Protein 5KIS (pdb70)

Solvent-accessible surface area: 85605 Å² total; per-residue (Å²): 100,88,84,48,113,17,70,37,40,146,55,60,61,8,113,38,24,57,46,63,62,34,130,21,23,23,62,1,69,1,52,9,36,0,56,20,30,40,29,59,14,22,58,29,20,18,100,23,44,1,37,6,25,14,57,31,40,27,9,41,2,0,27,2,4,96,6,68,26,60,36,1,23,21,17,24,112,97,47,37,10,102,46,72,140,125,24,64,16,17,6,50,70,50,15,12,6,25,41,1,44,55,160,84,42,136,81,32,64,100,104,14,79,149,1,42,58,44,83,18,117,53,42,7,88,1,3,55,24,33,10,25,20,18,115,94,30,47,17,0,2,11,0,52,13,92,48,158,137,67,31,47,22,1,0,0,3,2,20,27,79,8,50,11,13,0,0,0,49,53,65,37,0,14,10,13,19,34,125,59,86,78,46,0,0,10,0,30,6,0,0,2,4,10,24,38,6,6,1,10,11,11,44,17,40,27,8,54,85,67,81,19,90,119,65,9,50,76,54,6,82,62,10,52,1,35,45,5,11,20,52,0,3,3,3,2,45,58,32,46,82,10,0,8,14,17,55,182,143,78,41,94,69,49,65,9,0,0,1,4,10,6,0,6,10,47,28,80,69,20,10,99,133,75,7,72,29,115,22,61,139,101,22,24,87,36,8,38,0,16,10,4,62,3,51,34,11,9,19,13,4,8,0,0,3,0,24,0,1,0,5,2,4,6,33,54,2,2,53,89,129,108,64,100,129,25,116,7,58,24,19,16,0,0,10,1,25,26,22,98,51,66,18,2,0,0,0,6,9,0,15,17,0,0,30,61,157,123,25,50,43,47,8,29,7,5,5,4,0,7,10,15,72,30,86,81,70,82,29,51,44,39,109,90,2,74,42,0,137,93,19,91,2,145,52,89,5,41,9,16,33,1,84,18,10,4,1,11,0,0,0,13,59,91,84,126,65,32,30,64,0,46,16,0,47,19,61,151,85,36,104,78,54,19,10,41,15,9,79,99,120,67,20,74,101,53,70,141,80,100,44,60,55,30,47,8,28,68,67,66,138,106,33,11,0,12,6,62,84,142,50,30,35,1,0,16,52,94,1,6,8,122,87,14,69,133,40,148,56,24,2,34,107,18,16,54,120,42,9,46,12,0,38,39,15,5,57,107,0,0,26,4,57,31,177,135,29,88,39,16,124,23,30,84,105,49,81,36,1,4,0,0,0,15,0,9,18,13,66,38,14,0,0,0,22,0,35,7,111,37,4,72,0,2,6,15,24,11,79,8,111,4,12,110,43,10,60,3,135,47,8,66,25,87,111,142,70,8,49,7,90,43,1,20,0,0,28,0,5,7,18,37,5,13,0,0,0,4,1,59,49,106,26,0,33,0,7,20,0,18,10,8,13,92,10,28,118,52,22,79,16,136,14,16,145,68,4,83,18,48,134,72,16,52,14,30,5,5,17,2,24,0,13,32,3,1,0,0,1,0,3,2,19,124,43,108,52,25,6,36,33,0,14,5,13,116,78,40,1,20,10,0,26,8,9,1,14,5,11,0,12,32,19,19,2,68,30,16,2,4,2,9,9,27,1,42,27,8,61,122,42,70,90,68,76,119,136,23,112,35,49,13,55,75,32,31,40,0,10,65,50,3,24,38,62,8,59,19,3,50,4,92,17,25,47,40,1,59,9,4,37,11,0,62,12,19,113,6,70,39,48,5,1,8,0,52,8,26,40,74,44,49,35,21,48,32,171,17,120,46,112,18,72,56,85,33,18,51,42,12,10,5,24,2,0,3,32,67,118,5,35,105,65,1,39,78,65,24,46,185,42,12,141,114,37,45,74,61,35,72,60,23,28,0,118,63,87,132,80,172,55,40,29,63,56,40,168,24,68,166,106,33,21,48,16,0,22,6,3,9,60,32,60,56,32,20,26,4,38,9,1,48,32,82,52,133,71,16,146,42,0,18,19,2,33,6,38,21,5,8,0,2,14,29,96,13,56,54,101,78,16,16,2,1,26,25,24,56,5,0,32,5,27,6,68,3,20,20,26,21,54,4,7,22,12,31,0,81,1,46,13,103,12,23,147,34,17,18,49,50,30,21,3,42,1,31,11,26,4,49,94,94,51,181,109,45,49,10,85,152,94,28,17,102,68,0,20,78,14,0,38,13,99,16,0,59,47,0,9,0,40,27,54,36,29,32,48,28,96,29,40,89,125,43,38,21,10,24,35,24,75,59,41,55,3,30,3,4,4,86,17,83,71,141,127,22,42,98,124,5,3,42,1,73,57,6,95,41,110,128,5,16,13,18,108,141,36,104,69,68,11,11,8,13,42,41,34,0,6,56,64,37,112,132,69,83,11,21,45,41,29,18,58,15,15,23,4,64,6,20,0,4,80,76,17,20,104,1,4,98,25,8,32,88,78,90,55,50,43,105,35,1,109,65,0,22,16,56,81,4,96,11,20,63,149,61,101,102,16,68,69,0,9,0,16,51,73,4,35,15,91,55,8,75,130,53,41,4,64,30,31,51,8,11,62,49,3,97,42,20,11,93,18,66,4,120,35,13,115,21,48,12,18,10,52,38,13,58,43,17,17,112,26,41,32,78,6,121,21,22,16,60,44,20,48,15,60,2,20,17,34,21,20,78,7,34,51,41,7,58,9,4,6,42,24,43,17,29,6,21,12,34,40,11,38,35,58,54,81,128,22,15,6,25,40,17,141,70,106,101,38,129,33,19,94,62,4,101,49,0,41,82,50,81,86,40,11,10,1,6,76,1,9,8,32,44,16,9,18,27,8,26,67,0,64,82,131,47,0,22,119,81,62,93,41,155,2,102,38,15,80,40,0,29,154,41,63,0,0,7,49,56,4,47,9,5,37,2,0,56,122,23,25,76,88,127,126,33,32,51,111,98,0,69,62,21,3,89,129,25,109,119,32,2,0,8,6,0,43,1,29,3,3,29,34,23,106,43,132,81,6,29,19,34,8,104,0,36,0,1,0,5,76,18,43,80,0,0,10,0,39,49,20,86,63,19,87,2,60,49,42,36,182,106,27,32,13,51,60,69,169,98,43,89,15,12,111,48,116,22,124,51,20,0,8,2,40,47,1,18,0,28,8,31,113,28,36,17,5,8,56,8,37,37,6,27,0,32,17,18,84,14,0,27,5,107,13,0,28,93,32,16,77,19,30,5,28,6,58,18,35,65,27,56,52,60,31,2,34,17,26,88,51,72,110,88,51,94,63,46,18,11,1,0,18,2,45,36,36,20,5,7,16,60,32,133,111,30,41,32,58,10,4,86,3,33,0,42,0,2,53,47,49,36,0,47,59,4,31,2,23,18,51,49,130,41,82,107,76,54,64,48,23,38,26,16,25,64,40,55,21,79,18,50,59,37,66,4,5,8,16,46,1,91,106,61,72,109,54,1,5,38,34,65,18,17,22,74,23,37,68,7,38,28,56,11,26,2,47,12,4,37,2,40,6,77,5,28,32,56,39,61,35,8,45,1,29,32,0,42,49,147,124,28,81,81,76,137,2,9,20,68,42,48,104,30,14,92,44,81,63,38,8,47,48,60,9,4,25,8,51,40,31,142,85,130,40,58,27,5,13,32,35,46,45,7,39,43,88,53,70,38,38,37,53,6,10,6,10,86,37,28,34,44,0,2,25,0,0,1,44,46,21,56,10,12,6,24,45,51,35,44,23,17,39,10,20,42,8,8,114,93,9,56,50,34,121,38,75,1,42,0,101,34,120,26,39,94,39,27,43,96,68,5,38,64,88,98,17,52,11,78,28,61,25,4,8,59,21,49,61,18,29,30,33,7,26,52,20,2,62,29,81,32,81,28,13,23,22,21,61,46,27,2,6,46,0,27,2,145,139,128,118,81,62,58,1,13,145,41,11,62,30,19,17,44,36,46,64,69,100,13,21,5,37,5,25,0,8,4,46,34,64,48,43,61,41,44,56,52,34,41,6,8,76,1,37,21,42,100,89,34,115,43,33,73,73,45,19,5,8,15,119,10,90,45,10,32,32,7,3,0,70,64,24,32,30,92,19,28,106,28,118,8,33,87,108,32,102,103,32,75,32,37,38,15,52,8,1,8,53,44,5,0,6,26,0,12,2,12,8,0,58,98,29,43,119,34,36,20,198,37,26,91,34,33,62,94,54,28,136,78,26,88,24,8,44,6,6,43,5,53,2,63,28,28,65,9,17,1,4,33,42,2,117,5,52,27,58,124,100,104,46,33,49,24,57,7,23,16,0,60,103,1,0,16,2,4,23,31,96,40,18,144,81,32,55,72,0,16,89,36,16,49,30,9,0,6,3,42,50,2,37,76,36,42,13,13,71,30,30,27,33,51,15,0,35,38,3,57,44,122,139,85,35,8,11,4,20,8,37,20,44,21,68,14,9,2,18,8,12,43,48,46,164,104,48,74,31,70,55,3,0,42,20,67,25,1,16,21,45,32,15,33,38,34,110,78,114,72,43,20,8,9,9,0,16,10,59,107,68,62,30,32,25,5,30,1,4,43,13,96,51,40,115,34,141,70,14,106,40,15,26,6,10,4,12,4,24,35,49,13,12,1,3,11,6,10,0,17,71,83,0,70,51,4,0,29,0,45,33,3,13,4,1,6,10,1,0,7,0,0,86,35,71,40,22,13,120,39,12,32,23,13,9,3,17,26,15,37,0,89,21,0,0,1,30,6,4,73,11,4,0,5,10,8,3,2,6,1,0,2,7,12,68,31,16,43,123,90,26,32,18,2,1,60,2,20,88,2,2,4,14,11,136,62,32,87,45,0,125

B-factor: mean 45.01, std 13.59, range [14.84, 118.77]

GO terms:
  GO:0005576 extracellular region (C, EXP)
  GO:0005515 protein binding (F, IPI)

InterPro domains:
  IPR003284 Salmonella virulence plasmid 65kDa B protein [PF03534] (32-322)
  IPR003284 Salmonella virulence plasmid 65kDa B protein [PR01341] (29-50)
  IPR003284 Salmonella virulence plasmid 65kDa B protein [PR01341] (88-104)
  IPR003284 Salmonella virulence plasmid 65kDa B protein [PR01341] (128-146)
  IPR003284 Salmonella virulence plasmid 65kDa B protein [PR01341] (193-211)
  IPR003284 Salmonella virulence plasmid 65kDa B protein [PR01341] (269-288)
  IPR003284 Salmonella virulence plasmid 65kDa B protein [PR01341] (303-321)
  IPR022044 Insecticide toxin TcdB middle/C-terminal [PF12255] (873-1018)
  IPR022045 Insecticide toxin TcdB middle/N-terminal [PF12256] (662-821)
  IPR028994 Integrin alpha, N-terminal [SSF69318] (454-696)

Organism: Yersinia entomophaga (NCBI:txid935293)

Secondary structure (DSSP, 8-state):
-------PPP------S--EEPPP-TT---EEEEE-----TTS-----EEEEETT----TTSTTEE----EEEE--TTS---SSTT--EE-TTS-BEEEPB-TTSSB-EEEEEEETTEEEEEEEEEEEEEESB-SS--EEEEEEESSTTS---EEEEE-TBS-EEEESSSGGGEEE-SS-TTSEEEEEEEEEE-TTS-EEEEEEEE---TT--HHHHHH-------EEEEEEEEEESS--SS-GGGSSSPPPGGGEEEEEEEE-S-S---SSSPPPSS--SS-PPPPSS-EEE-TTSS-EEE-----EEEEEE-HHHHTT---TTPPPEEEEEEEEEEE--SS--EEEEEEEEEE-TTS-EEEPPPEEEEE----SS-----EE-GGGTTS-SSS-EEEE-SSSSSS-EEEEESSTT-EEEEEEEEPTTS-TT-EEEEEEEEPPP--S---EEE--SSSSS--EEEE-----EEEEGGGS-TTSSS--HHHHHHHTT--SEEEESSTT-EEEE-----PPP--SS-SEEEEEE-SSSSSS-EEEEEETTEEEEE-EEETTEE---EE--S----TTT--GGGEEEE-SSSSSSPEEEEE-SSEEEEE-EETTTEEPSPEEEEPSTT---STT-EEEEE-TTSSSS-EEEEE-SSSSS-EEEE-S-SS-TT-EEEEE-SSSEEEEEEEEEHHHHHHHHHHHHHHTT--------S--EEEEEEEEEETTT--EEEEEEEEEEEEEETTTTEEEEEEEEEEEEEEE----SS------EEEEEEE--S-HHHHTTSGGGS----TTSPPPP--EEEEEE----EEEE----HHHHHHHHHTTTT-EEEEEEEE-SSSTTTTS-SEEEEEEEEEEEE--S-SSS-EEEEEEEEEEEEE-TT-SSS-EEEEEEEEEE-TTS-EEEEEEEEPPPPPPPSS-SS-TTS-TTHHHHT--GGGG-EEEEEEEEEEEEE-STT--EEEEEEEEEEEEEEE-GGGS-TT---HHHHHSTT-TTSTTS--EEEEEEEEEEESSSTT---TT-EEEEEEEEEE-TTGGGGGTTT--HHHHHHHHHHTT-EEEPPSS--TTPPPEEEEEE-EEEE--GGGTT-EEEEES-TTS--EEEEE-TTSSSEEEEE-TT--EEEEEEETTTTEEEEEE-TT--EEEEEE-TTS-EEEEEEEEEETTEEEESPPTTTS--PPPSSHHHHHTPPS--S-SEEEEEETTTTSPB--HHHHHHHHTSTTHHHHHHHHTTSB-TTSBB-HHHHHHHHHHH---HHHHHHHHHS-----EEEEEEESS-TT-TT--EEEEEEEE-TTS-EEEEEEE--SEEEB-B-TTSPBPB-TTSSBPPEEESS-EEEE--EEE-TTS-EEEEEPPEEES-SSPPPHHHHHHHS-EEEEEE-TTS-EEEEE-TTS-EEEEEE-SSEEEEE-HHHHH--/--STT--EEEEE-TTS-EEEEEEEE--TT-TT--EEEEEEEEE-TTS-EEEE--HHHHHTT--SEEEEE-TTS-EEEEEETTTEEEEEEE-TTS-EEEEEEEEEE--EE-TT-EEEEEEE--TTS---EEEEEEEETTSPPEEEEEEEE----HHHHHTT-TTSEEEEE-SSEEEEEEEE-TTS-EEEEEEEEBTTTT-TT------SSSHHHHHTTB-S--EEEEEEE-TTS-EEEEE-TTS-EEEEEE-TTS-EEEEEEE-TTS--EEEEEEEEE-TTS-EEEEEETTS-EEEEEE-TTT--EEEEEEEE-TT-TT--EEEEEEEEEE-TTS-EEEEEETT-TT-HHHH--SSPTTBEEE-TT--EEEEEEEEEGGG-S--SSPPPPBSS---SGGGEEEEEEEEEE-TT--EEEEEEEESSS--EEEEEEE-SSSS-EEETTT-S-GGGSGGGB-TTSBBSEEETTEEEEE-TTS-EEEEEE--EEEEEEE-TTS-EEEEEEEEE--EEEEEEEEETTEEEEEEESSSSEEEEEEEEEES-TTS--EEEEEEEE-PPTT--TTEEEEEEE-TT--EEEEE-TTS-EEEEEEE-TTS-EEEEEESSTTGGGG--B-GGG-EEPTTS-EE-SSSEEETTTTEESB--TTGGGG-S-TT--GGG-TTT---SS--

Structure (mmCIF, N/CA/C/O backbone):
data_5KIS
#
_entry.id   5KIS
#
_cell.length_a   148.607
_cell.length_b   132.765
_cell.length_c   155.361
_cell.angle_alpha   90.000
_cell.angle_beta   103.850
_cell.angle_gamma   90.000
#
_symmetry.space_group_name_H-M   'C 1 2 1'
#
loop_
_entity.id
_entity.type
_entity.pdbx_description
1 polymer YenB
2 polymer RHS2
3 non-polymer 'CALCIUM ION'
4 non-polymer 'SODIUM ION'
5 non-polymer 'CHLORIDE ION'
6 water water
#
loop_
_atom_site.group_PDB
_atom_site.id
_atom_site.type_symbol
_atom_site.label_atom_id
_atom_site.label_alt_id
_atom_site.label_comp_id
_atom_site.label_asym_id
_atom_site.label_entity_id
_atom_site.label_seq_id
_atom_site.pdbx_PDB_ins_code
_atom_site.Cartn_x
_atom_site.Cartn_y
_atom_site.Cartn_z
_atom_site.occupancy
_atom_site.B_iso_or_equiv
_atom_site.auth_seq_id
_atom_site.auth_comp_id
_atom_site.auth_asym_id
_atom_site.auth_atom_id
_atom_site.pdbx_PDB_model_num
ATOM 1 N N . MET A 1 11 ? 31.268 48.367 48.016 1.00 86.06 7 MET A N 1
ATOM 2 C CA . MET A 1 11 ? 30.008 47.802 48.605 1.00 90.70 7 MET A CA 1
ATOM 3 C C . MET A 1 11 ? 28.919 47.698 47.535 1.00 92.57 7 MET A C 1
ATOM 4 O O . MET A 1 11 ? 28.824 48.560 46.655 1.00 92.78 7 MET A O 1
ATOM 9 N N . ALA A 1 12 ? 28.097 46.650 47.636 1.00 94.88 8 ALA A N 1
ATOM 10 C CA . ALA A 1 12 ? 26.996 46.389 46.695 1.00 91.26 8 ALA A CA 1
ATOM 11 C C . ALA A 1 12 ? 25.642 46.901 47.233 1.00 84.61 8 ALA A C 1
ATOM 12 O O . ALA A 1 12 ? 25.032 46.255 48.092 1.00 81.98 8 ALA A O 1
ATOM 14 N N . ILE A 1 13 ? 25.197 48.062 46.736 1.00 75.97 9 ILE A N 1
ATOM 15 C CA . ILE A 1 13 ? 23.845 48.598 47.033 1.00 72.22 9 ILE A CA 1
ATOM 16 C C . ILE A 1 13 ? 22.722 47.740 46.405 1.00 67.32 9 ILE A C 1
ATOM 17 O O . ILE A 1 13 ? 22.698 47.564 45.183 1.00 69.46 9 ILE A O 1
ATOM 22 N N . THR A 1 14 ? 21.807 47.216 47.237 1.00 59.57 10 THR A N 1
ATOM 23 C CA . THR A 1 14 ? 20.776 46.251 46.788 1.00 55.15 10 THR A CA 1
ATOM 24 C C . THR A 1 14 ? 19.796 46.935 45.843 1.00 52.22 10 THR A C 1
ATOM 25 O O . THR A 1 14 ? 19.163 47.918 46.220 1.00 50.94 10 THR A O 1
ATOM 29 N N . THR A 1 15 ? 19.707 46.428 44.613 1.00 49.31 11 THR A N 1
ATOM 30 C CA . THR A 1 15 ? 18.736 46.904 43.631 1.00 48.27 11 THR A CA 1
ATOM 31 C C . THR A 1 15 ? 17.836 45.728 43.289 1.00 46.56 11 THR A C 1
ATOM 32 O O . THR A 1 15 ? 18.334 44.644 42.970 1.00 48.65 11 THR A O 1
ATOM 36 N N . LEU A 1 16 ? 16.522 45.940 43.363 1.00 41.55 12 LEU A N 1
ATOM 37 C CA . LEU A 1 16 ? 15.562 44.917 42.962 1.00 38.75 12 LEU A CA 1
ATOM 38 C C . LEU A 1 16 ? 15.405 44.911 41.456 1.00 39.25 12 LEU A C 1
ATOM 39 O O . LEU A 1 16 ? 15.363 45.967 40.829 1.00 42.64 12 LEU A O 1
ATOM 44 N N . SER A 1 17 ? 15.334 43.711 40.887 1.00 38.96 13 SER A N 1
ATOM 45 C CA . SER A 1 17 ? 15.121 43.529 39.455 1.00 38.56 13 SER A CA 1
ATOM 46 C C . SER A 1 17 ? 14.698 42.097 39.169 1.00 38.33 13 SER A C 1
ATOM 47 O O . SER A 1 17 ? 15.045 41.169 39.913 1.00 38.12 13 SER A O 1
ATOM 50 N N . LEU A 1 18 ? 13.969 41.929 38.074 1.00 38.31 14 LEU A N 1
ATOM 51 C CA . LEU A 1 18 ? 13.500 40.616 37.654 1.00 39.25 14 LEU A CA 1
ATOM 52 C C . LEU A 1 18 ? 14.629 39.845 36.986 1.00 39.65 14 LEU A C 1
ATOM 53 O O . LEU A 1 18 ? 15.534 40.464 36.429 1.00 39.23 14 LEU A O 1
ATOM 58 N N . PRO A 1 19 ? 14.585 38.497 37.037 1.00 41.40 15 PRO A N 1
ATOM 59 C CA . PRO A 1 19 ? 15.614 37.722 36.335 1.00 41.55 15 PRO A CA 1
ATOM 60 C C . PRO A 1 19 ? 15.508 37.947 34.837 1.00 43.15 15 PRO A C 1
ATOM 61 O O . PRO A 1 19 ? 14.395 37.949 34.298 1.00 42.48 15 PRO A O 1
ATOM 65 N N . LYS A 1 20 ? 16.644 38.180 34.188 1.00 46.84 16 LYS A N 1
ATOM 66 C CA . LYS A 1 20 ? 16.685 38.365 32.726 1.00 50.15 16 LYS A CA 1
ATOM 67 C C . LYS A 1 20 ? 16.572 37.002 32.025 1.00 53.13 16 LYS A C 1
ATOM 68 O O . LYS A 1 20 ? 16.757 35.957 32.656 1.00 55.50 16 LYS A O 1
ATOM 72 N N . GLY A 1 21 ? 16.232 37.013 30.737 1.00 54.59 17 GLY A N 1
ATOM 73 C CA . GLY A 1 21 ? 15.991 35.773 29.974 1.00 53.84 17 GLY A CA 1
ATOM 74 C C . GLY A 1 21 ? 17.246 34.972 29.655 1.00 53.84 17 GLY A C 1
ATOM 75 O O . GLY A 1 21 ? 18.356 35.417 29.935 1.00 52.49 17 GLY A O 1
ATOM 76 N N . GLY A 1 22 ? 17.056 33.793 29.059 1.00 55.87 18 GLY A N 1
ATOM 77 C CA . GLY A 1 22 ? 18.148 32.866 28.753 1.00 57.03 18 GLY A CA 1
ATOM 78 C C . GLY A 1 22 ? 18.591 32.091 29.987 1.00 60.12 18 GLY A C 1
ATOM 79 O O . GLY A 1 22 ? 18.123 30.976 30.241 1.00 61.02 18 GLY A O 1
ATOM 80 N N . ALA A 1 24 ? 20.720 30.517 26.617 1.00 84.92 20 ALA A N 1
ATOM 81 C CA . ALA A 1 24 ? 21.852 29.596 26.684 1.00 86.80 20 ALA A CA 1
ATOM 82 C C . ALA A 1 24 ? 21.552 28.420 27.630 1.00 89.49 20 ALA A C 1
ATOM 83 O O . ALA A 1 24 ? 21.127 28.639 28.771 1.00 94.90 20 ALA A O 1
ATOM 85 N N . ILE A 1 25 ? 21.779 27.188 27.147 1.00 87.75 21 ILE A N 1
ATOM 86 C CA . ILE A 1 25 ? 21.500 25.936 27.893 1.00 83.83 21 ILE A CA 1
ATOM 87 C C . ILE A 1 25 ? 22.773 25.397 28.583 1.00 84.41 21 ILE A C 1
ATOM 88 O O . ILE A 1 25 ? 23.755 25.067 27.901 1.00 78.51 21 ILE A O 1
ATOM 93 N N . ASN A 1 26 ? 22.732 25.293 29.921 1.00 86.34 22 ASN A N 1
ATOM 94 C CA . ASN A 1 26 ? 23.862 24.810 30.746 1.00 85.33 22 ASN A CA 1
ATOM 95 C C . ASN A 1 26 ? 23.362 23.934 31.923 1.00 83.83 22 ASN A C 1
ATOM 96 O O . ASN A 1 26 ? 22.264 24.160 32.448 1.00 82.86 22 ASN A O 1
ATOM 101 N N . GLY A 1 27 ? 24.190 22.964 32.337 1.00 80.57 23 GLY A N 1
ATOM 102 C CA . GLY A 1 27 ? 23.802 21.887 33.271 1.00 77.63 23 GLY A CA 1
ATOM 103 C C . GLY A 1 27 ? 23.936 22.168 34.765 1.00 76.50 23 GLY A C 1
ATOM 104 O O . GLY A 1 27 ? 23.422 23.178 35.244 1.00 75.43 23 GLY A O 1
ATOM 105 N N . MET A 1 28 ? 24.618 21.270 35.493 1.00 77.65 24 MET A N 1
ATOM 106 C CA . MET A 1 28 ? 24.703 21.291 36.987 1.00 78.36 24 MET A CA 1
ATOM 107 C C . MET A 1 28 ? 25.919 21.998 37.598 1.00 77.86 24 MET A C 1
ATOM 108 O O . MET A 1 28 ? 25.975 22.168 38.821 1.00 76.50 24 MET A O 1
ATOM 113 N N . GLY A 1 29 ? 26.874 22.406 36.763 1.00 79.02 25 GLY A N 1
ATOM 114 C CA . GLY A 1 29 ? 28.209 22.790 37.227 1.00 77.19 25 GLY A CA 1
ATOM 115 C C . GLY A 1 29 ? 29.076 21.574 37.525 1.00 77.03 25 GLY A C 1
ATOM 116 O O . GLY A 1 29 ? 29.972 21.647 38.368 1.00 74.30 25 GLY A O 1
ATOM 117 N N . GLU A 1 30 ? 28.808 20.456 36.837 1.00 79.14 26 GLU A N 1
ATOM 118 C CA . GLU A 1 30 ? 29.637 19.246 36.923 1.00 77.18 26 GLU A CA 1
ATOM 119 C C . GLU A 1 30 ? 31.033 19.517 36.326 1.00 78.23 26 GLU A C 1
ATOM 120 O O . GLU A 1 30 ? 31.149 20.175 35.287 1.00 79.05 26 GLU A O 1
ATOM 126 N N . SER A 1 31 ? 32.082 19.034 36.993 1.00 76.98 27 SER A N 1
ATOM 127 C CA . SER A 1 31 ? 33.461 19.309 36.577 1.00 75.62 27 SER A CA 1
ATOM 128 C C . SER A 1 31 ? 34.412 18.177 36.951 1.00 75.16 27 SER A C 1
ATOM 129 O O . SER A 1 31 ? 34.344 17.655 38.076 1.00 71.68 27 SER A O 1
ATOM 132 N N . VAL A 1 32 ? 35.290 17.817 36.005 1.00 71.04 28 VAL A N 1
ATOM 133 C CA . VAL A 1 32 ? 36.405 16.884 36.251 1.00 66.81 28 VAL A CA 1
ATOM 134 C C . VAL A 1 32 ? 37.515 17.690 36.930 1.00 62.54 28 VAL A C 1
ATOM 135 O O . VAL A 1 32 ? 37.673 18.890 36.662 1.00 60.12 28 VAL A O 1
ATOM 139 N N . GLY A 1 33 ? 38.262 17.043 37.823 1.00 57.92 29 GLY A N 1
ATOM 140 C CA . GLY A 1 33 ? 39.383 17.700 38.503 1.00 55.71 29 GLY A CA 1
ATOM 141 C C . GLY A 1 33 ? 40.612 17.828 37.611 1.00 52.80 29 GLY A C 1
ATOM 142 O O . GLY A 1 33 ? 40.803 17.030 36.688 1.00 51.63 29 GLY A O 1
ATOM 143 N N . GLN A 1 34 ? 41.443 18.837 37.887 1.00 50.92 30 GLN A N 1
ATOM 144 C CA . GLN A 1 34 ? 42.781 18.941 37.284 1.00 50.10 30 GLN A CA 1
ATOM 145 C C . GLN A 1 34 ? 43.599 17.682 37.622 1.00 45.81 30 GLN A C 1
ATOM 146 O O . GLN A 1 34 ? 43.461 17.125 38.700 1.00 42.02 30 GLN A O 1
ATOM 149 N N . ALA A 1 35 ? 44.421 17.213 36.695 1.00 44.94 31 ALA A N 1
ATOM 150 C CA . ALA A 1 35 ? 45.274 16.055 36.965 1.00 44.89 31 ALA A CA 1
ATOM 151 C C . ALA A 1 35 ? 46.291 16.419 38.050 1.00 44.71 31 ALA A C 1
ATOM 152 O O . ALA A 1 35 ? 47.029 17.385 37.891 1.00 45.62 31 ALA A O 1
ATOM 154 N N . GLY A 1 36 ? 46.308 15.657 39.149 1.00 44.91 32 GLY A N 1
ATOM 155 C CA . GLY A 1 36 ? 47.164 15.944 40.315 1.00 43.77 32 GLY A CA 1
ATOM 156 C C . GLY A 1 36 ? 48.337 14.986 40.459 1.00 42.67 32 GLY A C 1
ATOM 157 O O . GLY A 1 36 ? 48.487 14.072 39.639 1.00 41.39 32 GLY A O 1
ATOM 158 N N . PRO A 1 37 ? 49.169 15.180 41.511 1.00 40.64 33 PRO A N 1
ATOM 159 C CA . PRO A 1 37 ? 50.257 14.261 41.825 1.00 38.95 33 PRO A CA 1
ATOM 160 C C . PRO A 1 37 ? 49.816 12.969 42.542 1.00 39.00 33 PRO A C 1
ATOM 161 O O . PRO A 1 37 ? 50.665 12.112 42.758 1.00 40.23 33 PRO A O 1
ATOM 165 N N . ASP A 1 38 ? 48.534 12.825 42.905 1.00 37.87 34 ASP A N 1
ATOM 166 C CA . ASP A 1 38 ? 48.001 11.554 43.429 1.00 38.34 34 ASP A CA 1
ATOM 167 C C . ASP A 1 38 ? 47.547 10.591 42.329 1.00 35.11 34 ASP A C 1
ATOM 168 O O . ASP A 1 38 ? 47.304 9.407 42.599 1.00 34.34 34 ASP A O 1
ATOM 173 N N . GLY A 1 39 ? 47.396 11.108 41.107 1.00 33.04 35 GLY A N 1
ATOM 174 C CA . GLY A 1 39 ? 47.106 10.302 39.923 1.00 31.09 35 GLY A CA 1
ATOM 175 C C . GLY A 1 39 ? 45.697 9.763 39.797 1.00 30.17 35 GLY A C 1
ATOM 176 O O . GLY A 1 39 ? 45.447 8.903 38.962 1.00 29.26 35 GLY A O 1
ATOM 177 N N . MET A 1 40 ? 44.765 10.283 40.587 1.00 30.97 36 MET A N 1
ATOM 178 C CA . MET A 1 40 ? 43.396 9.768 40.623 1.00 33.03 36 MET A CA 1
ATOM 179 C C . MET A 1 40 ? 42.463 10.585 39.722 1.00 31.48 36 MET A C 1
ATOM 180 O O . MET A 1 40 ? 42.643 11.798 39.562 1.00 30.75 36 MET A O 1
ATOM 185 N N . VAL A 1 41 ? 41.474 9.909 39.138 1.00 29.49 37 VAL A N 1
ATOM 186 C CA . VAL A 1 41 ? 40.364 10.575 38.464 1.00 29.08 37 VAL A CA 1
ATOM 187 C C . VAL A 1 41 ? 39.404 11.032 39.537 1.00 29.87 37 VAL A C 1
ATOM 188 O O . VAL A 1 41 ? 38.992 10.214 40.368 1.00 28.38 37 VAL A O 1
ATOM 192 N N . THR A 1 42 ? 39.040 12.320 39.502 1.00 32.17 38 THR A N 1
ATOM 193 C CA . THR A 1 42 ? 38.010 12.892 40.385 1.00 34.13 38 THR A CA 1
ATOM 194 C C . THR A 1 42 ? 36.931 13.597 39.580 1.00 37.48 38 THR A C 1
ATOM 195 O O . THR A 1 42 ? 37.164 14.020 38.446 1.00 39.25 38 THR A O 1
ATOM 199 N N . PHE A 1 43 ? 35.759 13.731 40.195 1.00 39.03 39 PHE A N 1
ATOM 200 C CA . PHE A 1 43 ? 34.593 14.312 39.548 1.00 40.79 39 PHE A CA 1
ATOM 201 C C . PHE A 1 43 ? 33.699 14.878 40.633 1.00 40.49 39 PHE A C 1
ATOM 202 O O . PHE A 1 43 ? 33.504 14.222 41.650 1.00 41.11 39 PHE A O 1
ATOM 210 N N . SER A 1 44 ? 33.162 16.081 40.435 1.00 41.42 40 SER A N 1
ATOM 211 C CA . SER A 1 44 ? 32.266 16.694 41.423 1.00 42.68 40 SER A CA 1
ATOM 212 C C . SER A 1 44 ? 30.983 17.234 40.787 1.00 41.15 40 SER A C 1
ATOM 213 O O . SER A 1 44 ? 31.036 17.923 39.781 1.00 40.87 40 SER A O 1
ATOM 216 N N . ILE A 1 45 ? 29.841 16.895 41.382 1.00 40.35 41 ILE A N 1
ATOM 217 C CA . ILE A 1 45 ? 28.547 17.462 41.015 1.00 40.20 41 ILE A CA 1
ATOM 218 C C . ILE A 1 45 ? 28.073 18.263 42.219 1.00 39.96 41 ILE A C 1
ATOM 219 O O . ILE A 1 45 ? 27.862 17.677 43.289 1.00 38.09 41 ILE A O 1
ATOM 224 N N . PRO A 1 46 ? 27.935 19.601 42.071 1.00 40.66 42 PRO A N 1
ATOM 225 C CA . PRO A 1 46 ? 27.208 20.371 43.095 1.00 39.75 42 PRO A CA 1
ATOM 226 C C . PRO A 1 46 ? 25.745 19.920 43.147 1.00 38.87 42 PRO A C 1
ATOM 227 O O . PRO A 1 46 ? 25.114 19.775 42.095 1.00 38.06 42 PRO A O 1
ATOM 231 N N . LEU A 1 47 ? 25.237 19.655 44.348 1.00 37.86 43 LEU A N 1
ATOM 232 C CA . LEU A 1 47 ? 23.842 19.256 44.516 1.00 38.04 43 LEU A CA 1
ATOM 233 C C . LEU A 1 47 ? 22.944 20.460 44.200 1.00 38.35 43 LEU A C 1
ATOM 234 O O . LEU A 1 47 ? 23.076 21.493 44.865 1.00 38.89 43 LEU A O 1
ATOM 239 N N . PRO A 1 48 ? 22.045 20.336 43.190 1.00 36.83 44 PRO A N 1
ATOM 240 C CA . PRO A 1 48 ? 21.342 21.507 42.691 1.00 36.87 44 PRO A CA 1
ATOM 241 C C . PRO A 1 48 ? 20.133 21.829 43.557 1.00 36.22 44 PRO A C 1
ATOM 242 O O . PRO A 1 48 ? 19.019 21.399 43.258 1.00 36.77 44 PRO A O 1
ATOM 246 N N . PHE A 1 49 ? 20.367 22.553 44.645 1.00 35.13 45 PHE A N 1
ATOM 247 C CA . PHE A 1 49 ? 19.299 22.896 45.594 1.00 35.43 45 PHE A CA 1
ATOM 248 C C . PHE A 1 49 ? 19.506 24.277 46.156 1.00 34.10 45 PHE A C 1
ATOM 249 O O . PHE A 1 49 ? 20.623 24.796 46.137 1.00 35.49 45 PHE A O 1
ATOM 257 N N . SER A 1 50 ? 18.424 24.867 46.656 1.00 32.74 46 SER A N 1
ATOM 258 C CA . SER A 1 50 ? 18.434 26.268 47.066 1.00 31.79 46 SER A CA 1
ATOM 259 C C . SER A 1 50 ? 19.410 26.522 48.206 1.00 30.71 46 SER A C 1
ATOM 260 O O . SER A 1 50 ? 19.543 25.708 49.134 1.00 29.28 46 SER A O 1
ATOM 263 N N . ALA A 1 51 ? 20.084 27.660 48.113 1.00 30.04 47 ALA A N 1
ATOM 264 C CA . ALA A 1 51 ? 20.923 28.162 49.185 1.00 31.24 47 ALA A CA 1
ATOM 265 C C . ALA A 1 51 ? 20.093 28.812 50.288 1.00 31.84 47 ALA A C 1
ATOM 266 O O . ALA A 1 51 ? 20.650 29.192 51.317 1.00 31.78 47 ALA A O 1
ATOM 268 N N . GLY A 1 52 ? 18.787 28.978 50.066 1.00 32.46 48 GLY A N 1
ATOM 269 C CA . GLY A 1 52 ? 17.898 29.503 51.082 1.00 33.29 48 GLY A CA 1
ATOM 270 C C . GLY A 1 52 ? 18.224 30.953 51.387 1.00 34.07 48 GLY A C 1
ATOM 271 O O . GLY A 1 52 ? 18.253 31.777 50.484 1.00 36.62 48 GLY A O 1
ATOM 272 N N . ARG A 1 53 ? 18.485 31.257 52.657 1.00 34.42 49 ARG A N 1
ATOM 273 C CA . ARG A 1 53 ? 18.935 32.589 53.066 1.00 34.53 49 ARG A CA 1
ATOM 274 C C . ARG A 1 53 ? 20.388 32.895 52.676 1.00 34.95 49 ARG A C 1
ATOM 275 O O . ARG A 1 53 ? 20.786 34.056 52.673 1.00 34.69 49 ARG A O 1
ATOM 283 N N . GLY A 1 54 ? 21.191 31.864 52.394 1.00 35.73 50 GLY A N 1
ATOM 284 C CA . GLY A 1 54 ? 22.647 32.018 52.243 1.00 35.81 50 GLY A CA 1
ATOM 285 C C . GLY A 1 54 ? 23.415 30.962 53.025 1.00 36.20 50 GLY A C 1
ATOM 286 O O . GLY A 1 54 ? 24.408 30.413 52.529 1.00 37.31 50 GLY A O 1
ATOM 287 N N . VAL A 1 55 ? 22.956 30.680 54.246 1.00 34.49 51 VAL A N 1
ATOM 288 C CA . VAL A 1 55 ? 23.482 29.570 55.035 1.00 33.47 51 VAL A CA 1
ATOM 289 C C . VAL A 1 55 ? 22.747 28.275 54.666 1.00 32.67 51 VAL A C 1
ATOM 290 O O . VAL A 1 55 ? 21.551 28.136 54.932 1.00 32.86 51 VAL A O 1
ATOM 294 N N . ALA A 1 56 ? 23.484 27.341 54.062 1.00 32.49 52 ALA A N 1
ATOM 295 C CA . ALA A 1 56 ? 22.917 26.113 53.501 1.00 32.59 52 ALA A CA 1
ATOM 296 C C . ALA A 1 56 ? 23.954 24.984 53.424 1.00 32.65 52 ALA A C 1
ATOM 297 O O . ALA A 1 56 ? 25.150 25.249 53.477 1.00 31.91 52 ALA A O 1
ATOM 299 N N . PRO A 1 57 ? 23.496 23.723 53.292 1.00 33.73 53 PRO A N 1
ATOM 300 C CA . PRO A 1 57 ? 24.419 22.590 53.225 1.00 36.53 53 PRO A CA 1
ATOM 301 C C . PRO A 1 57 ? 25.517 22.639 52.140 1.00 39.31 53 PRO A C 1
ATOM 302 O O . PRO A 1 57 ? 26.629 22.168 52.397 1.00 42.24 53 PRO A O 1
ATOM 306 N N . ALA A 1 58 ? 25.216 23.166 50.953 1.00 42.07 54 ALA A N 1
ATOM 307 C CA . ALA A 1 58 ? 26.227 23.286 49.866 1.00 42.14 54 ALA A CA 1
ATOM 308 C C . ALA A 1 58 ? 27.136 22.030 49.693 1.00 38.71 54 ALA A C 1
ATOM 309 O O . ALA A 1 58 ? 28.361 22.130 49.691 1.00 35.02 54 ALA A O 1
ATOM 311 N N . LEU A 1 59 ? 26.512 20.859 49.589 1.00 36.58 55 LEU A N 1
ATOM 312 C CA . LEU A 1 59 ? 27.227 19.591 49.431 1.00 35.75 55 LEU A CA 1
ATOM 313 C C . LEU A 1 59 ? 27.437 19.286 47.967 1.00 34.48 55 LEU A C 1
ATOM 314 O O . LEU A 1 59 ? 26.726 19.812 47.117 1.00 33.90 55 LEU A O 1
ATOM 319 N N . SER A 1 60 ? 28.393 18.391 47.708 1.00 33.77 56 SER A N 1
ATOM 320 C CA . SER A 1 60 ? 28.712 17.882 46.379 1.00 32.00 56 SER A CA 1
ATOM 321 C C . SER A 1 60 ? 28.685 16.351 46.377 1.00 31.53 56 SER A C 1
ATOM 322 O O . SER A 1 60 ? 29.235 15.716 47.276 1.00 32.31 56 SER A O 1
ATOM 325 N N . LEU A 1 61 ? 28.064 15.765 45.356 1.00 29.69 57 LEU A N 1
ATOM 326 C CA . LEU A 1 61 ? 28.177 14.336 45.108 1.00 28.16 57 LEU A CA 1
ATOM 327 C C . LEU A 1 61 ? 29.452 14.160 44.326 1.00 28.32 57 LEU A C 1
ATOM 328 O O . LEU A 1 61 ? 29.499 14.580 43.183 1.00 29.17 57 LEU A O 1
ATOM 333 N N . SER A 1 62 ? 30.492 13.584 44.936 1.00 27.87 58 SER A N 1
ATOM 334 C CA . SER A 1 62 ? 31.821 13.520 44.297 1.00 28.09 58 SER A CA 1
ATOM 335 C C . SER A 1 62 ? 32.373 12.093 44.163 1.00 28.35 58 SER A C 1
ATOM 336 O O . SER A 1 62 ? 32.127 11.236 45.010 1.00 29.18 58 SER A O 1
ATOM 339 N N . TYR A 1 63 ? 33.132 11.874 43.090 1.00 27.48 59 TYR A N 1
ATOM 340 C CA . TYR A 1 63 ? 33.734 10.582 42.761 1.00 28.15 59 TYR A CA 1
ATOM 341 C C . TYR A 1 63 ? 35.244 10.649 42.976 1.00 27.39 59 TYR A C 1
ATOM 342 O O . TYR A 1 63 ? 35.869 11.711 42.781 1.00 26.85 59 TYR A O 1
ATOM 351 N N . SER A 1 64 ? 35.817 9.514 43.371 1.00 25.91 60 SER A N 1
ATOM 352 C CA . SER A 1 64 ? 37.261 9.319 43.321 1.00 26.70 60 SER A CA 1
ATOM 353 C C . SER A 1 64 ? 37.593 7.902 42.882 1.00 26.21 60 SER A C 1
ATOM 354 O O . SER A 1 64 ? 37.022 6.954 43.419 1.00 26.39 60 SER A O 1
ATOM 357 N N . SER A 1 65 ? 38.527 7.763 41.933 1.00 25.06 61 SER A N 1
ATOM 358 C CA . SER A 1 65 ? 38.955 6.441 41.463 1.00 25.27 61 SER A CA 1
ATOM 359 C C . SER A 1 65 ? 39.621 5.644 42.588 1.00 25.39 61 SER A C 1
ATOM 360 O O . SER A 1 65 ? 39.510 4.417 42.636 1.00 25.17 61 SER A O 1
ATOM 363 N N . GLY A 1 66 ? 40.277 6.348 43.502 1.00 26.35 62 GLY A N 1
ATOM 364 C CA . GLY A 1 66 ? 40.786 5.731 44.725 1.00 28.01 62 GLY A CA 1
ATOM 365 C C . GLY A 1 66 ? 39.740 5.238 45.723 1.00 29.51 62 GLY A C 1
ATOM 366 O O . GLY A 1 66 ? 40.001 4.311 46.477 1.00 29.50 62 GLY A O 1
ATOM 367 N N . ALA A 1 67 ? 38.558 5.854 45.741 1.00 31.38 63 ALA A N 1
ATOM 368 C CA . ALA A 1 67 ? 37.527 5.544 46.749 1.00 30.66 63 ALA A CA 1
ATOM 369 C C . ALA A 1 67 ? 36.826 4.210 46.530 1.00 30.35 63 ALA A C 1
ATOM 370 O O . ALA A 1 67 ? 36.635 3.768 45.394 1.00 29.71 63 ALA A O 1
ATOM 372 N N . GLY A 1 68 ? 36.411 3.608 47.643 1.00 31.14 64 GLY A N 1
ATOM 373 C CA . GLY A 1 68 ? 35.694 2.338 47.649 1.00 30.94 64 GLY A CA 1
ATOM 374 C C . GLY A 1 68 ? 34.195 2.516 47.658 1.00 31.85 64 GLY A C 1
ATOM 375 O O . GLY A 1 68 ? 33.675 3.583 47.312 1.00 33.63 64 GLY A O 1
ATOM 376 N N . ASN A 1 69 ? 33.502 1.464 48.075 1.00 33.06 65 ASN A N 1
ATOM 377 C CA . ASN A 1 69 ? 32.043 1.411 48.020 1.00 32.97 65 ASN A CA 1
ATOM 378 C C . ASN A 1 69 ? 31.414 2.258 49.129 1.00 32.39 65 ASN A C 1
ATOM 379 O O . ASN A 1 69 ? 32.095 2.693 50.057 1.00 30.17 65 ASN A O 1
ATOM 384 N N . GLY A 1 70 ? 30.114 2.508 49.002 1.00 32.23 66 GLY A N 1
ATOM 385 C CA . GLY A 1 70 ? 29.398 3.382 49.924 1.00 31.48 66 GLY A CA 1
ATOM 386 C C . GLY A 1 70 ? 27.950 3.591 49.503 1.00 30.58 66 GLY A C 1
ATOM 387 O O . GLY A 1 70 ? 27.471 2.947 48.566 1.00 29.23 66 GLY A O 1
ATOM 388 N N . PRO A 1 71 ? 27.244 4.517 50.175 1.00 30.32 67 PRO A N 1
ATOM 389 C CA . PRO A 1 71 ? 25.828 4.741 49.866 1.00 30.15 67 PRO A CA 1
ATOM 390 C C . PRO A 1 71 ? 25.510 5.363 48.485 1.00 29.98 67 PRO A C 1
ATOM 391 O O . PRO A 1 71 ? 24.347 5.461 48.140 1.00 31.32 67 PRO A O 1
ATOM 395 N N . PHE A 1 72 ? 26.512 5.765 47.705 1.00 30.04 68 PHE A N 1
ATOM 396 C CA . PHE A 1 72 ? 26.284 6.274 46.359 1.00 29.42 68 PHE A CA 1
ATOM 397 C C . PHE A 1 72 ? 26.970 5.414 45.301 1.00 30.37 68 PHE A C 1
ATOM 398 O O . PHE A 1 72 ? 27.268 5.888 44.206 1.00 30.95 68 PHE A O 1
ATOM 406 N N . GLY A 1 73 ? 27.171 4.134 45.602 1.00 31.46 69 GLY A N 1
ATOM 407 C CA . GLY A 1 73 ? 27.869 3.220 44.677 1.00 32.50 69 GLY A CA 1
ATOM 408 C C . GLY A 1 73 ? 29.390 3.326 44.739 1.00 31.55 69 GLY A C 1
ATOM 409 O O . GLY A 1 73 ? 29.927 4.205 45.421 1.00 30.80 69 GLY A O 1
ATOM 410 N N . MET A 1 74 ? 30.073 2.427 44.029 1.00 30.52 70 MET A N 1
ATOM 411 C CA . MET A 1 74 ? 31.533 2.386 44.027 1.00 30.49 70 MET A CA 1
ATOM 412 C C . MET A 1 74 ? 32.100 3.729 43.582 1.00 29.52 70 MET A C 1
ATOM 413 O O . MET A 1 74 ? 31.699 4.274 42.552 1.00 30.46 70 MET A O 1
ATOM 418 N N . GLY A 1 75 ? 32.994 4.277 44.402 1.00 29.43 71 GLY A N 1
ATOM 419 C CA . GLY A 1 75 ? 33.741 5.493 44.077 1.00 28.60 71 GLY A CA 1
ATOM 420 C C . GLY A 1 75 ? 33.175 6.807 44.581 1.00 27.84 71 GLY A C 1
ATOM 421 O O . GLY A 1 75 ? 33.918 7.763 44.741 1.00 28.24 71 GLY A O 1
ATOM 422 N N . TRP A 1 76 ? 31.875 6.871 44.843 1.00 27.41 72 TRP A N 1
ATOM 423 C CA . TRP A 1 76 ? 31.214 8.152 45.057 1.00 27.48 72 TRP A CA 1
ATOM 424 C C . TRP A 1 76 ? 30.996 8.423 46.519 1.00 30.14 72 TRP A C 1
ATOM 425 O O . TRP A 1 76 ? 30.935 7.509 47.324 1.00 31.36 72 TRP A O 1
ATOM 436 N N . GLN A 1 77 ? 30.883 9.695 46.867 1.00 34.89 73 GLN A N 1
ATOM 437 C CA . GLN A 1 77 ? 30.384 10.059 48.182 1.00 37.04 73 GLN A CA 1
ATOM 438 C C . GLN A 1 77 ? 29.714 11.412 48.216 1.00 35.12 73 GLN A C 1
ATOM 439 O O . GLN A 1 77 ? 29.829 12.204 47.284 1.00 34.15 73 GLN A O 1
ATOM 445 N N . CYS A 1 78 ? 28.981 11.622 49.302 1.00 35.07 74 CYS A N 1
ATOM 446 C CA . CYS A 1 78 ? 28.267 12.853 49.568 1.00 35.50 74 CYS A CA 1
ATOM 447 C C . CYS A 1 78 ? 27.989 12.853 51.051 1.00 35.31 74 CYS A C 1
ATOM 448 O O . CYS A 1 78 ? 27.030 12.230 51.517 1.00 33.43 74 CYS A O 1
ATOM 451 N N . SER A 1 79 ? 28.881 13.511 51.787 1.00 36.35 75 SER A N 1
ATOM 452 C CA . SER A 1 79 ? 28.791 13.591 53.238 1.00 36.93 75 SER A CA 1
ATOM 453 C C . SER A 1 79 ? 29.493 14.809 53.796 1.00 37.27 75 SER A C 1
ATOM 454 O O . SER A 1 79 ? 30.422 15.347 53.185 1.00 38.69 75 SER A O 1
ATOM 457 N N . ALA A 1 80 ? 29.036 15.218 54.978 1.00 36.21 76 ALA A N 1
ATOM 458 C CA . ALA A 1 80 ? 29.623 16.322 55.714 1.00 34.15 76 ALA A CA 1
ATOM 459 C C . ALA A 1 80 ? 30.836 15.857 56.536 1.00 33.37 76 ALA A C 1
ATOM 460 O O . ALA A 1 80 ? 31.220 14.691 56.484 1.00 33.16 76 ALA A O 1
ATOM 462 N N . MET A 1 81 ? 31.444 16.789 57.270 1.00 32.93 77 MET A N 1
ATOM 463 C CA . MET A 1 81 ? 32.641 16.513 58.049 1.00 32.05 77 MET A CA 1
ATOM 464 C C . MET A 1 81 ? 32.367 15.514 59.174 1.00 32.46 77 MET A C 1
ATOM 465 O O . MET A 1 81 ? 31.251 15.390 59.677 1.00 31.21 77 MET A O 1
ATOM 470 N N . SER A 1 82 ? 33.415 14.791 59.539 1.00 33.16 78 SER A N 1
ATOM 471 C CA . SER A 1 82 ? 33.363 13.809 60.606 1.00 31.96 78 SER A CA 1
ATOM 472 C C . SER A 1 82 ? 34.713 13.766 61.310 1.00 30.77 78 SER A C 1
ATOM 473 O O . SER A 1 82 ? 35.703 14.294 60.814 1.00 31.60 78 SER A O 1
ATOM 476 N N . ILE A 1 83 ? 34.722 13.184 62.499 1.00 30.19 79 ILE A N 1
ATOM 477 C CA . ILE A 1 83 ? 35.951 12.816 63.194 1.00 28.75 79 ILE A CA 1
ATOM 478 C C . ILE A 1 83 ? 35.839 11.337 63.498 1.00 27.27 79 ILE A C 1
ATOM 479 O O . ILE A 1 83 ? 34.781 10.852 63.869 1.00 25.81 79 ILE A O 1
ATOM 484 N N . SER A 1 84 ? 36.937 10.626 63.324 1.00 28.57 80 SER A N 1
ATOM 485 C CA . SER A 1 84 ? 36.954 9.182 63.490 1.00 30.20 80 SER A CA 1
ATOM 486 C C . SER A 1 84 ? 38.206 8.717 64.203 1.00 30.97 80 SER A C 1
ATOM 487 O O . SER A 1 84 ? 39.242 9.381 64.149 1.00 30.90 80 SER A O 1
ATOM 490 N N . ARG A 1 85 ? 38.096 7.578 64.882 1.00 32.98 81 ARG A N 1
ATOM 491 C CA . ARG A 1 85 ? 39.263 6.935 65.464 1.00 34.57 81 ARG A CA 1
ATOM 492 C C . ARG A 1 85 ? 40.165 6.494 64.335 1.00 35.31 81 ARG A C 1
ATOM 493 O O . ARG A 1 85 ? 39.692 6.057 63.287 1.00 37.01 81 ARG A O 1
ATOM 501 N N . ARG A 1 86 ? 41.464 6.605 64.557 1.00 36.09 82 ARG A N 1
ATOM 502 C CA . ARG A 1 86 ? 42.450 6.144 63.587 1.00 36.54 82 ARG A CA 1
ATOM 503 C C . ARG A 1 86 ? 42.431 4.625 63.472 1.00 35.26 82 ARG A C 1
ATOM 504 O O . ARG A 1 86 ? 42.380 3.941 64.480 1.00 36.46 82 ARG A O 1
ATOM 512 N N . THR A 1 87 ? 42.440 4.117 62.247 1.00 36.71 83 THR A N 1
ATOM 513 C CA . THR A 1 87 ? 42.499 2.676 61.997 1.00 39.16 83 THR A CA 1
ATOM 514 C C . THR A 1 87 ? 43.714 2.233 61.174 1.00 41.86 83 THR A C 1
ATOM 515 O O . THR A 1 87 ? 43.991 1.042 61.117 1.00 42.09 83 THR A O 1
ATOM 519 N N . GLN A 1 88 ? 44.446 3.176 60.575 1.00 45.94 84 GLN A N 1
ATOM 520 C CA . GLN A 1 88 ? 45.504 2.863 59.598 1.00 50.33 84 GLN A CA 1
ATOM 521 C C . GLN A 1 88 ? 46.760 2.283 60.254 1.00 49.57 84 GLN A C 1
ATOM 522 O O . GLN A 1 88 ? 47.526 1.589 59.601 1.00 49.44 84 GLN A O 1
ATOM 528 N N . LYS A 1 89 ? 46.959 2.566 61.536 1.00 51.10 85 LYS A N 1
ATOM 529 C CA . LYS A 1 89 ? 48.153 2.148 62.263 1.00 51.84 85 LYS A CA 1
ATOM 530 C C . LYS A 1 89 ? 47.713 1.270 63.433 1.00 48.41 85 LYS A C 1
ATOM 531 O O . LYS A 1 89 ? 47.963 1.595 64.594 1.00 49.34 85 LYS A O 1
ATOM 537 N N . GLY A 1 90 ? 47.031 0.171 63.111 1.00 44.97 86 GLY A N 1
ATOM 538 C CA . GLY A 1 90 ? 46.467 -0.739 64.111 1.00 44.55 86 GLY A CA 1
ATOM 539 C C . GLY A 1 90 ? 45.028 -0.418 64.510 1.00 45.59 86 GLY A C 1
ATOM 540 O O . GLY A 1 90 ? 44.613 0.744 64.511 1.00 46.42 86 GLY A O 1
ATOM 541 N N . VAL A 1 91 ? 44.288 -1.459 64.893 1.00 44.94 87 VAL A N 1
ATOM 542 C CA . VAL A 1 91 ? 42.850 -1.371 65.165 1.00 44.57 87 VAL A CA 1
ATOM 543 C C . VAL A 1 91 ? 42.635 -0.763 66.546 1.00 45.03 87 VAL A C 1
ATOM 544 O O . VAL A 1 91 ? 43.338 -1.127 67.480 1.00 46.29 87 VAL A O 1
ATOM 548 N N . PRO A 1 92 ? 41.660 0.155 66.692 1.00 46.20 88 PRO A N 1
ATOM 549 C CA . PRO A 1 92 ? 41.469 0.795 68.001 1.00 47.31 88 PRO A CA 1
ATOM 550 C C . PRO A 1 92 ? 40.813 -0.131 69.020 1.00 48.40 88 PRO A C 1
ATOM 551 O O . PRO A 1 92 ? 40.010 -0.991 68.645 1.00 49.06 88 PRO A O 1
ATOM 555 N N . GLN A 1 93 ? 41.169 0.049 70.292 1.00 50.01 89 GLN A N 1
ATOM 556 C CA . GLN A 1 93 ? 40.667 -0.795 71.382 1.00 52.13 89 GLN A CA 1
ATOM 557 C C . GLN A 1 93 ? 39.824 -0.039 72.404 1.00 49.48 89 GLN A C 1
ATOM 558 O O . GLN A 1 93 ? 39.457 -0.599 73.424 1.00 47.41 89 GLN A O 1
ATOM 564 N N . TYR A 1 94 ? 39.490 1.214 72.099 1.00 48.25 90 TYR A N 1
ATOM 565 C CA . TYR A 1 94 ? 38.559 2.019 72.896 1.00 47.27 90 TYR A CA 1
ATOM 566 C C . TYR A 1 94 ? 39.053 2.298 74.317 1.00 47.97 90 TYR A C 1
ATOM 567 O O . TYR A 1 94 ? 38.276 2.295 75.272 1.00 45.98 90 TYR A O 1
ATOM 576 N N . ASN A 1 95 ? 40.358 2.576 74.400 1.00 49.07 91 ASN A N 1
ATOM 577 C CA . ASN A 1 95 ? 41.071 2.959 75.630 1.00 49.69 91 ASN A CA 1
ATOM 578 C C . ASN A 1 95 ? 41.875 4.239 75.361 1.00 48.15 91 ASN A C 1
ATOM 579 O O . ASN A 1 95 ? 41.905 4.717 74.233 1.00 49.28 91 ASN A O 1
ATOM 584 N N . GLU A 1 96 ? 42.567 4.758 76.372 1.00 48.69 92 GLU A N 1
ATOM 585 C CA . GLU A 1 96 ? 43.383 5.987 76.226 1.00 49.90 92 GLU A CA 1
ATOM 586 C C . GLU A 1 96 ? 44.534 5.945 75.177 1.00 50.82 92 GLU A C 1
ATOM 587 O O . GLU A 1 96 ? 45.085 6.992 74.849 1.00 47.74 92 GLU A O 1
ATOM 590 N N . ASP A 1 97 ? 44.890 4.758 74.664 1.00 55.02 93 ASP A N 1
ATOM 591 C CA . ASP A 1 97 ? 45.933 4.607 73.612 1.00 57.02 93 ASP A CA 1
ATOM 592 C C . ASP A 1 97 ? 45.449 4.829 72.171 1.00 52.86 93 ASP A C 1
ATOM 593 O O . ASP A 1 97 ? 46.265 4.842 71.250 1.00 49.15 93 ASP A O 1
ATOM 598 N N . ASP A 1 98 ? 44.138 4.956 71.966 1.00 50.26 94 ASP A N 1
ATOM 599 C CA . ASP A 1 98 ? 43.597 5.243 70.635 1.00 46.92 94 ASP A CA 1
ATOM 600 C C . ASP A 1 98 ? 43.947 6.674 70.212 1.00 43.86 94 ASP A C 1
ATOM 601 O O . ASP A 1 98 ? 44.096 7.562 71.058 1.00 41.74 94 ASP A O 1
ATOM 606 N N . GLU A 1 99 ? 44.084 6.869 68.898 1.00 41.97 95 GLU A N 1
ATOM 607 C CA . GLU A 1 99 ? 44.275 8.193 68.281 1.00 40.58 95 GLU A CA 1
ATOM 608 C C . GLU A 1 99 ? 43.006 8.638 67.531 1.00 37.29 95 GLU A C 1
ATOM 609 O O . GLU A 1 99 ? 42.184 7.813 67.129 1.00 33.80 95 GLU A O 1
ATOM 615 N N . PHE A 1 100 ? 42.872 9.943 67.324 1.00 35.66 96 PHE A N 1
ATOM 616 C CA . PHE A 1 100 ? 41.749 10.499 66.554 1.00 36.49 96 PHE A CA 1
ATOM 617 C C . PHE A 1 100 ? 42.193 11.198 65.263 1.00 35.17 96 PHE A C 1
ATOM 618 O O . PHE A 1 100 ? 43.291 11.752 65.197 1.00 35.50 96 PHE A O 1
ATOM 626 N N . LEU A 1 101 ? 41.335 11.168 64.243 1.00 34.51 97 LEU A N 1
ATOM 627 C CA . LEU A 1 101 ? 41.605 11.854 62.967 1.00 34.85 97 LEU A CA 1
ATOM 628 C C . LEU A 1 101 ? 40.743 13.106 62.837 1.00 34.71 97 LEU A C 1
ATOM 629 O O . LEU A 1 101 ? 39.561 13.092 63.199 1.00 34.68 97 LEU A O 1
ATOM 634 N N . SER A 1 102 ? 41.343 14.186 62.329 1.00 32.82 98 SER A N 1
ATOM 635 C CA . SER A 1 102 ? 40.615 15.406 61.992 1.00 31.56 98 SER A CA 1
ATOM 636 C C . SER A 1 102 ? 39.731 15.160 60.766 1.00 32.10 98 SER A C 1
ATOM 637 O O . SER A 1 102 ? 39.889 14.141 60.081 1.00 31.32 98 SER A O 1
ATOM 640 N N . PRO A 1 103 ? 38.806 16.095 60.462 1.00 32.72 99 PRO A N 1
ATOM 641 C CA . PRO A 1 103 ? 38.040 15.937 59.208 1.00 32.79 99 PRO A CA 1
ATOM 642 C C . PRO A 1 103 ? 38.902 15.714 57.950 1.00 31.68 99 PRO A C 1
ATOM 643 O O . PRO A 1 103 ? 38.530 14.905 57.117 1.00 31.66 99 PRO A O 1
ATOM 647 N N . SER A 1 104 ? 40.065 16.364 57.861 1.00 31.66 100 SER A N 1
ATOM 648 C CA . SER A 1 104 ? 40.998 16.182 56.735 1.00 31.67 100 SER A CA 1
ATOM 649 C C . SER A 1 104 ? 41.662 14.800 56.637 1.00 32.04 100 SER A C 1
ATOM 650 O O . SER A 1 104 ? 42.417 14.570 55.709 1.00 31.17 100 SER A O 1
ATOM 653 N N . GLY A 1 105 ? 41.393 13.894 57.580 1.00 33.54 101 GLY A N 1
ATOM 654 C CA . GLY A 1 105 ? 41.972 12.544 57.584 1.00 33.56 101 GLY A CA 1
ATOM 655 C C . GLY A 1 105 ? 43.356 12.506 58.210 1.00 34.19 101 GLY A C 1
ATOM 656 O O . GLY A 1 105 ? 44.075 11.512 58.102 1.00 34.21 101 GLY A O 1
ATOM 657 N N . GLU A 1 106 ? 43.711 13.587 58.889 1.00 34.74 102 GLU A N 1
ATOM 658 C CA . GLU A 1 106 ? 45.063 13.811 59.361 1.00 36.26 102 GLU A CA 1
ATOM 659 C C . GLU A 1 106 ? 45.113 13.467 60.847 1.00 36.06 102 GLU A C 1
ATOM 660 O O . GLU A 1 106 ? 44.211 13.858 61.586 1.00 38.37 102 GLU A O 1
ATOM 666 N N . VAL A 1 107 ? 46.146 12.741 61.283 1.00 35.52 103 VAL A N 1
ATOM 667 C CA . VAL A 1 107 ? 46.247 12.271 62.683 1.00 35.06 103 VAL A CA 1
ATOM 668 C C . VAL A 1 107 ? 46.351 13.446 63.651 1.00 34.23 103 VAL A C 1
ATOM 669 O O . VAL A 1 107 ? 47.117 14.381 63.401 1.00 33.75 103 VAL A O 1
ATOM 673 N N . MET A 1 108 ? 45.598 13.383 64.753 1.00 34.99 104 MET A N 1
ATOM 674 C CA . MET A 1 108 ? 45.599 14.459 65.777 1.00 36.12 104 MET A CA 1
ATOM 675 C C . MET A 1 108 ? 46.353 14.060 67.042 1.00 36.81 104 MET A C 1
ATOM 676 O O . MET A 1 108 ? 46.531 12.871 67.334 1.00 38.53 104 MET A O 1
ATOM 681 N N . ALA A 1 109 ? 46.817 15.067 67.774 1.00 36.35 105 ALA A N 1
ATOM 682 C CA . ALA A 1 109 ? 47.349 14.871 69.118 1.00 36.97 105 ALA A CA 1
ATOM 683 C C . ALA A 1 109 ? 46.786 15.965 70.006 1.00 38.36 105 ALA A C 1
ATOM 684 O O . ALA A 1 109 ? 46.285 16.979 69.511 1.00 37.98 105 ALA A O 1
ATOM 686 N N . ILE A 1 110 ? 46.879 15.749 71.319 1.00 39.81 106 ILE A N 1
ATOM 687 C CA . ILE A 1 110 ? 46.402 16.712 72.302 1.00 37.59 106 ILE A CA 1
ATOM 688 C C . ILE A 1 110 ? 47.323 17.919 72.260 1.00 36.50 106 ILE A C 1
ATOM 689 O O . ILE A 1 110 ? 48.540 17.774 72.256 1.00 36.52 106 ILE A O 1
ATOM 694 N N . ALA A 1 111 ? 46.732 19.106 72.227 1.00 36.23 107 ALA A N 1
ATOM 695 C CA . ALA A 1 111 ? 47.490 20.331 72.045 1.00 37.33 107 ALA A CA 1
ATOM 696 C C . ALA A 1 111 ? 47.962 20.912 73.359 1.00 38.42 107 ALA A C 1
ATOM 697 O O . ALA A 1 111 ? 47.529 20.512 74.434 1.00 36.48 107 ALA A O 1
ATOM 699 N N . LEU A 1 112 ? 48.853 21.886 73.230 1.00 42.02 108 LEU A N 1
ATOM 700 C CA . LEU A 1 112 ? 49.398 22.637 74.343 1.00 43.79 108 LEU A CA 1
ATOM 701 C C . LEU A 1 112 ? 48.663 23.959 74.465 1.00 45.64 108 LEU A C 1
ATOM 702 O O . LEU A 1 112 ? 48.014 24.395 73.512 1.00 48.08 108 LEU A O 1
ATOM 707 N N . ASN A 1 113 ? 48.771 24.574 75.642 1.00 46.84 109 ASN A N 1
ATOM 708 C CA . ASN A 1 113 ? 48.174 25.882 75.932 1.00 48.92 109 ASN A CA 1
ATOM 709 C C . ASN A 1 113 ? 49.290 26.947 75.996 1.00 50.02 109 ASN A C 1
ATOM 710 O O . ASN A 1 113 ? 50.396 26.698 75.531 1.00 47.37 109 ASN A O 1
ATOM 715 N N . ASP A 1 114 ? 48.992 28.120 76.557 1.00 55.69 110 ASP A N 1
ATOM 716 C CA . ASP A 1 114 ? 49.992 29.200 76.757 1.00 61.17 110 ASP A CA 1
ATOM 717 C C . ASP A 1 114 ? 51.189 28.704 77.611 1.00 63.13 110 ASP A C 1
ATOM 718 O O . ASP A 1 114 ? 52.353 28.861 77.232 1.00 62.64 110 ASP A O 1
ATOM 723 N N . SER A 1 115 ? 50.869 28.095 78.754 1.00 62.39 111 SER A N 1
ATOM 724 C CA . SER A 1 115 ? 51.852 27.568 79.723 1.00 60.77 111 SER A CA 1
ATOM 725 C C . SER A 1 115 ? 52.656 26.301 79.291 1.00 58.53 111 SER A C 1
ATOM 726 O O . SER A 1 115 ? 53.573 25.874 80.005 1.00 58.63 111 SER A O 1
ATOM 729 N N . GLY A 1 116 ? 52.312 25.692 78.156 1.00 53.22 112 GLY A N 1
ATOM 730 C CA . GLY A 1 116 ? 53.063 24.556 77.627 1.00 48.54 112 GLY A CA 1
ATOM 731 C C . GLY A 1 116 ? 52.606 23.206 78.140 1.00 45.70 112 GLY A C 1
ATOM 732 O O . GLY A 1 116 ? 53.387 22.257 78.138 1.00 44.59 112 GLY A O 1
ATOM 733 N N . PHE A 1 117 ? 51.340 23.112 78.552 1.00 43.60 113 PHE A N 1
ATOM 734 C CA . PHE A 1 117 ? 50.744 21.859 79.019 1.00 43.66 113 PHE A CA 1
ATOM 735 C C . PHE A 1 117 ? 49.530 21.472 78.208 1.00 42.05 113 PHE A C 1
ATOM 736 O O . PHE A 1 117 ? 48.890 22.305 77.582 1.00 40.64 113 PHE A O 1
ATOM 744 N N . GLU A 1 118 ? 49.230 20.181 78.268 1.00 44.44 114 GLU A N 1
ATOM 745 C CA . GLU A 1 118 ? 47.966 19.581 77.860 1.00 44.10 114 GLU A CA 1
ATOM 746 C C . GLU A 1 118 ? 46.824 20.587 78.024 1.00 43.66 114 GLU A C 1
ATOM 747 O O . GLU A 1 118 ? 46.522 20.991 79.138 1.00 44.12 114 GLU A O 1
ATOM 753 N N . ASP A 1 119 ? 46.238 21.031 76.909 1.00 44.05 115 ASP A N 1
ATOM 754 C CA . ASP A 1 119 ? 45.184 22.075 76.906 1.00 45.55 115 ASP A CA 1
ATOM 755 C C . ASP A 1 119 ? 43.825 21.486 77.298 1.00 45.56 115 ASP A C 1
ATOM 756 O O . ASP A 1 119 ? 42.948 21.297 76.443 1.00 43.39 115 ASP A O 1
ATOM 761 N N . VAL A 1 120 ? 43.661 21.203 78.591 1.00 44.86 116 VAL A N 1
ATOM 762 C CA . VAL A 1 120 ? 42.388 20.695 79.117 1.00 46.04 116 VAL A CA 1
ATOM 763 C C . VAL A 1 120 ? 41.743 21.756 79.977 1.00 44.47 116 VAL A C 1
ATOM 764 O O . VAL A 1 120 ? 42.398 22.693 80.411 1.00 43.00 116 VAL A O 1
ATOM 768 N N . ARG A 1 121 ? 40.445 21.601 80.188 1.00 44.90 117 ARG A N 1
ATOM 769 C CA . ARG A 1 121 ? 39.683 22.428 81.122 1.00 45.63 117 ARG A CA 1
ATOM 770 C C . ARG A 1 121 ? 38.348 21.739 81.419 1.00 44.17 117 ARG A C 1
ATOM 771 O O . ARG A 1 121 ? 37.928 20.828 80.694 1.00 41.54 117 ARG A O 1
ATOM 779 N N . THR A 1 122 ? 37.692 22.149 82.497 1.00 44.51 118 THR A N 1
ATOM 780 C CA . THR A 1 122 ? 36.333 21.684 82.739 1.00 44.73 118 THR A CA 1
ATOM 781 C C . THR A 1 122 ? 35.372 22.815 82.396 1.00 42.09 118 THR A C 1
ATOM 782 O O . THR A 1 122 ? 35.712 24.004 82.506 1.00 37.43 118 THR A O 1
ATOM 786 N N . ALA A 1 123 ? 34.193 22.430 81.927 1.00 41.96 119 ALA A N 1
ATOM 787 C CA . ALA A 1 123 ? 33.159 23.391 81.593 1.00 43.84 119 ALA A CA 1
ATOM 788 C C . ALA A 1 123 ? 31.790 22.831 81.942 1.00 45.33 119 ALA A C 1
ATOM 789 O O . ALA A 1 123 ? 31.580 21.610 81.929 1.00 43.04 119 ALA A O 1
ATOM 791 N N . ASN A 1 124 ? 30.891 23.743 82.308 1.00 48.25 120 ASN A N 1
ATOM 792 C CA . ASN A 1 124 ? 29.448 23.469 82.395 1.00 52.74 120 ASN A CA 1
ATOM 793 C C . ASN A 1 124 ? 28.569 24.483 81.626 1.00 53.98 120 ASN A C 1
ATOM 794 O O . ASN A 1 124 ? 27.350 24.294 81.557 1.00 56.27 120 ASN A O 1
ATOM 799 N N . ARG A 1 125 ? 29.181 25.540 81.070 1.00 53.46 121 ARG A N 1
ATOM 800 C CA A ARG A 1 125 ? 28.500 26.433 80.139 0.50 52.59 121 ARG A CA 1
ATOM 801 C CA B ARG A 1 125 ? 28.520 26.470 80.141 0.50 51.93 121 ARG A CA 1
ATOM 802 C C . ARG A 1 125 ? 29.149 26.319 78.756 1.00 51.38 121 ARG A C 1
ATOM 803 O O . ARG A 1 125 ? 30.371 26.340 78.629 1.00 50.91 121 ARG A O 1
ATOM 818 N N . LEU A 1 126 ? 28.321 26.154 77.726 1.00 50.24 122 LEU A N 1
ATOM 819 C CA . LEU A 1 126 ? 28.783 26.116 76.336 1.00 48.27 122 LEU A CA 1
ATOM 820 C C . LEU A 1 126 ? 27.950 27.121 75.556 1.00 46.87 122 LEU A C 1
ATOM 821 O O . LEU A 1 126 ? 26.731 26.994 75.499 1.00 45.78 122 LEU A O 1
ATOM 826 N N . GLN A 1 127 ? 28.610 28.130 74.986 1.00 48.96 123 GLN A N 1
ATOM 827 C CA . GLN A 1 127 ? 27.950 29.238 74.270 1.00 48.80 123 GLN A CA 1
ATOM 828 C C . GLN A 1 127 ? 26.951 29.973 75.169 1.00 50.29 123 GLN A C 1
ATOM 829 O O . GLN A 1 127 ? 25.842 30.315 74.752 1.00 52.15 123 GLN A O 1
ATOM 835 N N . GLY A 1 128 ? 27.361 30.203 76.414 1.00 53.21 124 GLY A N 1
ATOM 836 C CA . GLY A 1 128 ? 26.491 30.765 77.440 1.00 53.01 124 GLY A CA 1
ATOM 837 C C . GLY A 1 128 ? 25.328 29.903 77.929 1.00 53.81 124 GLY A C 1
ATOM 838 O O . GLY A 1 128 ? 24.485 30.416 78.665 1.00 57.35 124 GLY A O 1
ATOM 839 N N . ILE A 1 129 ? 25.270 28.614 77.559 1.00 52.34 125 ILE A N 1
ATOM 840 C CA . ILE A 1 129 ? 24.114 27.741 77.882 1.00 51.54 125 ILE A CA 1
ATOM 841 C C . ILE A 1 129 ? 24.488 26.732 78.978 1.00 52.73 125 ILE A C 1
ATOM 842 O O . ILE A 1 129 ? 25.401 25.932 78.783 1.00 54.37 125 ILE A O 1
ATOM 847 N N . PRO A 1 130 ? 23.796 26.772 80.137 1.00 53.41 126 PRO A N 1
ATOM 848 C CA . PRO A 1 130 ? 24.038 25.777 81.179 1.00 52.04 126 PRO A CA 1
ATOM 849 C C . PRO A 1 130 ? 23.907 24.340 80.692 1.00 50.65 126 PRO A C 1
ATOM 850 O O . PRO A 1 130 ? 22.932 24.001 80.033 1.00 50.19 126 PRO A O 1
ATOM 854 N N . LEU A 1 131 ? 24.906 23.519 80.999 1.00 51.55 127 LEU A N 1
ATOM 855 C CA . LEU A 1 131 ? 24.891 22.097 80.655 1.00 53.21 127 LEU A CA 1
ATOM 856 C C . LEU A 1 131 ? 24.396 21.298 81.853 1.00 52.67 127 LEU A C 1
ATOM 857 O O . LEU A 1 131 ? 24.578 21.724 82.994 1.00 53.20 127 LEU A O 1
ATOM 862 N N . PRO A 1 132 ? 23.774 20.134 81.609 1.00 51.50 128 PRO A N 1
ATOM 863 C CA . PRO A 1 132 ? 23.265 19.354 82.754 1.00 53.73 128 PRO A CA 1
ATOM 864 C C . PRO A 1 132 ? 24.332 18.937 83.799 1.00 54.79 128 PRO A C 1
ATOM 865 O O . PRO A 1 132 ? 24.041 18.960 84.993 1.00 57.19 128 PRO A O 1
ATOM 869 N N . PHE A 1 133 ? 25.540 18.600 83.341 1.00 54.04 129 PHE A N 1
ATOM 870 C CA . PHE A 1 133 ? 26.663 18.173 84.194 1.00 51.99 129 PHE A CA 1
ATOM 871 C C . PHE A 1 133 ? 27.975 18.773 83.656 1.00 52.02 129 PHE A C 1
ATOM 872 O O . PHE A 1 133 ? 27.944 19.569 82.717 1.00 50.69 129 PHE A O 1
ATOM 880 N N . SER A 1 134 ? 29.116 18.426 84.257 1.00 51.48 130 SER A N 1
ATOM 881 C CA . SER A 1 134 ? 30.416 18.973 83.831 1.00 50.94 130 SER A CA 1
ATOM 882 C C . SER A 1 134 ? 31.111 18.099 82.787 1.00 50.02 130 SER A C 1
ATOM 883 O O . SER A 1 134 ? 30.942 16.865 82.778 1.00 47.85 130 SER A O 1
ATOM 886 N N . TYR A 1 135 ? 31.885 18.764 81.915 1.00 45.44 131 TYR A N 1
ATOM 887 C CA . TYR A 1 135 ? 32.654 18.109 80.854 1.00 42.12 131 TYR A CA 1
ATOM 888 C C . TYR A 1 135 ? 34.132 18.429 81.004 1.00 39.54 131 TYR A C 1
ATOM 889 O O . TYR A 1 135 ? 34.500 19.532 81.396 1.00 37.96 131 TYR A O 1
ATOM 898 N N . LYS A 1 136 ? 34.959 17.446 80.671 1.00 39.49 132 LYS A N 1
ATOM 899 C CA . LYS A 1 136 ? 36.378 17.645 80.426 1.00 39.94 132 LYS A CA 1
ATOM 900 C C . LYS A 1 136 ? 36.551 17.983 78.945 1.00 38.63 132 LYS A C 1
ATOM 901 O O . LYS A 1 136 ? 36.131 17.212 78.078 1.00 36.42 132 LYS A O 1
ATOM 907 N N . VAL A 1 137 ? 37.197 19.116 78.671 1.00 37.79 133 VAL A N 1
ATOM 908 C CA . VAL A 1 137 ? 37.309 19.670 77.323 1.00 35.67 133 VAL A CA 1
ATOM 909 C C . VAL A 1 137 ? 38.776 19.754 76.887 1.00 35.87 133 VAL A C 1
ATOM 910 O O . VAL A 1 137 ? 39.532 20.583 77.377 1.00 34.22 133 VAL A O 1
ATOM 914 N N . THR A 1 138 ? 39.145 18.894 75.943 1.00 36.27 134 THR A N 1
ATOM 915 C CA . THR A 1 138 ? 40.510 18.750 75.473 1.00 37.52 134 THR A CA 1
ATOM 916 C C . THR A 1 138 ? 40.657 19.294 74.039 1.00 40.52 134 THR A C 1
ATOM 917 O O . THR A 1 138 ? 39.972 18.831 73.122 1.00 40.28 134 THR A O 1
ATOM 921 N N . ARG A 1 139 ? 41.548 20.269 73.847 1.00 42.78 135 ARG A N 1
ATOM 922 C CA . ARG A 1 139 ? 41.885 20.771 72.504 1.00 43.39 135 ARG A CA 1
ATOM 923 C C . ARG A 1 139 ? 42.818 19.782 71.805 1.00 41.89 135 ARG A C 1
ATOM 924 O O . ARG A 1 139 ? 43.777 19.303 72.409 1.00 41.85 135 ARG A O 1
ATOM 932 N N . TYR A 1 140 ? 42.520 19.468 70.544 1.00 39.78 136 TYR A N 1
ATOM 933 C CA . TYR A 1 140 ? 43.386 18.623 69.713 1.00 38.45 136 TYR A CA 1
ATOM 934 C C . TYR A 1 140 ? 43.911 19.422 68.540 1.00 38.01 136 TYR A C 1
ATOM 935 O O . TYR A 1 140 ? 43.286 20.379 68.079 1.00 36.65 136 TYR A O 1
ATOM 944 N N . GLN A 1 141 ? 45.078 19.010 68.069 1.00 38.20 137 GLN A N 1
ATOM 945 C CA . GLN A 1 141 ? 45.753 19.671 66.976 1.00 37.59 137 GLN A CA 1
ATOM 946 C C . GLN A 1 141 ? 46.152 18.597 65.979 1.00 36.38 137 GLN A C 1
ATOM 947 O O . GLN A 1 141 ? 46.732 17.593 66.374 1.00 35.61 137 GLN A O 1
ATOM 953 N N . PRO A 1 142 ? 45.811 18.789 64.691 1.00 35.50 138 PRO A N 1
ATOM 954 C CA . PRO A 1 142 ? 46.225 17.851 63.658 1.00 32.95 138 PRO A CA 1
ATOM 955 C C . PRO A 1 142 ? 47.677 18.093 63.248 1.00 30.73 138 PRO A C 1
ATOM 956 O O . PRO A 1 142 ? 48.162 19.211 63.388 1.00 27.34 138 PRO A O 1
ATOM 960 N N . ARG A 1 143 ? 48.340 17.046 62.749 1.00 30.26 139 ARG A N 1
ATOM 961 C CA . ARG A 1 143 ? 49.767 17.090 62.384 1.00 32.12 139 ARG A CA 1
ATOM 962 C C . ARG A 1 143 ? 50.134 18.114 61.307 1.00 33.45 139 ARG A C 1
ATOM 963 O O . ARG A 1 143 ? 51.179 18.760 61.394 1.00 33.78 139 ARG A O 1
ATOM 971 N N . LEU A 1 144 ? 49.296 18.209 60.277 1.00 35.11 140 LEU A N 1
ATOM 972 C CA . LEU A 1 144 ? 49.353 19.289 59.296 1.00 36.28 140 LEU A CA 1
ATOM 973 C C . LEU A 1 144 ? 48.140 20.183 59.480 1.00 35.57 140 LEU A C 1
ATOM 974 O O . LEU A 1 144 ? 47.014 19.701 59.568 1.00 32.93 140 LEU A O 1
ATOM 979 N N . ILE A 1 145 ? 48.403 21.485 59.536 1.00 37.67 141 ILE A N 1
ATOM 980 C CA . ILE A 1 145 ? 47.397 22.503 59.744 1.00 39.21 141 ILE A CA 1
ATOM 981 C C . ILE A 1 145 ? 47.023 23.002 58.362 1.00 42.17 141 ILE A C 1
ATOM 982 O O . ILE A 1 145 ? 47.909 23.384 57.598 1.00 41.44 141 ILE A O 1
ATOM 987 N N . GLN A 1 146 ? 45.723 22.981 58.054 1.00 46.74 142 GLN A N 1
ATOM 988 C CA . GLN A 1 146 ? 45.174 23.488 56.792 1.00 49.28 142 GLN A CA 1
ATOM 989 C C . GLN A 1 146 ? 44.642 24.886 57.111 1.00 48.67 142 GLN A C 1
ATOM 990 O O . GLN A 1 146 ? 45.413 25.838 57.070 1.00 45.89 142 GLN A O 1
ATOM 996 N N . ASP A 1 147 ? 43.351 25.010 57.441 1.00 53.31 143 ASP A N 1
ATOM 997 C CA . ASP A 1 147 ? 42.792 26.208 58.085 1.00 54.44 143 ASP A CA 1
ATOM 998 C C . ASP A 1 147 ? 43.136 26.058 59.558 1.00 53.48 143 ASP A C 1
ATOM 999 O O . ASP A 1 147 ? 43.260 24.935 60.066 1.00 52.14 143 ASP A O 1
ATOM 1004 N N . PHE A 1 148 ? 43.264 27.162 60.275 1.00 48.92 144 PHE A N 1
ATOM 1005 C CA . PHE A 1 148 ? 43.585 27.056 61.686 1.00 47.79 144 PHE A CA 1
ATOM 1006 C C . PHE A 1 148 ? 42.300 26.814 62.468 1.00 46.19 144 PHE A C 1
ATOM 1007 O O . PHE A 1 148 ? 41.891 27.657 63.255 1.00 52.25 144 PHE A O 1
ATOM 1015 N N . ILE A 1 149 ? 41.665 25.660 62.242 1.00 41.87 145 ILE A N 1
ATOM 1016 C CA . ILE A 1 149 ? 40.434 25.301 62.951 1.00 39.20 145 ILE A CA 1
ATOM 1017 C C . ILE A 1 149 ? 40.761 24.888 64.369 1.00 37.62 145 ILE A C 1
ATOM 1018 O O . ILE A 1 149 ? 41.810 24.328 64.622 1.00 37.18 145 ILE A O 1
ATOM 1023 N N . LYS A 1 150 ? 39.842 25.182 65.278 1.00 38.89 146 LYS A N 1
ATOM 1024 C CA . LYS A 1 150 ? 39.941 24.808 66.679 1.00 39.94 146 LYS A CA 1
ATOM 1025 C C . LYS A 1 150 ? 39.087 23.559 66.865 1.00 37.49 146 LYS A C 1
ATOM 1026 O O . LYS A 1 150 ? 37.931 23.530 66.443 1.00 36.89 146 LYS A O 1
ATOM 1032 N N . ILE A 1 151 ? 39.654 22.527 67.475 1.00 35.36 147 ILE A N 1
ATOM 1033 C CA . ILE A 1 151 ? 38.969 21.243 67.605 1.00 35.34 147 ILE A CA 1
ATOM 1034 C C . ILE A 1 151 ? 38.928 20.828 69.075 1.00 35.91 147 ILE A C 1
ATOM 1035 O O . ILE A 1 151 ? 39.980 20.661 69.684 1.00 37.12 147 ILE A O 1
ATOM 1040 N N . GLU A 1 152 ? 37.725 20.639 69.624 1.00 34.40 148 GLU A N 1
ATOM 1041 C CA . GLU A 1 152 ? 37.555 20.246 71.021 1.00 34.11 148 GLU A CA 1
ATOM 1042 C C . GLU A 1 152 ? 36.883 18.888 71.170 1.00 33.46 148 GLU A C 1
ATOM 1043 O O . GLU A 1 152 ? 35.969 18.564 70.436 1.00 33.05 148 GLU A O 1
ATOM 1049 N N . TYR A 1 153 ? 37.367 18.098 72.126 1.00 34.32 149 TYR A N 1
ATOM 1050 C CA . TYR A 1 153 ? 36.734 16.838 72.526 1.00 34.70 149 TYR A CA 1
ATOM 1051 C C . TYR A 1 153 ? 36.000 17.111 73.835 1.00 34.21 149 TYR A C 1
ATOM 1052 O O . TYR A 1 153 ? 36.615 17.597 74.793 1.00 33.06 149 TYR A O 1
ATOM 1061 N N . TRP A 1 154 ? 34.701 16.815 73.863 1.00 32.91 150 TRP A N 1
ATOM 1062 C CA . TRP A 1 154 ? 33.869 17.035 75.044 1.00 33.96 150 TRP A CA 1
ATOM 1063 C C . TRP A 1 154 ? 33.541 15.693 75.676 1.00 35.49 150 TRP A C 1
ATOM 1064 O O . TRP A 1 154 ? 32.848 14.870 75.088 1.00 34.53 150 TRP A O 1
ATOM 1075 N N . GLN A 1 155 ? 34.094 15.478 76.867 1.00 37.54 151 GLN A N 1
ATOM 1076 C CA . GLN A 1 155 ? 33.966 14.223 77.590 1.00 39.46 151 GLN A CA 1
ATOM 1077 C C . GLN A 1 155 ? 33.296 14.498 78.920 1.00 40.12 151 GLN A C 1
ATOM 1078 O O . GLN A 1 155 ? 33.772 15.340 79.688 1.00 39.95 151 GLN A O 1
ATOM 1084 N N . PRO A 1 156 ? 32.180 13.814 79.193 1.00 41.42 152 PRO A N 1
ATOM 1085 C CA . PRO A 1 156 ? 31.594 13.886 80.531 1.00 42.87 152 PRO A CA 1
ATOM 1086 C C . PRO A 1 156 ? 32.590 13.453 81.608 1.00 42.31 152 PRO A C 1
ATOM 1087 O O . PRO A 1 156 ? 33.289 12.449 81.412 1.00 41.06 152 PRO A O 1
ATOM 1091 N N . VAL A 1 157 ? 32.654 14.208 82.712 1.00 42.49 153 VAL A N 1
ATOM 1092 C CA . VAL A 1 157 ? 33.591 13.917 83.816 1.00 44.15 153 VAL A CA 1
ATOM 1093 C C . VAL A 1 157 ? 33.241 12.584 84.501 1.00 46.38 153 VAL A C 1
ATOM 1094 O O . VAL A 1 157 ? 34.127 11.757 84.736 1.00 44.76 153 VAL A O 1
ATOM 1098 N N . LYS A 1 158 ? 31.955 12.401 84.818 1.00 48.65 154 LYS A N 1
ATOM 1099 C CA . LYS A 1 158 ? 31.413 11.105 85.243 1.00 51.98 154 LYS A CA 1
ATOM 1100 C C . LYS A 1 158 ? 30.938 10.387 83.987 1.00 52.43 154 LYS A C 1
ATOM 1101 O O . LYS A 1 158 ? 29.955 10.819 83.379 1.00 53.17 154 LYS A O 1
ATOM 1103 N N . GLN A 1 159 ? 31.602 9.278 83.637 1.00 52.38 155 GLN A N 1
ATOM 1104 C CA A GLN A 1 159 ? 31.356 8.571 82.369 0.50 52.66 155 GLN A CA 1
ATOM 1105 C CA B GLN A 1 159 ? 31.361 8.565 82.367 0.50 53.16 155 GLN A CA 1
ATOM 1106 C C . GLN A 1 159 ? 29.917 8.078 82.171 1.00 54.58 155 GLN A C 1
ATOM 1107 O O . GLN A 1 159 ? 29.489 7.863 81.034 1.00 57.72 155 GLN A O 1
ATOM 1118 N N . THR A 1 160 ? 29.172 7.898 83.264 1.00 56.24 156 THR A N 1
ATOM 1119 C CA . THR A 1 160 ? 27.762 7.474 83.190 1.00 55.41 156 THR A CA 1
ATOM 1120 C C . THR A 1 160 ? 26.776 8.607 82.863 1.00 55.42 156 THR A C 1
ATOM 1121 O O . THR A 1 160 ? 25.657 8.326 82.435 1.00 53.80 156 THR A O 1
ATOM 1125 N N . ASP A 1 161 ? 27.176 9.866 83.090 1.00 56.96 157 ASP A N 1
ATOM 1126 C CA . ASP A 1 161 ? 26.316 11.046 82.823 1.00 57.52 157 ASP A CA 1
ATOM 1127 C C . ASP A 1 161 ? 25.894 11.195 81.346 1.00 59.04 157 ASP A C 1
ATOM 1128 O O . ASP A 1 161 ? 24.838 11.772 81.064 1.00 61.93 157 ASP A O 1
ATOM 1133 N N . GLY A 1 162 ? 26.716 10.700 80.418 1.00 56.84 158 GLY A N 1
ATOM 1134 C CA . GLY A 1 162 ? 26.404 10.771 78.989 1.00 54.77 158 GLY A CA 1
ATOM 1135 C C . GLY A 1 162 ? 27.546 10.306 78.104 1.00 53.76 158 GLY A C 1
ATOM 1136 O O . GLY A 1 162 ? 28.524 9.743 78.589 1.00 58.83 158 GLY A O 1
ATOM 1137 N N . THR A 1 163 ? 27.413 10.548 76.802 1.00 50.25 159 THR A N 1
ATOM 1138 C CA . THR A 1 163 ? 28.422 10.168 75.812 1.00 46.51 159 THR A CA 1
ATOM 1139 C C . THR A 1 163 ? 29.226 11.392 75.339 1.00 43.13 159 THR A C 1
ATOM 1140 O O . THR A 1 163 ? 28.733 12.520 75.378 1.00 41.74 159 THR A O 1
ATOM 1144 N N . PRO A 1 164 ? 30.473 11.178 74.884 1.00 39.62 160 PRO A N 1
ATOM 1145 C CA . PRO A 1 164 ? 31.281 12.326 74.480 1.00 36.84 160 PRO A CA 1
ATOM 1146 C C . PRO A 1 164 ? 30.948 12.823 73.060 1.00 34.51 160 PRO A C 1
ATOM 1147 O O . PRO A 1 164 ? 30.427 12.052 72.254 1.00 32.85 160 PRO A O 1
ATOM 1151 N N . PHE A 1 165 ? 31.241 14.093 72.772 1.00 33.18 161 PHE A N 1
ATOM 1152 C CA . PHE A 1 165 ? 31.064 14.676 71.430 1.00 33.09 161 PHE A CA 1
ATOM 1153 C C . PHE A 1 165 ? 32.226 15.609 71.054 1.00 32.37 161 PHE A C 1
ATOM 1154 O O . PHE A 1 165 ? 33.023 15.981 71.914 1.00 32.66 161 PHE A O 1
ATOM 1162 N N . TRP A 1 166 ? 32.316 15.992 69.781 1.00 30.98 162 TRP A N 1
ATOM 1163 C CA . TRP A 1 166 ? 33.355 16.925 69.332 1.00 30.77 162 TRP A CA 1
ATOM 1164 C C . TRP A 1 166 ? 32.751 18.234 68.873 1.00 31.14 162 TRP A C 1
ATOM 1165 O O . TRP A 1 166 ? 31.615 18.270 68.426 1.00 32.18 162 TRP A O 1
ATOM 1176 N N . ILE A 1 167 ? 33.530 19.303 69.000 1.00 31.88 163 ILE A N 1
ATOM 1177 C CA . ILE A 1 167 ? 33.201 20.600 68.447 1.00 32.96 163 ILE A CA 1
ATOM 1178 C C . ILE A 1 167 ? 34.361 21.077 67.584 1.00 32.83 163 ILE A C 1
ATOM 1179 O O . ILE A 1 167 ? 35.516 20.997 67.992 1.00 32.58 163 ILE A O 1
ATOM 1184 N N . ILE A 1 168 ? 34.037 21.576 66.393 1.00 34.16 164 ILE A N 1
ATOM 1185 C CA . ILE A 1 168 ? 35.021 22.200 65.503 1.00 34.67 164 ILE A CA 1
ATOM 1186 C C . ILE A 1 168 ? 34.590 23.633 65.260 1.00 34.08 164 ILE A C 1
ATOM 1187 O O . ILE A 1 168 ? 33.497 23.875 64.775 1.00 34.49 164 ILE A O 1
ATOM 1192 N N . TYR A 1 169 ? 35.447 24.566 65.647 1.00 35.22 165 TYR A N 1
ATOM 1193 C CA . TYR A 1 169 ? 35.223 25.969 65.405 1.00 37.37 165 TYR A CA 1
ATOM 1194 C C . TYR A 1 169 ? 35.984 26.294 64.143 1.00 38.61 165 TYR A C 1
ATOM 1195 O O . TYR A 1 169 ? 37.211 26.204 64.104 1.00 40.71 165 TYR A O 1
ATOM 1204 N N . SER A 1 170 ? 35.240 26.656 63.116 1.00 38.98 166 SER A N 1
ATOM 1205 C CA . SER A 1 170 ? 35.790 27.089 61.859 1.00 39.26 166 SER A CA 1
ATOM 1206 C C . SER A 1 170 ? 36.190 28.567 62.002 1.00 36.40 166 SER A C 1
ATOM 1207 O O . SER A 1 170 ? 35.474 29.327 62.642 1.00 37.66 166 SER A O 1
ATOM 1210 N N . PRO A 1 171 ? 37.334 28.987 61.418 1.00 35.47 167 PRO A N 1
ATOM 1211 C CA . PRO A 1 171 ? 37.788 30.385 61.570 1.00 33.90 167 PRO A CA 1
ATOM 1212 C C . PRO A 1 171 ? 36.933 31.453 60.881 1.00 33.39 167 PRO A C 1
ATOM 1213 O O . PRO A 1 171 ? 37.189 32.641 61.062 1.00 33.95 167 PRO A O 1
ATOM 1217 N N . ASP A 1 172 ? 35.945 31.047 60.093 1.00 33.27 168 ASP A N 1
ATOM 1218 C CA . ASP A 1 172 ? 34.918 31.969 59.588 1.00 33.94 168 ASP A CA 1
ATOM 1219 C C . ASP A 1 172 ? 33.916 32.427 60.668 1.00 34.14 168 ASP A C 1
ATOM 1220 O O . ASP A 1 172 ? 33.047 33.243 60.379 1.00 36.11 168 ASP A O 1
ATOM 1225 N N . GLY A 1 173 ? 34.019 31.907 61.892 1.00 34.74 169 GLY A N 1
ATOM 1226 C CA . GLY A 1 173 ? 33.102 32.265 62.976 1.00 35.87 169 GLY A CA 1
ATOM 1227 C C . GLY A 1 173 ? 31.992 31.246 63.216 1.00 36.55 169 GLY A C 1
ATOM 1228 O O . GLY A 1 173 ? 31.219 31.390 64.167 1.00 38.11 169 GLY A O 1
ATOM 1229 N N . GLN A 1 174 ? 31.900 30.216 62.370 1.00 35.95 170 GLN A N 1
ATOM 1230 C CA . GLN A 1 174 ? 30.881 29.179 62.528 1.00 34.97 170 GLN A CA 1
ATOM 1231 C C . GLN A 1 174 ? 31.352 28.137 63.520 1.00 34.84 170 GLN A C 1
ATOM 1232 O O . GLN A 1 174 ? 32.556 27.967 63.725 1.00 35.00 170 GLN A O 1
ATOM 1238 N N . THR A 1 175 ? 30.386 27.418 64.090 1.00 34.03 171 THR A N 1
ATOM 1239 C CA . THR A 1 175 ? 30.615 26.407 65.112 1.00 32.16 171 THR A CA 1
ATOM 1240 C C . THR A 1 175 ? 29.885 25.129 64.717 1.00 31.44 171 THR A C 1
ATOM 1241 O O . THR A 1 175 ? 28.698 25.164 64.416 1.00 29.71 171 THR A O 1
ATOM 1245 N N . HIS A 1 176 ? 30.601 24.008 64.745 1.00 30.98 172 HIS A N 1
ATOM 1246 C CA . HIS A 1 176 ? 30.086 22.724 64.286 1.00 31.61 172 HIS A CA 1
ATOM 1247 C C . HIS A 1 176 ? 30.197 21.715 65.414 1.00 32.34 172 HIS A C 1
ATOM 1248 O O . HIS A 1 176 ? 31.221 21.659 66.081 1.00 32.97 172 HIS A O 1
ATOM 1255 N N . ILE A 1 177 ? 29.148 20.926 65.619 1.00 32.77 173 ILE A N 1
ATOM 1256 C CA . ILE A 1 177 ? 29.116 19.935 66.678 1.00 33.44 173 ILE A CA 1
ATOM 1257 C C . ILE A 1 177 ? 28.875 18.594 66.020 1.00 33.82 173 ILE A C 1
ATOM 1258 O O . ILE A 1 177 ? 28.001 18.478 65.143 1.00 34.42 173 ILE A O 1
ATOM 1263 N N . LEU A 1 178 ? 29.676 17.600 66.416 1.00 33.07 174 LEU A N 1
ATOM 1264 C CA . LEU A 1 178 ? 29.655 16.258 65.831 1.00 31.73 174 LEU A CA 1
ATOM 1265 C C . LEU A 1 178 ? 29.281 15.217 66.874 1.00 30.78 174 LEU A C 1
ATOM 1266 O O . LEU A 1 178 ? 29.817 15.229 67.970 1.00 30.20 174 LEU A O 1
ATOM 1271 N N . GLY A 1 179 ? 28.381 14.307 66.521 1.00 32.22 175 GLY A N 1
ATOM 1272 C CA . GLY A 1 179 ? 27.974 13.201 67.400 1.00 34.26 175 GLY A CA 1
ATOM 1273 C C . GLY A 1 179 ? 27.420 13.523 68.793 1.00 36.49 175 GLY A C 1
ATOM 1274 O O . GLY A 1 179 ? 27.628 12.751 69.740 1.00 36.98 175 GLY A O 1
ATOM 1275 N N . LYS A 1 180 ? 26.709 14.643 68.933 1.00 37.55 176 LYS A N 1
ATOM 1276 C CA . LYS A 1 180 ? 26.040 14.961 70.196 1.00 37.69 176 LYS A CA 1
ATOM 1277 C C . LYS A 1 180 ? 25.063 13.839 70.538 1.00 38.68 176 LYS A C 1
ATOM 1278 O O . LYS A 1 180 ? 25.182 13.217 71.591 1.00 39.96 176 LYS A O 1
ATOM 1284 N N . ASN A 1 181 ? 24.139 13.562 69.619 1.00 38.12 177 ASN A N 1
ATOM 1285 C CA . ASN A 1 181 ? 23.121 12.528 69.809 1.00 38.60 177 ASN A CA 1
ATOM 1286 C C . ASN A 1 181 ? 23.498 11.278 69.059 1.00 40.53 177 ASN A C 1
ATOM 1287 O O . ASN A 1 181 ? 24.367 11.317 68.196 1.00 45.33 177 ASN A O 1
ATOM 1292 N N . SER A 1 182 ? 22.845 10.166 69.384 1.00 40.62 178 SER A N 1
ATOM 1293 C CA . SER A 1 182 ? 23.334 8.866 68.943 1.00 40.47 178 SER A CA 1
ATOM 1294 C C . SER A 1 182 ? 23.096 8.598 67.461 1.00 40.30 178 SER A C 1
ATOM 1295 O O . SER A 1 182 ? 23.773 7.747 66.879 1.00 42.70 178 SER A O 1
ATOM 1298 N N . HIS A 1 183 ? 22.160 9.317 66.849 1.00 39.26 179 HIS A N 1
ATOM 1299 C CA . HIS A 1 183 ? 21.920 9.175 65.410 1.00 39.90 179 HIS A CA 1
ATOM 1300 C C . HIS A 1 183 ? 23.103 9.658 64.559 1.00 35.03 179 HIS A C 1
ATOM 1301 O O . HIS A 1 183 ? 23.296 9.164 63.459 1.00 30.54 179 HIS A O 1
ATOM 1308 N N . SER A 1 184 ? 23.894 10.598 65.083 1.00 33.07 180 SER A N 1
ATOM 1309 C CA . SER A 1 184 ? 25.104 11.065 64.412 1.00 32.94 180 SER A CA 1
ATOM 1310 C C . SER A 1 184 ? 26.394 10.404 64.934 1.00 33.78 180 SER A C 1
ATOM 1311 O O . SER A 1 184 ? 27.476 11.004 64.877 1.00 32.71 180 SER A O 1
ATOM 1314 N N . ARG A 1 185 ? 26.289 9.159 65.401 1.00 35.26 181 ARG A N 1
ATOM 1315 C CA . ARG A 1 185 ? 27.457 8.396 65.827 1.00 36.81 181 ARG A CA 1
ATOM 1316 C C . ARG A 1 185 ? 27.436 7.006 65.216 1.00 35.76 181 ARG A C 1
ATOM 1317 O O . ARG A 1 185 ? 26.403 6.330 65.239 1.00 35.44 181 ARG A O 1
ATOM 1325 N N . VAL A 1 186 ? 28.580 6.607 64.653 1.00 35.07 182 VAL A N 1
ATOM 1326 C CA . VAL A 1 186 ? 28.820 5.234 64.204 1.00 35.47 182 VAL A CA 1
ATOM 1327 C C . VAL A 1 186 ? 29.493 4.508 65.362 1.00 37.07 182 VAL A C 1
ATOM 1328 O O . VAL A 1 186 ? 30.664 4.762 65.678 1.00 36.90 182 VAL A O 1
ATOM 1332 N N . ALA A 1 187 ? 28.738 3.616 65.995 1.00 39.24 183 ALA A N 1
ATOM 1333 C CA . ALA A 1 187 ? 29.150 2.984 67.239 1.00 39.96 183 ALA A CA 1
ATOM 1334 C C . ALA A 1 187 ? 28.920 1.487 67.170 1.00 40.34 183 ALA A C 1
ATOM 1335 O O . ALA A 1 187 ? 28.056 1.015 66.426 1.00 37.43 183 ALA A O 1
ATOM 1337 N N . ASN A 1 188 ? 29.714 0.757 67.952 1.00 42.71 184 ASN A N 1
ATOM 1338 C CA . ASN A 1 188 ? 29.547 -0.685 68.158 1.00 45.75 184 ASN A CA 1
ATOM 1339 C C . ASN A 1 188 ? 28.065 -1.038 68.412 1.00 48.77 184 ASN A C 1
ATOM 1340 O O . ASN A 1 188 ? 27.434 -0.496 69.335 1.00 48.60 184 ASN A O 1
ATOM 1345 N N . ALA A 1 189 ? 27.515 -1.928 67.586 1.00 51.75 185 ALA A N 1
ATOM 1346 C CA . ALA A 1 189 ? 26.178 -2.492 67.833 1.00 57.84 185 ALA A CA 1
ATOM 1347 C C . ALA A 1 189 ? 26.055 -3.092 69.251 1.00 62.46 185 ALA A C 1
ATOM 1348 O O . ALA A 1 189 ? 25.034 -2.907 69.915 1.00 63.10 185 ALA A O 1
ATOM 1350 N N . GLU A 1 190 ? 27.119 -3.770 69.701 1.00 68.88 186 GLU A N 1
ATOM 1351 C CA . GLU A 1 190 ? 27.197 -4.405 71.039 1.00 68.38 186 GLU A CA 1
ATOM 1352 C C . GLU A 1 190 ? 27.288 -3.397 72.198 1.00 65.81 186 GLU A C 1
ATOM 1353 O O . GLU A 1 190 ? 26.852 -3.710 73.303 1.00 70.50 186 GLU A O 1
ATOM 1359 N N . ASN A 1 191 ? 27.877 -2.220 71.957 1.00 59.91 187 ASN A N 1
ATOM 1360 C CA . ASN A 1 191 ? 28.271 -1.298 73.032 1.00 55.72 187 ASN A CA 1
ATOM 1361 C C . ASN A 1 191 ? 28.391 0.174 72.567 1.00 54.22 187 ASN A C 1
ATOM 1362 O O . ASN A 1 191 ? 29.465 0.607 72.146 1.00 55.17 187 ASN A O 1
ATOM 1367 N N . PRO A 1 192 ? 27.300 0.951 72.678 1.00 52.31 188 PRO A N 1
ATOM 1368 C CA . PRO A 1 192 ? 27.242 2.371 72.323 1.00 52.14 188 PRO A CA 1
ATOM 1369 C C . PRO A 1 192 ? 28.393 3.280 72.800 1.00 52.60 188 PRO A C 1
ATOM 1370 O O . PRO A 1 192 ? 28.695 4.273 72.125 1.00 51.22 188 PRO A O 1
ATOM 1374 N N . SER A 1 193 ? 29.013 2.963 73.942 1.00 52.93 189 SER A N 1
ATOM 1375 C CA . SER A 1 193 ? 30.226 3.682 74.408 1.00 51.44 189 SER A CA 1
ATOM 1376 C C . SER A 1 193 ? 31.340 3.722 73.372 1.00 45.00 189 SER A C 1
ATOM 1377 O O . SER A 1 193 ? 32.040 4.723 73.259 1.00 45.10 189 SER A O 1
ATOM 1380 N N . GLN A 1 194 ? 31.506 2.620 72.646 1.00 40.36 190 GLN A N 1
ATOM 1381 C CA . GLN A 1 194 ? 32.625 2.446 71.720 1.00 39.52 190 GLN A CA 1
ATOM 1382 C C . GLN A 1 194 ? 32.324 3.049 70.350 1.00 37.17 190 GLN A C 1
ATOM 1383 O O . GLN A 1 194 ? 31.748 2.408 69.468 1.00 36.18 190 GLN A O 1
ATOM 1389 N N . ILE A 1 195 ? 32.752 4.294 70.194 1.00 36.24 191 ILE A N 1
ATOM 1390 C CA . ILE A 1 195 ? 32.321 5.155 69.114 1.00 37.10 191 ILE A CA 1
ATOM 1391 C C . ILE A 1 195 ? 33.431 5.254 68.083 1.00 38.20 191 ILE A C 1
ATOM 1392 O O . ILE A 1 195 ? 34.504 5.794 68.375 1.00 39.45 191 ILE A O 1
ATOM 1397 N N . ALA A 1 196 ? 33.165 4.728 66.887 1.00 37.82 192 ALA A N 1
ATOM 1398 C CA . ALA A 1 196 ? 34.102 4.806 65.774 1.00 37.20 192 ALA A CA 1
ATOM 1399 C C . ALA A 1 196 ? 34.176 6.225 65.206 1.00 37.53 192 ALA A C 1
ATOM 1400 O O . ALA A 1 196 ? 35.271 6.714 64.873 1.00 37.43 192 ALA A O 1
ATOM 1402 N N . SER A 1 197 ? 33.022 6.888 65.110 1.00 37.12 193 SER A N 1
ATOM 1403 C CA . SER A 1 197 ? 32.920 8.120 64.331 1.00 36.16 193 SER A CA 1
ATOM 1404 C C . SER A 1 197 ? 31.809 9.037 64.822 1.00 34.13 193 SER A C 1
ATOM 1405 O O . SER A 1 197 ? 30.717 8.578 65.086 1.00 34.20 193 SER A O 1
ATOM 1408 N N . TRP A 1 198 ? 32.105 10.327 64.928 1.00 34.85 194 TRP A N 1
ATOM 1409 C CA . TRP A 1 198 ? 31.130 11.365 65.266 1.00 35.35 194 TRP A CA 1
ATOM 1410 C C . TRP A 1 198 ? 30.877 12.161 63.989 1.00 34.22 194 TRP A C 1
ATOM 1411 O O . TRP A 1 198 ? 31.807 12.733 63.436 1.00 32.02 194 TRP A O 1
ATOM 1422 N N . LEU A 1 199 ? 29.628 12.211 63.541 1.00 34.14 195 LEU A N 1
ATOM 1423 C CA . LEU A 1 199 ? 29.267 12.873 62.288 1.00 34.21 195 LEU A CA 1
ATOM 1424 C C . LEU A 1 199 ? 28.673 14.239 62.562 1.00 33.87 195 LEU A C 1
ATOM 1425 O O . LEU A 1 199 ? 27.985 14.417 63.561 1.00 35.71 195 LEU A O 1
ATOM 1430 N N . LEU A 1 200 ? 28.916 15.190 61.658 1.00 33.68 196 LEU A N 1
ATOM 1431 C CA . LEU A 1 200 ? 28.346 16.540 61.757 1.00 31.78 196 LEU A CA 1
ATOM 1432 C C . LEU A 1 200 ? 26.844 16.461 61.986 1.00 31.87 196 LEU A C 1
ATOM 1433 O O . LEU A 1 200 ? 26.151 15.742 61.272 1.00 30.54 196 LEU A O 1
ATOM 1438 N N . GLU A 1 201 ? 26.368 17.177 63.001 1.00 32.07 197 GLU A N 1
ATOM 1439 C CA . GLU A 1 201 ? 24.957 17.199 63.370 1.00 32.92 197 GLU A CA 1
ATOM 1440 C C . GLU A 1 201 ? 24.332 18.596 63.336 1.00 33.50 197 GLU A C 1
ATOM 1441 O O . GLU A 1 201 ? 23.146 18.746 63.009 1.00 33.84 197 GLU A O 1
ATOM 1447 N N . GLU A 1 202 ? 25.092 19.618 63.691 1.00 33.10 198 GLU A N 1
ATOM 1448 C CA . GLU A 1 202 ? 24.548 20.961 63.651 1.00 34.17 198 GLU A CA 1
ATOM 1449 C C . GLU A 1 202 ? 25.648 21.985 63.450 1.00 33.78 198 GLU A C 1
ATOM 1450 O O . GLU A 1 202 ? 26.735 21.850 64.000 1.00 36.25 198 GLU A O 1
ATOM 1456 N N . THR A 1 203 ? 25.342 22.996 62.647 1.00 32.87 199 THR A N 1
ATOM 1457 C CA . THR A 1 203 ? 26.190 24.151 62.445 1.00 32.02 199 THR A CA 1
ATOM 1458 C C . THR A 1 203 ? 25.389 25.379 62.893 1.00 30.73 199 THR A C 1
ATOM 1459 O O . THR A 1 203 ? 24.164 25.370 62.866 1.00 32.21 199 THR A O 1
ATOM 1463 N N . VAL A 1 204 ? 26.089 26.402 63.364 1.00 29.90 200 VAL A N 1
ATOM 1464 C CA . VAL A 1 204 ? 25.504 27.700 63.666 1.00 29.17 200 VAL A CA 1
ATOM 1465 C C . VAL A 1 204 ? 26.498 28.772 63.299 1.00 28.57 200 VAL A C 1
ATOM 1466 O O . VAL A 1 204 ? 27.685 28.638 63.565 1.00 26.31 200 VAL A O 1
ATOM 1470 N N . THR A 1 205 ? 25.994 29.837 62.697 1.00 30.41 201 THR A N 1
ATOM 1471 C CA . THR A 1 205 ? 26.832 30.918 62.201 1.00 31.11 201 THR A CA 1
ATOM 1472 C C . THR A 1 205 ? 26.692 32.088 63.161 1.00 30.56 201 THR A C 1
ATOM 1473 O O . THR A 1 205 ? 25.823 32.056 64.014 1.00 29.71 201 THR A O 1
ATOM 1477 N N . PRO A 1 206 ? 27.550 33.114 63.036 1.00 32.10 202 PRO A N 1
ATOM 1478 C CA . PRO A 1 206 ? 27.446 34.358 63.819 1.00 33.34 202 PRO A CA 1
ATOM 1479 C C . PRO A 1 206 ? 26.170 35.203 63.605 1.00 33.66 202 PRO A C 1
ATOM 1480 O O . PRO A 1 206 ? 25.791 35.999 64.476 1.00 32.67 202 PRO A O 1
ATOM 1484 N N . THR A 1 207 ? 25.531 35.053 62.451 1.00 33.47 203 THR A N 1
ATOM 1485 C CA . THR A 1 207 ? 24.248 35.698 62.215 1.00 32.80 203 THR A CA 1
ATOM 1486 C C . THR A 1 207 ? 23.080 34.995 62.916 1.00 31.75 203 THR A C 1
ATOM 1487 O O . THR A 1 207 ? 21.978 35.508 62.907 1.00 34.86 203 THR A O 1
ATOM 1491 N N . GLY A 1 208 ? 23.315 33.834 63.513 1.00 31.05 204 GLY A N 1
ATOM 1492 C CA . GLY A 1 208 ? 22.285 33.086 64.226 1.00 31.01 204 GLY A CA 1
ATOM 1493 C C . GLY A 1 208 ? 21.527 32.111 63.346 1.00 31.37 204 GLY A C 1
ATOM 1494 O O . GLY A 1 208 ? 20.396 31.737 63.673 1.00 30.37 204 GLY A O 1
ATOM 1495 N N . GLU A 1 209 ? 22.167 31.675 62.253 1.00 31.92 205 GLU A N 1
ATOM 1496 C CA . GLU A 1 209 ? 21.572 30.772 61.263 1.00 31.01 205 GLU A CA 1
ATOM 1497 C C . GLU A 1 209 ? 22.132 29.371 61.404 1.00 29.01 205 GLU A C 1
ATOM 1498 O O . GLU A 1 209 ? 23.327 29.197 61.612 1.00 30.57 205 GLU A O 1
ATOM 1504 N N . HIS A 1 210 ? 21.268 28.380 61.255 1.00 27.56 206 HIS A N 1
ATOM 1505 C CA . HIS A 1 210 ? 21.595 27.004 61.557 1.00 27.50 206 HIS A CA 1
ATOM 1506 C C . HIS A 1 210 ? 21.405 26.121 60.350 1.00 27.95 206 HIS A C 1
ATOM 1507 O O . HIS A 1 210 ? 20.669 26.453 59.420 1.00 29.33 206 HIS A O 1
ATOM 1514 N N . ILE A 1 211 ? 22.102 24.996 60.384 1.00 28.29 207 ILE A N 1
ATOM 1515 C CA . ILE A 1 211 ? 21.879 23.860 59.500 1.00 27.98 207 ILE A CA 1
ATOM 1516 C C . ILE A 1 211 ? 21.893 22.648 60.439 1.00 28.59 207 ILE A C 1
ATOM 1517 O O . ILE A 1 211 ? 22.797 22.535 61.267 1.00 27.50 207 ILE A O 1
ATOM 1522 N N . TYR A 1 212 ? 20.898 21.771 60.334 1.00 28.53 208 TYR A N 1
ATOM 1523 C CA . TYR A 1 212 ? 20.844 20.559 61.154 1.00 29.06 208 TYR A CA 1
ATOM 1524 C C . TYR A 1 212 ? 20.937 19.358 60.236 1.00 28.91 208 TYR A C 1
ATOM 1525 O O . TYR A 1 212 ? 20.266 19.344 59.210 1.00 28.91 208 TYR A O 1
ATOM 1534 N N . TYR A 1 213 ? 21.742 18.354 60.612 1.00 29.40 209 TYR A N 1
ATOM 1535 C CA . TYR A 1 213 ? 21.926 17.124 59.803 1.00 29.83 209 TYR A CA 1
ATOM 1536 C C . TYR A 1 213 ? 21.362 15.894 60.542 1.00 29.78 209 TYR A C 1
ATOM 1537 O O . TYR A 1 213 ? 21.860 15.523 61.601 1.00 28.72 209 TYR A O 1
ATOM 1546 N N . GLN A 1 214 ? 20.323 15.277 59.964 1.00 31.09 210 GLN A N 1
ATOM 1547 C CA . GLN A 1 214 ? 19.661 14.097 60.531 1.00 32.11 210 GLN A CA 1
ATOM 1548 C C . GLN A 1 214 ? 20.078 12.836 59.767 1.00 31.48 210 GLN A C 1
ATOM 1549 O O . GLN A 1 214 ? 19.970 12.792 58.544 1.00 31.93 210 GLN A O 1
ATOM 1555 N N . TYR A 1 215 ? 20.525 11.818 60.506 1.00 30.91 211 TYR A N 1
ATOM 1556 C CA . TYR A 1 215 ? 20.966 10.521 59.967 1.00 30.65 211 TYR A CA 1
ATOM 1557 C C . TYR A 1 215 ? 19.993 9.412 60.345 1.00 30.97 211 TYR A C 1
ATOM 1558 O O . TYR A 1 215 ? 19.291 9.521 61.341 1.00 31.46 211 TYR A O 1
ATOM 1567 N N . SER A 1 216 ? 19.958 8.362 59.533 1.00 31.48 212 SER A N 1
ATOM 1568 C CA . SER A 1 216 ? 19.202 7.149 59.814 1.00 32.19 212 SER A CA 1
ATOM 1569 C C . SER A 1 216 ? 20.191 6.023 60.085 1.00 34.62 212 SER A C 1
ATOM 1570 O O . SER A 1 216 ? 21.216 5.904 59.395 1.00 33.80 212 SER A O 1
ATOM 1573 N N . GLY A 1 217 ? 19.872 5.200 61.084 1.00 35.27 213 GLY A N 1
ATOM 1574 C CA . GLY A 1 217 ? 20.677 4.041 61.440 1.00 34.19 213 GLY A CA 1
ATOM 1575 C C . GLY A 1 217 ? 20.294 2.861 60.590 1.00 35.13 213 GLY A C 1
ATOM 1576 O O . GLY A 1 217 ? 19.134 2.725 60.200 1.00 36.00 213 GLY A O 1
ATOM 1577 N N . GLU A 1 218 ? 21.277 2.005 60.306 1.00 36.03 214 GLU A N 1
ATOM 1578 C CA . GLU A 1 218 ? 21.059 0.778 59.538 1.00 34.97 214 GLU A CA 1
ATOM 1579 C C . GLU A 1 218 ? 20.170 -0.171 60.335 1.00 34.88 214 GLU A C 1
ATOM 1580 O O . GLU A 1 218 ? 20.140 -0.114 61.570 1.00 35.17 214 GLU A O 1
ATOM 1586 N N . ASN A 1 219 ? 19.426 -1.013 59.631 1.00 35.17 215 ASN A N 1
ATOM 1587 C CA . ASN A 1 219 ? 18.438 -1.893 60.272 1.00 37.38 215 ASN A CA 1
ATOM 1588 C C . ASN A 1 219 ? 18.088 -3.083 59.384 1.00 39.10 215 ASN A C 1
ATOM 1589 O O . ASN A 1 219 ? 18.690 -3.252 58.325 1.00 40.22 215 ASN A O 1
ATOM 1594 N N . GLN A 1 220 ? 17.100 -3.884 59.790 1.00 42.06 216 GLN A N 1
ATOM 1595 C CA . GLN A 1 220 ? 16.833 -5.169 59.135 1.00 43.37 216 GLN A CA 1
ATOM 1596 C C . GLN A 1 220 ? 15.751 -5.110 58.049 1.00 43.63 216 GLN A C 1
ATOM 1597 O O . GLN A 1 220 ? 15.391 -6.151 57.494 1.00 46.69 216 GLN A O 1
ATOM 1603 N N . VAL A 1 221 ? 15.289 -3.907 57.688 1.00 41.64 217 VAL A N 1
ATOM 1604 C CA . VAL A 1 221 ? 14.095 -3.745 56.848 1.00 39.65 217 VAL A CA 1
ATOM 1605 C C . VAL A 1 221 ? 14.404 -4.119 55.409 1.00 38.63 217 VAL A C 1
ATOM 1606 O O . VAL A 1 221 ? 15.390 -3.656 54.844 1.00 37.06 217 VAL A O 1
ATOM 1610 N N . ASN A 1 222 ? 13.536 -4.950 54.842 1.00 40.10 218 ASN A N 1
ATOM 1611 C CA . ASN A 1 222 ? 13.676 -5.546 53.499 1.00 42.22 218 ASN A CA 1
ATOM 1612 C C . ASN A 1 222 ? 14.934 -6.403 53.255 1.00 44.51 218 ASN A C 1
ATOM 1613 O O . ASN A 1 222 ? 15.380 -6.536 52.110 1.00 46.82 218 ASN A O 1
ATOM 1618 N N . CYS A 1 223 ? 15.484 -7.001 54.314 1.00 45.77 219 CYS A N 1
ATOM 1619 C CA . CYS A 1 223 ? 16.588 -7.967 54.192 1.00 47.77 219 CYS A CA 1
ATOM 1620 C C . CYS A 1 223 ? 16.076 -9.397 54.327 1.00 48.55 219 CYS A C 1
ATOM 1621 O O . CYS A 1 223 ? 15.102 -9.629 55.035 1.00 51.12 219 CYS A O 1
ATOM 1624 N N . THR A 1 224 ? 16.740 -10.358 53.684 1.00 49.74 220 THR A N 1
ATOM 1625 C CA . THR A 1 224 ? 16.353 -11.774 53.819 1.00 50.79 220 THR A CA 1
ATOM 1626 C C . THR A 1 224 ? 16.706 -12.321 55.210 1.00 52.91 220 THR A C 1
ATOM 1627 O O . THR A 1 224 ? 17.524 -11.734 55.932 1.00 52.41 220 THR A O 1
ATOM 1631 N N . ASP A 1 225 ? 16.076 -13.434 55.586 1.00 54.22 221 ASP A N 1
ATOM 1632 C CA . ASP A 1 225 ? 16.384 -14.090 56.860 1.00 56.30 221 ASP A CA 1
ATOM 1633 C C . ASP A 1 225 ? 17.776 -14.701 56.841 1.00 56.79 221 ASP A C 1
ATOM 1634 O O . ASP A 1 225 ? 18.433 -14.785 57.888 1.00 58.92 221 ASP A O 1
ATOM 1639 N N . ALA A 1 226 ? 18.223 -15.109 55.654 1.00 54.42 222 ALA A N 1
ATOM 1640 C CA . ALA A 1 226 ? 19.622 -15.490 55.440 1.00 51.79 222 ALA A CA 1
ATOM 1641 C C . ALA A 1 226 ? 20.576 -14.368 55.871 1.00 49.21 222 ALA A C 1
ATOM 1642 O O . ALA A 1 226 ? 21.527 -14.616 56.624 1.00 48.71 222 ALA A O 1
ATOM 1644 N N . GLU A 1 227 ? 20.296 -13.146 55.405 1.00 45.81 223 GLU A N 1
ATOM 1645 C CA . GLU A 1 227 ? 21.107 -11.961 55.710 1.00 43.48 223 GLU A CA 1
ATOM 1646 C C . GLU A 1 227 ? 21.101 -11.649 57.203 1.00 44.06 223 GLU A C 1
ATOM 1647 O O . GLU A 1 227 ? 22.166 -11.431 57.800 1.00 46.36 223 GLU A O 1
ATOM 1653 N N . ILE A 1 228 ? 19.906 -11.622 57.793 1.00 43.14 224 ILE A N 1
ATOM 1654 C CA . ILE A 1 228 ? 19.732 -11.291 59.221 1.00 44.90 224 ILE A CA 1
ATOM 1655 C C . ILE A 1 228 ? 20.515 -12.263 60.121 1.00 45.32 224 ILE A C 1
ATOM 1656 O O . ILE A 1 228 ? 21.195 -11.840 61.069 1.00 42.14 224 ILE A O 1
ATOM 1661 N N . ALA A 1 229 ? 20.400 -13.556 59.802 1.00 47.23 225 ALA A N 1
ATOM 1662 C CA . ALA A 1 229 ? 21.121 -14.636 60.483 1.00 47.08 225 ALA A CA 1
ATOM 1663 C C . ALA A 1 229 ? 22.631 -14.456 60.435 1.00 45.92 225 ALA A C 1
ATOM 1664 O O . ALA A 1 229 ? 23.296 -14.541 61.464 1.00 46.79 225 ALA A O 1
ATOM 1666 N N . LEU A 1 230 ? 23.161 -14.229 59.235 1.00 44.94 226 LEU A N 1
ATOM 1667 C CA . LEU A 1 230 ? 24.604 -14.046 59.047 1.00 44.48 226 LEU A CA 1
ATOM 1668 C C . LEU A 1 230 ? 25.153 -12.760 59.709 1.00 44.98 226 LEU A C 1
ATOM 1669 O O . LEU A 1 230 ? 26.281 -12.760 60.199 1.00 44.67 226 LEU A O 1
ATOM 1674 N N . HIS A 1 231 ? 24.362 -11.684 59.747 1.00 45.27 227 HIS A N 1
ATOM 1675 C CA . HIS A 1 231 ? 24.847 -10.383 60.224 1.00 45.53 227 HIS A CA 1
ATOM 1676 C C . HIS A 1 231 ? 23.958 -9.741 61.285 1.00 46.70 227 HIS A C 1
ATOM 1677 O O . HIS A 1 231 ? 23.289 -8.742 61.031 1.00 47.78 227 HIS A O 1
ATOM 1684 N N . PRO A 1 232 ? 23.948 -10.313 62.490 1.00 49.28 228 PRO A N 1
ATOM 1685 C CA . PRO A 1 232 ? 23.219 -9.656 63.579 1.00 51.43 228 PRO A CA 1
ATOM 1686 C C . PRO A 1 232 ? 23.816 -8.300 64.044 1.00 53.88 228 PRO A C 1
ATOM 1687 O O . PRO A 1 232 ? 23.053 -7.435 64.482 1.00 54.86 228 PRO A O 1
ATOM 1691 N N . GLN A 1 233 ? 25.138 -8.103 63.938 1.00 54.99 229 GLN A N 1
ATOM 1692 C CA . GLN A 1 233 ? 25.773 -6.834 64.360 1.00 55.59 229 GLN A CA 1
ATOM 1693 C C . GLN A 1 233 ? 25.647 -5.820 63.220 1.00 52.25 229 GLN A C 1
ATOM 1694 O O . GLN A 1 233 ? 26.618 -5.523 62.525 1.00 55.01 229 GLN A O 1
ATOM 1700 N N . ASP A 1 234 ? 24.447 -5.287 63.029 1.00 49.78 230 ASP A N 1
ATOM 1701 C CA . ASP A 1 234 ? 24.137 -4.493 61.832 1.00 46.58 230 ASP A CA 1
ATOM 1702 C C . ASP A 1 234 ? 23.706 -3.066 62.110 1.00 44.51 230 ASP A C 1
ATOM 1703 O O . ASP A 1 234 ? 23.421 -2.337 61.173 1.00 46.12 230 ASP A O 1
ATOM 1708 N N . SER A 1 235 ? 23.677 -2.652 63.375 1.00 42.89 231 SER A N 1
ATOM 1709 C CA . SER A 1 235 ? 23.084 -1.363 63.731 1.00 42.47 231 SER A CA 1
ATOM 1710 C C . SER A 1 235 ? 24.040 -0.149 63.620 1.00 39.85 231 SER A C 1
ATOM 1711 O O . SER A 1 235 ? 23.600 0.986 63.749 1.00 39.20 231 SER A O 1
ATOM 1714 N N . ALA A 1 236 ? 25.326 -0.382 63.381 1.00 37.65 232 ALA A N 1
ATOM 1715 C CA . ALA A 1 236 ? 26.341 0.663 63.550 1.00 36.67 232 ALA A CA 1
ATOM 1716 C C . ALA A 1 236 ? 26.277 1.806 62.536 1.00 35.09 232 ALA A C 1
ATOM 1717 O O . ALA A 1 236 ? 26.404 2.976 62.914 1.00 35.50 232 ALA A O 1
ATOM 1719 N N . GLN A 1 237 ? 26.084 1.458 61.265 1.00 33.12 233 GLN A N 1
ATOM 1720 C CA . GLN A 1 237 ? 26.224 2.404 60.164 1.00 32.33 233 GLN A CA 1
ATOM 1721 C C . GLN A 1 237 ? 25.157 3.495 60.189 1.00 33.75 233 GLN A C 1
ATOM 1722 O O . GLN A 1 237 ? 24.051 3.279 60.702 1.00 34.42 233 GLN A O 1
ATOM 1728 N N . ARG A 1 238 ? 25.517 4.663 59.651 1.00 33.99 234 ARG A N 1
ATOM 1729 C CA . ARG A 1 238 ? 24.612 5.794 59.490 1.00 34.29 234 ARG A CA 1
ATOM 1730 C C . ARG A 1 238 ? 24.573 6.252 58.043 1.00 33.82 234 ARG A C 1
ATOM 1731 O O . ARG A 1 238 ? 25.562 6.159 57.323 1.00 34.07 234 ARG A O 1
ATOM 1739 N N . TYR A 1 239 ? 23.400 6.727 57.634 1.00 33.94 235 TYR A N 1
ATOM 1740 C CA . TYR A 1 239 ? 23.150 7.261 56.303 1.00 32.27 235 TYR A CA 1
ATOM 1741 C C . TYR A 1 239 ? 22.559 8.650 56.449 1.00 32.40 235 TYR A C 1
ATOM 1742 O O . TYR A 1 239 ? 21.773 8.902 57.364 1.00 33.68 235 TYR A O 1
ATOM 1751 N N . LEU A 1 240 ? 22.941 9.557 55.563 1.00 32.18 236 LEU A N 1
ATOM 1752 C CA . LEU A 1 240 ? 22.472 10.946 55.638 1.00 32.17 236 LEU A CA 1
ATOM 1753 C C . LEU A 1 240 ? 21.036 10.925 55.173 1.00 30.37 236 LEU A C 1
ATOM 1754 O O . LEU A 1 240 ? 20.768 10.315 54.160 1.00 31.00 236 LEU A O 1
ATOM 1759 N N . ALA A 1 241 ? 20.119 11.525 55.933 1.00 29.85 237 ALA A N 1
ATOM 1760 C CA . ALA A 1 241 ? 18.650 11.328 55.716 1.00 30.64 237 ALA A CA 1
ATOM 1761 C C . ALA A 1 241 ? 17.852 12.610 55.441 1.00 29.81 237 ALA A C 1
ATOM 1762 O O . ALA A 1 241 ? 16.953 12.623 54.607 1.00 31.65 237 ALA A O 1
ATOM 1764 N N . ARG A 1 242 ? 18.160 13.669 56.170 1.00 29.36 238 ARG A N 1
ATOM 1765 C CA . ARG A 1 242 ? 17.494 14.943 55.994 1.00 29.67 238 ARG A CA 1
ATOM 1766 C C . ARG A 1 242 ? 18.466 16.012 56.449 1.00 28.56 238 ARG A C 1
ATOM 1767 O O . ARG A 1 242 ? 19.230 15.782 57.385 1.00 27.28 238 ARG A O 1
ATOM 1775 N N . ILE A 1 243 ? 18.459 17.158 55.776 1.00 27.83 239 ILE A N 1
ATOM 1776 C CA . ILE A 1 243 ? 19.205 18.321 56.249 1.00 27.17 239 ILE A CA 1
ATOM 1777 C C . ILE A 1 243 ? 18.234 19.474 56.323 1.00 27.27 239 ILE A C 1
ATOM 1778 O O . ILE A 1 243 ? 17.574 19.788 55.339 1.00 28.67 239 ILE A O 1
ATOM 1783 N N . ASP A 1 244 ? 18.162 20.111 57.481 1.00 26.22 240 ASP A N 1
ATOM 1784 C CA . ASP A 1 244 ? 17.219 21.184 57.701 1.00 25.67 240 ASP A CA 1
ATOM 1785 C C . ASP A 1 244 ? 18.017 22.457 57.756 1.00 25.15 240 ASP A C 1
ATOM 1786 O O . ASP A 1 244 ? 19.090 22.487 58.354 1.00 24.59 240 ASP A O 1
ATOM 1791 N N . TYR A 1 245 ? 17.504 23.500 57.117 1.00 25.89 241 TYR A N 1
ATOM 1792 C CA . TYR A 1 245 ? 18.132 24.827 57.158 1.00 26.85 241 TYR A CA 1
ATOM 1793 C C . TYR A 1 245 ? 17.091 25.929 56.973 1.00 27.81 241 TYR A C 1
ATOM 1794 O O . TYR A 1 245 ? 15.903 25.639 56.746 1.00 28.26 241 TYR A O 1
ATOM 1803 N N . GLY A 1 246 ? 17.516 27.180 57.121 1.00 28.42 242 GLY A N 1
ATOM 1804 C CA . GLY A 1 246 ? 16.570 28.295 57.160 1.00 30.98 242 GLY A CA 1
ATOM 1805 C C . GLY A 1 246 ? 15.695 28.249 58.413 1.00 32.17 242 GLY A C 1
ATOM 1806 O O . GLY A 1 246 ? 14.467 28.159 58.323 1.00 31.62 242 GLY A O 1
ATOM 1807 N N . ASN A 1 247 ? 16.342 28.267 59.575 1.00 32.76 243 ASN A N 1
ATOM 1808 C CA . ASN A 1 247 ? 15.646 28.276 60.854 1.00 33.44 243 ASN A CA 1
ATOM 1809 C C . ASN A 1 247 ? 14.813 29.544 61.001 1.00 36.38 243 ASN A C 1
ATOM 1810 O O . ASN A 1 247 ? 15.276 30.640 60.671 1.00 36.73 243 ASN A O 1
ATOM 1815 N N . ILE A 1 248 ? 13.583 29.373 61.487 1.00 38.08 244 ILE A N 1
ATOM 1816 C CA . ILE A 1 248 ? 12.667 30.482 61.722 1.00 38.46 244 ILE A CA 1
ATOM 1817 C C . ILE A 1 248 ? 13.181 31.333 62.885 1.00 37.60 244 ILE A C 1
ATOM 1818 O O . ILE A 1 248 ? 13.340 32.534 62.722 1.00 36.52 244 ILE A O 1
ATOM 1823 N N . SER A 1 249 ? 13.467 30.701 64.029 1.00 39.97 245 SER A N 1
ATOM 1824 C CA . SER A 1 249 ? 13.929 31.406 65.251 1.00 40.49 245 SER A CA 1
ATOM 1825 C C . SER A 1 249 ? 15.412 31.734 65.173 1.00 39.68 245 SER A C 1
ATOM 1826 O O . SER A 1 249 ? 16.226 30.827 65.088 1.00 40.36 245 SER A O 1
ATOM 1829 N N . PRO A 1 250 ? 15.772 33.021 65.208 1.00 38.41 246 PRO A N 1
ATOM 1830 C CA . PRO A 1 250 ? 17.196 33.338 65.283 1.00 39.37 246 PRO A CA 1
ATOM 1831 C C . PRO A 1 250 ? 17.739 33.049 66.676 1.00 39.62 246 PRO A C 1
ATOM 1832 O O . PRO A 1 250 ? 17.277 33.649 67.645 1.00 42.53 246 PRO A O 1
ATOM 1836 N N . GLN A 1 251 ? 18.694 32.132 66.774 1.00 39.48 247 GLN A N 1
ATOM 1837 C CA . GLN A 1 251 ? 19.320 31.779 68.052 1.00 39.45 247 GLN A CA 1
ATOM 1838 C C . GLN A 1 251 ? 20.821 31.608 67.862 1.00 38.94 247 GLN A C 1
ATOM 1839 O O . GLN A 1 251 ? 21.252 30.931 66.926 1.00 37.58 247 GLN A O 1
ATOM 1845 N N . ALA A 1 252 ? 21.603 32.215 68.759 1.00 38.78 248 ALA A N 1
ATOM 1846 C CA . ALA A 1 252 ? 23.074 32.183 68.678 1.00 38.83 248 ALA A CA 1
ATOM 1847 C C . ALA A 1 252 ? 23.690 30.860 69.149 1.00 38.21 248 ALA A C 1
ATOM 1848 O O . ALA A 1 252 ? 24.707 30.423 68.612 1.00 36.88 248 ALA A O 1
ATOM 1850 N N . SER A 1 253 ? 23.083 30.250 70.166 1.00 38.84 249 SER A N 1
ATOM 1851 C CA . SER A 1 253 ? 23.529 28.969 70.703 1.00 37.44 249 SER A CA 1
ATOM 1852 C C . SER A 1 253 ? 23.019 27.811 69.853 1.00 38.37 249 SER A C 1
ATOM 1853 O O . SER A 1 253 ? 21.954 27.917 69.240 1.00 39.66 249 SER A O 1
ATOM 1856 N N . LEU A 1 254 ? 23.751 26.697 69.851 1.00 37.15 250 LEU A N 1
ATOM 1857 C CA . LEU A 1 254 ? 23.297 25.479 69.182 1.00 36.50 250 LEU A CA 1
ATOM 1858 C C . LEU A 1 254 ? 21.971 24.960 69.744 1.00 37.04 250 LEU A C 1
ATOM 1859 O O . LEU A 1 254 ? 21.745 25.014 70.954 1.00 38.70 250 LEU A O 1
ATOM 1864 N N . PHE A 1 255 ? 21.109 24.479 68.849 1.00 35.69 251 PHE A N 1
ATOM 1865 C CA . PHE A 1 255 ? 19.841 23.866 69.210 1.00 38.05 251 PHE A CA 1
ATOM 1866 C C . PHE A 1 255 ? 19.978 22.563 70.021 1.00 40.43 251 PHE A C 1
ATOM 1867 O O . PHE A 1 255 ? 19.160 22.290 70.918 1.00 41.20 251 PHE A O 1
ATOM 1875 N N . VAL A 1 256 ? 20.991 21.755 69.712 1.00 40.27 252 VAL A N 1
ATOM 1876 C CA . VAL A 1 256 ? 21.227 20.512 70.469 1.00 40.08 252 VAL A CA 1
ATOM 1877 C C . VAL A 1 256 ? 21.537 20.727 71.961 1.00 39.33 252 VAL A C 1
ATOM 1878 O O . VAL A 1 256 ? 21.495 19.780 72.725 1.00 40.70 252 VAL A O 1
ATOM 1882 N N . LEU A 1 257 ? 21.870 21.955 72.356 1.00 39.62 253 LEU A N 1
ATOM 1883 C CA . LEU A 1 257 ? 22.066 22.314 73.762 1.00 41.05 253 LEU A CA 1
ATOM 1884 C C . LEU A 1 257 ? 20.792 22.758 74.495 1.00 42.10 253 LEU A C 1
ATOM 1885 O O . LEU A 1 257 ? 20.844 23.003 75.692 1.00 44.47 253 LEU A O 1
ATOM 1890 N N . ASP A 1 258 ? 19.664 22.885 73.800 1.00 43.46 254 ASP A N 1
ATOM 1891 C CA . ASP A 1 258 ? 18.395 23.234 74.458 1.00 45.39 254 ASP A CA 1
ATOM 1892 C C . ASP A 1 258 ? 17.773 21.977 75.050 1.00 48.25 254 ASP A C 1
ATOM 1893 O O . ASP A 1 258 ? 18.264 20.868 74.818 1.00 50.99 254 ASP A O 1
ATOM 1898 N N . GLU A 1 259 ? 16.701 22.145 75.818 1.00 52.42 255 GLU A N 1
ATOM 1899 C CA . GLU A 1 259 ? 16.024 21.000 76.451 1.00 56.08 255 GLU A CA 1
ATOM 1900 C C . GLU A 1 259 ? 15.436 20.042 75.426 1.00 52.35 255 GLU A C 1
ATOM 1901 O O . GLU A 1 259 ? 15.453 18.834 75.636 1.00 54.33 255 GLU A O 1
ATOM 1907 N N . GLU A 1 260 ? 14.925 20.605 74.331 1.00 50.29 256 GLU A N 1
ATOM 1908 C CA A GLU A 1 260 ? 14.362 19.857 73.206 0.50 48.68 256 GLU A CA 1
ATOM 1909 C CA B GLU A 1 260 ? 14.441 19.811 73.200 0.50 48.67 256 GLU A CA 1
ATOM 1910 C C . GLU A 1 260 ? 14.802 20.501 71.880 1.00 47.15 256 GLU A C 1
ATOM 1911 O O . GLU A 1 260 ? 14.993 21.721 71.816 1.00 44.66 256 GLU A O 1
ATOM 1922 N N . LEU A 1 261 ? 14.943 19.694 70.831 1.00 46.22 257 LEU A N 1
ATOM 1923 C CA . LEU A 1 261 ? 15.265 20.205 69.493 1.00 45.98 257 LEU A CA 1
ATOM 1924 C C . LEU A 1 261 ? 14.030 20.865 68.909 1.00 47.98 257 LEU A C 1
ATOM 1925 O O . LEU A 1 261 ? 12.915 20.486 69.272 1.00 48.70 257 LEU A O 1
ATOM 1930 N N . PRO A 1 262 ? 14.213 21.859 68.008 1.00 50.96 258 PRO A N 1
ATOM 1931 C CA . PRO A 1 262 ? 13.077 22.459 67.304 1.00 48.33 258 PRO A CA 1
ATOM 1932 C C . PRO A 1 262 ? 12.203 21.434 66.608 1.00 47.78 258 PRO A C 1
ATOM 1933 O O . PRO A 1 262 ? 12.669 20.337 66.276 1.00 46.32 258 PRO A O 1
ATOM 1937 N N . ASN A 1 263 ? 10.940 21.792 66.412 1.00 48.67 259 ASN A N 1
ATOM 1938 C CA . ASN A 1 263 ? 10.029 20.991 65.605 1.00 48.97 259 ASN A CA 1
ATOM 1939 C C . ASN A 1 263 ? 10.452 21.070 64.128 1.00 46.37 259 ASN A C 1
ATOM 1940 O O . ASN A 1 263 ? 11.011 22.080 63.668 1.00 44.65 259 ASN A O 1
ATOM 1945 N N . LEU A 1 264 ? 10.161 20.012 63.379 1.00 43.16 260 LEU A N 1
ATOM 1946 C CA . LEU A 1 264 ? 10.389 20.001 61.927 1.00 41.04 260 LEU A CA 1
ATOM 1947 C C . LEU A 1 264 ? 9.896 21.303 61.246 1.00 41.41 260 LEU A C 1
ATOM 1948 O O . LEU A 1 264 ? 10.532 21.802 60.320 1.00 41.23 260 LEU A O 1
ATOM 1953 N N . THR A 1 265 ? 8.793 21.863 61.749 1.00 41.65 261 THR A N 1
ATOM 1954 C CA . THR A 1 265 ? 8.175 23.081 61.205 1.00 42.28 261 THR A CA 1
ATOM 1955 C C . THR A 1 265 ? 8.943 24.395 61.422 1.00 42.32 261 THR A C 1
ATOM 1956 O O . THR A 1 265 ? 8.592 25.404 60.812 1.00 41.83 261 THR A O 1
ATOM 1960 N N . GLN A 1 266 ? 9.979 24.401 62.262 1.00 43.61 262 GLN A N 1
ATOM 1961 C CA . GLN A 1 266 ? 10.806 25.614 62.465 1.00 44.41 262 GLN A CA 1
ATOM 1962 C C . GLN A 1 266 ? 11.973 25.794 61.453 1.00 41.61 262 GLN A C 1
ATOM 1963 O O . GLN A 1 266 ? 12.846 26.653 61.655 1.00 37.61 262 GLN A O 1
ATOM 1969 N N . TRP A 1 267 ? 11.944 25.015 60.363 1.00 38.19 263 TRP A N 1
ATOM 1970 C CA . TRP A 1 267 ? 12.940 25.067 59.297 1.00 36.52 263 TRP A CA 1
ATOM 1971 C C . TRP A 1 267 ? 12.248 25.345 57.973 1.00 33.50 263 TRP A C 1
ATOM 1972 O O . TRP A 1 267 ? 11.389 24.578 57.570 1.00 30.32 263 TRP A O 1
ATOM 1983 N N . LEU A 1 268 ? 12.649 26.414 57.285 1.00 32.55 264 LEU A N 1
ATOM 1984 C CA . LEU A 1 268 ? 12.032 26.793 55.999 1.00 32.42 264 LEU A CA 1
ATOM 1985 C C . LEU A 1 268 ? 12.408 25.874 54.836 1.00 31.42 264 LEU A C 1
ATOM 1986 O O . LEU A 1 268 ? 11.603 25.682 53.927 1.00 32.77 264 LEU A O 1
ATOM 1991 N N . PHE A 1 269 ? 13.617 25.318 54.858 1.00 29.45 265 PHE A N 1
ATOM 1992 C CA . PHE A 1 269 ? 14.093 24.458 53.780 1.00 28.77 265 PHE A CA 1
ATOM 1993 C C . PHE A 1 269 ? 14.482 23.067 54.301 1.00 28.92 265 PHE A C 1
ATOM 1994 O O . PHE A 1 269 ? 14.967 22.939 55.412 1.00 30.61 265 PHE A O 1
ATOM 2002 N N . HIS A 1 270 ? 14.230 22.035 53.503 1.00 29.09 266 HIS A N 1
ATOM 2003 C CA . HIS A 1 270 ? 14.708 20.674 53.757 1.00 30.27 266 HIS A CA 1
ATOM 2004 C C . HIS A 1 270 ? 15.387 20.070 52.523 1.00 30.66 266 HIS A C 1
ATOM 2005 O O . HIS A 1 270 ? 15.039 20.370 51.373 1.00 30.96 266 HIS A O 1
ATOM 2012 N N . LEU A 1 271 ? 16.339 19.187 52.786 1.00 31.08 267 LEU A N 1
ATOM 2013 C CA . LEU A 1 271 ? 16.969 18.379 51.768 1.00 30.73 267 LEU A CA 1
ATOM 2014 C C . LEU A 1 271 ? 16.819 16.948 52.230 1.00 29.90 267 LEU A C 1
ATOM 2015 O O . LEU A 1 271 ? 17.277 16.590 53.320 1.00 28.13 267 LEU A O 1
ATOM 2020 N N . VAL A 1 272 ? 16.137 16.145 51.420 1.00 29.48 268 VAL A N 1
ATOM 2021 C CA . VAL A 1 272 ? 15.766 14.798 51.810 1.00 29.85 268 VAL A CA 1
ATOM 2022 C C . VAL A 1 272 ? 16.470 13.795 50.905 1.00 31.05 268 VAL A C 1
ATOM 2023 O O . VAL A 1 272 ? 16.340 13.854 49.679 1.00 32.43 268 VAL A O 1
ATOM 2027 N N . PHE A 1 273 ? 17.192 12.867 51.529 1.00 31.02 269 PHE A N 1
ATOM 2028 C CA . PHE A 1 273 ? 17.885 11.807 50.835 1.00 31.03 269 PHE A CA 1
ATOM 2029 C C . PHE A 1 273 ? 17.009 10.568 50.948 1.00 32.03 269 PHE A C 1
ATOM 2030 O O . PHE A 1 273 ? 16.757 10.087 52.053 1.00 33.15 269 PHE A O 1
ATOM 2038 N N . ASP A 1 274 ? 16.536 10.081 49.804 1.00 31.63 270 ASP A N 1
ATOM 2039 C CA . ASP A 1 274 ? 15.691 8.897 49.723 1.00 32.49 270 ASP A CA 1
ATOM 2040 C C . ASP A 1 274 ? 16.544 7.672 49.402 1.00 34.23 270 ASP A C 1
ATOM 2041 O O . ASP A 1 274 ? 17.421 7.743 48.519 1.00 37.89 270 ASP A O 1
ATOM 2046 N N . TYR A 1 275 ? 16.271 6.551 50.085 1.00 33.25 271 TYR A N 1
ATOM 2047 C CA . TYR A 1 275 ? 17.043 5.294 49.922 1.00 32.02 271 TYR A CA 1
ATOM 2048 C C . TYR A 1 275 ? 16.247 4.134 49.312 1.00 32.44 271 TYR A C 1
ATOM 2049 O O . TYR A 1 275 ? 16.499 2.972 49.615 1.00 33.14 271 TYR A O 1
ATOM 2058 N N . GLY A 1 276 ? 15.329 4.470 48.408 1.00 33.56 272 GLY A N 1
ATOM 2059 C CA . GLY A 1 276 ? 14.539 3.502 47.657 1.00 34.55 272 GLY A CA 1
ATOM 2060 C C . GLY A 1 276 ? 13.109 3.350 48.124 1.00 35.87 272 GLY A C 1
ATOM 2061 O O . GLY A 1 276 ? 12.346 2.598 47.516 1.00 36.28 272 GLY A O 1
ATOM 2062 N N . GLU A 1 277 ? 12.728 4.048 49.190 1.00 36.72 273 GLU A N 1
ATOM 2063 C CA . GLU A 1 277 ? 11.372 3.905 49.724 1.00 38.91 273 GLU A CA 1
ATOM 2064 C C . GLU A 1 277 ? 10.292 4.437 48.769 1.00 40.98 273 GLU A C 1
ATOM 2065 O O . GLU A 1 277 ? 9.291 3.746 48.528 1.00 43.80 273 GLU A O 1
ATOM 2071 N N . ARG A 1 278 ? 10.518 5.619 48.189 1.00 40.27 274 ARG A N 1
ATOM 2072 C CA . ARG A 1 278 ? 9.555 6.248 47.273 1.00 37.91 274 ARG A CA 1
ATOM 2073 C C . ARG A 1 278 ? 9.648 5.663 45.861 1.00 39.25 274 ARG A C 1
ATOM 2074 O O . ARG A 1 278 ? 10.674 5.122 45.455 1.00 39.64 274 ARG A O 1
ATOM 2082 N N . ASP A 1 279 ? 8.554 5.782 45.124 1.00 40.97 275 ASP A N 1
ATOM 2083 C CA . ASP A 1 279 ? 8.479 5.341 43.741 1.00 41.14 275 ASP A CA 1
ATOM 2084 C C . ASP A 1 279 ? 9.537 6.129 42.951 1.00 41.96 275 ASP A C 1
ATOM 2085 O O . ASP A 1 279 ? 9.612 7.362 43.030 1.00 41.71 275 ASP A O 1
ATOM 2090 N N . ILE A 1 280 ? 10.368 5.400 42.217 1.00 42.96 276 ILE A N 1
ATOM 2091 C CA . ILE A 1 280 ? 11.451 5.996 41.429 1.00 43.81 276 ILE A CA 1
ATOM 2092 C C . ILE A 1 280 ? 10.957 6.792 40.190 1.00 42.14 276 ILE A C 1
ATOM 2093 O O . ILE A 1 280 ? 11.663 7.681 39.703 1.00 41.76 276 ILE A O 1
ATOM 2098 N N . SER A 1 281 ? 9.748 6.495 39.715 1.00 40.66 277 SER A N 1
ATOM 2099 C CA . SER A 1 281 ? 9.182 7.118 38.510 1.00 41.78 277 SER A CA 1
ATOM 2100 C C . SER A 1 281 ? 9.151 8.679 38.498 1.00 43.73 277 SER A C 1
ATOM 2101 O O . SER A 1 281 ? 8.854 9.304 39.523 1.00 45.72 277 SER A O 1
ATOM 2104 N N . ILE A 1 282 ? 9.445 9.293 37.340 1.00 43.14 278 ILE A N 1
ATOM 2105 C CA . ILE A 1 282 ? 9.312 10.758 37.168 1.00 42.31 278 ILE A CA 1
ATOM 2106 C C . ILE A 1 282 ? 7.842 11.217 37.161 1.00 43.49 278 ILE A C 1
ATOM 2107 O O . ILE A 1 282 ? 7.579 12.415 37.331 1.00 44.58 278 ILE A O 1
ATOM 2112 N N . ASN A 1 283 ? 6.904 10.279 36.952 1.00 42.48 279 ASN A N 1
ATOM 2113 C CA . ASN A 1 283 ? 5.456 10.560 36.980 1.00 41.06 279 ASN A CA 1
ATOM 2114 C C . ASN A 1 283 ? 4.865 10.595 38.376 1.00 43.50 279 ASN A C 1
ATOM 2115 O O . ASN A 1 283 ? 3.868 11.282 38.580 1.00 47.67 279 ASN A O 1
ATOM 2120 N N . LYS A 1 284 ? 5.462 9.875 39.329 1.00 45.20 280 LYS A N 1
ATOM 2121 C CA . LYS A 1 284 ? 5.019 9.918 40.733 1.00 47.73 280 LYS A CA 1
ATOM 2122 C C . LYS A 1 284 ? 5.784 10.973 41.551 1.00 46.17 280 LYS A C 1
ATOM 2123 O O . LYS A 1 284 ? 6.970 10.796 41.853 1.00 45.97 280 LYS A O 1
ATOM 2129 N N . ILE A 1 285 ? 5.085 12.046 41.927 1.00 41.68 281 ILE A N 1
ATOM 2130 C CA . ILE A 1 285 ? 5.699 13.190 42.589 1.00 40.74 281 ILE A CA 1
ATOM 2131 C C . ILE A 1 285 ? 6.074 12.760 44.009 1.00 40.66 281 ILE A C 1
ATOM 2132 O O . ILE A 1 285 ? 5.204 12.363 44.763 1.00 40.66 281 ILE A O 1
ATOM 2137 N N . PRO A 1 286 ? 7.373 12.810 44.370 1.00 41.70 282 PRO A N 1
ATOM 2138 C CA . PRO A 1 286 ? 7.771 12.437 45.727 1.00 40.82 282 PRO A CA 1
ATOM 2139 C C . PRO A 1 286 ? 7.159 13.325 46.798 1.00 39.32 282 PRO A C 1
ATOM 2140 O O . PRO A 1 286 ? 7.132 14.540 46.641 1.00 39.08 282 PRO A O 1
ATOM 2144 N N . THR A 1 287 ? 6.677 12.711 47.872 1.00 39.83 283 THR A N 1
ATOM 2145 C CA . THR A 1 287 ? 6.097 13.444 48.997 1.00 41.92 283 THR A CA 1
ATOM 2146 C C . THR A 1 287 ? 7.144 13.625 50.089 1.00 42.26 283 THR A C 1
ATOM 2147 O O . THR A 1 287 ? 8.179 12.948 50.100 1.00 41.55 283 THR A O 1
ATOM 2151 N N . PHE A 1 288 ? 6.846 14.521 51.025 1.00 44.22 284 PHE A N 1
ATOM 2152 C CA . PHE A 1 288 ? 7.791 14.880 52.086 1.00 43.82 284 PHE A CA 1
ATOM 2153 C C . PHE A 1 288 ? 8.035 13.735 53.062 1.00 44.55 284 PHE A C 1
ATOM 2154 O O . PHE A 1 288 ? 9.179 13.442 53.383 1.00 46.35 284 PHE A O 1
ATOM 2162 N N . GLU A 1 289 ? 6.971 13.100 53.536 1.00 48.76 285 GLU A N 1
ATOM 2163 C CA . GLU A 1 289 ? 7.103 11.899 54.374 1.00 53.41 285 GLU A CA 1
ATOM 2164 C C . GLU A 1 289 ? 7.319 10.687 53.458 1.00 52.28 285 GLU A C 1
ATOM 2165 O O . GLU A 1 289 ? 6.909 10.694 52.295 1.00 48.68 285 GLU A O 1
ATOM 2171 N N . GLY A 1 290 ? 7.976 9.657 53.983 1.00 54.77 286 GLY A N 1
ATOM 2172 C CA . GLY A 1 290 ? 8.565 8.602 53.142 1.00 58.55 286 GLY A CA 1
ATOM 2173 C C . GLY A 1 290 ? 7.683 7.512 52.547 1.00 62.25 286 GLY A C 1
ATOM 2174 O O . GLY A 1 290 ? 8.176 6.675 51.778 1.00 59.40 286 GLY A O 1
ATOM 2175 N N . GLY A 1 291 ? 6.390 7.499 52.884 1.00 66.23 287 GLY A N 1
ATOM 2176 C CA . GLY A 1 291 ? 5.538 6.342 52.586 1.00 65.75 287 GLY A CA 1
ATOM 2177 C C . GLY A 1 291 ? 5.957 5.203 53.499 1.00 66.57 287 GLY A C 1
ATOM 2178 O O . GLY A 1 291 ? 6.801 5.401 54.378 1.00 68.51 287 GLY A O 1
ATOM 2179 N N . THR A 1 292 ? 5.404 4.008 53.289 1.00 66.05 288 THR A N 1
ATOM 2180 C CA . THR A 1 292 ? 5.518 2.927 54.288 1.00 64.05 288 THR A CA 1
ATOM 2181 C C . THR A 1 292 ? 6.242 1.620 53.876 1.00 62.02 288 THR A C 1
ATOM 2182 O O . THR A 1 292 ? 6.402 0.733 54.716 1.00 62.10 288 THR A O 1
ATOM 2186 N N . THR A 1 293 ? 6.691 1.508 52.622 1.00 57.83 289 THR A N 1
ATOM 2187 C CA . THR A 1 293 ? 7.397 0.300 52.139 1.00 54.97 289 THR A CA 1
ATOM 2188 C C . THR A 1 293 ? 8.863 0.148 52.610 1.00 51.79 289 THR A C 1
ATOM 2189 O O . THR A 1 293 ? 9.455 -0.924 52.429 1.00 47.54 289 THR A O 1
ATOM 2193 N N . GLY A 1 294 ? 9.447 1.217 53.167 1.00 47.77 290 GLY A N 1
ATOM 2194 C CA . GLY A 1 294 ? 10.809 1.190 53.718 1.00 44.66 290 GLY A CA 1
ATOM 2195 C C . GLY A 1 294 ? 11.922 1.239 52.676 1.00 42.28 290 GLY A C 1
ATOM 2196 O O . GLY A 1 294 ? 11.712 0.918 51.494 1.00 40.24 290 GLY A O 1
ATOM 2197 N N . TRP A 1 295 ? 13.109 1.648 53.119 1.00 38.75 291 TRP A N 1
ATOM 2198 C CA . TRP A 1 295 ? 14.278 1.716 52.230 1.00 36.98 291 TRP A CA 1
ATOM 2199 C C . TRP A 1 295 ? 14.685 0.348 51.689 1.00 37.58 291 TRP A C 1
ATOM 2200 O O . TRP A 1 295 ? 14.546 -0.668 52.375 1.00 37.18 291 TRP A O 1
ATOM 2211 N N . LEU A 1 296 ? 15.172 0.346 50.449 1.00 36.18 292 LEU A N 1
ATOM 2212 C CA . LEU A 1 296 ? 15.491 -0.879 49.737 1.00 35.73 292 LEU A CA 1
ATOM 2213 C C . LEU A 1 296 ? 16.818 -1.441 50.192 1.00 36.55 292 LEU A C 1
ATOM 2214 O O . LEU A 1 296 ? 17.673 -0.711 50.709 1.00 39.39 292 LEU A O 1
ATOM 2219 N N . ALA A 1 297 ? 16.968 -2.751 50.007 1.00 36.34 293 ALA A N 1
ATOM 2220 C CA . ALA A 1 297 ? 18.217 -3.455 50.266 1.00 35.25 293 ALA A CA 1
ATOM 2221 C C . ALA A 1 297 ? 18.983 -3.563 48.968 1.00 34.15 293 ALA A C 1
ATOM 2222 O O . ALA A 1 297 ? 18.481 -4.129 47.994 1.00 33.13 293 ALA A O 1
ATOM 2224 N N . ARG A 1 298 ? 20.199 -3.032 48.948 1.00 34.07 294 ARG A N 1
ATOM 2225 C CA . ARG A 1 298 ? 21.086 -3.232 47.799 1.00 34.62 294 ARG A CA 1
ATOM 2226 C C . ARG A 1 298 ? 21.482 -4.709 47.700 1.00 35.04 294 ARG A C 1
ATOM 2227 O O . ARG A 1 298 ? 21.490 -5.403 48.716 1.00 36.95 294 ARG A O 1
ATOM 2235 N N . PRO A 1 299 ? 21.815 -5.193 46.494 1.00 35.28 295 PRO A N 1
ATOM 2236 C CA . PRO A 1 299 ? 22.332 -6.565 46.359 1.00 35.79 295 PRO A CA 1
ATOM 2237 C C . PRO A 1 299 ? 23.776 -6.732 46.884 1.00 37.66 295 PRO A C 1
ATOM 2238 O O . PRO A 1 299 ? 24.045 -7.645 47.663 1.00 39.91 295 PRO A O 1
ATOM 2242 N N . ASP A 1 300 ? 24.693 -5.858 46.488 1.00 36.56 296 ASP A N 1
ATOM 2243 C CA . ASP A 1 300 ? 26.060 -5.930 46.995 1.00 36.40 296 ASP A CA 1
ATOM 2244 C C . ASP A 1 300 ? 26.158 -5.396 48.438 1.00 37.65 296 ASP A C 1
ATOM 2245 O O . ASP A 1 300 ? 26.749 -4.336 48.692 1.00 38.76 296 ASP A O 1
ATOM 2250 N N . MET A 1 301 ? 25.572 -6.118 49.392 1.00 37.30 297 MET A N 1
ATOM 2251 C CA . MET A 1 301 ? 25.732 -5.757 50.802 1.00 37.53 297 MET A CA 1
ATOM 2252 C C . MET A 1 301 ? 27.169 -6.097 51.203 1.00 36.54 297 MET A C 1
ATOM 2253 O O . MET A 1 301 ? 27.755 -7.057 50.697 1.00 36.89 297 MET A O 1
ATOM 2258 N N . PHE A 1 302 ? 27.755 -5.302 52.082 1.00 34.81 298 PHE A N 1
ATOM 2259 C CA . PHE A 1 302 ? 29.151 -5.512 52.444 1.00 34.51 298 PHE A CA 1
ATOM 2260 C C . PHE A 1 302 ? 29.412 -5.020 53.834 1.00 35.08 298 PHE A C 1
ATOM 2261 O O . PHE A 1 302 ? 28.709 -4.123 54.330 1.00 34.53 298 PHE A O 1
ATOM 2269 N N . SER A 1 303 ? 30.447 -5.605 54.436 1.00 35.68 299 SER A N 1
ATOM 2270 C CA . SER A 1 303 ? 30.887 -5.248 55.775 1.00 36.12 299 SER A CA 1
ATOM 2271 C C . SER A 1 303 ? 32.314 -4.686 55.774 1.00 36.10 299 SER A C 1
ATOM 2272 O O . SER A 1 303 ? 33.110 -4.956 54.872 1.00 36.80 299 SER A O 1
ATOM 2275 N N . ARG A 1 304 ? 32.588 -3.860 56.780 1.00 35.06 300 ARG A N 1
ATOM 2276 C CA A ARG A 1 304 ? 33.934 -3.370 57.021 0.50 34.53 300 ARG A CA 1
ATOM 2277 C CA B ARG A 1 304 ? 33.904 -3.292 57.046 0.50 35.14 300 ARG A CA 1
ATOM 2278 C C . ARG A 1 304 ? 34.230 -3.570 58.511 1.00 35.57 300 ARG A C 1
ATOM 2279 O O . ARG A 1 304 ? 33.344 -3.436 59.370 1.00 33.30 300 ARG A O 1
ATOM 2294 N N . TYR A 1 305 ? 35.483 -3.935 58.803 1.00 35.77 301 TYR A N 1
ATOM 2295 C CA . TYR A 1 305 ? 35.893 -4.282 60.157 1.00 34.18 301 TYR A CA 1
ATOM 2296 C C . TYR A 1 305 ? 37.020 -3.409 60.720 1.00 35.11 301 TYR A C 1
ATOM 2297 O O . TYR A 1 305 ? 37.456 -3.630 61.841 1.00 35.71 301 TYR A O 1
ATOM 2306 N N . ASP A 1 306 ? 37.413 -2.371 59.979 1.00 38.09 302 ASP A N 1
ATOM 2307 C CA . ASP A 1 306 ? 38.511 -1.435 60.351 1.00 40.48 302 ASP A CA 1
ATOM 2308 C C . ASP A 1 306 ? 38.596 -1.049 61.822 1.00 40.64 302 ASP A C 1
ATOM 2309 O O . ASP A 1 306 ? 39.696 -0.999 62.396 1.00 39.41 302 ASP A O 1
ATOM 2314 N N . PHE A 1 307 ? 37.431 -0.746 62.403 1.00 40.20 303 PHE A N 1
ATOM 2315 C CA . PHE A 1 307 ? 37.340 -0.177 63.752 1.00 40.54 303 PHE A CA 1
ATOM 2316 C C . PHE A 1 307 ? 37.270 -1.212 64.876 1.00 40.27 303 PHE A C 1
ATOM 2317 O O . PHE A 1 307 ? 37.046 -0.837 66.035 1.00 40.70 303 PHE A O 1
ATOM 2325 N N . GLY A 1 308 ? 37.480 -2.493 64.546 1.00 39.45 304 GLY A N 1
ATOM 2326 C CA . GLY A 1 308 ? 37.292 -3.589 65.491 1.00 39.65 304 GLY A CA 1
ATOM 2327 C C . GLY A 1 308 ? 35.830 -3.886 65.793 1.00 40.73 304 GLY A C 1
ATOM 2328 O O . GLY A 1 308 ? 35.520 -4.542 66.783 1.00 42.96 304 GLY A O 1
ATOM 2329 N N . ILE A 1 309 ? 34.924 -3.400 64.950 1.00 40.41 305 ILE A N 1
ATOM 2330 C CA . ILE A 1 309 ? 33.498 -3.690 65.071 1.00 39.72 305 ILE A CA 1
ATOM 2331 C C . ILE A 1 309 ? 32.961 -3.869 63.668 1.00 39.14 305 ILE A C 1
ATOM 2332 O O . ILE A 1 309 ? 33.456 -3.238 62.737 1.00 43.20 305 ILE A O 1
ATOM 2337 N N . GLU A 1 310 ? 31.979 -4.738 63.492 1.00 37.79 306 GLU A N 1
ATOM 2338 C CA . GLU A 1 310 ? 31.333 -4.832 62.197 1.00 37.05 306 GLU A CA 1
ATOM 2339 C C . GLU A 1 310 ? 30.527 -3.561 61.949 1.00 37.14 306 GLU A C 1
ATOM 2340 O O . GLU A 1 310 ? 29.803 -3.081 62.831 1.00 36.66 306 GLU A O 1
ATOM 2346 N N . ILE A 1 311 ? 30.705 -3.008 60.752 1.00 35.86 307 ILE A N 1
ATOM 2347 C CA . ILE A 1 311 ? 29.823 -1.992 60.211 1.00 34.10 307 ILE A CA 1
ATOM 2348 C C . ILE A 1 311 ? 29.281 -2.608 58.931 1.00 33.72 307 ILE A C 1
ATOM 2349 O O . ILE A 1 311 ? 30.038 -2.938 58.027 1.00 34.20 307 ILE A O 1
ATOM 2354 N N . ARG A 1 312 ? 27.963 -2.769 58.890 1.00 34.64 308 ARG A N 1
ATOM 2355 C CA . ARG A 1 312 ? 27.251 -3.412 57.793 1.00 34.96 308 ARG A CA 1
ATOM 2356 C C . ARG A 1 312 ? 26.591 -2.361 56.909 1.00 34.76 308 ARG A C 1
ATOM 2357 O O . ARG A 1 312 ? 26.020 -1.386 57.422 1.00 34.20 308 ARG A O 1
ATOM 2365 N N . ASN A 1 313 ? 26.662 -2.580 55.591 1.00 34.87 309 ASN A N 1
ATOM 2366 C CA . ASN A 1 313 ? 26.215 -1.607 54.592 1.00 34.31 309 ASN A CA 1
ATOM 2367 C C . ASN A 1 313 ? 25.213 -2.240 53.634 1.00 34.51 309 ASN A C 1
ATOM 2368 O O . ASN A 1 313 ? 25.554 -3.181 52.915 1.00 33.12 309 ASN A O 1
ATOM 2373 N N . ARG A 1 314 ? 23.978 -1.724 53.645 1.00 35.89 310 ARG A N 1
ATOM 2374 C CA . ARG A 1 314 ? 22.883 -2.266 52.830 1.00 36.92 310 ARG A CA 1
ATOM 2375 C C . ARG A 1 314 ? 22.118 -1.263 51.958 1.00 35.49 310 ARG A C 1
ATOM 2376 O O . ARG A 1 314 ? 21.264 -1.677 51.164 1.00 34.88 310 ARG A O 1
ATOM 2384 N N . ARG A 1 315 ? 22.401 0.032 52.079 1.00 34.79 311 ARG A N 1
ATOM 2385 C CA . ARG A 1 315 ? 21.531 1.050 51.476 1.00 34.95 311 ARG A CA 1
ATOM 2386 C C . ARG A 1 315 ? 22.222 1.858 50.381 1.00 34.43 311 ARG A C 1
ATOM 2387 O O . ARG A 1 315 ? 23.413 2.174 50.500 1.00 34.38 311 ARG A O 1
ATOM 2395 N N . LEU A 1 316 ? 21.469 2.167 49.318 1.00 32.72 312 LEU A N 1
ATOM 2396 C CA . LEU A 1 316 ? 21.893 3.118 48.286 1.00 32.50 312 LEU A CA 1
ATOM 2397 C C . LEU A 1 316 ? 20.902 4.272 48.236 1.00 33.10 312 LEU A C 1
ATOM 2398 O O . LEU A 1 316 ? 19.701 4.047 48.405 1.00 34.52 312 LEU A O 1
ATOM 2403 N N . CYS A 1 317 ? 21.409 5.496 48.035 1.00 32.21 313 CYS A N 1
ATOM 2404 C CA . CYS A 1 317 ? 20.574 6.698 47.942 1.00 31.27 313 CYS A CA 1
ATOM 2405 C C . CYS A 1 317 ? 20.081 6.809 46.525 1.00 31.99 313 CYS A C 1
ATOM 2406 O O . CYS A 1 317 ? 20.884 6.931 45.611 1.00 31.13 313 CYS A O 1
ATOM 2409 N N . HIS A 1 318 ? 18.759 6.775 46.354 1.00 32.70 314 HIS A N 1
ATOM 2410 C CA . HIS A 1 318 ? 18.130 6.776 45.029 1.00 32.19 314 HIS A CA 1
ATOM 2411 C C . HIS A 1 318 ? 17.617 8.151 44.614 1.00 30.00 314 HIS A C 1
ATOM 2412 O O . HIS A 1 318 ? 17.462 8.392 43.427 1.00 30.52 314 HIS A O 1
ATOM 2419 N N . GLN A 1 319 ? 17.308 9.029 45.568 1.00 29.33 315 GLN A N 1
ATOM 2420 C CA . GLN A 1 319 ? 16.880 10.396 45.244 1.00 29.28 315 GLN A CA 1
ATOM 2421 C C . GLN A 1 319 ? 17.372 11.384 46.263 1.00 28.38 315 GLN A C 1
ATOM 2422 O O . GLN A 1 319 ? 17.437 11.069 47.448 1.00 29.77 315 GLN A O 1
ATOM 2428 N N . VAL A 1 320 ? 17.706 12.583 45.801 1.00 27.55 316 VAL A N 1
ATOM 2429 C CA . VAL A 1 320 ? 17.836 13.738 46.683 1.00 27.92 316 VAL A CA 1
ATOM 2430 C C . VAL A 1 320 ? 16.743 14.749 46.313 1.00 27.44 316 VAL A C 1
ATOM 2431 O O . VAL A 1 320 ? 16.521 15.036 45.145 1.00 26.65 316 VAL A O 1
ATOM 2435 N N . LEU A 1 321 ? 16.073 15.286 47.328 1.00 28.31 317 LEU A N 1
ATOM 2436 C CA . LEU A 1 321 ? 14.863 16.102 47.157 1.00 27.68 317 LEU A CA 1
ATOM 2437 C C . LEU A 1 321 ? 14.957 17.424 47.886 1.00 26.37 317 LEU A C 1
ATOM 2438 O O . LEU A 1 321 ? 15.286 17.452 49.064 1.00 25.98 317 LEU A O 1
ATOM 2443 N N . GLY A 1 322 ? 14.639 18.511 47.193 1.00 26.73 318 GLY A N 1
ATOM 2444 C CA . GLY A 1 322 ? 14.554 19.836 47.817 1.00 27.63 318 GLY A CA 1
ATOM 2445 C C . GLY A 1 322 ? 13.111 20.196 48.136 1.00 28.55 318 GLY A C 1
ATOM 2446 O O . GLY A 1 322 ? 12.278 20.230 47.234 1.00 28.89 318 GLY A O 1
ATOM 2447 N N . PHE A 1 323 ? 12.819 20.464 49.410 1.00 28.92 319 PHE A N 1
ATOM 2448 C CA . PHE A 1 323 ? 11.479 20.850 49.854 1.00 28.87 319 PHE A CA 1
ATOM 2449 C C . PHE A 1 323 ? 11.495 22.225 50.494 1.00 28.79 319 PHE A C 1
ATOM 2450 O O . PHE A 1 323 ? 12.353 22.480 51.324 1.00 29.02 319 PHE A O 1
ATOM 2458 N N . HIS A 1 324 ? 10.556 23.100 50.114 1.00 28.93 320 HIS A N 1
ATOM 2459 C CA . HIS A 1 324 ? 10.413 24.433 50.732 1.00 29.30 320 HIS A CA 1
ATOM 2460 C C . HIS A 1 324 ? 9.029 24.573 51.373 1.00 28.29 320 HIS A C 1
ATOM 2461 O O . HIS A 1 324 ? 8.048 24.082 50.842 1.00 28.66 320 HIS A O 1
ATOM 2468 N N . ARG A 1 325 ? 8.968 25.265 52.507 1.00 29.13 321 ARG A N 1
ATOM 2469 C CA . ARG A 1 325 ? 7.712 25.602 53.175 1.00 30.06 321 ARG A CA 1
ATOM 2470 C C . ARG A 1 325 ? 7.138 26.871 52.555 1.00 30.79 321 ARG A C 1
ATOM 2471 O O . ARG A 1 325 ? 7.400 27.973 53.023 1.00 30.57 321 ARG A O 1
ATOM 2479 N N . LEU A 1 326 ? 6.330 26.712 51.513 1.00 31.62 322 LEU A N 1
ATOM 2480 C CA . LEU A 1 326 ? 5.819 27.863 50.774 1.00 31.09 322 LEU A CA 1
ATOM 2481 C C . LEU A 1 326 ? 4.861 28.744 51.582 1.00 30.69 322 LEU A C 1
ATOM 2482 O O . LEU A 1 326 ? 4.879 29.972 51.436 1.00 29.29 322 LEU A O 1
ATOM 2487 N N . GLU A 1 327 ? 4.066 28.138 52.456 1.00 30.49 323 GLU A N 1
ATOM 2488 C CA . GLU A 1 327 ? 3.131 28.912 53.280 1.00 32.38 323 GLU A CA 1
ATOM 2489 C C . GLU A 1 327 ? 3.885 29.776 54.278 1.00 32.92 323 GLU A C 1
ATOM 2490 O O . GLU A 1 327 ? 3.597 30.972 54.404 1.00 35.43 323 GLU A O 1
ATOM 2496 N N . ALA A 1 328 ? 4.855 29.181 54.966 1.00 32.67 324 ALA A N 1
ATOM 2497 C CA . ALA A 1 328 ? 5.667 29.917 55.936 1.00 33.06 324 ALA A CA 1
ATOM 2498 C C . ALA A 1 328 ? 6.391 31.090 55.278 1.00 33.36 324 ALA A C 1
ATOM 2499 O O . ALA A 1 328 ? 6.394 32.203 55.811 1.00 33.75 324 ALA A O 1
ATOM 2501 N N . LEU A 1 329 ? 6.974 30.843 54.106 1.00 33.62 325 LEU A N 1
ATOM 2502 C CA . LEU A 1 329 ? 7.755 31.868 53.401 1.00 33.23 325 LEU A CA 1
ATOM 2503 C C . LEU A 1 329 ? 6.881 33.027 52.934 1.00 32.97 325 LEU A C 1
ATOM 2504 O O . LEU A 1 329 ? 7.342 34.163 52.876 1.00 32.14 325 LEU A O 1
ATOM 2509 N N . ASN A 1 330 ? 5.620 32.725 52.625 1.00 34.73 326 ASN A N 1
ATOM 2510 C CA . ASN A 1 330 ? 4.645 33.724 52.175 1.00 35.89 326 ASN A CA 1
ATOM 2511 C C . ASN A 1 330 ? 3.805 34.346 53.311 1.00 37.40 326 ASN A C 1
ATOM 2512 O O . ASN A 1 330 ? 2.843 35.071 53.042 1.00 37.82 326 ASN A O 1
ATOM 2517 N N . ASP A 1 331 ? 4.198 34.098 54.566 1.00 38.74 327 ASP A N 1
ATOM 2518 C CA . ASP A 1 331 ? 3.524 34.623 55.768 1.00 38.86 327 ASP A CA 1
ATOM 2519 C C . ASP A 1 331 ? 2.048 34.312 55.768 1.00 38.24 327 ASP A C 1
ATOM 2520 O O . ASP A 1 331 ? 1.226 35.176 56.059 1.00 39.78 327 ASP A O 1
ATOM 2525 N N . ARG A 1 332 ? 1.740 33.061 55.434 1.00 37.77 328 ARG A N 1
ATOM 2526 C CA . ARG A 1 332 ? 0.380 32.554 55.370 1.00 38.47 328 ARG A CA 1
ATOM 2527 C C . ARG A 1 332 ? 0.182 31.576 56.497 1.00 40.40 328 ARG A C 1
ATOM 2528 O O . ARG A 1 332 ? 1.101 31.319 57.271 1.00 43.13 328 ARG A O 1
ATOM 2536 N N . ASP A 1 333 ? -1.022 31.037 56.598 1.00 43.35 329 ASP A N 1
ATOM 2537 C CA . ASP A 1 333 ? -1.345 30.130 57.674 1.00 44.65 329 ASP A CA 1
ATOM 2538 C C . ASP A 1 333 ? -0.557 28.812 57.551 1.00 44.35 329 ASP A C 1
ATOM 2539 O O . ASP A 1 333 ? -0.664 28.072 56.577 1.00 43.49 329 ASP A O 1
ATOM 2544 N N . VAL A 1 334 ? 0.233 28.536 58.572 1.00 45.91 330 VAL A N 1
ATOM 2545 C CA . VAL A 1 334 ? 1.120 27.383 58.592 1.00 47.19 330 VAL A CA 1
ATOM 2546 C C . VAL A 1 334 ? 0.387 26.078 58.951 1.00 48.40 330 VAL A C 1
ATOM 2547 O O . VAL A 1 334 ? 0.902 24.984 58.683 1.00 48.90 330 VAL A O 1
ATOM 2551 N N . THR A 1 335 ? -0.812 26.185 59.529 1.00 47.48 331 THR A N 1
ATOM 2552 C CA . THR A 1 335 ? -1.557 25.015 60.007 1.00 47.85 331 THR A CA 1
ATOM 2553 C C . THR A 1 335 ? -1.641 23.913 58.955 1.00 46.21 331 THR A C 1
ATOM 2554 O O . THR A 1 335 ? -2.074 24.162 57.832 1.00 44.40 331 THR A O 1
ATOM 2558 N N . ASP A 1 336 ? -1.204 22.712 59.336 1.00 47.97 332 ASP A N 1
ATOM 2559 C CA . ASP A 1 336 ? -1.177 21.520 58.461 1.00 49.71 332 ASP A CA 1
ATOM 2560 C C . ASP A 1 336 ? -0.407 21.702 57.138 1.00 46.07 332 ASP A C 1
ATOM 2561 O O . ASP A 1 336 ? -0.706 21.017 56.156 1.00 44.82 332 ASP A O 1
ATOM 2566 N N . GLU A 1 337 ? 0.587 22.600 57.118 1.00 42.32 333 GLU A N 1
ATOM 2567 C CA . GLU A 1 337 ? 1.413 22.790 55.931 1.00 40.44 333 GLU A CA 1
ATOM 2568 C C . GLU A 1 337 ? 2.194 21.510 55.660 1.00 41.06 333 GLU A C 1
ATOM 2569 O O . GLU A 1 337 ? 2.832 20.970 56.560 1.00 39.59 333 GLU A O 1
ATOM 2575 N N . ILE A 1 338 ? 2.092 21.022 54.426 1.00 43.33 334 ILE A N 1
ATOM 2576 C CA . ILE A 1 338 ? 3.023 20.044 53.875 1.00 43.91 334 ILE A CA 1
ATOM 2577 C C . ILE A 1 338 ? 4.054 20.867 53.081 1.00 40.91 334 ILE A C 1
ATOM 2578 O O . ILE A 1 338 ? 3.660 21.699 52.260 1.00 38.66 334 ILE A O 1
ATOM 2583 N N . PRO A 1 339 ? 5.371 20.637 53.310 1.00 39.05 335 PRO A N 1
ATOM 2584 C CA . PRO A 1 339 ? 6.369 21.271 52.431 1.00 37.85 335 PRO A CA 1
ATOM 2585 C C . PRO A 1 339 ? 6.214 20.784 50.990 1.00 37.60 335 PRO A C 1
ATOM 2586 O O . PRO A 1 339 ? 5.834 19.624 50.771 1.00 37.54 335 PRO A O 1
ATOM 2590 N N . VAL A 1 340 ? 6.507 21.657 50.026 1.00 35.57 336 VAL A N 1
ATOM 2591 C CA . VAL A 1 340 ? 6.315 21.326 48.607 1.00 35.03 336 VAL A CA 1
ATOM 2592 C C . VAL A 1 340 ? 7.658 21.103 47.910 1.00 33.30 336 VAL A C 1
ATOM 2593 O O . VAL A 1 340 ? 8.637 21.826 48.153 1.00 32.79 336 VAL A O 1
ATOM 2597 N N . LEU A 1 341 ? 7.662 20.117 47.025 1.00 30.26 337 LEU A N 1
ATOM 2598 C CA . LEU A 1 341 ? 8.844 19.715 46.311 1.00 30.27 337 LEU A CA 1
ATOM 2599 C C . LEU A 1 341 ? 9.222 20.776 45.283 1.00 30.82 337 LEU A C 1
ATOM 2600 O O . LEU A 1 341 ? 8.392 21.216 44.503 1.00 33.39 337 LEU A O 1
ATOM 2605 N N . VAL A 1 342 ? 10.486 21.165 45.282 1.00 31.61 338 VAL A N 1
ATOM 2606 C CA . VAL A 1 342 ? 10.997 22.163 44.368 1.00 32.39 338 VAL A CA 1
ATOM 2607 C C . VAL A 1 342 ? 11.835 21.481 43.294 1.00 32.96 338 VAL A C 1
ATOM 2608 O O . VAL A 1 342 ? 11.545 21.609 42.108 1.00 35.51 338 VAL A O 1
ATOM 2612 N N . ASN A 1 343 ? 12.870 20.761 43.707 1.00 31.90 339 ASN A N 1
ATOM 2613 C CA . ASN A 1 343 ? 13.731 20.052 42.769 1.00 31.66 339 ASN A CA 1
ATOM 2614 C C . ASN A 1 343 ? 13.933 18.608 43.202 1.00 29.63 339 ASN A C 1
ATOM 2615 O O . ASN A 1 343 ? 13.898 18.279 44.394 1.00 27.36 339 ASN A O 1
ATOM 2620 N N . ARG A 1 344 ? 14.140 17.756 42.207 1.00 29.31 340 ARG A N 1
ATOM 2621 C CA . ARG A 1 344 ? 14.256 16.329 42.409 1.00 30.35 340 ARG A CA 1
ATOM 2622 C C . ARG A 1 344 ? 15.454 15.820 41.653 1.00 29.71 340 ARG A C 1
ATOM 2623 O O . ARG A 1 344 ? 15.542 16.009 40.446 1.00 30.75 340 ARG A O 1
ATOM 2631 N N . LEU A 1 345 ? 16.368 15.159 42.347 1.00 30.56 341 LEU A N 1
ATOM 2632 C CA . LEU A 1 345 ? 17.510 14.521 41.693 1.00 31.41 341 LEU A CA 1
ATOM 2633 C C . LEU A 1 345 ? 17.342 13.020 41.819 1.00 31.02 341 LEU A C 1
ATOM 2634 O O . LEU A 1 345 ? 17.319 12.507 42.926 1.00 30.63 341 LEU A O 1
ATOM 2639 N N . THR A 1 346 ? 17.185 12.327 40.695 1.00 31.71 342 THR A N 1
ATOM 2640 C CA . THR A 1 346 ? 17.146 10.867 40.697 1.00 33.25 342 THR A CA 1
ATOM 2641 C C . THR A 1 346 ? 18.551 10.309 40.483 1.00 34.01 342 THR A C 1
ATOM 2642 O O . THR A 1 346 ? 19.350 10.902 39.769 1.00 33.09 342 THR A O 1
ATOM 2646 N N . LEU A 1 347 ? 18.848 9.187 41.136 1.00 36.07 343 LEU A N 1
ATOM 2647 C CA . LEU A 1 347 ? 20.105 8.454 40.950 1.00 36.94 343 LEU A CA 1
ATOM 2648 C C . LEU A 1 347 ? 19.776 7.034 40.474 1.00 36.91 343 LEU A C 1
ATOM 2649 O O . LEU A 1 347 ? 18.989 6.335 41.123 1.00 36.04 343 LEU A O 1
ATOM 2654 N N . ASP A 1 348 ? 20.349 6.639 39.330 1.00 37.05 344 ASP A N 1
ATOM 2655 C CA . ASP A 1 348 ? 20.176 5.300 38.748 1.00 38.11 344 ASP A CA 1
ATOM 2656 C C . ASP A 1 348 ? 21.431 4.473 38.975 1.00 37.06 344 ASP A C 1
ATOM 2657 O O . ASP A 1 348 ? 22.544 4.958 38.736 1.00 36.02 344 ASP A O 1
ATOM 2662 N N . TYR A 1 349 ? 21.247 3.225 39.409 1.00 35.35 345 TYR A N 1
ATOM 2663 C CA . TYR A 1 349 ? 22.357 2.294 39.613 1.00 33.93 345 TYR A CA 1
ATOM 2664 C C . TYR A 1 349 ? 22.254 1.123 38.673 1.00 34.93 345 TYR A C 1
ATOM 2665 O O . TYR A 1 349 ? 21.152 0.694 38.344 1.00 34.42 345 TYR A O 1
ATOM 2674 N N . ASP A 1 350 ? 23.410 0.627 38.226 1.00 36.55 346 ASP A N 1
ATOM 2675 C CA . ASP A 1 350 ? 23.518 -0.720 37.681 1.00 37.48 346 ASP A CA 1
ATOM 2676 C C . ASP A 1 350 ? 23.670 -1.630 38.891 1.00 38.46 346 ASP A C 1
ATOM 2677 O O . ASP A 1 350 ? 24.743 -1.688 39.499 1.00 42.40 346 ASP A O 1
ATOM 2682 N N . LEU A 1 351 ? 22.576 -2.282 39.283 1.00 38.77 347 LEU A N 1
ATOM 2683 C CA . LEU A 1 351 ? 22.559 -3.106 40.505 1.00 37.46 347 LEU A CA 1
ATOM 2684 C C . LEU A 1 351 ? 23.206 -4.450 40.203 1.00 36.84 347 LEU A C 1
ATOM 2685 O O . LEU A 1 351 ? 22.872 -5.100 39.215 1.00 38.75 347 LEU A O 1
ATOM 2690 N N . ASN A 1 352 ? 24.148 -4.845 41.047 1.00 36.58 348 ASN A N 1
ATOM 2691 C CA . ASN A 1 352 ? 24.987 -6.004 40.781 1.00 37.83 348 ASN A CA 1
ATOM 2692 C C . ASN A 1 352 ? 25.393 -6.606 42.110 1.00 37.87 348 ASN A C 1
ATOM 2693 O O . ASN A 1 352 ? 25.625 -5.887 43.081 1.00 37.59 348 ASN A O 1
ATOM 2698 N N . ASN A 1 353 ? 25.459 -7.931 42.140 1.00 39.73 349 ASN A N 1
ATOM 2699 C CA . ASN A 1 353 ? 25.734 -8.678 43.369 1.00 40.22 349 ASN A CA 1
ATOM 2700 C C . ASN A 1 353 ? 27.161 -8.492 43.904 1.00 38.53 349 ASN A C 1
ATOM 2701 O O . ASN A 1 353 ? 27.369 -8.581 45.125 1.00 38.26 349 ASN A O 1
ATOM 2706 N N . SER A 1 354 ? 28.117 -8.223 43.010 1.00 36.02 350 SER A N 1
ATOM 2707 C CA . SER A 1 354 ? 29.494 -7.943 43.410 1.00 36.93 350 SER A CA 1
ATOM 2708 C C . SER A 1 354 ? 29.681 -6.470 43.731 1.00 36.45 350 SER A C 1
ATOM 2709 O O . SER A 1 354 ? 30.103 -6.127 44.840 1.00 35.68 350 SER A O 1
ATOM 2712 N N . VAL A 1 355 ? 29.383 -5.610 42.756 1.00 36.26 351 VAL A N 1
ATOM 2713 C CA . VAL A 1 355 ? 29.598 -4.155 42.875 1.00 35.16 351 VAL A CA 1
ATOM 2714 C C . VAL A 1 355 ? 28.501 -3.365 42.144 1.00 33.55 351 VAL A C 1
ATOM 2715 O O . VAL A 1 355 ? 28.351 -3.481 40.923 1.00 32.81 351 VAL A O 1
ATOM 2719 N N . SER A 1 356 ? 27.775 -2.538 42.896 1.00 31.59 352 SER A N 1
ATOM 2720 C CA . SER A 1 356 ? 26.741 -1.664 42.338 1.00 30.58 352 SER A CA 1
ATOM 2721 C C . SER A 1 356 ? 27.404 -0.341 41.971 1.00 29.04 352 SER A C 1
ATOM 2722 O O . SER A 1 356 ? 28.200 0.196 42.762 1.00 28.25 352 SER A O 1
ATOM 2725 N N . THR A 1 357 ? 27.064 0.183 40.793 1.00 26.87 353 THR A N 1
ATOM 2726 C CA . THR A 1 357 ? 27.663 1.404 40.278 1.00 27.55 353 THR A CA 1
ATOM 2727 C C . THR A 1 357 ? 26.629 2.468 39.932 1.00 27.38 353 THR A C 1
ATOM 2728 O O . THR A 1 357 ? 25.591 2.155 39.381 1.00 27.75 353 THR A O 1
ATOM 2732 N N . LEU A 1 358 ? 26.937 3.726 40.249 1.00 28.33 354 LEU A N 1
ATOM 2733 C CA . LEU A 1 358 ? 26.101 4.879 39.885 1.00 28.48 354 LEU A CA 1
ATOM 2734 C C . LEU A 1 358 ? 26.273 5.209 38.402 1.00 29.50 354 LEU A C 1
ATOM 2735 O O . LEU A 1 358 ? 27.351 5.628 37.999 1.00 29.16 354 LEU A O 1
ATOM 2740 N N . VAL A 1 359 ? 25.209 5.039 37.611 1.00 30.83 355 VAL A N 1
ATOM 2741 C CA . VAL A 1 359 ? 25.261 5.235 36.147 1.00 31.84 355 VAL A CA 1
ATOM 2742 C C . VAL A 1 359 ? 24.513 6.450 35.612 1.00 32.85 355 VAL A C 1
ATOM 2743 O O . VAL A 1 359 ? 24.687 6.793 34.441 1.00 33.19 355 VAL A O 1
ATOM 2747 N N . ALA A 1 360 ? 23.676 7.089 36.428 1.00 33.77 356 ALA A N 1
ATOM 2748 C CA . ALA A 1 360 ? 22.949 8.278 35.967 1.00 34.95 356 ALA A CA 1
ATOM 2749 C C . ALA A 1 360 ? 22.428 9.122 37.118 1.00 34.11 356 ALA A C 1
ATOM 2750 O O . ALA A 1 360 ? 21.935 8.593 38.117 1.00 34.08 356 ALA A O 1
ATOM 2752 N N . VAL A 1 361 ? 22.553 10.434 36.972 1.00 32.47 357 VAL A N 1
ATOM 2753 C CA . VAL A 1 361 ? 21.840 11.361 37.822 1.00 32.98 357 VAL A CA 1
ATOM 2754 C C . VAL A 1 361 ? 21.078 12.281 36.878 1.00 32.41 357 VAL A C 1
ATOM 2755 O O . VAL A 1 361 ? 21.584 12.614 35.804 1.00 33.79 357 VAL A O 1
ATOM 2759 N N . ARG A 1 362 ? 19.859 12.645 37.266 1.00 31.15 358 ARG A N 1
ATOM 2760 C CA . ARG A 1 362 ? 18.969 13.450 36.437 1.00 31.39 358 ARG A CA 1
ATOM 2761 C C . ARG A 1 362 ? 18.099 14.388 37.264 1.00 32.41 358 ARG A C 1
ATOM 2762 O O . ARG A 1 362 ? 17.629 14.032 38.346 1.00 30.92 358 ARG A O 1
ATOM 2770 N N . GLN A 1 363 ? 17.881 15.579 36.720 1.00 34.92 359 GLN A N 1
ATOM 2771 C CA . GLN A 1 363 ? 17.038 16.591 37.338 1.00 36.97 359 GLN A CA 1
ATOM 2772 C C . GLN A 1 363 ? 15.631 16.605 36.770 1.00 35.94 359 GLN A C 1
ATOM 2773 O O . GLN A 1 363 ? 15.445 16.718 35.564 1.00 34.14 359 GLN A O 1
ATOM 2779 N N . VAL A 1 364 ? 14.667 16.541 37.682 1.00 35.79 360 VAL A N 1
ATOM 2780 C CA . VAL A 1 364 ? 13.254 16.510 37.391 1.00 35.86 360 VAL A CA 1
ATOM 2781 C C . VAL A 1 364 ? 12.582 17.566 38.254 1.00 34.77 360 VAL A C 1
ATOM 2782 O O . VAL A 1 364 ? 12.942 17.755 39.418 1.00 34.70 360 VAL A O 1
ATOM 2786 N N . ALA A 1 365 ? 11.612 18.257 37.679 1.00 34.38 361 ALA A N 1
ATOM 2787 C CA . ALA A 1 365 ? 10.789 19.200 38.426 1.00 34.19 361 ALA A CA 1
ATOM 2788 C C . ALA A 1 365 ? 9.372 19.153 37.872 1.00 33.73 361 ALA A C 1
ATOM 2789 O O . ALA A 1 365 ? 9.095 18.419 36.926 1.00 33.63 361 ALA A O 1
ATOM 2791 N N . TYR A 1 366 ? 8.467 19.912 38.469 1.00 33.27 362 TYR A N 1
ATOM 2792 C CA . TYR A 1 366 ? 7.059 19.738 38.181 1.00 34.93 362 TYR A CA 1
ATOM 2793 C C . TYR A 1 366 ? 6.297 21.025 37.880 1.00 36.28 362 TYR A C 1
ATOM 2794 O O . TYR A 1 366 ? 6.479 22.034 38.545 1.00 34.21 362 TYR A O 1
ATOM 2803 N N . GLU A 1 367 ? 5.441 20.950 36.859 1.00 40.32 363 GLU A N 1
ATOM 2804 C CA . GLU A 1 367 ? 4.538 22.037 36.456 1.00 40.68 363 GLU A CA 1
ATOM 2805 C C . GLU A 1 367 ? 3.341 21.997 37.395 1.00 38.48 363 GLU A C 1
ATOM 2806 O O . GLU A 1 367 ? 3.077 20.957 37.982 1.00 38.75 363 GLU A O 1
ATOM 2812 N N . THR A 1 368 ? 2.598 23.093 37.529 1.00 39.13 364 THR A N 1
ATOM 2813 C CA . THR A 1 368 ? 1.485 23.124 38.497 1.00 40.84 364 THR A CA 1
ATOM 2814 C C . THR A 1 368 ? 0.375 22.132 38.174 1.00 39.58 364 THR A C 1
ATOM 2815 O O . THR A 1 368 ? -0.306 21.703 39.084 1.00 38.51 364 THR A O 1
ATOM 2819 N N . ASP A 1 369 ? 0.240 21.712 36.915 1.00 41.21 365 ASP A N 1
ATOM 2820 C CA . ASP A 1 369 ? -0.646 20.581 36.582 1.00 42.64 365 ASP A CA 1
ATOM 2821 C C . ASP A 1 369 ? -0.077 19.190 36.948 1.00 43.78 365 ASP A C 1
ATOM 2822 O O . ASP A 1 369 ? -0.680 18.170 36.596 1.00 43.64 365 ASP A O 1
ATOM 2827 N N . GLY A 1 370 ? 1.086 19.149 37.612 1.00 44.20 366 GLY A N 1
ATOM 2828 C CA . GLY A 1 370 ? 1.698 17.906 38.085 1.00 43.34 366 GLY A CA 1
ATOM 2829 C C . GLY A 1 370 ? 2.637 17.207 37.111 1.00 43.11 366 GLY A C 1
ATOM 2830 O O . GLY A 1 370 ? 3.375 16.310 37.509 1.00 43.79 366 GLY A O 1
ATOM 2831 N N . SER A 1 371 ? 2.624 17.596 35.840 1.00 42.38 367 SER A N 1
ATOM 2832 C CA . SER A 1 371 ? 3.368 16.855 34.836 1.00 42.72 367 SER A CA 1
ATOM 2833 C C . SER A 1 371 ? 4.858 17.227 34.912 1.00 41.97 367 SER A C 1
ATOM 2834 O O . SER A 1 371 ? 5.202 18.385 35.205 1.00 41.02 367 SER A O 1
ATOM 2837 N N . PRO A 1 372 ? 5.746 16.239 34.675 1.00 40.33 368 PRO A N 1
ATOM 2838 C CA . PRO A 1 372 ? 7.172 16.467 34.861 1.00 39.37 368 PRO A CA 1
ATOM 2839 C C . PRO A 1 372 ? 7.808 17.258 33.734 1.00 38.46 368 PRO A C 1
ATOM 2840 O O . PRO A 1 372 ? 7.372 17.155 32.588 1.00 37.98 368 PRO A O 1
ATOM 2844 N N . ILE A 1 373 ? 8.830 18.033 34.090 1.00 37.10 369 ILE A N 1
ATOM 2845 C CA . ILE A 1 373 ? 9.751 18.658 33.140 1.00 37.03 369 ILE A CA 1
ATOM 2846 C C . ILE A 1 373 ? 11.189 18.217 33.525 1.00 35.49 369 ILE A C 1
ATOM 2847 O O . ILE A 1 373 ? 11.543 18.187 34.709 1.00 35.29 369 ILE A O 1
ATOM 2852 N N . THR A 1 374 ? 12.009 17.872 32.530 1.00 34.11 370 THR A N 1
ATOM 2853 C CA . THR A 1 374 ? 13.284 17.180 32.767 1.00 32.61 370 THR A CA 1
ATOM 2854 C C . THR A 1 374 ? 14.493 17.826 32.094 1.00 32.40 370 THR A C 1
ATOM 2855 O O . THR A 1 374 ? 14.386 18.419 31.025 1.00 31.54 370 THR A O 1
ATOM 2859 N N . GLN A 1 375 ? 15.643 17.718 32.758 1.00 32.66 371 GLN A N 1
ATOM 2860 C CA . GLN A 1 375 ? 16.941 17.980 32.138 1.00 32.47 371 GLN A CA 1
ATOM 2861 C C . GLN A 1 375 ? 17.499 16.650 31.634 1.00 32.60 371 GLN A C 1
ATOM 2862 O O . GLN A 1 375 ? 17.082 15.580 32.098 1.00 30.81 371 GLN A O 1
ATOM 2868 N N . PRO A 1 376 ? 18.439 16.703 30.675 1.00 33.04 372 PRO A N 1
ATOM 2869 C CA . PRO A 1 376 ? 19.044 15.463 30.191 1.00 32.83 372 PRO A CA 1
ATOM 2870 C C . PRO A 1 376 ? 19.916 14.816 31.259 1.00 32.60 372 PRO A C 1
ATOM 2871 O O . PRO A 1 376 ? 20.636 15.519 31.966 1.00 30.43 372 PRO A O 1
ATOM 2875 N N . PRO A 1 377 ? 19.862 13.481 31.368 1.00 33.09 373 PRO A N 1
ATOM 2876 C CA . PRO A 1 377 ? 20.562 12.827 32.453 1.00 32.09 373 PRO A CA 1
ATOM 2877 C C . PRO A 1 377 ? 22.062 12.878 32.249 1.00 32.21 373 PRO A C 1
ATOM 2878 O O . PRO A 1 377 ? 22.538 12.844 31.108 1.00 29.98 373 PRO A O 1
ATOM 2882 N N . LEU A 1 378 ? 22.779 13.009 33.360 1.00 33.01 374 LEU A N 1
ATOM 2883 C CA . LEU A 1 378 ? 24.226 12.956 33.357 1.00 34.48 374 LEU A CA 1
ATOM 2884 C C . LEU A 1 378 ? 24.587 11.515 33.609 1.00 33.31 374 LEU A C 1
ATOM 2885 O O . LEU A 1 378 ? 24.321 10.988 34.680 1.00 34.66 374 LEU A O 1
ATOM 2890 N N . GLU A 1 379 ? 25.169 10.876 32.607 1.00 31.80 375 GLU A N 1
ATOM 2891 C CA . GLU A 1 379 ? 25.441 9.449 32.661 1.00 31.87 375 GLU A CA 1
ATOM 2892 C C . GLU A 1 379 ? 26.908 9.111 32.904 1.00 30.56 375 GLU A C 1
ATOM 2893 O O . GLU A 1 379 ? 27.814 9.846 32.513 1.00 28.53 375 GLU A O 1
ATOM 2899 N N . PHE A 1 380 ? 27.110 7.956 33.520 1.00 30.62 376 PHE A N 1
ATOM 2900 C CA . PHE A 1 380 ? 28.427 7.442 33.844 1.00 31.56 376 PHE A CA 1
ATOM 2901 C C . PHE A 1 380 ? 28.467 5.982 33.472 1.00 31.24 376 PHE A C 1
ATOM 2902 O O . PHE A 1 380 ? 27.459 5.283 33.616 1.00 30.98 376 PHE A O 1
ATOM 2910 N N . ASP A 1 381 ? 29.615 5.509 33.005 1.00 31.93 377 ASP A N 1
ATOM 2911 C CA . ASP A 1 381 ? 29.865 4.058 32.966 1.00 32.40 377 ASP A CA 1
ATOM 2912 C C . ASP A 1 381 ? 31.309 3.720 33.329 1.00 30.91 377 ASP A C 1
ATOM 2913 O O . ASP A 1 381 ? 32.152 4.601 33.451 1.00 30.32 377 ASP A O 1
ATOM 2918 N N . TYR A 1 382 ? 31.560 2.426 33.521 1.00 31.60 378 TYR A N 1
ATOM 2919 C CA . TYR A 1 382 ? 32.763 1.911 34.180 1.00 31.76 378 TYR A CA 1
ATOM 2920 C C . TYR A 1 382 ? 33.393 0.764 33.380 1.00 32.46 378 TYR A C 1
ATOM 2921 O O . TYR A 1 382 ? 32.735 0.138 32.528 1.00 32.82 378 TYR A O 1
ATOM 2930 N N . GLN A 1 383 ? 34.673 0.508 33.659 1.00 32.47 379 GLN A N 1
ATOM 2931 C CA . GLN A 1 383 ? 35.347 -0.700 33.188 1.00 32.70 379 GLN A CA 1
ATOM 2932 C C . GLN A 1 383 ? 34.666 -1.888 33.873 1.00 33.03 379 GLN A C 1
ATOM 2933 O O . GLN A 1 383 ? 34.384 -1.850 35.075 1.00 32.60 379 GLN A O 1
ATOM 2939 N N . ARG A 1 384 ? 34.354 -2.915 33.096 1.00 33.86 380 ARG A N 1
ATOM 2940 C CA . ARG A 1 384 ? 33.651 -4.085 33.607 1.00 35.40 380 ARG A CA 1
ATOM 2941 C C . ARG A 1 384 ? 34.357 -5.387 33.225 1.00 38.32 380 ARG A C 1
ATOM 2942 O O . ARG A 1 384 ? 35.037 -5.473 32.191 1.00 39.17 380 ARG A O 1
ATOM 2950 N N . PHE A 1 385 ? 34.217 -6.385 34.095 1.00 41.46 381 PHE A N 1
ATOM 2951 C CA . PHE A 1 385 ? 34.674 -7.739 33.818 1.00 43.42 381 PHE A CA 1
ATOM 2952 C C . PHE A 1 385 ? 33.589 -8.465 33.037 1.00 45.34 381 PHE A C 1
ATOM 2953 O O . PHE A 1 385 ? 32.470 -8.590 33.519 1.00 43.13 381 PHE A O 1
ATOM 2961 N N . ASP A 1 386 ? 33.920 -8.938 31.838 1.00 50.29 382 ASP A N 1
ATOM 2962 C CA . ASP A 1 386 ? 32.963 -9.652 30.989 1.00 56.32 382 ASP A CA 1
ATOM 2963 C C . ASP A 1 386 ? 33.115 -11.182 31.135 1.00 59.78 382 ASP A C 1
ATOM 2964 O O . ASP A 1 386 ? 34.101 -11.761 30.677 1.00 58.25 382 ASP A O 1
ATOM 2969 N N . THR A 1 387 ? 32.132 -11.824 31.770 1.00 64.94 383 THR A N 1
ATOM 2970 C CA . THR A 1 387 ? 32.027 -13.297 31.821 1.00 70.64 383 THR A CA 1
ATOM 2971 C C . THR A 1 387 ? 32.204 -13.973 30.447 1.00 78.19 383 THR A C 1
ATOM 2972 O O . THR A 1 387 ? 32.861 -15.012 30.338 1.00 80.03 383 THR A O 1
ATOM 2976 N N . GLY A 1 388 ? 31.613 -13.373 29.414 1.00 85.27 384 GLY A N 1
ATOM 2977 C CA . GLY A 1 388 ? 31.655 -13.903 28.054 1.00 87.11 384 GLY A CA 1
ATOM 2978 C C . GLY A 1 388 ? 33.023 -13.905 27.397 1.00 89.47 384 GLY A C 1
ATOM 2979 O O . GLY A 1 388 ? 33.513 -14.966 27.016 1.00 94.92 384 GLY A O 1
ATOM 2980 N N . SER A 1 389 ? 33.637 -12.728 27.262 1.00 91.29 385 SER A N 1
ATOM 2981 C CA . SER A 1 389 ? 34.924 -12.589 26.557 1.00 93.72 385 SER A CA 1
ATOM 2982 C C . SER A 1 389 ? 36.133 -12.628 27.512 1.00 96.15 385 SER A C 1
ATOM 2983 O O . SER A 1 389 ? 36.864 -11.639 27.648 1.00 97.57 385 SER A O 1
ATOM 2986 N N . ILE A 1 390 ? 36.328 -13.779 28.165 1.00 94.32 386 ILE A N 1
ATOM 2987 C CA . ILE A 1 390 ? 37.534 -14.058 28.959 1.00 89.08 386 ILE A CA 1
ATOM 2988 C C . ILE A 1 390 ? 38.633 -14.468 27.987 1.00 88.08 386 ILE A C 1
ATOM 2989 O O . ILE A 1 390 ? 38.483 -15.509 27.336 1.00 83.13 386 ILE A O 1
ATOM 2994 N N . PRO A 1 391 ? 39.737 -13.677 27.887 1.00 88.33 387 PRO A N 1
ATOM 2995 C CA . PRO A 1 391 ? 40.812 -14.087 26.966 1.00 87.47 387 PRO A CA 1
ATOM 2996 C C . PRO A 1 391 ? 41.319 -15.493 27.289 1.00 87.34 387 PRO A C 1
ATOM 2997 O O . PRO A 1 391 ? 41.543 -15.819 28.459 1.00 93.78 387 PRO A O 1
ATOM 3001 N N . GLY A 1 392 ? 41.458 -16.324 26.260 1.00 79.67 388 GLY A N 1
ATOM 3002 C CA . GLY A 1 392 ? 41.891 -17.700 26.437 1.00 72.10 388 GLY A CA 1
ATOM 3003 C C . GLY A 1 392 ? 43.371 -17.780 26.741 1.00 65.47 388 GLY A C 1
ATOM 3004 O O . GLY A 1 392 ? 44.039 -16.771 26.995 1.00 62.96 388 GLY A O 1
ATOM 3005 N N . TRP A 1 393 ? 43.892 -18.994 26.694 1.00 56.60 389 TRP A N 1
ATOM 3006 C CA . TRP A 1 393 ? 45.288 -19.206 27.006 1.00 51.00 389 TRP A CA 1
ATOM 3007 C C . TRP A 1 393 ? 46.188 -18.663 25.901 1.00 50.78 389 TRP A C 1
ATOM 3008 O O . TRP A 1 393 ? 45.739 -18.347 24.806 1.00 50.89 389 TRP A O 1
ATOM 3019 N N . GLN A 1 394 ? 47.463 -18.534 26.229 1.00 53.19 390 GLN A N 1
ATOM 3020 C CA . GLN A 1 394 ? 48.465 -17.967 25.333 1.00 54.54 390 GLN A CA 1
ATOM 3021 C C . GLN A 1 394 ? 49.833 -18.394 25.864 1.00 53.13 390 GLN A C 1
ATOM 3022 O O . GLN A 1 394 ? 50.051 -18.379 27.072 1.00 50.75 390 GLN A O 1
ATOM 3028 N N . GLU A 1 395 ? 50.736 -18.816 24.986 1.00 53.18 391 GLU A N 1
ATOM 3029 C CA . GLU A 1 395 ? 52.036 -19.307 25.450 1.00 54.35 391 GLU A CA 1
ATOM 3030 C C . GLU A 1 395 ? 52.887 -18.146 25.984 1.00 51.60 391 GLU A C 1
ATOM 3031 O O . GLU A 1 395 ? 52.773 -17.006 25.516 1.00 50.65 391 GLU A O 1
ATOM 3037 N N . MET A 1 396 ? 53.701 -18.453 26.994 1.00 48.46 392 MET A N 1
ATOM 3038 C CA . MET A 1 396 ? 54.448 -17.459 27.753 1.00 46.10 392 MET A CA 1
ATOM 3039 C C . MET A 1 396 ? 55.950 -17.647 27.534 1.00 44.52 392 MET A C 1
ATOM 3040 O O . MET A 1 396 ? 56.633 -18.224 28.384 1.00 44.26 392 MET A O 1
ATOM 3045 N N . PRO A 1 397 ? 56.480 -17.133 26.403 1.00 43.44 393 PRO A N 1
ATOM 3046 C CA . PRO A 1 397 ? 57.894 -17.342 26.071 1.00 43.55 393 PRO A CA 1
ATOM 3047 C C . PRO A 1 397 ? 58.908 -16.759 27.070 1.00 43.52 393 PRO A C 1
ATOM 3048 O O . PRO A 1 397 ? 60.084 -17.090 27.002 1.00 44.31 393 PRO A O 1
ATOM 3052 N N . GLN A 1 398 ? 58.460 -15.913 27.986 1.00 43.59 394 GLN A N 1
ATOM 3053 C CA . GLN A 1 398 ? 59.333 -15.351 29.013 1.00 46.03 394 GLN A CA 1
ATOM 3054 C C . GLN A 1 398 ? 59.921 -16.396 29.974 1.00 45.86 394 GLN A C 1
ATOM 3055 O O . GLN A 1 398 ? 60.972 -16.155 30.572 1.00 43.28 394 GLN A O 1
ATOM 3061 N N . LEU A 1 399 ? 59.234 -17.530 30.124 1.00 47.36 395 LEU A N 1
ATOM 3062 C CA . LEU A 1 399 ? 59.693 -18.648 30.953 1.00 49.74 395 LEU A CA 1
ATOM 3063 C C . LEU A 1 399 ? 60.289 -19.808 30.125 1.00 52.52 395 LEU A C 1
ATOM 3064 O O . LEU A 1 399 ? 60.392 -20.923 30.625 1.00 53.34 395 LEU A O 1
ATOM 3069 N N . GLU A 1 400 ? 60.695 -19.555 28.878 1.00 54.49 396 GLU A N 1
ATOM 3070 C CA . GLU A 1 400 ? 61.224 -20.621 28.011 1.00 56.38 396 GLU A CA 1
ATOM 3071 C C . GLU A 1 400 ? 62.607 -21.133 28.430 1.00 51.56 396 GLU A C 1
ATOM 3072 O O . GLU A 1 400 ? 63.019 -22.195 27.985 1.00 52.83 396 GLU A O 1
ATOM 3078 N N . ALA A 1 401 ? 63.320 -20.392 29.274 1.00 48.87 397 ALA A N 1
ATOM 3079 C CA . ALA A 1 401 ? 64.599 -20.868 29.815 1.00 47.18 397 ALA A CA 1
ATOM 3080 C C . ALA A 1 401 ? 64.451 -22.012 30.822 1.00 46.47 397 ALA A C 1
ATOM 3081 O O . ALA A 1 401 ? 65.438 -22.652 31.152 1.00 46.80 397 ALA A O 1
ATOM 3083 N N . PHE A 1 402 ? 63.243 -22.254 31.327 1.00 47.40 398 PHE A N 1
ATOM 3084 C CA . PHE A 1 402 ? 62.981 -23.396 32.207 1.00 49.41 398 PHE A CA 1
ATOM 3085 C C . PHE A 1 402 ? 62.445 -24.575 31.401 1.00 52.67 398 PHE A C 1
ATOM 3086 O O . PHE A 1 402 ? 61.790 -24.388 30.381 1.00 52.73 398 PHE A O 1
ATOM 3094 N N . ASN A 1 403 ? 62.713 -25.785 31.881 1.00 57.54 399 ASN A N 1
ATOM 3095 C CA . ASN A 1 403 ? 62.454 -27.011 31.105 1.00 62.27 399 ASN A CA 1
ATOM 3096 C C . ASN A 1 403 ? 61.018 -27.527 31.158 1.00 62.82 399 ASN A C 1
ATOM 3097 O O . ASN A 1 403 ? 60.652 -28.401 30.360 1.00 68.65 399 ASN A O 1
ATOM 3102 N N . GLY A 1 404 ? 60.224 -27.029 32.101 1.00 59.08 400 GLY A N 1
ATOM 3103 C CA . GLY A 1 404 ? 58.870 -27.545 32.294 1.00 60.00 400 GLY A CA 1
ATOM 3104 C C . GLY A 1 404 ? 58.681 -28.442 33.506 1.00 57.51 400 GLY A C 1
ATOM 3105 O O . GLY A 1 404 ? 57.552 -28.776 33.848 1.00 57.28 400 GLY A O 1
ATOM 3106 N N . TYR A 1 405 ? 59.778 -28.860 34.131 1.00 56.50 401 TYR A N 1
ATOM 3107 C CA . TYR A 1 405 ? 59.752 -29.491 35.452 1.00 55.66 401 TYR A CA 1
ATOM 3108 C C . TYR A 1 405 ? 60.214 -28.548 36.558 1.00 52.70 401 TYR A C 1
ATOM 3109 O O . TYR A 1 405 ? 59.916 -28.795 37.722 1.00 54.83 401 TYR A O 1
ATOM 3118 N N . GLN A 1 406 ? 60.927 -27.475 36.208 1.00 50.86 402 GLN A N 1
ATOM 3119 C CA . GLN A 1 406 ? 61.598 -26.646 37.208 1.00 50.48 402 GLN A CA 1
ATOM 3120 C C . GLN A 1 406 ? 60.600 -25.727 37.911 1.00 50.84 402 GLN A C 1
ATOM 3121 O O . GLN A 1 406 ? 59.896 -24.963 37.249 1.00 51.37 402 GLN A O 1
ATOM 3127 N N . PRO A 1 407 ? 60.536 -25.796 39.251 1.00 50.50 403 PRO A N 1
ATOM 3128 C CA . PRO A 1 407 ? 59.633 -24.930 40.001 1.00 50.84 403 PRO A CA 1
ATOM 3129 C C . PRO A 1 407 ? 60.116 -23.464 40.124 1.00 52.03 403 PRO A C 1
ATOM 3130 O O . PRO A 1 407 ? 61.290 -23.207 40.443 1.00 51.12 403 PRO A O 1
ATOM 3134 N N . TYR A 1 408 ? 59.184 -22.534 39.891 1.00 51.47 404 TYR A N 1
ATOM 3135 C CA . TYR A 1 408 ? 59.383 -21.081 40.041 1.00 49.93 404 TYR A CA 1
ATOM 3136 C C . TYR A 1 408 ? 58.172 -20.467 40.779 1.00 49.00 404 TYR A C 1
ATOM 3137 O O . TYR A 1 408 ? 57.048 -20.951 40.649 1.00 48.86 404 TYR A O 1
ATOM 3146 N N . GLN A 1 409 ? 58.407 -19.416 41.560 1.00 50.79 405 GLN A N 1
ATOM 3147 C CA . GLN A 1 409 ? 57.326 -18.571 42.092 1.00 51.11 405 GLN A CA 1
ATOM 3148 C C . GLN A 1 409 ? 57.307 -17.227 41.330 1.00 46.31 405 GLN A C 1
ATOM 3149 O O . GLN A 1 409 ? 58.349 -16.591 41.164 1.00 45.86 405 GLN A O 1
ATOM 3155 N N . MET A 1 410 ? 56.135 -16.822 40.843 1.00 42.03 406 MET A N 1
ATOM 3156 C CA . MET A 1 410 ? 55.926 -15.471 40.314 1.00 39.54 406 MET A CA 1
ATOM 3157 C C . MET A 1 410 ? 55.560 -14.615 41.502 1.00 35.40 406 MET A C 1
ATOM 3158 O O . MET A 1 410 ? 54.508 -14.792 42.096 1.00 35.35 406 MET A O 1
ATOM 3163 N N . ILE A 1 411 ? 56.435 -13.693 41.854 1.00 34.71 407 ILE A N 1
ATOM 3164 C CA . ILE A 1 411 ? 56.333 -12.995 43.118 1.00 35.94 407 ILE A CA 1
ATOM 3165 C C . ILE A 1 411 ? 57.114 -11.684 43.009 1.00 35.57 407 ILE A C 1
ATOM 3166 O O . ILE A 1 411 ? 58.152 -11.621 42.351 1.00 36.56 407 ILE A O 1
ATOM 3171 N N . ASP A 1 412 ? 56.578 -10.639 43.631 1.00 35.67 408 ASP A N 1
ATOM 3172 C CA . ASP A 1 412 ? 57.206 -9.323 43.677 1.00 35.36 408 ASP A CA 1
ATOM 3173 C C . ASP A 1 412 ? 58.188 -9.241 44.859 1.00 36.52 408 ASP A C 1
ATOM 3174 O O . ASP A 1 412 ? 57.872 -8.702 45.922 1.00 37.96 408 ASP A O 1
ATOM 3179 N N . LEU A 1 413 ? 59.389 -9.772 44.647 1.00 37.35 409 LEU A N 1
ATOM 3180 C CA . LEU A 1 413 ? 60.403 -9.842 45.689 1.00 36.95 409 LEU A CA 1
ATOM 3181 C C . LEU A 1 413 ? 60.892 -8.495 46.160 1.00 37.04 409 LEU A C 1
ATOM 3182 O O . LEU A 1 413 ? 61.075 -8.327 47.354 1.00 39.08 409 LEU A O 1
ATOM 3187 N N . TYR A 1 414 ? 61.134 -7.551 45.252 1.00 36.22 410 TYR A N 1
ATOM 3188 C CA . TYR A 1 414 ? 61.756 -6.280 45.639 1.00 36.47 410 TYR A CA 1
ATOM 3189 C C . TYR A 1 414 ? 60.781 -5.129 45.972 1.00 34.67 410 TYR A C 1
ATOM 3190 O O . TYR A 1 414 ? 61.224 -4.088 46.431 1.00 34.49 410 TYR A O 1
ATOM 3199 N N . GLY A 1 415 ? 59.481 -5.284 45.746 1.00 34.53 411 GLY A N 1
ATOM 3200 C CA . GLY A 1 415 ? 58.530 -4.178 45.972 1.00 34.65 411 GLY A CA 1
ATOM 3201 C C . GLY A 1 415 ? 58.510 -3.158 44.833 1.00 35.85 411 GLY A C 1
ATOM 3202 O O . GLY A 1 415 ? 58.707 -1.961 45.042 1.00 36.10 411 GLY A O 1
ATOM 3203 N N . GLU A 1 416 ? 58.283 -3.650 43.620 1.00 35.15 412 GLU A N 1
ATOM 3204 C CA . GLU A 1 416 ? 58.156 -2.832 42.432 1.00 34.67 412 GLU A CA 1
ATOM 3205 C C . GLU A 1 416 ? 56.723 -2.813 41.894 1.00 35.25 412 GLU A C 1
ATOM 3206 O O . GLU A 1 416 ? 56.462 -2.200 40.857 1.00 37.26 412 GLU A O 1
ATOM 3212 N N . GLY A 1 417 ? 55.801 -3.502 42.568 1.00 35.52 413 GLY A N 1
ATOM 3213 C CA . GLY A 1 417 ? 54.394 -3.555 42.150 1.00 34.68 413 GLY A CA 1
ATOM 3214 C C . GLY A 1 417 ? 54.058 -4.502 41.014 1.00 33.71 413 GLY A C 1
ATOM 3215 O O . GLY A 1 417 ? 52.906 -4.577 40.598 1.00 34.65 413 GLY A O 1
ATOM 3216 N N . THR A 1 418 ? 55.053 -5.224 40.510 1.00 33.37 414 THR A N 1
ATOM 3217 C CA . THR A 1 418 ? 54.870 -6.233 39.462 1.00 33.21 414 THR A CA 1
ATOM 3218 C C . THR A 1 418 ? 55.702 -7.435 39.924 1.00 31.69 414 THR A C 1
ATOM 3219 O O . THR A 1 418 ? 56.820 -7.231 40.412 1.00 31.14 414 THR A O 1
ATOM 3223 N N . PRO A 1 419 ? 55.181 -8.672 39.805 1.00 31.85 415 PRO A N 1
ATOM 3224 C CA . PRO A 1 419 ? 55.991 -9.849 40.185 1.00 31.79 415 PRO A CA 1
ATOM 3225 C C . PRO A 1 419 ? 57.086 -10.169 39.177 1.00 31.49 415 PRO A C 1
ATOM 3226 O O . PRO A 1 419 ? 56.864 -10.024 37.983 1.00 30.23 415 PRO A O 1
ATOM 3230 N N . GLY A 1 420 ? 58.252 -10.580 39.675 1.00 33.13 416 GLY A N 1
ATOM 3231 C CA . GLY A 1 420 ? 59.314 -11.178 38.857 1.00 33.99 416 GLY A CA 1
ATOM 3232 C C . GLY A 1 420 ? 59.309 -12.689 39.007 1.00 35.35 416 GLY A C 1
ATOM 3233 O O . GLY A 1 420 ? 58.306 -13.259 39.429 1.00 36.19 416 GLY A O 1
ATOM 3234 N N . ILE A 1 421 ? 60.420 -13.340 38.652 1.00 36.21 417 ILE A N 1
ATOM 3235 C CA . ILE A 1 421 ? 60.556 -14.802 38.784 1.00 34.92 417 ILE A CA 1
ATOM 3236 C C . ILE A 1 421 ? 61.564 -15.145 39.882 1.00 34.12 417 ILE A C 1
ATOM 3237 O O . ILE A 1 421 ? 62.735 -14.787 39.776 1.00 31.84 417 ILE A O 1
ATOM 3242 N N . LEU A 1 422 ? 61.094 -15.825 40.926 1.00 33.14 418 LEU A N 1
ATOM 3243 C CA . LEU A 1 422 ? 61.948 -16.354 41.974 1.00 34.40 418 LEU A CA 1
ATOM 3244 C C . LEU A 1 422 ? 62.109 -17.828 41.701 1.00 36.42 418 LEU A C 1
ATOM 3245 O O . LEU A 1 422 ? 61.108 -18.520 41.513 1.00 36.24 418 LEU A O 1
ATOM 3250 N N . TYR A 1 423 ? 63.352 -18.314 41.685 1.00 37.97 419 TYR A N 1
ATOM 3251 C CA . TYR A 1 423 ? 63.610 -19.754 41.527 1.00 39.31 419 TYR A CA 1
ATOM 3252 C C . TYR A 1 423 ? 64.895 -20.225 42.220 1.00 41.04 419 TYR A C 1
ATOM 3253 O O . TYR A 1 423 ? 65.842 -19.459 42.398 1.00 40.26 419 TYR A O 1
ATOM 3262 N N . GLN A 1 424 ? 64.896 -21.502 42.589 1.00 42.68 420 GLN A N 1
ATOM 3263 C CA . GLN A 1 424 ? 66.054 -22.200 43.130 1.00 44.96 420 GLN A CA 1
ATOM 3264 C C . GLN A 1 424 ? 66.660 -23.042 41.997 1.00 46.27 420 GLN A C 1
ATOM 3265 O O . GLN A 1 424 ? 65.991 -23.919 41.460 1.00 45.86 420 GLN A O 1
ATOM 3271 N N . GLU A 1 425 ? 67.902 -22.769 41.605 1.00 49.93 421 GLU A N 1
ATOM 3272 C CA . GLU A 1 425 ? 68.517 -23.494 40.482 1.00 53.50 421 GLU A CA 1
ATOM 3273 C C . GLU A 1 425 ? 68.964 -24.864 41.000 1.00 53.49 421 GLU A C 1
ATOM 3274 O O . GLU A 1 425 ? 68.428 -25.886 40.580 1.00 51.00 421 GLU A O 1
ATOM 3280 N N . THR A 1 426 ? 69.928 -24.864 41.922 1.00 56.01 422 THR A N 1
ATOM 3281 C CA . THR A 1 426 ? 70.345 -26.058 42.673 1.00 56.74 422 THR A CA 1
ATOM 3282 C C . THR A 1 426 ? 70.077 -25.760 44.140 1.00 57.64 422 THR A C 1
ATOM 3283 O O . THR A 1 426 ? 69.942 -24.594 44.506 1.00 56.73 422 THR A O 1
ATOM 3287 N N . PRO A 1 427 ? 70.007 -26.804 44.988 1.00 61.19 423 PRO A N 1
ATOM 3288 C CA . PRO A 1 427 ? 69.675 -26.549 46.401 1.00 60.05 423 PRO A CA 1
ATOM 3289 C C . PRO A 1 427 ? 70.590 -25.533 47.105 1.00 56.91 423 PRO A C 1
ATOM 3290 O O . PRO A 1 427 ? 71.816 -25.559 46.925 1.00 53.74 423 PRO A O 1
ATOM 3294 N N . GLY A 1 428 ? 69.969 -24.620 47.858 1.00 54.75 424 GLY A N 1
ATOM 3295 C CA . GLY A 1 428 ? 70.657 -23.483 48.477 1.00 53.55 424 GLY A CA 1
ATOM 3296 C C . GLY A 1 428 ? 70.851 -22.250 47.596 1.00 54.34 424 GLY A C 1
ATOM 3297 O O . GLY A 1 428 ? 71.155 -21.178 48.116 1.00 54.27 424 GLY A O 1
ATOM 3298 N N . ALA A 1 429 ? 70.660 -22.383 46.277 1.00 55.13 425 ALA A N 1
ATOM 3299 C CA . ALA A 1 429 ? 70.970 -21.328 45.301 1.00 52.70 425 ALA A CA 1
ATOM 3300 C C . ALA A 1 429 ? 69.694 -20.707 44.719 1.00 51.25 425 ALA A C 1
ATOM 3301 O O . ALA A 1 429 ? 69.177 -21.173 43.691 1.00 51.96 425 ALA A O 1
ATOM 3303 N N . TRP A 1 430 ? 69.211 -19.649 45.377 1.00 47.81 426 TRP A N 1
ATOM 3304 C CA . TRP A 1 430 ? 68.001 -18.920 44.959 1.00 43.75 426 TRP A CA 1
ATOM 3305 C C . TRP A 1 430 ? 68.366 -17.670 44.184 1.00 41.20 426 TRP A C 1
ATOM 3306 O O . TRP A 1 430 ? 69.182 -16.875 44.641 1.00 40.96 426 TRP A O 1
ATOM 3317 N N . TRP A 1 431 ? 67.741 -17.503 43.021 1.00 40.97 427 TRP A N 1
ATOM 3318 C CA . TRP A 1 431 ? 67.894 -16.310 42.182 1.00 39.74 427 TRP A CA 1
ATOM 3319 C C . TRP A 1 431 ? 66.549 -15.605 41.960 1.00 36.97 427 TRP A C 1
ATOM 3320 O O . TRP A 1 431 ? 65.480 -16.211 42.094 1.00 35.25 427 TRP A O 1
ATOM 3331 N N . TYR A 1 432 ? 66.617 -14.325 41.607 1.00 35.66 428 TYR A N 1
ATOM 3332 C CA . TYR A 1 432 ? 65.436 -13.536 41.273 1.00 34.70 428 TYR A CA 1
ATOM 3333 C C . TYR A 1 432 ? 65.629 -12.801 39.949 1.00 34.47 428 TYR A C 1
ATOM 3334 O O . TYR A 1 432 ? 66.607 -12.073 39.773 1.00 33.48 428 TYR A O 1
ATOM 3343 N N . LYS A 1 433 ? 64.695 -13.005 39.025 1.00 35.72 429 LYS A N 1
ATOM 3344 C CA . LYS A 1 433 ? 64.620 -12.216 37.793 1.00 38.17 429 LYS A CA 1
ATOM 3345 C C . LYS A 1 433 ? 63.539 -11.139 37.922 1.00 37.84 429 LYS A C 1
ATOM 3346 O O . LYS A 1 433 ? 62.349 -11.443 37.967 1.00 35.05 429 LYS A O 1
ATOM 3352 N N . SER A 1 434 ? 63.989 -9.887 37.964 1.00 39.33 430 SER A N 1
ATOM 3353 C CA . SER A 1 434 ? 63.150 -8.718 38.245 1.00 38.83 430 SER A CA 1
ATOM 3354 C C . SER A 1 434 ? 62.376 -8.280 37.003 1.00 39.97 430 SER A C 1
ATOM 3355 O O . SER A 1 434 ? 62.944 -8.265 35.902 1.00 41.90 430 SER A O 1
ATOM 3358 N N . PRO A 1 435 ? 61.092 -7.887 37.171 1.00 37.09 431 PRO A N 1
ATOM 3359 C CA . PRO A 1 435 ? 60.289 -7.495 36.012 1.00 35.62 431 PRO A CA 1
ATOM 3360 C C . PRO A 1 435 ? 60.838 -6.247 35.323 1.00 35.24 431 PRO A C 1
ATOM 3361 O O . PRO A 1 435 ? 61.423 -5.374 35.978 1.00 31.59 431 PRO A O 1
ATOM 3365 N N . GLN A 1 436 ? 60.676 -6.206 34.001 1.00 35.51 432 GLN A N 1
ATOM 3366 C CA . GLN A 1 436 ? 61.214 -5.140 33.161 1.00 36.25 432 GLN A CA 1
ATOM 3367 C C . GLN A 1 436 ? 60.354 -4.960 31.950 1.00 35.88 432 GLN A C 1
ATOM 3368 O O . GLN A 1 436 ? 59.642 -5.877 31.535 1.00 36.10 432 GLN A O 1
ATOM 3374 N N . ARG A 1 437 ? 60.446 -3.781 31.361 1.00 36.76 433 ARG A N 1
ATOM 3375 C CA . ARG A 1 437 ? 59.769 -3.541 30.106 1.00 39.53 433 ARG A CA 1
ATOM 3376 C C . ARG A 1 437 ? 60.432 -4.375 29.019 1.00 40.41 433 ARG A C 1
ATOM 3377 O O . ARG A 1 437 ? 61.636 -4.310 28.833 1.00 38.62 433 ARG A O 1
ATOM 3385 N N . GLN A 1 438 ? 59.640 -5.180 28.328 1.00 45.28 434 GLN A N 1
ATOM 3386 C CA . GLN A 1 438 ? 60.101 -5.845 27.119 1.00 49.70 434 GLN A CA 1
ATOM 3387 C C . GLN A 1 438 ? 60.260 -4.784 26.044 1.00 52.68 434 GLN A C 1
ATOM 3388 O O . GLN A 1 438 ? 59.330 -4.022 25.798 1.00 52.25 434 GLN A O 1
ATOM 3394 N N . ILE A 1 439 ? 61.421 -4.734 25.396 1.00 59.72 435 ILE A N 1
ATOM 3395 C CA . ILE A 1 439 ? 61.676 -3.686 24.391 1.00 63.38 435 ILE A CA 1
ATOM 3396 C C . ILE A 1 439 ? 61.009 -4.120 23.075 1.00 62.36 435 ILE A C 1
ATOM 3397 O O . ILE A 1 439 ? 61.061 -5.300 22.709 1.00 55.14 435 ILE A O 1
ATOM 3402 N N . GLY A 1 440 ? 60.354 -3.168 22.401 1.00 64.04 436 GLY A N 1
ATOM 3403 C CA . GLY A 1 440 ? 59.629 -3.425 21.150 1.00 64.71 436 GLY A CA 1
ATOM 3404 C C . GLY A 1 440 ? 58.516 -4.472 21.188 1.00 65.48 436 GLY A C 1
ATOM 3405 O O . GLY A 1 440 ? 58.259 -5.140 20.181 1.00 65.52 436 GLY A O 1
ATOM 3406 N N . GLY A 1 441 ? 57.871 -4.636 22.342 1.00 65.57 437 GLY A N 1
ATOM 3407 C CA . GLY A 1 441 ? 56.640 -5.417 22.439 1.00 63.87 437 GLY A CA 1
ATOM 3408 C C . GLY A 1 441 ? 55.463 -4.460 22.437 1.00 62.76 437 GLY A C 1
ATOM 3409 O O . GLY A 1 441 ? 55.586 -3.289 22.055 1.00 60.49 437 GLY A O 1
ATOM 3410 N N . ASP A 1 442 ? 54.310 -4.973 22.849 1.00 61.46 438 ASP A N 1
ATOM 3411 C CA . ASP A 1 442 ? 53.200 -4.145 23.330 1.00 58.60 438 ASP A CA 1
ATOM 3412 C C . ASP A 1 442 ? 53.750 -3.175 24.413 1.00 53.71 438 ASP A C 1
ATOM 3413 O O . ASP A 1 442 ? 54.727 -3.487 25.089 1.00 55.12 438 ASP A O 1
ATOM 3418 N N . SER A 1 443 ? 53.157 -1.996 24.565 1.00 48.87 439 SER A N 1
ATOM 3419 C CA . SER A 1 443 ? 53.664 -0.993 25.524 1.00 44.42 439 SER A CA 1
ATOM 3420 C C . SER A 1 443 ? 53.570 -1.370 27.014 1.00 40.71 439 SER A C 1
ATOM 3421 O O . SER A 1 443 ? 54.238 -0.750 27.842 1.00 34.93 439 SER A O 1
ATOM 3424 N N . ASN A 1 444 ? 52.713 -2.345 27.340 1.00 40.11 440 ASN A N 1
ATOM 3425 C CA . ASN A 1 444 ? 52.622 -2.942 28.689 1.00 40.54 440 ASN A CA 1
ATOM 3426 C C . ASN A 1 444 ? 53.211 -4.367 28.809 1.00 38.95 440 ASN A C 1
ATOM 3427 O O . ASN A 1 444 ? 52.986 -5.046 29.823 1.00 38.73 440 ASN A O 1
ATOM 3432 N N . ALA A 1 445 ? 53.975 -4.805 27.806 1.00 37.41 441 ALA A N 1
ATOM 3433 C CA . ALA A 1 445 ? 54.577 -6.148 27.796 1.00 35.88 441 ALA A CA 1
ATOM 3434 C C . ALA A 1 445 ? 55.692 -6.232 28.819 1.00 35.04 441 ALA A C 1
ATOM 3435 O O . ALA A 1 445 ? 56.572 -5.367 28.860 1.00 33.05 441 ALA A O 1
ATOM 3437 N N . VAL A 1 446 ? 55.640 -7.284 29.631 1.00 34.29 442 VAL A N 1
ATOM 3438 C CA . VAL A 1 446 ? 56.583 -7.497 30.703 1.00 34.77 442 VAL A CA 1
ATOM 3439 C C . VAL A 1 446 ? 57.510 -8.664 30.366 1.00 35.09 442 VAL A C 1
ATOM 3440 O O . VAL A 1 446 ? 57.038 -9.771 30.095 1.00 35.31 442 VAL A O 1
ATOM 3444 N N . THR A 1 447 ? 58.820 -8.406 30.381 1.00 34.88 443 THR A N 1
ATOM 3445 C CA . THR A 1 447 ? 59.840 -9.463 30.389 1.00 34.94 443 THR A CA 1
ATOM 3446 C C . THR A 1 447 ? 60.535 -9.453 31.760 1.00 35.51 443 THR A C 1
ATOM 3447 O O . THR A 1 447 ? 60.108 -8.735 32.672 1.00 36.59 443 THR A O 1
ATOM 3451 N N . TYR A 1 448 ? 61.572 -10.273 31.917 1.00 35.45 444 TYR A N 1
ATOM 3452 C CA . TYR A 1 448 ? 62.253 -10.440 33.210 1.00 35.20 444 TYR A CA 1
ATOM 3453 C C . TYR A 1 448 ? 63.757 -10.335 32.997 1.00 34.00 444 TYR A C 1
ATOM 3454 O O . TYR A 1 448 ? 64.295 -10.900 32.049 1.00 31.61 444 TYR A O 1
ATOM 3463 N N . GLY A 1 449 ? 64.414 -9.599 33.889 1.00 33.51 445 GLY A N 1
ATOM 3464 C CA . GLY A 1 449 ? 65.812 -9.239 33.740 1.00 33.18 445 GLY A CA 1
ATOM 3465 C C . GLY A 1 449 ? 66.785 -10.296 34.209 1.00 33.31 445 GLY A C 1
ATOM 3466 O O . GLY A 1 449 ? 66.447 -11.471 34.355 1.00 32.28 445 GLY A O 1
ATOM 3467 N N . ALA A 1 450 ? 68.012 -9.850 34.427 1.00 35.12 446 ALA A N 1
ATOM 3468 C CA . ALA A 1 450 ? 69.112 -10.724 34.787 1.00 36.09 446 ALA A CA 1
ATOM 3469 C C . ALA A 1 450 ? 68.923 -11.262 36.183 1.00 37.79 446 ALA A C 1
ATOM 3470 O O . ALA A 1 450 ? 68.460 -10.562 37.073 1.00 37.93 446 ALA A O 1
ATOM 3472 N N . MET A 1 451 ? 69.300 -12.514 36.365 1.00 39.86 447 MET A N 1
ATOM 3473 C CA . MET A 1 451 ? 69.286 -13.122 37.678 1.00 42.24 447 MET A CA 1
ATOM 3474 C C . MET A 1 451 ? 70.185 -12.362 38.666 1.00 40.77 447 MET A C 1
ATOM 3475 O O . MET A 1 451 ? 71.268 -11.899 38.298 1.00 37.26 447 MET A O 1
ATOM 3480 N N . LYS A 1 452 ? 69.691 -12.213 39.898 1.00 40.80 448 LYS A N 1
ATOM 3481 C CA . LYS A 1 452 ? 70.467 -11.724 41.048 1.00 40.18 448 LYS A CA 1
ATOM 3482 C C . LYS A 1 452 ? 70.347 -12.783 42.116 1.00 37.19 448 LYS A C 1
ATOM 3483 O O . LYS A 1 452 ? 69.247 -13.244 42.383 1.00 36.95 448 LYS A O 1
ATOM 3489 N N . ALA A 1 453 ? 71.465 -13.155 42.731 1.00 36.03 449 ALA A N 1
ATOM 3490 C CA . ALA A 1 453 ? 71.451 -14.138 43.805 1.00 36.52 449 ALA A CA 1
ATOM 3491 C C . ALA A 1 453 ? 70.808 -13.531 45.026 1.00 35.38 449 ALA A C 1
ATOM 3492 O O . ALA A 1 453 ? 71.179 -12.441 45.438 1.00 35.51 449 ALA A O 1
ATOM 3494 N N . LEU A 1 454 ? 69.839 -14.236 45.598 1.00 36.58 450 LEU A N 1
ATOM 3495 C CA . LEU A 1 454 ? 69.333 -13.889 46.928 1.00 39.48 450 LEU A CA 1
ATOM 3496 C C . LEU A 1 454 ? 70.441 -14.083 47.959 1.00 42.76 450 LEU A C 1
ATOM 3497 O O . LEU A 1 454 ? 71.435 -14.753 47.678 1.00 43.97 450 LEU A O 1
ATOM 3502 N N . PRO A 1 455 ? 70.267 -13.521 49.163 1.00 48.33 451 PRO A N 1
ATOM 3503 C CA . PRO A 1 455 ? 71.179 -13.891 50.254 1.00 51.32 451 PRO A CA 1
ATOM 3504 C C . PRO A 1 455 ? 71.101 -15.384 50.631 1.00 54.54 451 PRO A C 1
ATOM 3505 O O . PRO A 1 455 ? 70.096 -16.056 50.337 1.00 49.79 451 PRO A O 1
ATOM 3509 N N . LYS A 1 456 ? 72.169 -15.890 51.252 1.00 59.10 452 LYS A N 1
ATOM 3510 C CA . LYS A 1 456 ? 72.175 -17.249 51.792 1.00 64.93 452 LYS A CA 1
ATOM 3511 C C . LYS A 1 456 ? 71.158 -17.331 52.936 1.00 72.36 452 LYS A C 1
ATOM 3512 O O . LYS A 1 456 ? 70.989 -16.379 53.712 1.00 72.66 452 LYS A O 1
ATOM 3514 N N . ILE A 1 457 ? 70.483 -18.474 53.012 1.00 79.39 453 ILE A N 1
ATOM 3515 C CA . ILE A 1 457 ? 69.372 -18.709 53.936 1.00 86.33 453 ILE A CA 1
ATOM 3516 C C . ILE A 1 457 ? 69.852 -19.639 55.066 1.00 93.20 453 ILE A C 1
ATOM 3517 O O . ILE A 1 457 ? 70.645 -20.541 54.799 1.00 94.37 453 ILE A O 1
ATOM 3522 N N . PRO A 1 458 ? 69.382 -19.431 56.326 1.00 102.49 454 PRO A N 1
ATOM 3523 C CA . PRO A 1 458 ? 69.830 -20.245 57.482 1.00 106.48 454 PRO A CA 1
ATOM 3524 C C . PRO A 1 458 ? 69.659 -21.772 57.376 1.00 106.57 454 PRO A C 1
ATOM 3525 O O . PRO A 1 458 ? 68.959 -22.267 56.484 1.00 105.97 454 PRO A O 1
ATOM 3529 N N . ARG A 1 459 ? 70.311 -22.486 58.300 1.00 103.99 455 ARG A N 1
ATOM 3530 C CA . ARG A 1 459 ? 70.254 -23.957 58.388 1.00 100.41 455 ARG A CA 1
ATOM 3531 C C . ARG A 1 459 ? 68.814 -24.511 58.400 1.00 101.96 455 ARG A C 1
ATOM 3532 O O . ARG A 1 459 ? 68.484 -25.416 57.629 1.00 101.60 455 ARG A O 1
ATOM 3535 N N . LEU A 1 460 ? 67.962 -23.944 59.252 1.00 99.44 456 LEU A N 1
ATOM 3536 C CA . LEU A 1 460 ? 66.544 -24.322 59.328 1.00 94.43 456 LEU A CA 1
ATOM 3537 C C . LEU A 1 460 ? 65.816 -23.282 60.200 1.00 92.41 456 LEU A C 1
ATOM 3538 O O . LEU A 1 460 ? 66.198 -22.105 60.173 1.00 88.72 456 LEU A O 1
ATOM 3540 N N . GLN A 1 461 ? 64.783 -23.699 60.946 1.00 89.88 457 GLN A N 1
ATOM 3541 C CA . GLN A 1 461 ? 64.087 -22.835 61.912 1.00 88.30 457 GLN A CA 1
ATOM 3542 C C . GLN A 1 461 ? 64.087 -23.478 63.294 1.00 81.54 457 GLN A C 1
ATOM 3543 O O . GLN A 1 461 ? 63.127 -24.149 63.670 1.00 76.14 457 GLN A O 1
ATOM 3545 N N . ALA A 1 464 ? 59.319 -22.025 60.429 1.00 53.59 460 ALA A N 1
ATOM 3546 C CA . ALA A 1 464 ? 58.798 -20.720 60.002 1.00 57.51 460 ALA A CA 1
ATOM 3547 C C . ALA A 1 464 ? 59.489 -19.532 60.687 1.00 58.89 460 ALA A C 1
ATOM 3548 O O . ALA A 1 464 ? 59.327 -19.350 61.886 1.00 63.90 460 ALA A O 1
ATOM 3550 N N . THR A 1 465 ? 60.238 -18.719 59.936 1.00 62.04 461 THR A N 1
ATOM 3551 C CA . THR A 1 465 ? 60.944 -17.552 60.513 1.00 64.66 461 THR A CA 1
ATOM 3552 C C . THR A 1 465 ? 61.101 -16.354 59.569 1.00 64.68 461 THR A C 1
ATOM 3553 O O . THR A 1 465 ? 61.107 -16.502 58.346 1.00 64.75 461 THR A O 1
ATOM 3557 N N . LEU A 1 466 ? 61.243 -15.174 60.177 1.00 65.02 462 LEU A N 1
ATOM 3558 C CA . LEU A 1 466 ? 61.388 -13.904 59.459 1.00 65.06 462 LEU A CA 1
ATOM 3559 C C . LEU A 1 466 ? 62.760 -13.763 58.821 1.00 66.84 462 LEU A C 1
ATOM 3560 O O . LEU A 1 466 ? 63.717 -14.363 59.294 1.00 71.13 462 LEU A O 1
ATOM 3565 N N . MET A 1 467 ? 62.839 -12.945 57.768 1.00 66.57 463 MET A N 1
ATOM 3566 C CA . MET A 1 467 ? 64.100 -12.634 57.088 1.00 67.99 463 MET A CA 1
ATOM 3567 C C . MET A 1 467 ? 63.982 -11.380 56.215 1.00 67.15 463 MET A C 1
ATOM 3568 O O . MET A 1 467 ? 62.902 -11.074 55.714 1.00 66.87 463 MET A O 1
ATOM 3573 N N . ASP A 1 468 ? 65.093 -10.657 56.058 1.00 67.58 464 ASP A N 1
ATOM 3574 C CA . ASP A 1 468 ? 65.166 -9.513 55.149 1.00 69.86 464 ASP A CA 1
ATOM 3575 C C . ASP A 1 468 ? 65.768 -9.995 53.842 1.00 75.99 464 ASP A C 1
ATOM 3576 O O . ASP A 1 468 ? 66.968 -9.828 53.593 1.00 86.77 464 ASP A O 1
ATOM 3581 N N . ILE A 1 469 ? 64.931 -10.580 52.998 1.00 73.18 465 ILE A N 1
ATOM 3582 C CA . ILE A 1 469 ? 65.419 -11.249 51.791 1.00 69.87 465 ILE A CA 1
ATOM 3583 C C . ILE A 1 469 ? 65.803 -10.273 50.676 1.00 68.75 465 ILE A C 1
ATOM 3584 O O . ILE A 1 469 ? 66.778 -10.505 49.963 1.00 77.05 465 ILE A O 1
ATOM 3589 N N . ASN A 1 470 ? 65.073 -9.170 50.568 1.00 67.04 466 ASN A N 1
ATOM 3590 C CA . ASN A 1 470 ? 65.189 -8.240 49.432 1.00 64.74 466 ASN A CA 1
ATOM 3591 C C . ASN A 1 470 ? 66.106 -7.019 49.627 1.00 63.11 466 ASN A C 1
ATOM 3592 O O . ASN A 1 470 ? 66.196 -6.181 48.738 1.00 66.25 466 ASN A O 1
ATOM 3597 N N . GLY A 1 471 ? 66.779 -6.911 50.767 1.00 64.00 467 GLY A N 1
ATOM 3598 C CA . GLY A 1 471 ? 67.735 -5.823 51.004 1.00 63.81 467 GLY A CA 1
ATOM 3599 C C . GLY A 1 471 ? 67.138 -4.429 51.120 1.00 64.01 467 GLY A C 1
ATOM 3600 O O . GLY A 1 471 ? 67.677 -3.489 50.545 1.00 66.07 467 GLY A O 1
ATOM 3601 N N . ASP A 1 472 ? 66.033 -4.299 51.860 1.00 65.84 468 ASP A N 1
ATOM 3602 C CA . ASP A 1 472 ? 65.402 -2.990 52.160 1.00 64.83 468 ASP A CA 1
ATOM 3603 C C . ASP A 1 472 ? 65.472 -2.572 53.648 1.00 65.71 468 ASP A C 1
ATOM 3604 O O . ASP A 1 472 ? 64.887 -1.554 54.030 1.00 65.17 468 ASP A O 1
ATOM 3609 N N . GLY A 1 473 ? 66.164 -3.359 54.478 1.00 67.48 469 GLY A N 1
ATOM 3610 C CA . GLY A 1 473 ? 66.318 -3.062 55.910 1.00 68.10 469 GLY A CA 1
ATOM 3611 C C . GLY A 1 473 ? 65.311 -3.691 56.873 1.00 68.81 469 GLY A C 1
ATOM 3612 O O . GLY A 1 473 ? 65.611 -3.813 58.060 1.00 67.64 469 GLY A O 1
ATOM 3613 N N . ARG A 1 474 ? 64.135 -4.099 56.379 1.00 70.42 470 ARG A N 1
ATOM 3614 C CA . ARG A 1 474 ? 63.022 -4.578 57.225 1.00 69.50 470 ARG A CA 1
ATOM 3615 C C . ARG A 1 474 ? 62.835 -6.097 57.141 1.00 64.01 470 ARG A C 1
ATOM 3616 O O . ARG A 1 474 ? 62.965 -6.675 56.067 1.00 58.05 470 ARG A O 1
ATOM 3624 N N . LEU A 1 475 ? 62.521 -6.730 58.275 1.00 65.62 471 LEU A N 1
ATOM 3625 C CA . LEU A 1 475 ? 62.292 -8.187 58.331 1.00 65.52 471 LEU A CA 1
ATOM 3626 C C . LEU A 1 475 ? 60.846 -8.467 57.934 1.00 60.98 471 LEU A C 1
ATOM 3627 O O . LEU A 1 475 ? 59.969 -8.560 58.797 1.00 58.52 471 LEU A O 1
ATOM 3632 N N . ASP A 1 476 ? 60.621 -8.601 56.621 1.00 57.95 472 ASP A N 1
ATOM 3633 C CA . ASP A 1 476 ? 59.263 -8.646 56.031 1.00 54.67 472 ASP A CA 1
ATOM 3634 C C . ASP A 1 476 ? 59.003 -9.797 55.047 1.00 50.20 472 ASP A C 1
ATOM 3635 O O . ASP A 1 476 ? 58.027 -9.756 54.293 1.00 48.05 472 ASP A O 1
ATOM 3640 N N . TRP A 1 477 ? 59.857 -10.818 55.060 1.00 45.45 473 TRP A N 1
ATOM 3641 C CA . TRP A 1 477 ? 59.609 -12.038 54.305 1.00 42.78 473 TRP A CA 1
ATOM 3642 C C . TRP A 1 477 ? 59.612 -13.202 55.262 1.00 43.18 473 TRP A C 1
ATOM 3643 O O . TRP A 1 477 ? 60.481 -13.292 56.121 1.00 44.90 473 TRP A O 1
ATOM 3654 N N . VAL A 1 478 ? 58.634 -14.086 55.097 1.00 44.70 474 VAL A N 1
ATOM 3655 C CA . VAL A 1 478 ? 58.455 -15.246 55.955 1.00 46.08 474 VAL A CA 1
ATOM 3656 C C . VAL A 1 478 ? 58.814 -16.505 55.171 1.00 46.91 474 VAL A C 1
ATOM 3657 O O . VAL A 1 478 ? 58.135 -16.863 54.201 1.00 43.28 474 VAL A O 1
ATOM 3661 N N . ILE A 1 479 ? 59.877 -17.169 55.628 1.00 49.71 475 ILE A N 1
ATOM 3662 C CA . ILE A 1 479 ? 60.401 -18.379 55.006 1.00 51.01 475 ILE A CA 1
ATOM 3663 C C . ILE A 1 479 ? 59.943 -19.611 55.780 1.00 52.82 475 ILE A C 1
ATOM 3664 O O . ILE A 1 479 ? 59.979 -19.620 57.008 1.00 50.77 475 ILE A O 1
ATOM 3669 N N . THR A 1 480 ? 59.510 -20.632 55.037 1.00 54.83 476 THR A N 1
ATOM 3670 C CA . THR A 1 480 ? 59.117 -21.936 55.576 1.00 56.63 476 THR A CA 1
ATOM 3671 C C . THR A 1 480 ? 59.613 -23.034 54.633 1.00 59.04 476 THR A C 1
ATOM 3672 O O . THR A 1 480 ? 60.095 -22.725 53.545 1.00 58.93 476 THR A O 1
ATOM 3676 N N . SER A 1 481 ? 59.476 -24.299 55.047 1.00 63.95 477 SER A N 1
ATOM 3677 C CA . SER A 1 481 ? 59.882 -25.477 54.244 1.00 67.45 477 SER A CA 1
ATOM 3678 C C . SER A 1 481 ? 58.802 -26.595 54.180 1.00 70.57 477 SER A C 1
ATOM 3679 O O . SER A 1 481 ? 58.080 -26.837 55.152 1.00 67.91 477 SER A O 1
ATOM 3682 N N . ALA A 1 482 ? 58.725 -27.284 53.037 1.00 75.38 478 ALA A N 1
ATOM 3683 C CA . ALA A 1 482 ? 57.633 -28.242 52.754 1.00 80.02 478 ALA A CA 1
ATOM 3684 C C . ALA A 1 482 ? 57.661 -29.490 53.637 1.00 79.28 478 ALA A C 1
ATOM 3685 O O . ALA A 1 482 ? 58.619 -29.730 54.368 1.00 80.28 478 ALA A O 1
ATOM 3687 N N . GLU A 1 495 ? 62.825 -31.847 50.941 1.00 77.61 491 GLU A N 1
ATOM 3688 C CA . GLU A 1 495 ? 62.451 -30.616 51.634 1.00 84.74 491 GLU A CA 1
ATOM 3689 C C . GLU A 1 495 ? 62.544 -29.346 50.744 1.00 87.89 491 GLU A C 1
ATOM 3690 O O . GLU A 1 495 ? 63.649 -28.859 50.464 1.00 87.43 491 GLU A O 1
ATOM 3692 N N . TRP A 1 496 ? 61.385 -28.819 50.319 1.00 87.77 492 TRP A N 1
ATOM 3693 C CA . TRP A 1 496 ? 61.295 -27.542 49.564 1.00 85.12 492 TRP A CA 1
ATOM 3694 C C . TRP A 1 496 ? 61.434 -26.298 50.487 1.00 80.96 492 TRP A C 1
ATOM 3695 O O . TRP A 1 496 ? 61.730 -26.435 51.679 1.00 81.20 492 TRP A O 1
ATOM 3697 N N . THR A 1 497 ? 61.259 -25.094 49.928 1.00 74.44 493 THR A N 1
ATOM 3698 C CA . THR A 1 497 ? 61.282 -23.828 50.709 1.00 67.80 493 THR A CA 1
ATOM 3699 C C . THR A 1 497 ? 60.327 -22.796 50.089 1.00 62.08 493 THR A C 1
ATOM 3700 O O . THR A 1 497 ? 60.364 -22.576 48.878 1.00 63.96 493 THR A O 1
ATOM 3704 N N . HIS A 1 498 ? 59.489 -22.166 50.917 1.00 56.18 494 HIS A N 1
ATOM 3705 C CA . HIS A 1 498 ? 58.447 -21.239 50.441 1.00 54.18 494 HIS A CA 1
ATOM 3706 C C . HIS A 1 498 ? 58.654 -19.837 51.000 1.00 50.55 494 HIS A C 1
ATOM 3707 O O . HIS A 1 498 ? 58.976 -19.675 52.176 1.00 49.34 494 HIS A O 1
ATOM 3714 N N . PHE A 1 499 ? 58.473 -18.837 50.136 1.00 46.28 495 PHE A N 1
ATOM 3715 C CA . PHE A 1 499 ? 58.653 -17.432 50.485 1.00 44.35 495 PHE A CA 1
ATOM 3716 C C . PHE A 1 499 ? 57.289 -16.799 50.522 1.00 43.20 495 PHE A C 1
ATOM 3717 O O . PHE A 1 499 ? 56.536 -16.904 49.557 1.00 43.51 495 PHE A O 1
ATOM 3725 N N . THR A 1 500 ? 56.989 -16.124 51.624 1.00 42.58 496 THR A N 1
ATOM 3726 C CA . THR A 1 500 ? 55.660 -15.588 51.870 1.00 43.19 496 THR A CA 1
ATOM 3727 C C . THR A 1 500 ? 55.829 -14.184 52.440 1.00 42.95 496 THR A C 1
ATOM 3728 O O . THR A 1 500 ? 56.512 -14.029 53.447 1.00 45.28 496 THR A O 1
ATOM 3732 N N . PRO A 1 501 ? 55.230 -13.154 51.805 1.00 42.66 497 PRO A N 1
ATOM 3733 C CA . PRO A 1 501 ? 55.396 -11.808 52.387 1.00 42.14 497 PRO A CA 1
ATOM 3734 C C . PRO A 1 501 ? 54.635 -11.676 53.703 1.00 40.70 497 PRO A C 1
ATOM 3735 O O . PRO A 1 501 ? 53.557 -12.250 53.832 1.00 40.27 497 PRO A O 1
ATOM 3739 N N . LEU A 1 502 ? 55.201 -10.939 54.658 1.00 40.81 498 LEU A N 1
ATOM 3740 C CA . LEU A 1 502 ? 54.609 -10.797 55.991 1.00 43.20 498 LEU A CA 1
ATOM 3741 C C . LEU A 1 502 ? 53.194 -10.211 55.968 1.00 44.44 498 LEU A C 1
ATOM 3742 O O . LEU A 1 502 ? 52.352 -10.627 56.764 1.00 44.27 498 LEU A O 1
ATOM 3747 N N . ASN A 1 503 ? 52.942 -9.263 55.058 1.00 45.89 499 ASN A N 1
ATOM 3748 C CA . ASN A 1 503 ? 51.611 -8.649 54.887 1.00 46.31 499 ASN A CA 1
ATOM 3749 C C . ASN A 1 503 ? 50.493 -9.612 54.492 1.00 46.40 499 ASN A C 1
ATOM 3750 O O . ASN A 1 503 ? 49.319 -9.220 54.534 1.00 50.35 499 ASN A O 1
ATOM 3755 N N . THR A 1 504 ? 50.835 -10.829 54.055 1.00 43.12 500 THR A N 1
ATOM 3756 C CA . THR A 1 504 ? 49.822 -11.844 53.738 1.00 41.54 500 THR A CA 1
ATOM 3757 C C . THR A 1 504 ? 49.270 -12.549 54.980 1.00 41.12 500 THR A C 1
ATOM 3758 O O . THR A 1 504 ? 48.302 -13.300 54.866 1.00 39.55 500 THR A O 1
ATOM 3762 N N . LEU A 1 505 ? 49.885 -12.310 56.147 1.00 41.55 501 LEU A N 1
ATOM 3763 C CA . LEU A 1 505 ? 49.432 -12.848 57.434 1.00 41.60 501 LEU A CA 1
ATOM 3764 C C . LEU A 1 505 ? 48.906 -11.730 58.324 1.00 42.40 501 LEU A C 1
ATOM 3765 O O . LEU A 1 505 ? 49.271 -10.573 58.126 1.00 40.52 501 LEU A O 1
ATOM 3770 N N . PRO A 1 506 ? 48.081 -12.074 59.337 1.00 44.11 502 PRO A N 1
ATOM 3771 C CA . PRO A 1 506 ? 47.599 -11.064 60.282 1.00 46.43 502 PRO A CA 1
ATOM 3772 C C . PRO A 1 506 ? 48.750 -10.357 60.993 1.00 50.20 502 PRO A C 1
ATOM 3773 O O . PRO A 1 506 ? 49.858 -10.892 61.036 1.00 53.74 502 PRO A O 1
ATOM 3777 N N . THR A 1 507 ? 48.493 -9.187 61.568 1.00 54.28 503 THR A N 1
ATOM 3778 C CA . THR A 1 507 ? 49.593 -8.264 61.905 1.00 59.45 503 THR A CA 1
ATOM 3779 C C . THR A 1 507 ? 50.501 -8.753 63.040 1.00 62.37 503 THR A C 1
ATOM 3780 O O . THR A 1 507 ? 51.713 -8.533 62.990 1.00 65.23 503 THR A O 1
ATOM 3784 N N . GLU A 1 508 ? 49.929 -9.410 64.047 1.00 66.09 504 GLU A N 1
ATOM 3785 C CA . GLU A 1 508 ? 50.724 -9.966 65.153 1.00 70.64 504 GLU A CA 1
ATOM 3786 C C . GLU A 1 508 ? 50.697 -11.501 65.091 1.00 69.94 504 GLU A C 1
ATOM 3787 O O . GLU A 1 508 ? 50.265 -12.179 66.022 1.00 71.93 504 GLU A O 1
ATOM 3793 N N . TYR A 1 509 ? 51.169 -12.028 63.963 1.00 67.59 505 TYR A N 1
ATOM 3794 C CA . TYR A 1 509 ? 51.260 -13.474 63.728 1.00 64.98 505 TYR A CA 1
ATOM 3795 C C . TYR A 1 509 ? 52.297 -14.152 64.637 1.00 66.66 505 TYR A C 1
ATOM 3796 O O . TYR A 1 509 ? 52.091 -15.281 65.077 1.00 67.58 505 TYR A O 1
ATOM 3805 N N . PHE A 1 510 ? 53.402 -13.464 64.910 1.00 68.62 506 PHE A N 1
ATOM 3806 C CA . PHE A 1 510 ? 54.484 -14.012 65.732 1.00 71.22 506 PHE A CA 1
ATOM 3807 C C . PHE A 1 510 ? 54.335 -13.746 67.228 1.00 70.69 506 PHE A C 1
ATOM 3808 O O . PHE A 1 510 ? 55.101 -14.286 68.020 1.00 71.25 506 PHE A O 1
ATOM 3816 N N . HIS A 1 511 ? 53.380 -12.897 67.610 1.00 72.46 507 HIS A N 1
ATOM 3817 C CA . HIS A 1 511 ? 53.035 -12.670 69.019 1.00 72.88 507 HIS A CA 1
ATOM 3818 C C . HIS A 1 511 ? 51.511 -12.646 69.136 1.00 68.27 507 HIS A C 1
ATOM 3819 O O . HIS A 1 511 ? 50.924 -11.621 69.501 1.00 65.14 507 HIS A O 1
ATOM 3826 N N . PRO A 1 512 ? 50.856 -13.781 68.809 1.00 67.70 508 PRO A N 1
ATOM 3827 C CA . PRO A 1 512 ? 49.396 -13.780 68.691 1.00 67.59 508 PRO A CA 1
ATOM 3828 C C . PRO A 1 512 ? 48.659 -13.712 70.029 1.00 65.27 508 PRO A C 1
ATOM 3829 O O . PRO A 1 512 ? 49.258 -13.894 71.089 1.00 67.07 508 PRO A O 1
ATOM 3833 N N . LYS A 1 513 ? 47.365 -13.423 69.949 1.00 63.35 509 LYS A N 1
ATOM 3834 C CA . LYS A 1 513 ? 46.479 -13.391 71.104 1.00 61.83 509 LYS A CA 1
ATOM 3835 C C . LYS A 1 513 ? 45.130 -13.958 70.696 1.00 60.05 509 LYS A C 1
ATOM 3836 O O . LYS A 1 513 ? 44.960 -14.370 69.548 1.00 57.71 509 LYS A O 1
ATOM 3842 N N . ALA A 1 514 ? 44.208 -14.036 71.656 1.00 59.88 510 ALA A N 1
ATOM 3843 C CA . ALA A 1 514 ? 42.813 -14.410 71.408 1.00 58.41 510 ALA A CA 1
ATOM 3844 C C . ALA A 1 514 ? 42.661 -15.675 70.523 1.00 58.02 510 ALA A C 1
ATOM 3845 O O . ALA A 1 514 ? 43.232 -16.714 70.869 1.00 56.37 510 ALA A O 1
ATOM 3847 N N . GLN A 1 515 ? 41.923 -15.592 69.405 1.00 58.25 511 GLN A N 1
ATOM 3848 C CA . GLN A 1 515 ? 41.674 -16.746 68.521 1.00 57.60 511 GLN A CA 1
ATOM 3849 C C . GLN A 1 515 ? 42.887 -17.136 67.680 1.00 58.34 511 GLN A C 1
ATOM 3850 O O . GLN A 1 515 ? 43.047 -18.312 67.365 1.00 57.06 511 GLN A O 1
ATOM 3856 N N . LEU A 1 516 ? 43.712 -16.158 67.286 1.00 61.37 512 LEU A N 1
ATOM 3857 C CA . LEU A 1 516 ? 44.853 -16.421 66.388 1.00 62.02 512 LEU A CA 1
ATOM 3858 C C . LEU A 1 516 ? 45.816 -17.397 67.044 1.00 61.71 512 LEU A C 1
ATOM 3859 O O . LEU A 1 516 ? 46.280 -18.342 66.394 1.00 59.01 512 LEU A O 1
ATOM 3864 N N . ALA A 1 517 ? 46.079 -17.152 68.332 1.00 62.47 513 ALA A N 1
ATOM 3865 C CA . ALA A 1 517 ? 46.790 -18.084 69.220 1.00 62.79 513 ALA A CA 1
ATOM 3866 C C . ALA A 1 517 ? 46.193 -19.498 69.205 1.00 63.40 513 ALA A C 1
ATOM 3867 O O . ALA A 1 517 ? 46.930 -20.466 69.033 1.00 63.37 513 ALA A O 1
ATOM 3869 N N . ASP A 1 518 ? 44.872 -19.615 69.369 1.00 64.57 514 ASP A N 1
ATOM 3870 C CA . ASP A 1 518 ? 44.198 -20.930 69.336 1.00 64.26 514 ASP A CA 1
ATOM 3871 C C . ASP A 1 518 ? 44.490 -21.674 68.040 1.00 65.52 514 ASP A C 1
ATOM 3872 O O . ASP A 1 518 ? 44.776 -22.865 68.059 1.00 70.70 514 ASP A O 1
ATOM 3877 N N . LEU A 1 519 ? 44.439 -20.952 66.923 1.00 65.42 515 LEU A N 1
ATOM 3878 C CA . LEU A 1 519 ? 44.582 -21.544 65.599 1.00 64.05 515 LEU A CA 1
ATOM 3879 C C . LEU A 1 519 ? 45.999 -22.062 65.329 1.00 63.23 515 LEU A C 1
ATOM 3880 O O . LEU A 1 519 ? 46.166 -23.198 64.892 1.00 62.76 515 LEU A O 1
ATOM 3885 N N . VAL A 1 520 ? 47.011 -21.231 65.567 1.00 64.25 516 VAL A N 1
ATOM 3886 C CA . VAL A 1 520 ? 48.402 -21.646 65.325 1.00 68.13 516 VAL A CA 1
ATOM 3887 C C . VAL A 1 520 ? 48.934 -22.506 66.471 1.00 71.73 516 VAL A C 1
ATOM 3888 O O . VAL A 1 520 ? 49.692 -23.444 66.230 1.00 71.43 516 VAL A O 1
ATOM 3892 N N . GLY A 1 521 ? 48.535 -22.179 67.704 1.00 76.15 517 GLY A N 1
ATOM 3893 C CA . GLY A 1 521 ? 49.007 -22.861 68.914 1.00 77.12 517 GLY A CA 1
ATOM 3894 C C . GLY A 1 521 ? 50.515 -22.763 69.072 1.00 78.92 517 GLY A C 1
ATOM 3895 O O . GLY A 1 521 ? 51.057 -21.688 69.357 1.00 76.18 517 GLY A O 1
ATOM 3896 N N . ALA A 1 522 ? 51.181 -23.896 68.858 1.00 80.39 518 ALA A N 1
ATOM 3897 C CA . ALA A 1 522 ? 52.640 -23.988 68.872 1.00 80.55 518 ALA A CA 1
ATOM 3898 C C . ALA A 1 522 ? 53.301 -23.164 67.760 1.00 78.67 518 ALA A C 1
ATOM 3899 O O . ALA A 1 522 ? 54.397 -22.630 67.950 1.00 79.13 518 ALA A O 1
ATOM 3901 N N . GLY A 1 523 ? 52.626 -23.066 66.614 1.00 75.46 519 GLY A N 1
ATOM 3902 C CA . GLY A 1 523 ? 53.167 -22.429 65.412 1.00 73.51 519 GLY A CA 1
ATOM 3903 C C . GLY A 1 523 ? 52.957 -23.370 64.243 1.00 71.78 519 GLY A C 1
ATOM 3904 O O . GLY A 1 523 ? 53.066 -24.588 64.396 1.00 71.99 519 GLY A O 1
ATOM 3905 N N . LEU A 1 524 ? 52.662 -22.810 63.075 1.00 68.61 520 LEU A N 1
ATOM 3906 C CA . LEU A 1 524 ? 52.286 -23.611 61.903 1.00 65.48 520 LEU A CA 1
ATOM 3907 C C . LEU A 1 524 ? 53.513 -24.234 61.264 1.00 62.89 520 LEU A C 1
ATOM 3908 O O . LEU A 1 524 ? 54.597 -23.651 61.300 1.00 62.58 520 LEU A O 1
ATOM 3913 N N . SER A 1 525 ? 53.335 -25.407 60.662 1.00 61.67 521 SER A N 1
ATOM 3914 C CA . SER A 1 525 ? 54.445 -26.122 60.019 1.00 62.23 521 SER A CA 1
ATOM 3915 C C . SER A 1 525 ? 54.842 -25.538 58.651 1.00 64.53 521 SER A C 1
ATOM 3916 O O . SER A 1 525 ? 56.006 -25.653 58.247 1.00 63.39 521 SER A O 1
ATOM 3919 N N . ASP A 1 526 ? 53.889 -24.937 57.932 1.00 65.39 522 ASP A N 1
ATOM 3920 C CA . ASP A 1 526 ? 54.169 -24.414 56.594 1.00 63.07 522 ASP A CA 1
ATOM 3921 C C . ASP A 1 526 ? 53.151 -23.370 56.107 1.00 59.34 522 ASP A C 1
ATOM 3922 O O . ASP A 1 526 ? 51.960 -23.475 56.398 1.00 56.94 522 ASP A O 1
ATOM 3927 N N . LEU A 1 527 ? 53.650 -22.378 55.362 1.00 57.15 523 LEU A N 1
ATOM 3928 C CA . LEU A 1 527 ? 52.836 -21.357 54.692 1.00 54.01 523 LEU A CA 1
ATOM 3929 C C . LEU A 1 527 ? 53.060 -21.425 53.174 1.00 52.27 523 LEU A C 1
ATOM 3930 O O . LEU A 1 527 ? 54.199 -21.348 52.712 1.00 55.26 523 LEU A O 1
ATOM 3935 N N . VAL A 1 528 ? 51.980 -21.572 52.405 1.00 49.56 524 VAL A N 1
ATOM 3936 C CA . VAL A 1 528 ? 52.057 -21.658 50.945 1.00 48.51 524 VAL A CA 1
ATOM 3937 C C . VAL A 1 528 ? 51.085 -20.674 50.291 1.00 49.00 524 VAL A C 1
ATOM 3938 O O . VAL A 1 528 ? 49.867 -20.767 50.494 1.00 47.27 524 VAL A O 1
ATOM 3942 N N . LEU A 1 529 ? 51.624 -19.744 49.500 1.00 47.12 525 LEU A N 1
ATOM 3943 C CA . LEU A 1 529 ? 50.795 -18.826 48.728 1.00 46.92 525 LEU A CA 1
ATOM 3944 C C . LEU A 1 529 ? 49.969 -19.625 47.735 1.00 46.14 525 LEU A C 1
ATOM 3945 O O . LEU A 1 529 ? 50.507 -20.494 47.055 1.00 46.69 525 LEU A O 1
ATOM 3950 N N . ILE A 1 530 ? 48.671 -19.338 47.674 1.00 46.43 526 ILE A N 1
ATOM 3951 C CA . ILE A 1 530 ? 47.760 -19.946 46.689 1.00 46.61 526 ILE A CA 1
ATOM 3952 C C . ILE A 1 530 ? 47.101 -18.848 45.846 1.00 45.22 526 ILE A C 1
ATOM 3953 O O . ILE A 1 530 ? 46.024 -19.039 45.295 1.00 42.66 526 ILE A O 1
ATOM 3958 N N . GLY A 1 531 ? 47.808 -17.724 45.714 1.00 45.95 527 GLY A N 1
ATOM 3959 C CA . GLY A 1 531 ? 47.287 -16.480 45.138 1.00 44.73 527 GLY A CA 1
ATOM 3960 C C . GLY A 1 531 ? 48.055 -15.262 45.662 1.00 44.15 527 GLY A C 1
ATOM 3961 O O . GLY A 1 531 ? 48.819 -15.375 46.635 1.00 42.31 527 GLY A O 1
ATOM 3962 N N . PRO A 1 532 ? 47.840 -14.079 45.044 1.00 44.16 528 PRO A N 1
ATOM 3963 C CA . PRO A 1 532 ? 48.675 -12.890 45.317 1.00 43.60 528 PRO A CA 1
ATOM 3964 C C . PRO A 1 532 ? 48.745 -12.454 46.789 1.00 43.67 528 PRO A C 1
ATOM 3965 O O . PRO A 1 532 ? 49.777 -11.948 47.233 1.00 42.21 528 PRO A O 1
ATOM 3969 N N . LYS A 1 533 ? 47.648 -12.629 47.520 1.00 44.39 529 LYS A N 1
ATOM 3970 C CA . LYS A 1 533 ? 47.579 -12.252 48.925 1.00 44.90 529 LYS A CA 1
ATOM 3971 C C . LYS A 1 533 ? 46.722 -13.248 49.717 1.00 44.45 529 LYS A C 1
ATOM 3972 O O . LYS A 1 533 ? 46.030 -12.871 50.668 1.00 42.95 529 LYS A O 1
ATOM 3978 N N . SER A 1 534 ? 46.783 -14.520 49.321 1.00 43.85 530 SER A N 1
ATOM 3979 C CA . SER A 1 534 ? 46.087 -15.594 50.017 1.00 46.00 530 SER A CA 1
ATOM 3980 C C . SER A 1 534 ? 47.046 -16.768 50.275 1.00 45.91 530 SER A C 1
ATOM 3981 O O . SER A 1 534 ? 47.779 -17.178 49.384 1.00 46.24 530 SER A O 1
ATOM 3984 N N . VAL A 1 535 ? 47.019 -17.305 51.494 1.00 48.10 531 VAL A N 1
ATOM 3985 C CA . VAL A 1 535 ? 48.057 -18.221 51.989 1.00 48.56 531 VAL A CA 1
ATOM 3986 C C . VAL A 1 535 ? 47.464 -19.411 52.750 1.00 47.63 531 VAL A C 1
ATOM 3987 O O . VAL A 1 535 ? 46.734 -19.246 53.717 1.00 48.59 531 VAL A O 1
ATOM 3991 N N . ARG A 1 536 ? 47.821 -20.612 52.312 1.00 49.28 532 ARG A N 1
ATOM 3992 C CA . ARG A 1 536 ? 47.352 -21.845 52.923 1.00 50.39 532 ARG A CA 1
ATOM 3993 C C . ARG A 1 536 ? 48.165 -22.210 54.153 1.00 51.04 532 ARG A C 1
ATOM 3994 O O . ARG A 1 536 ? 49.378 -22.042 54.163 1.00 49.73 532 ARG A O 1
ATOM 4002 N N . LEU A 1 537 ? 47.485 -22.746 55.168 1.00 55.27 533 LEU A N 1
ATOM 4003 C CA . LEU A 1 537 ? 48.104 -23.122 56.446 1.00 56.52 533 LEU A CA 1
ATOM 4004 C C . LEU A 1 537 ? 48.228 -24.650 56.617 1.00 57.89 533 LEU A C 1
ATOM 4005 O O . LEU A 1 537 ? 47.377 -25.416 56.139 1.00 54.22 533 LEU A O 1
ATOM 4010 N N . TYR A 1 538 ? 49.300 -25.065 57.300 1.00 59.67 534 TYR A N 1
ATOM 4011 C CA . TYR A 1 538 ? 49.557 -26.466 57.651 1.00 61.02 534 TYR A CA 1
ATOM 4012 C C . TYR A 1 538 ? 50.037 -26.602 59.103 1.00 68.42 534 TYR A C 1
ATOM 4013 O O . TYR A 1 538 ? 50.510 -25.634 59.713 1.00 68.54 534 TYR A O 1
ATOM 4022 N N . ALA A 1 539 ? 49.918 -27.818 59.637 1.00 76.51 535 ALA A N 1
ATOM 4023 C CA . ALA A 1 539 ? 50.494 -28.190 60.940 1.00 80.26 535 ALA A CA 1
ATOM 4024 C C . ALA A 1 539 ? 50.567 -29.719 61.079 1.00 84.72 535 ALA A C 1
ATOM 4025 O O . ALA A 1 539 ? 50.092 -30.446 60.201 1.00 85.27 535 ALA A O 1
ATOM 4027 N N . ASN A 1 540 ? 51.169 -30.197 62.169 1.00 89.44 536 ASN A N 1
ATOM 4028 C CA . ASN A 1 540 ? 51.204 -31.637 62.478 1.00 91.76 536 ASN A CA 1
ATOM 4029 C C . ASN A 1 540 ? 51.590 -31.893 63.933 1.00 90.75 536 ASN A C 1
ATOM 4030 O O . ASN A 1 540 ? 51.102 -32.839 64.549 1.00 91.06 536 ASN A O 1
ATOM 4035 N N . ASN A 1 556 ? 35.442 -18.173 72.282 1.00 71.30 552 ASN A N 1
ATOM 4036 C CA . ASN A 1 556 ? 34.037 -17.868 72.023 1.00 75.40 552 ASN A CA 1
ATOM 4037 C C . ASN A 1 556 ? 33.486 -18.579 70.766 1.00 76.50 552 ASN A C 1
ATOM 4038 O O . ASN A 1 556 ? 32.324 -18.996 70.747 1.00 74.74 552 ASN A O 1
ATOM 4040 N N . VAL A 1 557 ? 34.324 -18.719 69.735 1.00 76.94 553 VAL A N 1
ATOM 4041 C CA . VAL A 1 557 ? 33.931 -19.290 68.425 1.00 74.65 553 VAL A CA 1
ATOM 4042 C C . VAL A 1 557 ? 34.258 -20.791 68.385 1.00 77.65 553 VAL A C 1
ATOM 4043 O O . VAL A 1 557 ? 34.938 -21.299 69.284 1.00 82.07 553 VAL A O 1
ATOM 4047 N N . SER A 1 558 ? 33.734 -21.505 67.382 1.00 75.65 554 SER A N 1
ATOM 4048 C CA . SER A 1 558 ? 34.251 -22.825 66.993 1.00 71.74 554 SER A CA 1
ATOM 4049 C C . SER A 1 558 ? 35.138 -22.708 65.739 1.00 68.53 554 SER A C 1
ATOM 4050 O O . SER A 1 558 ? 34.652 -22.768 64.607 1.00 63.98 554 SER A O 1
ATOM 4053 N N . LEU A 1 559 ? 36.442 -22.528 65.971 1.00 68.52 555 LEU A N 1
ATOM 4054 C CA . LEU A 1 559 ? 37.464 -22.417 64.910 1.00 67.77 555 LEU A CA 1
ATOM 4055 C C . LEU A 1 559 ? 37.732 -23.757 64.204 1.00 68.40 555 LEU A C 1
ATOM 4056 O O . LEU A 1 559 ? 37.389 -24.817 64.728 1.00 69.07 555 LEU A O 1
ATOM 4061 N N . PRO A 1 560 ? 38.358 -23.716 63.014 1.00 69.81 556 PRO A N 1
ATOM 4062 C CA . PRO A 1 560 ? 38.656 -24.976 62.346 1.00 72.10 556 PRO A CA 1
ATOM 4063 C C . PRO A 1 560 ? 39.945 -25.600 62.872 1.00 74.47 556 PRO A C 1
ATOM 4064 O O . PRO A 1 560 ? 40.792 -24.902 63.443 1.00 71.50 556 PRO A O 1
ATOM 4068 N N . VAL A 1 561 ? 40.065 -26.913 62.679 1.00 80.89 557 VAL A N 1
ATOM 4069 C CA . VAL A 1 561 ? 41.266 -27.679 63.032 1.00 86.64 557 VAL A CA 1
ATOM 4070 C C . VAL A 1 561 ? 42.073 -27.911 61.745 1.00 86.89 557 VAL A C 1
ATOM 4071 O O . VAL A 1 561 ? 41.521 -28.387 60.750 1.00 86.33 557 VAL A O 1
ATOM 4075 N N . ILE A 1 562 ? 43.364 -27.570 61.764 1.00 87.34 558 ILE A N 1
ATOM 4076 C CA . ILE A 1 562 ? 44.232 -27.693 60.578 1.00 88.43 558 ILE A CA 1
ATOM 4077 C C . ILE A 1 562 ? 44.776 -29.130 60.473 1.00 89.60 558 ILE A C 1
ATOM 4078 O O . ILE A 1 562 ? 45.841 -29.434 61.011 1.00 87.84 558 ILE A O 1
ATOM 4083 N N . GLY A 1 563 ? 44.035 -30.002 59.783 1.00 93.11 559 GLY A N 1
ATOM 4084 C CA . GLY A 1 563 ? 44.371 -31.430 59.688 1.00 99.86 559 GLY A CA 1
ATOM 4085 C C . GLY A 1 563 ? 45.627 -31.714 58.873 1.00 109.92 559 GLY A C 1
ATOM 4086 O O . GLY A 1 563 ? 46.056 -30.864 58.089 1.00 118.77 559 GLY A O 1
ATOM 4087 N N . ILE A 1 564 ? 46.202 -32.913 59.054 1.00 109.05 560 ILE A N 1
ATOM 4088 C CA . ILE A 1 564 ? 47.511 -33.290 58.470 1.00 102.34 560 ILE A CA 1
ATOM 4089 C C . ILE A 1 564 ? 47.494 -33.459 56.938 1.00 104.64 560 ILE A C 1
ATOM 4090 O O . ILE A 1 564 ? 48.286 -32.823 56.236 1.00 109.64 560 ILE A O 1
ATOM 4092 N N . ASP A 1 565 ? 46.615 -34.323 56.428 1.00 100.89 561 ASP A N 1
ATOM 4093 C CA . ASP A 1 565 ? 46.398 -34.470 54.975 1.00 97.71 561 ASP A CA 1
ATOM 4094 C C . ASP A 1 565 ? 44.903 -34.712 54.688 1.00 96.92 561 ASP A C 1
ATOM 4095 O O . ASP A 1 565 ? 44.512 -35.756 54.153 1.00 98.62 561 ASP A O 1
ATOM 4097 N N . SER A 1 566 ? 44.084 -33.719 55.043 1.00 90.50 562 SER A N 1
ATOM 4098 C CA . SER A 1 566 ? 42.623 -33.804 54.950 1.00 82.09 562 SER A CA 1
ATOM 4099 C C . SER A 1 566 ? 42.097 -33.521 53.535 1.00 76.90 562 SER A C 1
ATOM 4100 O O . SER A 1 566 ? 42.843 -33.104 52.644 1.00 67.71 562 SER A O 1
ATOM 4103 N N . ARG A 1 567 ? 40.796 -33.753 53.354 1.00 75.56 563 ARG A N 1
ATOM 4104 C CA . ARG A 1 567 ? 40.036 -33.238 52.209 1.00 74.74 563 ARG A CA 1
ATOM 4105 C C . ARG A 1 567 ? 39.430 -31.872 52.612 1.00 76.16 563 ARG A C 1
ATOM 4106 O O . ARG A 1 567 ? 38.210 -31.652 52.509 1.00 75.89 563 ARG A O 1
ATOM 4109 N N . GLN A 1 568 ? 40.297 -30.969 53.085 1.00 72.71 564 GLN A N 1
ATOM 4110 C CA . GLN A 1 568 ? 39.908 -29.627 53.533 1.00 67.51 564 GLN A CA 1
ATOM 4111 C C . GLN A 1 568 ? 41.110 -28.684 53.505 1.00 63.14 564 GLN A C 1
ATOM 4112 O O . GLN A 1 568 ? 42.242 -29.115 53.709 1.00 58.89 564 GLN A O 1
ATOM 4118 N N . LEU A 1 569 ? 40.837 -27.401 53.269 1.00 60.48 565 LEU A N 1
ATOM 4119 C CA . LEU A 1 569 ? 41.856 -26.361 53.136 1.00 55.48 565 LEU A CA 1
ATOM 4120 C C . LEU A 1 569 ? 41.552 -25.248 54.130 1.00 52.47 565 LEU A C 1
ATOM 4121 O O . LEU A 1 569 ? 40.410 -24.813 54.233 1.00 53.73 565 LEU A O 1
ATOM 4126 N N . VAL A 1 570 ? 42.565 -24.791 54.855 1.00 47.17 566 VAL A N 1
ATOM 4127 C CA . VAL A 1 570 ? 42.442 -23.620 55.718 1.00 46.22 566 VAL A CA 1
ATOM 4128 C C . VAL A 1 570 ? 43.378 -22.548 55.173 1.00 47.45 566 VAL A C 1
ATOM 4129 O O . VAL A 1 570 ? 44.439 -22.870 54.633 1.00 47.15 566 VAL A O 1
ATOM 4133 N N . ALA A 1 571 ? 42.995 -21.277 55.304 1.00 47.18 567 ALA A N 1
ATOM 4134 C CA . ALA A 1 571 ? 43.832 -20.192 54.785 1.00 46.37 567 ALA A CA 1
ATOM 4135 C C . ALA A 1 571 ? 43.555 -18.823 55.396 1.00 45.23 567 ALA A C 1
ATOM 4136 O O . ALA A 1 571 ? 42.514 -18.599 56.008 1.00 41.95 567 ALA A O 1
ATOM 4138 N N . PHE A 1 572 ? 44.533 -17.928 55.234 1.00 44.70 568 PHE A N 1
ATOM 4139 C CA . PHE A 1 572 ? 44.320 -16.497 55.385 1.00 44.40 568 PHE A CA 1
ATOM 4140 C C . PHE A 1 572 ? 44.072 -15.880 54.008 1.00 44.42 568 PHE A C 1
ATOM 4141 O O . PHE A 1 572 ? 44.872 -16.065 53.090 1.00 43.58 568 PHE A O 1
ATOM 4149 N N . ALA A 1 573 ? 42.961 -15.154 53.879 1.00 43.48 569 ALA A N 1
ATOM 4150 C CA . ALA A 1 573 ? 42.586 -14.479 52.642 1.00 41.91 569 ALA A CA 1
ATOM 4151 C C . ALA A 1 573 ? 41.435 -13.513 52.900 1.00 43.79 569 ALA A C 1
ATOM 4152 O O . ALA A 1 573 ? 40.636 -13.730 53.816 1.00 45.21 569 ALA A O 1
ATOM 4154 N N . ASP A 1 574 ? 41.357 -12.450 52.097 1.00 43.72 570 ASP A N 1
ATOM 4155 C CA . ASP A 1 574 ? 40.236 -11.503 52.146 1.00 41.26 570 ASP A CA 1
ATOM 4156 C C . ASP A 1 574 ? 39.058 -12.033 51.321 1.00 40.14 570 ASP A C 1
ATOM 4157 O O . ASP A 1 574 ? 38.933 -11.770 50.127 1.00 38.81 570 ASP A O 1
ATOM 4162 N N . MET A 1 575 ? 38.198 -12.790 51.988 1.00 40.61 571 MET A N 1
ATOM 4163 C CA . MET A 1 575 ? 36.990 -13.332 51.384 1.00 39.21 571 MET A CA 1
ATOM 4164 C C . MET A 1 575 ? 35.802 -12.375 51.498 1.00 40.54 571 MET A C 1
ATOM 4165 O O . MET A 1 575 ? 34.738 -12.672 50.961 1.00 41.40 571 MET A O 1
ATOM 4170 N N . LEU A 1 576 ? 35.981 -11.242 52.185 1.00 39.79 572 LEU A N 1
ATOM 4171 C CA . LEU A 1 576 ? 34.912 -10.272 52.422 1.00 40.12 572 LEU A CA 1
ATOM 4172 C C . LEU A 1 576 ? 35.093 -8.911 51.713 1.00 42.10 572 LEU A C 1
ATOM 4173 O O . LEU A 1 576 ? 34.169 -8.101 51.708 1.00 42.55 572 LEU A O 1
ATOM 4178 N N . GLY A 1 577 ? 36.258 -8.658 51.118 1.00 44.51 573 GLY A N 1
ATOM 4179 C CA . GLY A 1 577 ? 36.556 -7.355 50.503 1.00 42.81 573 GLY A CA 1
ATOM 4180 C C . GLY A 1 577 ? 36.652 -6.149 51.429 1.00 41.95 573 GLY A C 1
ATOM 4181 O O . GLY A 1 577 ? 36.430 -5.020 50.991 1.00 42.50 573 GLY A O 1
ATOM 4182 N N . SER A 1 578 ? 36.991 -6.374 52.698 1.00 39.84 574 SER A N 1
ATOM 4183 C CA . SER A 1 578 ? 37.147 -5.284 53.667 1.00 38.07 574 SER A CA 1
ATOM 4184 C C . SER A 1 578 ? 38.586 -4.836 53.810 1.00 36.20 574 SER A C 1
ATOM 4185 O O . SER A 1 578 ? 38.849 -3.818 54.454 1.00 33.78 574 SER A O 1
ATOM 4188 N N . GLY A 1 579 ? 39.507 -5.616 53.243 1.00 36.49 575 GLY A N 1
ATOM 4189 C CA . GLY A 1 579 ? 40.942 -5.319 53.268 1.00 38.27 575 GLY A CA 1
ATOM 4190 C C . GLY A 1 579 ? 41.703 -5.825 54.484 1.00 38.07 575 GLY A C 1
ATOM 4191 O O . GLY A 1 579 ? 42.638 -5.171 54.951 1.00 40.26 575 GLY A O 1
ATOM 4192 N N . GLN A 1 580 ? 41.295 -6.973 55.006 1.00 36.99 576 GLN A N 1
ATOM 4193 C CA . GLN A 1 580 ? 42.029 -7.650 56.064 1.00 37.72 576 GLN A CA 1
ATOM 4194 C C . GLN A 1 580 ? 42.152 -9.117 55.692 1.00 37.05 576 GLN A C 1
ATOM 4195 O O . GLN A 1 580 ? 41.305 -9.651 54.983 1.00 37.10 576 GLN A O 1
ATOM 4201 N N . GLN A 1 581 ? 43.205 -9.760 56.185 1.00 37.12 577 GLN A N 1
ATOM 4202 C CA . GLN A 1 581 ? 43.384 -11.193 56.009 1.00 38.38 577 GLN A CA 1
ATOM 4203 C C . GLN A 1 581 ? 42.467 -11.925 56.967 1.00 38.24 577 GLN A C 1
ATOM 4204 O O . GLN A 1 581 ? 42.778 -12.041 58.153 1.00 38.20 577 GLN A O 1
ATOM 4210 N N . HIS A 1 582 ? 41.328 -12.386 56.451 1.00 37.38 578 HIS A N 1
ATOM 4211 C CA . HIS A 1 582 ? 40.358 -13.143 57.245 1.00 37.70 578 HIS A CA 1
ATOM 4212 C C . HIS A 1 582 ? 40.763 -14.625 57.220 1.00 39.05 578 HIS A C 1
ATOM 4213 O O . HIS A 1 582 ? 41.660 -15.012 56.465 1.00 39.80 578 HIS A O 1
ATOM 4220 N N . LEU A 1 583 ? 40.121 -15.440 58.053 1.00 39.02 579 LEU A N 1
ATOM 4221 C CA . LEU A 1 583 ? 40.373 -16.880 58.090 1.00 39.04 579 LEU A CA 1
ATOM 4222 C C . LEU A 1 583 ? 39.303 -17.554 57.270 1.00 39.39 579 LEU A C 1
ATOM 4223 O O . LEU A 1 583 ? 38.130 -17.245 57.430 1.00 37.80 579 LEU A O 1
ATOM 4228 N N . VAL A 1 584 ? 39.710 -18.458 56.385 1.00 41.06 580 VAL A N 1
ATOM 4229 C CA . VAL A 1 584 ? 38.784 -19.178 55.518 1.00 43.04 580 VAL A CA 1
ATOM 4230 C C . VAL A 1 584 ? 39.065 -20.671 55.615 1.00 45.30 580 VAL A C 1
ATOM 4231 O O . VAL A 1 584 ? 40.230 -21.081 55.694 1.00 48.89 580 VAL A O 1
ATOM 4235 N N . GLU A 1 585 ? 37.993 -21.463 55.621 1.00 44.96 581 GLU A N 1
ATOM 4236 C CA . GLU A 1 585 ? 38.071 -22.914 55.585 1.00 45.93 581 GLU A CA 1
ATOM 4237 C C . GLU A 1 585 ? 37.203 -23.409 54.446 1.00 45.45 581 GLU A C 1
ATOM 4238 O O . GLU A 1 585 ? 36.015 -23.073 54.385 1.00 46.64 581 GLU A O 1
ATOM 4244 N N . ILE A 1 586 ? 37.786 -24.215 53.559 1.00 45.00 582 ILE A N 1
ATOM 4245 C CA . ILE A 1 586 ? 37.057 -24.775 52.419 1.00 45.88 582 ILE A CA 1
ATOM 4246 C C . ILE A 1 586 ? 37.083 -26.301 52.471 1.00 46.04 582 ILE A C 1
ATOM 4247 O O . ILE A 1 586 ? 38.149 -26.907 52.461 1.00 46.01 582 ILE A O 1
ATOM 4252 N N . THR A 1 587 ? 35.893 -26.894 52.546 1.00 48.62 583 THR A N 1
ATOM 4253 C CA . THR A 1 587 ? 35.697 -28.331 52.420 1.00 48.67 583 THR A CA 1
ATOM 4254 C C . THR A 1 587 ? 35.083 -28.554 51.051 1.00 51.17 583 THR A C 1
ATOM 4255 O O . THR A 1 587 ? 34.925 -27.610 50.272 1.00 51.18 583 THR A O 1
ATOM 4259 N N . ALA A 1 588 ? 34.738 -29.800 50.757 1.00 53.60 584 ALA A N 1
ATOM 4260 C CA . ALA A 1 588 ? 34.153 -30.148 49.467 1.00 54.92 584 ALA A CA 1
ATOM 4261 C C . ALA A 1 588 ? 32.769 -29.528 49.204 1.00 55.21 584 ALA A C 1
ATOM 4262 O O . ALA A 1 588 ? 32.369 -29.431 48.049 1.00 54.42 584 ALA A O 1
ATOM 4264 N N . ASP A 1 589 ? 32.037 -29.145 50.255 1.00 56.07 585 ASP A N 1
ATOM 4265 C CA . ASP A 1 589 ? 30.688 -28.576 50.107 1.00 58.51 585 ASP A CA 1
ATOM 4266 C C . ASP A 1 589 ? 30.391 -27.419 51.081 1.00 57.75 585 ASP A C 1
ATOM 4267 O O . ASP A 1 589 ? 29.229 -27.166 51.405 1.00 59.43 585 ASP A O 1
ATOM 4272 N N . SER A 1 590 ? 31.428 -26.724 51.548 1.00 54.54 586 SER A N 1
ATOM 4273 C CA . SER A 1 590 ? 31.247 -25.565 52.417 1.00 51.06 586 SER A CA 1
ATOM 4274 C C . SER A 1 590 ? 32.418 -24.600 52.272 1.00 49.93 586 SER A C 1
ATOM 4275 O O . SER A 1 590 ? 33.565 -25.021 52.076 1.00 49.18 586 SER A O 1
ATOM 4278 N N . VAL A 1 591 ? 32.102 -23.310 52.363 1.00 47.50 587 VAL A N 1
ATOM 4279 C CA . VAL A 1 591 ? 33.084 -22.245 52.482 1.00 46.23 587 VAL A CA 1
ATOM 4280 C C . VAL A 1 591 ? 32.684 -21.464 53.719 1.00 46.91 587 VAL A C 1
ATOM 4281 O O . VAL A 1 591 ? 31.563 -20.973 53.799 1.00 49.03 587 VAL A O 1
ATOM 4285 N N . LYS A 1 592 ? 33.588 -21.381 54.690 1.00 48.87 588 LYS A N 1
ATOM 4286 C CA . LYS A 1 592 ? 33.346 -20.652 55.925 1.00 49.33 588 LYS A CA 1
ATOM 4287 C C . LYS A 1 592 ? 34.426 -19.617 56.063 1.00 48.23 588 LYS A C 1
ATOM 4288 O O . LYS A 1 592 ? 35.579 -19.922 55.782 1.00 46.32 588 LYS A O 1
ATOM 4294 N N . CYS A 1 593 ? 34.062 -18.410 56.504 1.00 48.39 589 CYS A N 1
ATOM 4295 C CA . CYS A 1 593 ? 35.028 -17.320 56.710 1.00 46.02 589 CYS A CA 1
ATOM 4296 C C . CYS A 1 593 ? 34.820 -16.647 58.059 1.00 44.33 589 CYS A C 1
ATOM 4297 O O . CYS A 1 593 ? 33.699 -16.283 58.401 1.00 45.55 589 CYS A O 1
ATOM 4300 N N . TRP A 1 594 ? 35.908 -16.468 58.804 1.00 44.75 590 TRP A N 1
ATOM 4301 C CA . TRP A 1 594 ? 35.895 -15.811 60.116 1.00 47.50 590 TRP A CA 1
ATOM 4302 C C . TRP A 1 594 ? 36.538 -14.410 59.996 1.00 49.48 590 TRP A C 1
ATOM 4303 O O . TRP A 1 594 ? 37.723 -14.313 59.648 1.00 51.50 590 TRP A O 1
ATOM 4314 N N . PRO A 1 595 ? 35.789 -13.329 60.298 1.00 47.21 591 PRO A N 1
ATOM 4315 C CA . PRO A 1 595 ? 36.409 -12.022 60.113 1.00 48.35 591 PRO A CA 1
ATOM 4316 C C . PRO A 1 595 ? 37.461 -11.682 61.164 1.00 48.66 591 PRO A C 1
ATOM 4317 O O . PRO A 1 595 ? 37.155 -11.696 62.345 1.00 50.49 591 PRO A O 1
ATOM 4321 N N . ASN A 1 596 ? 38.698 -11.455 60.721 1.00 48.77 592 ASN A N 1
ATOM 4322 C CA . ASN A 1 596 ? 39.725 -10.702 61.467 1.00 47.70 592 ASN A CA 1
ATOM 4323 C C . ASN A 1 596 ? 39.211 -9.356 61.994 1.00 46.02 592 ASN A C 1
ATOM 4324 O O . ASN A 1 596 ? 38.925 -8.454 61.217 1.00 47.04 592 ASN A O 1
ATOM 4329 N N . MET A 1 597 ? 39.136 -9.235 63.316 1.00 45.03 593 MET A N 1
ATOM 4330 C CA . MET A 1 597 ? 38.705 -8.015 63.985 1.00 46.28 593 MET A CA 1
ATOM 4331 C C . MET A 1 597 ? 39.888 -7.251 64.573 1.00 47.05 593 MET A C 1
ATOM 4332 O O . MET A 1 597 ? 39.697 -6.208 65.214 1.00 48.16 593 MET A O 1
ATOM 4337 N N . GLY A 1 598 ? 41.102 -7.763 64.371 1.00 47.71 594 GLY A N 1
ATOM 4338 C CA . GLY A 1 598 ? 42.312 -7.104 64.849 1.00 47.79 594 GLY A CA 1
ATOM 4339 C C . GLY A 1 598 ? 42.771 -7.682 66.166 1.00 47.44 594 GLY A C 1
ATOM 4340 O O . GLY A 1 598 ? 41.992 -8.321 66.877 1.00 44.39 594 GLY A O 1
ATOM 4341 N N . HIS A 1 599 ? 44.052 -7.464 66.471 1.00 48.90 595 HIS A N 1
ATOM 4342 C CA . HIS A 1 599 ? 44.691 -7.957 67.694 1.00 49.46 595 HIS A CA 1
ATOM 4343 C C . HIS A 1 599 ? 44.438 -9.460 67.956 1.00 49.12 595 HIS A C 1
ATOM 4344 O O . HIS A 1 599 ? 44.258 -9.886 69.095 1.00 49.96 595 HIS A O 1
ATOM 4351 N N . GLY A 1 600 ? 44.414 -10.250 66.882 1.00 48.60 596 GLY A N 1
ATOM 4352 C CA . GLY A 1 600 ? 44.173 -11.684 66.965 1.00 48.81 596 GLY A CA 1
ATOM 4353 C C . GLY A 1 600 ? 42.731 -12.128 67.174 1.00 50.71 596 GLY A C 1
ATOM 4354 O O . GLY A 1 600 ? 42.460 -13.327 67.210 1.00 50.06 596 GLY A O 1
ATOM 4355 N N . ARG A 1 601 ? 41.797 -11.191 67.307 1.00 52.99 597 ARG A N 1
ATOM 4356 C CA . ARG A 1 601 ? 40.401 -11.542 67.531 1.00 53.35 597 ARG A CA 1
ATOM 4357 C C . ARG A 1 601 ? 39.803 -12.005 66.197 1.00 52.19 597 ARG A C 1
ATOM 4358 O O . ARG A 1 601 ? 40.174 -11.496 65.138 1.00 51.87 597 ARG A O 1
ATOM 4366 N N . PHE A 1 602 ? 38.927 -13.007 66.257 1.00 52.47 598 PHE A N 1
ATOM 4367 C CA . PHE A 1 602 ? 38.201 -13.512 65.082 1.00 51.02 598 PHE A CA 1
ATOM 4368 C C . PHE A 1 602 ? 36.728 -13.724 65.452 1.00 49.08 598 PHE A C 1
ATOM 4369 O O . PHE A 1 602 ? 36.435 -14.378 66.448 1.00 49.30 598 PHE A O 1
ATOM 4377 N N . GLY A 1 603 ? 35.820 -13.156 64.654 1.00 48.27 599 GLY A N 1
ATOM 4378 C CA . GLY A 1 603 ? 34.381 -13.166 64.936 1.00 46.98 599 GLY A CA 1
ATOM 4379 C C . GLY A 1 603 ? 33.710 -14.412 64.414 1.00 46.34 599 GLY A C 1
ATOM 4380 O O . GLY A 1 603 ? 34.372 -15.276 63.860 1.00 45.05 599 GLY A O 1
ATOM 4381 N N . GLN A 1 604 ? 32.389 -14.484 64.569 1.00 48.47 600 GLN A N 1
ATOM 4382 C CA . GLN A 1 604 ? 31.610 -15.688 64.220 1.00 50.04 600 GLN A CA 1
ATOM 4383 C C . GLN A 1 604 ? 31.701 -16.072 62.747 1.00 50.15 600 GLN A C 1
ATOM 4384 O O . GLN A 1 604 ? 31.878 -15.208 61.897 1.00 55.17 600 GLN A O 1
ATOM 4390 N N . PRO A 1 605 ? 31.564 -17.370 62.437 1.00 50.51 601 PRO A N 1
ATOM 4391 C CA . PRO A 1 605 ? 31.764 -17.812 61.058 1.00 51.21 601 PRO A CA 1
ATOM 4392 C C . PRO A 1 605 ? 30.647 -17.375 60.122 1.00 49.35 601 PRO A C 1
ATOM 4393 O O . PRO A 1 605 ? 29.482 -17.388 60.510 1.00 50.45 601 PRO A O 1
ATOM 4397 N N . LEU A 1 606 ? 31.020 -17.002 58.904 1.00 45.81 602 LEU A N 1
ATOM 4398 C CA . LEU A 1 606 ? 30.078 -16.608 57.872 1.00 45.71 602 LEU A CA 1
ATOM 4399 C C . LEU A 1 606 ? 30.145 -17.681 56.834 1.00 44.85 602 LEU A C 1
ATOM 4400 O O . LEU A 1 606 ? 31.241 -18.108 56.492 1.00 48.77 602 LEU A O 1
ATOM 4405 N N . THR A 1 607 ? 28.998 -18.106 56.316 1.00 43.71 603 THR A N 1
ATOM 4406 C CA . THR A 1 607 ? 28.971 -19.021 55.170 1.00 45.94 603 THR A CA 1
ATOM 4407 C C . THR A 1 607 ? 28.841 -18.256 53.836 1.00 46.24 603 THR A C 1
ATOM 4408 O O . THR A 1 607 ? 28.440 -17.082 53.801 1.00 47.77 603 THR A O 1
ATOM 4412 N N . LEU A 1 608 ? 29.200 -18.946 52.756 1.00 45.05 604 LEU A N 1
ATOM 4413 C CA . LEU A 1 608 ? 29.124 -18.430 51.392 1.00 44.81 604 LEU A CA 1
ATOM 4414 C C . LEU A 1 608 ? 28.716 -19.601 50.501 1.00 44.48 604 LEU A C 1
ATOM 4415 O O . LEU A 1 608 ? 29.556 -20.415 50.124 1.00 46.18 604 LEU A O 1
ATOM 4420 N N . GLU A 1 609 ? 27.432 -19.698 50.184 1.00 46.21 605 GLU A N 1
ATOM 4421 C CA . GLU A 1 609 ? 26.926 -20.806 49.385 1.00 48.77 605 GLU A CA 1
ATOM 4422 C C . GLU A 1 609 ? 27.329 -20.657 47.928 1.00 46.97 605 GLU A C 1
ATOM 4423 O O . GLU A 1 609 ? 27.750 -19.582 47.483 1.00 44.09 605 GLU A O 1
ATOM 4429 N N . GLY A 1 610 ? 27.174 -21.758 47.195 1.00 45.98 606 GLY A N 1
ATOM 4430 C CA . GLY A 1 610 ? 27.434 -21.813 45.759 1.00 44.24 606 GLY A CA 1
ATOM 4431 C C . GLY A 1 610 ? 28.729 -22.497 45.361 1.00 42.41 606 GLY A C 1
ATOM 4432 O O . GLY A 1 610 ? 29.040 -22.558 44.170 1.00 40.16 606 GLY A O 1
ATOM 4433 N N . PHE A 1 611 ? 29.496 -22.988 46.334 1.00 43.69 607 PHE A N 1
ATOM 4434 C CA . PHE A 1 611 ? 30.679 -23.795 46.040 1.00 47.37 607 PHE A CA 1
ATOM 4435 C C . PHE A 1 611 ? 30.501 -25.220 46.529 1.00 48.00 607 PHE A C 1
ATOM 4436 O O . PHE A 1 611 ? 30.197 -25.447 47.709 1.00 46.59 607 PHE A O 1
ATOM 4444 N N . SER A 1 612 ? 30.726 -26.169 45.624 1.00 49.80 608 SER A N 1
ATOM 4445 C CA . SER A 1 612 ? 30.800 -27.585 45.980 1.00 51.77 608 SER A CA 1
ATOM 4446 C C . SER A 1 612 ? 31.564 -28.396 44.931 1.00 52.47 608 SER A C 1
ATOM 4447 O O . SER A 1 612 ? 31.654 -28.001 43.775 1.00 53.08 608 SER A O 1
ATOM 4450 N N . GLN A 1 613 ? 32.124 -29.518 45.363 1.00 55.71 609 GLN A N 1
ATOM 4451 C CA . GLN A 1 613 ? 32.675 -30.540 44.471 1.00 57.77 609 GLN A CA 1
ATOM 4452 C C . GLN A 1 613 ? 32.324 -31.905 45.102 1.00 60.27 609 GLN A C 1
ATOM 4453 O O . GLN A 1 613 ? 32.096 -31.964 46.324 1.00 58.90 609 GLN A O 1
ATOM 4459 N N . PRO A 1 614 ? 32.256 -32.993 44.293 1.00 62.60 610 PRO A N 1
ATOM 4460 C CA . PRO A 1 614 ? 31.986 -34.334 44.867 1.00 63.28 610 PRO A CA 1
ATOM 4461 C C . PRO A 1 614 ? 32.928 -34.750 46.017 1.00 62.54 610 PRO A C 1
ATOM 4462 O O . PRO A 1 614 ? 34.129 -34.480 45.958 1.00 60.34 610 PRO A O 1
ATOM 4466 N N . GLN A 1 615 ? 32.372 -35.404 47.039 1.00 64.92 611 GLN A N 1
ATOM 4467 C CA . GLN A 1 615 ? 33.107 -35.720 48.282 1.00 66.96 611 GLN A CA 1
ATOM 4468 C C . GLN A 1 615 ? 34.261 -36.735 48.086 1.00 70.58 611 GLN A C 1
ATOM 4469 O O . GLN A 1 615 ? 35.164 -36.802 48.926 1.00 70.96 611 GLN A O 1
ATOM 4472 N N . THR A 1 616 ? 34.230 -37.508 46.991 1.00 72.71 612 THR A N 1
ATOM 4473 C CA . THR A 1 616 ? 35.346 -38.400 46.610 1.00 70.95 612 THR A CA 1
ATOM 4474 C C . THR A 1 616 ? 36.473 -37.707 45.817 1.00 68.68 612 THR A C 1
ATOM 4475 O O . THR A 1 616 ? 37.635 -38.086 45.968 1.00 71.03 612 THR A O 1
ATOM 4479 N N . SER A 1 617 ? 36.138 -36.703 44.996 1.00 65.50 613 SER A N 1
ATOM 4480 C CA . SER A 1 617 ? 37.097 -36.077 44.056 1.00 61.20 613 SER A CA 1
ATOM 4481 C C . SER A 1 617 ? 37.708 -34.748 44.501 1.00 57.83 613 SER A C 1
ATOM 4482 O O . SER A 1 617 ? 38.651 -34.274 43.865 1.00 57.06 613 SER A O 1
ATOM 4485 N N . PHE A 1 618 ? 37.170 -34.142 45.558 1.00 56.03 614 PHE A N 1
ATOM 4486 C CA . PHE A 1 618 ? 37.636 -32.833 46.026 1.00 54.16 614 PHE A CA 1
ATOM 4487 C C . PHE A 1 618 ? 39.060 -32.930 46.559 1.00 52.44 614 PHE A C 1
ATOM 4488 O O . PHE A 1 618 ? 39.328 -33.711 47.468 1.00 50.87 614 PHE A O 1
ATOM 4496 N N . ASN A 1 619 ? 39.953 -32.117 45.988 1.00 53.92 615 ASN A N 1
ATOM 4497 C CA . ASN A 1 619 ? 41.372 -32.061 46.365 1.00 53.67 615 ASN A CA 1
ATOM 4498 C C . ASN A 1 619 ? 41.777 -30.601 46.703 1.00 54.88 615 ASN A C 1
ATOM 4499 O O . ASN A 1 619 ? 41.764 -29.743 45.807 1.00 55.45 615 ASN A O 1
ATOM 4504 N N . PRO A 1 620 ? 42.138 -30.322 47.988 1.00 53.06 616 PRO A N 1
ATOM 4505 C CA . PRO A 1 620 ? 42.596 -28.995 48.443 1.00 51.54 616 PRO A CA 1
ATOM 4506 C C . PRO A 1 620 ? 43.720 -28.361 47.620 1.00 51.71 616 PRO A C 1
ATOM 4507 O O . PRO A 1 620 ? 43.712 -27.145 47.413 1.00 50.64 616 PRO A O 1
ATOM 4511 N N . ASP A 1 621 ? 44.667 -29.180 47.157 1.00 53.61 617 ASP A N 1
ATOM 4512 C CA . ASP A 1 621 ? 45.783 -28.713 46.311 1.00 53.20 617 ASP A CA 1
ATOM 4513 C C . ASP A 1 621 ? 45.285 -27.985 45.052 1.00 52.69 617 ASP A C 1
ATOM 4514 O O . ASP A 1 621 ? 45.938 -27.062 44.580 1.00 54.31 617 ASP A O 1
ATOM 4519 N N . ARG A 1 622 ? 44.132 -28.389 44.522 1.00 53.28 618 ARG A N 1
ATOM 4520 C CA . ARG A 1 622 ? 43.590 -27.785 43.300 1.00 56.91 618 ARG A CA 1
ATOM 4521 C C . ARG A 1 622 ? 42.824 -26.453 43.510 1.00 57.20 618 ARG A C 1
ATOM 4522 O O . ARG A 1 622 ? 42.350 -25.862 42.532 1.00 56.39 618 ARG A O 1
ATOM 4530 N N . VAL A 1 623 ? 42.711 -25.983 44.759 1.00 53.47 619 VAL A N 1
ATOM 4531 C CA . VAL A 1 623 ? 41.984 -24.753 45.079 1.00 50.84 619 VAL A CA 1
ATOM 4532 C C . VAL A 1 623 ? 42.946 -23.573 45.060 1.00 48.40 619 VAL A C 1
ATOM 4533 O O . VAL A 1 623 ? 44.037 -23.649 45.619 1.00 48.20 619 VAL A O 1
ATOM 4537 N N . PHE A 1 624 ? 42.521 -22.482 44.426 1.00 47.60 620 PHE A N 1
ATOM 4538 C CA . PHE A 1 624 ? 43.230 -21.203 44.489 1.00 47.23 620 PHE A CA 1
ATOM 4539 C C . PHE A 1 624 ? 42.282 -20.071 44.902 1.00 45.74 620 PHE A C 1
ATOM 4540 O O . PHE A 1 624 ? 41.075 -20.115 44.624 1.00 45.38 620 PHE A O 1
ATOM 4548 N N . LEU A 1 625 ? 42.848 -19.064 45.573 1.00 43.74 621 LEU A N 1
ATOM 4549 C CA . LEU A 1 625 ? 42.109 -17.880 46.023 1.00 42.37 621 LEU A CA 1
ATOM 4550 C C . LEU A 1 625 ? 42.764 -16.604 45.494 1.00 40.73 621 LEU A C 1
ATOM 4551 O O . LEU A 1 625 ? 43.869 -16.260 45.890 1.00 39.61 621 LEU A O 1
ATOM 4556 N N . ALA A 1 626 ? 42.081 -15.909 44.591 1.00 40.82 622 ALA A N 1
ATOM 4557 C CA . ALA A 1 626 ? 42.596 -14.666 44.028 1.00 41.80 622 ALA A CA 1
ATOM 4558 C C . ALA A 1 626 ? 41.468 -13.799 43.502 1.00 42.88 622 ALA A C 1
ATOM 4559 O O . ALA A 1 626 ? 40.511 -14.315 42.937 1.00 42.79 622 ALA A O 1
ATOM 4561 N N . ASP A 1 627 ? 41.581 -12.488 43.688 1.00 45.30 623 ASP A N 1
ATOM 4562 C CA . ASP A 1 627 ? 40.608 -11.553 43.142 1.00 49.03 623 ASP A CA 1
ATOM 4563 C C . ASP A 1 627 ? 40.772 -11.476 41.613 1.00 53.12 623 ASP A C 1
ATOM 4564 O O . ASP A 1 627 ? 41.615 -10.735 41.109 1.00 54.68 623 ASP A O 1
ATOM 4569 N N . ILE A 1 628 ? 39.963 -12.259 40.894 1.00 56.62 624 ILE A N 1
ATOM 4570 C CA . ILE A 1 628 ? 39.974 -12.305 39.422 1.00 59.69 624 ILE A CA 1
ATOM 4571 C C . ILE A 1 628 ? 39.323 -11.067 38.788 1.00 62.16 624 ILE A C 1
ATOM 4572 O O . ILE A 1 628 ? 39.806 -10.560 37.772 1.00 66.08 624 ILE A O 1
ATOM 4577 N N . ASP A 1 629 ? 38.220 -10.604 39.375 1.00 62.03 625 ASP A N 1
ATOM 4578 C CA . ASP A 1 629 ? 37.432 -9.493 38.823 1.00 61.72 625 ASP A CA 1
ATOM 4579 C C . ASP A 1 629 ? 37.711 -8.121 39.476 1.00 58.21 625 ASP A C 1
ATOM 4580 O O . ASP A 1 629 ? 36.958 -7.167 39.257 1.00 58.40 625 ASP A O 1
ATOM 4585 N N . GLY A 1 630 ? 38.764 -8.019 40.287 1.00 53.08 626 GLY A N 1
ATOM 4586 C CA . GLY A 1 630 ? 39.108 -6.756 40.947 1.00 50.56 626 GLY A CA 1
ATOM 4587 C C . GLY A 1 630 ? 38.019 -6.130 41.809 1.00 48.84 626 GLY A C 1
ATOM 4588 O O . GLY A 1 630 ? 38.027 -4.925 42.042 1.00 48.69 626 GLY A O 1
ATOM 4589 N N . SER A 1 631 ? 37.094 -6.945 42.310 1.00 46.77 627 SER A N 1
ATOM 4590 C CA . SER A 1 631 ? 35.980 -6.443 43.114 1.00 44.64 627 SER A CA 1
ATOM 4591 C C . SER A 1 631 ? 36.385 -6.126 44.545 1.00 42.52 627 SER A C 1
ATOM 4592 O O . SER A 1 631 ? 35.631 -5.482 45.273 1.00 44.22 627 SER A O 1
ATOM 4595 N N . GLY A 1 632 ? 37.565 -6.580 44.948 1.00 40.27 628 GLY A N 1
ATOM 4596 C CA . GLY A 1 632 ? 37.970 -6.543 46.340 1.00 40.76 628 GLY A CA 1
ATOM 4597 C C . GLY A 1 632 ? 37.874 -7.890 47.028 1.00 39.16 628 GLY A C 1
ATOM 4598 O O . GLY A 1 632 ? 38.511 -8.075 48.057 1.00 38.61 628 GLY A O 1
ATOM 4599 N N . THR A 1 633 ? 37.102 -8.828 46.469 1.00 39.67 629 THR A N 1
ATOM 4600 C CA . THR A 1 633 ? 36.856 -10.130 47.100 1.00 41.64 629 THR A CA 1
ATOM 4601 C C . THR A 1 633 ? 37.620 -11.245 46.429 1.00 42.14 629 THR A C 1
ATOM 4602 O O . THR A 1 633 ? 37.571 -11.361 45.200 1.00 43.33 629 THR A O 1
ATOM 4606 N N . ASN A 1 634 ? 38.276 -12.092 47.221 1.00 41.96 630 ASN A N 1
ATOM 4607 C CA . ASN A 1 634 ? 38.997 -13.238 46.659 1.00 42.24 630 ASN A CA 1
ATOM 4608 C C . ASN A 1 634 ? 38.006 -14.243 46.117 1.00 40.97 630 ASN A C 1
ATOM 4609 O O . ASN A 1 634 ? 37.023 -14.576 46.774 1.00 39.28 630 ASN A O 1
ATOM 4614 N N . ASP A 1 635 ? 38.283 -14.711 44.911 1.00 40.80 631 ASP A N 1
ATOM 4615 C CA . ASP A 1 635 ? 37.444 -15.677 44.214 1.00 42.44 631 ASP A CA 1
ATOM 4616 C C . ASP A 1 635 ? 38.053 -17.072 44.299 1.00 41.10 631 ASP A C 1
ATOM 4617 O O . ASP A 1 635 ? 39.210 -17.214 44.656 1.00 42.45 631 ASP A O 1
ATOM 4622 N N . ILE A 1 636 ? 37.274 -18.101 43.986 1.00 42.46 632 ILE A N 1
ATOM 4623 C CA . ILE A 1 636 ? 37.763 -19.481 44.022 1.00 44.35 632 ILE A CA 1
ATOM 4624 C C . ILE A 1 636 ? 38.041 -19.953 42.608 1.00 44.18 632 ILE A C 1
ATOM 4625 O O . ILE A 1 636 ? 37.162 -19.855 41.762 1.00 45.53 632 ILE A O 1
ATOM 4630 N N . ILE A 1 637 ? 39.248 -20.468 42.367 1.00 43.95 633 ILE A N 1
ATOM 4631 C CA . ILE A 1 637 ? 39.584 -21.143 41.111 1.00 45.12 633 ILE A CA 1
ATOM 4632 C C . ILE A 1 637 ? 39.904 -22.584 41.464 1.00 47.06 633 ILE A C 1
ATOM 4633 O O . ILE A 1 637 ? 40.841 -22.839 42.229 1.00 48.79 633 ILE A O 1
ATOM 4638 N N . TYR A 1 638 ? 39.125 -23.513 40.909 1.00 48.14 634 TYR A N 1
ATOM 4639 C CA . TYR A 1 638 ? 39.334 -24.949 41.090 1.00 46.76 634 TYR A CA 1
ATOM 4640 C C . TYR A 1 638 ? 39.736 -25.567 39.754 1.00 46.95 634 TYR A C 1
ATOM 4641 O O . TYR A 1 638 ? 39.120 -25.263 38.729 1.00 45.35 634 TYR A O 1
ATOM 4650 N N . ALA A 1 639 ? 40.746 -26.442 39.784 1.00 47.54 635 ALA A N 1
ATOM 4651 C CA . ALA A 1 639 ? 41.365 -27.006 38.578 1.00 48.60 635 ALA A CA 1
ATOM 4652 C C . ALA A 1 639 ? 41.109 -28.510 38.451 1.00 49.26 635 ALA A C 1
ATOM 4653 O O . ALA A 1 639 ? 41.425 -29.275 39.355 1.00 47.07 635 ALA A O 1
ATOM 4655 N N . HIS A 1 640 ? 40.527 -28.916 37.326 1.00 53.77 636 HIS A N 1
ATOM 4656 C CA . HIS A 1 640 ? 40.378 -30.327 36.966 1.00 59.30 636 HIS A CA 1
ATOM 4657 C C . HIS A 1 640 ? 41.420 -30.637 35.915 1.00 62.79 636 HIS A C 1
ATOM 4658 O O . HIS A 1 640 ? 42.178 -29.755 35.521 1.00 63.85 636 HIS A O 1
ATOM 4665 N N . SER A 1 641 ? 41.456 -31.888 35.461 1.00 66.76 637 SER A N 1
ATOM 4666 C CA . SER A 1 641 ? 42.400 -32.304 34.427 1.00 67.51 637 SER A CA 1
ATOM 4667 C C . SER A 1 641 ? 42.314 -31.428 33.169 1.00 65.94 637 SER A C 1
ATOM 4668 O O . SER A 1 641 ? 43.350 -30.987 32.671 1.00 65.11 637 SER A O 1
ATOM 4671 N N . GLU A 1 642 ? 41.097 -31.147 32.694 1.00 66.34 638 GLU A N 1
ATOM 4672 C CA . GLU A 1 642 ? 40.897 -30.449 31.409 1.00 65.42 638 GLU A CA 1
ATOM 4673 C C . GLU A 1 642 ? 40.226 -29.070 31.481 1.00 61.44 638 GLU A C 1
ATOM 4674 O O . GLU A 1 642 ? 40.030 -28.440 30.436 1.00 62.28 638 GLU A O 1
ATOM 4680 N N . CYS A 1 643 ? 39.877 -28.593 32.677 1.00 58.26 639 CYS A N 1
ATOM 4681 C CA . CYS A 1 643 ? 39.295 -27.251 32.817 1.00 56.43 639 CYS A CA 1
ATOM 4682 C C . CYS A 1 643 ? 39.537 -26.604 34.175 1.00 53.31 639 CYS A C 1
ATOM 4683 O O . CYS A 1 643 ? 39.933 -27.265 35.144 1.00 48.35 639 CYS A O 1
ATOM 4686 N N . LEU A 1 644 ? 39.291 -25.295 34.209 1.00 52.88 640 LEU A N 1
ATOM 4687 C CA . LEU A 1 644 ? 39.209 -24.517 35.443 1.00 53.14 640 LEU A CA 1
ATOM 4688 C C . LEU A 1 644 ? 37.763 -24.080 35.647 1.00 52.01 640 LEU A C 1
ATOM 4689 O O . LEU A 1 644 ? 37.074 -23.755 34.674 1.00 50.03 640 LEU A O 1
ATOM 4694 N N . GLU A 1 645 ? 37.314 -24.099 36.904 1.00 52.63 641 GLU A N 1
ATOM 4695 C CA . GLU A 1 645 ? 36.010 -23.556 37.311 1.00 53.93 641 GLU A CA 1
ATOM 4696 C C . GLU A 1 645 ? 36.256 -22.380 38.237 1.00 51.88 641 GLU A C 1
ATOM 4697 O O . GLU A 1 645 ? 36.872 -22.543 39.291 1.00 53.26 641 GLU A O 1
ATOM 4703 N N . ILE A 1 646 ? 35.773 -21.204 37.850 1.00 50.62 642 ILE A N 1
ATOM 4704 C CA . ILE A 1 646 ? 35.970 -19.979 38.625 1.00 49.13 642 ILE A CA 1
ATOM 4705 C C . ILE A 1 646 ? 34.656 -19.594 39.307 1.00 47.67 642 ILE A C 1
ATOM 4706 O O . ILE A 1 646 ? 33.660 -19.351 38.635 1.00 45.93 642 ILE A O 1
ATOM 4711 N N . TYR A 1 647 ? 34.666 -19.551 40.637 1.00 46.32 643 TYR A N 1
ATOM 4712 C CA . TYR A 1 647 ? 33.508 -19.139 41.412 1.00 47.69 643 TYR A CA 1
ATOM 4713 C C . TYR A 1 647 ? 33.753 -17.701 41.849 1.00 46.15 643 TYR A C 1
ATOM 4714 O O . TYR A 1 647 ? 34.581 -17.447 42.724 1.00 47.30 643 TYR A O 1
ATOM 4723 N N . LEU A 1 648 ? 33.045 -16.757 41.241 1.00 44.67 644 LEU A N 1
ATOM 4724 C CA . LEU A 1 648 ? 33.181 -15.351 41.626 1.00 43.88 644 LEU A CA 1
ATOM 4725 C C . LEU A 1 648 ? 32.526 -15.094 42.983 1.00 42.89 644 LEU A C 1
ATOM 4726 O O . LEU A 1 648 ? 31.379 -15.486 43.220 1.00 44.11 644 LEU A O 1
ATOM 4731 N N . ASN A 1 649 ? 33.270 -14.433 43.860 1.00 40.13 645 ASN A N 1
ATOM 4732 C CA . ASN A 1 649 ? 32.794 -14.075 45.183 1.00 39.71 645 ASN A CA 1
ATOM 4733 C C . ASN A 1 649 ? 31.955 -12.811 45.077 1.00 40.79 645 ASN A C 1
ATOM 4734 O O . ASN A 1 649 ? 32.463 -11.762 44.659 1.00 42.66 645 ASN A O 1
ATOM 4739 N N . GLU A 1 650 ? 30.685 -12.922 45.476 1.00 40.48 646 GLU A N 1
ATOM 4740 C CA . GLU A 1 650 ? 29.712 -11.824 45.407 1.00 38.68 646 GLU A CA 1
ATOM 4741 C C . GLU A 1 650 ? 29.672 -11.010 46.698 1.00 38.84 646 GLU A C 1
ATOM 4742 O O . GLU A 1 650 ? 28.920 -11.331 47.620 1.00 37.72 646 GLU A O 1
ATOM 4748 N N . SER A 1 651 ? 30.497 -9.964 46.765 1.00 39.40 647 SER A N 1
ATOM 4749 C CA . SER A 1 651 ? 30.527 -9.048 47.912 1.00 39.00 647 SER A CA 1
ATOM 4750 C C . SER A 1 651 ? 30.544 -9.795 49.256 1.00 37.62 647 SER A C 1
ATOM 475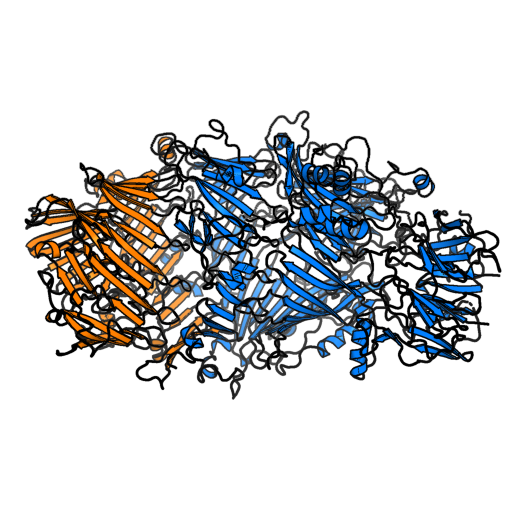1 O O . SER A 1 651 ? 29.877 -9.400 50.213 1.00 35.79 647 SER A O 1
ATOM 4754 N N . GLY A 1 652 ? 31.294 -10.895 49.296 1.00 38.55 648 GLY A N 1
ATOM 4755 C CA . GLY A 1 652 ? 31.445 -11.718 50.499 1.00 40.33 648 GLY A CA 1
ATOM 4756 C C . GLY A 1 652 ? 30.211 -12.433 51.016 1.00 40.49 648 GLY A C 1
ATOM 4757 O O . GLY A 1 652 ? 30.181 -12.858 52.177 1.00 43.44 648 GLY A O 1
ATOM 4758 N N . ASN A 1 653 ? 29.204 -12.580 50.163 1.00 39.98 649 ASN A N 1
ATOM 4759 C CA . ASN A 1 653 ? 27.903 -13.073 50.593 1.00 41.52 649 ASN A CA 1
ATOM 4760 C C . ASN A 1 653 ? 27.678 -14.489 50.105 1.00 44.31 649 ASN A C 1
ATOM 4761 O O . ASN A 1 653 ? 27.294 -15.360 50.895 1.00 47.99 649 ASN A O 1
ATOM 4766 N N . ARG A 1 654 ? 27.922 -14.716 48.817 1.00 43.34 650 ARG A N 1
ATOM 4767 C CA . ARG A 1 654 ? 27.847 -16.050 48.233 1.00 42.71 650 ARG A CA 1
ATOM 4768 C C . ARG A 1 654 ? 28.793 -16.159 47.027 1.00 41.20 650 ARG A C 1
ATOM 4769 O O . ARG A 1 654 ? 29.553 -15.226 46.744 1.00 39.77 650 ARG A O 1
ATOM 4777 N N . PHE A 1 655 ? 28.770 -17.309 46.356 1.00 40.13 651 PHE A N 1
ATOM 4778 C CA . PHE A 1 655 ? 29.498 -17.498 45.098 1.00 41.10 651 PHE A CA 1
ATOM 4779 C C . PHE A 1 655 ? 28.538 -17.585 43.923 1.00 41.50 651 PHE A C 1
ATOM 4780 O O . PHE A 1 655 ? 27.412 -18.074 44.069 1.00 44.45 651 PHE A O 1
ATOM 4788 N N . SER A 1 656 ? 28.989 -17.125 42.759 1.00 41.17 652 SER A N 1
ATOM 4789 C CA . SER A 1 656 ? 28.194 -17.216 41.533 1.00 42.64 652 SER A CA 1
ATOM 4790 C C . SER A 1 656 ? 28.186 -18.633 41.001 1.00 44.98 652 SER A C 1
ATOM 4791 O O . SER A 1 656 ? 28.972 -19.475 41.448 1.00 45.48 652 SER A O 1
ATOM 4794 N N . LYS A 1 657 ? 27.289 -18.894 40.050 1.00 48.40 653 LYS A N 1
ATOM 4795 C CA . LYS A 1 657 ? 27.355 -20.121 39.256 1.00 51.03 653 LYS A CA 1
ATOM 4796 C C . LYS A 1 657 ? 28.700 -20.073 38.535 1.00 51.33 653 LYS A C 1
ATOM 4797 O O . LYS A 1 657 ? 29.040 -19.044 37.954 1.00 51.17 653 LYS A O 1
ATOM 4800 N N . PRO A 1 658 ? 29.482 -21.168 38.598 1.00 54.21 654 PRO A N 1
ATOM 4801 C CA . PRO A 1 658 ? 30.896 -21.122 38.190 1.00 54.06 654 PRO A CA 1
ATOM 4802 C C . PRO A 1 658 ? 31.145 -20.929 36.693 1.00 53.45 654 PRO A C 1
ATOM 4803 O O . PRO A 1 658 ? 30.500 -21.559 35.866 1.00 52.14 654 PRO A O 1
ATOM 4807 N N . ILE A 1 659 ? 32.099 -20.067 36.372 1.00 55.36 655 ILE A N 1
ATOM 4808 C CA . ILE A 1 659 ? 32.570 -19.909 35.006 1.00 56.22 655 ILE A CA 1
ATOM 4809 C C . ILE A 1 659 ? 33.506 -21.073 34.686 1.00 55.59 655 ILE A C 1
ATOM 4810 O O . ILE A 1 659 ? 34.427 -21.366 35.450 1.00 51.09 655 ILE A O 1
ATOM 4815 N N . SER A 1 660 ? 33.267 -21.729 33.556 1.00 55.98 656 SER A N 1
ATOM 4816 C CA . SER A 1 660 ? 34.081 -22.861 33.142 1.00 55.37 656 SER A CA 1
ATOM 4817 C C . SER A 1 660 ? 35.078 -22.395 32.099 1.00 53.93 656 SER A C 1
ATOM 4818 O O . SER A 1 660 ? 34.698 -21.792 31.116 1.00 55.97 656 SER A O 1
ATOM 4821 N N . LEU A 1 661 ? 36.355 -22.661 32.330 1.00 55.30 657 LEU A N 1
ATOM 4822 C CA . LEU A 1 661 ? 37.421 -22.190 31.462 1.00 55.61 657 LEU A CA 1
ATOM 4823 C C . LEU A 1 661 ? 38.236 -23.398 31.037 1.00 54.93 657 LEU A C 1
ATOM 4824 O O . LEU A 1 661 ? 38.843 -24.066 31.880 1.00 53.56 657 LEU A O 1
ATOM 4829 N N . LEU A 1 662 ? 38.233 -23.693 29.740 1.00 56.49 658 LEU A N 1
ATOM 4830 C CA . LEU A 1 662 ? 38.969 -24.841 29.214 1.00 59.22 658 LEU A CA 1
ATOM 4831 C C . LEU A 1 662 ? 40.469 -24.572 29.219 1.00 57.70 658 LEU A C 1
ATOM 4832 O O . LEU A 1 662 ? 40.918 -23.458 28.913 1.00 52.92 658 LEU A O 1
ATOM 4837 N N . LEU A 1 663 ? 41.231 -25.608 29.564 1.00 57.72 659 LEU A N 1
ATOM 4838 C CA . LEU A 1 663 ? 42.690 -25.581 29.478 1.00 58.70 659 LEU A CA 1
ATOM 4839 C C . LEU A 1 663 ? 43.114 -25.688 28.009 1.00 58.76 659 LEU A C 1
ATOM 4840 O O . LEU A 1 663 ? 42.277 -26.003 27.161 1.00 60.08 659 LEU A O 1
ATOM 4845 N N . PRO A 1 664 ? 44.396 -25.394 27.687 1.00 58.89 660 PRO A N 1
ATOM 4846 C CA . PRO A 1 664 ? 44.800 -25.425 26.270 1.00 61.23 660 PRO A CA 1
ATOM 4847 C C . PRO A 1 664 ? 44.659 -26.804 25.642 1.00 63.81 660 PRO A C 1
ATOM 4848 O O . PRO A 1 664 ? 44.486 -27.798 26.363 1.00 61.92 660 PRO A O 1
ATOM 4852 N N . ASP A 1 665 ? 44.759 -26.855 24.315 1.00 67.02 661 ASP A N 1
ATOM 4853 C CA . ASP A 1 665 ? 44.430 -28.072 23.566 1.00 70.89 661 ASP A CA 1
ATOM 4854 C C . ASP A 1 665 ? 45.350 -29.267 23.909 1.00 69.24 661 ASP A C 1
ATOM 4855 O O . ASP A 1 665 ? 46.570 -29.197 23.725 1.00 63.46 661 ASP A O 1
ATOM 4860 N N . GLY A 1 666 ? 44.751 -30.340 24.437 1.00 69.00 662 GLY A N 1
ATOM 4861 C CA . GLY A 1 666 ? 45.474 -31.573 24.792 1.00 69.94 662 GLY A CA 1
ATOM 4862 C C . GLY A 1 666 ? 46.221 -31.603 26.125 1.00 71.13 662 GLY A C 1
ATOM 4863 O O . GLY A 1 666 ? 47.100 -32.453 26.317 1.00 70.74 662 GLY A O 1
ATOM 4864 N N . VAL A 1 667 ? 45.870 -30.698 27.048 1.00 71.00 663 VAL A N 1
ATOM 4865 C CA . VAL A 1 667 ? 46.516 -30.593 28.371 1.00 66.53 663 VAL A CA 1
ATOM 4866 C C . VAL A 1 667 ? 45.742 -31.395 29.421 1.00 64.76 663 VAL A C 1
ATOM 4867 O O . VAL A 1 667 ? 44.514 -31.307 29.489 1.00 66.33 663 VAL A O 1
ATOM 4871 N N . ASN A 1 668 ? 46.467 -32.149 30.247 1.00 61.64 664 ASN A N 1
ATOM 4872 C CA . ASN A 1 668 ? 45.869 -32.894 31.355 1.00 62.53 664 ASN A CA 1
ATOM 4873 C C . ASN A 1 668 ? 46.565 -32.559 32.672 1.00 59.73 664 ASN A C 1
ATOM 4874 O O . ASN A 1 668 ? 47.658 -33.051 32.960 1.00 57.61 664 ASN A O 1
ATOM 4879 N N . PHE A 1 669 ? 45.905 -31.705 33.455 1.00 58.37 665 PHE A N 1
ATOM 4880 C CA . PHE A 1 669 ? 46.428 -31.228 34.731 1.00 58.49 665 PHE A CA 1
ATOM 4881 C C . PHE A 1 669 ? 46.545 -32.375 35.734 1.00 59.71 665 PHE A C 1
ATOM 4882 O O . PHE A 1 669 ? 45.635 -33.197 35.854 1.00 61.17 665 PHE A O 1
ATOM 4890 N N . ASP A 1 670 ? 47.679 -32.420 36.429 1.00 59.82 666 ASP A N 1
ATOM 4891 C CA . ASP A 1 670 ? 47.988 -33.469 37.403 1.00 60.30 666 ASP A CA 1
ATOM 4892 C C . ASP A 1 670 ? 49.119 -32.952 38.309 1.00 59.97 666 ASP A C 1
ATOM 4893 O O . ASP A 1 670 ? 49.477 -31.776 38.233 1.00 62.07 666 ASP A O 1
ATOM 4898 N N . ASN A 1 671 ? 49.699 -33.824 39.131 1.00 59.68 667 ASN A N 1
ATOM 4899 C CA . ASN A 1 671 ? 50.739 -33.422 40.094 1.00 58.29 667 ASN A CA 1
ATOM 4900 C C . ASN A 1 671 ? 52.049 -32.946 39.444 1.00 53.95 667 ASN A C 1
ATOM 4901 O O . ASN A 1 671 ? 52.783 -32.172 40.053 1.00 48.35 667 ASN A O 1
ATOM 4906 N N . THR A 1 672 ? 52.337 -33.412 38.225 1.00 54.42 668 THR A N 1
ATOM 4907 C CA . THR A 1 672 ? 53.557 -33.009 37.498 1.00 55.42 668 THR A CA 1
ATOM 4908 C C . THR A 1 672 ? 53.510 -31.554 37.034 1.00 52.04 668 THR A C 1
ATOM 4909 O O . THR A 1 672 ? 54.554 -30.944 36.830 1.00 51.52 668 THR A O 1
ATOM 4913 N N . CYS A 1 673 ? 52.300 -31.022 36.859 1.00 50.30 669 CYS A N 1
ATOM 4914 C CA . CYS A 1 673 ? 52.088 -29.644 36.426 1.00 48.52 669 CYS A CA 1
ATOM 4915 C C . CYS A 1 673 ? 52.262 -28.632 37.542 1.00 46.59 669 CYS A C 1
ATOM 4916 O O . CYS A 1 673 ? 52.291 -28.988 38.721 1.00 43.80 669 CYS A O 1
ATOM 4919 N N . GLN A 1 674 ? 52.387 -27.368 37.142 1.00 46.50 670 GLN A N 1
ATOM 4920 C CA . GLN A 1 674 ? 52.433 -26.242 38.072 1.00 47.82 670 GLN A CA 1
ATOM 4921 C C . GLN A 1 674 ? 51.436 -25.164 37.620 1.00 44.47 670 GLN A C 1
ATOM 4922 O O . GLN A 1 674 ? 51.317 -24.876 36.425 1.00 40.22 670 GLN A O 1
ATOM 4928 N N . LEU A 1 675 ? 50.716 -24.598 38.589 1.00 42.12 671 LEU A N 1
ATOM 4929 C CA . LEU A 1 675 ? 49.707 -23.559 38.353 1.00 41.00 671 LEU A CA 1
ATOM 4930 C C . LEU A 1 675 ? 49.749 -22.573 39.496 1.00 40.05 671 LEU A C 1
ATOM 4931 O O . LEU A 1 675 ? 49.767 -22.991 40.652 1.00 40.66 671 LEU A O 1
ATOM 4936 N N . GLN A 1 676 ? 49.767 -21.278 39.193 1.00 39.31 672 GLN A N 1
ATOM 4937 C CA . GLN A 1 676 ? 49.566 -20.266 40.233 1.00 41.89 672 GLN A CA 1
ATOM 4938 C C . GLN A 1 676 ? 48.822 -19.044 39.725 1.00 41.14 672 GLN A C 1
ATOM 4939 O O . GLN A 1 676 ? 48.791 -18.774 38.517 1.00 40.96 672 GLN A O 1
ATOM 4945 N N . ALA A 1 677 ? 48.232 -18.319 40.673 1.00 39.42 673 ALA A N 1
ATOM 4946 C CA . ALA A 1 677 ? 47.533 -17.083 40.398 1.00 38.51 673 ALA A CA 1
ATOM 4947 C C . ALA A 1 677 ? 48.426 -15.960 40.872 1.00 38.55 673 ALA A C 1
ATOM 4948 O O . ALA A 1 677 ? 48.899 -15.980 42.013 1.00 41.58 673 ALA A O 1
ATOM 4950 N N . ALA A 1 678 ? 48.675 -14.996 39.994 1.00 37.37 674 ALA A N 1
ATOM 4951 C CA . ALA A 1 678 ? 49.602 -13.903 40.291 1.00 36.39 674 ALA A CA 1
ATOM 4952 C C . ALA A 1 678 ? 49.365 -12.745 39.349 1.00 36.38 674 ALA A C 1
ATOM 4953 O O . ALA A 1 678 ? 49.089 -12.939 38.160 1.00 35.61 674 ALA A O 1
ATOM 4955 N N . ASP A 1 679 ? 49.511 -11.538 39.882 1.00 36.27 675 ASP A N 1
ATOM 4956 C CA . ASP A 1 679 ? 49.172 -10.329 39.157 1.00 35.44 675 ASP A CA 1
ATOM 4957 C C . ASP A 1 679 ? 50.343 -9.962 38.269 1.00 34.83 675 ASP A C 1
ATOM 4958 O O . ASP A 1 679 ? 51.047 -9.006 38.535 1.00 35.61 675 ASP A O 1
ATOM 4963 N N . ILE A 1 680 ? 50.534 -10.724 37.200 1.00 33.79 676 ILE A N 1
ATOM 4964 C CA . ILE A 1 680 ? 51.724 -10.575 36.369 1.00 33.20 676 ILE A CA 1
ATOM 4965 C C . ILE A 1 680 ? 51.718 -9.294 35.534 1.00 34.85 676 ILE A C 1
ATOM 4966 O O . ILE A 1 680 ? 52.774 -8.799 35.165 1.00 36.34 676 ILE A O 1
ATOM 4971 N N . GLN A 1 681 ? 50.540 -8.745 35.249 1.00 37.39 677 GLN A N 1
ATOM 4972 C CA . GLN A 1 681 ? 50.450 -7.480 34.503 1.00 38.41 677 GLN A CA 1
ATOM 4973 C C . GLN A 1 681 ? 50.737 -6.247 35.349 1.00 37.62 677 GLN A C 1
ATOM 4974 O O . GLN A 1 681 ? 51.076 -5.202 34.806 1.00 40.92 677 GLN A O 1
ATOM 4980 N N . GLY A 1 682 ? 50.607 -6.368 36.665 1.00 37.54 678 GLY A N 1
ATOM 4981 C CA . GLY A 1 682 ? 50.670 -5.226 37.558 1.00 37.71 678 GLY A CA 1
ATOM 4982 C C . GLY A 1 682 ? 49.384 -4.422 37.520 1.00 39.73 678 GLY A C 1
ATOM 4983 O O . GLY A 1 682 ? 49.430 -3.198 37.613 1.00 39.23 678 GLY A O 1
ATOM 4984 N N . LEU A 1 683 ? 48.243 -5.105 37.391 1.00 41.00 679 LEU A N 1
ATOM 4985 C CA . LEU A 1 683 ? 46.929 -4.453 37.333 1.00 44.84 679 LEU A CA 1
ATOM 4986 C C . LEU A 1 683 ? 46.107 -4.543 38.616 1.00 43.15 679 LEU A C 1
ATOM 4987 O O . LEU A 1 683 ? 45.011 -3.997 38.671 1.00 43.69 679 LEU A O 1
ATOM 4992 N N . GLY A 1 684 ? 46.623 -5.200 39.646 1.00 42.63 680 GLY A N 1
ATOM 4993 C CA . GLY A 1 684 ? 45.820 -5.530 40.829 1.00 43.15 680 GLY A CA 1
ATOM 4994 C C . GLY A 1 684 ? 44.782 -6.621 40.606 1.00 44.68 680 GLY A C 1
ATOM 4995 O O . GLY A 1 684 ? 43.798 -6.699 41.337 1.00 44.22 680 GLY A O 1
ATOM 4996 N N . ILE A 1 685 ? 44.997 -7.463 39.599 1.00 46.88 681 ILE A N 1
ATOM 4997 C CA . ILE A 1 685 ? 44.132 -8.618 39.343 1.00 49.90 681 ILE A CA 1
ATOM 4998 C C . ILE A 1 685 ? 44.983 -9.809 38.935 1.00 49.54 681 ILE A C 1
ATOM 4999 O O . ILE A 1 685 ? 45.994 -9.659 38.240 1.00 52.97 681 ILE A O 1
ATOM 5004 N N . ALA A 1 686 ? 44.555 -10.992 39.352 1.00 49.46 682 ALA A N 1
ATOM 5005 C CA . ALA A 1 686 ? 45.288 -12.218 39.061 1.00 48.94 682 ALA A CA 1
ATOM 5006 C C . ALA A 1 686 ? 45.083 -12.675 37.609 1.00 46.89 682 ALA A C 1
ATOM 5007 O O . ALA A 1 686 ? 43.973 -12.616 37.061 1.00 47.18 682 ALA A O 1
ATOM 5009 N N . SER A 1 687 ? 46.193 -13.068 36.992 1.00 43.54 683 SER A N 1
ATOM 5010 C CA . SER A 1 687 ? 46.196 -13.928 35.827 1.00 41.80 683 SER A CA 1
ATOM 5011 C C . SER A 1 687 ? 46.610 -15.321 36.326 1.00 39.91 683 SER A C 1
ATOM 5012 O O . SER A 1 687 ? 46.886 -15.524 37.511 1.00 35.76 683 SER A O 1
ATOM 5015 N N . LEU A 1 688 ? 46.650 -16.279 35.416 1.00 40.31 684 LEU A N 1
ATOM 5016 C CA . LEU A 1 688 ? 47.083 -17.625 35.744 1.00 41.02 684 LEU A CA 1
ATOM 5017 C C . LEU A 1 688 ? 48.300 -17.955 34.891 1.00 40.51 684 LEU A C 1
ATOM 5018 O O . LEU A 1 688 ? 48.339 -17.620 33.704 1.00 36.78 684 LEU A O 1
ATOM 5023 N N . VAL A 1 689 ? 49.303 -18.564 35.525 1.00 40.12 685 VAL A N 1
ATOM 5024 C CA . VAL A 1 689 ? 50.507 -19.020 34.845 1.00 40.37 685 VAL A CA 1
ATOM 5025 C C . VAL A 1 689 ? 50.587 -20.517 35.057 1.00 40.80 685 VAL A C 1
ATOM 5026 O O . VAL A 1 689 ? 50.480 -20.982 36.194 1.00 40.06 685 VAL A O 1
ATOM 5030 N N . MET A 1 690 ? 50.770 -21.263 33.969 1.00 43.55 686 MET A N 1
ATOM 5031 C CA . MET A 1 690 ? 50.730 -22.739 34.012 1.00 45.84 686 MET A CA 1
ATOM 5032 C C . MET A 1 690 ? 51.906 -23.404 33.283 1.00 44.34 686 MET A C 1
ATOM 5033 O O . MET A 1 690 ? 52.208 -23.060 32.129 1.00 40.82 686 MET A O 1
ATOM 5038 N N . THR A 1 691 ? 52.532 -24.370 33.963 1.00 44.53 687 THR A N 1
ATOM 5039 C CA . THR A 1 691 ? 53.577 -25.208 33.380 1.00 46.33 687 THR A CA 1
ATOM 5040 C C . THR A 1 691 ? 53.083 -26.633 33.209 1.00 46.00 687 THR A C 1
ATOM 5041 O O . THR A 1 691 ? 52.584 -27.232 34.153 1.00 43.23 687 THR A O 1
ATOM 5045 N N . VAL A 1 692 ? 53.263 -27.161 31.998 1.00 50.85 688 VAL A N 1
ATOM 5046 C CA . VAL A 1 692 ? 52.793 -28.493 31.597 1.00 54.03 688 VAL A CA 1
ATOM 5047 C C . VAL A 1 692 ? 53.926 -29.251 30.858 1.00 54.79 688 VAL A C 1
ATOM 5048 O O . VAL A 1 692 ? 54.220 -28.934 29.708 1.00 51.97 688 VAL A O 1
ATOM 5052 N N . PRO A 1 693 ? 54.566 -30.251 31.508 1.00 57.71 689 PRO A N 1
ATOM 5053 C CA . PRO A 1 693 ? 55.726 -30.915 30.863 1.00 58.80 689 PRO A CA 1
ATOM 5054 C C . PRO A 1 693 ? 55.398 -31.700 29.579 1.00 63.14 689 PRO A C 1
ATOM 5055 O O . PRO A 1 693 ? 56.138 -31.631 28.578 1.00 54.48 689 PRO A O 1
ATOM 5059 N N . HIS A 1 694 ? 54.278 -32.416 29.609 1.00 72.75 690 HIS A N 1
ATOM 5060 C CA . HIS A 1 694 ? 53.871 -33.282 28.503 1.00 82.94 690 HIS A CA 1
ATOM 5061 C C . HIS A 1 694 ? 53.164 -32.404 27.461 1.00 82.20 690 HIS A C 1
ATOM 5062 O O . HIS A 1 694 ? 51.982 -32.599 27.165 1.00 88.68 690 HIS A O 1
ATOM 5069 N N . MET A 1 695 ? 53.897 -31.438 26.903 1.00 76.78 691 MET A N 1
ATOM 5070 C CA . MET A 1 695 ? 53.294 -30.317 26.162 1.00 72.31 691 MET A CA 1
ATOM 5071 C C . MET A 1 695 ? 54.388 -29.468 25.528 1.00 67.21 691 MET A C 1
ATOM 5072 O O . MET A 1 695 ? 55.499 -29.396 26.050 1.00 65.60 691 MET A O 1
ATOM 5077 N N . SER A 1 696 ? 54.062 -28.826 24.412 1.00 66.57 692 SER A N 1
ATOM 5078 C CA . SER A 1 696 ? 55.007 -27.983 23.679 1.00 66.96 692 SER A CA 1
ATOM 5079 C C . SER A 1 696 ? 54.280 -26.745 23.120 1.00 65.15 692 SER A C 1
ATOM 5080 O O . SER A 1 696 ? 53.382 -26.910 22.291 1.00 64.97 692 SER A O 1
ATOM 5083 N N . PRO A 1 697 ? 54.622 -25.522 23.565 1.00 62.00 693 PRO A N 1
ATOM 5084 C CA . PRO A 1 697 ? 55.619 -25.254 24.617 1.00 59.37 693 PRO A CA 1
ATOM 5085 C C . PRO A 1 697 ? 55.109 -25.661 26.007 1.00 55.93 693 PRO A C 1
ATOM 5086 O O . PRO A 1 697 ? 53.947 -26.078 26.142 1.00 52.49 693 PRO A O 1
ATOM 5090 N N . THR A 1 698 ? 55.966 -25.554 27.021 1.00 50.62 694 THR A N 1
ATOM 5091 C CA . THR A 1 698 ? 55.589 -25.968 28.373 1.00 49.76 694 THR A CA 1
ATOM 5092 C C . THR A 1 698 ? 54.893 -24.890 29.194 1.00 47.05 694 THR A C 1
ATOM 5093 O O . THR A 1 698 ? 54.210 -25.220 30.151 1.00 46.94 694 THR A O 1
ATOM 5097 N N . HIS A 1 699 ? 55.045 -23.622 28.819 1.00 46.16 695 HIS A N 1
ATOM 5098 C CA . HIS A 1 699 ? 54.622 -22.505 29.665 1.00 46.70 695 HIS A CA 1
ATOM 5099 C C . HIS A 1 699 ? 53.487 -21.685 29.067 1.00 47.18 695 HIS A C 1
ATOM 5100 O O . HIS A 1 699 ? 53.608 -21.192 27.946 1.00 46.11 695 HIS A O 1
ATOM 5107 N N . TRP A 1 700 ? 52.404 -21.532 29.840 1.00 48.71 696 TRP A N 1
ATOM 5108 C CA . TRP A 1 700 ? 51.193 -20.814 29.412 1.00 48.92 696 TRP A CA 1
ATOM 5109 C C . TRP A 1 700 ? 50.747 -19.730 30.395 1.00 47.78 696 TRP A C 1
ATOM 5110 O O . TRP A 1 700 ? 51.055 -19.781 31.597 1.00 47.60 696 TRP A O 1
ATOM 5121 N N . ARG A 1 701 ? 50.009 -18.755 29.868 1.00 46.41 697 ARG A N 1
ATOM 5122 C CA . ARG A 1 701 ? 49.368 -17.708 30.679 1.00 43.93 697 ARG A CA 1
ATOM 5123 C C . ARG A 1 701 ? 47.915 -17.544 30.272 1.00 43.01 697 ARG A C 1
ATOM 5124 O O . ARG A 1 701 ? 47.565 -17.754 29.110 1.00 42.48 697 ARG A O 1
ATOM 5132 N N . CYS A 1 702 ? 47.080 -17.170 31.237 1.00 44.92 698 CYS A N 1
ATOM 5133 C CA . CYS A 1 702 ? 45.721 -16.707 30.965 1.00 46.16 698 CYS A CA 1
ATOM 5134 C C . CYS A 1 702 ? 45.443 -15.412 31.730 1.00 44.34 698 CYS A C 1
ATOM 5135 O O . CYS A 1 702 ? 45.289 -15.407 32.962 1.00 42.53 698 CYS A O 1
ATOM 5138 N N . ASP A 1 703 ? 45.394 -14.315 30.987 1.00 42.14 699 ASP A N 1
ATOM 5139 C CA . ASP A 1 703 ? 45.017 -13.031 31.540 1.00 41.43 699 ASP A CA 1
ATOM 5140 C C . ASP A 1 703 ? 43.513 -12.942 31.459 1.00 41.07 699 ASP A C 1
ATOM 5141 O O . ASP A 1 703 ? 42.964 -12.988 30.369 1.00 43.31 699 ASP A O 1
ATOM 5146 N N . LEU A 1 704 ? 42.843 -12.849 32.602 1.00 42.66 700 LEU A N 1
ATOM 5147 C CA . LEU A 1 704 ? 41.377 -12.864 32.615 1.00 45.29 700 LEU A CA 1
ATOM 5148 C C . LEU A 1 704 ? 40.754 -11.499 32.330 1.00 44.63 700 LEU A C 1
ATOM 5149 O O . LEU A 1 704 ? 39.661 -11.436 31.772 1.00 43.70 700 LEU A O 1
ATOM 5154 N N . ALA A 1 705 ? 41.465 -10.426 32.687 1.00 45.71 701 ALA A N 1
ATOM 5155 C CA . ALA A 1 705 ? 41.098 -9.052 32.306 1.00 45.14 701 ALA A CA 1
ATOM 5156 C C . ALA A 1 705 ? 42.347 -8.245 31.957 1.00 43.23 701 ALA A C 1
ATOM 5157 O O . ALA A 1 705 ? 43.440 -8.572 32.409 1.00 44.60 701 ALA A O 1
ATOM 5159 N N . LEU A 1 706 ? 42.177 -7.218 31.130 1.00 43.84 702 LEU A N 1
ATOM 5160 C CA . LEU A 1 706 ? 43.261 -6.293 30.751 1.00 45.86 702 LEU A CA 1
ATOM 5161 C C . LEU A 1 706 ? 43.062 -4.883 31.293 1.00 44.54 702 LEU A C 1
ATOM 5162 O O . LEU A 1 706 ? 43.870 -3.996 31.000 1.00 43.48 702 LEU A O 1
ATOM 5167 N N . ASN A 1 707 ? 41.983 -4.702 32.061 1.00 44.87 703 ASN A N 1
ATOM 5168 C CA . ASN A 1 707 ? 41.602 -3.450 32.710 1.00 45.80 703 ASN A CA 1
ATOM 5169 C C . ASN A 1 707 ? 41.246 -3.806 34.132 1.00 41.97 703 ASN A C 1
ATOM 5170 O O . ASN A 1 707 ? 40.800 -4.916 34.374 1.00 40.25 703 ASN A O 1
ATOM 5175 N N . LYS A 1 708 ? 41.414 -2.868 35.060 1.00 38.97 704 LYS A N 1
ATOM 5176 C CA . LYS A 1 708 ? 40.885 -3.030 36.421 1.00 37.91 704 LYS A CA 1
ATOM 5177 C C . LYS A 1 708 ? 39.399 -2.621 36.440 1.00 38.31 704 LYS A C 1
ATOM 5178 O O . LYS A 1 708 ? 39.090 -1.452 36.233 1.00 39.84 704 LYS A O 1
ATOM 5184 N N . PRO A 1 709 ? 38.478 -3.569 36.709 1.00 36.95 705 PRO A N 1
ATOM 5185 C CA . PRO A 1 709 ? 37.051 -3.220 36.737 1.00 36.70 705 PRO A CA 1
ATOM 5186 C C . PRO A 1 709 ? 36.613 -2.241 37.832 1.00 35.44 705 PRO A C 1
ATOM 5187 O O . PRO A 1 709 ? 37.330 -2.045 38.804 1.00 36.36 705 PRO A O 1
ATOM 5191 N N . TRP A 1 710 ? 35.420 -1.671 37.654 1.00 34.85 706 TRP A N 1
ATOM 5192 C CA . TRP A 1 710 ? 34.747 -0.748 38.616 1.00 34.59 706 TRP A CA 1
ATOM 5193 C C . TRP A 1 710 ? 35.338 0.666 38.739 1.00 32.91 706 TRP A C 1
ATOM 5194 O O . TRP A 1 710 ? 35.043 1.394 39.683 1.00 31.66 706 TRP A O 1
ATOM 5205 N N . LEU A 1 711 ? 36.151 1.055 37.764 1.00 33.99 707 LEU A N 1
ATOM 5206 C CA . LEU A 1 711 ? 36.664 2.410 37.667 1.00 34.75 707 LEU A CA 1
ATOM 5207 C C . LEU A 1 711 ? 35.892 3.141 36.582 1.00 34.96 707 LEU A C 1
ATOM 5208 O O . LEU A 1 711 ? 35.690 2.608 35.487 1.00 35.47 707 LEU A O 1
ATOM 5213 N N . LEU A 1 712 ? 35.483 4.366 36.894 1.00 33.65 708 LEU A N 1
ATOM 5214 C CA . LEU A 1 712 ? 34.767 5.222 35.971 1.00 33.19 708 LEU A CA 1
ATOM 5215 C C . LEU A 1 712 ? 35.608 5.484 34.735 1.00 31.12 708 LEU A C 1
ATOM 5216 O O . LEU A 1 712 ? 36.721 5.989 34.846 1.00 28.21 708 LEU A O 1
ATOM 5221 N N . ASN A 1 713 ? 35.074 5.134 33.565 1.00 31.05 709 ASN A N 1
ATOM 5222 C CA . ASN A 1 713 ? 35.768 5.394 32.302 1.00 31.51 709 ASN A CA 1
ATOM 5223 C C . ASN A 1 713 ? 34.985 6.186 31.244 1.00 31.66 709 ASN A C 1
ATOM 5224 O O . ASN A 1 713 ? 35.545 6.464 30.188 1.00 31.26 709 ASN A O 1
ATOM 5229 N N . VAL A 1 714 ? 33.721 6.542 31.502 1.00 32.29 710 VAL A N 1
ATOM 5230 C CA . VAL A 1 714 ? 32.939 7.356 30.560 1.00 32.68 710 VAL A CA 1
ATOM 5231 C C . VAL A 1 714 ? 31.955 8.244 31.289 1.00 33.66 710 VAL A C 1
ATOM 5232 O O . VAL A 1 714 ? 31.214 7.739 32.112 1.00 34.76 710 VAL A O 1
ATOM 5236 N N . MET A 1 715 ? 31.956 9.547 30.983 1.00 36.46 711 MET A N 1
ATOM 5237 C CA . MET A 1 715 ? 30.860 10.470 31.330 1.00 40.26 711 MET A CA 1
ATOM 5238 C C . MET A 1 715 ? 30.206 10.930 30.052 1.00 38.34 711 MET A C 1
ATOM 5239 O O . MET A 1 715 ? 30.898 11.197 29.075 1.00 37.51 711 MET A O 1
ATOM 5244 N N . ASN A 1 716 ? 28.883 11.066 30.066 1.00 35.32 712 ASN A N 1
ATOM 5245 C CA . ASN A 1 716 ? 28.163 11.673 28.947 1.00 33.20 712 ASN A CA 1
ATOM 5246 C C . ASN A 1 716 ? 26.993 12.477 29.505 1.00 31.10 712 ASN A C 1
ATOM 5247 O O . ASN A 1 716 ? 26.098 11.913 30.126 1.00 31.93 712 ASN A O 1
ATOM 5252 N N . ASN A 1 717 ? 27.015 13.790 29.271 1.00 29.49 713 ASN A N 1
ATOM 5253 C CA . ASN A 1 717 ? 25.955 14.711 29.706 1.00 29.49 713 ASN A CA 1
ATOM 5254 C C . ASN A 1 717 ? 24.699 14.713 28.817 1.00 29.78 713 ASN A C 1
ATOM 5255 O O . ASN A 1 717 ? 23.745 15.416 29.125 1.00 31.13 713 ASN A O 1
ATOM 5260 N N . ASN A 1 718 ? 24.723 13.952 27.721 1.00 30.54 714 ASN A N 1
ATOM 5261 C CA . ASN A 1 718 ? 23.619 13.854 26.754 1.00 30.75 714 ASN A CA 1
ATOM 5262 C C . ASN A 1 718 ? 23.246 15.194 26.137 1.00 31.14 714 ASN A C 1
ATOM 5263 O O . ASN A 1 718 ? 22.090 15.437 25.799 1.00 33.02 714 ASN A O 1
ATOM 5268 N N . ARG A 1 719 ? 24.240 16.061 25.988 1.00 32.25 715 ARG A N 1
ATOM 5269 C CA . ARG A 1 719 ? 24.063 17.357 25.357 1.00 33.82 715 ARG A CA 1
ATOM 5270 C C . ARG A 1 719 ? 25.103 17.628 24.266 1.00 32.56 715 ARG A C 1
ATOM 5271 O O . ARG A 1 719 ? 25.212 18.757 23.787 1.00 31.76 715 ARG A O 1
ATOM 5279 N N . GLY A 1 720 ? 25.849 16.593 23.865 1.00 32.69 716 GLY A N 1
ATOM 5280 C CA . GLY A 1 720 ? 26.937 16.713 22.882 1.00 32.43 716 GLY A CA 1
ATOM 5281 C C . GLY A 1 720 ? 28.367 16.651 23.395 1.00 31.36 716 GLY A C 1
ATOM 5282 O O . GLY A 1 720 ? 29.296 16.976 22.645 1.00 30.37 716 GLY A O 1
ATOM 5283 N N . ALA A 1 721 ? 28.544 16.245 24.656 1.00 30.37 717 ALA A N 1
ATOM 5284 C CA . ALA A 1 721 ? 29.863 16.157 25.298 1.00 30.08 717 ALA A CA 1
ATOM 5285 C C . ALA A 1 721 ? 30.057 14.797 25.970 1.00 30.30 717 ALA A C 1
ATOM 5286 O O . ALA A 1 721 ? 29.261 14.412 26.831 1.00 29.50 717 ALA A O 1
ATOM 5288 N N . GLU A 1 722 ? 31.108 14.080 25.565 1.00 30.04 718 GLU A N 1
ATOM 5289 C CA . GLU A 1 722 ? 31.490 12.818 26.195 1.00 30.87 718 GLU A CA 1
ATOM 5290 C C . GLU A 1 722 ? 32.973 12.846 26.554 1.00 30.37 718 GLU A C 1
ATOM 5291 O O . GLU A 1 722 ? 33.819 13.278 25.749 1.00 29.47 718 GLU A O 1
ATOM 5297 N N . THR A 1 723 ? 33.272 12.404 27.776 1.00 29.47 719 THR A N 1
ATOM 5298 C CA . THR A 1 723 ? 34.644 12.238 28.231 1.00 29.14 719 THR A CA 1
ATOM 5299 C C . THR A 1 723 ? 34.909 10.758 28.445 1.00 28.97 719 THR A C 1
ATOM 5300 O O . THR A 1 723 ? 34.192 10.095 29.176 1.00 29.59 719 THR A O 1
ATOM 5304 N N . CYS A 1 724 ? 35.932 10.243 27.779 1.00 29.57 720 CYS A N 1
ATOM 5305 C CA . CYS A 1 724 ? 36.394 8.883 28.000 1.00 29.74 720 CYS A CA 1
ATOM 5306 C C . CYS A 1 724 ? 37.704 8.944 28.757 1.00 29.23 720 CYS A C 1
ATOM 5307 O O . CYS A 1 724 ? 38.568 9.764 28.452 1.00 29.99 720 CYS A O 1
ATOM 5310 N N . LEU A 1 725 ? 37.848 8.086 29.754 1.00 29.55 721 LEU A N 1
ATOM 5311 C CA . LEU A 1 725 ? 39.041 8.078 30.606 1.00 30.76 721 LEU A CA 1
ATOM 5312 C C . LEU A 1 725 ? 39.775 6.756 30.473 1.00 30.17 721 LEU A C 1
ATOM 5313 O O . LEU A 1 725 ? 39.153 5.703 30.317 1.00 31.41 721 LEU A O 1
ATOM 5318 N N . PHE A 1 726 ? 41.099 6.812 30.535 1.00 29.42 722 PHE A N 1
ATOM 5319 C CA . PHE A 1 726 ? 41.928 5.611 30.431 1.00 29.14 722 PHE A CA 1
ATOM 5320 C C . PHE A 1 726 ? 42.934 5.566 31.562 1.00 28.26 722 PHE A C 1
ATOM 5321 O O . PHE A 1 726 ? 43.574 6.565 31.865 1.00 27.33 722 PHE A O 1
ATOM 5329 N N . TYR A 1 727 ? 43.025 4.403 32.197 1.00 29.37 723 TYR A N 1
ATOM 5330 C CA . TYR A 1 727 ? 43.904 4.181 33.329 1.00 30.92 723 TYR A CA 1
ATOM 5331 C C . TYR A 1 727 ? 45.112 3.367 32.915 1.00 32.16 723 TYR A C 1
ATOM 5332 O O . TYR A 1 727 ? 45.037 2.561 31.983 1.00 30.98 723 TYR A O 1
ATOM 5341 N N . ARG A 1 728 ? 46.209 3.580 33.638 1.00 33.02 724 ARG A N 1
ATOM 5342 C CA . ARG A 1 728 ? 47.418 2.787 33.504 1.00 32.53 724 ARG A CA 1
ATOM 5343 C C . ARG A 1 728 ? 48.078 2.697 34.874 1.00 32.04 724 ARG A C 1
ATOM 5344 O O . ARG A 1 728 ? 48.232 3.698 35.560 1.00 31.84 724 ARG A O 1
ATOM 5352 N N . SER A 1 729 ? 48.459 1.483 35.260 1.00 32.16 725 SER A N 1
ATOM 5353 C CA . SER A 1 729 ? 48.982 1.201 36.590 1.00 30.48 725 SER A CA 1
ATOM 5354 C C . SER A 1 729 ? 50.294 1.892 36.865 1.00 29.24 725 SER A C 1
ATOM 5355 O O . SER A 1 729 ? 51.143 1.928 35.991 1.00 31.41 725 SER A O 1
ATOM 5358 N N . SER A 1 730 ? 50.477 2.398 38.087 1.00 27.81 726 SER A N 1
ATOM 5359 C CA . SER A 1 730 ? 51.772 2.947 38.540 1.00 26.73 726 SER A CA 1
ATOM 5360 C C . SER A 1 730 ? 52.910 1.956 38.329 1.00 28.06 726 SER A C 1
ATOM 5361 O O . SER A 1 730 ? 54.040 2.349 38.035 1.00 27.72 726 SER A O 1
ATOM 5364 N N . ALA A 1 731 ? 52.590 0.674 38.525 1.00 28.18 727 ALA A N 1
ATOM 5365 C CA . ALA A 1 731 ? 53.500 -0.425 38.284 1.00 28.81 727 ALA A CA 1
ATOM 5366 C C . ALA A 1 731 ? 54.007 -0.446 36.842 1.00 30.89 727 ALA A C 1
ATOM 5367 O O . ALA A 1 731 ? 55.229 -0.546 36.616 1.00 33.26 727 ALA A O 1
ATOM 5369 N N . GLN A 1 732 ? 53.086 -0.339 35.882 1.00 30.67 728 GLN A N 1
ATOM 5370 C CA A GLN A 1 732 ? 53.418 -0.282 34.453 0.50 31.20 728 GLN A CA 1
ATOM 5371 C CA B GLN A 1 732 ? 53.491 -0.314 34.473 0.50 30.66 728 GLN A CA 1
ATOM 5372 C C . GLN A 1 732 ? 54.284 0.956 34.177 1.00 31.84 728 GLN A C 1
ATOM 5373 O O . GLN A 1 732 ? 55.249 0.912 33.393 1.00 35.18 728 GLN A O 1
ATOM 5384 N N . PHE A 1 733 ? 53.927 2.069 34.824 1.00 30.82 729 PHE A N 1
ATOM 5385 C CA . PHE A 1 733 ? 54.708 3.302 34.702 1.00 29.90 729 PHE A CA 1
ATOM 5386 C C . PHE A 1 733 ? 56.119 3.149 35.251 1.00 29.18 729 PHE A C 1
ATOM 5387 O O . PHE A 1 733 ? 57.059 3.765 34.730 1.00 27.45 729 PHE A O 1
ATOM 5395 N N . TRP A 1 734 ? 56.246 2.357 36.317 1.00 28.85 730 TRP A N 1
ATOM 5396 C CA . TRP A 1 734 ? 57.540 2.106 36.933 1.00 29.87 730 TRP A CA 1
ATOM 5397 C C . TRP A 1 734 ? 58.491 1.370 35.982 1.00 29.53 730 TRP A C 1
ATOM 5398 O O . TRP A 1 734 ? 59.666 1.732 35.885 1.00 28.58 730 TRP A O 1
ATOM 5409 N N . LEU A 1 735 ? 57.985 0.374 35.263 1.00 29.21 731 LEU A N 1
ATOM 5410 C CA . LEU A 1 735 ? 58.827 -0.344 34.319 1.00 30.27 731 LEU A CA 1
ATOM 5411 C C . LEU A 1 735 ? 59.313 0.565 33.183 1.00 32.85 731 LEU A C 1
ATOM 5412 O O . LEU A 1 735 ? 60.419 0.378 32.697 1.00 35.15 731 LEU A O 1
ATOM 5417 N N . ASP A 1 736 ? 58.508 1.548 32.766 1.00 36.19 732 ASP A N 1
ATOM 5418 C CA . ASP A 1 736 ? 58.959 2.543 31.774 1.00 36.47 732 ASP A CA 1
ATOM 5419 C C . ASP A 1 736 ? 60.079 3.381 32.355 1.00 35.58 732 ASP A C 1
ATOM 5420 O O . ASP A 1 736 ? 61.131 3.536 31.734 1.00 36.34 732 ASP A O 1
ATOM 5425 N N . GLU A 1 737 ? 59.841 3.903 33.554 1.00 34.98 733 GLU A N 1
ATOM 5426 C CA . GLU A 1 737 ? 60.836 4.693 34.286 1.00 35.25 733 GLU A CA 1
ATOM 5427 C C . GLU A 1 737 ? 62.147 3.932 34.553 1.00 36.69 733 GLU A C 1
ATOM 5428 O O . GLU A 1 737 ? 63.227 4.513 34.470 1.00 37.11 733 GLU A O 1
ATOM 5434 N N . LYS A 1 738 ? 62.042 2.649 34.896 1.00 39.41 734 LYS A N 1
ATOM 5435 C CA . LYS A 1 738 ? 63.219 1.833 35.242 1.00 39.81 734 LYS A CA 1
ATOM 5436 C C . LYS A 1 738 ? 64.119 1.600 34.031 1.00 40.24 734 LYS A C 1
ATOM 5437 O O . LYS A 1 738 ? 65.337 1.657 34.147 1.00 37.78 734 LYS A O 1
ATOM 5443 N N . GLN A 1 739 ? 63.500 1.349 32.880 1.00 42.78 735 GLN A N 1
ATOM 5444 C CA . GLN A 1 739 ? 64.212 1.218 31.618 1.00 47.46 735 GLN A CA 1
ATOM 5445 C C . GLN A 1 739 ? 64.992 2.491 31.296 1.00 48.53 735 GLN A C 1
ATOM 5446 O O . GLN A 1 739 ? 66.149 2.418 30.889 1.00 50.97 735 GLN A O 1
ATOM 5452 N N . LEU A 1 740 ? 64.368 3.651 31.487 1.00 48.84 736 LEU A N 1
ATOM 5453 C CA . LEU A 1 740 ? 65.051 4.929 31.243 1.00 49.51 736 LEU A CA 1
ATOM 5454 C C . LEU A 1 740 ? 66.237 5.120 32.191 1.00 49.21 736 LEU A C 1
ATOM 5455 O O . LEU A 1 740 ? 67.328 5.500 31.762 1.00 49.35 736 LEU A O 1
ATOM 5460 N N . VAL A 1 741 ? 66.022 4.817 33.464 1.00 49.89 737 VAL A N 1
ATOM 5461 C CA . VAL A 1 741 ? 67.064 4.936 34.487 1.00 51.12 737 VAL A CA 1
ATOM 5462 C C . VAL A 1 741 ? 68.219 3.934 34.249 1.00 50.99 737 VAL A C 1
ATOM 5463 O O . VAL A 1 741 ? 69.377 4.233 34.559 1.00 48.99 737 VAL A O 1
ATOM 5467 N N . GLU A 1 742 ? 67.901 2.759 33.697 1.00 50.99 738 GLU A N 1
ATOM 5468 C CA . GLU A 1 742 ? 68.921 1.749 33.353 1.00 49.13 738 GLU A CA 1
ATOM 5469 C C . GLU A 1 742 ? 69.675 2.113 32.073 1.00 48.40 738 GLU A C 1
ATOM 5470 O O . GLU A 1 742 ? 70.890 1.977 32.015 1.00 46.63 738 GLU A O 1
ATOM 5476 N N . ALA A 1 743 ? 68.960 2.581 31.053 1.00 50.56 739 ALA A N 1
ATOM 5477 C CA . ALA A 1 743 ? 69.598 3.056 29.819 1.00 51.43 739 ALA A CA 1
ATOM 5478 C C . ALA A 1 743 ? 70.649 4.144 30.093 1.00 54.26 739 ALA A C 1
ATOM 5479 O O . ALA A 1 743 ? 71.667 4.195 29.404 1.00 57.66 739 ALA A O 1
ATOM 5481 N N . ALA A 1 744 ? 70.416 4.979 31.111 1.00 54.65 740 ALA A N 1
ATOM 5482 C CA . ALA A 1 744 ? 71.338 6.058 31.495 1.00 55.38 740 ALA A CA 1
ATOM 5483 C C . ALA A 1 744 ? 72.427 5.645 32.500 1.00 58.46 740 ALA A C 1
ATOM 5484 O O . ALA A 1 744 ? 72.963 6.505 33.205 1.00 61.21 740 ALA A O 1
ATOM 5486 N N . GLY A 1 745 ? 72.741 4.350 32.585 1.00 59.10 741 GLY A N 1
ATOM 5487 C CA . GLY A 1 745 ? 73.791 3.853 33.475 1.00 59.46 741 GLY A CA 1
ATOM 5488 C C . GLY A 1 745 ? 73.593 4.022 34.979 1.00 62.90 741 GLY A C 1
ATOM 5489 O O . GLY A 1 745 ? 74.572 3.967 35.730 1.00 62.55 741 GLY A O 1
ATOM 5490 N N . GLN A 1 746 ? 72.346 4.200 35.429 1.00 66.54 742 GLN A N 1
ATOM 5491 C CA . GLN A 1 746 ? 72.048 4.426 36.855 1.00 66.79 742 GLN A CA 1
ATOM 5492 C C . GLN A 1 746 ? 71.280 3.270 37.498 1.00 62.31 742 GLN A C 1
ATOM 5493 O O . GLN A 1 746 ? 70.613 2.494 36.811 1.00 59.77 742 GLN A O 1
ATOM 5499 N N . GLN A 1 747 ? 71.395 3.178 38.825 1.00 61.05 743 GLN A N 1
ATOM 5500 C CA . GLN A 1 747 ? 70.778 2.111 39.630 1.00 61.62 743 GLN A CA 1
ATOM 5501 C C . GLN A 1 747 ? 69.346 2.502 40.058 1.00 57.69 743 GLN A C 1
ATOM 5502 O O . GLN A 1 747 ? 69.182 3.412 40.873 1.00 56.30 743 GLN A O 1
ATOM 5508 N N . PRO A 1 748 ? 68.309 1.826 39.512 1.00 54.40 744 PRO A N 1
ATOM 5509 C CA . PRO A 1 748 ? 66.932 2.216 39.855 1.00 52.98 744 PRO A CA 1
ATOM 5510 C C . PRO A 1 748 ? 66.550 1.921 41.305 1.00 51.00 744 PRO A C 1
ATOM 5511 O O . PRO A 1 748 ? 66.978 0.910 41.843 1.00 51.52 744 PRO A O 1
ATOM 5515 N N . GLU A 1 749 ? 65.765 2.808 41.917 1.00 50.17 745 GLU A N 1
ATOM 5516 C CA . GLU A 1 749 ? 65.293 2.655 43.302 1.00 51.57 745 GLU A CA 1
ATOM 5517 C C . GLU A 1 749 ? 63.782 2.898 43.359 1.00 48.09 745 GLU A C 1
ATOM 5518 O O . GLU A 1 749 ? 63.334 4.044 43.315 1.00 49.46 745 GLU A O 1
ATOM 5524 N N . CYS A 1 750 ? 62.998 1.829 43.449 1.00 42.98 746 CYS A N 1
ATOM 5525 C CA . CYS A 1 750 ? 61.544 1.947 43.506 1.00 38.82 746 CYS A CA 1
ATOM 5526 C C . CYS A 1 750 ? 61.125 2.286 44.921 1.00 36.02 746 CYS A C 1
ATOM 5527 O O . CYS A 1 750 ? 61.700 1.754 45.853 1.00 36.26 746 CYS A O 1
ATOM 5530 N N . HIS A 1 751 ? 60.124 3.155 45.079 1.00 34.36 747 HIS A N 1
ATOM 5531 C CA . HIS A 1 751 ? 59.586 3.505 46.404 1.00 32.94 747 HIS A CA 1
ATOM 5532 C C . HIS A 1 751 ? 58.060 3.329 46.520 1.00 32.59 747 HIS A C 1
ATOM 5533 O O . HIS A 1 751 ? 57.453 3.831 47.465 1.00 32.99 747 HIS A O 1
ATOM 5540 N N . LEU A 1 752 ? 57.449 2.590 45.596 1.00 31.33 748 LEU A N 1
ATOM 5541 C CA . LEU A 1 752 ? 56.008 2.377 45.596 1.00 31.02 748 LEU A CA 1
ATOM 5542 C C . LEU A 1 752 ? 55.726 0.895 45.323 1.00 31.63 748 LEU A C 1
ATOM 5543 O O . LEU A 1 752 ? 55.696 0.483 44.163 1.00 33.15 748 LEU A O 1
ATOM 5548 N N . PRO A 1 753 ? 55.520 0.086 46.383 1.00 32.38 749 PRO A N 1
ATOM 5549 C CA . PRO A 1 753 ? 55.552 -1.376 46.236 1.00 33.37 749 PRO A CA 1
ATOM 5550 C C . PRO A 1 753 ? 54.269 -2.084 45.795 1.00 35.11 749 PRO A C 1
ATOM 5551 O O . PRO A 1 753 ? 54.261 -3.316 45.718 1.00 34.84 749 PRO A O 1
ATOM 5555 N N . PHE A 1 754 ? 53.196 -1.354 45.523 1.00 36.08 750 PHE A N 1
ATOM 5556 C CA . PHE A 1 754 ? 51.975 -2.009 45.056 1.00 37.71 750 PHE A CA 1
ATOM 5557 C C . PHE A 1 754 ? 51.398 -1.224 43.892 1.00 35.89 750 PHE A C 1
ATOM 5558 O O . PHE A 1 754 ? 51.735 -0.051 43.729 1.00 36.30 750 PHE A O 1
ATOM 5566 N N . PRO A 1 755 ? 50.543 -1.867 43.078 1.00 32.71 751 PRO A N 1
ATOM 5567 C CA . PRO A 1 755 ? 49.988 -1.188 41.912 1.00 32.99 751 PRO A CA 1
ATOM 5568 C C . PRO A 1 755 ? 48.784 -0.279 42.223 1.00 32.99 751 PRO A C 1
ATOM 5569 O O . PRO A 1 755 ? 47.782 -0.743 42.766 1.00 33.93 751 PRO A O 1
ATOM 5573 N N . MET A 1 756 ? 48.922 1.004 41.890 1.00 33.15 752 MET A N 1
ATOM 5574 C CA . MET A 1 756 ? 47.840 1.982 41.935 1.00 34.68 752 MET A CA 1
ATOM 5575 C C . MET A 1 756 ? 47.353 2.299 40.526 1.00 35.78 752 MET A C 1
ATOM 5576 O O . MET A 1 756 ? 48.138 2.330 39.574 1.00 37.80 752 MET A O 1
ATOM 5581 N N . HIS A 1 757 ? 46.062 2.593 40.408 1.00 34.40 753 HIS A N 1
ATOM 5582 C CA . HIS A 1 757 ? 45.432 2.782 39.113 1.00 32.74 753 HIS A CA 1
ATOM 5583 C C . HIS A 1 757 ? 45.380 4.279 38.829 1.00 31.27 753 HIS A C 1
ATOM 5584 O O . HIS A 1 757 ? 44.562 4.999 39.391 1.00 29.90 753 HIS A O 1
ATOM 5591 N N . LEU A 1 758 ? 46.290 4.734 37.969 1.00 30.04 754 LEU A N 1
ATOM 5592 C CA . LEU A 1 758 ? 46.486 6.154 37.696 1.00 29.23 754 LEU A CA 1
ATOM 5593 C C . LEU A 1 758 ? 45.742 6.645 36.452 1.00 29.85 754 LEU A C 1
ATOM 5594 O O . LEU A 1 758 ? 45.522 5.902 35.493 1.00 30.65 754 LEU A O 1
ATOM 5599 N N . HIS A 1 759 ? 45.392 7.920 36.477 1.00 29.65 755 HIS A N 1
ATOM 5600 C CA . HIS A 1 759 ? 44.671 8.559 35.403 1.00 29.92 755 HIS A CA 1
ATOM 5601 C C . HIS A 1 759 ? 45.686 8.850 34.311 1.00 30.34 755 HIS A C 1
ATOM 5602 O O . HIS A 1 759 ? 46.539 9.724 34.448 1.00 30.57 755 HIS A O 1
ATOM 5609 N N . TRP A 1 760 ? 45.591 8.100 33.226 1.00 30.88 756 TRP A N 1
ATOM 5610 C CA . TRP A 1 760 ? 46.588 8.155 32.166 1.00 32.71 756 TRP A CA 1
ATOM 5611 C C . TRP A 1 760 ? 46.149 9.066 31.037 1.00 31.94 756 TRP A C 1
ATOM 5612 O O . TRP A 1 760 ? 46.904 9.930 30.615 1.00 30.73 756 TRP A O 1
ATOM 5623 N N . ARG A 1 761 ? 44.930 8.867 30.556 1.00 32.66 757 ARG A N 1
ATOM 5624 C CA . ARG A 1 761 ? 44.435 9.609 29.413 1.00 34.20 757 ARG A CA 1
ATOM 5625 C C . ARG A 1 761 ? 42.987 10.037 29.628 1.00 32.54 757 ARG A C 1
ATOM 5626 O O . ARG A 1 761 ? 42.193 9.316 30.234 1.00 30.10 757 ARG A O 1
ATOM 5634 N N . SER A 1 762 ? 42.674 11.245 29.171 1.00 33.90 758 SER A N 1
ATOM 5635 C CA . SER A 1 762 ? 41.290 11.705 28.995 1.00 34.95 758 SER A CA 1
ATOM 5636 C C . SER A 1 762 ? 41.102 12.062 27.531 1.00 34.36 758 SER A C 1
ATOM 5637 O O . SER A 1 762 ? 41.952 12.723 26.945 1.00 33.83 758 SER A O 1
ATOM 5640 N N . GLU A 1 763 ? 40.009 11.615 26.934 1.00 36.54 759 GLU A N 1
ATOM 5641 C CA . GLU A 1 763 ? 39.626 12.079 25.600 1.00 39.10 759 GLU A CA 1
ATOM 5642 C C . GLU A 1 763 ? 38.247 12.725 25.671 1.00 35.47 759 GLU A C 1
ATOM 5643 O O . GLU A 1 763 ? 37.259 12.071 25.969 1.00 33.11 759 GLU A O 1
ATOM 5649 N N . ILE A 1 764 ? 38.198 14.025 25.422 1.00 35.87 760 ILE A N 1
ATOM 5650 C CA . ILE A 1 764 ? 36.976 14.796 25.590 1.00 37.02 760 ILE A CA 1
ATOM 5651 C C . ILE A 1 764 ? 36.427 15.102 24.199 1.00 37.04 760 ILE A C 1
ATOM 5652 O O . ILE A 1 764 ? 37.024 15.870 23.453 1.00 34.82 760 ILE A O 1
ATOM 5657 N N . PHE A 1 765 ? 35.305 14.464 23.873 1.00 38.57 761 PHE A N 1
ATOM 5658 C CA . PHE A 1 765 ? 34.696 14.507 22.548 1.00 42.12 761 PHE A CA 1
ATOM 5659 C C . PHE A 1 765 ? 33.601 15.574 22.481 1.00 40.75 761 PHE A C 1
ATOM 5660 O O . PHE A 1 765 ? 32.709 15.576 23.317 1.00 43.29 761 PHE A O 1
ATOM 5668 N N . ASP A 1 766 ? 33.674 16.470 21.494 1.00 39.02 762 ASP A N 1
ATOM 5669 C CA . ASP A 1 766 ? 32.547 17.325 21.091 1.00 36.94 762 ASP A CA 1
ATOM 5670 C C . ASP A 1 766 ? 31.819 16.542 20.004 1.00 34.90 762 ASP A C 1
ATOM 5671 O O . ASP A 1 766 ? 32.281 16.465 18.876 1.00 37.56 762 ASP A O 1
ATOM 5676 N N . GLU A 1 767 ? 30.681 15.959 20.359 1.00 34.10 763 GLU A N 1
ATOM 5677 C CA . GLU A 1 767 ? 29.909 15.119 19.452 1.00 32.73 763 GLU A CA 1
ATOM 5678 C C . GLU A 1 767 ? 29.212 15.901 18.352 1.00 32.97 763 GLU A C 1
ATOM 5679 O O . GLU A 1 767 ? 28.790 15.298 17.372 1.00 32.99 763 GLU A O 1
ATOM 5685 N N . ILE A 1 768 ? 29.070 17.218 18.522 1.00 33.10 764 ILE A N 1
ATOM 5686 C CA . ILE A 1 768 ? 28.464 18.094 17.509 1.00 33.78 764 ILE A CA 1
ATOM 5687 C C . ILE A 1 768 ? 29.473 18.527 16.431 1.00 33.96 764 ILE A C 1
ATOM 5688 O O . ILE A 1 768 ? 29.164 18.459 15.251 1.00 33.52 764 ILE A O 1
ATOM 5693 N N . THR A 1 769 ? 30.648 19.002 16.834 1.00 35.35 765 THR A N 1
ATOM 5694 C CA . THR A 1 769 ? 31.701 19.384 15.880 1.00 36.06 765 THR A CA 1
ATOM 5695 C C . THR A 1 769 ? 32.542 18.214 15.398 1.00 37.18 765 THR A C 1
ATOM 5696 O O . THR A 1 769 ? 33.206 18.331 14.375 1.00 39.55 765 THR A O 1
ATOM 5700 N N . GLY A 1 770 ? 32.574 17.118 16.150 1.00 35.75 766 GLY A N 1
ATOM 5701 C CA . GLY A 1 770 ? 33.501 16.033 15.866 1.00 34.88 766 GLY A CA 1
ATOM 5702 C C . GLY A 1 770 ? 34.933 16.298 16.303 1.00 34.41 766 GLY A C 1
ATOM 5703 O O . GLY A 1 770 ? 35.820 15.476 16.053 1.00 35.32 766 GLY A O 1
ATOM 5704 N N . ASN A 1 771 ? 35.172 17.419 16.970 1.00 35.04 767 ASN A N 1
ATOM 5705 C CA . ASN A 1 771 ? 36.497 17.727 17.507 1.00 37.05 767 ASN A CA 1
ATOM 5706 C C . ASN A 1 771 ? 36.688 17.075 18.862 1.00 38.19 767 ASN A C 1
ATOM 5707 O O . ASN A 1 771 ? 35.731 16.616 19.483 1.00 36.77 767 ASN A O 1
ATOM 5712 N N . ARG A 1 772 ? 37.939 17.036 19.309 1.00 42.09 768 ARG A N 1
ATOM 5713 C CA . ARG A 1 772 ? 38.278 16.484 20.613 1.00 43.33 768 ARG A CA 1
ATOM 5714 C C . ARG A 1 772 ? 39.538 17.079 21.200 1.00 39.73 768 ARG A C 1
ATOM 5715 O O . ARG A 1 772 ? 40.279 17.799 20.533 1.00 36.98 768 ARG A O 1
ATOM 5723 N N . LEU A 1 773 ? 39.740 16.782 22.477 1.00 39.36 769 LEU A N 1
ATOM 5724 C CA . LEU A 1 773 ? 40.955 17.145 23.205 1.00 37.72 769 LEU A CA 1
ATOM 5725 C C . LEU A 1 773 ? 41.460 15.904 23.915 1.00 34.43 769 LEU A C 1
ATOM 5726 O O . LEU A 1 773 ? 40.710 15.258 24.628 1.00 34.18 769 LEU A O 1
ATOM 5731 N N . THR A 1 774 ? 42.722 15.560 23.701 1.00 33.62 770 THR A N 1
ATOM 5732 C CA . THR A 1 774 ? 43.356 14.493 24.457 1.00 32.45 770 THR A CA 1
ATOM 5733 C C . THR A 1 774 ? 44.271 15.111 25.510 1.00 32.09 770 THR A C 1
ATOM 5734 O O . THR A 1 774 ? 45.087 15.968 25.187 1.00 31.60 770 THR A O 1
ATOM 5738 N N . GLN A 1 775 ? 44.099 14.689 26.765 1.00 32.84 771 GLN A N 1
ATOM 5739 C CA . GLN A 1 775 ? 45.002 15.029 27.877 1.00 33.58 771 GLN A CA 1
ATOM 5740 C C . GLN A 1 775 ? 45.669 13.736 28.372 1.00 33.16 771 GLN A C 1
ATOM 5741 O O . GLN A 1 775 ? 44.976 12.833 28.836 1.00 31.29 771 GLN A O 1
ATOM 5747 N N . GLU A 1 776 ? 46.995 13.647 28.227 1.00 34.45 772 GLU A N 1
ATOM 5748 C CA . GLU A 1 776 ? 47.783 12.506 28.707 1.00 36.67 772 GLU A CA 1
ATOM 5749 C C . GLU A 1 776 ? 48.696 12.892 29.879 1.00 35.31 772 GLU A C 1
ATOM 5750 O O . GLU A 1 776 ? 49.437 13.869 29.804 1.00 32.84 772 GLU A O 1
ATOM 5756 N N . GLN A 1 777 ? 48.658 12.084 30.934 1.00 35.74 773 GLN A N 1
ATOM 5757 C CA . GLN A 1 777 ? 49.519 12.256 32.104 1.00 36.59 773 GLN A CA 1
ATOM 5758 C C . GLN A 1 777 ? 50.579 11.155 32.117 1.00 35.81 773 GLN A C 1
ATOM 5759 O O . GLN A 1 777 ? 50.272 10.009 31.803 1.00 35.55 773 GLN A O 1
ATOM 5765 N N . GLU A 1 778 ? 51.815 11.498 32.478 1.00 36.17 774 GLU A N 1
ATOM 5766 C CA . GLU A 1 778 ? 52.864 10.502 32.745 1.00 36.93 774 GLU A CA 1
ATOM 5767 C C . GLU A 1 778 ? 53.396 10.722 34.155 1.00 34.37 774 GLU A C 1
ATOM 5768 O O . GLU A 1 778 ? 53.540 11.857 34.583 1.00 33.69 774 GLU A O 1
ATOM 5774 N N . TYR A 1 779 ? 53.676 9.639 34.875 1.00 32.96 775 TYR A N 1
ATOM 5775 C CA . TYR A 1 779 ? 54.090 9.717 36.282 1.00 32.36 775 TYR A CA 1
ATOM 5776 C C . TYR A 1 779 ? 55.484 9.147 36.525 1.00 31.53 775 TYR A C 1
ATOM 5777 O O . TYR A 1 779 ? 55.829 8.113 35.971 1.00 31.33 775 TYR A O 1
ATOM 5786 N N . ALA A 1 780 ? 56.254 9.815 37.378 1.00 30.86 776 ALA A N 1
ATOM 5787 C CA . ALA A 1 780 ? 57.575 9.341 37.811 1.00 31.04 776 ALA A CA 1
ATOM 5788 C C . ALA A 1 780 ? 57.843 9.698 39.271 1.00 30.34 776 ALA A C 1
ATOM 5789 O O . ALA A 1 780 ? 57.166 10.559 39.845 1.00 31.21 776 ALA A O 1
ATOM 5791 N N . HIS A 1 781 ? 58.852 9.047 39.845 1.00 29.12 777 HIS A N 1
ATOM 5792 C CA . HIS A 1 781 ? 59.276 9.262 41.221 1.00 29.22 777 HIS A CA 1
ATOM 5793 C C . HIS A 1 781 ? 58.147 9.026 42.212 1.00 28.74 777 HIS A C 1
ATOM 5794 O O . HIS A 1 781 ? 57.874 9.865 43.063 1.00 26.30 777 HIS A O 1
ATOM 5801 N N . GLY A 1 782 ? 57.473 7.889 42.061 1.00 31.28 778 GLY A N 1
ATOM 5802 C CA . GLY A 1 782 ? 56.393 7.492 42.962 1.00 33.63 778 GLY A CA 1
ATOM 5803 C C . GLY A 1 782 ? 56.947 7.217 44.350 1.00 35.82 778 GLY A C 1
ATOM 5804 O O . GLY A 1 782 ? 58.008 6.622 44.481 1.00 35.36 778 GLY A O 1
ATOM 5805 N N . SER A 1 783 ? 56.232 7.674 45.376 1.00 37.18 779 SER A N 1
ATOM 5806 C CA . SER A 1 783 ? 56.682 7.582 46.755 1.00 37.37 779 SER A CA 1
ATOM 5807 C C . SER A 1 783 ? 55.575 7.016 47.620 1.00 35.78 779 SER A C 1
ATOM 5808 O O . SER A 1 783 ? 54.504 7.580 47.684 1.00 34.95 779 SER A O 1
ATOM 5811 N N . TRP A 1 784 ? 55.842 5.875 48.237 1.00 38.26 780 TRP A N 1
ATOM 5812 C CA . TRP A 1 784 ? 55.065 5.362 49.357 1.00 40.81 780 TRP A CA 1
ATOM 5813 C C . TRP A 1 784 ? 56.054 5.287 50.500 1.00 41.78 780 TRP A C 1
ATOM 5814 O O . TRP A 1 784 ? 57.263 5.120 50.286 1.00 39.77 780 TRP A O 1
ATOM 5825 N N . ASP A 1 785 ? 55.519 5.437 51.705 1.00 45.18 781 ASP A N 1
ATOM 5826 C CA . ASP A 1 785 ? 56.289 5.532 52.933 1.00 46.46 781 ASP A CA 1
ATOM 5827 C C . ASP A 1 785 ? 55.910 4.345 53.830 1.00 48.47 781 ASP A C 1
ATOM 5828 O O . ASP A 1 785 ? 54.759 4.230 54.273 1.00 45.00 781 ASP A O 1
ATOM 5833 N N . GLY A 1 786 ? 56.896 3.482 54.083 1.00 52.56 782 GLY A N 1
ATOM 5834 C CA . GLY A 1 786 ? 56.721 2.276 54.888 1.00 56.06 782 GLY A CA 1
ATOM 5835 C C . GLY A 1 786 ? 56.342 2.566 56.327 1.00 59.11 782 GLY A C 1
ATOM 5836 O O . GLY A 1 786 ? 55.331 2.045 56.809 1.00 58.20 782 GLY A O 1
ATOM 5837 N N . GLN A 1 787 ? 57.130 3.418 56.992 1.00 62.43 783 GLN A N 1
ATOM 5838 C CA . GLN A 1 787 ? 56.913 3.787 58.407 1.00 65.84 783 GLN A CA 1
ATOM 5839 C C . GLN A 1 787 ? 55.449 4.133 58.762 1.00 65.27 783 GLN A C 1
ATOM 5840 O O . GLN A 1 787 ? 54.906 3.612 59.736 1.00 63.21 783 GLN A O 1
ATOM 5846 N N . GLU A 1 788 ? 54.819 5.000 57.970 1.00 64.85 784 GLU A N 1
ATOM 5847 C CA . GLU A 1 788 ? 53.455 5.466 58.252 1.00 63.27 784 GLU A CA 1
ATOM 5848 C C . GLU A 1 788 ? 52.399 4.750 57.425 1.00 61.17 784 GLU A C 1
ATOM 5849 O O . GLU A 1 788 ? 51.217 5.079 57.537 1.00 58.04 784 GLU A O 1
ATOM 5855 N N . ARG A 1 789 ? 52.826 3.785 56.602 1.00 61.16 785 ARG A N 1
ATOM 5856 C CA . ARG A 1 789 ? 51.963 3.088 55.630 1.00 57.58 785 ARG A CA 1
ATOM 5857 C C . ARG A 1 789 ? 51.011 4.068 54.899 1.00 52.54 785 ARG A C 1
ATOM 5858 O O . ARG A 1 789 ? 49.788 3.953 54.961 1.00 50.73 785 ARG A O 1
ATOM 5861 N N . GLU A 1 790 ? 51.623 5.021 54.197 1.00 49.61 786 GLU A N 1
ATOM 5862 C CA . GLU A 1 790 ? 50.936 6.176 53.623 1.00 46.44 786 GLU A CA 1
ATOM 5863 C C . GLU A 1 790 ? 51.538 6.540 52.255 1.00 43.41 786 GLU A C 1
ATOM 5864 O O . GLU A 1 790 ? 52.760 6.665 52.111 1.00 39.90 786 GLU A O 1
ATOM 5870 N N . PHE A 1 791 ? 50.667 6.692 51.258 1.00 40.52 787 PHE A N 1
ATOM 5871 C CA . PHE A 1 791 ? 51.057 7.193 49.937 1.00 38.69 787 PHE A CA 1
ATOM 5872 C C . PHE A 1 791 ? 51.358 8.712 49.947 1.00 36.75 787 PHE A C 1
ATOM 5873 O O . PHE A 1 791 ? 50.541 9.510 50.413 1.00 37.27 787 PHE A O 1
ATOM 5881 N N . ARG A 1 792 ? 52.513 9.104 49.413 1.00 33.96 788 ARG A N 1
ATOM 5882 C CA . ARG A 1 792 ? 52.951 10.509 49.414 1.00 35.11 788 ARG A CA 1
ATOM 5883 C C . ARG A 1 792 ? 52.690 11.272 48.110 1.00 36.12 788 ARG A C 1
ATOM 5884 O O . ARG A 1 792 ? 52.804 12.496 48.094 1.00 37.30 788 ARG A O 1
ATOM 5892 N N . GLY A 1 793 ? 52.392 10.569 47.018 1.00 35.65 789 GLY A N 1
ATOM 5893 C CA . GLY A 1 793 ? 52.229 11.206 45.708 1.00 34.96 789 GLY A CA 1
ATOM 5894 C C . GLY A 1 793 ? 53.371 10.909 44.760 1.00 33.20 789 GLY A C 1
ATOM 5895 O O . GLY A 1 793 ? 54.323 10.234 45.128 1.00 35.05 789 GLY A O 1
ATOM 5896 N N . PHE A 1 794 ? 53.260 11.426 43.539 1.00 31.48 790 PHE A N 1
ATOM 5897 C CA . PHE A 1 794 ? 54.278 11.274 42.504 1.00 29.87 790 PHE A CA 1
ATOM 5898 C C . PHE A 1 794 ? 55.134 12.529 42.434 1.00 29.09 790 PHE A C 1
ATOM 5899 O O . PHE A 1 794 ? 54.632 13.644 42.496 1.00 27.37 790 PHE A O 1
ATOM 5907 N N . GLY A 1 795 ? 56.442 12.316 42.329 1.00 30.36 791 GLY A N 1
ATOM 5908 C CA . GLY A 1 795 ? 57.424 13.384 42.290 1.00 29.49 791 GLY A CA 1
ATOM 5909 C C . GLY A 1 795 ? 57.453 14.182 41.005 1.00 28.82 791 GLY A C 1
ATOM 5910 O O . GLY A 1 795 ? 57.946 15.305 41.000 1.00 28.51 791 GLY A O 1
ATOM 5911 N N . ARG A 1 796 ? 56.954 13.612 39.912 1.00 29.60 792 ARG A N 1
ATOM 5912 C CA . ARG A 1 796 ? 56.906 14.324 38.630 1.00 30.32 792 ARG A CA 1
ATOM 5913 C C . ARG A 1 796 ? 55.697 13.927 37.799 1.00 30.20 792 ARG A C 1
ATOM 5914 O O . ARG A 1 796 ? 55.442 12.745 37.600 1.00 32.19 792 ARG A O 1
ATOM 5922 N N . LEU A 1 797 ? 54.982 14.931 37.302 1.00 30.25 793 LEU A N 1
ATOM 5923 C CA . LEU A 1 797 ? 53.853 14.757 36.392 1.00 30.46 793 LEU A CA 1
ATOM 5924 C C . LEU A 1 797 ? 54.177 15.469 35.081 1.00 29.06 793 LEU A C 1
ATOM 5925 O O . LEU A 1 797 ? 54.532 16.641 35.084 1.00 27.96 793 LEU A O 1
ATOM 5930 N N . ILE A 1 798 ? 54.078 14.752 33.970 1.00 29.95 794 ILE A N 1
ATOM 5931 C CA . ILE A 1 798 ? 54.213 15.344 32.627 1.00 31.30 794 ILE A CA 1
ATOM 5932 C C . ILE A 1 798 ? 52.846 15.283 31.964 1.00 31.49 794 ILE A C 1
ATOM 5933 O O . ILE A 1 798 ? 52.337 14.199 31.712 1.00 31.56 794 ILE A O 1
ATOM 5938 N N . GLN A 1 799 ? 52.263 16.441 31.678 1.00 33.85 795 GLN A N 1
ATOM 5939 C CA . GLN A 1 799 ? 50.948 16.521 31.045 1.00 37.56 795 GLN A CA 1
ATOM 5940 C C . GLN A 1 799 ? 51.055 16.974 29.568 1.00 38.88 795 GLN A C 1
ATOM 5941 O O . GLN A 1 799 ? 51.757 17.935 29.269 1.00 38.82 795 GLN A O 1
ATOM 5947 N N . ARG A 1 800 ? 50.380 16.266 28.656 1.00 39.94 796 ARG A N 1
ATOM 5948 C CA . ARG A 1 800 ? 50.355 16.606 27.216 1.00 41.52 796 ARG A CA 1
ATOM 5949 C C . ARG A 1 800 ? 48.922 16.832 26.756 1.00 41.09 796 ARG A C 1
ATOM 5950 O O . ARG A 1 800 ? 48.102 15.927 26.857 1.00 38.71 796 ARG A O 1
ATOM 5958 N N . ASP A 1 801 ? 48.627 18.028 26.245 1.00 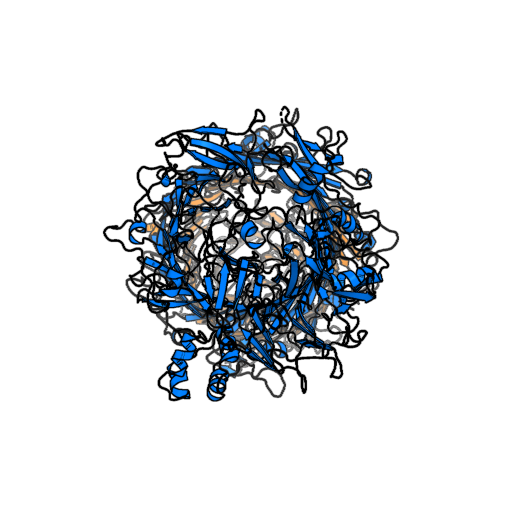42.20 797 ASP A N 1
ATOM 5959 C CA . ASP A 1 801 ? 47.294 18.348 25.723 1.00 42.96 797 ASP A CA 1
ATOM 5960 C C . ASP A 1 801 ? 47.386 18.500 24.219 1.00 41.18 797 ASP A C 1
ATOM 5961 O O . ASP A 1 801 ? 48.257 19.204 23.730 1.00 43.15 797 ASP A O 1
ATOM 5966 N N . THR A 1 802 ? 46.488 17.837 23.497 1.00 40.05 798 THR A N 1
ATOM 5967 C CA . THR A 1 802 ? 46.517 17.789 22.035 1.00 39.22 798 THR A CA 1
ATOM 5968 C C . THR A 1 802 ? 45.098 17.909 21.471 1.00 37.25 798 THR A C 1
ATOM 5969 O O . THR A 1 802 ? 44.241 17.063 21.752 1.00 36.59 798 THR A O 1
ATOM 5973 N N . ASP A 1 803 ? 44.863 18.960 20.685 1.00 36.80 799 ASP A N 1
ATOM 5974 C CA . ASP A 1 803 ? 43.590 19.149 19.991 1.00 37.01 799 ASP A CA 1
ATOM 5975 C C . ASP A 1 803 ? 43.556 18.229 18.785 1.00 37.74 799 ASP A C 1
ATOM 5976 O O . ASP A 1 803 ? 44.562 18.073 18.082 1.00 37.72 799 ASP A O 1
ATOM 5981 N N . GLY A 1 804 ? 42.394 17.620 18.562 1.00 37.27 800 GLY A N 1
ATOM 5982 C CA . GLY A 1 804 ? 42.116 16.842 17.355 1.00 37.64 800 GLY A CA 1
ATOM 5983 C C . GLY A 1 804 ? 40.929 17.462 16.646 1.00 36.47 800 GLY A C 1
ATOM 5984 O O . GLY A 1 804 ? 39.895 17.653 17.255 1.00 34.12 800 GLY A O 1
ATOM 5985 N N . PHE A 1 805 ? 41.086 17.797 15.370 1.00 38.83 801 PHE A N 1
ATOM 5986 C CA . PHE A 1 805 ? 40.022 18.435 14.600 1.00 41.10 801 PHE A CA 1
ATOM 5987 C C . PHE A 1 805 ? 39.485 17.512 13.539 1.00 42.41 801 PHE A C 1
ATOM 5988 O O . PHE A 1 805 ? 40.179 16.620 13.069 1.00 42.89 801 PHE A O 1
ATOM 5996 N N . ALA A 1 806 ? 38.239 17.743 13.161 1.00 47.31 802 ALA A N 1
ATOM 5997 C CA . ALA A 1 806 ? 37.699 17.176 11.936 1.00 53.32 802 ALA A CA 1
ATOM 5998 C C . ALA A 1 806 ? 38.229 17.978 10.738 1.00 57.14 802 ALA A C 1
ATOM 5999 O O . ALA A 1 806 ? 38.535 19.175 10.848 1.00 54.54 802 ALA A O 1
ATOM 6001 N N . GLN A 1 807 ? 38.325 17.301 9.597 1.00 65.65 803 GLN A N 1
ATOM 6002 C CA . GLN A 1 807 ? 38.979 17.835 8.389 1.00 70.74 803 GLN A CA 1
ATOM 6003 C C . GLN A 1 807 ? 38.257 19.049 7.793 1.00 69.41 803 GLN A C 1
ATOM 6004 O O . GLN A 1 807 ? 37.034 19.054 7.679 1.00 62.76 803 GLN A O 1
ATOM 6010 N N . GLY A 1 808 ? 39.027 20.069 7.422 1.00 74.12 804 GLY A N 1
ATOM 6011 C CA . GLY A 1 808 ? 38.490 21.258 6.745 1.00 83.70 804 GLY A CA 1
ATOM 6012 C C . GLY A 1 808 ? 39.336 21.706 5.557 1.00 91.29 804 GLY A C 1
ATOM 6013 O O . GLY A 1 808 ? 40.482 21.264 5.397 1.00 96.41 804 GLY A O 1
ATOM 6014 N N . THR A 1 809 ? 38.764 22.584 4.727 1.00 93.66 805 THR A N 1
ATOM 6015 C CA . THR A 1 809 ? 39.455 23.143 3.544 1.00 93.57 805 THR A CA 1
ATOM 6016 C C . THR A 1 809 ? 40.480 24.261 3.879 1.00 92.44 805 THR A C 1
ATOM 6017 O O . THR A 1 809 ? 41.275 24.644 3.014 1.00 86.46 805 THR A O 1
ATOM 6021 N N . VAL A 1 810 ? 40.437 24.782 5.115 1.00 95.07 806 VAL A N 1
ATOM 6022 C CA . VAL A 1 810 ? 41.500 25.626 5.705 1.00 92.60 806 VAL A CA 1
ATOM 6023 C C . VAL A 1 810 ? 41.970 24.965 7.011 1.00 89.57 806 VAL A C 1
ATOM 6024 O O . VAL A 1 810 ? 41.408 25.222 8.081 1.00 89.70 806 VAL A O 1
ATOM 6026 N N . ASP A 1 811 ? 42.993 24.114 6.910 1.00 84.30 807 ASP A N 1
ATOM 6027 C CA . ASP A 1 811 ? 43.427 23.277 8.040 1.00 82.85 807 ASP A CA 1
ATOM 6028 C C . ASP A 1 811 ? 44.205 24.038 9.116 1.00 80.51 807 ASP A C 1
ATOM 6029 O O . ASP A 1 811 ? 45.055 24.886 8.816 1.00 73.14 807 ASP A O 1
ATOM 6034 N N . ILE A 1 812 ? 43.915 23.675 10.368 1.00 78.82 808 ILE A N 1
ATOM 6035 C CA . ILE A 1 812 ? 44.524 24.257 11.556 1.00 77.60 808 ILE A CA 1
ATOM 6036 C C . ILE A 1 812 ? 45.645 23.312 12.000 1.00 76.11 808 ILE A C 1
ATOM 6037 O O . ILE A 1 812 ? 45.377 22.153 12.319 1.00 71.16 808 ILE A O 1
ATOM 6042 N N . PRO A 1 813 ? 46.902 23.792 12.019 1.00 76.92 809 PRO A N 1
ATOM 6043 C CA . PRO A 1 813 ? 47.972 22.917 12.498 1.00 77.24 809 PRO A CA 1
ATOM 6044 C C . PRO A 1 813 ? 47.884 22.721 14.010 1.00 77.51 809 PRO A C 1
ATOM 6045 O O . PRO A 1 813 ? 48.035 23.684 14.759 1.00 80.67 809 PRO A O 1
ATOM 6049 N N . THR A 1 814 ? 47.610 21.489 14.438 1.00 78.48 810 THR A N 1
ATOM 6050 C CA . THR A 1 814 ? 47.534 21.147 15.859 1.00 79.59 810 THR A CA 1
ATOM 6051 C C . THR A 1 814 ? 48.939 20.998 16.426 1.00 79.99 810 THR A C 1
ATOM 6052 O O . THR A 1 814 ? 49.714 20.162 15.951 1.00 80.47 810 THR A O 1
ATOM 6056 N N . HIS A 1 815 ? 49.260 21.801 17.439 1.00 79.48 811 HIS A N 1
ATOM 6057 C CA . HIS A 1 815 ? 50.554 21.727 18.110 1.00 76.64 811 HIS A CA 1
ATOM 6058 C C . HIS A 1 815 ? 50.350 21.410 19.595 1.00 65.45 811 HIS A C 1
ATOM 6059 O O . HIS A 1 815 ? 49.885 22.280 20.355 1.00 58.64 811 HIS A O 1
ATOM 6066 N N . PRO A 1 816 ? 50.686 20.161 20.012 1.00 54.28 812 PRO A N 1
ATOM 6067 C CA . PRO A 1 816 ? 50.480 19.806 21.411 1.00 49.28 812 PRO A CA 1
ATOM 6068 C C . PRO A 1 816 ? 51.271 20.673 22.389 1.00 44.53 812 PRO A C 1
ATOM 6069 O O . PRO A 1 816 ? 52.349 21.165 22.056 1.00 41.35 812 PRO A O 1
ATOM 6073 N N . SER A 1 817 ? 50.698 20.872 23.572 1.00 40.82 813 SER A N 1
ATOM 6074 C CA . SER A 1 817 ? 51.374 21.532 24.676 1.00 39.28 813 SER A CA 1
ATOM 6075 C C . SER A 1 817 ? 51.844 20.481 25.675 1.00 36.09 813 SER A C 1
ATOM 6076 O O . SER A 1 817 ? 51.174 19.470 25.878 1.00 37.02 813 SER A O 1
ATOM 6079 N N . ARG A 1 818 ? 52.981 20.744 26.306 1.00 33.37 814 ARG A N 1
ATOM 6080 C CA . ARG A 1 818 ? 53.544 19.881 27.333 1.00 32.49 814 ARG A CA 1
ATOM 6081 C C . ARG A 1 818 ? 53.777 20.729 28.578 1.00 30.53 814 ARG A C 1
ATOM 6082 O O . ARG A 1 818 ? 54.409 21.770 28.500 1.00 30.20 814 ARG A O 1
ATOM 6090 N N . THR A 1 819 ? 53.234 20.297 29.709 1.00 30.62 815 THR A N 1
ATOM 6091 C CA . THR A 1 819 ? 53.621 20.822 31.022 1.00 30.50 815 THR A CA 1
ATOM 6092 C C . THR A 1 819 ? 54.357 19.739 31.794 1.00 29.60 815 THR A C 1
ATOM 6093 O O . THR A 1 819 ? 53.839 18.632 31.943 1.00 29.35 815 THR A O 1
ATOM 6097 N N . VAL A 1 820 ? 55.555 20.074 32.277 1.00 28.98 816 VAL A N 1
ATOM 6098 C CA . VAL A 1 820 ? 56.343 19.208 33.160 1.00 29.52 816 VAL A CA 1
ATOM 6099 C C . VAL A 1 820 ? 56.321 19.850 34.539 1.00 29.44 816 VAL A C 1
ATOM 6100 O O . VAL A 1 820 ? 56.736 21.005 34.688 1.00 30.28 816 VAL A O 1
ATOM 6104 N N . SER A 1 821 ? 55.850 19.099 35.537 1.00 28.64 817 SER A N 1
ATOM 6105 C CA . SER A 1 821 ? 55.699 19.607 36.889 1.00 28.65 817 SER A CA 1
ATOM 6106 C C . SER A 1 821 ? 56.314 18.674 37.915 1.00 28.95 817 SER A C 1
ATOM 6107 O O . SER A 1 821 ? 56.132 17.469 37.850 1.00 30.00 817 SER A O 1
ATOM 6110 N N . TRP A 1 822 ? 57.031 19.236 38.873 1.00 29.72 818 TRP A N 1
ATOM 6111 C CA . TRP A 1 822 ? 57.612 18.453 39.945 1.00 31.17 818 TRP A CA 1
ATOM 6112 C C . TRP A 1 822 ? 56.920 18.808 41.258 1.00 31.35 818 TRP A C 1
ATOM 6113 O O . TRP A 1 822 ? 56.690 19.986 41.539 1.00 32.69 818 TRP A O 1
ATOM 6124 N N . PHE A 1 823 ? 56.599 17.787 42.048 1.00 29.85 819 PHE A N 1
ATOM 6125 C CA . PHE A 1 823 ? 55.964 17.945 43.351 1.00 29.74 819 PHE A CA 1
ATOM 6126 C C . PHE A 1 823 ? 56.825 17.279 44.401 1.00 30.31 819 PHE A C 1
ATOM 6127 O O . PHE A 1 823 ? 57.445 16.249 44.145 1.00 30.24 819 PHE A O 1
ATOM 6135 N N . ALA A 1 824 ? 56.846 17.853 45.593 1.00 30.78 820 ALA A N 1
ATOM 6136 C CA . ALA A 1 824 ? 57.531 17.237 46.719 1.00 31.82 820 ALA A CA 1
ATOM 6137 C C . ALA A 1 824 ? 56.800 15.987 47.208 1.00 32.88 820 ALA A C 1
ATOM 6138 O O . ALA A 1 824 ? 55.595 16.029 47.431 1.00 35.82 820 ALA A O 1
ATOM 6140 N N . THR A 1 825 ? 57.530 14.884 47.358 1.00 33.24 821 THR A N 1
ATOM 6141 C CA . THR A 1 825 ? 57.034 13.683 48.043 1.00 33.31 821 THR A CA 1
ATOM 6142 C C . THR A 1 825 ? 57.199 13.792 49.551 1.00 34.34 821 THR A C 1
ATOM 6143 O O . THR A 1 825 ? 56.575 13.036 50.307 1.00 33.24 821 THR A O 1
ATOM 6147 N N . GLY A 1 826 ? 58.088 14.686 49.980 1.00 35.50 822 GLY A N 1
ATOM 6148 C CA . GLY A 1 826 ? 58.510 14.752 51.371 1.00 36.73 822 GLY A CA 1
ATOM 6149 C C . GLY A 1 826 ? 59.393 13.609 51.843 1.00 37.28 822 GLY A C 1
ATOM 6150 O O . GLY A 1 826 ? 59.510 13.420 53.041 1.00 38.89 822 GLY A O 1
ATOM 6151 N N . ILE A 1 827 ? 59.977 12.832 50.927 1.00 37.34 823 ILE A N 1
ATOM 6152 C CA . ILE A 1 827 ? 61.022 11.858 51.252 1.00 38.14 823 ILE A CA 1
ATOM 6153 C C . ILE A 1 827 ? 62.282 12.463 50.618 1.00 38.97 823 ILE A C 1
ATOM 6154 O O . ILE A 1 827 ? 62.376 12.501 49.393 1.00 39.07 823 ILE A O 1
ATOM 6159 N N . PRO A 1 828 ? 63.240 12.950 51.436 1.00 41.68 824 PRO A N 1
ATOM 6160 C CA . PRO A 1 828 ? 64.413 13.683 50.885 1.00 43.04 824 PRO A CA 1
ATOM 6161 C C . PRO A 1 828 ? 65.329 12.949 49.871 1.00 43.87 824 PRO A C 1
ATOM 6162 O O . PRO A 1 828 ? 65.911 13.605 49.004 1.00 43.79 824 PRO A O 1
ATOM 6166 N N . GLU A 1 829 ? 65.462 11.626 49.965 1.00 44.38 825 GLU A N 1
ATOM 6167 C CA . GLU A 1 829 ? 66.252 10.889 48.975 1.00 44.69 825 GLU A CA 1
ATOM 6168 C C . GLU A 1 829 ? 65.606 10.912 47.582 1.00 43.37 825 GLU A C 1
ATOM 6169 O O . GLU A 1 829 ? 66.284 10.624 46.602 1.00 48.25 825 GLU A O 1
ATOM 6175 N N . ILE A 1 830 ? 64.303 11.207 47.504 1.00 40.01 826 ILE A N 1
ATOM 6176 C CA . ILE A 1 830 ? 63.611 11.454 46.237 1.00 36.60 826 ILE A CA 1
ATOM 6177 C C . ILE A 1 830 ? 63.701 12.935 45.898 1.00 35.74 826 ILE A C 1
ATOM 6178 O O . ILE A 1 830 ? 64.171 13.290 44.829 1.00 34.81 826 ILE A O 1
ATOM 6183 N N . ASP A 1 831 ? 63.256 13.783 46.825 1.00 36.52 827 ASP A N 1
ATOM 6184 C CA . ASP A 1 831 ? 63.142 15.234 46.601 1.00 37.63 827 ASP A CA 1
ATOM 6185 C C . ASP A 1 831 ? 64.455 15.926 46.204 1.00 39.98 827 ASP A C 1
ATOM 6186 O O . ASP A 1 831 ? 64.418 16.918 45.477 1.00 43.41 827 ASP A O 1
ATOM 6191 N N . THR A 1 832 ? 65.604 15.418 46.652 1.00 41.35 828 THR A N 1
ATOM 6192 C CA . THR A 1 832 ? 66.908 16.024 46.302 1.00 40.97 828 THR A CA 1
ATOM 6193 C C . THR A 1 832 ? 67.391 15.677 44.899 1.00 39.73 828 THR A C 1
ATOM 6194 O O . THR A 1 832 ? 68.262 16.362 44.372 1.00 40.22 828 THR A O 1
ATOM 6198 N N . THR A 1 833 ? 66.836 14.624 44.301 1.00 39.56 829 THR A N 1
ATOM 6199 C CA . THR A 1 833 ? 67.172 14.243 42.922 1.00 40.04 829 THR A CA 1
ATOM 6200 C C . THR A 1 833 ? 66.400 14.987 41.823 1.00 39.35 829 THR A C 1
ATOM 6201 O O . THR A 1 833 ? 66.695 14.789 40.646 1.00 41.70 829 THR A O 1
ATOM 6205 N N . LEU A 1 834 ? 65.432 15.828 42.188 1.00 39.07 830 LEU A N 1
ATOM 6206 C CA . LEU A 1 834 ? 64.495 16.397 41.212 1.00 38.73 830 LEU A CA 1
ATOM 6207 C C . LEU A 1 834 ? 65.066 17.573 40.459 1.00 38.47 830 LEU A C 1
ATOM 6208 O O . LEU A 1 834 ? 64.938 17.640 39.239 1.00 37.81 830 LEU A O 1
ATOM 6213 N N . SER A 1 835 ? 65.692 18.501 41.178 1.00 40.89 831 SER A N 1
ATOM 6214 C CA . SER A 1 835 ? 66.309 19.683 40.553 1.00 41.86 831 SER A CA 1
ATOM 6215 C C . SER A 1 835 ? 67.293 19.322 39.448 1.00 42.68 831 SER A C 1
ATOM 6216 O O . SER A 1 835 ? 67.438 20.076 38.479 1.00 45.91 831 SER A O 1
ATOM 6219 N N . ALA A 1 836 ? 67.945 18.166 39.591 1.00 42.50 832 ALA A N 1
ATOM 6220 C CA . ALA A 1 836 ? 68.755 17.562 38.522 1.00 41.38 832 ALA A CA 1
ATOM 6221 C C . ALA A 1 836 ? 68.037 17.482 37.181 1.00 39.26 832 ALA A C 1
ATOM 6222 O O . ALA A 1 836 ? 68.679 17.588 36.147 1.00 39.37 832 ALA A O 1
ATOM 6224 N N . GLU A 1 837 ? 66.720 17.274 37.213 1.00 38.82 833 GLU A N 1
ATOM 6225 C CA . GLU A 1 837 ? 65.898 17.056 36.013 1.00 36.81 833 GLU A CA 1
ATOM 6226 C C . GLU A 1 837 ? 65.326 18.324 35.411 1.00 34.64 833 GLU A C 1
ATOM 6227 O O . GLU A 1 837 ? 64.744 18.269 34.339 1.00 34.49 833 GLU A O 1
ATOM 6233 N N . PHE A 1 838 ? 65.470 19.455 36.099 1.00 34.24 834 PHE A N 1
ATOM 6234 C CA . PHE A 1 838 ? 64.937 20.728 35.614 1.00 34.59 834 PHE A CA 1
ATOM 6235 C C . PHE A 1 838 ? 65.642 21.121 34.323 1.00 35.14 834 PHE A C 1
ATOM 6236 O O . PHE A 1 838 ? 66.765 20.678 34.056 1.00 35.97 834 PHE A O 1
ATOM 6244 N N . TRP A 1 839 ? 64.982 21.970 33.544 1.00 34.65 835 TRP A N 1
ATOM 6245 C CA . TRP A 1 839 ? 65.558 22.534 32.334 1.00 35.07 835 TRP A CA 1
ATOM 6246 C C . TRP A 1 839 ? 66.796 23.372 32.649 1.00 36.58 835 TRP A C 1
ATOM 6247 O O . TRP A 1 839 ? 66.696 24.378 33.338 1.00 34.84 835 TRP A O 1
ATOM 6258 N N . ARG A 1 840 ? 67.953 22.947 32.133 1.00 41.32 836 ARG A N 1
ATOM 6259 C CA . ARG A 1 840 ? 69.246 23.610 32.409 1.00 45.55 836 ARG A CA 1
ATOM 6260 C C . ARG A 1 840 ? 69.649 24.654 31.356 1.00 42.34 836 ARG A C 1
ATOM 6261 O O . ARG A 1 840 ? 70.708 25.245 31.494 1.00 43.95 836 ARG A O 1
ATOM 6269 N N . GLY A 1 841 ? 68.812 24.895 30.338 1.00 39.70 837 GLY A N 1
ATOM 6270 C CA . GLY A 1 841 ? 69.163 25.716 29.171 1.00 38.07 837 GLY A CA 1
ATOM 6271 C C . GLY A 1 841 ? 69.370 27.221 29.333 1.00 37.88 837 GLY A C 1
ATOM 6272 O O . GLY A 1 841 ? 69.680 27.908 28.360 1.00 36.77 837 GLY A O 1
ATOM 6273 N N . ASP A 1 842 ? 69.184 27.748 30.537 1.00 39.18 838 ASP A N 1
ATOM 6274 C CA . ASP A 1 842 ? 69.501 29.135 30.831 1.00 40.26 838 ASP A CA 1
ATOM 6275 C C . ASP A 1 842 ? 70.548 29.161 31.937 1.00 42.72 838 ASP A C 1
ATOM 6276 O O . ASP A 1 842 ? 70.223 29.132 33.127 1.00 42.54 838 ASP A O 1
ATOM 6281 N N . ASP A 1 843 ? 71.810 29.214 31.518 1.00 48.50 839 ASP A N 1
ATOM 6282 C CA . ASP A 1 843 ? 72.975 29.295 32.435 1.00 49.76 839 ASP A CA 1
ATOM 6283 C C . ASP A 1 843 ? 72.930 30.462 33.435 1.00 46.99 839 ASP A C 1
ATOM 6284 O O . ASP A 1 843 ? 73.520 30.359 34.506 1.00 47.75 839 ASP A O 1
ATOM 6289 N N . GLN A 1 844 ? 72.226 31.545 33.090 1.00 45.58 840 GLN A N 1
ATOM 6290 C CA . GLN A 1 844 ? 72.041 32.702 33.985 1.00 44.02 840 GLN A CA 1
ATOM 6291 C C . GLN A 1 844 ? 70.822 32.667 34.924 1.00 41.80 840 GLN A C 1
ATOM 6292 O O . GLN A 1 844 ? 70.646 33.589 35.717 1.00 38.09 840 GLN A O 1
ATOM 6298 N N . ALA A 1 845 ? 69.981 31.634 34.839 1.00 42.95 841 ALA A N 1
ATOM 6299 C CA . ALA A 1 845 ? 68.820 31.508 35.742 1.00 42.13 841 ALA A CA 1
ATOM 6300 C C . ALA A 1 845 ? 69.293 31.314 37.173 1.00 41.18 841 ALA A C 1
ATOM 6301 O O . ALA A 1 845 ? 70.341 30.712 37.396 1.00 42.16 841 ALA A O 1
ATOM 6303 N N . PHE A 1 846 ? 68.530 31.815 38.139 1.00 39.45 842 PHE A N 1
ATOM 6304 C CA . PHE A 1 846 ? 68.913 31.682 39.544 1.00 38.97 842 PHE A CA 1
ATOM 6305 C C . PHE A 1 846 ? 68.822 30.232 39.996 1.00 39.29 842 PHE A C 1
ATOM 6306 O O . PHE A 1 846 ? 68.169 29.404 39.364 1.00 37.74 842 PHE A O 1
ATOM 6314 N N . SER A 1 847 ? 69.502 29.932 41.096 1.00 41.61 843 SER A N 1
ATOM 6315 C CA . SER A 1 847 ? 69.634 28.556 41.563 1.00 41.67 843 SER A CA 1
ATOM 6316 C C . SER A 1 847 ? 68.330 28.103 42.214 1.00 39.08 843 SER A C 1
ATOM 6317 O O . SER A 1 847 ? 67.552 28.949 42.675 1.00 35.85 843 SER A O 1
ATOM 6320 N N . PRO A 1 848 ? 68.096 26.771 42.246 1.00 40.11 844 PRO A N 1
ATOM 6321 C CA . PRO A 1 848 ? 66.844 26.212 42.762 1.00 40.11 844 PRO A CA 1
ATOM 6322 C C . PRO A 1 848 ? 66.536 26.654 44.181 1.00 40.01 844 PRO A C 1
ATOM 6323 O O . PRO A 1 848 ? 67.444 26.801 44.994 1.00 41.89 844 PRO A O 1
ATOM 6327 N N . PHE A 1 849 ? 65.259 26.862 44.472 1.00 39.99 845 PHE A N 1
ATOM 6328 C CA . PHE A 1 849 ? 64.829 27.170 45.835 1.00 39.37 845 PHE A CA 1
ATOM 6329 C C . PHE A 1 849 ? 65.067 25.993 46.781 1.00 38.75 845 PHE A C 1
ATOM 6330 O O . PHE A 1 849 ? 65.193 24.851 46.350 1.00 40.98 845 PHE A O 1
ATOM 6338 N N . SER A 1 850 ? 65.117 26.291 48.071 1.00 38.31 846 SER A N 1
ATOM 6339 C CA . SER A 1 850 ? 65.358 25.288 49.100 1.00 38.13 846 SER A CA 1
ATOM 6340 C C . SER A 1 850 ? 64.346 25.468 50.243 1.00 35.98 846 SER A C 1
ATOM 6341 O O . SER A 1 850 ? 64.084 26.598 50.658 1.00 35.51 846 SER A O 1
ATOM 6344 N N . PRO A 1 851 ? 63.777 24.367 50.756 1.00 34.40 847 PRO A N 1
ATOM 6345 C CA . PRO A 1 851 ? 62.784 24.510 51.819 1.00 34.44 847 PRO A CA 1
ATOM 6346 C C . PRO A 1 851 ? 63.328 25.068 53.127 1.00 34.57 847 PRO A C 1
ATOM 6347 O O . PRO A 1 851 ? 64.292 24.546 53.652 1.00 36.60 847 PRO A O 1
ATOM 6351 N N . ARG A 1 852 ? 62.670 26.107 53.632 1.00 34.76 848 ARG A N 1
ATOM 6352 C CA . ARG A 1 852 ? 62.982 26.752 54.897 1.00 34.47 848 ARG A CA 1
ATOM 6353 C C . ARG A 1 852 ? 62.176 26.091 56.000 1.00 35.90 848 ARG A C 1
ATOM 6354 O O . ARG A 1 852 ? 61.018 25.777 55.781 1.00 36.35 848 ARG A O 1
ATOM 6362 N N . PHE A 1 853 ? 62.778 25.897 57.178 1.00 36.75 849 PHE A N 1
ATOM 6363 C CA . PHE A 1 853 ? 62.070 25.362 58.351 1.00 37.13 849 PHE A CA 1
ATOM 6364 C C . PHE A 1 853 ? 62.186 26.338 59.499 1.00 37.09 849 PHE A C 1
ATOM 6365 O O . PHE A 1 853 ? 63.290 26.792 59.800 1.00 36.27 849 PHE A O 1
ATOM 6373 N N . THR A 1 854 ? 61.052 26.636 60.138 1.00 37.57 850 THR A N 1
ATOM 6374 C CA . THR A 1 854 ? 60.965 27.661 61.174 1.00 38.16 850 THR A CA 1
ATOM 6375 C C . THR A 1 854 ? 60.298 27.161 62.454 1.00 39.49 850 THR A C 1
ATOM 6376 O O . THR A 1 854 ? 59.604 26.145 62.461 1.00 39.15 850 THR A O 1
ATOM 6380 N N . ARG A 1 855 ? 60.518 27.915 63.526 1.00 42.73 851 ARG A N 1
ATOM 6381 C CA . ARG A 1 855 ? 59.835 27.757 64.800 1.00 44.68 851 ARG A CA 1
ATOM 6382 C C . ARG A 1 855 ? 59.232 29.086 65.181 1.00 44.32 851 ARG A C 1
ATOM 6383 O O . ARG A 1 855 ? 59.871 30.122 65.002 1.00 46.06 851 ARG A O 1
ATOM 6391 N N . TRP A 1 856 ? 58.024 29.069 65.733 1.00 46.19 852 TRP A N 1
ATOM 6392 C CA . TRP A 1 856 ? 57.408 30.296 66.247 1.00 47.76 852 TRP A CA 1
ATOM 6393 C C . TRP A 1 856 ? 57.982 30.618 67.625 1.00 50.31 852 TRP A C 1
ATOM 6394 O O . TRP A 1 856 ? 57.911 29.791 68.536 1.00 48.68 852 TRP A O 1
ATOM 6405 N N . GLU A 1 857 ? 58.551 31.815 67.757 1.00 56.06 853 GLU A N 1
ATOM 6406 C CA . GLU A 1 857 ? 59.166 32.283 69.003 1.00 64.05 853 GLU A CA 1
ATOM 6407 C C . GLU A 1 857 ? 58.629 33.675 69.316 1.00 66.54 853 GLU A C 1
ATOM 6408 O O . GLU A 1 857 ? 58.702 34.563 68.466 1.00 68.45 853 GLU A O 1
ATOM 6414 N N . ASN A 1 858 ? 58.101 33.864 70.528 1.00 72.92 854 ASN A N 1
ATOM 6415 C CA . ASN A 1 858 ? 57.406 35.113 70.903 1.00 78.02 854 ASN A CA 1
ATOM 6416 C C . ASN A 1 858 ? 58.348 36.279 71.286 1.00 83.18 854 ASN A C 1
ATOM 6417 O O . ASN A 1 858 ? 59.516 36.078 71.625 1.00 76.63 854 ASN A O 1
ATOM 6422 N N . ASP A 1 859 ? 57.802 37.495 71.202 1.00 90.93 855 ASP A N 1
ATOM 6423 C CA . ASP A 1 859 ? 58.494 38.754 71.540 1.00 89.00 855 ASP A CA 1
ATOM 6424 C C . ASP A 1 859 ? 57.552 39.938 71.256 1.00 92.01 855 ASP A C 1
ATOM 6425 O O . ASP A 1 859 ? 56.585 39.801 70.492 1.00 89.43 855 ASP A O 1
ATOM 6427 N N . SER A 1 860 ? 57.827 41.084 71.878 1.00 92.99 856 SER A N 1
ATOM 6428 C CA . SER A 1 860 ? 57.049 42.314 71.640 1.00 92.58 856 SER A CA 1
ATOM 6429 C C . SER A 1 860 ? 57.633 43.105 70.469 1.00 92.28 856 SER A C 1
ATOM 6430 O O . SER A 1 860 ? 56.906 43.775 69.734 1.00 86.84 856 SER A O 1
ATOM 6433 N N . GLY A 1 863 ? 55.325 38.140 68.208 1.00 47.19 859 GLY A N 1
ATOM 6434 C CA . GLY A 1 863 ? 56.194 36.991 67.907 1.00 49.00 859 GLY A CA 1
ATOM 6435 C C . GLY A 1 863 ? 56.564 36.849 66.437 1.00 46.68 859 GLY A C 1
ATOM 6436 O O . GLY A 1 863 ? 56.189 37.694 65.628 1.00 48.85 859 GLY A O 1
ATOM 6437 N N . SER A 1 864 ? 57.296 35.788 66.088 1.00 43.75 860 SER A N 1
ATOM 6438 C CA . SER A 1 864 ? 57.808 35.631 64.709 1.00 43.75 860 SER A CA 1
ATOM 6439 C C . SER A 1 864 ? 58.346 34.230 64.365 1.00 43.15 860 SER A C 1
ATOM 6440 O O . SER A 1 864 ? 58.632 33.431 65.259 1.00 46.72 860 SER A O 1
ATOM 6443 N N . ASP A 1 865 ? 58.474 33.948 63.065 1.00 40.90 861 ASP A N 1
ATOM 6444 C CA . ASP A 1 865 ? 59.164 32.741 62.590 1.00 39.92 861 ASP A CA 1
ATOM 6445 C C . ASP A 1 865 ? 60.677 32.938 62.704 1.00 40.30 861 ASP A C 1
ATOM 6446 O O . ASP A 1 865 ? 61.188 34.030 62.439 1.00 39.94 861 ASP A O 1
ATOM 6451 N N . VAL A 1 866 ? 61.379 31.890 63.137 1.00 40.61 862 VAL A N 1
ATOM 6452 C CA . VAL A 1 866 ? 62.847 31.887 63.191 1.00 41.62 862 VAL A CA 1
ATOM 6453 C C . VAL A 1 866 ? 63.349 30.593 62.562 1.00 40.16 862 VAL A C 1
ATOM 6454 O O . VAL A 1 866 ? 62.880 29.518 62.914 1.00 40.29 862 VAL A O 1
ATOM 6458 N N . ALA A 1 867 ? 64.298 30.707 61.637 1.00 37.67 863 ALA A N 1
ATOM 6459 C CA . ALA A 1 867 ? 64.769 29.550 60.908 1.00 37.75 863 ALA A CA 1
ATOM 6460 C C . ALA A 1 867 ? 65.617 28.689 61.831 1.00 39.36 863 ALA A C 1
ATOM 6461 O O . ALA A 1 867 ? 66.305 29.210 62.711 1.00 41.17 863 ALA A O 1
ATOM 6463 N N . PHE A 1 868 ? 65.534 27.375 61.640 1.00 39.01 864 PHE A N 1
ATOM 6464 C CA . PHE A 1 868 ? 66.412 26.415 62.305 1.00 38.72 864 PHE A CA 1
ATOM 6465 C C . PHE A 1 868 ? 66.694 25.251 61.364 1.00 39.75 864 PHE A C 1
ATOM 6466 O O . PHE A 1 868 ? 66.041 25.119 60.324 1.00 38.61 864 PHE A O 1
ATOM 6474 N N . ILE A 1 869 ? 67.676 24.429 61.723 1.00 38.99 865 ILE A N 1
ATOM 6475 C CA . ILE A 1 869 ? 67.969 23.213 60.983 1.00 40.41 865 ILE A CA 1
ATOM 6476 C C . ILE A 1 869 ? 67.495 22.062 61.851 1.00 41.34 865 ILE A C 1
ATOM 6477 O O . ILE A 1 869 ? 68.052 21.827 62.906 1.00 46.67 865 ILE A O 1
ATOM 6482 N N . PRO A 1 870 ? 66.454 21.347 61.425 1.00 42.10 866 PRO A N 1
ATOM 6483 C CA . PRO A 1 870 ? 65.895 20.342 62.328 1.00 43.01 866 PRO A CA 1
ATOM 6484 C C . PRO A 1 870 ? 66.759 19.088 62.455 1.00 43.78 866 PRO A C 1
ATOM 6485 O O . PRO A 1 870 ? 67.649 18.857 61.629 1.00 45.58 866 PRO A O 1
ATOM 6489 N N . SER A 1 871 ? 66.485 18.300 63.493 1.00 43.16 867 SER A N 1
ATOM 6490 C CA . SER A 1 871 ? 67.117 16.999 63.682 1.00 43.17 867 SER A CA 1
ATOM 6491 C C . SER A 1 871 ? 66.559 16.000 62.671 1.00 46.11 867 SER A C 1
ATOM 6492 O O . SER A 1 871 ? 65.445 16.174 62.177 1.00 46.05 867 SER A O 1
ATOM 6495 N N . GLU A 1 872 ? 67.316 14.941 62.390 1.00 49.95 868 GLU A N 1
ATOM 6496 C CA . GLU A 1 872 ? 66.855 13.888 61.486 1.00 53.86 868 GLU A CA 1
ATOM 6497 C C . GLU A 1 872 ? 65.513 13.302 61.934 1.00 53.92 868 GLU A C 1
ATOM 6498 O O . GLU A 1 872 ? 64.704 12.916 61.089 1.00 56.80 868 GLU A O 1
ATOM 6504 N N . HIS A 1 873 ? 65.263 13.253 63.243 1.00 51.96 869 HIS A N 1
ATOM 6505 C CA . HIS A 1 873 ? 63.964 12.798 63.745 1.00 51.36 869 HIS A CA 1
ATOM 6506 C C . HIS A 1 873 ? 62.798 13.722 63.333 1.00 48.12 869 HIS A C 1
ATOM 6507 O O . HIS A 1 873 ? 61.827 13.262 62.734 1.00 45.21 869 HIS A O 1
ATOM 6514 N N . ASP A 1 874 ? 62.904 15.011 63.649 1.00 44.72 870 ASP A N 1
ATOM 6515 C CA . ASP A 1 874 ? 61.880 15.987 63.270 1.00 43.39 870 ASP A CA 1
ATOM 6516 C C . ASP A 1 874 ? 61.830 16.280 61.772 1.00 43.15 870 ASP A C 1
ATOM 6517 O O . ASP A 1 874 ? 60.780 16.667 61.263 1.00 44.33 870 ASP A O 1
ATOM 6522 N N . ALA A 1 875 ? 62.947 16.103 61.069 1.00 41.95 871 ALA A N 1
ATOM 6523 C CA . ALA A 1 875 ? 62.979 16.294 59.612 1.00 40.72 871 ALA A CA 1
ATOM 6524 C C . ALA A 1 875 ? 61.895 15.471 58.928 1.00 38.56 871 ALA A C 1
ATOM 6525 O O . ALA A 1 875 ? 61.126 16.004 58.137 1.00 37.37 871 ALA A O 1
ATOM 6527 N N . PHE A 1 876 ? 61.840 14.182 59.262 1.00 36.55 872 PHE A N 1
ATOM 6528 C CA . PHE A 1 876 ? 60.886 13.263 58.673 1.00 34.68 872 PHE A CA 1
ATOM 6529 C C . PHE A 1 876 ? 59.493 13.880 58.659 1.00 36.11 872 PHE A C 1
ATOM 6530 O O . PHE A 1 876 ? 58.833 13.889 57.621 1.00 39.43 872 PHE A O 1
ATOM 6538 N N . TRP A 1 877 ? 59.056 14.404 59.801 1.00 33.71 873 TRP A N 1
ATOM 6539 C CA . TRP A 1 877 ? 57.705 14.937 59.916 1.00 32.60 873 TRP A CA 1
ATOM 6540 C C . TRP A 1 877 ? 57.536 16.288 59.237 1.00 30.81 873 TRP A C 1
ATOM 6541 O O . TRP A 1 877 ? 56.483 16.556 58.661 1.00 30.90 873 TRP A O 1
ATOM 6552 N N . LEU A 1 878 ? 58.558 17.132 59.294 1.00 30.61 874 LEU A N 1
ATOM 6553 C CA . LEU A 1 878 ? 58.483 18.460 58.668 1.00 30.75 874 LEU A CA 1
ATOM 6554 C C . LEU A 1 878 ? 58.649 18.431 57.148 1.00 30.69 874 LEU A C 1
ATOM 6555 O O . LEU A 1 878 ? 58.123 19.307 56.455 1.00 31.50 874 LEU A O 1
ATOM 6560 N N . ASN A 1 879 ? 59.375 17.442 56.635 1.00 30.36 875 ASN A N 1
ATOM 6561 C CA . ASN A 1 879 ? 59.434 17.195 55.190 1.00 30.76 875 ASN A CA 1
ATOM 6562 C C . ASN A 1 879 ? 58.125 16.616 54.672 1.00 30.33 875 ASN A C 1
ATOM 6563 O O . ASN A 1 879 ? 57.663 16.957 53.577 1.00 27.64 875 ASN A O 1
ATOM 6568 N N . ARG A 1 880 ? 57.537 15.728 55.464 1.00 31.03 876 ARG A N 1
ATOM 6569 C CA . ARG A 1 880 ? 56.244 15.143 55.122 1.00 32.01 876 ARG A CA 1
ATOM 6570 C C . ARG A 1 880 ? 55.190 16.231 54.944 1.00 32.60 876 ARG A C 1
ATOM 6571 O O . ARG A 1 880 ? 54.345 16.134 54.057 1.00 34.09 876 ARG A O 1
ATOM 6579 N N . ALA A 1 881 ? 55.265 17.283 55.748 1.00 33.04 877 ALA A N 1
ATOM 6580 C CA . ALA A 1 881 ? 54.320 18.389 55.635 1.00 34.95 877 ALA A CA 1
ATOM 6581 C C . ALA A 1 881 ? 54.279 19.097 54.267 1.00 34.65 877 ALA A C 1
ATOM 6582 O O . ALA A 1 881 ? 53.308 19.783 53.961 1.00 35.94 877 ALA A O 1
ATOM 6584 N N . MET A 1 882 ? 55.320 18.931 53.462 1.00 34.82 878 MET A N 1
ATOM 6585 C CA . MET A 1 882 ? 55.346 19.453 52.102 1.00 35.37 878 MET A CA 1
ATOM 6586 C C . MET A 1 882 ? 54.870 18.453 51.048 1.00 33.87 878 MET A C 1
ATOM 6587 O O . MET A 1 882 ? 54.945 18.757 49.862 1.00 33.74 878 MET A O 1
ATOM 6592 N N . LYS A 1 883 ? 54.371 17.282 51.438 1.00 32.50 879 LYS A N 1
ATOM 6593 C CA . LYS A 1 883 ? 53.915 16.313 50.447 1.00 32.39 879 LYS A CA 1
ATOM 6594 C C . LYS A 1 883 ? 52.850 16.942 49.544 1.00 33.45 879 LYS A C 1
ATOM 6595 O O . LYS A 1 883 ? 52.017 17.742 50.009 1.00 33.84 879 LYS A O 1
ATOM 6601 N N . GLY A 1 884 ? 52.931 16.645 48.246 1.00 32.62 880 GLY A N 1
ATOM 6602 C CA . GLY A 1 884 ? 51.983 17.170 47.258 1.00 32.07 880 GLY A CA 1
ATOM 6603 C C . GLY A 1 884 ? 52.121 18.624 46.820 1.00 31.48 880 GLY A C 1
ATOM 6604 O O . GLY A 1 884 ? 51.378 19.079 45.963 1.00 31.43 880 GLY A O 1
ATOM 6605 N N . GLN A 1 885 ? 53.071 19.357 47.376 1.00 32.24 881 GLN A N 1
ATOM 6606 C CA . GLN A 1 885 ? 53.244 20.757 47.038 1.00 32.92 881 GLN A CA 1
ATOM 6607 C C . GLN A 1 885 ? 54.001 20.917 45.724 1.00 34.01 881 GLN A C 1
ATOM 6608 O O . GLN A 1 885 ? 55.004 20.238 45.479 1.00 33.63 881 GLN A O 1
ATOM 6614 N N . LEU A 1 886 ? 53.534 21.841 44.896 1.00 33.37 882 LEU A N 1
ATOM 6615 C CA . LEU A 1 886 ? 54.170 22.119 43.619 1.00 33.48 882 LEU A CA 1
ATOM 6616 C C . LEU A 1 886 ? 55.528 22.832 43.823 1.00 32.19 882 LEU A C 1
ATOM 6617 O O . LEU A 1 886 ? 55.613 23.862 44.500 1.00 29.68 882 LEU A O 1
ATOM 6622 N N . LEU A 1 887 ? 56.577 22.244 43.242 1.00 31.32 883 LEU A N 1
ATOM 6623 C CA . LEU A 1 887 ? 57.947 22.770 43.306 1.00 30.50 883 LEU A CA 1
ATOM 6624 C C . LEU A 1 887 ? 58.299 23.613 42.091 1.00 30.07 883 LEU A C 1
ATOM 6625 O O . LEU A 1 887 ? 58.920 24.673 42.226 1.00 29.65 883 LEU A O 1
ATOM 6630 N N . ARG A 1 888 ? 57.942 23.120 40.907 1.00 30.07 884 ARG A N 1
ATOM 6631 C CA . ARG A 1 888 ? 58.320 23.767 39.659 1.00 31.49 884 ARG A CA 1
ATOM 6632 C C . ARG A 1 888 ? 57.463 23.280 38.524 1.00 32.15 884 ARG A C 1
ATOM 6633 O O . ARG A 1 888 ? 57.131 22.106 38.469 1.00 34.60 884 ARG A O 1
ATOM 6641 N N . SER A 1 889 ? 57.146 24.176 37.598 1.00 32.32 885 SER A N 1
ATOM 6642 C CA . SER A 1 889 ? 56.357 23.827 36.428 1.00 31.91 885 SER A CA 1
ATOM 6643 C C . SER A 1 889 ? 56.952 24.491 35.187 1.00 30.83 885 SER A C 1
ATOM 6644 O O . SER A 1 889 ? 57.285 25.668 35.223 1.00 31.55 885 SER A O 1
ATOM 6647 N N . GLU A 1 890 ? 57.086 23.734 34.102 1.00 30.18 886 GLU A N 1
ATOM 6648 C CA . GLU A 1 890 ? 57.695 24.222 32.856 1.00 30.33 886 GLU A CA 1
ATOM 6649 C C . GLU A 1 890 ? 56.739 23.955 31.714 1.00 31.15 886 GLU A C 1
ATOM 6650 O O . GLU A 1 890 ? 56.258 22.829 31.580 1.00 32.07 886 GLU A O 1
ATOM 6656 N N . LEU A 1 891 ? 56.483 24.967 30.883 1.00 32.15 887 LEU A N 1
ATOM 6657 C CA . LEU A 1 891 ? 55.501 24.853 29.795 1.00 33.65 887 LEU A CA 1
ATOM 6658 C C . LEU A 1 891 ? 56.137 24.920 28.401 1.00 33.97 887 LEU A C 1
ATOM 6659 O O . LEU A 1 891 ? 56.797 25.903 28.046 1.00 32.74 887 LEU A O 1
ATOM 6664 N N . TYR A 1 892 ? 55.878 23.880 27.612 1.00 33.84 888 TYR A N 1
ATOM 6665 C CA . TYR A 1 892 ? 56.427 23.730 26.271 1.00 34.35 888 TYR A CA 1
ATOM 6666 C C . TYR A 1 892 ? 55.339 23.587 25.221 1.00 35.38 888 TYR A C 1
ATOM 6667 O O . TYR A 1 892 ? 54.195 23.266 25.540 1.00 34.89 888 TYR A O 1
ATOM 6676 N N . GLY A 1 893 ? 55.729 23.826 23.966 1.00 37.16 889 GLY A N 1
ATOM 6677 C CA . GLY A 1 893 ? 54.953 23.449 22.790 1.00 37.59 889 GLY A CA 1
ATOM 6678 C C . GLY A 1 893 ? 55.805 22.507 21.960 1.00 40.03 889 GLY A C 1
ATOM 6679 O O . GLY A 1 893 ? 56.857 22.904 21.474 1.00 41.56 889 GLY A O 1
ATOM 6680 N N . ASP A 1 894 ? 55.367 21.256 21.813 1.00 43.55 890 ASP A N 1
ATOM 6681 C CA . ASP A 1 894 ? 56.080 20.258 21.002 1.00 44.82 890 ASP A CA 1
ATOM 6682 C C . ASP A 1 894 ? 55.678 20.377 19.548 1.00 45.21 890 ASP A C 1
ATOM 6683 O O . ASP A 1 894 ? 54.931 19.538 19.043 1.00 47.23 890 ASP A O 1
ATOM 6688 N N . ASP A 1 895 ? 56.183 21.406 18.872 1.00 44.79 891 ASP A N 1
ATOM 6689 C CA . ASP A 1 895 ? 55.790 21.668 17.479 1.00 46.23 891 ASP A CA 1
ATOM 6690 C C . ASP A 1 895 ? 56.885 21.388 16.434 1.00 46.61 891 ASP A C 1
ATOM 6691 O O . ASP A 1 895 ? 56.769 21.838 15.295 1.00 46.72 891 ASP A O 1
ATOM 6696 N N . GLY A 1 896 ? 57.933 20.651 16.816 1.00 47.40 892 GLY A N 1
ATOM 6697 C CA . GLY A 1 896 ? 59.033 20.315 15.904 1.00 47.31 892 GLY A CA 1
ATOM 6698 C C . GLY A 1 896 ? 59.913 21.465 15.411 1.00 48.93 892 GLY A C 1
ATOM 6699 O O . GLY A 1 896 ? 60.753 21.255 14.527 1.00 53.17 892 GLY A O 1
ATOM 6700 N N . THR A 1 897 ? 59.753 22.665 15.978 1.00 47.62 893 THR A N 1
ATOM 6701 C CA . THR A 1 897 ? 60.543 23.830 15.572 1.00 48.67 893 THR A CA 1
ATOM 6702 C C . THR A 1 897 ? 61.867 23.804 16.342 1.00 47.64 893 THR A C 1
ATOM 6703 O O . THR A 1 897 ? 62.003 23.020 17.292 1.00 45.12 893 THR A O 1
ATOM 6707 N N . PRO A 1 898 ? 62.852 24.638 15.929 1.00 49.66 894 PRO A N 1
ATOM 6708 C CA . PRO A 1 898 ? 64.153 24.703 16.635 1.00 50.45 894 PRO A CA 1
ATOM 6709 C C . PRO A 1 898 ? 64.055 25.117 18.099 1.00 49.74 894 PRO A C 1
ATOM 6710 O O . PRO A 1 898 ? 64.810 24.625 18.934 1.00 46.71 894 PRO A O 1
ATOM 6714 N N . GLU A 1 899 ? 63.111 26.009 18.389 1.00 52.12 895 GLU A N 1
ATOM 6715 C CA . GLU A 1 899 ? 62.862 26.506 19.751 1.00 52.73 895 GLU A CA 1
ATOM 6716 C C . GLU A 1 899 ? 61.973 25.598 20.646 1.00 51.29 895 GLU A C 1
ATOM 6717 O O . GLU A 1 899 ? 61.707 25.954 21.792 1.00 53.15 895 GLU A O 1
ATOM 6723 N N . ALA A 1 900 ? 61.540 24.434 20.154 1.00 51.13 896 ALA A N 1
ATOM 6724 C CA . ALA A 1 900 ? 60.586 23.566 20.883 1.00 50.73 896 ALA A CA 1
ATOM 6725 C C . ALA A 1 900 ? 61.069 23.082 22.250 1.00 50.65 896 ALA A C 1
ATOM 6726 O O . ALA A 1 900 ? 60.281 23.015 23.196 1.00 51.50 896 ALA A O 1
ATOM 6728 N N . GLU A 1 901 ? 62.363 22.761 22.336 1.00 49.84 897 GLU A N 1
ATOM 6729 C CA . GLU A 1 901 ? 63.020 22.354 23.588 1.00 47.99 897 GLU A CA 1
ATOM 6730 C C . GLU A 1 901 ? 63.135 23.482 24.614 1.00 42.11 897 GLU A C 1
ATOM 6731 O O . GLU A 1 901 ? 63.515 23.223 25.746 1.00 40.22 897 GLU A O 1
ATOM 6737 N N . ILE A 1 902 ? 62.848 24.721 24.217 1.00 39.86 898 ILE A N 1
ATOM 6738 C CA . ILE A 1 902 ? 62.884 25.879 25.113 1.00 38.87 898 ILE A CA 1
ATOM 6739 C C . ILE A 1 902 ? 61.461 26.231 25.579 1.00 36.12 898 ILE A C 1
ATOM 6740 O O . ILE A 1 902 ? 60.544 26.321 24.759 1.00 35.56 898 ILE A O 1
ATOM 6745 N N . PRO A 1 903 ? 61.271 26.409 26.902 1.00 33.80 899 PRO A N 1
ATOM 6746 C CA . PRO A 1 903 ? 59.937 26.658 27.435 1.00 32.86 899 PRO A CA 1
ATOM 6747 C C . PRO A 1 903 ? 59.406 28.065 27.209 1.00 32.59 899 PRO A C 1
ATOM 6748 O O . PRO A 1 903 ? 60.169 29.020 27.100 1.00 32.52 899 PRO A O 1
ATOM 6752 N N . TYR A 1 904 ? 58.088 28.175 27.147 1.00 32.27 900 TYR A N 1
ATOM 6753 C CA . TYR A 1 904 ? 57.418 29.469 27.171 1.00 32.30 900 TYR A CA 1
ATOM 6754 C C . TYR A 1 904 ? 57.663 30.160 28.512 1.00 33.14 900 TYR A C 1
ATOM 6755 O O . TYR A 1 904 ? 58.041 31.340 28.565 1.00 33.70 900 TYR A O 1
ATOM 6764 N N . SER A 1 905 ? 57.440 29.409 29.590 1.00 32.16 901 SER A N 1
ATOM 6765 C CA . SER A 1 905 ? 57.534 29.941 30.934 1.00 31.10 901 SER A CA 1
ATOM 6766 C C . SER A 1 905 ? 58.013 28.875 31.899 1.00 29.71 901 SER A C 1
ATOM 6767 O O . SER A 1 905 ? 57.897 27.687 31.623 1.00 29.87 901 SER A O 1
ATOM 6770 N N . VAL A 1 906 ? 58.566 29.327 33.015 1.00 29.83 902 VAL A N 1
ATOM 6771 C CA . VAL A 1 906 ? 59.034 28.462 34.102 1.00 31.71 902 VAL A CA 1
ATOM 6772 C C . VAL A 1 906 ? 58.596 29.101 35.412 1.00 31.35 902 VAL A C 1
ATOM 6773 O O . VAL A 1 906 ? 58.888 30.265 35.652 1.00 31.71 902 VAL A O 1
ATOM 6777 N N . THR A 1 907 ? 57.898 28.347 36.248 1.00 32.75 903 THR A N 1
ATOM 6778 C CA . THR A 1 907 ? 57.481 28.833 37.568 1.00 35.44 903 THR A CA 1
ATOM 6779 C C . THR A 1 907 ? 58.047 27.877 38.602 1.00 35.85 903 THR A C 1
ATOM 6780 O O . THR A 1 907 ? 57.946 26.659 38.435 1.00 37.32 903 THR A O 1
ATOM 6784 N N . GLU A 1 908 ? 58.631 28.427 39.664 1.00 36.97 904 GLU A N 1
ATOM 6785 C CA . GLU A 1 908 ? 59.179 27.625 40.768 1.00 38.18 904 GLU A CA 1
ATOM 6786 C C . GLU A 1 908 ? 58.799 28.246 42.112 1.00 38.34 904 GLU A C 1
ATOM 6787 O O . GLU A 1 908 ? 58.671 29.473 42.214 1.00 38.42 904 GLU A O 1
ATOM 6793 N N . MET A 1 909 ? 58.594 27.390 43.119 1.00 37.87 905 MET A N 1
ATOM 6794 C CA . MET A 1 909 ? 58.119 27.800 44.449 1.00 38.57 905 MET A CA 1
ATOM 6795 C C . MET A 1 909 ? 59.048 27.351 45.567 1.00 37.86 905 MET A C 1
ATOM 6796 O O . MET A 1 909 ? 59.660 26.290 45.494 1.00 38.42 905 MET A O 1
ATOM 6801 N N . ARG A 1 910 ? 59.119 28.170 46.613 1.00 37.91 906 ARG A N 1
ATOM 6802 C CA . ARG A 1 910 ? 59.823 27.833 47.842 1.00 37.62 906 ARG A CA 1
ATOM 6803 C C . ARG A 1 910 ? 58.800 27.653 48.940 1.00 36.26 906 ARG A C 1
ATOM 6804 O O . ARG A 1 910 ? 57.887 28.468 49.087 1.00 32.91 906 ARG A O 1
ATOM 6812 N N . HIS A 1 911 ? 58.997 26.609 49.732 1.00 36.14 907 HIS A N 1
ATOM 6813 C CA . HIS A 1 911 ? 58.109 26.299 50.823 1.00 36.55 907 HIS A CA 1
ATOM 6814 C C . HIS A 1 911 ? 58.763 26.472 52.194 1.00 36.36 907 HIS A C 1
ATOM 6815 O O . HIS A 1 911 ? 59.960 26.221 52.355 1.00 35.25 907 HIS A O 1
ATOM 6822 N N . GLN A 1 912 ? 57.956 26.920 53.159 1.00 36.59 908 GLN A N 1
ATOM 6823 C CA . GLN A 1 912 ? 58.347 27.061 54.564 1.00 36.61 908 GLN A CA 1
ATOM 6824 C C . GLN A 1 912 ? 57.434 26.192 55.408 1.00 35.56 908 GLN A C 1
ATOM 6825 O O . GLN A 1 912 ? 56.212 26.339 55.351 1.00 38.38 908 GLN A O 1
ATOM 6831 N N . VAL A 1 913 ? 58.017 25.298 56.195 1.00 34.45 909 VAL A N 1
ATOM 6832 C CA . VAL A 1 913 ? 57.257 24.524 57.184 1.00 33.03 909 VAL A CA 1
ATOM 6833 C C . VAL A 1 913 ? 57.556 25.078 58.579 1.00 32.27 909 VAL A C 1
ATOM 6834 O O . VAL A 1 913 ? 58.710 25.082 59.009 1.00 31.71 909 VAL A O 1
ATOM 6838 N N . ARG A 1 914 ? 56.515 25.563 59.261 1.00 31.72 910 ARG A N 1
ATOM 6839 C CA . ARG A 1 914 ? 56.623 26.061 60.631 1.00 30.95 910 ARG A CA 1
ATOM 6840 C C . ARG A 1 914 ? 56.259 24.940 61.588 1.00 31.48 910 ARG A C 1
ATOM 6841 O O . ARG A 1 914 ? 55.122 24.475 61.584 1.00 31.31 910 ARG A O 1
ATOM 6849 N N . ALA A 1 915 ? 57.220 24.525 62.412 1.00 32.43 911 ALA A N 1
ATOM 6850 C CA . ALA A 1 915 ? 56.991 23.454 63.393 1.00 33.83 911 ALA A CA 1
ATOM 6851 C C . ALA A 1 915 ? 56.273 23.992 64.633 1.00 33.48 911 ALA A C 1
ATOM 6852 O O . ALA A 1 915 ? 56.648 25.029 65.177 1.00 34.31 911 ALA A O 1
ATOM 6854 N N . LEU A 1 916 ? 55.251 23.269 65.078 1.00 34.36 912 LEU A N 1
ATOM 6855 C CA . LEU A 1 916 ? 54.431 23.668 66.216 1.00 35.65 912 LEU A CA 1
ATOM 6856 C C . LEU A 1 916 ? 54.390 22.523 67.230 1.00 36.28 912 LEU A C 1
ATOM 6857 O O . LEU A 1 916 ? 54.109 21.372 66.856 1.00 36.37 912 LEU A O 1
ATOM 6862 N N . PRO A 1 917 ? 54.633 22.831 68.514 1.00 34.66 913 PRO A N 1
ATOM 6863 C CA . PRO A 1 917 ? 54.715 21.779 69.520 1.00 35.00 913 PRO A CA 1
ATOM 6864 C C . PRO A 1 917 ? 53.346 21.224 69.933 1.00 34.61 913 PRO A C 1
ATOM 6865 O O . PRO A 1 917 ? 52.363 21.941 69.877 1.00 34.00 913 PRO A O 1
ATOM 6869 N N . THR A 1 918 ? 53.298 19.956 70.331 1.00 35.60 914 THR A N 1
ATOM 6870 C CA . THR A 1 918 ? 52.088 19.330 70.888 1.00 36.99 914 THR A CA 1
ATOM 6871 C C . THR A 1 918 ? 52.453 18.529 72.142 1.00 38.11 914 THR A C 1
ATOM 6872 O O . THR A 1 918 ? 53.600 18.550 72.561 1.00 39.34 914 THR A O 1
ATOM 6876 N N . THR A 1 919 ? 51.488 17.846 72.758 1.00 40.25 915 THR A N 1
ATOM 6877 C CA . THR A 1 919 ? 51.795 16.964 73.889 1.00 42.85 915 THR A CA 1
ATOM 6878 C C . THR A 1 919 ? 52.764 15.845 73.510 1.00 45.95 915 THR A C 1
ATOM 6879 O O . THR A 1 919 ? 53.527 15.371 74.367 1.00 48.66 915 THR A O 1
ATOM 6883 N N . ASP A 1 920 ? 52.729 15.428 72.241 1.00 47.06 916 ASP A N 1
ATOM 6884 C CA . ASP A 1 920 ? 53.676 14.441 71.714 1.00 49.27 916 ASP A CA 1
ATOM 6885 C C . ASP A 1 920 ? 55.027 15.121 71.470 1.00 50.26 916 ASP A C 1
ATOM 6886 O O . ASP A 1 920 ? 55.121 16.077 70.697 1.00 53.83 916 ASP A O 1
ATOM 6891 N N . ALA A 1 921 ? 56.063 14.639 72.147 1.00 50.96 917 ALA A N 1
ATOM 6892 C CA . ALA A 1 921 ? 57.399 15.209 72.000 1.00 54.74 917 ALA A CA 1
ATOM 6893 C C . ALA A 1 921 ? 58.078 14.686 70.720 1.00 54.25 917 ALA A C 1
ATOM 6894 O O . ALA A 1 921 ? 58.817 15.428 70.043 1.00 49.93 917 ALA A O 1
ATOM 6896 N N . THR A 1 922 ? 57.802 13.418 70.397 1.00 51.18 918 THR A N 1
ATOM 6897 C CA . THR A 1 922 ? 58.373 12.756 69.225 1.00 51.74 918 THR A CA 1
ATOM 6898 C C . THR A 1 922 ? 57.853 13.259 67.866 1.00 49.99 918 THR A C 1
ATOM 6899 O O . THR A 1 922 ? 58.544 13.113 66.858 1.00 50.63 918 THR A O 1
ATOM 6903 N N . VAL A 1 923 ? 56.649 13.833 67.829 1.00 48.04 919 VAL A N 1
ATOM 6904 C CA . VAL A 1 923 ? 55.989 14.197 66.563 1.00 45.18 919 VAL A CA 1
ATOM 6905 C C . VAL A 1 923 ? 55.476 15.635 66.583 1.00 42.65 919 VAL A C 1
ATOM 6906 O O . VAL A 1 923 ? 54.422 15.906 67.158 1.00 43.28 919 VAL A O 1
ATOM 6910 N N . PRO A 1 924 ? 56.204 16.565 65.945 1.00 41.04 920 PRO A N 1
ATOM 6911 C CA . PRO A 1 924 ? 55.697 17.933 65.868 1.00 39.31 920 PRO A CA 1
ATOM 6912 C C . PRO A 1 924 ? 54.599 18.101 64.832 1.00 38.36 920 PRO A C 1
ATOM 6913 O O . PRO A 1 924 ? 54.530 17.367 63.843 1.00 37.98 920 PRO A O 1
ATOM 6917 N N . SER A 1 925 ? 53.744 19.076 65.093 1.00 38.80 921 SER A N 1
ATOM 6918 C CA . SER A 1 925 ? 52.754 19.529 64.143 1.00 38.17 921 SER A CA 1
ATOM 6919 C C . SER A 1 925 ? 53.437 20.535 63.197 1.00 36.84 921 SER A C 1
ATOM 6920 O O . SER A 1 925 ? 54.556 20.992 63.462 1.00 35.77 921 SER A O 1
ATOM 6923 N N . ALA A 1 926 ? 52.778 20.868 62.091 1.00 35.95 922 ALA A N 1
ATOM 6924 C CA . ALA A 1 926 ? 53.412 21.666 61.042 1.00 34.37 922 ALA A CA 1
ATOM 6925 C C . ALA A 1 926 ? 52.413 22.488 60.217 1.00 32.35 922 ALA A C 1
ATOM 6926 O O . ALA A 1 926 ? 51.275 22.080 60.000 1.00 31.76 922 ALA A O 1
ATOM 6928 N N . TRP A 1 927 ? 52.846 23.661 59.781 1.00 30.63 923 TRP A N 1
ATOM 6929 C CA . TRP A 1 927 ? 52.046 24.481 58.901 1.00 30.49 923 TRP A CA 1
ATOM 6930 C C . TRP A 1 927 ? 52.909 24.826 57.709 1.00 30.67 923 TRP A C 1
ATOM 6931 O O . TRP A 1 927 ? 53.856 25.602 57.824 1.00 31.28 923 TRP A O 1
ATOM 6942 N N . CYS A 1 928 ? 52.587 24.231 56.566 1.00 32.76 924 CYS A N 1
ATOM 6943 C CA . CYS A 1 928 ? 53.328 24.472 55.323 1.00 33.64 924 CYS A CA 1
ATOM 6944 C C . CYS A 1 928 ? 52.744 25.687 54.629 1.00 33.07 924 CYS A C 1
ATOM 6945 O O . CYS A 1 928 ? 51.528 25.878 54.648 1.00 34.53 924 CYS A O 1
ATOM 6948 N N . SER A 1 929 ? 53.604 26.511 54.039 1.00 31.76 925 SER A N 1
ATOM 6949 C CA . SER A 1 929 ? 53.162 27.658 53.260 1.00 32.16 925 SER A CA 1
ATOM 6950 C C . SER A 1 929 ? 54.106 27.876 52.100 1.00 32.73 925 SER A C 1
ATOM 6951 O O . SER A 1 929 ? 55.175 27.291 52.059 1.00 34.74 925 SER A O 1
ATOM 6954 N N . THR A 1 930 ? 53.704 28.724 51.167 1.00 31.94 926 THR A N 1
ATOM 6955 C CA . THR A 1 930 ? 54.508 29.040 50.005 1.00 31.42 926 THR A CA 1
ATOM 6956 C C . THR A 1 930 ? 55.051 30.438 50.221 1.00 32.41 926 THR A C 1
ATOM 6957 O O . THR A 1 930 ? 54.283 31.394 50.255 1.00 34.76 926 THR A O 1
ATOM 6961 N N . ILE A 1 931 ? 56.362 30.566 50.374 1.00 32.74 927 ILE A N 1
ATOM 6962 C CA . ILE A 1 931 ? 56.949 31.853 50.756 1.00 34.80 927 ILE A CA 1
ATOM 6963 C C . ILE A 1 931 ? 57.621 32.600 49.627 1.00 35.91 927 ILE A C 1
ATOM 6964 O O . ILE A 1 931 ? 57.807 33.805 49.722 1.00 37.94 927 ILE A O 1
ATOM 6969 N N . GLU A 1 932 ? 58.003 31.905 48.573 1.00 38.33 928 GLU A N 1
ATOM 6970 C CA . GLU A 1 932 ? 58.513 32.577 47.390 1.00 40.54 928 GLU A CA 1
ATOM 6971 C C . GLU A 1 932 ? 57.916 31.931 46.149 1.00 38.87 928 GLU A C 1
ATOM 6972 O O . GLU A 1 932 ? 57.666 30.730 46.140 1.00 38.99 928 GLU A O 1
ATOM 6978 N N . THR A 1 933 ? 57.642 32.748 45.135 1.00 37.25 929 THR A N 1
ATOM 6979 C CA . THR A 1 933 ? 57.201 32.272 43.829 1.00 36.16 929 THR A CA 1
ATOM 6980 C C . THR A 1 933 ? 57.970 33.065 42.786 1.00 35.30 929 THR A C 1
ATOM 6981 O O . THR A 1 933 ? 57.926 34.289 42.777 1.00 33.57 929 THR A O 1
ATOM 6985 N N . ARG A 1 934 ? 58.673 32.352 41.918 1.00 36.49 930 ARG A N 1
ATOM 6986 C CA . ARG A 1 934 ? 59.488 32.956 40.884 1.00 38.53 930 ARG A CA 1
ATOM 6987 C C . ARG A 1 934 ? 58.999 32.455 39.547 1.00 37.79 930 ARG A C 1
ATOM 6988 O O . ARG A 1 934 ? 58.955 31.250 39.329 1.00 37.07 930 ARG A O 1
ATOM 6996 N N . SER A 1 935 ? 58.624 33.383 38.667 1.00 39.60 931 SER A N 1
ATOM 6997 C CA . SER A 1 935 ? 58.160 33.062 37.310 1.00 40.65 931 SER A CA 1
ATOM 6998 C C . SER A 1 935 ? 59.083 33.694 36.279 1.00 39.27 931 SER A C 1
ATOM 6999 O O . SER A 1 935 ? 59.337 34.888 36.322 1.00 40.66 931 SER A O 1
ATOM 7002 N N . TYR A 1 936 ? 59.585 32.880 35.363 1.00 40.02 932 TYR A N 1
ATOM 7003 C CA . TYR A 1 936 ? 60.388 33.360 34.248 1.00 41.48 932 TYR A CA 1
ATOM 7004 C C . TYR A 1 936 ? 59.528 33.310 32.999 1.00 39.97 932 TYR A C 1
ATOM 7005 O O . TYR A 1 936 ? 58.917 32.278 32.730 1.00 36.62 932 TYR A O 1
ATOM 7014 N N . GLN A 1 937 ? 59.466 34.428 32.266 1.00 40.56 933 GLN A N 1
ATOM 7015 C CA . GLN A 1 937 ? 58.847 34.487 30.932 1.00 40.84 933 GLN A CA 1
ATOM 7016 C C . GLN A 1 937 ? 59.945 34.502 29.868 1.00 40.02 933 GLN A C 1
ATOM 7017 O O . GLN A 1 937 ? 60.585 35.531 29.651 1.00 40.13 933 GLN A O 1
ATOM 7023 N N . TYR A 1 938 ? 60.155 33.347 29.233 1.00 37.13 934 TYR A N 1
ATOM 7024 C CA . TYR A 1 938 ? 61.169 33.169 28.195 1.00 36.84 934 TYR A CA 1
ATOM 7025 C C . TYR A 1 938 ? 60.623 33.353 26.787 1.00 36.60 934 TYR A C 1
ATOM 7026 O O . TYR A 1 938 ? 61.343 33.813 25.901 1.00 37.06 934 TYR A O 1
ATOM 7035 N N . GLN A 1 939 ? 59.378 32.933 26.579 1.00 36.47 935 GLN A N 1
ATOM 7036 C CA . GLN A 1 939 ? 58.780 32.818 25.248 1.00 37.35 935 GLN A CA 1
ATOM 7037 C C . GLN A 1 939 ? 59.656 32.026 24.261 1.00 37.47 935 GLN A C 1
ATOM 7038 O O . GLN A 1 939 ? 59.718 32.320 23.080 1.00 35.63 935 GLN A O 1
ATOM 7044 N N . ARG A 1 940 ? 60.304 30.991 24.786 1.00 39.94 936 ARG A N 1
ATOM 7045 C CA . ARG A 1 940 ? 61.162 30.081 24.025 1.00 39.52 936 ARG A CA 1
ATOM 7046 C C . ARG A 1 940 ? 62.419 30.721 23.467 1.00 39.11 936 ARG A C 1
ATOM 7047 O O . ARG A 1 940 ? 63.011 30.187 22.535 1.00 38.70 936 ARG A O 1
ATOM 7055 N N . VAL A 1 941 ? 62.831 31.844 24.052 1.00 39.42 937 VAL A N 1
ATOM 7056 C CA . VAL A 1 941 ? 64.146 32.408 23.829 1.00 38.16 937 VAL A CA 1
ATOM 7057 C C . VAL A 1 941 ? 64.830 32.394 25.184 1.00 36.74 937 VAL A C 1
ATOM 7058 O O . VAL A 1 941 ? 64.345 33.017 26.130 1.00 34.81 937 VAL A O 1
ATOM 7062 N N . ALA A 1 942 ? 65.959 31.690 25.262 1.00 38.45 938 ALA A N 1
ATOM 7063 C CA . ALA A 1 942 ? 66.634 31.386 26.542 1.00 39.50 938 ALA A CA 1
ATOM 7064 C C . ALA A 1 942 ? 67.372 32.554 27.214 1.00 40.33 938 ALA A C 1
ATOM 7065 O O . ALA A 1 942 ? 67.393 32.647 28.449 1.00 40.69 938 ALA A O 1
ATOM 7067 N N . ALA A 1 943 ? 67.968 33.437 26.413 1.00 41.17 939 ALA A N 1
ATOM 7068 C CA . ALA A 1 943 ? 68.904 34.438 26.928 1.00 40.34 939 ALA A CA 1
ATOM 7069 C C . ALA A 1 943 ? 68.269 35.697 27.517 1.00 40.60 939 ALA A C 1
ATOM 7070 O O . ALA A 1 943 ? 68.918 36.371 28.333 1.00 39.44 939 ALA A O 1
ATOM 7072 N N . ASP A 1 944 ? 67.026 36.018 27.122 1.00 39.32 940 ASP A N 1
ATOM 7073 C CA . ASP A 1 944 ? 66.423 37.343 27.424 1.00 37.81 940 ASP A CA 1
ATOM 7074 C C . ASP A 1 944 ? 65.060 37.282 28.150 1.00 37.33 940 ASP A C 1
ATOM 7075 O O . ASP A 1 944 ? 64.122 38.000 27.786 1.00 37.95 940 ASP A O 1
ATOM 7080 N N . PRO A 1 945 ? 64.954 36.457 29.206 1.00 36.32 941 PRO A N 1
ATOM 7081 C CA . PRO A 1 945 ? 63.665 36.308 29.844 1.00 36.15 941 PRO A CA 1
ATOM 7082 C C . PRO A 1 945 ? 63.269 37.531 30.627 1.00 35.49 941 PRO A C 1
ATOM 7083 O O . PRO A 1 945 ? 64.126 38.325 30.987 1.00 33.98 941 PRO A O 1
ATOM 7087 N N . GLN A 1 946 ? 61.973 37.657 30.885 1.00 35.98 942 GLN A N 1
ATOM 7088 C CA . GLN A 1 946 ? 61.480 38.518 31.939 1.00 36.54 942 GLN A CA 1
ATOM 7089 C C . GLN A 1 946 ? 61.332 37.654 33.198 1.00 35.59 942 GLN A C 1
ATOM 7090 O O . GLN A 1 946 ? 61.156 36.436 33.103 1.00 35.46 942 GLN A O 1
ATOM 7096 N N . CYS A 1 947 ? 61.433 38.272 34.370 1.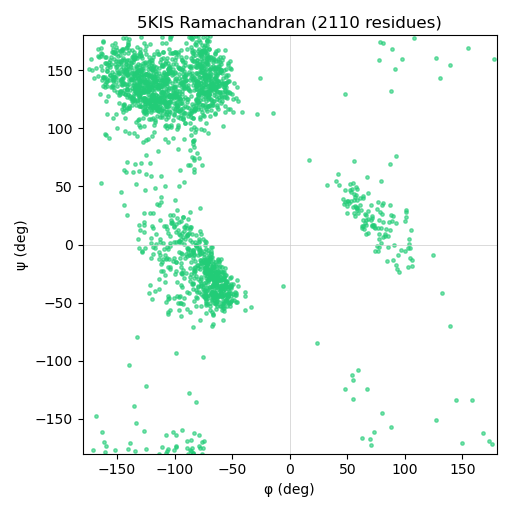00 35.08 943 CYS A N 1
ATOM 7097 C CA . CYS A 1 947 ? 61.434 37.527 35.627 1.00 34.96 943 CYS A CA 1
ATOM 7098 C C . CYS A 1 947 ? 60.839 38.352 36.741 1.00 33.43 943 CYS A C 1
ATOM 7099 O O . CYS A 1 947 ? 61.218 39.497 36.936 1.00 31.32 943 CYS A O 1
ATOM 7102 N N . SER A 1 948 ? 59.910 37.747 37.473 1.00 33.79 944 SER A N 1
ATOM 7103 C CA . SER A 1 948 ? 59.263 38.391 38.616 1.00 34.36 944 SER A CA 1
ATOM 7104 C C . SER A 1 948 ? 59.202 37.404 39.775 1.00 33.14 944 SER A C 1
ATOM 7105 O O . SER A 1 948 ? 59.297 36.180 39.572 1.00 31.63 944 SER A O 1
ATOM 7108 N N . GLN A 1 949 ? 59.047 37.941 40.983 1.00 32.47 945 GLN A N 1
ATOM 7109 C CA . GLN A 1 949 ? 59.105 37.134 42.193 1.00 34.22 945 GLN A CA 1
ATOM 7110 C C . GLN A 1 949 ? 58.282 37.753 43.319 1.00 35.05 945 GLN A C 1
ATOM 7111 O O . GLN A 1 949 ? 58.373 38.960 43.564 1.00 34.79 945 GLN A O 1
ATOM 7117 N N . GLN A 1 950 ? 57.473 36.932 43.991 1.00 35.79 946 GLN A N 1
ATOM 7118 C CA . GLN A 1 950 ? 56.603 37.410 45.062 1.00 38.21 946 GLN A CA 1
ATOM 7119 C C . GLN A 1 950 ? 57.000 36.682 46.335 1.00 36.37 946 GLN A C 1
ATOM 7120 O O . GLN A 1 950 ? 57.095 35.465 46.340 1.00 35.27 946 GLN A O 1
ATOM 7126 N N . VAL A 1 951 ? 57.238 37.426 47.413 1.00 35.11 947 VAL A N 1
ATOM 7127 C CA . VAL A 1 951 ? 57.761 36.836 48.643 1.00 34.89 947 VAL A CA 1
ATOM 7128 C C . VAL A 1 951 ? 56.862 37.189 49.823 1.00 34.05 947 VAL A C 1
ATOM 7129 O O . VAL A 1 951 ? 56.574 38.354 50.045 1.00 32.56 947 VAL A O 1
ATOM 7133 N N . VAL A 1 952 ? 56.392 36.181 50.556 1.00 34.77 948 VAL A N 1
ATOM 7134 C CA . VAL A 1 952 ? 55.709 36.420 51.827 1.00 36.40 948 VAL A CA 1
ATOM 7135 C C . VAL A 1 952 ? 56.796 36.384 52.886 1.00 36.09 948 VAL A C 1
ATOM 7136 O O . VAL A 1 952 ? 57.281 35.310 53.235 1.00 35.16 948 VAL A O 1
ATOM 7140 N N . ILE A 1 953 ? 57.173 37.563 53.376 1.00 35.87 949 ILE A N 1
ATOM 7141 C CA . ILE A 1 953 ? 58.258 37.702 54.335 1.00 36.85 949 ILE A CA 1
ATOM 7142 C C . ILE A 1 953 ? 57.814 37.296 55.740 1.00 37.21 949 ILE A C 1
ATOM 7143 O O . ILE A 1 953 ? 58.465 36.474 56.363 1.00 39.40 949 ILE A O 1
ATOM 7148 N N . LYS A 1 954 ? 56.723 37.874 56.231 1.00 38.75 950 LYS A N 1
ATOM 7149 C CA . LYS A 1 954 ? 56.207 37.595 57.582 1.00 40.25 950 LYS A CA 1
ATOM 7150 C C . LYS A 1 954 ? 54.763 37.122 57.506 1.00 38.79 950 LYS A C 1
ATOM 7151 O O . LYS A 1 954 ? 53.956 37.695 56.779 1.00 37.39 950 LYS A O 1
ATOM 7157 N N . ALA A 1 955 ? 54.432 36.122 58.313 1.00 39.04 951 ALA A N 1
ATOM 7158 C CA . ALA A 1 955 ? 53.067 35.648 58.471 1.00 37.99 951 ALA A CA 1
ATOM 7159 C C . ALA A 1 955 ? 52.740 35.575 59.959 1.00 39.18 951 ALA A C 1
ATOM 7160 O O . ALA A 1 955 ? 53.591 35.181 60.754 1.00 37.40 951 ALA A O 1
ATOM 7162 N N . ASP A 1 956 ? 51.513 35.948 60.332 1.00 40.42 952 ASP A N 1
ATOM 7163 C CA . ASP A 1 956 ? 51.079 35.917 61.733 1.00 41.55 952 ASP A CA 1
ATOM 7164 C C . ASP A 1 956 ? 50.928 34.477 62.249 1.00 42.33 952 ASP A C 1
ATOM 7165 O O . ASP A 1 956 ? 51.148 33.514 61.508 1.00 41.26 952 ASP A O 1
ATOM 7170 N N . ARG A 1 957 ? 50.547 34.331 63.515 1.00 43.88 953 ARG A N 1
ATOM 7171 C CA . ARG A 1 957 ? 50.422 32.997 64.128 1.00 44.27 953 ARG A CA 1
ATOM 7172 C C . ARG A 1 957 ? 49.333 32.129 63.510 1.00 42.21 953 ARG A C 1
ATOM 7173 O O . ARG A 1 957 ? 49.448 30.904 63.502 1.00 40.97 953 ARG A O 1
ATOM 7181 N N . TYR A 1 958 ? 48.301 32.784 62.979 1.00 41.82 954 TYR A N 1
ATOM 7182 C CA . TYR A 1 958 ? 47.172 32.132 62.285 1.00 40.90 954 TYR A CA 1
ATOM 7183 C C . TYR A 1 958 ? 47.369 31.964 60.759 1.00 38.89 954 TYR A C 1
ATOM 7184 O O . TYR A 1 958 ? 46.417 31.710 60.032 1.00 40.65 954 TYR A O 1
ATOM 7193 N N . GLY A 1 959 ? 48.599 32.111 60.276 1.00 37.63 955 GLY A N 1
ATOM 7194 C CA . GLY A 1 959 ? 48.924 31.847 58.883 1.00 36.89 955 GLY A CA 1
ATOM 7195 C C . GLY A 1 959 ? 48.696 32.986 57.905 1.00 35.67 955 GLY A C 1
ATOM 7196 O O . GLY A 1 959 ? 49.015 32.840 56.727 1.00 37.76 955 GLY A O 1
ATOM 7197 N N . SER A 1 960 ? 48.172 34.119 58.375 1.00 34.41 956 SER A N 1
ATOM 7198 C CA . SER A 1 960 ? 47.866 35.259 57.507 1.00 33.72 956 SER A CA 1
ATOM 7199 C C . SER A 1 960 ? 49.132 36.072 57.196 1.00 33.23 956 SER A C 1
ATOM 7200 O O . SER A 1 960 ? 49.957 36.287 58.080 1.00 32.89 956 SER A O 1
ATOM 7203 N N . PRO A 1 961 ? 49.285 36.538 55.943 1.00 32.95 957 PRO A N 1
ATOM 7204 C CA . PRO A 1 961 ? 50.484 37.298 55.590 1.00 32.89 957 PRO A CA 1
ATOM 7205 C C . PRO A 1 961 ? 50.502 38.698 56.182 1.00 32.95 957 PRO A C 1
ATOM 7206 O O . PRO A 1 961 ? 49.542 39.442 56.000 1.00 33.69 957 PRO A O 1
ATOM 7210 N N . LEU A 1 962 ? 51.593 39.045 56.867 1.00 33.66 958 LEU A N 1
ATOM 7211 C CA . LEU A 1 962 ? 51.789 40.385 57.448 1.00 33.98 958 LEU A CA 1
ATOM 7212 C C . LEU A 1 962 ? 52.636 41.284 56.563 1.00 33.13 958 LEU A C 1
ATOM 7213 O O . LEU A 1 962 ? 52.323 42.465 56.388 1.00 34.40 958 LEU A O 1
ATOM 7218 N N . LEU A 1 963 ? 53.719 40.731 56.034 1.00 30.91 959 LEU A N 1
ATOM 7219 C CA . LEU A 1 963 ? 54.644 41.485 55.212 1.00 30.90 959 LEU A CA 1
ATOM 7220 C C . LEU A 1 963 ? 54.910 40.670 53.988 1.00 29.19 959 LEU A C 1
ATOM 7221 O O . LEU A 1 963 ? 55.204 39.491 54.092 1.00 27.01 959 LEU A O 1
ATOM 7226 N N . SER A 1 964 ? 54.795 41.301 52.830 1.00 29.71 960 SER A N 1
ATOM 7227 C CA . SER A 1 964 ? 55.143 40.650 51.573 1.00 31.32 960 SER A CA 1
ATOM 7228 C C . SER A 1 964 ? 55.700 41.652 50.570 1.00 29.95 960 SER A C 1
ATOM 7229 O O . SER A 1 964 ? 55.624 42.853 50.779 1.00 30.63 960 SER A O 1
ATOM 7232 N N . VAL A 1 965 ? 56.304 41.145 49.508 1.00 29.39 961 VAL A N 1
ATOM 7233 C CA . VAL A 1 965 ? 56.909 41.993 48.508 1.00 30.45 961 VAL A CA 1
ATOM 7234 C C . VAL A 1 965 ? 56.808 41.351 47.122 1.00 31.88 961 VAL A C 1
ATOM 7235 O O . VAL A 1 965 ? 56.932 40.135 46.985 1.00 35.32 961 VAL A O 1
ATOM 7239 N N . ALA A 1 966 ? 56.556 42.183 46.112 1.00 32.47 962 ALA A N 1
ATOM 7240 C CA . ALA A 1 966 ? 56.497 41.775 44.720 1.00 32.08 962 ALA A CA 1
ATOM 7241 C C . ALA A 1 966 ? 57.667 42.440 44.019 1.00 33.01 962 ALA A C 1
ATOM 7242 O O . ALA A 1 966 ? 57.801 43.666 44.058 1.00 33.79 962 ALA A O 1
ATOM 7244 N N . ILE A 1 967 ? 58.501 41.631 43.379 1.00 34.14 963 ILE A N 1
ATOM 7245 C CA . ILE A 1 967 ? 59.748 42.089 42.771 1.00 36.29 963 ILE A CA 1
ATOM 7246 C C . ILE A 1 967 ? 59.675 41.933 41.272 1.00 36.28 963 ILE A C 1
ATOM 7247 O O . ILE A 1 967 ? 59.293 40.878 40.783 1.00 36.05 963 ILE A O 1
ATOM 7252 N N . ASN A 1 968 ? 60.085 42.971 40.552 1.00 37.97 964 ASN A N 1
ATOM 7253 C CA . ASN A 1 968 ? 60.248 42.906 39.104 1.00 38.14 964 ASN A CA 1
ATOM 7254 C C . ASN A 1 968 ? 61.722 43.105 38.782 1.00 39.08 964 ASN A C 1
ATOM 7255 O O . ASN A 1 968 ? 62.261 44.203 38.987 1.00 38.50 964 ASN A O 1
ATOM 7260 N N . TYR A 1 969 ? 62.368 42.032 38.314 1.00 39.13 965 TYR A N 1
ATOM 7261 C CA . TYR A 1 969 ? 63.794 42.063 37.966 1.00 39.86 965 TYR A CA 1
ATOM 7262 C C . TYR A 1 969 ? 64.071 42.901 36.719 1.00 37.56 965 TYR A C 1
ATOM 7263 O O . TYR A 1 969 ? 63.209 43.007 35.848 1.00 35.24 965 TYR A O 1
ATOM 7272 N N . PRO A 1 970 ? 65.284 43.493 36.636 1.00 37.60 966 PRO A N 1
ATOM 7273 C CA . PRO A 1 970 ? 65.685 44.207 35.440 1.00 37.86 966 PRO A CA 1
ATOM 7274 C C . PRO A 1 970 ? 65.962 43.279 34.267 1.00 36.20 966 PRO A C 1
ATOM 7275 O O . PRO A 1 970 ? 66.277 42.111 34.461 1.00 37.60 966 PRO A O 1
ATOM 7279 N N . ARG A 1 971 ? 65.835 43.815 33.063 1.00 35.23 967 ARG A N 1
ATOM 7280 C CA . ARG A 1 971 ? 66.246 43.117 31.860 1.00 35.92 967 ARG A CA 1
ATOM 7281 C C . ARG A 1 971 ? 67.764 42.892 31.861 1.00 36.80 967 ARG A C 1
ATOM 7282 O O . ARG A 1 971 ? 68.527 43.745 32.314 1.00 35.71 967 ARG A O 1
ATOM 7290 N N . ARG A 1 972 ? 68.190 41.755 31.322 1.00 38.63 968 ARG A N 1
ATOM 7291 C CA . ARG A 1 972 ? 69.613 41.393 31.276 1.00 40.41 968 ARG A CA 1
ATOM 7292 C C . ARG A 1 972 ? 70.410 42.316 30.367 1.00 43.03 968 ARG A C 1
ATOM 7293 O O . ARG A 1 972 ? 69.828 43.011 29.519 1.00 43.21 968 ARG A O 1
ATOM 7301 N N . LYS A 1 973 ? 71.733 42.330 30.565 1.00 44.30 969 LYS A N 1
ATOM 7302 C CA . LYS A 1 973 ? 72.624 43.171 29.760 1.00 45.93 969 LYS A CA 1
ATOM 7303 C C . LYS A 1 973 ? 72.481 42.744 28.307 1.00 45.97 969 LYS A C 1
ATOM 7304 O O . LYS A 1 973 ? 72.504 41.554 27.999 1.00 43.68 969 LYS A O 1
ATOM 7306 N N . LYS A 1 974 ? 72.295 43.728 27.436 1.00 48.90 970 LYS A N 1
ATOM 7307 C CA . LYS A 1 974 ? 72.110 43.498 26.008 1.00 52.46 970 LYS A CA 1
ATOM 7308 C C . LYS A 1 974 ? 73.265 42.679 25.413 1.00 51.04 970 LYS A C 1
ATOM 7309 O O . LYS A 1 974 ? 74.426 43.037 25.602 1.00 49.19 970 LYS A O 1
ATOM 7315 N N . PRO A 1 975 ? 72.953 41.570 24.715 1.00 52.31 971 PRO A N 1
ATOM 7316 C CA . PRO A 1 975 ? 74.016 40.825 24.033 1.00 56.32 971 PRO A CA 1
ATOM 7317 C C . PRO A 1 975 ? 74.489 41.496 22.731 1.00 60.32 971 PRO A C 1
ATOM 7318 O O . PRO A 1 975 ? 73.885 42.476 22.268 1.00 59.51 971 PRO A O 1
ATOM 7322 N N . GLU A 1 976 ? 75.564 40.954 22.158 1.00 63.59 972 GLU A N 1
ATOM 7323 C CA . GLU A 1 976 ? 76.203 41.550 20.985 1.00 64.73 972 GLU A CA 1
ATOM 7324 C C . GLU A 1 976 ? 75.338 41.358 19.736 1.00 62.91 972 GLU A C 1
ATOM 7325 O O . GLU A 1 976 ? 75.040 42.327 19.038 1.00 59.35 972 GLU A O 1
ATOM 7331 N N . LYS A 1 977 ? 74.927 40.115 19.478 1.00 61.31 973 LYS A N 1
ATOM 7332 C CA . LYS A 1 977 ? 74.037 39.786 18.355 1.00 59.05 973 LYS A CA 1
ATOM 7333 C C . LYS A 1 977 ? 72.618 39.581 18.906 1.00 59.00 973 LYS A C 1
ATOM 7334 O O . LYS A 1 977 ? 72.446 39.342 20.103 1.00 58.45 973 LYS A O 1
ATOM 7337 N N . SER A 1 978 ? 71.614 39.691 18.035 1.00 58.66 974 SER A N 1
ATOM 7338 C CA . SER A 1 978 ? 70.201 39.536 18.424 1.00 58.62 974 SER A CA 1
ATOM 7339 C C . SER A 1 978 ? 69.842 38.067 18.619 1.00 60.46 974 SER A C 1
ATOM 7340 O O . SER A 1 978 ? 70.086 37.279 17.716 1.00 63.16 974 SER A O 1
ATOM 7343 N N . PRO A 1 979 ? 69.229 37.698 19.772 1.00 64.56 975 PRO A N 1
ATOM 7344 C CA . PRO A 1 979 ? 68.780 36.305 19.950 1.00 63.86 975 PRO A CA 1
ATOM 7345 C C . PRO A 1 979 ? 67.494 35.971 19.194 1.00 64.23 975 PRO A C 1
ATOM 7346 O O . PRO A 1 979 ? 67.181 34.794 19.029 1.00 64.29 975 PRO A O 1
ATOM 7350 N N . TYR A 1 980 ? 66.762 36.992 18.746 1.00 65.33 976 TYR A N 1
ATOM 7351 C CA . TYR A 1 980 ? 65.469 36.810 18.076 1.00 64.86 976 TYR A CA 1
ATOM 7352 C C . TYR A 1 980 ? 65.682 36.564 16.570 1.00 69.70 976 TYR A C 1
ATOM 7353 O O . TYR A 1 980 ? 66.698 36.992 16.013 1.00 68.98 976 TYR A O 1
ATOM 7362 N N . PRO A 1 981 ? 64.741 35.856 15.908 1.00 75.95 977 PRO A N 1
ATOM 7363 C CA . PRO A 1 981 ? 64.941 35.460 14.499 1.00 75.92 977 PRO A CA 1
ATOM 7364 C C . PRO A 1 981 ? 65.166 36.642 13.549 1.00 73.53 977 PRO A C 1
ATOM 7365 O O . PRO A 1 981 ? 64.597 37.713 13.760 1.00 70.31 977 PRO A O 1
ATOM 7369 N N . ASP A 1 982 ? 65.959 36.431 12.498 1.00 72.31 978 ASP A N 1
ATOM 7370 C CA . ASP A 1 982 ? 66.421 37.545 11.635 1.00 71.86 978 ASP A CA 1
ATOM 7371 C C . ASP A 1 982 ? 65.389 38.174 10.663 1.00 68.30 978 ASP A C 1
ATOM 7372 O O . ASP A 1 982 ? 65.755 39.079 9.914 1.00 64.65 978 ASP A O 1
ATOM 7377 N N . ASP A 1 983 ? 64.124 37.725 10.691 1.00 67.49 979 ASP A N 1
ATOM 7378 C CA . ASP A 1 983 ? 63.049 38.263 9.811 1.00 67.29 979 ASP A CA 1
ATOM 7379 C C . ASP A 1 983 ? 62.340 39.559 10.290 1.00 66.20 979 ASP A C 1
ATOM 7380 O O . ASP A 1 983 ? 61.543 40.133 9.552 1.00 68.00 979 ASP A O 1
ATOM 7385 N N . LEU A 1 984 ? 62.622 39.993 11.520 1.00 65.13 980 LEU A N 1
ATOM 7386 C CA . LEU A 1 984 ? 62.141 41.278 12.063 1.00 59.76 980 LEU A CA 1
ATOM 7387 C C . LEU A 1 984 ? 62.920 42.451 11.453 1.00 57.27 980 LEU A C 1
ATOM 7388 O O . LEU A 1 984 ? 63.934 42.241 10.791 1.00 59.98 980 LEU A O 1
ATOM 7393 N N . PRO A 1 985 ? 62.469 43.697 11.687 1.00 55.86 981 PRO A N 1
ATOM 7394 C CA . PRO A 1 985 ? 63.312 44.831 11.277 1.00 55.82 981 PRO A CA 1
ATOM 7395 C C . PRO A 1 985 ? 64.697 44.794 11.925 1.00 54.46 981 PRO A C 1
ATOM 7396 O O . PRO A 1 985 ? 64.802 44.469 13.112 1.00 53.14 981 PRO A O 1
ATOM 7400 N N . GLU A 1 986 ? 65.742 45.108 11.154 1.00 54.04 982 GLU A N 1
ATOM 7401 C CA . GLU A 1 986 ? 67.124 45.082 11.672 1.00 53.55 982 GLU A CA 1
ATOM 7402 C C . GLU A 1 986 ? 67.271 45.984 12.894 1.00 51.70 982 GLU A C 1
ATOM 7403 O O . GLU A 1 986 ? 67.945 45.620 13.853 1.00 49.29 982 GLU A O 1
ATOM 7405 N N . THR A 1 987 ? 66.595 47.132 12.866 1.00 53.21 983 THR A N 1
ATOM 7406 C CA . THR A 1 987 ? 66.627 48.097 13.976 1.00 54.43 983 THR A CA 1
ATOM 7407 C C . THR A 1 987 ? 65.939 47.647 15.275 1.00 51.40 983 THR A C 1
ATOM 7408 O O . THR A 1 987 ? 66.324 48.081 16.361 1.00 47.24 983 THR A O 1
ATOM 7412 N N . LEU A 1 988 ? 64.938 46.775 15.162 1.00 51.80 984 LEU A N 1
ATOM 7413 C CA . LEU A 1 988 ? 64.065 46.433 16.290 1.00 50.45 984 LEU A CA 1
ATOM 7414 C C . LEU A 1 988 ? 64.788 45.883 17.520 1.00 50.44 984 LEU A C 1
ATOM 7415 O O . LEU A 1 988 ? 64.470 46.274 18.636 1.00 53.28 984 LEU A O 1
ATOM 7420 N N . PHE A 1 989 ? 65.754 44.989 17.325 1.00 51.18 985 PHE A N 1
ATOM 7421 C CA . PHE A 1 989 ? 66.492 44.412 18.456 1.00 49.65 985 PHE A CA 1
ATOM 7422 C C . PHE A 1 989 ? 67.132 45.484 19.330 1.00 47.98 985 PHE A C 1
ATOM 7423 O O . PHE A 1 989 ? 67.001 45.441 20.547 1.00 44.68 985 PHE A O 1
ATOM 7431 N N . ASP A 1 990 ? 67.813 46.444 18.707 1.00 49.52 986 ASP A N 1
ATOM 7432 C CA . ASP A 1 990 ? 68.406 47.572 19.449 1.00 49.60 986 ASP A CA 1
ATOM 7433 C C . ASP A 1 990 ? 67.316 48.472 20.013 1.00 47.18 986 ASP A C 1
ATOM 7434 O O . ASP A 1 990 ? 67.411 48.910 21.155 1.00 48.56 986 ASP A O 1
ATOM 7439 N N . SER A 1 991 ? 66.289 48.749 19.207 1.00 45.85 987 SER A N 1
ATOM 7440 C CA . SER A 1 991 ? 65.188 49.641 19.613 1.00 44.41 987 SER A CA 1
ATOM 7441 C C . SER A 1 991 ? 64.244 49.031 20.638 1.00 42.83 987 SER A C 1
ATOM 7442 O O . SER A 1 991 ? 63.470 49.769 21.255 1.00 44.38 987 SER A O 1
ATOM 7445 N N . SER A 1 992 ? 64.304 47.708 20.822 1.00 39.37 988 SER A N 1
ATOM 7446 C CA . SER A 1 992 ? 63.532 47.042 21.875 1.00 38.88 988 SER A CA 1
ATOM 7447 C C . SER A 1 992 ? 63.975 47.401 23.282 1.00 38.57 988 SER A C 1
ATOM 7448 O O . SER A 1 992 ? 63.257 47.075 24.222 1.00 39.77 988 SER A O 1
ATOM 7451 N N . TYR A 1 993 ? 65.158 48.012 23.434 1.00 38.73 989 TYR A N 1
ATOM 7452 C CA . TYR A 1 993 ? 65.708 48.365 24.752 1.00 39.43 989 TYR A CA 1
ATOM 7453 C C . TYR A 1 993 ? 65.268 49.740 25.253 1.00 40.29 989 TYR A C 1
ATOM 7454 O O . TYR A 1 993 ? 65.301 50.721 24.509 1.00 41.28 989 TYR A O 1
ATOM 7463 N N . ASP A 1 994 ? 64.871 49.781 26.525 1.00 40.55 990 ASP A N 1
ATOM 7464 C CA . ASP A 1 994 ? 64.424 50.993 27.205 1.00 40.50 990 ASP A CA 1
ATOM 7465 C C . ASP A 1 994 ? 64.967 50.968 28.638 1.00 41.07 990 ASP A C 1
ATOM 7466 O O . ASP A 1 994 ? 65.093 49.903 29.235 1.00 39.99 990 ASP A O 1
ATOM 7471 N N . THR A 1 995 ? 65.287 52.140 29.187 1.00 44.38 991 THR A N 1
ATOM 7472 C CA . THR A 1 995 ? 65.815 52.246 30.566 1.00 43.71 991 THR A CA 1
ATOM 7473 C C . THR A 1 995 ? 64.799 51.781 31.624 1.00 42.51 991 THR A C 1
ATOM 7474 O O . THR A 1 995 ? 65.194 51.289 32.685 1.00 44.09 991 THR A O 1
ATOM 7478 N N . GLN A 1 996 ? 63.505 51.897 31.326 1.00 40.25 992 GLN A N 1
ATOM 7479 C CA . GLN A 1 996 ? 62.457 51.412 32.234 1.00 39.92 992 GLN A CA 1
ATOM 7480 C C . GLN A 1 996 ? 62.519 49.885 32.445 1.00 40.21 992 GLN A C 1
ATOM 7481 O O . GLN A 1 996 ? 62.117 49.389 33.494 1.00 40.56 992 GLN A O 1
ATOM 7487 N N . GLN A 1 997 ? 63.049 49.156 31.461 1.00 40.53 993 GLN A N 1
ATOM 7488 C CA . GLN A 1 997 ? 63.315 47.713 31.595 1.00 40.07 993 GLN A CA 1
ATOM 7489 C C . GLN A 1 997 ? 64.450 47.408 32.568 1.00 42.47 993 GLN A C 1
ATOM 7490 O O . GLN A 1 997 ? 64.548 46.281 33.055 1.00 40.41 993 GLN A O 1
ATOM 7496 N N . GLN A 1 998 ? 65.331 48.383 32.810 1.00 46.99 994 GLN A N 1
ATOM 7497 C CA . GLN A 1 998 ? 66.502 48.191 33.680 1.00 50.17 994 GLN A CA 1
ATOM 7498 C C . GLN A 1 998 ? 66.283 48.651 35.120 1.00 48.18 994 GLN A C 1
ATOM 7499 O O . GLN A 1 998 ? 67.154 48.423 35.964 1.00 46.64 994 GLN A O 1
ATOM 7505 N N . GLN A 1 999 ? 65.141 49.283 35.408 1.00 46.46 995 GLN A N 1
ATOM 7506 C CA . GLN A 1 999 ? 64.829 49.704 36.778 1.00 47.43 995 GLN A CA 1
ATOM 7507 C C . GLN A 1 999 ? 64.245 48.565 37.626 1.00 47.43 995 GLN A C 1
ATOM 7508 O O . GLN A 1 999 ? 63.181 48.040 37.327 1.00 50.69 995 GLN A O 1
ATOM 7514 N N . LEU A 1 1000 ? 64.958 48.190 38.683 1.00 46.03 996 LEU A N 1
ATOM 7515 C CA . LEU A 1 1000 ? 64.478 47.208 39.646 1.00 43.93 996 LEU A CA 1
ATOM 7516 C C . LEU A 1 1000 ? 63.346 47.816 40.462 1.00 44.15 996 LEU A C 1
ATOM 7517 O O . LEU A 1 1000 ? 63.480 48.924 40.980 1.00 46.32 996 LEU A O 1
ATOM 7522 N N . HIS A 1 1001 ? 62.236 47.090 40.568 1.00 42.55 997 HIS A N 1
ATOM 7523 C CA . HIS A 1 1001 ? 61.098 47.517 41.376 1.00 40.31 997 HIS A CA 1
ATOM 7524 C C . HIS A 1 1001 ? 60.801 46.455 42.425 1.00 39.25 997 HIS A C 1
ATOM 7525 O O . HIS A 1 1001 ? 60.768 45.257 42.123 1.00 39.00 997 HIS A O 1
ATOM 7532 N N . LEU A 1 1002 ? 60.599 46.915 43.654 1.00 37.82 998 LEU A N 1
ATOM 7533 C CA . LEU A 1 1002 ? 60.110 46.091 44.742 1.00 37.34 998 LEU A CA 1
ATOM 7534 C C . LEU A 1 1002 ? 58.917 46.835 45.309 1.00 35.55 998 LEU A C 1
ATOM 7535 O O . LEU A 1 1002 ? 59.022 48.008 45.680 1.00 34.45 998 LEU A O 1
ATOM 7540 N N . THR A 1 1003 ? 57.777 46.167 45.360 1.00 34.04 999 THR A N 1
ATOM 7541 C CA . THR A 1 1003 ? 56.583 46.783 45.895 1.00 32.82 999 THR A CA 1
ATOM 7542 C C . THR A 1 1003 ? 56.247 46.066 47.185 1.00 33.15 999 THR A C 1
ATOM 7543 O O . THR A 1 1003 ? 55.931 44.885 47.160 1.00 33.28 999 THR A O 1
ATOM 7547 N N . LYS A 1 1004 ? 56.353 46.788 48.303 1.00 34.13 1000 LYS A N 1
ATOM 7548 C CA . LYS A 1 1004 ? 56.167 46.241 49.640 1.00 35.23 1000 LYS A CA 1
ATOM 7549 C C . LYS A 1 1004 ? 54.726 46.403 50.093 1.00 34.45 1000 LYS A C 1
ATOM 7550 O O . LYS A 1 1004 ? 54.142 47.457 49.929 1.00 34.33 1000 LYS A O 1
ATOM 7556 N N . GLN A 1 1005 ? 54.180 45.361 50.701 1.00 35.26 1001 GLN A N 1
ATOM 7557 C CA . GLN A 1 1005 ? 52.814 45.364 51.193 1.00 36.76 1001 GLN A CA 1
ATOM 7558 C C . GLN A 1 1005 ? 52.788 44.889 52.637 1.00 38.33 1001 GLN A C 1
ATOM 7559 O O . GLN A 1 1005 ? 53.194 43.761 52.934 1.00 37.95 1001 GLN A O 1
ATOM 7565 N N . GLN A 1 1006 ? 52.319 45.760 53.528 1.00 40.49 1002 GLN A N 1
ATOM 7566 C CA . GLN A 1 1006 ? 52.096 45.416 54.932 1.00 41.95 1002 GLN A CA 1
ATOM 7567 C C . GLN A 1 1006 ? 50.618 45.276 55.173 1.00 42.98 1002 GLN A C 1
ATOM 7568 O O . GLN A 1 1006 ? 49.814 45.925 54.502 1.00 44.26 1002 GLN A O 1
ATOM 7574 N N . GLN A 1 1007 ? 50.264 44.439 56.138 1.00 44.26 1003 GLN A N 1
ATOM 7575 C CA . GLN A 1 1007 ? 48.885 44.364 56.614 1.00 45.08 1003 GLN A CA 1
ATOM 7576 C C . GLN A 1 1007 ? 48.745 43.611 57.924 1.00 42.14 1003 GLN A C 1
ATOM 7577 O O . GLN A 1 1007 ? 49.637 42.858 58.331 1.00 41.77 1003 GLN A O 1
ATOM 7583 N N . ASN A 1 1008 ? 47.610 43.849 58.572 1.00 39.09 1004 ASN A N 1
ATOM 7584 C CA . ASN A 1 1008 ? 47.272 43.216 59.833 1.00 38.42 1004 ASN A CA 1
ATOM 7585 C C . ASN A 1 1008 ? 45.801 42.860 59.810 1.00 36.83 1004 ASN A C 1
ATOM 7586 O O . ASN A 1 1008 ? 45.102 43.175 58.859 1.00 35.14 1004 ASN A O 1
ATOM 7591 N N . TYR A 1 1009 ? 45.348 42.204 60.869 1.00 37.55 1005 TYR A N 1
ATOM 7592 C CA . TYR A 1 1009 ? 44.043 41.570 60.905 1.00 38.03 1005 TYR A CA 1
ATOM 7593 C C . TYR A 1 1009 ? 43.401 41.648 62.297 1.00 39.50 1005 TYR A C 1
ATOM 7594 O O . TYR A 1 1009 ? 44.099 41.734 63.309 1.00 39.58 1005 TYR A O 1
ATOM 7603 N N . PHE A 1 1010 ? 42.071 41.625 62.332 1.00 39.61 1006 PHE A N 1
ATOM 7604 C CA . PHE A 1 1010 ? 41.333 41.443 63.570 1.00 39.43 1006 PHE A CA 1
ATOM 7605 C C . PHE A 1 1010 ? 41.090 39.968 63.794 1.00 39.81 1006 PHE A C 1
ATOM 7606 O O . PHE A 1 1010 ? 40.887 39.216 62.847 1.00 39.32 1006 PHE A O 1
ATOM 7614 N N . HIS A 1 1011 ? 41.105 39.567 65.060 1.00 42.23 1007 HIS A N 1
ATOM 7615 C CA . HIS A 1 1011 ? 40.670 38.243 65.463 1.00 42.61 1007 HIS A CA 1
ATOM 7616 C C . HIS A 1 1011 ? 39.811 38.364 66.699 1.00 42.89 1007 HIS A C 1
ATOM 7617 O O . HIS A 1 1011 ? 39.889 39.349 67.420 1.00 42.77 1007 HIS A O 1
ATOM 7624 N N . LEU A 1 1012 ? 38.975 37.353 66.900 1.00 45.32 1008 LEU A N 1
ATOM 7625 C CA . LEU A 1 1012 ? 38.132 37.213 68.071 1.00 45.12 1008 LEU A CA 1
ATOM 7626 C C . LEU A 1 1012 ? 38.297 35.779 68.550 1.00 46.58 1008 LEU A C 1
ATOM 7627 O O . LEU A 1 1012 ? 37.647 34.868 68.043 1.00 45.56 1008 LEU A O 1
ATOM 7632 N N . THR A 1 1013 ? 39.226 35.599 69.485 1.00 49.55 1009 THR A N 1
ATOM 7633 C CA . THR A 1 1013 ? 39.519 34.304 70.109 1.00 51.10 1009 THR A CA 1
ATOM 7634 C C . THR A 1 1013 ? 39.164 34.236 71.609 1.00 53.19 1009 THR A C 1
ATOM 7635 O O . THR A 1 1013 ? 39.254 33.174 72.225 1.00 49.72 1009 THR A O 1
ATOM 7639 N N . ASN A 1 1014 ? 38.763 35.365 72.192 1.00 58.80 1010 ASN A N 1
ATOM 7640 C CA . ASN A 1 1014 ? 38.330 35.418 73.592 1.00 60.75 1010 ASN A CA 1
ATOM 7641 C C . ASN A 1 1014 ? 37.127 34.502 73.867 1.00 58.74 1010 ASN A C 1
ATOM 7642 O O . ASN A 1 1014 ? 36.307 34.243 72.987 1.00 56.51 1010 ASN A O 1
ATOM 7647 N N . ASP A 1 1015 ? 37.046 34.007 75.099 1.00 61.46 1011 ASP A N 1
ATOM 7648 C CA . ASP A 1 1015 ? 35.990 33.084 75.522 1.00 65.58 1011 ASP A CA 1
ATOM 7649 C C . ASP A 1 1015 ? 35.955 31.859 74.582 1.00 66.52 1011 ASP A C 1
ATOM 7650 O O . ASP A 1 1015 ? 37.012 31.302 74.269 1.00 64.54 1011 ASP A O 1
ATOM 7655 N N . ASP A 1 1016 ? 34.775 31.462 74.108 1.00 66.98 1012 ASP A N 1
ATOM 7656 C CA . ASP A 1 1016 ? 34.635 30.253 73.300 1.00 69.45 1012 ASP A CA 1
ATOM 7657 C C . ASP A 1 1016 ? 34.173 30.602 71.878 1.00 66.67 1012 ASP A C 1
ATOM 7658 O O . ASP A 1 1016 ? 33.425 29.840 71.256 1.00 65.36 1012 ASP A O 1
ATOM 7663 N N . ASN A 1 1017 ? 34.632 31.750 71.365 1.00 60.36 1013 ASN A N 1
ATOM 7664 C CA . ASN A 1 1017 ? 34.459 32.083 69.947 1.00 56.28 1013 ASN A CA 1
ATOM 7665 C C . ASN A 1 1017 ? 35.824 32.138 69.230 1.00 50.22 1013 ASN A C 1
ATOM 7666 O O . ASN A 1 1017 ? 36.865 32.201 69.880 1.00 50.33 1013 ASN A O 1
ATOM 7671 N N . TRP A 1 1018 ? 35.791 32.094 67.898 1.00 43.42 1014 TRP A N 1
ATOM 7672 C CA . TRP A 1 1018 ? 36.965 31.805 67.069 1.00 39.57 1014 TRP A CA 1
ATOM 7673 C C . TRP A 1 1018 ? 36.754 32.320 65.632 1.00 37.92 1014 TRP A C 1
ATOM 7674 O O . TRP A 1 1018 ? 36.160 31.647 64.772 1.00 35.58 1014 TRP A O 1
ATOM 7685 N N . LEU A 1 1019 ? 37.239 33.535 65.399 1.00 36.12 1015 LEU A N 1
ATOM 7686 C CA . LEU A 1 1019 ? 37.077 34.224 64.134 1.00 35.38 1015 LEU A CA 1
ATOM 7687 C C . LEU A 1 1019 ? 38.408 34.870 63.791 1.00 34.31 1015 LEU A C 1
ATOM 7688 O O . LEU A 1 1019 ? 38.896 35.677 64.561 1.00 33.30 1015 LEU A O 1
ATOM 7693 N N . LEU A 1 1020 ? 38.989 34.495 62.644 1.00 34.63 1016 LEU A N 1
ATOM 7694 C CA . LEU A 1 1020 ? 40.358 34.878 62.263 1.00 33.60 1016 LEU A CA 1
ATOM 7695 C C . LEU A 1 1020 ? 40.409 35.592 60.931 1.00 32.34 1016 LEU A C 1
ATOM 7696 O O . LEU A 1 1020 ? 39.586 35.343 60.071 1.00 32.77 1016 LEU A O 1
ATOM 7701 N N . GLY A 1 1021 ? 41.393 36.473 60.770 1.00 33.10 1017 GLY A N 1
ATOM 7702 C CA . GLY A 1 1021 ? 41.751 37.046 59.465 1.00 34.11 1017 GLY A CA 1
ATOM 7703 C C . GLY A 1 1021 ? 40.810 38.113 58.921 1.00 35.15 1017 GLY A C 1
ATOM 7704 O O . GLY A 1 1021 ? 40.668 38.252 57.701 1.00 35.08 1017 GLY A O 1
ATOM 7705 N N . LEU A 1 1022 ? 40.171 38.868 59.814 1.00 34.50 1018 LEU A N 1
ATOM 7706 C CA . LEU A 1 1022 ? 39.221 39.880 59.395 1.00 35.72 1018 LEU A CA 1
ATOM 7707 C C . LEU A 1 1022 ? 39.993 41.071 58.897 1.00 35.19 1018 LEU A C 1
ATOM 7708 O O . LEU A 1 1022 ? 40.958 41.463 59.533 1.00 35.74 1018 LEU A O 1
ATOM 7713 N N . PRO A 1 1023 ? 39.585 41.644 57.754 1.00 35.30 1019 PRO A N 1
ATOM 7714 C CA . PRO A 1 1023 ? 40.343 42.775 57.229 1.00 36.09 1019 PRO A CA 1
ATOM 7715 C C . PRO A 1 1023 ? 40.465 43.907 58.230 1.00 35.12 1019 PRO A C 1
ATOM 7716 O O . PRO A 1 1023 ? 39.499 44.225 58.923 1.00 34.37 1019 PRO A O 1
ATOM 7720 N N . LYS A 1 1024 ? 41.654 44.487 58.307 1.00 34.76 1020 LYS A N 1
ATOM 7721 C CA . LYS A 1 1024 ? 41.903 45.594 59.203 1.00 35.02 1020 LYS A CA 1
ATOM 7722 C C . LYS A 1 1024 ? 42.640 46.715 58.482 1.00 34.24 1020 LYS A C 1
ATOM 7723 O O . LYS A 1 1024 ? 41.999 47.680 58.088 1.00 33.57 1020 LYS A O 1
ATOM 7729 N N . GLU A 1 1025 ? 43.959 46.598 58.305 1.00 34.90 1021 GLU A N 1
ATOM 7730 C CA . GLU A 1 1025 ? 44.779 47.689 57.748 1.00 36.04 1021 GLU A CA 1
ATOM 7731 C C . GLU A 1 1025 ? 45.722 47.153 56.681 1.00 35.01 1021 GLU A C 1
ATOM 7732 O O . GLU A 1 1025 ? 46.156 46.013 56.753 1.00 34.70 1021 GLU A O 1
ATOM 7738 N N . GLN A 1 1026 ? 46.021 47.985 55.689 1.00 34.30 1022 GLN A N 1
ATOM 7739 C CA . GLN A 1 1026 ? 46.976 47.647 54.647 1.00 34.41 1022 GLN A CA 1
ATOM 7740 C C . GLN A 1 1026 ? 47.705 48.890 54.178 1.00 32.82 1022 GLN A C 1
ATOM 7741 O O . GLN A 1 1026 ? 47.146 49.962 54.190 1.00 32.98 1022 GLN A O 1
ATOM 7747 N N . ARG A 1 1027 ? 48.958 48.731 53.778 1.00 33.53 1023 ARG A N 1
ATOM 7748 C CA . ARG A 1 1027 ? 49.747 49.816 53.207 1.00 34.92 1023 ARG A CA 1
ATOM 7749 C C . ARG A 1 1027 ? 50.670 49.275 52.122 1.00 32.99 1023 ARG A C 1
ATOM 7750 O O . ARG A 1 1027 ? 51.098 48.141 52.190 1.00 34.66 1023 ARG A O 1
ATOM 7758 N N . ASN A 1 1028 ? 50.967 50.097 51.125 1.00 32.97 1024 ASN A N 1
ATOM 7759 C CA . ASN A 1 1028 ? 51.835 49.710 50.023 1.00 33.47 1024 ASN A CA 1
ATOM 7760 C C . ASN A 1 1028 ? 52.874 50.789 49.779 1.00 34.02 1024 ASN A C 1
ATOM 7761 O O . ASN A 1 1028 ? 52.584 51.983 49.890 1.00 34.18 1024 ASN A O 1
ATOM 7766 N N . ASP A 1 1029 ? 54.086 50.347 49.454 1.00 35.19 1025 ASP A N 1
ATOM 7767 C CA . ASP A 1 1029 ? 55.242 51.225 49.304 1.00 36.43 1025 ASP A CA 1
ATOM 7768 C C . ASP A 1 1029 ? 56.116 50.765 48.130 1.00 35.14 1025 ASP A C 1
ATOM 7769 O O . ASP A 1 1029 ? 56.420 49.586 47.993 1.00 33.90 1025 ASP A O 1
ATOM 7774 N N . GLY A 1 1030 ? 56.513 51.714 47.294 1.00 35.27 1026 GLY A N 1
ATOM 7775 C CA . GLY A 1 1030 ? 57.272 51.431 46.098 1.00 37.26 1026 GLY A CA 1
ATOM 7776 C C . GLY A 1 1030 ? 58.724 51.745 46.355 1.00 39.04 1026 GLY A C 1
ATOM 7777 O O . GLY A 1 1030 ? 59.032 52.809 46.886 1.00 40.04 1026 GLY A O 1
ATOM 7778 N N . TYR A 1 1031 ? 59.596 50.804 45.995 1.00 39.96 1027 TYR A N 1
ATOM 7779 C CA . TYR A 1 1031 ? 61.043 50.979 46.038 1.00 41.64 1027 TYR A CA 1
ATOM 7780 C C . TYR A 1 1031 ? 61.582 50.782 44.650 1.00 42.68 1027 TYR A C 1
ATOM 7781 O O . TYR A 1 1031 ? 61.209 49.828 43.969 1.00 43.56 1027 TYR A O 1
ATOM 7790 N N . GLN A 1 1032 ? 62.485 51.658 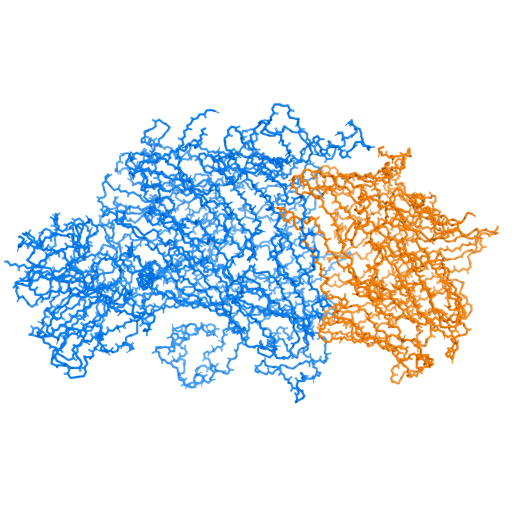44.241 1.00 44.60 1028 GLN A N 1
ATOM 7791 C CA . GLN A 1 1032 ? 63.040 51.591 42.906 1.00 46.30 1028 GLN A CA 1
ATOM 7792 C C . GLN A 1 1032 ? 64.542 51.828 42.947 1.00 47.53 1028 GLN A C 1
ATOM 7793 O O . GLN A 1 1032 ? 64.992 52.823 43.508 1.00 48.08 1028 GLN A O 1
ATOM 7799 N N . TYR A 1 1033 ? 65.302 50.906 42.360 1.00 48.67 1029 TYR A N 1
ATOM 7800 C CA . TYR A 1 1033 ? 66.761 50.989 42.310 1.00 49.80 1029 TYR A CA 1
ATOM 7801 C C . TYR A 1 1033 ? 67.266 50.782 40.884 1.00 53.63 1029 TYR A C 1
ATOM 7802 O O . TYR A 1 1033 ? 66.506 50.363 40.010 1.00 52.03 1029 TYR A O 1
ATOM 7811 N N . ASP A 1 1034 ? 68.550 51.082 40.665 1.00 59.54 1030 ASP A N 1
ATOM 7812 C CA . ASP A 1 1034 ? 69.239 50.813 39.386 1.00 60.55 1030 ASP A CA 1
ATOM 7813 C C . ASP A 1 1034 ? 69.631 49.331 39.317 1.00 60.00 1030 ASP A C 1
ATOM 7814 O O . ASP A 1 1034 ? 69.592 48.622 40.321 1.00 55.92 1030 ASP A O 1
ATOM 7819 N N . GLN A 1 1035 ? 70.041 48.885 38.133 1.00 60.82 1031 GLN A N 1
ATOM 7820 C CA . GLN A 1 1035 ? 70.332 47.464 37.890 1.00 61.86 1031 GLN A CA 1
ATOM 7821 C C . GLN A 1 1035 ? 71.551 46.887 38.627 1.00 60.51 1031 GLN A C 1
ATOM 7822 O O . GLN A 1 1035 ? 71.619 45.674 38.803 1.00 60.77 1031 GLN A O 1
ATOM 7828 N N . GLU A 1 1036 ? 72.500 47.731 39.047 1.00 59.85 1032 GLU A N 1
ATOM 7829 C CA . GLU A 1 1036 ? 73.705 47.258 39.760 1.00 60.54 1032 GLU A CA 1
ATOM 7830 C C . GLU A 1 1036 ? 73.370 46.638 41.112 1.00 56.00 1032 GLU A C 1
ATOM 7831 O O . GLU A 1 1036 ? 74.084 45.753 41.579 1.00 53.71 1032 GLU A O 1
ATOM 7837 N N . ARG A 1 1037 ? 72.288 47.104 41.730 1.00 53.60 1033 ARG A N 1
ATOM 7838 C CA . ARG A 1 1037 ? 71.966 46.764 43.113 1.00 53.29 1033 ARG A CA 1
ATOM 7839 C C . ARG A 1 1037 ? 71.144 45.488 43.279 1.00 53.76 1033 ARG A C 1
ATOM 7840 O O . ARG A 1 1037 ? 70.968 45.005 44.403 1.00 53.23 1033 ARG A O 1
ATOM 7848 N N . ALA A 1 1038 ? 70.654 44.935 42.168 1.00 56.00 1034 ALA A N 1
ATOM 7849 C CA . ALA A 1 1038 ? 70.039 43.606 42.163 1.00 57.38 1034 ALA A CA 1
ATOM 7850 C C . ALA A 1 1038 ? 71.084 42.578 42.595 1.00 59.17 1034 ALA A C 1
ATOM 7851 O O . ALA A 1 1038 ? 72.170 42.560 42.014 1.00 61.04 1034 ALA A O 1
ATOM 7853 N N . PRO A 1 1039 ? 70.782 41.735 43.617 1.00 59.77 1035 PRO A N 1
ATOM 7854 C CA . PRO A 1 1039 ? 71.788 40.737 44.006 1.00 57.36 1035 PRO A CA 1
ATOM 7855 C C . PRO A 1 1039 ? 72.080 39.786 42.858 1.00 54.59 1035 PRO A C 1
ATOM 7856 O O . PRO A 1 1039 ? 71.156 39.382 42.152 1.00 52.20 1035 PRO A O 1
ATOM 7860 N N . ALA A 1 1040 ? 73.355 39.454 42.675 1.00 53.91 1036 ALA A N 1
ATOM 7861 C CA . ALA A 1 1040 ? 73.809 38.658 41.529 1.00 50.24 1036 ALA A CA 1
ATOM 7862 C C . ALA A 1 1040 ? 73.128 37.286 41.421 1.00 47.45 1036 ALA A C 1
ATOM 7863 O O . ALA A 1 1040 ? 72.837 36.842 40.306 1.00 44.02 1036 ALA A O 1
ATOM 7865 N N . ASN A 1 1041 ? 72.856 36.643 42.565 1.00 47.02 1037 ASN A N 1
ATOM 7866 C CA . ASN A 1 1041 ? 72.224 35.306 42.604 1.00 47.12 1037 ASN A CA 1
ATOM 7867 C C . ASN A 1 1041 ? 70.738 35.353 42.981 1.00 45.33 1037 ASN A C 1
ATOM 7868 O O . ASN A 1 1041 ? 70.144 34.337 43.354 1.00 43.43 1037 ASN A O 1
ATOM 7873 N N . GLY A 1 1042 ? 70.136 36.531 42.847 1.00 44.55 1038 GLY A N 1
ATOM 7874 C CA . GLY A 1 1042 ? 68.710 36.707 43.058 1.00 43.68 1038 GLY A CA 1
ATOM 7875 C C . GLY A 1 1042 ? 68.350 37.014 44.493 1.00 42.99 1038 GLY A C 1
ATOM 7876 O O . GLY A 1 1042 ? 69.176 36.899 45.400 1.00 44.26 1038 GLY A O 1
ATOM 7877 N N . PHE A 1 1043 ? 67.099 37.421 44.678 1.00 41.90 1039 PHE A N 1
ATOM 7878 C CA . PHE A 1 1043 ? 66.533 37.653 45.993 1.00 40.13 1039 PHE A CA 1
ATOM 7879 C C . PHE A 1 1043 ? 66.026 36.372 46.638 1.00 39.66 1039 PHE A C 1
ATOM 7880 O O . PHE A 1 1043 ? 65.421 35.516 45.980 1.00 36.19 1039 PHE A O 1
ATOM 7888 N N . THR A 1 1044 ? 66.276 36.269 47.939 1.00 41.45 1040 THR A N 1
ATOM 7889 C CA . THR A 1 1044 ? 65.587 35.332 48.807 1.00 42.59 1040 THR A CA 1
ATOM 7890 C C . THR A 1 1044 ? 64.968 36.102 49.964 1.00 42.80 1040 THR A C 1
ATOM 7891 O O . THR A 1 1044 ? 65.220 37.306 50.145 1.00 40.04 1040 THR A O 1
ATOM 7895 N N . LEU A 1 1045 ? 64.139 35.391 50.726 1.00 43.02 1041 LEU A N 1
ATOM 7896 C CA . LEU A 1 1045 ? 63.510 35.915 51.938 1.00 43.32 1041 LEU A CA 1
ATOM 7897 C C . LEU A 1 1045 ? 64.589 36.462 52.859 1.00 43.30 1041 LEU A C 1
ATOM 7898 O O . LEU A 1 1045 ? 64.460 37.562 53.388 1.00 44.24 1041 LEU A O 1
ATOM 7903 N N . GLU A 1 1046 ? 65.661 35.689 53.003 1.00 44.20 1042 GLU A N 1
ATOM 7904 C CA . GLU A 1 1046 ? 66.803 36.032 53.845 1.00 43.68 1042 GLU A CA 1
ATOM 7905 C C . GLU A 1 1046 ? 67.376 37.404 53.491 1.00 45.34 1042 GLU A C 1
ATOM 7906 O O . GLU A 1 1046 ? 67.501 38.260 54.365 1.00 45.84 1042 GLU A O 1
ATOM 7912 N N . THR A 1 1047 ? 67.684 37.609 52.203 1.00 48.71 1043 THR A N 1
ATOM 7913 C CA . THR A 1 1047 ? 68.241 38.884 51.697 1.00 47.68 1043 THR A CA 1
ATOM 7914 C C . THR A 1 1047 ? 67.307 40.067 51.887 1.00 47.94 1043 THR A C 1
ATOM 7915 O O . THR A 1 1047 ? 67.765 41.204 51.907 1.00 50.73 1043 THR A O 1
ATOM 7919 N N . LEU A 1 1048 ? 66.004 39.800 51.982 1.00 48.21 1044 LEU A N 1
ATOM 7920 C CA . LEU A 1 1048 ? 64.998 40.837 52.240 1.00 48.88 1044 LEU A CA 1
ATOM 7921 C C . LEU A 1 1048 ? 64.803 41.189 53.727 1.00 48.32 1044 LEU A C 1
ATOM 7922 O O . LEU A 1 1048 ? 64.499 42.340 54.029 1.00 47.56 1044 LEU A O 1
ATOM 7927 N N . ILE A 1 1049 ? 64.933 40.216 54.639 1.00 49.36 1045 ILE A N 1
ATOM 7928 C CA . ILE A 1 1049 ? 64.844 40.491 56.103 1.00 48.64 1045 ILE A CA 1
ATOM 7929 C C . ILE A 1 1049 ? 66.153 41.002 56.713 1.00 51.82 1045 ILE A C 1
ATOM 7930 O O . ILE A 1 1049 ? 66.130 41.582 57.804 1.00 51.76 1045 ILE A O 1
ATOM 7935 N N . ALA A 1 1050 ? 67.279 40.776 56.025 1.00 54.30 1046 ALA A N 1
ATOM 7936 C CA . ALA A 1 1050 ? 68.598 41.227 56.493 1.00 55.18 1046 ALA A CA 1
ATOM 7937 C C . ALA A 1 1050 ? 68.620 42.727 56.801 1.00 59.96 1046 ALA A C 1
ATOM 7938 O O . ALA A 1 1050 ? 67.804 43.500 56.284 1.00 60.72 1046 ALA A O 1
ATOM 7940 N N . SER A 1 1051 ? 69.556 43.120 57.660 1.00 66.58 1047 SER A N 1
ATOM 7941 C CA . SER A 1 1051 ? 69.705 44.520 58.101 1.00 69.44 1047 SER A CA 1
ATOM 7942 C C . SER A 1 1051 ? 70.042 45.490 56.949 1.00 66.30 1047 SER A C 1
ATOM 7943 O O . SER A 1 1051 ? 69.621 46.653 56.967 1.00 66.82 1047 SER A O 1
ATOM 7946 N N . ASN A 1 1052 ? 70.764 44.991 55.946 1.00 60.15 1048 ASN A N 1
ATOM 7947 C CA . ASN A 1 1052 ? 71.126 45.774 54.751 1.00 59.14 1048 ASN A CA 1
ATOM 7948 C C . ASN A 1 1052 ? 70.118 45.627 53.588 1.00 57.18 1048 ASN A C 1
ATOM 7949 O O . ASN A 1 1052 ? 70.471 45.848 52.419 1.00 54.74 1048 ASN A O 1
ATOM 7954 N N . SER A 1 1053 ? 68.872 45.271 53.899 1.00 53.56 1049 SER A N 1
ATOM 7955 C CA . SER A 1 1053 ? 67.875 45.004 52.868 1.00 51.72 1049 SER A CA 1
ATOM 7956 C C . SER A 1 1053 ? 67.530 46.228 52.042 1.00 49.27 1049 SER A C 1
ATOM 7957 O O . SER A 1 1053 ? 67.556 47.360 52.536 1.00 49.61 1049 SER A O 1
ATOM 7960 N N . LEU A 1 1054 ? 67.162 45.969 50.792 1.00 46.33 1050 LEU A N 1
ATOM 7961 C CA . LEU A 1 1054 ? 66.663 46.999 49.897 1.00 45.16 1050 LEU A CA 1
ATOM 7962 C C . LEU A 1 1054 ? 65.226 47.451 50.215 1.00 45.47 1050 LEU A C 1
ATOM 7963 O O . LEU A 1 1054 ? 64.779 48.455 49.664 1.00 41.09 1050 LEU A O 1
ATOM 7968 N N . ILE A 1 1055 ? 64.519 46.725 51.096 1.00 47.60 1051 ILE A N 1
ATOM 7969 C CA . ILE A 1 1055 ? 63.230 47.192 51.669 1.00 49.97 1051 ILE A CA 1
ATOM 7970 C C . ILE A 1 1055 ? 63.288 47.493 53.189 1.00 52.76 1051 ILE A C 1
ATOM 7971 O O . ILE A 1 1055 ? 62.253 47.525 53.866 1.00 52.63 1051 ILE A O 1
ATOM 7976 N N . GLY A 1 1056 ? 64.488 47.732 53.720 1.00 58.13 1052 GLY A N 1
ATOM 7977 C CA . GLY A 1 1056 ? 64.648 48.161 55.115 1.00 62.76 1052 GLY A CA 1
ATOM 7978 C C . GLY A 1 1056 ? 64.072 49.549 55.369 1.00 65.17 1052 GLY A C 1
ATOM 7979 O O . GLY A 1 1056 ? 63.900 50.344 54.436 1.00 65.62 1052 GLY A O 1
ATOM 7980 N N . SER A 1 1057 ? 63.770 49.845 56.632 1.00 66.85 1053 SER A N 1
ATOM 7981 C CA . SER A 1 1057 ? 63.177 51.141 56.992 1.00 69.78 1053 SER A CA 1
ATOM 7982 C C . SER A 1 1057 ? 64.185 52.297 56.918 1.00 68.45 1053 SER A C 1
ATOM 7983 O O . SER A 1 1057 ? 63.789 53.458 56.930 1.00 66.02 1053 SER A O 1
ATOM 7986 N N . ASN A 1 1058 ? 65.475 51.981 56.835 1.00 69.01 1054 ASN A N 1
ATOM 7987 C CA . ASN A 1 1058 ? 66.486 52.975 56.459 1.00 74.28 1054 ASN A CA 1
ATOM 7988 C C . ASN A 1 1058 ? 66.236 53.572 55.072 1.00 70.65 1054 ASN A C 1
ATOM 7989 O O . ASN A 1 1058 ? 66.387 54.777 54.877 1.00 69.03 1054 ASN A O 1
ATOM 7994 N N . GLN A 1 1059 ? 65.849 52.714 54.124 1.00 68.18 1055 GLN A N 1
ATOM 7995 C CA . GLN A 1 1059 ? 65.872 53.035 52.685 1.00 62.97 1055 GLN A CA 1
ATOM 7996 C C . GLN A 1 1059 ? 64.763 53.991 52.213 1.00 57.35 1055 GLN A C 1
ATOM 7997 O O . GLN A 1 1059 ? 63.635 53.921 52.709 1.00 52.79 1055 GLN A O 1
ATOM 8003 N N . PRO A 1 1060 ? 65.079 54.867 51.232 1.00 54.90 1056 PRO A N 1
ATOM 8004 C CA . PRO A 1 1060 ? 64.064 55.788 50.712 1.00 55.78 1056 PRO A CA 1
ATOM 8005 C C . PRO A 1 1060 ? 62.974 55.042 49.928 1.00 55.26 1056 PRO A C 1
ATOM 8006 O O . PRO A 1 1060 ? 63.272 54.026 49.276 1.00 57.87 1056 PRO A O 1
ATOM 8010 N N . PHE A 1 1061 ? 61.739 55.545 49.992 1.00 49.74 1057 PHE A N 1
ATOM 8011 C CA . PHE A 1 1061 ? 60.596 54.902 49.341 1.00 46.89 1057 PHE A CA 1
ATOM 8012 C C . PHE A 1 1061 ? 59.575 55.886 48.810 1.00 44.32 1057 PHE A C 1
ATOM 8013 O O . PHE A 1 1061 ? 59.593 57.073 49.147 1.00 45.97 1057 PHE A O 1
ATOM 8021 N N . THR A 1 1062 ? 58.657 55.357 48.006 1.00 41.31 1058 THR A N 1
ATOM 8022 C CA . THR A 1 1062 ? 57.498 56.094 47.520 1.00 38.00 1058 THR A CA 1
ATOM 8023 C C . THR A 1 1062 ? 56.249 55.469 48.137 1.00 35.27 1058 THR A C 1
ATOM 8024 O O . THR A 1 1062 ? 55.973 54.285 47.937 1.00 32.77 1058 THR A O 1
ATOM 8028 N N . TYR A 1 1063 ? 55.517 56.260 48.915 1.00 33.81 1059 TYR A N 1
ATOM 8029 C CA . TYR A 1 1063 ? 54.272 55.795 49.544 1.00 33.44 1059 TYR A CA 1
ATOM 8030 C C . TYR A 1 1063 ? 53.205 55.630 48.481 1.00 34.30 1059 TYR A C 1
ATOM 8031 O O . TYR A 1 1063 ? 52.870 56.602 47.806 1.00 35.54 1059 TYR A O 1
ATOM 8040 N N . LEU A 1 1064 ? 52.696 54.406 48.319 1.00 33.97 1060 LEU A N 1
ATOM 8041 C CA . LEU A 1 1064 ? 51.730 54.101 47.265 1.00 33.35 1060 LEU A CA 1
ATOM 8042 C C . LEU A 1 1064 ? 50.272 54.211 47.717 1.00 34.48 1060 LEU A C 1
ATOM 8043 O O . LEU A 1 1064 ? 49.397 54.439 46.887 1.00 33.31 1060 LEU A O 1
ATOM 8048 N N . GLY A 1 1065 ? 50.006 54.038 49.012 1.00 35.13 1061 GLY A N 1
ATOM 8049 C CA . GLY A 1 1065 ? 48.654 54.228 49.557 1.00 35.63 1061 GLY A CA 1
ATOM 8050 C C . GLY A 1 1065 ? 48.383 53.343 50.749 1.00 36.17 1061 GLY A C 1
ATOM 8051 O O . GLY A 1 1065 ? 49.284 52.694 51.274 1.00 37.50 1061 GLY A O 1
ATOM 8052 N N . GLN A 1 1066 ? 47.131 53.311 51.176 1.00 37.11 1062 GLN A N 1
ATOM 8053 C CA . GLN A 1 1066 ? 46.732 52.489 52.318 1.00 36.87 1062 GLN A CA 1
ATOM 8054 C C . GLN A 1 1066 ? 45.250 52.244 52.305 1.00 38.10 1062 GLN A C 1
ATOM 8055 O O . GLN A 1 1066 ? 44.495 52.998 51.687 1.00 38.98 1062 GLN A O 1
ATOM 8061 N N . SER A 1 1067 ? 44.846 51.225 53.052 1.00 39.74 1063 SER A N 1
ATOM 8062 C CA . SER A 1 1067 ? 43.464 50.785 53.108 1.00 39.95 1063 SER A CA 1
ATOM 8063 C C . SER A 1 1067 ? 43.098 50.387 54.551 1.00 39.77 1063 SER A C 1
ATOM 8064 O O . SER A 1 1067 ? 43.870 49.686 55.201 1.00 39.72 1063 SER A O 1
ATOM 8067 N N . ARG A 1 1068 ? 41.937 50.843 55.042 1.00 39.06 1064 ARG A N 1
ATOM 8068 C CA . ARG A 1 1068 ? 41.430 50.495 56.384 1.00 37.06 1064 ARG A CA 1
ATOM 8069 C C . ARG A 1 1068 ? 39.954 50.116 56.369 1.00 36.22 1064 ARG A C 1
ATOM 8070 O O . ARG A 1 1068 ? 39.146 50.806 55.770 1.00 38.21 1064 ARG A O 1
ATOM 8078 N N . VAL A 1 1069 ? 39.597 49.043 57.063 1.00 35.76 1065 VAL A N 1
ATOM 8079 C CA . VAL A 1 1069 ? 38.193 48.697 57.307 1.00 33.91 1065 VAL A CA 1
ATOM 8080 C C . VAL A 1 1069 ? 37.852 49.045 58.759 1.00 33.23 1065 VAL A C 1
ATOM 8081 O O . VAL A 1 1069 ? 38.564 48.654 59.679 1.00 31.86 1065 VAL A O 1
ATOM 8085 N N . ALA A 1 1070 ? 36.772 49.800 58.940 1.00 32.65 1066 ALA A N 1
ATOM 8086 C CA . ALA A 1 1070 ? 36.241 50.140 60.252 1.00 32.80 1066 ALA A CA 1
ATOM 8087 C C . ALA A 1 1070 ? 34.974 49.334 60.502 1.00 33.26 1066 ALA A C 1
ATOM 8088 O O . ALA A 1 1070 ? 34.180 49.123 59.589 1.00 34.60 1066 ALA A O 1
ATOM 8090 N N . TYR A 1 1071 ? 34.768 48.890 61.732 1.00 33.22 1067 TYR A N 1
ATOM 8091 C CA . TYR A 1 1071 ? 33.590 48.093 62.053 1.00 34.72 1067 TYR A CA 1
ATOM 8092 C C . TYR A 1 1071 ? 32.675 48.831 63.024 1.00 36.37 1067 TYR A C 1
ATOM 8093 O O . TYR A 1 1071 ? 33.060 49.845 63.602 1.00 37.84 1067 TYR A O 1
ATOM 8102 N N . GLN A 1 1072 ? 31.453 48.320 63.169 1.00 36.54 1068 GLN A N 1
ATOM 8103 C CA . GLN A 1 1072 ? 30.465 48.857 64.108 1.00 36.69 1068 GLN A CA 1
ATOM 8104 C C . GLN A 1 1072 ? 29.845 47.716 64.889 1.00 37.00 1068 GLN A C 1
ATOM 8105 O O . GLN A 1 1072 ? 29.919 46.550 64.484 1.00 37.37 1068 GLN A O 1
ATOM 8111 N N . GLY A 1 1073 ? 29.202 48.067 65.993 1.00 38.01 1069 GLY A N 1
ATOM 8112 C CA . GLY A 1 1073 ? 28.515 47.093 66.832 1.00 39.56 1069 GLY A CA 1
ATOM 8113 C C . GLY A 1 1073 ? 29.386 46.390 67.859 1.00 39.69 1069 GLY A C 1
ATOM 8114 O O . GLY A 1 1073 ? 28.920 45.454 68.520 1.00 38.78 1069 GLY A O 1
ATOM 8115 N N . GLY A 1 1074 ? 30.639 46.839 67.993 1.00 42.10 1070 GLY A N 1
ATOM 8116 C CA . GLY A 1 1074 ? 31.568 46.362 69.032 1.00 44.09 1070 GLY A CA 1
ATOM 8117 C C . GLY A 1 1074 ? 32.272 47.526 69.702 1.00 44.41 1070 GLY A C 1
ATOM 8118 O O . GLY A 1 1074 ? 31.753 48.638 69.718 1.00 44.88 1070 GLY A O 1
ATOM 8119 N N . VAL A 1 1075 ? 33.467 47.278 70.224 1.00 47.06 1071 VAL A N 1
ATOM 8120 C CA . VAL A 1 1075 ? 34.245 48.305 70.932 1.00 49.57 1071 VAL A CA 1
ATOM 8121 C C . VAL A 1 1075 ? 34.912 49.287 69.947 1.00 51.13 1071 VAL A C 1
ATOM 8122 O O . VAL A 1 1075 ? 35.775 48.897 69.169 1.00 49.97 1071 VAL A O 1
ATOM 8126 N N . ASP A 1 1076 ? 34.528 50.561 70.010 1.00 56.49 1072 ASP A N 1
ATOM 8127 C CA . ASP A 1 1076 ? 34.996 51.605 69.060 1.00 60.22 1072 ASP A CA 1
ATOM 8128 C C . ASP A 1 1076 ? 34.720 51.199 67.588 1.00 57.41 1072 ASP A C 1
ATOM 8129 O O . ASP A 1 1076 ? 33.550 51.041 67.226 1.00 55.69 1072 ASP A O 1
ATOM 8134 N N . GLU A 1 1077 ? 35.757 51.021 66.758 1.00 53.89 1073 GLU A N 1
ATOM 8135 C CA . GLU A 1 1077 ? 35.579 50.567 65.370 1.00 48.40 1073 GLU A CA 1
ATOM 8136 C C . GLU A 1 1077 ? 36.152 49.155 65.172 1.00 46.95 1073 GLU A C 1
ATOM 8137 O O . GLU A 1 1077 ? 36.678 48.836 64.109 1.00 47.22 1073 GLU A O 1
ATOM 8143 N N . GLN A 1 1078 ? 36.009 48.311 66.192 1.00 45.99 1074 GLN A N 1
ATOM 8144 C CA . GLN A 1 1078 ? 36.501 46.941 66.166 1.00 45.18 1074 GLN A CA 1
ATOM 8145 C C . GLN A 1 1078 ? 35.346 45.977 65.990 1.00 41.55 1074 GLN A C 1
ATOM 8146 O O . GLN A 1 1078 ? 34.231 46.253 66.417 1.00 39.16 1074 GLN A O 1
ATOM 8152 N N . PRO A 1 1079 ? 35.617 44.824 65.375 1.00 39.58 1075 PRO A N 1
ATOM 8153 C CA . PRO A 1 1079 ? 34.518 43.924 65.048 1.00 38.58 1075 PRO A CA 1
ATOM 8154 C C . PRO A 1 1079 ? 33.913 43.218 66.251 1.00 36.66 1075 PRO A C 1
ATOM 8155 O O . PRO A 1 1079 ? 34.626 42.871 67.181 1.00 37.90 1075 PRO A O 1
ATOM 8159 N N . SER A 1 1080 ? 32.604 43.019 66.214 1.00 35.34 1076 SER A N 1
ATOM 8160 C CA . SER A 1 1080 ? 31.943 41.997 67.024 1.00 35.25 1076 SER A CA 1
ATOM 8161 C C . SER A 1 1080 ? 32.059 40.696 66.256 1.00 33.41 1076 SER A C 1
ATOM 8162 O O . SER A 1 1080 ? 32.594 40.697 65.154 1.00 33.43 1076 SER A O 1
ATOM 8165 N N . LEU A 1 1081 ? 31.521 39.602 66.792 1.00 33.06 1077 LEU A N 1
ATOM 8166 C CA . LEU A 1 1081 ? 31.516 38.326 66.060 1.00 33.39 1077 LEU A CA 1
ATOM 8167 C C . LEU A 1 1081 ? 30.795 38.418 64.700 1.00 33.73 1077 LEU A C 1
ATOM 8168 O O . LEU A 1 1081 ? 31.070 37.615 63.813 1.00 32.57 1077 LEU A O 1
ATOM 8173 N N . GLN A 1 1082 ? 29.886 39.392 64.549 1.00 34.57 1078 GLN A N 1
ATOM 8174 C CA . GLN A 1 1082 ? 29.123 39.607 63.308 1.00 32.55 1078 GLN A CA 1
ATOM 8175 C C . GLN A 1 1082 ? 29.869 40.441 62.279 1.00 32.28 1078 GLN A C 1
ATOM 8176 O O . GLN A 1 1082 ? 29.358 40.628 61.187 1.00 32.62 1078 GLN A O 1
ATOM 8182 N N . ALA A 1 1083 ? 31.035 40.982 62.624 1.00 33.31 1079 ALA A N 1
ATOM 8183 C CA . ALA A 1 1083 ? 31.925 41.605 61.630 1.00 34.70 1079 ALA A CA 1
ATOM 8184 C C . ALA A 1 1083 ? 31.192 42.592 60.692 1.00 34.69 1079 ALA A C 1
ATOM 8185 O O . ALA A 1 1083 ? 31.349 42.558 59.464 1.00 33.56 1079 ALA A O 1
ATOM 8187 N N . LEU A 1 1084 ? 30.386 43.462 61.302 1.00 35.45 1080 LEU A N 1
ATOM 8188 C CA . LEU A 1 1084 ? 29.540 44.408 60.585 1.00 32.69 1080 LEU A CA 1
ATOM 8189 C C . LEU A 1 1084 ? 30.373 45.613 60.197 1.00 32.21 1080 LEU A C 1
ATOM 8190 O O . LEU A 1 1084 ? 30.876 46.337 61.053 1.00 32.37 1080 LEU A O 1
ATOM 8195 N N . VAL A 1 1085 ? 30.519 45.830 58.900 1.00 32.79 1081 VAL A N 1
ATOM 8196 C CA . VAL A 1 1085 ? 31.345 46.917 58.396 1.00 32.00 1081 VAL A CA 1
ATOM 8197 C C . VAL A 1 1085 ? 30.644 48.260 58.603 1.00 33.39 1081 VAL A C 1
ATOM 8198 O O . VAL A 1 1085 ? 29.426 48.370 58.429 1.00 34.79 1081 VAL A O 1
ATOM 8202 N N . ALA A 1 1086 ? 31.427 49.254 59.025 1.00 34.06 1082 ALA A N 1
ATOM 8203 C CA . ALA A 1 1086 ? 30.954 50.625 59.227 1.00 34.18 1082 ALA A CA 1
ATOM 8204 C C . ALA A 1 1086 ? 31.232 51.399 57.964 1.00 34.32 1082 ALA A C 1
ATOM 8205 O O . ALA A 1 1086 ? 30.347 52.069 57.434 1.00 36.84 1082 ALA A O 1
ATOM 8207 N N . TYR A 1 1087 ? 32.477 51.304 57.505 1.00 33.97 1083 TYR A N 1
ATOM 8208 C CA . TYR A 1 1087 ? 32.903 51.837 56.216 1.00 33.66 1083 TYR A CA 1
ATOM 8209 C C . TYR A 1 1087 ? 34.287 51.298 55.813 1.00 32.12 1083 TYR A C 1
ATOM 8210 O O . TYR A 1 1087 ? 34.980 50.682 56.620 1.00 31.19 1083 TYR A O 1
ATOM 8219 N N . GLY A 1 1088 ? 34.661 51.525 54.553 1.00 31.98 1084 GLY A N 1
ATOM 8220 C CA . GLY A 1 1088 ? 36.012 51.274 54.030 1.00 30.89 1084 GLY A CA 1
ATOM 8221 C C . GLY A 1 1088 ? 36.688 52.610 53.776 1.00 30.92 1084 GLY A C 1
ATOM 8222 O O . GLY A 1 1088 ? 36.046 53.555 53.342 1.00 31.29 1084 GLY A O 1
ATOM 8223 N N . GLU A 1 1089 ? 37.984 52.689 54.041 1.00 31.82 1085 GLU A N 1
ATOM 8224 C CA . GLU A 1 1089 ? 38.722 53.951 54.008 1.00 33.76 1085 GLU A CA 1
ATOM 8225 C C . GLU A 1 1089 ? 39.998 53.724 53.219 1.00 34.47 1085 GLU A C 1
ATOM 8226 O O . GLU A 1 1089 ? 40.790 52.845 53.581 1.00 34.24 1085 GLU A O 1
ATOM 8232 N N . THR A 1 1090 ? 40.208 54.515 52.162 1.00 35.21 1086 THR A N 1
ATOM 8233 C CA . THR A 1 1090 ? 41.419 54.403 51.340 1.00 36.95 1086 THR A CA 1
ATOM 8234 C C . THR A 1 1090 ? 42.076 55.762 51.131 1.00 36.82 1086 THR A C 1
ATOM 8235 O O . THR A 1 1090 ? 41.392 56.782 50.977 1.00 37.12 1086 THR A O 1
ATOM 8239 N N . ALA A 1 1091 ? 43.405 55.759 51.099 1.00 36.33 1087 ALA A N 1
ATOM 8240 C CA . ALA A 1 1091 ? 44.168 56.988 50.893 1.00 36.96 1087 ALA A CA 1
ATOM 8241 C C . ALA A 1 1091 ? 44.108 57.435 49.433 1.00 36.45 1087 ALA A C 1
ATOM 8242 O O . ALA A 1 1091 ? 44.348 56.643 48.517 1.00 37.76 1087 ALA A O 1
ATOM 8244 N N . ILE A 1 1092 ? 43.784 58.707 49.237 1.00 35.49 1088 ILE A N 1
ATOM 8245 C CA . ILE A 1 1092 ? 43.638 59.290 47.911 1.00 35.76 1088 ILE A CA 1
ATOM 8246 C C . ILE A 1 1092 ? 44.718 60.342 47.625 1.00 37.05 1088 ILE A C 1
ATOM 8247 O O . ILE A 1 1092 ? 45.193 60.429 46.486 1.00 35.14 1088 ILE A O 1
ATOM 8252 N N . LEU A 1 1093 ? 45.101 61.153 48.617 1.00 37.74 1089 LEU A N 1
ATOM 8253 C CA . LEU A 1 1093 ? 46.163 62.139 48.395 1.00 38.65 1089 LEU A CA 1
ATOM 8254 C C . LEU A 1 1093 ? 47.189 62.125 49.504 1.00 39.69 1089 LEU A C 1
ATOM 8255 O O . LEU A 1 1093 ? 46.826 62.061 50.677 1.00 39.96 1089 LEU A O 1
ATOM 8260 N N . ASP A 1 1094 ? 48.468 62.157 49.115 1.00 42.08 1090 ASP A N 1
ATOM 8261 C CA . ASP A 1 1094 ? 49.594 62.463 50.024 1.00 42.62 1090 ASP A CA 1
ATOM 8262 C C . ASP A 1 1094 ? 50.227 63.806 49.612 1.00 44.76 1090 ASP A C 1
ATOM 8263 O O . ASP A 1 1094 ? 49.746 64.451 48.674 1.00 45.89 1090 ASP A O 1
ATOM 8268 N N . GLU A 1 1095 ? 51.265 64.245 50.323 1.00 46.59 1091 GLU A N 1
ATOM 8269 C CA . GLU A 1 1095 ? 51.947 65.520 49.996 1.00 50.37 1091 GLU A CA 1
ATOM 8270 C C . GLU A 1 1095 ? 52.471 65.596 48.534 1.00 49.93 1091 GLU A C 1
ATOM 8271 O O . GLU A 1 1095 ? 52.428 66.670 47.910 1.00 47.83 1091 GLU A O 1
ATOM 8277 N N . LYS A 1 1096 ? 52.918 64.457 47.993 1.00 49.18 1092 LYS A N 1
ATOM 8278 C CA . LYS A 1 1096 ? 53.397 64.370 46.600 1.00 49.60 1092 LYS A CA 1
ATOM 8279 C C . LYS A 1 1096 ? 52.273 64.634 45.583 1.00 50.98 1092 LYS A C 1
ATOM 8280 O O . LYS A 1 1096 ? 52.467 65.371 44.618 1.00 50.99 1092 LYS A O 1
ATOM 8283 N N . THR A 1 1097 ? 51.104 64.031 45.801 1.00 51.74 1093 THR A N 1
ATOM 8284 C CA . THR A 1 1097 ? 49.975 64.155 44.871 1.00 51.89 1093 THR A CA 1
ATOM 8285 C C . THR A 1 1097 ? 49.303 65.527 44.928 1.00 50.03 1093 THR A C 1
ATOM 8286 O O . THR A 1 1097 ? 48.701 65.955 43.943 1.00 50.79 1093 THR A O 1
ATOM 8290 N N . LEU A 1 1098 ? 49.405 66.211 46.071 1.00 49.57 1094 LEU A N 1
ATOM 8291 C CA . LEU A 1 1098 ? 48.907 67.590 46.210 1.00 50.23 1094 LEU A CA 1
ATOM 8292 C C . LEU A 1 1098 ? 49.684 68.610 45.366 1.00 51.94 1094 LEU A C 1
ATOM 8293 O O . LEU A 1 1098 ? 49.190 69.716 45.150 1.00 49.28 1094 LEU A O 1
ATOM 8298 N N . GLN A 1 1099 ? 50.887 68.245 44.898 1.00 56.80 1095 GLN A N 1
ATOM 8299 C CA . GLN A 1 1099 ? 51.654 69.055 43.926 1.00 59.63 1095 GLN A CA 1
ATOM 8300 C C . GLN A 1 1099 ? 50.832 69.420 42.697 1.00 58.46 1095 GLN A C 1
ATOM 8301 O O . GLN A 1 1099 ? 51.084 70.449 42.069 1.00 61.78 1095 GLN A O 1
ATOM 8307 N N . ALA A 1 1100 ? 49.874 68.562 42.351 1.00 54.64 1096 ALA A N 1
ATOM 8308 C CA . ALA A 1 1100 ? 48.831 68.869 41.372 1.00 53.75 1096 ALA A CA 1
ATOM 8309 C C . ALA A 1 1100 ? 48.263 70.311 41.425 1.00 50.75 1096 ALA A C 1
ATOM 8310 O O . ALA A 1 1100 ? 48.058 70.926 40.388 1.00 47.87 1096 ALA A O 1
ATOM 8312 N N . PHE A 1 1101 ? 48.037 70.850 42.622 1.00 50.36 1097 PHE A N 1
ATOM 8313 C CA . PHE A 1 1101 ? 47.340 72.133 42.778 1.00 49.72 1097 PHE A CA 1
ATOM 8314 C C . PHE A 1 1101 ? 48.220 73.384 42.858 1.00 52.01 1097 PHE A C 1
ATOM 8315 O O . PHE A 1 1101 ? 47.697 74.468 43.100 1.00 55.85 1097 PHE A O 1
ATOM 8323 N N . VAL A 1 1102 ? 49.520 73.264 42.592 1.00 53.89 1098 VAL A N 1
ATOM 8324 C CA . VAL A 1 1102 ? 50.494 74.296 42.990 1.00 56.91 1098 VAL A CA 1
ATOM 8325 C C . VAL A 1 1102 ? 50.365 75.638 42.267 1.00 58.04 1098 VAL A C 1
ATOM 8326 O O . VAL A 1 1102 ? 50.478 76.687 42.910 1.00 62.65 1098 VAL A O 1
ATOM 8330 N N . GLY A 1 1103 ? 50.128 75.623 40.963 1.00 59.05 1099 GLY A N 1
ATOM 8331 C CA . GLY A 1 1103 ? 49.898 76.878 40.218 1.00 62.44 1099 GLY A CA 1
ATOM 8332 C C . GLY A 1 1103 ? 48.454 77.395 40.178 1.00 63.26 1099 GLY A C 1
ATOM 8333 O O . GLY A 1 1103 ? 48.194 78.482 39.645 1.00 66.25 1099 GLY A O 1
ATOM 8334 N N . VAL A 1 1104 ? 47.519 76.623 40.733 1.00 60.84 1100 VAL A N 1
ATOM 8335 C CA . VAL A 1 1104 ? 46.085 76.840 40.521 1.00 59.06 1100 VAL A CA 1
ATOM 8336 C C . VAL A 1 1104 ? 45.319 77.189 41.805 1.00 57.17 1100 VAL A C 1
ATOM 8337 O O . VAL A 1 1104 ? 44.414 78.030 41.785 1.00 53.32 1100 VAL A O 1
ATOM 8341 N N . LEU A 1 1105 ? 45.667 76.528 42.902 1.00 54.06 1101 LEU A N 1
ATOM 8342 C CA . LEU A 1 1105 ? 45.056 76.777 44.187 1.00 53.54 1101 LEU A CA 1
ATOM 8343 C C . LEU A 1 1105 ? 46.149 76.983 45.245 1.00 54.41 1101 LEU A C 1
ATOM 8344 O O . LEU A 1 1105 ? 47.321 76.692 45.015 1.00 55.93 1101 LEU A O 1
ATOM 8349 N N . ASP A 1 1106 ? 45.761 77.511 46.395 1.00 53.61 1102 ASP A N 1
ATOM 8350 C CA . ASP A 1 1106 ? 46.678 77.715 47.509 1.00 56.32 1102 ASP A CA 1
ATOM 8351 C C . ASP A 1 1106 ? 46.201 76.873 48.685 1.00 59.44 1102 ASP A C 1
ATOM 8352 O O . ASP A 1 1106 ? 45.057 76.409 48.702 1.00 61.36 1102 ASP A O 1
ATOM 8357 N N . SER A 1 1107 ? 47.087 76.676 49.655 1.00 62.11 1103 SER A N 1
ATOM 8358 C CA . SER A 1 1107 ? 46.824 75.839 50.837 1.00 64.31 1103 SER A CA 1
ATOM 8359 C C . SER A 1 1107 ? 45.405 75.964 51.397 1.00 63.53 1103 SER A C 1
ATOM 8360 O O . SER A 1 1107 ? 44.699 74.957 51.513 1.00 60.46 1103 SER A O 1
ATOM 8363 N N . LYS A 1 1108 ? 44.998 77.192 51.729 1.00 63.59 1104 LYS A N 1
ATOM 8364 C CA . LYS A 1 1108 ? 43.715 77.427 52.407 1.00 66.21 1104 LYS A CA 1
ATOM 8365 C C . LYS A 1 1108 ? 42.552 77.013 51.515 1.00 68.27 1104 LYS A C 1
ATOM 8366 O O . LYS A 1 1108 ? 41.697 76.238 51.952 1.00 68.72 1104 LYS A O 1
ATOM 8369 N N . THR A 1 1109 ? 42.543 77.504 50.272 1.00 68.37 1105 THR A N 1
ATOM 8370 C CA . THR A 1 1109 ? 41.457 77.200 49.320 1.00 67.24 1105 THR A CA 1
ATOM 8371 C C . THR A 1 1109 ? 41.456 75.721 48.924 1.00 65.09 1105 THR A C 1
ATOM 8372 O O . THR A 1 1109 ? 40.394 75.093 48.866 1.00 64.48 1105 THR A O 1
ATOM 8376 N N . ARG A 1 1110 ? 42.644 75.177 48.661 1.00 60.15 1106 ARG A N 1
ATOM 8377 C CA . ARG A 1 1110 ? 42.799 73.756 48.343 1.00 58.57 1106 ARG A CA 1
ATOM 8378 C C . ARG A 1 1110 ? 42.213 72.843 49.412 1.00 56.13 1106 ARG A C 1
ATOM 8379 O O . ARG A 1 1110 ? 41.490 71.908 49.088 1.00 55.33 1106 ARG A O 1
ATOM 8387 N N . ASP A 1 1111 ? 42.542 73.112 50.675 1.00 56.46 1107 ASP A N 1
ATOM 8388 C CA . ASP A 1 1111 ? 42.121 72.244 51.780 1.00 57.50 1107 ASP A CA 1
ATOM 8389 C C . ASP A 1 1111 ? 40.613 72.286 52.022 1.00 57.82 1107 ASP A C 1
ATOM 8390 O O . ASP A 1 1111 ? 40.002 71.239 52.239 1.00 57.73 1107 ASP A O 1
ATOM 8395 N N . GLU A 1 1112 ? 40.012 73.473 51.979 1.00 59.23 1108 GLU A N 1
ATOM 8396 C CA . GLU A 1 1112 ? 38.568 73.587 52.260 1.00 61.87 1108 GLU A CA 1
ATOM 8397 C C . GLU A 1 1112 ? 37.707 73.024 51.118 1.00 59.39 1108 GLU A C 1
ATOM 8398 O O . GLU A 1 1112 ? 36.577 72.591 51.354 1.00 58.46 1108 GLU A O 1
ATOM 8404 N N . LEU A 1 1113 ? 38.261 72.999 49.904 1.00 58.25 1109 LEU A N 1
ATOM 8405 C CA . LEU A 1 1113 ? 37.666 72.254 48.784 1.00 58.41 1109 LEU A CA 1
ATOM 8406 C C . LEU A 1 1113 ? 37.684 70.747 49.034 1.00 54.82 1109 LEU A C 1
ATOM 8407 O O . LEU A 1 1113 ? 36.661 70.087 48.878 1.00 51.96 1109 LEU A O 1
ATOM 8412 N N . LEU A 1 1114 ? 38.844 70.209 49.410 1.00 51.45 1110 LEU A N 1
ATOM 8413 C CA . LEU A 1 1114 ? 38.962 68.781 49.723 1.00 50.59 1110 LEU A CA 1
ATOM 8414 C C . LEU A 1 1114 ? 37.994 68.336 50.842 1.00 50.95 1110 LEU A C 1
ATOM 8415 O O . LEU A 1 1114 ? 37.413 67.240 50.744 1.00 46.92 1110 LEU A O 1
ATOM 8420 N N . PHE A 1 1115 ? 37.798 69.182 51.868 1.00 51.87 1111 PHE A N 1
ATOM 8421 C CA A PHE A 1 1115 ? 36.825 68.914 52.936 0.50 51.77 1111 PHE A CA 1
ATOM 8422 C CA B PHE A 1 1115 ? 36.813 68.880 52.931 0.50 52.33 1111 PHE A CA 1
ATOM 8423 C C . PHE A 1 1115 ? 35.387 68.893 52.377 1.00 53.06 1111 PHE A C 1
ATOM 8424 O O . PHE A 1 1115 ? 34.595 68.001 52.706 1.00 57.81 1111 PHE A O 1
ATOM 8439 N N . SER A 1 1116 ? 35.046 69.879 51.541 1.00 52.21 1112 SER A N 1
ATOM 8440 C CA . SER A 1 1116 ? 33.683 69.952 50.967 1.00 51.57 1112 SER A CA 1
ATOM 8441 C C . SER A 1 1116 ? 33.435 68.875 49.895 1.00 49.48 1112 SER A C 1
ATOM 8442 O O . SER A 1 1116 ? 32.291 68.466 49.669 1.00 51.18 1112 SER A O 1
ATOM 8445 N N . ALA A 1 1117 ? 34.513 68.395 49.274 1.00 46.67 1113 ALA A N 1
ATOM 8446 C CA . ALA A 1 1117 ? 34.458 67.227 48.386 1.00 43.56 1113 ALA A CA 1
ATOM 8447 C C . ALA A 1 1117 ? 34.294 65.891 49.139 1.00 41.84 1113 ALA A C 1
ATOM 8448 O O . ALA A 1 1117 ? 34.247 64.830 48.520 1.00 40.27 1113 ALA A O 1
ATOM 8450 N N . GLY A 1 1118 ? 34.228 65.932 50.468 1.00 41.53 1114 GLY A N 1
ATOM 8451 C CA . GLY A 1 1118 ? 33.954 64.747 51.266 1.00 40.41 1114 GLY A CA 1
ATOM 8452 C C . GLY A 1 1118 ? 35.195 63.998 51.695 1.00 38.41 1114 GLY A C 1
ATOM 8453 O O . GLY A 1 1118 ? 35.076 62.994 52.384 1.00 36.52 1114 GLY A O 1
ATOM 8454 N N . TYR A 1 1119 ? 36.381 64.471 51.302 1.00 37.86 1115 TYR A N 1
ATOM 8455 C CA . TYR A 1 1119 ? 37.634 63.864 51.767 1.00 38.86 1115 TYR A CA 1
ATOM 8456 C C . TYR A 1 1119 ? 37.906 64.305 53.204 1.00 38.47 1115 TYR A C 1
ATOM 8457 O O . TYR A 1 1119 ? 37.266 65.230 53.709 1.00 40.35 1115 TYR A O 1
ATOM 8466 N N . GLN A 1 1120 ? 38.837 63.630 53.858 1.00 38.44 1116 GLN A N 1
ATOM 8467 C CA . GLN A 1 1120 ? 39.209 63.967 55.231 1.00 39.99 1116 GLN A CA 1
ATOM 8468 C C . GLN A 1 1120 ? 40.608 63.478 55.559 1.00 40.96 1116 GLN A C 1
ATOM 8469 O O . GLN A 1 1120 ? 41.148 62.563 54.906 1.00 40.19 1116 GLN A O 1
ATOM 8475 N N . LEU A 1 1121 ? 41.201 64.126 56.558 1.00 41.29 1117 LEU A N 1
ATOM 8476 C CA . LEU A 1 1121 ? 42.523 63.750 57.032 1.00 40.66 1117 LEU A CA 1
ATOM 8477 C C . LEU A 1 1121 ? 42.402 62.602 58.002 1.00 40.99 1117 LEU A C 1
ATOM 8478 O O . LEU A 1 1121 ? 41.548 62.610 58.896 1.00 40.10 1117 LEU A O 1
ATOM 8483 N N . ALA A 1 1122 ? 43.244 61.598 57.789 1.00 41.65 1118 ALA A N 1
ATOM 8484 C CA . ALA A 1 1122 ? 43.326 60.452 58.676 1.00 43.16 1118 ALA A CA 1
ATOM 8485 C C . ALA A 1 1122 ? 44.796 60.103 58.872 1.00 43.93 1118 ALA A C 1
ATOM 8486 O O . ALA A 1 1122 ? 45.633 60.438 58.020 1.00 42.27 1118 ALA A O 1
ATOM 8488 N N . PRO A 1 1123 ? 45.115 59.435 59.999 1.00 43.71 1119 PRO A N 1
ATOM 8489 C CA . PRO A 1 1123 ? 46.501 59.043 60.257 1.00 42.97 1119 PRO A CA 1
ATOM 8490 C C . PRO A 1 1123 ? 47.051 58.085 59.195 1.00 41.71 1119 PRO A C 1
ATOM 8491 O O . PRO A 1 1123 ? 46.397 57.099 58.856 1.00 42.42 1119 PRO A O 1
ATOM 8495 N N . ARG A 1 1124 ? 48.236 58.387 58.677 1.00 40.30 1120 ARG A N 1
ATOM 8496 C CA . ARG A 1 1124 ? 48.935 57.474 57.790 1.00 39.60 1120 ARG A CA 1
ATOM 8497 C C . ARG A 1 1124 ? 49.291 56.223 58.579 1.00 40.42 1120 ARG A C 1
ATOM 8498 O O . ARG A 1 1124 ? 49.786 56.324 59.699 1.00 39.17 1120 ARG A O 1
ATOM 8506 N N . LEU A 1 1125 ? 49.031 55.059 57.984 1.00 42.18 1121 LEU A N 1
ATOM 8507 C CA . LEU A 1 1125 ? 49.162 53.768 58.667 1.00 43.88 1121 LEU A CA 1
ATOM 8508 C C . LEU A 1 1125 ? 50.586 53.237 58.597 1.00 44.29 1121 LEU A C 1
ATOM 8509 O O . LEU A 1 1125 ? 51.371 53.660 57.740 1.00 42.50 1121 LEU A O 1
ATOM 8514 N N . PHE A 1 1126 ? 50.891 52.304 59.508 1.00 44.46 1122 PHE A N 1
ATOM 8515 C CA . PHE A 1 1126 ? 52.244 51.780 59.726 1.00 45.09 1122 PHE A CA 1
ATOM 8516 C C . PHE A 1 1126 ? 53.263 52.915 59.640 1.00 47.54 1122 PHE A C 1
ATOM 8517 O O . PHE A 1 1126 ? 54.220 52.859 58.864 1.00 45.66 1122 PHE A O 1
ATOM 8525 N N . ARG A 1 1127 ? 53.029 53.946 60.449 1.00 51.41 1123 ARG A N 1
ATOM 8526 C CA . ARG A 1 1127 ? 53.701 55.245 60.310 1.00 56.45 1123 ARG A CA 1
ATOM 8527 C C . ARG A 1 1127 ? 55.228 55.150 60.510 1.00 58.80 1123 ARG A C 1
ATOM 8528 O O . ARG A 1 1127 ? 55.713 54.240 61.189 1.00 57.10 1123 ARG A O 1
ATOM 8536 N N . VAL A 1 1128 ? 55.973 56.060 59.876 1.00 63.63 1124 VAL A N 1
ATOM 8537 C CA . VAL A 1 1128 ? 57.417 56.234 60.144 1.00 67.21 1124 VAL A CA 1
ATOM 8538 C C . VAL A 1 1128 ? 57.656 57.664 60.647 1.00 67.47 1124 VAL A C 1
ATOM 8539 O O . VAL A 1 1128 ? 57.183 58.616 60.030 1.00 66.56 1124 VAL A O 1
ATOM 8543 N N . GLU A 1 1129 ? 58.353 57.784 61.780 1.00 68.62 1125 GLU A N 1
ATOM 8544 C CA . GLU A 1 1129 ? 58.697 59.064 62.428 1.00 72.33 1125 GLU A CA 1
ATOM 8545 C C . GLU A 1 1129 ? 57.786 60.263 62.093 1.00 76.91 1125 GLU A C 1
ATOM 8546 O O . GLU A 1 1129 ? 56.810 60.537 62.808 1.00 72.29 1125 GLU A O 1
ATOM 8548 N N . SER A 1 1130 ? 58.094 60.927 60.976 1.00 80.68 1126 SER A N 1
ATOM 8549 C CA . SER A 1 1130 ? 57.551 62.245 60.631 1.00 81.46 1126 SER A CA 1
ATOM 8550 C C . SER A 1 1130 ? 56.705 62.208 59.342 1.00 77.92 1126 SER A C 1
ATOM 8551 O O . SER A 1 1130 ? 56.886 63.041 58.437 1.00 78.76 1126 SER A O 1
ATOM 8554 N N . GLU A 1 1131 ? 55.781 61.246 59.266 1.00 67.91 1127 GLU A N 1
ATOM 8555 C CA . GLU A 1 1131 ? 54.918 61.087 58.081 1.00 59.84 1127 GLU A CA 1
ATOM 8556 C C . GLU A 1 1131 ? 53.559 61.752 58.321 1.00 54.15 1127 GLU A C 1
ATOM 8557 O O . GLU A 1 1131 ? 52.858 61.409 59.278 1.00 55.38 1127 GLU A O 1
ATOM 8563 N N . PRO A 1 1132 ? 53.183 62.706 57.450 1.00 48.37 1128 PRO A N 1
ATOM 8564 C CA . PRO A 1 1132 ? 51.933 63.445 57.665 1.00 45.37 1128 PRO A CA 1
ATOM 8565 C C . PRO A 1 1132 ? 50.663 62.647 57.351 1.00 42.00 1128 PRO A C 1
ATOM 8566 O O . PRO A 1 1132 ? 50.705 61.657 56.620 1.00 40.90 1128 PRO A O 1
ATOM 8570 N N . ASP A 1 1133 ? 49.542 63.097 57.898 1.00 41.21 1129 ASP A N 1
ATOM 8571 C CA . ASP A 1 1133 ? 48.240 62.522 57.570 1.00 41.64 1129 ASP A CA 1
ATOM 8572 C C . ASP A 1 1133 ? 47.943 62.639 56.083 1.00 41.61 1129 ASP A C 1
ATOM 8573 O O . ASP A 1 1133 ? 48.444 63.523 55.390 1.00 39.61 1129 ASP A O 1
ATOM 8578 N N . VAL A 1 1134 ? 47.086 61.742 55.620 1.00 43.47 1130 VAL A N 1
ATOM 8579 C CA . VAL A 1 1134 ? 46.769 61.608 54.205 1.00 43.77 1130 VAL A CA 1
ATOM 8580 C C . VAL A 1 1134 ? 45.290 61.874 54.009 1.00 43.30 1130 VAL A C 1
ATOM 8581 O O . VAL A 1 1134 ? 44.489 61.672 54.919 1.00 42.96 1130 VAL A O 1
ATOM 8585 N N . TRP A 1 1135 ? 44.936 62.334 52.818 1.00 44.21 1131 TRP A N 1
ATOM 8586 C CA . TRP A 1 1135 ? 43.540 62.584 52.485 1.00 45.14 1131 TRP A CA 1
ATOM 8587 C C . TRP A 1 1135 ? 42.898 61.276 52.087 1.00 43.48 1131 TRP A C 1
ATOM 8588 O O . TRP A 1 1135 ? 43.385 60.606 51.173 1.00 43.15 1131 TRP A O 1
ATOM 8599 N N . VAL A 1 1136 ? 41.813 60.918 52.772 1.00 41.55 1132 VAL A N 1
ATOM 8600 C CA . VAL A 1 1136 ? 41.150 59.637 52.543 1.00 40.99 1132 VAL A CA 1
ATOM 8601 C C . VAL A 1 1136 ? 39.696 59.801 52.116 1.00 40.21 1132 VAL A C 1
ATOM 8602 O O . VAL A 1 1136 ? 39.050 60.800 52.429 1.00 40.77 1132 VAL A O 1
ATOM 8606 N N . ALA A 1 1137 ? 39.201 58.800 51.397 1.00 39.41 1133 ALA A N 1
ATOM 8607 C CA . ALA A 1 1137 ? 37.806 58.718 51.001 1.00 37.66 1133 ALA A CA 1
ATOM 8608 C C . ALA A 1 1137 ? 37.198 57.526 51.700 1.00 36.50 1133 ALA A C 1
ATOM 8609 O O . ALA A 1 1137 ? 37.819 56.468 51.764 1.00 36.33 1133 ALA A O 1
ATOM 8611 N N . ARG A 1 1138 ? 35.985 57.698 52.215 1.00 37.51 1134 ARG A N 1
ATOM 8612 C CA . ARG A 1 1138 ? 35.273 56.636 52.925 1.00 38.39 1134 ARG A CA 1
ATOM 8613 C C . ARG A 1 1138 ? 34.049 56.179 52.167 1.00 38.54 1134 ARG A C 1
ATOM 8614 O O . ARG A 1 1138 ? 33.272 56.992 51.689 1.00 38.86 1134 ARG A O 1
ATOM 8622 N N . GLN A 1 1139 ? 33.866 54.866 52.123 1.00 40.51 1135 GLN A N 1
ATOM 8623 C CA . GLN A 1 1139 ? 32.900 54.229 51.250 1.00 42.28 1135 GLN A CA 1
ATOM 8624 C C . GLN A 1 1139 ? 32.175 53.111 51.998 1.00 38.68 1135 GLN A C 1
ATOM 8625 O O . GLN A 1 1139 ? 32.772 52.411 52.798 1.00 37.14 1135 GLN A O 1
ATOM 8631 N N . GLY A 1 1140 ? 30.885 52.953 51.730 1.00 36.85 1136 GLY A N 1
ATOM 8632 C CA . GLY A 1 1140 ? 30.166 51.740 52.079 1.00 35.82 1136 GLY A CA 1
ATOM 8633 C C . GLY A 1 1140 ? 29.611 51.755 53.479 1.00 35.87 1136 GLY A C 1
ATOM 8634 O O . GLY A 1 1140 ? 30.078 51.007 54.334 1.00 35.86 1136 GLY A O 1
ATOM 8635 N N . TYR A 1 1141 ? 28.602 52.597 53.699 1.00 35.72 1137 TYR A N 1
ATOM 8636 C CA . TYR A 1 1141 ? 27.917 52.697 54.987 1.00 37.26 1137 TYR A CA 1
ATOM 8637 C C . TYR A 1 1141 ? 26.607 51.909 54.973 1.00 38.41 1137 TYR A C 1
ATOM 8638 O O . TYR A 1 1141 ? 25.765 52.094 54.091 1.00 38.89 1137 TYR A O 1
ATOM 8647 N N . SER A 1 1142 ? 26.442 51.048 55.971 1.00 38.88 1138 SER A N 1
ATOM 8648 C CA . SER A 1 1142 ? 25.209 50.316 56.170 1.00 39.93 1138 SER A CA 1
ATOM 8649 C C . SER A 1 1142 ? 24.758 50.410 57.633 1.00 40.86 1138 SER A C 1
ATOM 8650 O O . SER A 1 1142 ? 25.574 50.451 58.541 1.00 41.34 1138 SER A O 1
ATOM 8653 N N . GLU A 1 1143 ? 23.450 50.487 57.837 1.00 43.34 1139 GLU A N 1
ATOM 8654 C CA . GLU A 1 1143 ? 22.830 50.299 59.142 1.00 43.19 1139 GLU A CA 1
ATOM 8655 C C . GLU A 1 1143 ? 22.232 48.886 59.133 1.00 42.09 1139 GLU A C 1
ATOM 8656 O O . GLU A 1 1143 ? 21.492 48.532 58.205 1.00 45.63 1139 GLU A O 1
ATOM 8662 N N . PHE A 1 1144 ? 22.560 48.085 60.148 1.00 38.42 1140 PHE A N 1
ATOM 8663 C CA . PHE A 1 1144 ? 22.103 46.699 60.241 1.00 35.22 1140 PHE A CA 1
ATOM 8664 C C . PHE A 1 1144 ? 21.038 46.533 61.307 1.00 34.87 1140 PHE A C 1
ATOM 8665 O O . PHE A 1 1144 ? 20.919 47.334 62.218 1.00 33.99 1140 PHE A O 1
ATOM 8673 N N . GLY A 1 1145 ? 20.287 45.448 61.199 1.00 36.04 1141 GLY A N 1
ATOM 8674 C CA . GLY A 1 1145 ? 19.288 45.098 62.188 1.00 36.67 1141 GLY A CA 1
ATOM 8675 C C . GLY A 1 1145 ? 19.915 44.402 63.370 1.00 37.45 1141 GLY A C 1
ATOM 8676 O O . GLY A 1 1145 ? 21.128 44.187 63.404 1.00 37.35 1141 GLY A O 1
ATOM 8677 N N . ASP A 1 1146 ? 19.071 44.044 64.337 1.00 38.32 1142 ASP A N 1
ATOM 8678 C CA . ASP A 1 1146 ? 19.497 43.281 65.518 1.00 38.30 1142 ASP A CA 1
ATOM 8679 C C . ASP A 1 1146 ? 19.429 41.782 65.211 1.00 36.21 1142 ASP A C 1
ATOM 8680 O O . ASP A 1 1146 ? 19.024 41.398 64.117 1.00 35.75 1142 ASP A O 1
ATOM 8685 N N . TYR A 1 1147 ? 19.809 40.955 66.185 1.00 35.32 1143 TYR A N 1
ATOM 8686 C CA . TYR A 1 1147 ? 19.805 39.491 66.056 1.00 35.77 1143 TYR A CA 1
ATOM 8687 C C . TYR A 1 1147 ? 18.453 38.884 65.661 1.00 34.29 1143 TYR A C 1
ATOM 8688 O O . TYR A 1 1147 ? 18.422 37.840 65.003 1.00 34.53 1143 TYR A O 1
ATOM 8697 N N . SER A 1 1148 ? 17.347 39.508 66.071 1.00 34.52 1144 SER A N 1
ATOM 8698 C CA . SER A 1 1148 ? 15.996 39.010 65.718 1.00 35.30 1144 SER A CA 1
ATOM 8699 C C . SER A 1 1148 ? 15.701 39.171 64.219 1.00 33.18 1144 SER A C 1
ATOM 8700 O O . SER A 1 1148 ? 14.852 38.477 63.662 1.00 31.48 1144 SER A O 1
ATOM 8703 N N . GLN A 1 1149 ? 16.423 40.101 63.598 1.00 32.67 1145 GLN A N 1
ATOM 8704 C CA . GLN A 1 1149 ? 16.404 40.331 62.164 1.00 33.05 1145 GLN A CA 1
ATOM 8705 C C . GLN A 1 1149 ? 17.626 39.705 61.447 1.00 31.56 1145 GLN A C 1
ATOM 8706 O O . GLN A 1 1149 ? 18.022 40.166 60.381 1.00 32.04 1145 GLN A O 1
ATOM 8712 N N . PHE A 1 1150 ? 18.219 38.665 62.035 1.00 30.37 1146 PHE A N 1
ATOM 8713 C CA . PHE A 1 1150 ? 19.406 38.002 61.494 1.00 29.59 1146 PHE A CA 1
ATOM 8714 C C . PHE A 1 1150 ? 20.505 38.948 61.054 1.00 30.53 1146 PHE A C 1
ATOM 8715 O O . PHE A 1 1150 ? 21.198 38.686 60.082 1.00 30.92 1146 PHE A O 1
ATOM 8723 N N . TRP A 1 1151 ? 20.656 40.051 61.784 1.00 32.36 1147 TRP A N 1
ATOM 8724 C CA . TRP A 1 1151 ? 21.668 41.068 61.497 1.00 32.86 1147 TRP A CA 1
ATOM 8725 C C . TRP A 1 1151 ? 21.681 41.527 60.026 1.00 34.38 1147 TRP A C 1
ATOM 8726 O O . TRP A 1 1151 ? 22.741 41.870 59.495 1.00 37.44 1147 TRP A O 1
ATOM 8737 N N . ARG A 1 1152 ? 20.516 41.552 59.376 1.00 34.13 1148 ARG A N 1
ATOM 8738 C CA . ARG A 1 1152 ? 20.463 41.893 57.955 1.00 35.57 1148 ARG A CA 1
ATOM 8739 C C . ARG A 1 1152 ? 20.583 43.402 57.763 1.00 34.94 1148 ARG A C 1
ATOM 8740 O O . ARG A 1 1152 ? 20.280 44.159 58.685 1.00 36.77 1148 ARG A O 1
ATOM 8748 N N . PRO A 1 1153 ? 21.063 43.845 56.582 1.00 32.77 1149 PRO A N 1
ATOM 8749 C CA . PRO A 1 1153 ? 21.158 45.287 56.349 1.00 32.49 1149 PRO A CA 1
ATOM 8750 C C . PRO A 1 1153 ? 19.779 45.920 56.176 1.00 31.88 1149 PRO A C 1
ATOM 8751 O O . PRO A 1 1153 ? 18.932 45.374 55.472 1.00 31.91 1149 PRO A O 1
ATOM 8755 N N . LEU A 1 1154 ? 19.554 47.036 56.853 1.00 32.49 1150 LEU A N 1
ATOM 8756 C CA . LEU A 1 1154 ? 18.300 47.779 56.737 1.00 34.44 1150 LEU A CA 1
ATOM 8757 C C . LEU A 1 1154 ? 18.439 49.076 55.960 1.00 35.84 1150 LEU A C 1
ATOM 8758 O O . LEU A 1 1154 ? 17.418 49.683 55.616 1.00 36.01 1150 LEU A O 1
ATOM 8763 N N . SER A 1 1155 ? 19.670 49.518 55.694 1.00 35.10 1151 SER A N 1
ATOM 8764 C CA . SER A 1 1155 ? 19.870 50.713 54.889 1.00 36.25 1151 SER A CA 1
ATOM 8765 C C . SER A 1 1155 ? 21.274 50.739 54.312 1.00 37.76 1151 SER A C 1
ATOM 8766 O O . SER A 1 1155 ? 22.189 50.113 54.852 1.00 38.50 1151 SER A O 1
ATOM 8769 N N . GLN A 1 1156 ? 21.434 51.471 53.217 1.00 36.81 1152 GLN A N 1
ATOM 8770 C CA . GLN A 1 1156 ? 22.698 51.509 52.501 1.00 38.25 1152 GLN A CA 1
ATOM 8771 C C . GLN A 1 1156 ? 22.963 52.893 51.920 1.00 39.21 1152 GLN A C 1
ATOM 8772 O O . GLN A 1 1156 ? 22.038 53.540 51.426 1.00 38.84 1152 GLN A O 1
ATOM 8778 N N . ARG A 1 1157 ? 24.220 53.338 51.986 1.00 38.78 1153 ARG A N 1
ATOM 8779 C CA . ARG A 1 1157 ? 24.692 54.433 51.136 1.00 40.26 1153 ARG A CA 1
ATOM 8780 C C . ARG A 1 1157 ? 26.176 54.358 50.815 1.00 40.16 1153 ARG A C 1
ATOM 8781 O O . ARG A 1 1157 ? 26.963 53.805 51.571 1.00 40.41 1153 ARG A O 1
ATOM 8789 N N . SER A 1 1158 ? 26.538 54.916 49.671 1.00 41.84 1154 SER A N 1
ATOM 8790 C CA . SER A 1 1158 ? 27.900 54.808 49.176 1.00 45.05 1154 SER A CA 1
ATOM 8791 C C . SER A 1 1158 ? 28.814 55.740 49.951 1.00 44.63 1154 SER A C 1
ATOM 8792 O O . SER A 1 1158 ? 29.906 55.336 50.336 1.00 44.77 1154 SER A O 1
ATOM 8795 N N . THR A 1 1159 ? 28.362 56.977 50.174 1.00 44.19 1155 THR A N 1
ATOM 8796 C CA . THR A 1 1159 ? 29.100 57.965 50.971 1.00 42.94 1155 THR A CA 1
ATOM 8797 C C . THR A 1 1159 ? 28.150 58.785 51.841 1.00 43.68 1155 THR A C 1
ATOM 8798 O O . THR A 1 1159 ? 26.924 58.723 51.676 1.00 45.12 1155 THR A O 1
ATOM 8802 N N . LEU A 1 1160 ? 28.730 59.583 52.733 1.00 42.22 1156 LEU A N 1
ATOM 8803 C CA . LEU A 1 1160 ? 27.966 60.541 53.534 1.00 43.40 1156 LEU A CA 1
ATOM 8804 C C . LEU A 1 1160 ? 27.474 61.765 52.732 1.00 43.15 1156 LEU A C 1
ATOM 8805 O O . LEU A 1 1160 ? 26.623 62.514 53.215 1.00 40.20 1156 LEU A O 1
ATOM 8810 N N . LEU A 1 1161 ? 27.997 61.967 51.520 1.00 44.02 1157 LEU A N 1
ATOM 8811 C CA . LEU A 1 1161 ? 27.517 63.040 50.658 1.00 44.74 1157 LEU A CA 1
ATOM 8812 C C . LEU A 1 1161 ? 26.145 62.784 50.058 1.00 43.81 1157 LEU A C 1
ATOM 8813 O O . LEU A 1 1161 ? 25.443 63.734 49.758 1.00 43.72 1157 LEU A O 1
ATOM 8818 N N . THR A 1 1162 ? 25.781 61.521 49.850 1.00 43.40 1158 THR A N 1
ATOM 8819 C CA . THR A 1 1162 ? 24.443 61.164 49.359 1.00 43.18 1158 THR A CA 1
ATOM 8820 C C . THR A 1 1162 ? 23.610 60.472 50.420 1.00 42.21 1158 THR A C 1
ATOM 8821 O O . THR A 1 1162 ? 24.123 59.995 51.430 1.00 43.23 1158 THR A O 1
ATOM 8825 N N . GLY A 1 1163 ? 22.316 60.402 50.146 1.00 42.10 1159 GLY A N 1
ATOM 8826 C CA . GLY A 1 1163 ? 21.336 59.892 51.088 1.00 41.56 1159 GLY A CA 1
ATOM 8827 C C . GLY A 1 1163 ? 21.213 58.397 51.054 1.00 40.78 1159 GLY A C 1
ATOM 8828 O O . GLY A 1 1163 ? 21.627 57.743 50.093 1.00 40.66 1159 GLY A O 1
ATOM 8829 N N . LYS A 1 1164 ? 20.628 57.872 52.121 1.00 39.94 1160 LYS A N 1
ATOM 8830 C CA . LYS A 1 1164 ? 20.523 56.447 52.308 1.00 41.10 1160 LYS A CA 1
ATOM 8831 C C . LYS A 1 1164 ? 19.310 55.879 51.604 1.00 38.66 1160 LYS A C 1
ATOM 8832 O O . LYS A 1 1164 ? 18.376 56.601 51.292 1.00 38.89 1160 LYS A O 1
ATOM 8838 N N . THR A 1 1165 ? 19.374 54.575 51.344 1.00 37.23 1161 THR A N 1
ATOM 8839 C CA . THR A 1 1165 ? 18.302 53.792 50.752 1.00 36.38 1161 THR A CA 1
ATOM 8840 C C . THR A 1 1165 ? 17.870 52.760 51.797 1.00 36.50 1161 THR A C 1
ATOM 8841 O O . THR A 1 1165 ? 18.708 52.048 52.341 1.00 36.99 1161 THR A O 1
ATOM 8845 N N . THR A 1 1166 ? 16.567 52.693 52.060 1.00 36.72 1162 THR A N 1
ATOM 8846 C CA . THR A 1 1166 ? 15.981 51.794 53.061 1.00 36.79 1162 THR A CA 1
ATOM 8847 C C . THR A 1 1166 ? 15.725 50.416 52.459 1.00 35.57 1162 THR A C 1
ATOM 8848 O O . THR A 1 1166 ? 15.368 50.324 51.295 1.00 37.88 1162 THR A O 1
ATOM 8852 N N . LEU A 1 1167 ? 15.893 49.356 53.247 1.00 34.78 1163 LEU A N 1
ATOM 8853 C CA . LEU A 1 1167 ? 15.587 47.987 52.802 1.00 35.84 1163 LEU A CA 1
ATOM 8854 C C . LEU A 1 1167 ? 14.565 47.340 53.739 1.00 36.61 1163 LEU A C 1
ATOM 8855 O O . LEU A 1 1167 ? 14.787 47.278 54.947 1.00 40.15 1163 LEU A O 1
ATOM 8860 N N . LYS A 1 1168 ? 13.448 46.874 53.189 1.00 36.68 1164 LYS A N 1
ATOM 8861 C CA . LYS A 1 1168 ? 12.468 46.114 53.952 1.00 38.08 1164 LYS A CA 1
ATOM 8862 C C . LYS A 1 1168 ? 12.472 44.646 53.495 1.00 36.03 1164 LYS A C 1
ATOM 8863 O O . LYS A 1 1168 ? 12.399 44.360 52.287 1.00 34.23 1164 LYS A O 1
ATOM 8869 N N . TRP A 1 1169 ? 12.542 43.732 54.468 1.00 33.16 1165 TRP A N 1
ATOM 8870 C CA . TRP A 1 1169 ? 12.679 42.292 54.215 1.00 31.31 1165 TRP A CA 1
ATOM 8871 C C . TRP A 1 1169 ? 11.331 41.604 54.308 1.00 30.32 1165 TRP A C 1
ATOM 8872 O O . TRP A 1 1169 ? 10.384 42.192 54.796 1.00 32.26 1165 TRP A O 1
ATOM 8883 N N . ASP A 1 1170 ? 11.231 40.375 53.809 1.00 29.87 1166 ASP A N 1
ATOM 8884 C CA . ASP A 1 1170 ? 10.022 39.566 53.981 1.00 29.65 1166 ASP A CA 1
ATOM 8885 C C . ASP A 1 1170 ? 9.939 39.026 55.419 1.00 31.77 1166 ASP A C 1
ATOM 8886 O O . ASP A 1 1170 ? 10.741 39.405 56.265 1.00 33.06 1166 ASP A O 1
ATOM 8891 N N . LYS A 1 1171 ? 8.953 38.184 55.711 1.00 34.01 1167 LYS A N 1
ATOM 8892 C CA . LYS A 1 1171 ? 8.684 37.716 57.078 1.00 34.87 1167 LYS A CA 1
ATOM 8893 C C . LYS A 1 1171 ? 9.916 37.149 57.778 1.00 34.33 1167 LYS A C 1
ATOM 8894 O O . LYS A 1 1171 ? 10.236 37.542 58.910 1.00 31.94 1167 LYS A O 1
ATOM 8900 N N . HIS A 1 1172 ? 10.599 36.232 57.092 1.00 33.94 1168 HIS A N 1
ATOM 8901 C CA . HIS A 1 1172 ? 11.706 35.472 57.685 1.00 33.57 1168 HIS A CA 1
ATOM 8902 C C . HIS A 1 1172 ? 13.107 35.957 57.260 1.00 32.80 1168 HIS A C 1
ATOM 8903 O O . HIS A 1 1172 ? 14.085 35.228 57.377 1.00 33.56 1168 HIS A O 1
ATOM 8910 N N . TYR A 1 1173 ? 13.186 37.205 56.803 1.00 32.48 1169 TYR A N 1
ATOM 8911 C CA . TYR A 1 1173 ? 14.435 37.863 56.422 1.00 32.48 1169 TYR A CA 1
ATOM 8912 C C . TYR A 1 1173 ? 15.273 37.046 55.422 1.00 33.20 1169 TYR A C 1
ATOM 8913 O O . TYR A 1 1173 ? 16.482 36.877 55.594 1.00 35.66 1169 TYR A O 1
ATOM 8922 N N . CYS A 1 1174 ? 14.594 36.553 54.381 1.00 31.85 1170 CYS A N 1
ATOM 8923 C CA . CYS A 1 1174 ? 15.213 35.835 53.275 1.00 30.83 1170 CYS A CA 1
ATOM 8924 C C . CYS A 1 1174 ? 15.564 36.769 52.152 1.00 29.56 1170 CYS A C 1
ATOM 8925 O O . CYS A 1 1174 ? 16.672 36.763 51.679 1.00 31.10 1170 CYS A O 1
ATOM 8928 N N . VAL A 1 1175 ? 14.606 37.565 51.717 1.00 29.90 1171 VAL A N 1
ATOM 8929 C CA . VAL A 1 1175 ? 14.757 38.417 50.538 1.00 29.90 1171 VAL A CA 1
ATOM 8930 C C . VAL A 1 1175 ? 14.160 39.788 50.838 1.00 30.19 1171 VAL A C 1
ATOM 8931 O O . VAL A 1 1175 ? 13.309 39.899 51.733 1.00 29.93 1171 VAL A O 1
ATOM 8935 N N . VAL A 1 1176 ? 14.592 40.822 50.108 1.00 29.33 1172 VAL A N 1
ATOM 8936 C CA . VAL A 1 1176 ? 14.057 42.165 50.330 1.00 29.08 1172 VAL A CA 1
ATOM 8937 C C . VAL A 1 1176 ? 12.900 42.391 49.365 1.00 29.51 1172 VAL A C 1
ATOM 8938 O O . VAL A 1 1176 ? 12.996 42.107 48.173 1.00 30.30 1172 VAL A O 1
ATOM 8942 N N . ILE A 1 1177 ? 11.798 42.885 49.907 1.00 30.43 1173 ILE A N 1
ATOM 8943 C CA . ILE A 1 1177 ? 10.564 43.074 49.144 1.00 30.34 1173 ILE A CA 1
ATOM 8944 C C . ILE A 1 1177 ? 10.294 44.539 48.827 1.00 30.47 1173 ILE A C 1
ATOM 8945 O O . ILE A 1 1177 ? 9.350 44.833 48.130 1.00 31.43 1173 ILE A O 1
ATOM 8950 N N . GLU A 1 1178 ? 11.118 45.454 49.327 1.00 31.89 1174 GLU A N 1
ATOM 8951 C CA . GLU A 1 1178 ? 10.914 46.876 49.072 1.00 33.44 1174 GLU A CA 1
ATOM 8952 C C . GLU A 1 1178 ? 12.191 47.685 49.323 1.00 32.27 1174 GLU A C 1
ATOM 8953 O O . GLU A 1 1178 ? 12.883 47.482 50.323 1.00 32.27 1174 GLU A O 1
ATOM 8959 N N . THR A 1 1179 ? 12.480 48.599 48.405 1.00 30.89 1175 THR A N 1
ATOM 8960 C CA . THR A 1 1179 ? 13.556 49.556 48.562 1.00 32.19 1175 THR A CA 1
ATOM 8961 C C . THR A 1 1179 ? 12.950 50.933 48.449 1.00 33.71 1175 THR A C 1
ATOM 8962 O O . THR A 1 1179 ? 11.995 51.132 47.702 1.00 34.63 1175 THR A O 1
ATOM 8966 N N . GLN A 1 1180 ? 13.496 51.876 49.203 1.00 35.16 1176 GLN A N 1
ATOM 8967 C CA . GLN A 1 1180 ? 13.017 53.241 49.191 1.00 37.77 1176 GLN A CA 1
ATOM 8968 C C . GLN A 1 1180 ? 14.197 54.187 49.280 1.00 39.17 1176 GLN A C 1
ATOM 8969 O O . GLN A 1 1180 ? 14.922 54.175 50.277 1.00 38.81 1176 GLN A O 1
ATOM 8975 N N . ASP A 1 1181 ? 14.387 55.009 48.250 1.00 40.34 1177 ASP A N 1
ATOM 8976 C CA . ASP A 1 1181 ? 15.543 55.903 48.203 1.00 42.17 1177 ASP A CA 1
ATOM 8977 C C . ASP A 1 1181 ? 15.280 57.227 48.943 1.00 41.62 1177 ASP A C 1
ATOM 8978 O O . ASP A 1 1181 ? 14.191 57.456 49.480 1.00 40.09 1177 ASP A O 1
ATOM 8983 N N . ALA A 1 1182 ? 16.298 58.080 48.967 1.00 42.15 1178 ALA A N 1
ATOM 8984 C CA . ALA A 1 1182 ? 16.253 59.350 49.688 1.00 43.20 1178 ALA A CA 1
ATOM 8985 C C . ALA A 1 1182 ? 15.308 60.385 49.099 1.00 42.20 1178 ALA A C 1
ATOM 8986 O O . ALA A 1 1182 ? 15.076 61.403 49.744 1.00 43.52 1178 ALA A O 1
ATOM 8988 N N . ALA A 1 1183 ? 14.796 60.153 47.884 1.00 41.20 1179 ALA A N 1
ATOM 8989 C CA . ALA A 1 1183 ? 13.702 60.963 47.322 1.00 41.26 1179 ALA A CA 1
ATOM 8990 C C . ALA A 1 1183 ? 12.324 60.311 47.485 1.00 40.14 1179 ALA A C 1
ATOM 8991 O O . ALA A 1 1183 ? 11.399 60.656 46.756 1.00 41.38 1179 ALA A O 1
ATOM 8993 N N . GLN A 1 1184 ? 12.188 59.406 48.452 1.00 41.04 1180 GLN A N 1
ATOM 8994 C CA . GLN A 1 1184 ? 10.951 58.639 48.713 1.00 44.40 1180 GLN A CA 1
ATOM 8995 C C . GLN A 1 1184 ? 10.475 57.702 47.576 1.00 43.41 1180 GLN A C 1
ATOM 8996 O O . GLN A 1 1184 ? 9.326 57.243 47.615 1.00 45.10 1180 GLN A O 1
ATOM 9002 N N . LEU A 1 1185 ? 11.326 57.393 46.595 1.00 39.90 1181 LEU A N 1
ATOM 9003 C CA . LEU A 1 1185 ? 10.909 56.564 45.458 1.00 38.08 1181 LEU A CA 1
ATOM 9004 C C . LEU A 1 1185 ? 10.948 55.088 45.839 1.00 35.36 1181 LEU A C 1
ATOM 9005 O O . LEU A 1 1185 ? 11.931 54.624 46.407 1.00 36.01 1181 LEU A O 1
ATOM 9010 N N . VAL A 1 1186 ? 9.891 54.355 45.506 1.00 32.09 1182 VAL A N 1
ATOM 9011 C CA . VAL A 1 1186 ? 9.646 53.025 46.063 1.00 30.56 1182 VAL A CA 1
ATOM 9012 C C . VAL A 1 1186 ? 9.670 51.968 44.969 1.00 31.23 1182 VAL A C 1
ATOM 9013 O O . VAL A 1 1186 ? 8.925 52.070 44.005 1.00 32.78 1182 VAL A O 1
ATOM 9017 N N . THR A 1 1187 ? 10.522 50.955 45.124 1.00 31.33 1183 THR A N 1
ATOM 9018 C CA . THR A 1 1187 ? 10.451 49.736 44.310 1.00 30.60 1183 THR A CA 1
ATOM 9019 C C . THR A 1 1187 ? 9.938 48.577 45.171 1.00 29.94 1183 THR A C 1
ATOM 9020 O O . THR A 1 1187 ? 10.303 48.479 46.327 1.00 30.19 1183 THR A O 1
ATOM 9024 N N . GLN A 1 1188 ? 9.075 47.724 44.629 1.00 31.21 1184 GLN A N 1
ATOM 9025 C CA . GLN A 1 1188 ? 8.591 46.540 45.368 1.00 34.66 1184 GLN A CA 1
ATOM 9026 C C . GLN A 1 1188 ? 8.708 45.273 44.551 1.00 35.30 1184 GLN A C 1
ATOM 9027 O O . GLN A 1 1188 ? 8.666 45.317 43.330 1.00 38.06 1184 GLN A O 1
ATOM 9033 N N . ALA A 1 1189 ? 8.808 44.139 45.231 1.00 35.06 1185 ALA A N 1
ATOM 9034 C CA . ALA A 1 1189 ? 8.932 42.859 44.555 1.00 33.74 1185 ALA A CA 1
ATOM 9035 C C . ALA A 1 1189 ? 8.213 41.752 45.306 1.00 32.94 1185 ALA A C 1
ATOM 9036 O O . ALA A 1 1189 ? 8.277 41.698 46.531 1.00 32.95 1185 ALA A O 1
ATOM 9038 N N . ARG A 1 1190 ? 7.515 40.892 44.563 1.00 34.14 1186 ARG A N 1
ATOM 9039 C CA . ARG A 1 1190 ? 6.958 39.642 45.086 1.00 35.50 1186 ARG A CA 1
ATOM 9040 C C . ARG A 1 1190 ? 7.811 38.498 44.558 1.00 33.92 1186 ARG A C 1
ATOM 9041 O O . ARG A 1 1190 ? 8.343 38.571 43.443 1.00 34.53 1186 ARG A O 1
ATOM 9049 N N . TYR A 1 1191 ? 7.938 37.443 45.359 1.00 31.79 1187 TYR A N 1
ATOM 9050 C CA . TYR A 1 1191 ? 8.934 36.406 45.116 1.00 29.04 1187 TYR A CA 1
ATOM 9051 C C . TYR A 1 1191 ? 8.319 35.060 44.840 1.00 29.46 1187 TYR A C 1
ATOM 9052 O O . TYR A 1 1191 ? 7.302 34.692 45.432 1.00 30.00 1187 TYR A O 1
ATOM 9061 N N . ASP A 1 1192 ? 8.960 34.336 43.923 1.00 29.89 1188 ASP A N 1
ATOM 9062 C CA . ASP A 1 1192 ? 8.681 32.929 43.663 1.00 29.54 1188 ASP A CA 1
ATOM 9063 C C . ASP A 1 1192 ? 9.555 32.177 44.652 1.00 29.57 1188 ASP A C 1
ATOM 9064 O O . ASP A 1 1192 ? 10.787 32.075 44.489 1.00 29.42 1188 ASP A O 1
ATOM 9069 N N . TYR A 1 1193 ? 8.920 31.667 45.696 1.00 29.63 1189 TYR A N 1
ATOM 9070 C CA . TYR A 1 1193 ? 9.668 31.158 46.835 1.00 30.04 1189 TYR A CA 1
ATOM 9071 C C . TYR A 1 1193 ? 10.188 29.751 46.633 1.00 29.94 1189 TYR A C 1
ATOM 9072 O O . TYR A 1 1193 ? 10.862 29.224 47.519 1.00 31.17 1189 TYR A O 1
ATOM 9081 N N . ARG A 1 1194 ? 9.909 29.122 45.499 1.00 29.87 1190 ARG A N 1
ATOM 9082 C CA . ARG A 1 1194 ? 10.646 27.897 45.202 1.00 30.88 1190 ARG A CA 1
ATOM 9083 C C . ARG A 1 1194 ? 12.106 28.203 44.758 1.00 29.81 1190 ARG A C 1
ATOM 9084 O O . ARG A 1 1194 ? 12.997 27.385 44.948 1.00 28.60 1190 ARG A O 1
ATOM 9092 N N . PHE A 1 1195 ? 12.359 29.408 44.253 1.00 29.10 1191 PHE A N 1
ATOM 9093 C CA . PHE A 1 1195 ? 13.720 29.814 43.881 1.00 28.08 1191 PHE A CA 1
ATOM 9094 C C . PHE A 1 1195 ? 14.239 31.011 44.648 1.00 29.06 1191 PHE A C 1
ATOM 9095 O O . PHE A 1 1195 ? 15.413 31.339 44.509 1.00 29.55 1191 PHE A O 1
ATOM 9103 N N . LEU A 1 1196 ? 13.385 31.669 45.438 1.00 29.00 1192 LEU A N 1
ATOM 9104 C CA . LEU A 1 1196 ? 13.721 32.945 46.081 1.00 29.20 1192 LEU A CA 1
ATOM 9105 C C . LEU A 1 1196 ? 14.219 34.021 45.106 1.00 29.68 1192 LEU A C 1
ATOM 9106 O O . LEU A 1 1196 ? 15.088 34.825 45.440 1.00 29.73 1192 LEU A O 1
ATOM 9111 N N . THR A 1 1197 ? 13.622 34.049 43.914 1.00 30.72 1193 THR A N 1
ATOM 9112 C CA . THR A 1 1197 ? 13.837 35.127 42.950 1.00 31.81 1193 THR A CA 1
ATOM 9113 C C . THR A 1 1197 ? 12.511 35.864 42.691 1.00 30.79 1193 THR A C 1
ATOM 9114 O O . THR A 1 1197 ? 11.452 35.250 42.773 1.00 31.42 1193 THR A O 1
ATOM 9118 N N . PRO A 1 1198 ? 12.561 37.177 42.389 1.00 29.23 1194 PRO A N 1
ATOM 9119 C CA . PRO A 1 1198 ? 11.322 37.898 42.126 1.00 30.43 1194 PRO A CA 1
ATOM 9120 C C . PRO A 1 1198 ? 10.603 37.403 40.877 1.00 32.50 1194 PRO A C 1
ATOM 9121 O O . PRO A 1 1198 ? 11.256 37.006 39.903 1.00 33.82 1194 PRO A O 1
ATOM 9125 N N . TYR A 1 1199 ? 9.273 37.396 40.919 1.00 32.44 1195 TYR A N 1
ATOM 9126 C CA . TYR A 1 1199 ? 8.495 37.219 39.695 1.00 32.00 1195 TYR A CA 1
ATOM 9127 C C . TYR A 1 1199 ? 7.714 38.469 39.290 1.00 31.47 1195 TYR A C 1
ATOM 9128 O O . TYR A 1 1199 ? 7.265 38.545 38.150 1.00 29.54 1195 TYR A O 1
ATOM 9137 N N . SER A 1 1200 ? 7.531 39.418 40.209 1.00 31.91 1196 SER A N 1
ATOM 9138 C CA . SER A 1 1200 ? 6.795 40.651 39.911 1.00 33.94 1196 SER A CA 1
ATOM 9139 C C . SER A 1 1200 ? 7.454 41.830 40.585 1.00 32.40 1196 SER A C 1
ATOM 9140 O O . SER A 1 1200 ? 7.960 41.700 41.681 1.00 31.66 1196 SER A O 1
ATOM 9143 N N . LEU A 1 1201 ? 7.400 42.980 39.930 1.00 33.04 1197 LEU A N 1
ATOM 9144 C CA . LEU A 1 1201 ? 8.145 44.154 40.343 1.00 34.05 1197 LEU A CA 1
ATOM 9145 C C . LEU A 1 1201 ? 7.327 45.419 40.080 1.00 32.93 1197 LEU A C 1
ATOM 9146 O O . LEU A 1 1201 ? 6.941 45.693 38.944 1.00 32.71 1197 LEU A O 1
ATOM 9151 N N . THR A 1 1202 ? 7.045 46.170 41.136 1.00 31.46 1198 THR A N 1
ATOM 9152 C CA . THR A 1 1202 ? 6.425 47.480 41.014 1.00 31.02 1198 THR A CA 1
ATOM 9153 C C . THR A 1 1202 ? 7.533 48.526 41.085 1.00 31.76 1198 THR A C 1
ATOM 9154 O O . THR A 1 1202 ? 8.227 48.578 42.085 1.00 30.95 1198 THR A O 1
ATOM 9158 N N . ASP A 1 1203 ? 7.712 49.334 40.030 1.00 32.24 1199 ASP A N 1
ATOM 9159 C CA . ASP A 1 1203 ? 8.711 50.420 40.033 1.00 31.31 1199 ASP A CA 1
ATOM 9160 C C . ASP A 1 1203 ? 8.168 51.707 40.656 1.00 30.60 1199 ASP A C 1
ATOM 9161 O O . ASP A 1 1203 ? 7.007 51.768 41.041 1.00 30.66 1199 ASP A O 1
ATOM 9166 N N . ALA A 1 1204 ? 9.028 52.724 40.743 1.00 30.40 1200 ALA A N 1
ATOM 9167 C CA . ALA A 1 1204 ? 8.741 54.022 41.388 1.00 29.89 1200 ALA A CA 1
ATOM 9168 C C . ALA A 1 1204 ? 7.536 54.789 40.833 1.00 30.47 1200 ALA A C 1
ATOM 9169 O O . ALA A 1 1204 ? 6.900 55.539 41.571 1.00 30.24 1200 ALA A O 1
ATOM 9171 N N . ASN A 1 1205 ? 7.237 54.601 39.549 1.00 29.89 1201 ASN A N 1
ATOM 9172 C CA . ASN A 1 1205 ? 6.029 55.134 38.926 1.00 30.28 1201 ASN A CA 1
ATOM 9173 C C . ASN A 1 1205 ? 4.816 54.177 39.023 1.00 31.09 1201 ASN A C 1
ATOM 9174 O O . ASN A 1 1205 ? 3.813 54.357 38.313 1.00 32.88 1201 ASN A O 1
ATOM 9179 N N . ASP A 1 1206 ? 4.909 53.157 39.878 1.00 29.69 1202 ASP A N 1
ATOM 9180 C CA . ASP A 1 1206 ? 3.860 52.154 40.072 1.00 29.29 1202 ASP A CA 1
ATOM 9181 C C . ASP A 1 1206 ? 3.513 51.276 38.853 1.00 29.02 1202 ASP A C 1
ATOM 9182 O O . ASP A 1 1206 ? 2.525 50.530 38.889 1.00 28.34 1202 ASP A O 1
ATOM 9187 N N . ASN A 1 1207 ? 4.365 51.283 37.821 1.00 29.01 1203 ASN A N 1
ATOM 9188 C CA . ASN A 1 1207 ? 4.197 50.368 36.681 1.00 28.43 1203 ASN A CA 1
ATOM 9189 C C . ASN A 1 1207 ? 4.636 48.962 37.097 1.00 27.79 1203 ASN A C 1
ATOM 9190 O O . ASN A 1 1207 ? 5.468 48.796 37.974 1.00 26.30 1203 ASN A O 1
ATOM 9195 N N . GLN A 1 1208 ? 4.075 47.963 36.432 1.00 28.84 1204 GLN A N 1
ATOM 9196 C CA . GLN A 1 1208 ? 4.225 46.566 36.814 1.00 30.14 1204 GLN A CA 1
ATOM 9197 C C . GLN A 1 1208 ? 5.070 45.812 35.804 1.00 29.86 1204 GLN A C 1
ATOM 9198 O O . GLN A 1 1208 ? 4.916 45.997 34.598 1.00 29.95 1204 GLN A O 1
ATOM 9204 N N . HIS A 1 1209 ? 5.952 44.960 36.311 1.00 29.45 1205 HIS A N 1
ATOM 9205 C CA . HIS A 1 1209 ? 6.768 44.078 35.484 1.00 30.16 1205 HIS A CA 1
ATOM 9206 C C . HIS A 1 1209 ? 6.613 42.656 36.014 1.00 29.75 1205 HIS A C 1
ATOM 9207 O O . HIS A 1 1209 ? 6.563 42.425 37.222 1.00 29.66 1205 HIS A O 1
ATOM 9214 N N . TYR A 1 1210 ? 6.561 41.700 35.104 1.00 28.84 1206 TYR A N 1
ATOM 9215 C CA . TYR A 1 1210 ? 6.126 40.365 35.442 1.00 28.81 1206 TYR A CA 1
ATOM 9216 C C . TYR A 1 1210 ? 6.889 39.344 34.632 1.00 28.75 1206 TYR A C 1
ATOM 9217 O O . TYR A 1 1210 ? 7.189 39.588 33.465 1.00 28.94 1206 TYR A O 1
ATOM 9226 N N . VAL A 1 1211 ? 7.200 38.214 35.267 1.00 29.11 1207 VAL A N 1
ATOM 9227 C CA . VAL A 1 1211 ? 7.755 37.038 34.592 1.00 28.92 1207 VAL A CA 1
ATOM 9228 C C . VAL A 1 1211 ? 7.067 35.786 35.118 1.00 28.97 1207 VAL A C 1
ATOM 9229 O O . VAL A 1 1211 ? 6.632 35.752 36.275 1.00 29.92 1207 VAL A O 1
ATOM 9233 N N . VAL A 1 1212 ? 6.966 34.776 34.257 1.00 28.96 1208 VAL A N 1
ATOM 9234 C CA . VAL A 1 1212 ? 6.599 33.412 34.653 1.00 28.84 1208 VAL A CA 1
ATOM 9235 C C . VAL A 1 1212 ? 7.863 32.556 34.598 1.00 28.78 1208 VAL A C 1
ATOM 9236 O O . VAL A 1 1212 ? 8.528 32.455 33.554 1.00 27.46 1208 VAL A O 1
ATOM 9240 N N . LEU A 1 1213 ? 8.195 31.961 35.743 1.00 29.61 1209 LEU A N 1
ATOM 9241 C CA . LEU A 1 1213 ? 9.349 31.089 35.868 1.00 29.44 1209 LEU A CA 1
ATOM 9242 C C . LEU A 1 1213 ? 8.876 29.648 35.729 1.00 29.32 1209 LEU A C 1
ATOM 9243 O O . LEU A 1 1213 ? 7.797 29.272 36.229 1.00 27.60 1209 LEU A O 1
ATOM 9248 N N . ASN A 1 1214 ? 9.676 28.839 35.042 1.00 28.22 1210 ASN A N 1
ATOM 9249 C CA . ASN A 1 1214 ? 9.353 27.429 34.889 1.00 28.29 1210 ASN A CA 1
ATOM 9250 C C . ASN A 1 1214 ? 9.864 26.686 36.118 1.00 28.77 1210 ASN A C 1
ATOM 9251 O O . ASN A 1 1214 ? 10.499 27.292 36.988 1.00 28.99 1210 ASN A O 1
ATOM 9256 N N . PRO A 1 1215 ? 9.603 25.376 36.202 1.00 28.55 1211 PRO A N 1
ATOM 9257 C CA . PRO A 1 1215 ? 10.045 24.673 37.406 1.00 28.52 1211 PRO A CA 1
ATOM 9258 C C . PRO A 1 1215 ? 11.564 24.640 37.665 1.00 28.98 1211 PRO A C 1
ATOM 9259 O O . PRO A 1 1215 ? 11.975 24.302 38.774 1.00 29.20 1211 PRO A O 1
ATOM 9263 N N . PHE A 1 1216 ? 12.382 24.992 36.675 1.00 29.80 1212 PHE A N 1
ATOM 9264 C CA . PHE A 1 1216 ? 13.833 25.162 36.879 1.00 30.37 1212 PHE A CA 1
ATOM 9265 C C . PHE A 1 1216 ? 14.268 26.613 37.018 1.00 30.52 1212 PHE A C 1
ATOM 9266 O O . PHE A 1 1216 ? 15.460 26.919 36.897 1.00 31.61 1212 PHE A O 1
ATOM 9274 N N . GLY A 1 1217 ? 13.319 27.510 37.270 1.00 30.82 1213 GLY A N 1
ATOM 9275 C CA . GLY A 1 1217 ? 13.634 28.925 37.510 1.00 30.06 1213 GLY A CA 1
ATOM 9276 C C . GLY A 1 1217 ? 13.966 29.772 36.299 1.00 29.18 1213 GLY A C 1
ATOM 9277 O O . GLY A 1 1217 ? 14.458 30.880 36.459 1.00 27.06 1213 GLY A O 1
ATOM 9278 N N . GLU A 1 1218 ? 13.681 29.270 35.097 1.00 30.84 1214 GLU A N 1
ATOM 9279 C CA . GLU A 1 1218 ? 13.957 29.996 33.850 1.00 33.35 1214 GLU A CA 1
ATOM 9280 C C . GLU A 1 1218 ? 12.740 30.802 33.403 1.00 32.47 1214 GLU A C 1
ATOM 9281 O O . GLU A 1 1218 ? 11.601 30.386 33.594 1.00 34.52 1214 GLU A O 1
ATOM 9287 N N . VAL A 1 1219 ? 12.990 31.944 32.777 1.00 31.62 1215 VAL A N 1
ATOM 9288 C CA . VAL A 1 1219 ? 11.927 32.816 32.286 1.00 30.69 1215 VAL A CA 1
ATOM 9289 C C . VAL A 1 1219 ? 11.344 32.276 30.971 1.00 30.56 1215 VAL A C 1
ATOM 9290 O O . VAL A 1 1219 ? 12.003 32.298 29.931 1.00 31.36 1215 VAL A O 1
ATOM 9294 N N . ILE A 1 1220 ? 10.107 31.792 31.037 1.00 29.36 1216 ILE A N 1
ATOM 9295 C CA . ILE A 1 1220 ? 9.384 31.304 29.858 1.00 29.05 1216 ILE A CA 1
ATOM 9296 C C . ILE A 1 1220 ? 8.362 32.322 29.327 1.00 29.58 1216 ILE A C 1
ATOM 9297 O O . ILE A 1 1220 ? 7.861 32.161 28.211 1.00 29.94 1216 ILE A O 1
ATOM 9302 N N . ALA A 1 1221 ? 8.045 33.351 30.113 1.00 29.27 1217 ALA A N 1
ATOM 9303 C CA . ALA A 1 1221 ? 7.204 34.454 29.628 1.00 29.57 1217 ALA A CA 1
ATOM 9304 C C . ALA A 1 1221 ? 7.416 35.688 30.480 1.00 28.14 1217 ALA A C 1
ATOM 9305 O O . ALA A 1 1221 ? 7.807 35.585 31.640 1.00 27.89 1217 ALA A O 1
ATOM 9307 N N . SER A 1 1222 ? 7.213 36.854 29.879 1.00 27.51 1218 SER A N 1
ATOM 9308 C CA . SER A 1 1222 ? 7.380 38.127 30.586 1.00 27.84 1218 SER A CA 1
ATOM 9309 C C . SER A 1 1222 ? 6.563 39.231 29.926 1.00 28.69 1218 SER A C 1
ATOM 9310 O O . SER A 1 1222 ? 6.385 39.247 28.697 1.00 30.23 1218 SER A O 1
ATOM 9313 N N . ARG A 1 1223 ? 6.059 40.148 30.745 1.00 27.63 1219 ARG A N 1
ATOM 9314 C CA . ARG A 1 1223 ? 5.320 41.296 30.222 1.00 27.39 1219 ARG A CA 1
ATOM 9315 C C . ARG A 1 1223 ? 5.392 42.459 31.178 1.00 26.29 1219 ARG A C 1
ATOM 9316 O O . ARG A 1 1223 ? 5.877 42.334 32.294 1.00 27.73 1219 ARG A O 1
ATOM 9324 N N . PHE A 1 1224 ? 4.909 43.598 30.732 1.00 25.72 1220 PHE A N 1
ATOM 9325 C CA . PHE A 1 1224 ? 4.811 44.753 31.600 1.00 25.07 1220 PHE A CA 1
ATOM 9326 C C . PHE A 1 1224 ? 3.646 45.622 31.215 1.00 24.60 1220 PHE A C 1
ATOM 9327 O O . PHE A 1 1224 ? 3.141 45.557 30.103 1.00 23.77 1220 PHE A O 1
ATOM 9335 N N . TRP A 1 1225 ? 3.212 46.414 32.179 1.00 25.69 1221 TRP A N 1
ATOM 9336 C CA . TRP A 1 1225 ? 2.106 47.333 32.002 1.00 26.15 1221 TRP A CA 1
ATOM 9337 C C . TRP A 1 1225 ? 2.171 48.350 33.116 1.00 27.19 1221 TRP A C 1
ATOM 9338 O O . TRP A 1 1225 ? 2.993 48.244 34.039 1.00 28.24 1221 TRP A O 1
ATOM 9349 N N . GLY A 1 1226 ? 1.297 49.337 33.028 1.00 28.83 1222 GLY A N 1
ATOM 9350 C CA . GLY A 1 1226 ? 1.224 50.419 34.011 1.00 28.09 1222 GLY A CA 1
ATOM 9351 C C . GLY A 1 1226 ? 0.544 51.596 33.363 1.00 27.35 1222 GLY A C 1
ATOM 9352 O O . GLY A 1 1226 ? -0.448 51.432 32.676 1.00 26.36 1222 GLY A O 1
ATOM 9353 N N . THR A 1 1227 ? 1.113 52.773 33.546 1.00 29.08 1223 THR A N 1
ATOM 9354 C CA . THR A 1 1227 ? 0.495 54.023 33.102 1.00 30.97 1223 THR A CA 1
ATOM 9355 C C . THR A 1 1227 ? 1.523 54.849 32.330 1.00 33.00 1223 THR A C 1
ATOM 9356 O O . THR A 1 1227 ? 2.710 54.845 32.660 1.00 32.62 1223 THR A O 1
ATOM 9360 N N . GLU A 1 1228 ? 1.036 55.566 31.327 1.00 36.68 1224 GLU A N 1
ATOM 9361 C CA . GLU A 1 1228 ? 1.848 56.290 30.364 1.00 38.51 1224 GLU A CA 1
ATOM 9362 C C . GLU A 1 1228 ? 0.939 57.369 29.773 1.00 39.72 1224 GLU A C 1
ATOM 9363 O O . GLU A 1 1228 ? -0.172 57.071 29.333 1.00 41.12 1224 GLU A O 1
ATOM 9369 N N . ALA A 1 1229 ? 1.382 58.620 29.794 1.00 41.20 1225 ALA A N 1
ATOM 9370 C CA . ALA A 1 1229 ? 0.635 59.712 29.151 1.00 40.73 1225 ALA A CA 1
ATOM 9371 C C . ALA A 1 1229 ? -0.805 59.851 29.654 1.00 37.87 1225 ALA A C 1
ATOM 9372 O O . ALA A 1 1229 ? -1.721 60.058 28.867 1.00 37.31 1225 ALA A O 1
ATOM 9374 N N . GLY A 1 1230 ? -1.013 59.706 30.953 1.00 36.38 1226 GLY A N 1
ATOM 9375 C CA . GLY A 1 1230 ? -2.341 59.921 31.521 1.00 37.87 1226 GLY A CA 1
ATOM 9376 C C . GLY A 1 1230 ? -3.253 58.724 31.658 1.00 38.32 1226 GLY A C 1
ATOM 9377 O O . GLY A 1 1230 ? -4.222 58.798 32.406 1.00 41.82 1226 GLY A O 1
ATOM 9378 N N . LYS A 1 1231 ? -2.968 57.633 30.948 1.00 38.97 1227 LYS A N 1
ATOM 9379 C CA . LYS A 1 1231 ? -3.885 56.476 30.868 1.00 38.50 1227 LYS A CA 1
ATOM 9380 C C . LYS A 1 1231 ? -3.137 55.145 31.008 1.00 36.71 1227 LYS A C 1
ATOM 9381 O O . LYS A 1 1231 ? -1.912 55.094 30.851 1.00 36.62 1227 LYS A O 1
ATOM 9384 N N . ASP A 1 1232 ? -3.886 54.081 31.311 1.00 34.54 1228 ASP A N 1
ATOM 9385 C CA . ASP A 1 1232 ? -3.362 52.704 31.364 1.00 32.43 1228 ASP A CA 1
ATOM 9386 C C . ASP A 1 1232 ? -2.650 52.357 30.065 1.00 32.28 1228 ASP A C 1
ATOM 9387 O O . ASP A 1 1232 ? -3.042 52.821 28.996 1.00 34.26 1228 ASP A O 1
ATOM 9392 N N . ALA A 1 1233 ? -1.596 51.557 30.161 1.00 29.99 1229 ALA A N 1
ATOM 9393 C CA . ALA A 1 1233 ? -0.736 51.315 29.013 1.00 29.60 1229 ALA A CA 1
ATOM 9394 C C . ALA A 1 1233 ? -0.036 49.990 29.137 1.00 28.94 1229 ALA A C 1
ATOM 9395 O O . ALA A 1 1233 ? -0.004 49.391 30.197 1.00 28.48 1229 ALA A O 1
ATOM 9397 N N . GLY A 1 1234 ? 0.523 49.554 28.021 1.00 29.52 1230 GLY A N 1
ATOM 9398 C CA . GLY A 1 1234 ? 1.277 48.329 27.945 1.00 30.08 1230 GLY A CA 1
ATOM 9399 C C . GLY A 1 1234 ? 0.424 47.116 27.663 1.00 30.93 1230 GLY A C 1
ATOM 9400 O O . GLY A 1 1234 ? -0.682 47.222 27.128 1.00 33.33 1230 GLY A O 1
ATOM 9401 N N . TYR A 1 1235 ? 0.948 45.957 28.041 1.00 29.90 1231 TYR A N 1
ATOM 9402 C CA . TYR A 1 1235 ? 0.300 44.684 27.760 1.00 28.58 1231 TYR A CA 1
ATOM 9403 C C . TYR A 1 1235 ? -0.924 44.470 28.638 1.00 29.15 1231 TYR A C 1
ATOM 9404 O O . TYR A 1 1235 ? -1.055 45.056 29.711 1.00 28.97 1231 TYR A O 1
ATOM 9413 N N . SER A 1 1236 ? -1.826 43.617 28.169 1.00 30.21 1232 SER A N 1
ATOM 9414 C CA . SER A 1 1236 ? -2.898 43.119 29.014 1.00 30.58 1232 SER A CA 1
ATOM 9415 C C . SER A 1 1236 ? -2.291 42.379 30.199 1.00 31.80 1232 SER A C 1
ATOM 9416 O O . SER A 1 1236 ? -1.215 41.779 30.079 1.00 32.45 1232 SER A O 1
ATOM 9419 N N . THR A 1 1237 ? -2.979 42.424 31.338 1.00 33.00 1233 THR A N 1
ATOM 9420 C CA . THR A 1 1237 ? -2.455 41.839 32.578 1.00 32.77 1233 THR A CA 1
ATOM 9421 C C . THR A 1 1237 ? -2.511 40.332 32.487 1.00 34.83 1233 THR A C 1
ATOM 9422 O O . THR A 1 1237 ? -3.265 39.803 31.658 1.00 38.44 1233 THR A O 1
ATOM 9426 N N . PRO A 1 1238 ? -1.722 39.627 33.321 1.00 35.46 1234 PRO A N 1
ATOM 9427 C CA . PRO A 1 1238 ? -1.823 38.165 33.348 1.00 36.68 1234 PRO A CA 1
ATOM 9428 C C . PRO A 1 1238 ? -3.173 37.669 33.889 1.00 39.12 1234 PRO A C 1
ATOM 9429 O O . PRO A 1 1238 ? -3.607 36.560 33.541 1.00 38.68 1234 PRO A O 1
ATOM 9433 N N . GLN A 1 1239 ? -3.836 38.503 34.697 1.00 40.85 1235 GLN A N 1
ATOM 9434 C CA . GLN A 1 1239 ? -5.187 38.212 35.200 1.00 43.76 1235 GLN A CA 1
ATOM 9435 C C . GLN A 1 1239 ? -6.219 38.358 34.075 1.00 41.93 1235 GLN A C 1
ATOM 9436 O O . GLN A 1 1239 ? -7.090 37.507 33.918 1.00 40.53 1235 GLN A O 1
ATOM 9442 N N . ALA A 1 1240 ? -6.091 39.426 33.289 1.00 41.73 1236 ALA A N 1
ATOM 9443 C CA . ALA A 1 1240 ? -6.966 39.681 32.135 1.00 41.69 1236 ALA A CA 1
ATOM 9444 C C . ALA A 1 1240 ? -6.785 38.652 31.030 1.00 41.67 1236 ALA A C 1
ATOM 9445 O O . ALA A 1 1240 ? -7.737 37.964 30.670 1.00 41.23 1236 ALA A O 1
ATOM 9447 N N . LYS A 1 1241 ? -5.567 38.565 30.493 1.00 42.15 1237 LYS A N 1
ATOM 9448 C CA . LYS A 1 1241 ? -5.243 37.638 29.404 1.00 42.96 1237 LYS A CA 1
ATOM 9449 C C . LYS A 1 1241 ? -4.067 36.753 29.796 1.00 40.97 1237 LYS A C 1
ATOM 9450 O O . LYS A 1 1241 ? -2.901 37.114 29.547 1.00 37.12 1237 LYS A O 1
ATOM 9456 N N . PRO A 1 1242 ? -4.364 35.590 30.419 1.00 39.60 1238 PRO A N 1
ATOM 9457 C CA . PRO A 1 1242 ? -3.336 34.577 30.683 1.00 36.50 1238 PRO A CA 1
ATOM 9458 C C . PRO A 1 1242 ? -2.761 34.045 29.388 1.00 34.01 1238 PRO A C 1
ATOM 9459 O O . PRO A 1 1242 ? -3.488 33.872 28.421 1.00 33.06 1238 PRO A O 1
ATOM 9463 N N . PHE A 1 1243 ? -1.454 33.830 29.360 1.00 33.54 1239 PHE A N 1
ATOM 9464 C CA . PHE A 1 1243 ? -0.782 33.337 28.168 1.00 33.05 1239 PHE A CA 1
ATOM 9465 C C . PHE A 1 1243 ? -0.283 31.942 28.465 1.00 33.27 1239 PHE A C 1
ATOM 9466 O O . PHE A 1 1243 ? 0.432 31.742 29.437 1.00 32.80 1239 PHE A O 1
ATOM 9474 N N . VAL A 1 1244 ? -0.654 30.986 27.626 1.00 34.33 1240 VAL A N 1
ATOM 9475 C CA . VAL A 1 1244 ? -0.099 29.648 27.714 1.00 36.37 1240 VAL A CA 1
ATOM 9476 C C . VAL A 1 1244 ? 1.109 29.603 26.774 1.00 35.76 1240 VAL A C 1
ATOM 9477 O O . VAL A 1 1244 ? 0.992 29.949 25.605 1.00 35.07 1240 VAL A O 1
ATOM 9481 N N . VAL A 1 1245 ? 2.269 29.212 27.313 1.00 39.07 1241 VAL A N 1
ATOM 9482 C CA . VAL A 1 1245 ? 3.518 29.085 26.532 1.00 39.83 1241 VAL A CA 1
ATOM 9483 C C . VAL A 1 1245 ? 3.397 27.812 25.712 1.00 38.79 1241 VAL A C 1
ATOM 9484 O O . VAL A 1 1245 ? 3.147 26.752 26.277 1.00 38.42 1241 VAL A O 1
ATOM 9488 N N . PRO A 1 1246 ? 3.570 27.897 24.384 1.00 42.08 1242 PRO A N 1
ATOM 9489 C CA . PRO A 1 1246 ? 3.342 26.662 23.615 1.00 42.98 1242 PRO A CA 1
ATOM 9490 C C . PRO A 1 1246 ? 4.306 25.533 24.003 1.00 40.75 1242 PRO A C 1
ATOM 9491 O O . PRO A 1 1246 ? 5.423 25.795 24.450 1.00 39.81 1242 PRO A O 1
ATOM 9495 N N . ALA A 1 1247 ? 3.839 24.297 23.846 1.00 40.34 1243 ALA A N 1
ATOM 9496 C CA . ALA A 1 1247 ? 4.575 23.095 24.267 1.00 40.14 1243 ALA A CA 1
ATOM 9497 C C . ALA A 1 1247 ? 5.811 22.778 23.396 1.00 38.92 1243 ALA A C 1
ATOM 9498 O O . ALA A 1 1247 ? 6.799 22.245 23.892 1.00 38.41 1243 ALA A O 1
ATOM 9500 N N . THR A 1 1248 ? 5.740 23.102 22.106 1.00 39.01 1244 THR A N 1
ATOM 9501 C CA . THR A 1 1248 ? 6.827 22.859 21.162 1.00 39.31 1244 THR A CA 1
ATOM 9502 C C . THR A 1 1248 ? 7.169 24.117 20.357 1.00 40.42 1244 THR A C 1
ATOM 9503 O O . THR A 1 1248 ? 6.382 25.066 20.292 1.00 38.96 1244 THR A O 1
ATOM 9507 N N . ILE A 1 1249 ? 8.350 24.097 19.746 1.00 41.21 1245 ILE A N 1
ATOM 9508 C CA . ILE A 1 1249 ? 8.794 25.141 18.816 1.00 42.77 1245 ILE A CA 1
ATOM 9509 C C . ILE A 1 1249 ? 7.882 25.272 17.583 1.00 45.05 1245 ILE A C 1
ATOM 9510 O O . ILE A 1 1249 ? 7.602 26.387 17.122 1.00 43.54 1245 ILE A O 1
ATOM 9515 N N . GLU A 1 1250 ? 7.413 24.129 17.084 1.00 48.76 1246 GLU A N 1
ATOM 9516 C CA . GLU A 1 1250 ? 6.498 24.044 15.925 1.00 49.59 1246 GLU A CA 1
ATOM 9517 C C . GLU A 1 1250 ? 5.206 24.826 16.180 1.00 47.25 1246 GLU A C 1
ATOM 9518 O O . GLU A 1 1250 ? 4.803 25.675 15.372 1.00 46.44 1246 GLU A O 1
ATOM 9524 N N . ALA A 1 1251 ? 4.573 24.520 17.311 1.00 44.49 1247 ALA A N 1
ATOM 9525 C CA . ALA A 1 1251 ? 3.419 25.262 17.797 1.00 44.67 1247 ALA A CA 1
ATOM 9526 C C . ALA A 1 1251 ? 3.734 26.750 17.947 1.00 46.87 1247 ALA A C 1
ATOM 9527 O O . ALA A 1 1251 ? 2.979 27.596 17.469 1.00 48.52 1247 ALA A O 1
ATOM 9529 N N . ALA A 1 1252 ? 4.862 27.065 18.584 1.00 46.26 1248 ALA A N 1
ATOM 9530 C CA . ALA A 1 1252 ? 5.225 28.458 18.859 1.00 43.90 1248 ALA A CA 1
ATOM 9531 C C . ALA A 1 1252 ? 5.477 29.244 17.587 1.00 41.10 1248 ALA A C 1
ATOM 9532 O O . ALA A 1 1252 ? 5.037 30.386 17.485 1.00 40.23 1248 ALA A O 1
ATOM 9534 N N . LEU A 1 1253 ? 6.159 28.637 16.617 1.00 41.00 1249 LEU A N 1
ATOM 9535 C CA . LEU A 1 1253 ? 6.346 29.274 15.295 1.00 42.23 1249 LEU A CA 1
ATOM 9536 C C . LEU A 1 1253 ? 5.017 29.522 14.532 1.00 43.13 1249 LEU A C 1
ATOM 9537 O O . LEU A 1 125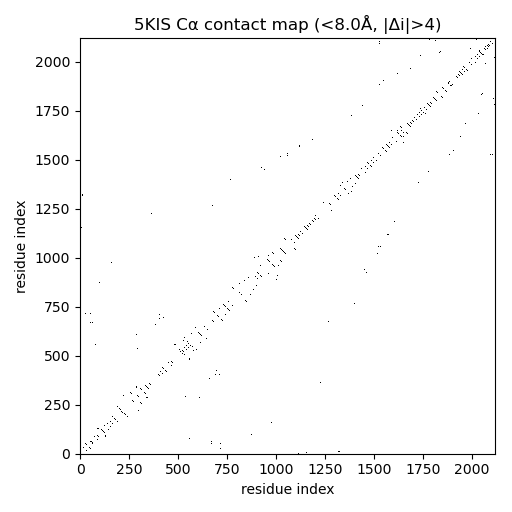3 ? 4.957 30.394 13.666 1.00 43.19 1249 LEU A O 1
ATOM 9542 N N . ALA A 1 1254 ? 3.973 28.762 14.874 1.00 43.06 1250 ALA A N 1
ATOM 9543 C CA . ALA A 1 1254 ? 2.628 28.921 14.318 1.00 43.46 1250 ALA A CA 1
ATOM 9544 C C . ALA A 1 1254 ? 1.666 29.860 15.105 1.00 44.33 1250 ALA A C 1
ATOM 9545 O O . ALA A 1 1254 ? 0.461 29.833 14.865 1.00 46.67 1250 ALA A O 1
ATOM 9547 N N . LEU A 1 1255 ? 2.167 30.687 16.021 1.00 44.03 1251 LEU A N 1
ATOM 9548 C CA . LEU A 1 1255 ? 1.292 31.608 16.761 1.00 43.60 1251 LEU A CA 1
ATOM 9549 C C . LEU A 1 1255 ? 0.819 32.763 15.895 1.00 42.84 1251 LEU A C 1
ATOM 9550 O O . LEU A 1 1255 ? 1.561 33.251 15.045 1.00 42.38 1251 LEU A O 1
ATOM 9555 N N . SER A 1 1256 ? -0.411 33.200 16.153 1.00 43.60 1252 SER A N 1
ATOM 9556 C CA . SER A 1 1256 ? -0.972 34.390 15.527 1.00 45.78 1252 SER A CA 1
ATOM 9557 C C . SER A 1 1256 ? -0.596 35.610 16.357 1.00 44.71 1252 SER A C 1
ATOM 9558 O O . SER A 1 1256 ? -0.472 35.502 17.577 1.00 44.89 1252 SER A O 1
ATOM 9561 N N . PRO A 1 1257 ? -0.424 36.775 15.707 1.00 44.65 1253 PRO A N 1
ATOM 9562 C CA . PRO A 1 1257 ? -0.319 38.055 16.414 1.00 43.59 1253 PRO A CA 1
ATOM 9563 C C . PRO A 1 1257 ? -1.459 38.324 17.400 1.00 42.32 1253 PRO A C 1
ATOM 9564 O O . PRO A 1 1257 ? -2.543 37.758 17.268 1.00 45.61 1253 PRO A O 1
ATOM 9568 N N . GLY A 1 1258 ? -1.199 39.198 18.366 1.00 38.81 1254 GLY A N 1
ATOM 9569 C CA . GLY A 1 1258 ? -2.133 39.486 19.438 1.00 36.75 1254 GLY A CA 1
ATOM 9570 C C . GLY A 1 1258 ? -1.794 38.788 20.740 1.00 37.60 1254 GLY A C 1
ATOM 9571 O O . GLY A 1 1258 ? -2.689 38.529 21.551 1.00 36.89 1254 GLY A O 1
ATOM 9572 N N . ILE A 1 1259 ? -0.514 38.495 20.982 1.00 36.09 1255 ILE A N 1
ATOM 9573 C CA . ILE A 1 1259 ? -0.164 37.801 22.215 1.00 33.32 1255 ILE A CA 1
ATOM 9574 C C . ILE A 1 1259 ? 0.175 38.847 23.253 1.00 31.43 1255 ILE A C 1
ATOM 9575 O O . ILE A 1 1259 ? 0.838 39.821 22.931 1.00 30.65 1255 ILE A O 1
ATOM 9580 N N . PRO A 1 1260 ? -0.285 38.651 24.499 1.00 30.51 1256 PRO A N 1
ATOM 9581 C CA . PRO A 1 1260 ? -0.145 39.654 25.533 1.00 31.06 1256 PRO A CA 1
ATOM 9582 C C . PRO A 1 1260 ? 1.176 39.606 26.313 1.00 32.04 1256 PRO A C 1
ATOM 9583 O O . PRO A 1 1260 ? 1.196 40.026 27.466 1.00 33.05 1256 PRO A O 1
ATOM 9587 N N . VAL A 1 1261 ? 2.263 39.128 25.698 1.00 32.25 1257 VAL A N 1
ATOM 9588 C CA . VAL A 1 1261 ? 3.573 39.037 26.355 1.00 31.17 1257 VAL A CA 1
ATOM 9589 C C . VAL A 1 1261 ? 4.640 39.741 25.517 1.00 30.92 1257 VAL A C 1
ATOM 9590 O O . VAL A 1 1261 ? 4.640 39.658 24.295 1.00 30.79 1257 VAL A O 1
ATOM 9594 N N . ALA A 1 1262 ? 5.536 40.451 26.190 1.00 32.46 1258 ALA A N 1
ATOM 9595 C CA . ALA A 1 1262 ? 6.719 41.030 25.561 1.00 32.30 1258 ALA A CA 1
ATOM 9596 C C . ALA A 1 1262 ? 7.625 39.942 24.991 1.00 33.34 1258 ALA A C 1
ATOM 9597 O O . ALA A 1 1262 ? 8.146 40.081 23.879 1.00 34.57 1258 ALA A O 1
ATOM 9599 N N . HIS A 1 1263 ? 7.816 38.874 25.762 1.00 32.56 1259 HIS A N 1
ATOM 9600 C CA . HIS A 1 1263 ? 8.704 37.786 25.382 1.00 32.30 1259 HIS A CA 1
ATOM 9601 C C . HIS A 1 1263 ? 8.077 36.479 25.792 1.00 31.75 1259 HIS A C 1
ATOM 9602 O O . HIS A 1 1263 ? 7.314 36.442 26.758 1.00 31.31 1259 HIS A O 1
ATOM 9609 N N . CYS A 1 1264 ? 8.387 35.411 25.063 1.00 31.12 1260 CYS A N 1
ATOM 9610 C CA . CYS A 1 1264 ? 8.190 34.061 25.587 1.00 32.33 1260 CYS A CA 1
ATOM 9611 C C . CYS A 1 1264 ? 9.257 33.125 25.062 1.00 31.98 1260 CYS A C 1
ATOM 9612 O O . CYS A 1 1264 ? 9.871 33.396 24.043 1.00 31.92 1260 CYS A O 1
ATOM 9615 N N . ALA A 1 1265 ? 9.487 32.034 25.779 1.00 32.76 1261 ALA A N 1
ATOM 9616 C CA . ALA A 1 1265 ? 10.647 31.185 25.518 1.00 33.63 1261 ALA A CA 1
ATOM 9617 C C . ALA A 1 1265 ? 10.363 29.685 25.688 1.00 34.31 1261 ALA A C 1
ATOM 9618 O O . ALA A 1 1265 ? 9.820 29.252 26.720 1.00 34.62 1261 ALA A O 1
ATOM 9620 N N . ILE A 1 1266 ? 10.737 28.914 24.665 1.00 33.19 1262 ILE A N 1
ATOM 9621 C CA . ILE A 1 1266 ? 10.644 27.471 24.677 1.00 34.35 1262 ILE A CA 1
ATOM 9622 C C . ILE A 1 1266 ? 12.055 26.918 24.762 1.00 34.91 1262 ILE A C 1
ATOM 9623 O O . ILE A 1 1266 ? 12.883 27.207 23.892 1.00 35.58 1262 ILE A O 1
ATOM 9628 N N . PHE A 1 1267 ? 12.315 26.105 25.786 1.00 34.94 1263 PHE A N 1
ATOM 9629 C CA . PHE A 1 1267 ? 13.626 25.463 25.979 1.00 34.48 1263 PHE A CA 1
ATOM 9630 C C . PHE A 1 1267 ? 13.642 23.976 25.590 1.00 34.09 1263 PHE A C 1
ATOM 9631 O O . PHE A 1 1267 ? 12.813 23.194 26.056 1.00 33.23 1263 PHE A O 1
ATOM 9639 N N . GLU A 1 1268 ? 14.613 23.593 24.758 1.00 34.88 1264 GLU A N 1
ATOM 9640 C CA . GLU A 1 1268 ? 14.781 22.209 24.304 1.00 35.07 1264 GLU A CA 1
ATOM 9641 C C . GLU A 1 1268 ? 16.168 21.724 24.704 1.00 33.30 1264 GLU A C 1
ATOM 9642 O O . GLU A 1 1268 ? 17.034 21.546 23.853 1.00 33.46 1264 GLU A O 1
ATOM 9648 N N . PRO A 1 1269 ? 16.393 21.524 26.011 1.00 32.45 1265 PRO A N 1
ATOM 9649 C CA . PRO A 1 1269 ? 17.711 21.075 26.471 1.00 32.46 1265 PRO A CA 1
ATOM 9650 C C . PRO A 1 1269 ? 18.051 19.605 26.138 1.00 31.30 1265 PRO A C 1
ATOM 9651 O O . PRO A 1 1269 ? 19.233 19.252 26.098 1.00 31.23 1265 PRO A O 1
ATOM 9655 N N . GLU A 1 1270 ? 17.033 18.775 25.887 1.00 31.01 1266 GLU A N 1
ATOM 9656 C CA . GLU A 1 1270 ? 17.228 17.341 25.657 1.00 31.72 1266 GLU A CA 1
ATOM 9657 C C . GLU A 1 1270 ? 17.246 16.927 24.182 1.00 30.77 1266 GLU A C 1
ATOM 9658 O O . GLU A 1 1270 ? 17.096 15.747 23.878 1.00 29.64 1266 GLU A O 1
ATOM 9664 N N . SER A 1 1271 ? 17.451 17.876 23.272 1.00 30.40 1267 SER A N 1
ATOM 9665 C CA . SER A 1 1271 ? 17.291 17.607 21.843 1.00 30.76 1267 SER A CA 1
ATOM 9666 C C . SER A 1 1271 ? 18.415 16.760 21.219 1.00 30.92 1267 SER A C 1
ATOM 9667 O O . SER A 1 1271 ? 18.235 16.194 20.135 1.00 30.66 1267 SER A O 1
ATOM 9670 N N . TRP A 1 1272 ? 19.575 16.710 21.873 1.00 31.49 1268 TRP A N 1
ATOM 9671 C CA . TRP A 1 1272 ? 20.661 15.829 21.434 1.00 32.35 1268 TRP A CA 1
ATOM 9672 C C . TRP A 1 1272 ? 20.366 14.328 21.724 1.00 34.27 1268 TRP A C 1
ATOM 9673 O O . TRP A 1 1272 ? 21.019 13.433 21.171 1.00 36.83 1268 TRP A O 1
ATOM 9684 N N . MET A 1 1273 ? 19.382 14.068 22.584 1.00 35.10 1269 MET A N 1
ATOM 9685 C CA . MET A 1 1273 ? 18.843 12.725 22.797 1.00 35.64 1269 MET A CA 1
ATOM 9686 C C . MET A 1 1273 ? 17.721 12.426 21.791 1.00 37.25 1269 MET A C 1
ATOM 9687 O O . MET A 1 1273 ? 16.804 13.234 21.615 1.00 38.93 1269 MET A O 1
ATOM 9692 N N . GLN A 1 1274 ? 17.779 11.253 21.163 1.00 39.72 1270 GLN A N 1
ATOM 9693 C CA . GLN A 1 1274 ? 16.772 10.838 20.183 1.00 40.45 1270 GLN A CA 1
ATOM 9694 C C . GLN A 1 1274 ? 15.447 10.544 20.864 1.00 39.75 1270 GLN A C 1
ATOM 9695 O O . GLN A 1 1274 ? 15.434 9.911 21.922 1.00 38.33 1270 GLN A O 1
ATOM 9701 N N . LYS A 1 1275 ? 14.348 10.997 20.254 1.00 40.41 1271 LYS A N 1
ATOM 9702 C CA . LYS A 1 1275 ? 13.011 10.760 20.804 1.00 43.04 1271 LYS A CA 1
ATOM 9703 C C . LYS A 1 1275 ? 12.532 9.395 20.321 1.00 43.99 1271 LYS A C 1
ATOM 9704 O O . LYS A 1 1275 ? 12.586 9.116 19.134 1.00 45.41 1271 LYS A O 1
ATOM 9707 N N . LEU A 1 1276 ? 12.102 8.547 21.251 1.00 45.12 1272 LEU A N 1
ATOM 9708 C CA . LEU A 1 1276 ? 11.608 7.210 20.944 1.00 46.58 1272 LEU A CA 1
ATOM 9709 C C . LEU A 1 1276 ? 10.406 6.953 21.826 1.00 50.55 1272 LEU A C 1
ATOM 9710 O O . LEU A 1 1276 ? 10.548 6.962 23.043 1.00 53.18 1272 LEU A O 1
ATOM 9715 N N . THR A 1 1277 ? 9.225 6.749 21.237 1.00 55.80 1273 THR A N 1
ATOM 9716 C CA . THR A 1 1277 ? 7.993 6.537 22.030 1.00 58.93 1273 THR A CA 1
ATOM 9717 C C . THR A 1 1277 ? 7.617 5.057 22.135 1.00 58.47 1273 THR A C 1
ATOM 9718 O O . THR A 1 1277 ? 8.057 4.240 21.325 1.00 55.95 1273 THR A O 1
ATOM 9722 N N . GLN A 1 1278 ? 6.814 4.7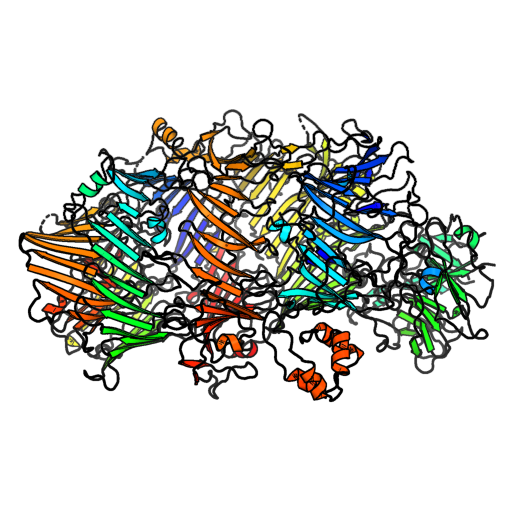21 23.148 1.00 60.16 1274 GLN A N 1
ATOM 9723 C CA . GLN A 1 1278 ? 6.246 3.373 23.278 1.00 62.41 1274 GLN A CA 1
ATOM 9724 C C . GLN A 1 1278 ? 5.516 2.958 22.001 1.00 67.53 1274 GLN A C 1
ATOM 9725 O O . GLN A 1 1278 ? 5.660 1.821 21.544 1.00 64.94 1274 GLN A O 1
ATOM 9731 N N . HIS A 1 1279 ? 4.755 3.886 21.421 1.00 75.89 1275 HIS A N 1
ATOM 9732 C CA . HIS A 1 1279 ? 4.039 3.615 20.174 1.00 79.97 1275 HIS A CA 1
ATOM 9733 C C . HIS A 1 1279 ? 4.992 3.349 18.997 1.00 76.81 1275 HIS A C 1
ATOM 9734 O O . HIS A 1 1279 ? 4.708 2.479 18.182 1.00 75.53 1275 HIS A O 1
ATOM 9741 N N . ASP A 1 1280 ? 6.109 4.086 18.918 1.00 74.30 1276 ASP A N 1
ATOM 9742 C CA . ASP A 1 1280 ? 7.169 3.795 17.933 1.00 70.13 1276 ASP A CA 1
ATOM 9743 C C . ASP A 1 1280 ? 7.614 2.347 18.054 1.00 66.86 1276 ASP A C 1
ATOM 9744 O O . ASP A 1 1280 ? 7.678 1.624 17.059 1.00 65.05 1276 ASP A O 1
ATOM 9749 N N . VAL A 1 1281 ? 7.909 1.945 19.287 1.00 64.77 1277 VAL A N 1
ATOM 9750 C CA . VAL A 1 1281 ? 8.513 0.647 19.567 1.00 66.87 1277 VAL A CA 1
ATOM 9751 C C . VAL A 1 1281 ? 7.499 -0.483 19.379 1.00 67.32 1277 VAL A C 1
ATOM 9752 O O . VAL A 1 1281 ? 7.721 -1.374 18.554 1.00 63.14 1277 VAL A O 1
ATOM 9756 N N . SER A 1 1282 ? 6.397 -0.427 20.132 1.00 71.33 1278 SER A N 1
ATOM 9757 C CA . SER A 1 1282 ? 5.323 -1.445 20.072 1.00 72.92 1278 SER A CA 1
ATOM 9758 C C . SER A 1 1282 ? 4.828 -1.733 18.646 1.00 77.62 1278 SER A C 1
ATOM 9759 O O . SER A 1 1282 ? 4.596 -2.890 18.289 1.00 79.58 1278 SER A O 1
ATOM 9762 N N . GLU A 1 1283 ? 4.676 -0.675 17.848 1.00 80.13 1279 GLU A N 1
ATOM 9763 C CA . GLU A 1 1283 ? 4.261 -0.783 16.444 1.00 80.20 1279 GLU A CA 1
ATOM 9764 C C . GLU A 1 1283 ? 5.327 -1.455 15.562 1.00 82.26 1279 GLU A C 1
ATOM 9765 O O . GLU A 1 1283 ? 4.991 -2.261 14.697 1.00 89.46 1279 GLU A O 1
ATOM 9771 N N . ARG A 1 1284 ? 6.598 -1.124 15.775 1.00 78.68 1280 ARG A N 1
ATOM 9772 C CA . ARG A 1 1284 ? 7.688 -1.675 14.958 1.00 76.20 1280 ARG A CA 1
ATOM 9773 C C . ARG A 1 1284 ? 8.031 -3.142 15.256 1.00 72.46 1280 ARG A C 1
ATOM 9774 O O . ARG A 1 1284 ? 8.745 -3.770 14.477 1.00 66.76 1280 ARG A O 1
ATOM 9782 N N . MET A 1 1285 ? 7.555 -3.672 16.385 1.00 74.20 1281 MET A N 1
ATOM 9783 C CA . MET A 1 1285 ? 7.653 -5.111 16.691 1.00 77.27 1281 MET A CA 1
ATOM 9784 C C . MET A 1 1285 ? 6.302 -5.839 16.619 1.00 78.57 1281 MET A C 1
ATOM 9785 O O . MET A 1 1285 ? 6.257 -7.011 16.242 1.00 72.53 1281 MET A O 1
ATOM 9790 N N . ALA A 1 1286 ? 5.216 -5.135 16.960 1.00 83.00 1282 ALA A N 1
ATOM 9791 C CA . ALA A 1 1286 ? 3.938 -5.747 17.340 1.00 83.51 1282 ALA A CA 1
ATOM 9792 C C . ALA A 1 1286 ? 4.175 -6.714 18.505 1.00 81.84 1282 ALA A C 1
ATOM 9793 O O . ALA A 1 1286 ? 4.179 -7.935 18.328 1.00 79.31 1282 ALA A O 1
ATOM 9795 N N . ASP A 1 1287 ? 4.440 -6.137 19.679 1.00 80.07 1283 ASP A N 1
ATOM 9796 C CA . ASP A 1 1287 ? 4.610 -6.902 20.922 1.00 79.02 1283 ASP A CA 1
ATOM 9797 C C . ASP A 1 1287 ? 3.813 -6.375 22.141 1.00 80.07 1283 ASP A C 1
ATOM 9798 O O . ASP A 1 1287 ? 3.937 -6.926 23.236 1.00 80.04 1283 ASP A O 1
ATOM 9803 N N . ASN A 1 1288 ? 2.982 -5.346 21.945 1.00 84.01 1284 ASN A N 1
ATOM 9804 C CA . ASN A 1 1288 ? 2.229 -4.678 23.030 1.00 86.63 1284 ASN A CA 1
ATOM 9805 C C . ASN A 1 1288 ? 3.083 -4.079 24.167 1.00 88.09 1284 ASN A C 1
ATOM 9806 O O . ASN A 1 1288 ? 2.629 -3.998 25.315 1.00 84.73 1284 ASN A O 1
ATOM 9811 N N . GLY A 1 1289 ? 4.296 -3.630 23.828 1.00 90.64 1285 GLY A N 1
ATOM 9812 C CA . GLY A 1 1289 ? 5.210 -2.982 24.782 1.00 87.45 1285 GLY A CA 1
ATOM 9813 C C . GLY A 1 1289 ? 6.109 -3.891 25.612 1.00 83.69 1285 GLY A C 1
ATOM 9814 O O . GLY A 1 1289 ? 6.624 -3.461 26.647 1.00 81.30 1285 GLY A O 1
ATOM 9815 N N . THR A 1 1290 ? 6.303 -5.135 25.168 1.00 78.09 1286 THR A N 1
ATOM 9816 C CA . THR A 1 1290 ? 7.210 -6.071 25.841 1.00 75.69 1286 THR A CA 1
ATOM 9817 C C . THR A 1 1290 ? 8.650 -5.563 25.780 1.00 70.03 1286 THR A C 1
ATOM 9818 O O . THR A 1 1290 ? 9.342 -5.562 26.805 1.00 71.46 1286 THR A O 1
ATOM 9822 N N . LEU A 1 1291 ? 9.090 -5.131 24.594 1.00 62.25 1287 LEU A N 1
ATOM 9823 C CA . LEU A 1 1291 ? 10.437 -4.573 24.434 1.00 57.55 1287 LEU A CA 1
ATOM 9824 C C . LEU A 1 1291 ? 10.507 -3.177 25.048 1.00 56.65 1287 LEU A C 1
ATOM 9825 O O . LEU A 1 1291 ? 11.447 -2.889 25.796 1.00 56.35 1287 LEU A O 1
ATOM 9830 N N . TRP A 1 1292 ? 9.513 -2.328 24.767 1.00 54.07 1288 TRP A N 1
ATOM 9831 C CA . TRP A 1 1292 ? 9.478 -0.974 25.340 1.00 54.16 1288 TRP A CA 1
ATOM 9832 C C . TRP A 1 1292 ? 9.676 -0.964 26.855 1.00 57.46 1288 TRP A C 1
ATOM 9833 O O . TRP A 1 1292 ? 10.456 -0.157 27.371 1.00 59.14 1288 TRP A O 1
ATOM 9844 N N . ASN A 1 1293 ? 8.947 -1.831 27.561 1.00 59.03 1289 ASN A N 1
ATOM 9845 C CA . ASN A 1 1293 ? 9.060 -1.911 29.028 1.00 58.65 1289 ASN A CA 1
ATOM 9846 C C . ASN A 1 1293 ? 10.356 -2.576 29.495 1.00 55.58 1289 ASN A C 1
ATOM 9847 O O . ASN A 1 1293 ? 10.783 -2.332 30.615 1.00 56.23 1289 ASN A O 1
ATOM 9852 N N . ALA A 1 1294 ? 10.974 -3.404 28.651 1.00 53.81 1290 ALA A N 1
ATOM 9853 C CA . ALA A 1 1294 ? 12.329 -3.912 28.919 1.00 53.28 1290 ALA A CA 1
ATOM 9854 C C . ALA A 1 1294 ? 13.392 -2.809 28.757 1.00 50.61 1290 ALA A C 1
ATOM 9855 O O . ALA A 1 1294 ? 14.266 -2.650 29.612 1.00 48.13 1290 ALA A O 1
ATOM 9857 N N . LEU A 1 1295 ? 13.298 -2.052 27.666 1.00 49.58 1291 LEU A N 1
ATOM 9858 C CA . LEU A 1 1295 ? 14.214 -0.930 27.392 1.00 50.03 1291 LEU A CA 1
ATOM 9859 C C . LEU A 1 1295 ? 14.092 0.227 28.399 1.00 48.94 1291 LEU A C 1
ATOM 9860 O O . LEU A 1 1295 ? 15.059 0.932 28.672 1.00 47.75 1291 LEU A O 1
ATOM 9865 N N . LEU A 1 1296 ? 12.897 0.418 28.934 1.00 49.39 1292 LEU A N 1
ATOM 9866 C CA . LEU A 1 1296 ? 12.656 1.431 29.945 1.00 51.12 1292 LEU A CA 1
ATOM 9867 C C . LEU A 1 1296 ? 13.273 1.015 31.277 1.00 50.76 1292 LEU A C 1
ATOM 9868 O O . LEU A 1 1296 ? 13.997 1.790 31.890 1.00 52.47 1292 LEU A O 1
ATOM 9873 N N . GLN A 1 1297 ? 12.977 -0.207 31.712 1.00 52.32 1293 GLN A N 1
ATOM 9874 C CA . GLN A 1 1297 ? 13.630 -0.822 32.876 1.00 51.75 1293 GLN A CA 1
ATOM 9875 C C . GLN A 1 1297 ? 15.152 -0.712 32.827 1.00 48.46 1293 GLN A C 1
ATOM 9876 O O . GLN A 1 1297 ? 15.781 -0.303 33.793 1.00 46.47 1293 GLN A O 1
ATOM 9882 N N . ALA A 1 1298 ? 15.727 -1.057 31.682 1.00 48.24 1294 ALA A N 1
ATOM 9883 C CA . ALA A 1 1298 ? 17.184 -1.052 31.504 1.00 49.52 1294 ALA A CA 1
ATOM 9884 C C . ALA A 1 1298 ? 17.801 0.339 31.267 1.00 48.23 1294 ALA A C 1
ATOM 9885 O O . ALA A 1 1298 ? 19.015 0.449 31.032 1.00 48.88 1294 ALA A O 1
ATOM 9887 N N . ARG A 1 1299 ? 16.951 1.372 31.303 1.00 45.74 1295 ARG A N 1
ATOM 9888 C CA A ARG A 1 1299 ? 17.312 2.790 31.175 0.50 43.94 1295 ARG A CA 1
ATOM 9889 C CA B ARG A 1 1299 ? 17.410 2.760 31.238 0.50 44.21 1295 ARG A CA 1
ATOM 9890 C C . ARG A 1 1299 ? 18.055 3.091 29.869 1.00 43.29 1295 ARG A C 1
ATOM 9891 O O . ARG A 1 1299 ? 18.910 3.972 29.786 1.00 44.00 1295 ARG A O 1
ATOM 9906 N N . PHE A 1 1300 ? 17.641 2.366 28.822 1.00 43.42 1296 PHE A N 1
ATOM 9907 C CA . PHE A 1 1300 ? 17.998 2.619 27.411 1.00 42.58 1296 PHE A CA 1
ATOM 9908 C C . PHE A 1 1300 ? 17.297 3.896 26.956 1.00 40.04 1296 PHE A C 1
ATOM 9909 O O . PHE A 1 1300 ? 17.827 4.672 26.146 1.00 38.09 1296 PHE A O 1
ATOM 9917 N N . VAL A 1 1301 ? 16.075 4.061 27.462 1.00 38.84 1297 VAL A N 1
ATOM 9918 C CA . VAL A 1 1301 ? 15.207 5.191 27.174 1.00 39.97 1297 VAL A CA 1
ATOM 9919 C C . VAL A 1 1301 ? 14.546 5.672 28.469 1.00 39.89 1297 VAL A C 1
ATOM 9920 O O . VAL A 1 1301 ? 14.280 4.868 29.385 1.00 41.40 1297 VAL A O 1
ATOM 9924 N N . THR A 1 1302 ? 14.291 6.975 28.551 1.00 38.84 1298 THR A N 1
ATOM 9925 C CA . THR A 1 1302 ? 13.642 7.567 29.731 1.00 38.79 1298 THR A CA 1
ATOM 9926 C C . THR A 1 1302 ? 12.138 7.398 29.644 1.00 39.05 1298 THR A C 1
ATOM 9927 O O . THR A 1 1302 ? 11.605 7.151 28.560 1.00 38.68 1298 THR A O 1
ATOM 9931 N N . GLU A 1 1303 ? 11.449 7.554 30.771 1.00 40.37 1299 GLU A N 1
ATOM 9932 C CA . GLU A 1 1303 ? 9.972 7.459 30.783 1.00 42.21 1299 GLU A CA 1
ATOM 9933 C C . GLU A 1 1303 ? 9.286 8.458 29.850 1.00 41.13 1299 GLU A C 1
ATOM 9934 O O . GLU A 1 1303 ? 8.210 8.169 29.337 1.00 41.04 1299 GLU A O 1
ATOM 9940 N N . ASP A 1 1304 ? 9.917 9.614 29.640 1.00 40.93 1300 ASP A N 1
ATOM 9941 C CA . ASP A 1 1304 ? 9.422 10.644 28.715 1.00 40.85 1300 ASP A CA 1
ATOM 9942 C C . ASP A 1 1304 ? 10.036 10.557 27.307 1.00 39.72 1300 ASP A C 1
ATOM 9943 O O . ASP A 1 1304 ? 10.010 11.518 26.559 1.00 39.02 1300 ASP A O 1
ATOM 9948 N N . GLY A 1 1305 ? 10.582 9.398 26.953 1.00 41.87 1301 GLY A N 1
ATOM 9949 C CA . GLY A 1 1305 ? 10.917 9.066 25.576 1.00 41.98 1301 GLY A CA 1
ATOM 9950 C C . GLY A 1 1305 ? 12.217 9.625 25.021 1.00 44.23 1301 GLY A C 1
ATOM 9951 O O . GLY A 1 1305 ? 12.276 9.965 23.833 1.00 46.15 1301 GLY A O 1
ATOM 9952 N N . TYR A 1 1306 ? 13.264 9.714 25.843 1.00 42.99 1302 TYR A N 1
ATOM 9953 C CA . TYR A 1 1306 ? 14.576 10.157 25.349 1.00 41.87 1302 TYR A CA 1
ATOM 9954 C C . TYR A 1 1306 ? 15.579 9.030 25.493 1.00 39.95 1302 TYR A C 1
ATOM 9955 O O . TYR A 1 1306 ? 15.708 8.457 26.574 1.00 39.95 1302 TYR A O 1
ATOM 9964 N N . VAL A 1 1307 ? 16.281 8.726 24.401 1.00 37.64 1303 VAL A N 1
ATOM 9965 C CA . VAL A 1 1307 ? 17.236 7.624 24.359 1.00 36.37 1303 VAL A CA 1
ATOM 9966 C C . VAL A 1 1307 ? 18.570 8.099 24.939 1.00 35.12 1303 VAL A C 1
ATOM 9967 O O . VAL A 1 1307 ? 19.216 8.991 24.387 1.00 33.55 1303 VAL A O 1
ATOM 9971 N N . CYS A 1 1308 ? 18.960 7.478 26.051 1.00 33.85 1304 CYS A N 1
ATOM 9972 C CA . CYS A 1 1308 ? 20.192 7.788 26.766 1.00 34.07 1304 CYS A CA 1
ATOM 9973 C C . CYS A 1 1308 ? 21.434 7.198 26.087 1.00 33.42 1304 CYS A C 1
ATOM 9974 O O . CYS A 1 1308 ? 21.463 6.016 25.745 1.00 32.82 1304 CYS A O 1
ATOM 9977 N N . ALA A 1 1309 ? 22.476 8.012 25.943 1.00 32.47 1305 ALA A N 1
ATOM 9978 C CA . ALA A 1 1309 ? 23.670 7.609 25.204 1.00 32.94 1305 ALA A CA 1
ATOM 9979 C C . ALA A 1 1309 ? 24.320 6.344 25.790 1.00 33.68 1305 ALA A C 1
ATOM 9980 O O . ALA A 1 1309 ? 24.519 5.362 25.082 1.00 33.67 1305 ALA A O 1
ATOM 9982 N N . LEU A 1 1310 ? 24.630 6.381 27.082 1.00 34.75 1306 LEU A N 1
ATOM 9983 C CA . LEU A 1 1310 ? 25.327 5.279 27.751 1.00 34.07 1306 LEU A CA 1
ATOM 9984 C C . LEU A 1 1310 ? 24.413 4.122 28.128 1.00 35.79 1306 LEU A C 1
ATOM 9985 O O . LEU A 1 1310 ? 24.874 2.984 28.186 1.00 38.50 1306 LEU A O 1
ATOM 9990 N N . GLY A 1 1311 ? 23.139 4.403 28.400 1.00 36.53 1307 GLY A N 1
ATOM 9991 C CA . GLY A 1 1311 ? 22.129 3.350 28.573 1.00 36.46 1307 GLY A CA 1
ATOM 9992 C C . GLY A 1 1311 ? 21.939 2.475 27.339 1.00 37.88 1307 GLY A C 1
ATOM 9993 O O . GLY A 1 1311 ? 21.761 1.264 27.455 1.00 36.70 1307 GLY A O 1
ATOM 9994 N N . ARG A 1 1312 ? 21.967 3.100 26.162 1.00 41.32 1308 ARG A N 1
ATOM 9995 C CA . ARG A 1 1312 ? 21.997 2.386 24.885 1.00 45.71 1308 ARG A CA 1
ATOM 9996 C C . ARG A 1 1312 ? 23.221 1.453 24.824 1.00 48.41 1308 ARG A C 1
ATOM 9997 O O . ARG A 1 1312 ? 23.077 0.230 24.773 1.00 50.20 1308 ARG A O 1
ATOM 10005 N N . ARG A 1 1313 ? 24.412 2.043 24.835 1.00 49.96 1309 ARG A N 1
ATOM 10006 C CA . ARG A 1 1313 ? 25.668 1.306 24.749 1.00 51.23 1309 ARG A CA 1
ATOM 10007 C C . ARG A 1 1313 ? 25.717 0.098 25.708 1.00 49.20 1309 ARG A C 1
ATOM 10008 O O . ARG A 1 1313 ? 26.131 -0.993 25.315 1.00 48.36 1309 ARG A O 1
ATOM 10016 N N . ARG A 1 1314 ? 25.266 0.292 26.944 1.00 49.08 1310 ARG A N 1
ATOM 10017 C CA . ARG A 1 1314 ? 25.246 -0.781 27.954 1.00 49.29 1310 ARG A CA 1
ATOM 10018 C C . ARG A 1 1314 ? 24.292 -1.901 27.561 1.00 50.61 1310 ARG A C 1
ATOM 10019 O O . ARG A 1 1314 ? 24.635 -3.071 27.686 1.00 51.91 1310 ARG A O 1
ATOM 10027 N N . TRP A 1 1315 ? 23.097 -1.532 27.097 1.00 53.38 1311 TRP A N 1
ATOM 10028 C CA . TRP A 1 1315 ? 22.109 -2.498 26.599 1.00 52.31 1311 TRP A CA 1
ATOM 10029 C C . TRP A 1 1315 ? 22.633 -3.240 25.367 1.00 53.33 1311 TRP A C 1
ATOM 10030 O O . TRP A 1 1315 ? 22.514 -4.454 25.295 1.00 55.60 1311 TRP A O 1
ATOM 10041 N N . MET A 1 1316 ? 23.216 -2.518 24.416 1.00 54.20 1312 MET A N 1
ATOM 10042 C CA . MET A 1 1316 ? 23.756 -3.134 23.199 1.00 59.50 1312 MET A CA 1
ATOM 10043 C C . MET A 1 1316 ? 24.862 -4.163 23.498 1.00 61.23 1312 MET A C 1
ATOM 10044 O O . MET A 1 1316 ? 24.943 -5.204 22.837 1.00 62.89 1312 MET A O 1
ATOM 10049 N N . ALA A 1 1317 ? 25.694 -3.879 24.500 1.00 58.98 1313 ALA A N 1
ATOM 10050 C CA . ALA A 1 1317 ? 26.751 -4.802 24.912 1.00 58.50 1313 ALA A CA 1
ATOM 10051 C C . ALA A 1 1317 ? 26.233 -6.121 25.517 1.00 62.43 1313 ALA A C 1
ATOM 10052 O O . ALA A 1 1317 ? 26.914 -7.142 25.421 1.00 64.39 1313 ALA A O 1
ATOM 10054 N N . ARG A 1 1318 ? 25.046 -6.111 26.126 1.00 63.89 1314 ARG A N 1
ATOM 10055 C CA . ARG A 1 1318 ? 24.549 -7.268 26.899 1.00 64.28 1314 ARG A CA 1
ATOM 10056 C C . ARG A 1 1318 ? 23.472 -8.091 26.203 1.00 64.90 1314 ARG A C 1
ATOM 10057 O O . ARG A 1 1318 ? 23.531 -9.321 26.216 1.00 66.87 1314 ARG A O 1
ATOM 10065 N N . HIS A 1 1319 ? 22.483 -7.406 25.634 1.00 64.03 1315 HIS A N 1
ATOM 10066 C CA . HIS A 1 1319 ? 21.353 -8.037 24.960 1.00 62.74 1315 HIS A CA 1
ATOM 10067 C C . HIS A 1 1319 ? 21.374 -7.869 23.440 1.00 60.77 1315 HIS A C 1
ATOM 10068 O O . HIS A 1 1319 ? 20.507 -8.419 22.765 1.00 62.85 1315 HIS A O 1
ATOM 10075 N N . GLY A 1 1320 ? 22.335 -7.119 22.894 1.00 60.25 1316 GLY A N 1
ATOM 10076 C CA . GLY A 1 1320 ? 22.312 -6.764 21.467 1.00 61.14 1316 GLY A CA 1
ATOM 10077 C C . GLY A 1 1320 ? 21.101 -5.915 21.111 1.00 62.67 1316 GLY A C 1
ATOM 10078 O O . GLY A 1 1320 ? 20.410 -5.386 21.995 1.00 62.89 1316 GLY A O 1
ATOM 10079 N N . LEU A 1 1321 ? 20.836 -5.774 19.819 1.00 64.69 1317 LEU A N 1
ATOM 10080 C CA . LEU A 1 1321 ? 19.653 -5.036 19.370 1.00 67.87 1317 LEU A CA 1
ATOM 10081 C C . LEU A 1 1321 ? 19.283 -5.420 17.940 1.00 67.30 1317 LEU A C 1
ATOM 10082 O O . LEU A 1 1321 ? 20.109 -5.294 17.030 1.00 67.43 1317 LEU A O 1
ATOM 10087 N N . SER A 1 1322 ? 18.039 -5.873 17.753 1.00 67.03 1318 SER A N 1
ATOM 10088 C CA . SER A 1 1322 ? 17.556 -6.347 16.451 1.00 69.94 1318 SER A CA 1
ATOM 10089 C C . SER A 1 1322 ? 17.694 -5.280 15.366 1.00 73.77 1318 SER A C 1
ATOM 10090 O O . SER A 1 1322 ? 17.631 -4.081 15.654 1.00 76.37 1318 SER A O 1
ATOM 10093 N N . VAL A 1 1323 ? 17.879 -5.728 14.124 1.00 75.73 1319 VAL A N 1
ATOM 10094 C CA . VAL A 1 1323 ? 18.072 -4.821 12.981 1.00 77.24 1319 VAL A CA 1
ATOM 10095 C C . VAL A 1 1323 ? 16.770 -4.067 12.592 1.00 77.13 1319 VAL A C 1
ATOM 10096 O O . VAL A 1 1323 ? 16.816 -3.064 11.872 1.00 73.54 1319 VAL A O 1
ATOM 10100 N N . LEU A 1 1324 ? 15.625 -4.538 13.091 1.00 80.20 1320 LEU A N 1
ATOM 10101 C CA . LEU A 1 1324 ? 14.351 -3.811 12.966 1.00 83.71 1320 LEU A CA 1
ATOM 10102 C C . LEU A 1 1324 ? 14.371 -2.514 13.801 1.00 84.36 1320 LEU A C 1
ATOM 10103 O O . LEU A 1 1324 ? 13.898 -1.471 13.341 1.00 79.20 1320 LEU A O 1
ATOM 10108 N N . MET A 1 1325 ? 14.932 -2.593 15.015 1.00 87.01 1321 MET A N 1
ATOM 10109 C CA . MET A 1 1325 ? 15.114 -1.427 15.906 1.00 80.63 1321 MET A CA 1
ATOM 10110 C C . MET A 1 1325 ? 16.203 -0.467 15.418 1.00 79.51 1321 MET A C 1
ATOM 10111 O O . MET A 1 1325 ? 16.003 0.748 15.456 1.00 86.48 1321 MET A O 1
ATOM 10116 N N . LEU A 1 1326 ? 17.346 -1.003 14.984 1.00 74.31 1322 LEU A N 1
ATOM 10117 C CA . LEU A 1 1326 ? 18.454 -0.182 14.453 1.00 73.58 1322 LEU A CA 1
ATOM 10118 C C . LEU A 1 1326 ? 18.009 0.737 13.308 1.00 75.11 1322 LEU A C 1
ATOM 10119 O O . LEU A 1 1326 ? 18.403 1.903 13.255 1.00 75.83 1322 LEU A O 1
ATOM 10124 N N . THR A 1 1327 ? 17.190 0.199 12.404 1.00 76.42 1323 THR A N 1
ATOM 10125 C CA . THR A 1 1327 ? 16.637 0.955 11.274 1.00 74.99 1323 THR A CA 1
ATOM 10126 C C . THR A 1 1327 ? 15.807 2.138 11.755 1.00 72.47 1323 THR A C 1
ATOM 10127 O O . THR A 1 1327 ? 16.037 3.271 11.336 1.00 72.81 1323 THR A O 1
ATOM 10131 N N . LEU A 1 1328 ? 14.847 1.863 12.635 1.00 71.61 1324 LEU A N 1
ATOM 10132 C CA . LEU A 1 1328 ? 14.007 2.907 13.230 1.00 70.57 1324 LEU A CA 1
ATOM 10133 C C . LEU A 1 1328 ? 14.874 4.011 13.824 1.00 71.46 1324 LEU A C 1
ATOM 10134 O O . LEU A 1 1328 ? 14.702 5.187 13.487 1.00 68.87 1324 LEU A O 1
ATOM 10139 N N . LEU A 1 1329 ? 15.811 3.604 14.684 1.00 70.20 1325 LEU A N 1
ATOM 10140 C CA . LEU A 1 1329 ? 16.714 4.523 15.387 1.00 68.46 1325 LEU A CA 1
ATOM 10141 C C . LEU A 1 1329 ? 17.585 5.366 14.461 1.00 68.62 1325 LEU A C 1
ATOM 10142 O O . LEU A 1 1329 ? 17.799 6.544 14.743 1.00 69.22 1325 LEU A O 1
ATOM 10147 N N . ALA A 1 1330 ? 18.065 4.780 13.361 1.00 67.49 1326 ALA A N 1
ATOM 10148 C CA . ALA A 1 1330 ? 18.903 5.507 12.392 1.00 63.99 1326 ALA A CA 1
ATOM 10149 C C . ALA A 1 1330 ? 18.149 6.622 11.657 1.00 60.60 1326 ALA A C 1
ATOM 10150 O O . ALA A 1 1330 ? 18.764 7.573 11.194 1.00 58.21 1326 ALA A O 1
ATOM 10152 N N . GLU A 1 1331 ? 16.827 6.504 11.565 1.00 64.36 1327 GLU A N 1
ATOM 10153 C CA . GLU A 1 1331 ? 15.985 7.516 10.909 1.00 70.00 1327 GLU A CA 1
ATOM 10154 C C . GLU A 1 1331 ? 15.455 8.607 11.845 1.00 65.69 1327 GLU A C 1
ATOM 10155 O O . GLU A 1 1331 ? 14.904 9.601 11.365 1.00 60.84 1327 GLU A O 1
ATOM 10161 N N . ILE A 1 1332 ? 15.599 8.415 13.162 1.00 63.82 1328 ILE A N 1
ATOM 10162 C CA . ILE A 1 1332 ? 15.231 9.433 14.159 1.00 59.97 1328 ILE A CA 1
ATOM 10163 C C . ILE A 1 1332 ? 16.409 10.387 14.333 1.00 55.23 1328 ILE A C 1
ATOM 10164 O O . ILE A 1 1332 ? 17.457 9.976 14.825 1.00 56.13 1328 ILE A O 1
ATOM 10169 N N . PRO A 1 1333 ? 16.240 11.668 13.963 1.00 52.22 1329 PRO A N 1
ATOM 10170 C CA . PRO A 1 1333 ? 17.410 12.524 13.974 1.00 51.16 1329 PRO A CA 1
ATOM 10171 C C . PRO A 1 1333 ? 17.634 13.106 15.373 1.00 49.92 1329 PRO A C 1
ATOM 10172 O O . PRO A 1 1333 ? 16.932 12.759 16.336 1.00 48.11 1329 PRO A O 1
ATOM 10176 N N . ARG A 1 1334 ? 18.624 13.975 15.466 1.00 48.54 1330 ARG A N 1
ATOM 10177 C CA . ARG A 1 1334 ? 18.856 14.755 16.664 1.00 48.13 1330 ARG A CA 1
ATOM 10178 C C . ARG A 1 1334 ? 19.497 16.083 16.289 1.00 44.52 1330 ARG A C 1
ATOM 10179 O O . ARG A 1 1334 ? 19.911 16.278 15.148 1.00 44.70 1330 ARG A O 1
ATOM 10187 N N . THR A 1 1335 ? 19.574 16.991 17.253 1.00 41.16 1331 THR A N 1
ATOM 10188 C CA . THR A 1 1335 ? 19.983 18.364 16.972 1.00 37.86 1331 THR A CA 1
ATOM 10189 C C . THR A 1 1335 ? 20.489 19.027 18.260 1.00 34.46 1331 THR A C 1
ATOM 10190 O O . THR A 1 1335 ? 20.041 18.654 19.360 1.00 31.47 1331 THR A O 1
ATOM 10194 N N . PRO A 1 1336 ? 21.445 19.980 18.145 1.00 32.51 1332 PRO A N 1
ATOM 10195 C CA . PRO A 1 1336 ? 22.042 20.478 19.382 1.00 32.32 1332 PRO A CA 1
ATOM 10196 C C . PRO A 1 1336 ? 21.014 21.159 20.276 1.00 32.09 1332 PRO A C 1
ATOM 10197 O O . PRO A 1 1336 ? 20.003 21.651 19.770 1.00 31.70 1332 PRO A O 1
ATOM 10201 N N . PRO A 1 1337 ? 21.260 21.172 21.601 1.00 32.35 1333 PRO A N 1
ATOM 10202 C CA . PRO A 1 1337 ? 20.403 21.888 22.541 1.00 31.78 1333 PRO A CA 1
ATOM 10203 C C . PRO A 1 1337 ? 20.074 23.271 22.037 1.00 31.07 1333 PRO A C 1
ATOM 10204 O O . PRO A 1 1337 ? 20.975 23.972 21.537 1.00 32.70 1333 PRO A O 1
ATOM 10208 N N . HIS A 1 1338 ? 18.804 23.651 22.154 1.00 30.39 1334 HIS A N 1
ATOM 10209 C CA . HIS A 1 1338 ? 18.361 24.931 21.629 1.00 30.39 1334 HIS A CA 1
ATOM 10210 C C . HIS A 1 1338 ? 17.194 25.548 22.380 1.00 30.88 1334 HIS A C 1
ATOM 10211 O O . HIS A 1 1338 ? 16.527 24.888 23.187 1.00 30.43 1334 HIS A O 1
ATOM 10218 N N . SER A 1 1339 ? 17.001 26.843 22.123 1.00 30.46 1335 SER A N 1
ATOM 10219 C CA . SER A 1 1339 ? 15.877 27.598 22.663 1.00 30.15 1335 SER A CA 1
ATOM 10220 C C . SER A 1 1339 ? 15.347 28.555 21.612 1.00 30.43 1335 SER A C 1
ATOM 10221 O O . SER A 1 1339 ? 16.088 29.010 20.742 1.00 30.25 1335 SER A O 1
ATOM 10224 N N . LEU A 1 1340 ? 14.053 28.837 21.703 1.00 31.60 1336 LEU A N 1
ATOM 10225 C CA . LEU A 1 1340 ? 13.387 29.790 20.832 1.00 32.25 1336 LEU A CA 1
ATOM 10226 C C . LEU A 1 1340 ? 12.863 30.871 21.734 1.00 32.04 1336 LEU A C 1
ATOM 10227 O O . LEU A 1 1340 ? 12.185 30.570 22.713 1.00 30.59 1336 LEU A O 1
ATOM 10232 N N . THR A 1 1341 ? 13.182 32.123 21.406 1.00 32.96 1337 THR A N 1
ATOM 10233 C CA . THR A 1 1341 ? 12.583 33.268 22.076 1.00 31.37 1337 THR A CA 1
ATOM 10234 C C . THR A 1 1341 ? 11.799 34.120 21.094 1.00 30.77 1337 THR A C 1
ATOM 10235 O O . THR A 1 1341 ? 12.361 34.583 20.098 1.00 31.10 1337 THR A O 1
ATOM 10239 N N . ILE A 1 1342 ? 10.513 34.317 21.409 1.00 30.02 1338 ILE A N 1
ATOM 10240 C CA . ILE A 1 1342 ? 9.597 35.178 20.662 1.00 29.63 1338 ILE A CA 1
ATOM 10241 C C . ILE A 1 1342 ? 9.499 36.526 21.368 1.00 29.53 1338 ILE A C 1
ATOM 10242 O O . ILE A 1 1342 ? 9.214 36.576 22.545 1.00 29.74 1338 ILE A O 1
ATOM 10247 N N . THR A 1 1343 ? 9.715 37.607 20.625 1.00 29.31 1339 THR A N 1
ATOM 10248 C CA . THR A 1 1343 ? 9.654 38.965 21.140 1.00 29.32 1339 THR A CA 1
ATOM 10249 C C . THR A 1 1343 ? 8.575 39.739 20.379 1.00 28.26 1339 THR A C 1
ATOM 10250 O O . THR A 1 1343 ? 8.618 39.782 19.157 1.00 28.99 1339 THR A O 1
ATOM 10254 N N . THR A 1 1344 ? 7.609 40.337 21.077 1.00 27.21 1340 THR A N 1
ATOM 10255 C CA . THR A 1 1344 ? 6.607 41.196 20.408 1.00 27.23 1340 THR A CA 1
ATOM 10256 C C . THR A 1 1344 ? 7.087 42.655 20.359 1.00 27.65 1340 THR A C 1
ATOM 10257 O O . THR A 1 1344 ? 7.706 43.131 21.310 1.00 27.15 1340 THR A O 1
ATOM 10261 N N . ASP A 1 1345 ? 6.818 43.338 19.240 1.00 28.44 1341 ASP A N 1
ATOM 10262 C CA . ASP A 1 1345 ? 7.236 44.741 19.048 1.00 29.46 1341 ASP A CA 1
ATOM 10263 C C . ASP A 1 1345 ? 6.193 45.799 19.408 1.00 29.48 1341 ASP A C 1
ATOM 10264 O O . ASP A 1 1345 ? 6.562 46.944 19.613 1.00 30.42 1341 ASP A O 1
ATOM 10269 N N . ARG A 1 1346 ? 4.919 45.416 19.476 1.00 30.03 1342 ARG A N 1
ATOM 10270 C CA . ARG A 1 1346 ? 3.833 46.287 19.934 1.00 30.92 1342 ARG A CA 1
ATOM 10271 C C . ARG A 1 1346 ? 3.074 45.632 21.068 1.00 31.05 1342 ARG A C 1
ATOM 10272 O O . ARG A 1 1346 ? 3.138 44.411 21.250 1.00 32.86 1342 ARG A O 1
ATOM 10280 N N . TYR A 1 1347 ? 2.292 46.431 21.785 1.00 30.49 1343 TYR A N 1
ATOM 10281 C CA . TYR A 1 1347 ? 1.407 45.898 22.829 1.00 30.29 1343 TYR A CA 1
ATOM 10282 C C . TYR A 1 1347 ? 0.289 45.130 22.153 1.00 29.29 1343 TYR A C 1
ATOM 10283 O O . TYR A 1 1347 ? 0.056 45.314 20.970 1.00 29.14 1343 TYR A O 1
ATOM 10292 N N . ASP A 1 1348 ? -0.372 44.235 22.882 1.00 30.55 1344 ASP A N 1
ATOM 10293 C CA . ASP A 1 1348 ? -1.394 43.356 22.266 1.00 31.67 1344 ASP A CA 1
ATOM 10294 C C . ASP A 1 1348 ? -2.675 44.103 21.833 1.00 32.64 1344 ASP A C 1
ATOM 10295 O O . ASP A 1 1348 ? -3.402 43.636 20.951 1.00 32.83 1344 ASP A O 1
ATOM 10300 N N . SER A 1 1349 ? -2.921 45.275 22.417 1.00 32.03 1345 SER A N 1
ATOM 10301 C CA . SER A 1 1349 ? -3.954 46.191 21.906 1.00 31.74 1345 SER A CA 1
ATOM 10302 C C . SER A 1 1349 ? -3.735 46.652 20.428 1.00 31.21 1345 SER A C 1
ATOM 10303 O O . SER A 1 1349 ? -4.685 46.998 19.746 1.00 32.04 1345 SER A O 1
ATOM 10306 N N . ASP A 1 1350 ? -2.496 46.638 19.949 1.00 30.42 1346 ASP A N 1
ATOM 10307 C CA . ASP A 1 1350 ? -2.129 47.183 18.643 1.00 30.79 1346 ASP A CA 1
ATOM 10308 C C . ASP A 1 1350 ? -2.133 46.065 17.613 1.00 32.27 1346 ASP A C 1
ATOM 10309 O O . ASP A 1 1350 ? -1.384 45.105 17.748 1.00 33.76 1346 ASP A O 1
ATOM 10314 N N . ASP A 1 1351 ? -2.941 46.202 16.565 1.00 34.28 1347 ASP A N 1
ATOM 10315 C CA . ASP A 1 1351 ? -3.055 45.137 15.547 1.00 36.09 1347 ASP A CA 1
ATOM 10316 C C . ASP A 1 1351 ? -1.854 45.024 14.590 1.00 35.12 1347 ASP A C 1
ATOM 10317 O O . ASP A 1 1351 ? -1.790 44.080 13.809 1.00 34.80 1347 ASP A O 1
ATOM 10322 N N . GLN A 1 1352 ? -0.924 45.978 14.656 1.00 34.05 1348 GLN A N 1
ATOM 10323 C CA . GLN A 1 1352 ? 0.342 45.890 13.926 1.00 34.95 1348 GLN A CA 1
ATOM 10324 C C . GLN A 1 1352 ? 1.392 44.983 14.579 1.00 34.49 1348 GLN A C 1
ATOM 10325 O O . GLN A 1 1352 ? 2.480 44.833 14.029 1.00 34.24 1348 GLN A O 1
ATOM 10331 N N . GLN A 1 1353 ? 1.104 44.402 15.744 1.00 33.48 1349 GLN A N 1
ATOM 10332 C CA . GLN A 1 1353 ? 2.098 43.576 16.440 1.00 33.81 1349 GLN A CA 1
ATOM 10333 C C . GLN A 1 1353 ? 2.679 42.472 15.529 1.00 33.37 1349 GLN A C 1
ATOM 10334 O O . GLN A 1 1353 ? 1.930 41.751 14.847 1.00 35.01 1349 GLN A O 1
ATOM 10340 N N . GLN A 1 1354 ? 4.009 42.379 15.513 1.00 31.28 1350 GLN A N 1
ATOM 10341 C CA . GLN A 1 1354 ? 4.722 41.278 14.875 1.00 30.26 1350 GLN A CA 1
ATOM 10342 C C . GLN A 1 1354 ? 5.338 40.369 15.931 1.00 29.69 1350 GLN A C 1
ATOM 10343 O O . GLN A 1 1354 ? 5.606 40.795 17.057 1.00 30.46 1350 GLN A O 1
ATOM 10349 N N . LEU A 1 1355 ? 5.557 39.117 15.556 1.00 29.42 1351 LEU A N 1
ATOM 10350 C CA . LEU A 1 1355 ? 6.264 38.162 16.383 1.00 29.39 1351 LEU A CA 1
ATOM 10351 C C . LEU A 1 1355 ? 7.677 37.975 15.857 1.00 29.24 1351 LEU A C 1
ATOM 10352 O O . LEU A 1 1355 ? 7.888 37.258 14.875 1.00 29.78 1351 LEU A O 1
ATOM 10357 N N . ARG A 1 1356 ? 8.643 38.622 16.507 1.00 27.76 1352 ARG A N 1
ATOM 10358 C CA . ARG A 1 1356 ? 10.047 38.445 16.167 1.00 28.10 1352 ARG A CA 1
ATOM 10359 C C . ARG A 1 1356 ? 10.498 37.109 16.774 1.00 28.72 1352 ARG A C 1
ATOM 10360 O O . ARG A 1 1356 ? 10.045 36.744 17.859 1.00 28.47 1352 ARG A O 1
ATOM 10368 N N . GLN A 1 1357 ? 11.377 36.384 16.081 1.00 28.11 1353 GLN A N 1
ATOM 10369 C CA . GLN A 1 1357 ? 11.712 35.007 16.453 1.00 28.56 1353 GLN A CA 1
ATOM 10370 C C . GLN A 1 1357 ? 13.201 34.810 16.419 1.00 29.37 1353 GLN A C 1
ATOM 10371 O O . GLN A 1 1357 ? 13.813 35.018 15.377 1.00 29.49 1353 GLN A O 1
ATOM 10377 N N . ARG A 1 1358 ? 13.772 34.374 17.538 1.00 31.49 1354 ARG A N 1
ATOM 10378 C CA . ARG A 1 1358 ? 15.223 34.218 17.682 1.00 33.11 1354 ARG A CA 1
ATOM 10379 C C . ARG A 1 1358 ? 15.522 32.830 18.248 1.00 33.03 1354 ARG A C 1
ATOM 10380 O O . ARG A 1 1358 ? 14.939 32.440 19.275 1.00 32.81 1354 ARG A O 1
ATOM 10388 N N . ILE A 1 1359 ? 16.400 32.079 17.576 1.00 32.76 1355 ILE A N 1
ATOM 10389 C CA . ILE A 1 1359 ? 16.742 30.703 18.001 1.00 32.75 1355 ILE A CA 1
ATOM 10390 C C . ILE A 1 1359 ? 18.221 30.589 18.292 1.00 30.90 1355 ILE A C 1
ATOM 10391 O O . ILE A 1 1359 ? 19.041 30.937 17.448 1.00 31.16 1355 ILE A O 1
ATOM 10396 N N . LEU A 1 1360 ? 18.541 30.095 19.487 1.00 29.09 1356 LEU A N 1
ATOM 10397 C CA . LEU A 1 1360 ? 19.918 29.900 19.910 1.00 29.24 1356 LEU A CA 1
ATOM 10398 C C . LEU A 1 1360 ? 20.226 28.411 19.991 1.00 29.94 1356 LEU A C 1
ATOM 10399 O O . LEU A 1 1360 ? 19.369 27.608 20.379 1.00 28.89 1356 LEU A O 1
ATOM 10404 N N . PHE A 1 1361 ? 21.457 28.058 19.615 1.00 30.79 1357 PHE A N 1
ATOM 10405 C CA . PHE A 1 1361 ? 21.975 26.691 19.724 1.00 30.84 1357 PHE A CA 1
ATOM 10406 C C . PHE A 1 1361 ? 23.163 26.664 20.668 1.00 29.82 1357 PHE A C 1
ATOM 10407 O O . PHE A 1 1361 ? 24.081 27.498 20.564 1.00 27.48 1357 PHE A O 1
ATOM 10415 N N . SER A 1 1362 ? 23.133 25.719 21.601 1.00 30.29 1358 SER A N 1
ATOM 10416 C CA . SER A 1 1362 ? 24.274 25.492 22.495 1.00 31.49 1358 SER A CA 1
ATOM 10417 C C . SER A 1 1362 ? 24.860 24.139 22.202 1.00 30.51 1358 SER A C 1
ATOM 10418 O O . SER A 1 1362 ? 24.216 23.296 21.568 1.00 29.42 1358 SER A O 1
ATOM 10421 N N . ASP A 1 1363 ? 26.077 23.947 22.699 1.00 30.31 1359 ASP A N 1
ATOM 10422 C CA . ASP A 1 1363 ? 26.763 22.666 22.626 1.00 31.05 1359 ASP A CA 1
ATOM 10423 C C . ASP A 1 1363 ? 26.771 22.000 24.009 1.00 31.74 1359 ASP A C 1
ATOM 10424 O O . ASP A 1 1363 ? 26.184 22.524 24.973 1.00 31.04 1359 ASP A O 1
ATOM 10429 N N . GLY A 1 1364 ? 27.420 20.839 24.093 1.00 33.19 1360 GLY A N 1
ATOM 10430 C CA . GLY A 1 1364 ? 27.542 20.095 25.350 1.00 32.82 1360 GLY A CA 1
ATOM 10431 C C . GLY A 1 1364 ? 28.408 20.723 26.428 1.00 31.95 1360 GLY A C 1
ATOM 10432 O O . GLY A 1 1364 ? 28.439 20.221 27.549 1.00 32.61 1360 GLY A O 1
ATOM 10433 N N . PHE A 1 1365 ? 29.118 21.797 26.102 1.00 30.74 1361 PHE A N 1
ATOM 10434 C CA . PHE A 1 1365 ? 29.906 22.542 27.075 1.00 30.84 1361 PHE A CA 1
ATOM 10435 C C . PHE A 1 1365 ? 29.243 23.877 27.378 1.00 31.01 1361 PHE A C 1
ATOM 10436 O O . PHE A 1 1365 ? 29.876 24.753 27.935 1.00 31.20 1361 PHE A O 1
ATOM 10444 N N . GLY A 1 1366 ? 27.970 24.031 27.016 1.00 32.42 1362 GLY A N 1
ATOM 10445 C CA . GLY A 1 1366 ? 27.210 25.254 27.303 1.00 34.26 1362 GLY A CA 1
ATOM 10446 C C . GLY A 1 1366 ? 27.552 26.494 26.492 1.00 34.07 1362 GLY A C 1
ATOM 10447 O O . GLY A 1 1366 ? 27.136 27.597 26.839 1.00 34.66 1362 GLY A O 1
ATOM 10448 N N . ARG A 1 1367 ? 28.275 26.322 25.399 1.00 34.50 1363 ARG A N 1
ATOM 10449 C CA . ARG A 1 1367 ? 28.744 27.452 24.612 1.00 36.60 1363 ARG A CA 1
ATOM 10450 C C . ARG A 1 1367 ? 27.752 27.803 23.512 1.00 37.62 1363 ARG A C 1
ATOM 10451 O O . ARG A 1 1367 ? 27.128 26.922 22.937 1.00 38.84 1363 ARG A O 1
ATOM 10459 N N . LEU A 1 1368 ? 27.631 29.094 23.217 1.00 38.33 1364 LEU A N 1
ATOM 10460 C CA . LEU A 1 1368 ? 26.726 29.577 22.189 1.00 38.78 1364 LEU A CA 1
ATOM 10461 C C . LEU A 1 1368 ? 27.287 29.236 20.818 1.00 36.39 1364 LEU A C 1
ATOM 10462 O O . LEU A 1 1368 ? 28.337 29.711 20.434 1.00 37.09 1364 LEU A O 1
ATOM 10467 N N . LEU A 1 1369 ? 26.557 28.411 20.091 1.00 34.30 1365 LEU A N 1
ATOM 10468 C CA . LEU A 1 1369 ? 27.040 27.778 18.870 1.00 33.89 1365 LEU A CA 1
ATOM 10469 C C . LEU A 1 1369 ? 26.693 28.631 17.648 1.00 33.29 1365 LEU A C 1
ATOM 10470 O O . LEU A 1 1369 ? 27.510 28.829 16.755 1.00 31.85 1365 LEU A O 1
ATOM 10475 N N . GLN A 1 1370 ? 25.451 29.097 17.613 1.00 33.97 1366 GLN A N 1
ATOM 10476 C CA . GLN A 1 1370 ? 24.952 30.000 16.579 1.00 34.74 1366 GLN A CA 1
ATOM 10477 C C . GLN A 1 1370 ? 23.644 30.628 17.058 1.00 35.59 1366 GLN A C 1
ATOM 10478 O O . GLN A 1 1370 ? 23.023 30.189 18.039 1.00 34.42 1366 GLN A O 1
ATOM 10484 N N . SER A 1 1371 ? 23.218 31.634 16.317 1.00 36.19 1367 SER A N 1
ATOM 10485 C CA . SER A 1 1371 ? 22.052 32.408 16.660 1.00 36.07 1367 SER A CA 1
ATOM 10486 C C . SER A 1 1371 ? 21.305 32.714 15.369 1.00 36.22 1367 SER A C 1
ATOM 10487 O O . SER A 1 1371 ? 21.907 33.208 14.427 1.00 39.08 1367 SER A O 1
ATOM 10490 N N . ALA A 1 1372 ? 20.013 32.402 15.320 1.00 36.30 1368 ALA A N 1
ATOM 10491 C CA . ALA A 1 1372 ? 19.194 32.576 14.116 1.00 36.48 1368 ALA A CA 1
ATOM 10492 C C . ALA A 1 1372 ? 18.068 33.571 14.371 1.00 36.25 1368 ALA A C 1
ATOM 10493 O O . ALA A 1 1372 ? 17.299 33.411 15.315 1.00 36.82 1368 ALA A O 1
ATOM 10495 N N . GLN A 1 1373 ? 17.969 34.588 13.523 1.00 35.15 1369 GLN A N 1
ATOM 10496 C CA . GLN A 1 1373 ? 16.925 35.595 13.629 1.00 33.47 1369 GLN A CA 1
ATOM 10497 C C . GLN A 1 1373 ? 16.004 35.446 12.421 1.00 32.02 1369 GLN A C 1
ATOM 10498 O O . GLN A 1 1373 ? 16.480 35.428 11.294 1.00 31.99 1369 GLN A O 1
ATOM 10504 N N . ARG A 1 1374 ? 14.698 35.326 12.650 1.00 30.15 1370 ARG A N 1
ATOM 10505 C CA . ARG A 1 1374 ? 13.736 35.275 11.542 1.00 30.83 1370 ARG A CA 1
ATOM 10506 C C . ARG A 1 1374 ? 13.690 36.626 10.824 1.00 30.91 1370 ARG A C 1
ATOM 10507 O O . ARG A 1 1374 ? 13.623 37.682 11.464 1.00 32.61 1370 ARG A O 1
ATOM 10515 N N . VAL A 1 1375 ? 13.714 36.565 9.498 1.00 31.05 1371 VAL A N 1
ATOM 10516 C CA . VAL A 1 1375 ? 13.691 37.747 8.653 1.00 31.44 1371 VAL A CA 1
ATOM 10517 C C . VAL A 1 1375 ? 12.565 37.665 7.626 1.00 32.13 1371 VAL A C 1
ATOM 10518 O O . VAL A 1 1375 ? 11.909 36.620 7.470 1.00 31.89 1371 VAL A O 1
ATOM 10522 N N . GLU A 1 1376 ? 12.371 38.764 6.901 1.00 33.17 1372 GLU A N 1
ATOM 10523 C CA . GLU A 1 1376 ? 11.390 38.813 5.803 1.00 33.28 1372 GLU A CA 1
ATOM 10524 C C . GLU A 1 1376 ? 11.743 37.793 4.712 1.00 33.31 1372 GLU A C 1
ATOM 10525 O O . GLU A 1 1376 ? 12.913 37.399 4.559 1.00 32.69 1372 GLU A O 1
ATOM 10531 N N . ALA A 1 1377 ? 10.726 37.348 3.976 1.00 33.68 1373 ALA A N 1
ATOM 10532 C CA . ALA A 1 1377 ? 10.922 36.419 2.842 1.00 33.12 1373 ALA A CA 1
ATOM 10533 C C . ALA A 1 1377 ? 11.922 36.955 1.807 1.00 32.93 1373 ALA A C 1
ATOM 10534 O O . ALA A 1 1377 ? 12.007 38.172 1.576 1.00 31.13 1373 ALA A O 1
ATOM 10536 N N . GLY A 1 1378 ? 12.681 36.040 1.208 1.00 33.33 1374 GLY A N 1
ATOM 10537 C CA . GLY A 1 1378 ? 13.666 36.407 0.199 1.00 34.31 1374 GLY A CA 1
ATOM 10538 C C . GLY A 1 1378 ? 14.613 35.279 -0.141 1.00 36.04 1374 GLY A C 1
ATOM 10539 O O . GLY A 1 1378 ? 14.337 34.119 0.148 1.00 35.49 1374 GLY A O 1
ATOM 10540 N N . GLU A 1 1379 ? 15.735 35.638 -0.757 1.00 39.39 1375 GLU A N 1
ATOM 10541 C CA . GLU A 1 1379 ? 16.727 34.668 -1.209 1.00 41.80 1375 GLU A CA 1
ATOM 10542 C C . GLU A 1 1379 ? 17.487 34.125 -0.018 1.00 39.37 1375 GLU A C 1
ATOM 10543 O O . GLU A 1 1379 ? 18.010 34.902 0.769 1.00 39.18 1375 GLU A O 1
ATOM 10549 N N . SER A 1 1380 ? 17.537 32.799 0.104 1.00 37.96 1376 SER A N 1
ATOM 10550 C CA . SER A 1 1380 ? 18.361 32.125 1.098 1.00 38.12 1376 SER A CA 1
ATOM 10551 C C . SER A 1 1380 ? 18.992 30.878 0.518 1.00 39.74 1376 SER A C 1
ATOM 10552 O O . SER A 1 1380 ? 18.576 30.378 -0.526 1.00 41.22 1376 SER A O 1
ATOM 10555 N N . TRP A 1 1381 ? 19.992 30.373 1.227 1.00 40.82 1377 TRP A N 1
ATOM 10556 C CA . TRP A 1 1381 ? 20.549 29.062 0.952 1.00 40.15 1377 TRP A CA 1
ATOM 10557 C C . TRP A 1 1381 ? 19.612 28.002 1.526 1.00 41.81 1377 TRP A C 1
ATOM 10558 O O . TRP A 1 1381 ? 18.619 28.332 2.184 1.00 40.80 1377 TRP A O 1
ATOM 10569 N N . GLN A 1 1382 ? 19.916 26.735 1.259 1.00 43.80 1378 GLN A N 1
ATOM 10570 C CA . GLN A 1 1382 ? 18.943 25.654 1.417 1.00 43.81 1378 GLN A CA 1
ATOM 10571 C C . GLN A 1 1382 ? 19.458 24.583 2.364 1.00 42.15 1378 GLN A C 1
ATOM 10572 O O . GLN A 1 1382 ? 20.572 24.105 2.192 1.00 42.04 1378 GLN A O 1
ATOM 10578 N N . ARG A 1 1383 ? 18.655 24.204 3.355 1.00 41.81 1379 ARG A N 1
ATOM 10579 C CA . ARG A 1 1383 ? 19.003 23.097 4.251 1.00 42.51 1379 ARG A CA 1
ATOM 10580 C C . ARG A 1 1383 ? 18.229 21.868 3.819 1.00 42.11 1379 ARG A C 1
ATOM 10581 O O . ARG A 1 1383 ? 17.021 21.939 3.683 1.00 42.10 1379 ARG A O 1
ATOM 10589 N N . SER A 1 1384 ? 18.926 20.755 3.608 1.00 43.43 1380 SER A N 1
ATOM 10590 C CA . SER A 1 1384 ? 18.278 19.463 3.337 1.00 47.20 1380 SER A CA 1
ATOM 10591 C C . SER A 1 1384 ? 17.783 18.803 4.627 1.00 48.80 1380 SER A C 1
ATOM 10592 O O . SER A 1 1384 ? 18.155 19.228 5.718 1.00 49.31 1380 SER A O 1
ATOM 10595 N N . GLU A 1 1385 ? 16.945 17.767 4.496 1.00 52.44 1381 GLU A N 1
ATOM 10596 C CA . GLU A 1 1385 ? 16.472 16.961 5.654 1.00 52.70 1381 GLU A CA 1
ATOM 10597 C C . GLU A 1 1385 ? 17.632 16.358 6.445 1.00 49.84 1381 GLU A C 1
ATOM 10598 O O . GLU A 1 1385 ? 17.571 16.289 7.666 1.00 46.13 1381 GLU A O 1
ATOM 10604 N N . ASP A 1 1386 ? 18.691 15.951 5.740 1.00 50.11 1382 ASP A N 1
ATOM 10605 C CA . ASP A 1 1386 ? 19.912 15.422 6.371 1.00 50.20 1382 ASP A CA 1
ATOM 10606 C C . ASP A 1 1386 ? 20.828 16.508 6.968 1.00 49.73 1382 ASP A C 1
ATOM 10607 O O . ASP A 1 1386 ? 21.962 16.219 7.329 1.00 49.72 1382 ASP A O 1
ATOM 10612 N N . SER A 1 1387 ? 20.345 17.751 7.025 1.00 50.09 1383 SER A N 1
ATOM 10613 C CA . SER A 1 1387 ? 21.028 18.892 7.652 1.00 47.43 1383 SER A CA 1
ATOM 10614 C C . SER A 1 1387 ? 22.267 19.392 6.907 1.00 44.02 1383 SER A C 1
ATOM 10615 O O . SER A 1 1387 ? 23.102 20.076 7.497 1.00 43.17 1383 SER A O 1
ATOM 10618 N N . SER A 1 1388 ? 22.361 19.080 5.614 1.00 42.41 1384 SER A N 1
ATOM 10619 C CA . SER A 1 1388 ? 23.431 19.594 4.762 1.00 42.38 1384 SER A CA 1
ATOM 10620 C C . SER A 1 1388 ? 22.907 20.716 3.865 1.00 42.26 1384 SER A C 1
ATOM 10621 O O . SER A 1 1388 ? 21.691 20.885 3.708 1.00 39.18 1384 SER A O 1
ATOM 10624 N N . LEU A 1 1389 ? 23.844 21.471 3.287 1.00 42.09 1385 LEU A N 1
ATOM 10625 C CA . LEU A 1 1389 ? 23.527 22.547 2.344 1.00 41.99 1385 LEU A CA 1
ATOM 10626 C C . LEU A 1 1389 ? 23.281 21.961 0.974 1.00 41.27 1385 LEU A C 1
ATOM 10627 O O . LEU A 1 1389 ? 24.062 21.118 0.530 1.00 40.10 1385 LEU A O 1
ATOM 10632 N N . VAL A 1 1390 ? 22.244 22.447 0.290 1.00 40.68 1386 VAL A N 1
ATOM 10633 C CA . VAL A 1 1390 ? 22.044 22.135 -1.116 1.00 40.21 1386 VAL A CA 1
ATOM 10634 C C . VAL A 1 1390 ? 22.948 23.067 -1.904 1.00 42.88 1386 VAL A C 1
ATOM 10635 O O . VAL A 1 1390 ? 23.020 24.268 -1.605 1.00 45.14 1386 VAL A O 1
ATOM 10639 N N . VAL A 1 1391 ? 23.620 22.492 -2.903 1.00 45.25 1387 VAL A N 1
ATOM 10640 C CA . VAL A 1 1391 ? 24.683 23.140 -3.684 1.00 47.09 1387 VAL A CA 1
ATOM 10641 C C . VAL A 1 1391 ? 24.451 22.909 -5.183 1.00 48.51 1387 VAL A C 1
ATOM 10642 O O . VAL A 1 1391 ? 23.911 21.867 -5.590 1.00 47.63 1387 VAL A O 1
ATOM 10646 N N . ASN A 1 1392 ? 24.853 23.890 -5.993 1.00 49.99 1388 ASN A N 1
ATOM 10647 C CA . ASN A 1 1392 ? 24.781 23.787 -7.455 1.00 52.27 1388 ASN A CA 1
ATOM 10648 C C . ASN A 1 1392 ? 25.899 22.906 -7.998 1.00 53.93 1388 ASN A C 1
ATOM 10649 O O . ASN A 1 1392 ? 26.949 22.745 -7.362 1.00 51.33 1388 ASN A O 1
ATOM 10654 N N . VAL A 1 1393 ? 25.678 22.375 -9.199 1.00 57.10 1389 VAL A N 1
ATOM 10655 C CA . VAL A 1 1393 ? 26.717 21.665 -9.959 1.00 59.08 1389 VAL A CA 1
ATOM 10656 C C . VAL A 1 1393 ? 27.999 22.516 -10.062 1.00 61.72 1389 VAL A C 1
ATOM 10657 O O . VAL A 1 1393 ? 29.108 21.970 -10.012 1.00 64.22 1389 VAL A O 1
ATOM 10661 N N . SER A 1 1394 ? 27.836 23.838 -10.187 1.00 61.14 1390 SER A N 1
ATOM 10662 C CA . SER A 1 1394 ? 28.959 24.798 -10.150 1.00 61.74 1390 SER A CA 1
ATOM 10663 C C . SER A 1 1394 ? 29.753 24.855 -8.824 1.00 59.58 1390 SER A C 1
ATOM 10664 O O . SER A 1 1394 ? 30.893 25.338 -8.817 1.00 60.44 1390 SER A O 1
ATOM 10667 N N . GLY A 1 1395 ? 29.146 24.410 -7.719 1.00 56.13 1391 GLY A N 1
ATOM 10668 C CA . GLY A 1 1395 ? 29.822 24.320 -6.421 1.00 54.85 1391 GLY A CA 1
ATOM 10669 C C . GLY A 1 1395 ? 29.419 25.367 -5.388 1.00 55.45 1391 GLY A C 1
ATOM 10670 O O . GLY A 1 1395 ? 29.679 25.181 -4.195 1.00 52.25 1391 GLY A O 1
ATOM 10671 N N . THR A 1 1396 ? 28.811 26.473 -5.831 1.00 54.64 1392 THR A N 1
ATOM 10672 C CA . THR A 1 1396 ? 28.294 27.494 -4.914 1.00 51.65 1392 THR A CA 1
ATOM 10673 C C . THR A 1 1396 ? 26.865 27.132 -4.480 1.00 49.52 1392 THR A C 1
ATOM 10674 O O . THR A 1 1396 ? 26.113 26.552 -5.276 1.00 46.00 1392 THR A O 1
ATOM 10678 N N . PRO A 1 1397 ? 26.491 27.477 -3.224 1.00 47.28 1393 PRO A N 1
ATOM 10679 C CA . PRO A 1 1397 ? 25.171 27.186 -2.647 1.00 47.46 1393 PRO A CA 1
ATOM 10680 C C . PRO A 1 1397 ? 23.982 27.555 -3.524 1.00 45.82 1393 PRO A C 1
ATOM 10681 O O . PRO A 1 1397 ? 23.976 28.620 -4.148 1.00 45.47 1393 PRO A O 1
ATOM 10685 N N . ALA A 1 1398 ? 22.989 26.670 -3.535 1.00 44.56 1394 ALA A N 1
ATOM 10686 C CA . ALA A 1 1398 ? 21.789 26.813 -4.349 1.00 44.75 1394 ALA A CA 1
ATOM 10687 C C . ALA A 1 1398 ? 20.824 27.789 -3.682 1.00 45.71 1394 ALA A C 1
ATOM 10688 O O . ALA A 1 1398 ? 20.474 27.607 -2.515 1.00 49.07 1394 ALA A O 1
ATOM 10690 N N . LEU A 1 1399 ? 20.405 28.814 -4.425 1.00 46.42 1395 LEU A N 1
ATOM 10691 C CA . LEU A 1 1399 ? 19.522 29.869 -3.920 1.00 47.32 1395 LEU A CA 1
ATOM 10692 C C . LEU A 1 1399 ? 18.060 29.557 -4.213 1.00 47.06 1395 LEU A C 1
ATOM 10693 O O . LEU A 1 1399 ? 17.743 29.022 -5.264 1.00 46.45 1395 LEU A O 1
ATOM 10698 N N . VAL A 1 1400 ? 17.175 29.889 -3.275 1.00 48.53 1396 VAL A N 1
ATOM 10699 C CA . VAL A 1 1400 ? 15.718 29.826 -3.494 1.00 47.59 1396 VAL A CA 1
ATOM 10700 C C . VAL A 1 1400 ? 15.073 31.020 -2.816 1.00 45.59 1396 VAL A C 1
ATOM 10701 O O . VAL A 1 1400 ? 15.675 31.593 -1.924 1.00 44.96 1396 VAL A O 1
ATOM 10705 N N . VAL A 1 1401 ? 13.867 31.395 -3.242 1.00 45.16 1397 VAL A N 1
ATOM 10706 C CA . VAL A 1 1401 ? 13.040 32.330 -2.467 1.00 46.34 1397 VAL A CA 1
ATOM 10707 C C . VAL A 1 1401 ? 12.135 31.531 -1.544 1.00 45.01 1397 VAL A C 1
ATOM 10708 O O . VAL A 1 1401 ? 11.539 30.526 -1.952 1.00 41.57 1397 VAL A O 1
ATOM 10712 N N . THR A 1 1402 ? 12.045 31.991 -0.300 1.00 44.49 1398 THR A N 1
ATOM 10713 C CA . THR A 1 1402 ? 11.380 31.250 0.761 1.00 42.65 1398 THR A CA 1
ATOM 10714 C C . THR A 1 1402 ? 10.603 32.170 1.692 1.00 43.01 1398 THR A C 1
ATOM 10715 O O . THR A 1 1402 ? 10.984 33.325 1.937 1.00 40.50 1398 THR A O 1
ATOM 10719 N N . ASP A 1 1403 ? 9.533 31.596 2.224 1.00 44.53 1399 ASP A N 1
ATOM 10720 C CA . ASP A 1 1403 ? 8.659 32.211 3.214 1.00 46.89 1399 ASP A CA 1
ATOM 10721 C C . ASP A 1 1403 ? 9.232 32.035 4.641 1.00 43.06 1399 ASP A C 1
ATOM 10722 O O . ASP A 1 1403 ? 8.742 32.653 5.590 1.00 40.95 1399 ASP A O 1
ATOM 10727 N N . ASN A 1 1404 ? 10.248 31.179 4.780 1.00 39.37 1400 ASN A N 1
ATOM 10728 C CA . ASN A 1 1404 ? 10.760 30.729 6.070 1.00 38.01 1400 ASN A CA 1
ATOM 10729 C C . ASN A 1 1404 ? 12.265 31.016 6.154 1.00 35.08 1400 ASN A C 1
ATOM 10730 O O . ASN A 1 1404 ? 13.082 30.104 6.302 1.00 32.57 1400 ASN A O 1
ATOM 10735 N N . ARG A 1 1405 ? 12.623 32.296 6.057 1.00 32.42 1401 ARG A N 1
ATOM 10736 C CA . ARG A 1 1405 ? 14.028 32.704 5.966 1.00 31.45 1401 ARG A CA 1
ATOM 10737 C C . ARG A 1 1405 ? 14.579 33.177 7.310 1.00 30.75 1401 ARG A C 1
ATOM 10738 O O . ARG A 1 1405 ? 13.901 33.875 8.058 1.00 28.67 1401 ARG A O 1
ATOM 10746 N N . TRP A 1 1406 ? 15.828 32.799 7.582 1.00 30.14 1402 TRP A N 1
ATOM 10747 C CA . TRP A 1 1406 ? 16.469 33.049 8.859 1.00 28.97 1402 TRP A CA 1
ATOM 10748 C C . TRP A 1 1406 ? 17.864 33.562 8.607 1.00 29.88 1402 TRP A C 1
ATOM 10749 O O . TRP A 1 1406 ? 18.556 33.052 7.735 1.00 33.99 1402 TRP A O 1
ATOM 10760 N N . ALA A 1 1407 ? 18.278 34.559 9.378 1.00 30.55 1403 ALA A N 1
ATOM 10761 C CA . ALA A 1 1407 ? 19.641 35.081 9.337 1.00 30.34 1403 ALA A CA 1
ATOM 10762 C C . ALA A 1 1407 ? 20.470 34.471 10.462 1.00 29.55 1403 ALA A C 1
ATOM 10763 O O . ALA A 1 1407 ? 20.204 34.725 11.638 1.00 28.08 1403 ALA A O 1
ATOM 10765 N N . VAL A 1 1408 ? 21.492 33.700 10.084 1.00 30.10 1404 VAL A N 1
ATOM 10766 C CA . VAL A 1 1408 ? 22.362 33.002 11.025 1.00 30.33 1404 VAL A CA 1
ATOM 10767 C C . VAL A 1 1408 ? 23.625 33.814 11.316 1.00 31.54 1404 VAL A C 1
ATOM 10768 O O . VAL A 1 1408 ? 24.358 34.179 10.403 1.00 30.94 1404 VAL A O 1
ATOM 10772 N N . SER A 1 1409 ? 23.872 34.057 12.605 1.00 33.22 1405 SER A N 1
ATOM 10773 C CA . SER A 1 1409 ? 24.898 34.981 13.070 1.00 34.29 1405 SER A CA 1
ATOM 10774 C C . SER A 1 1409 ? 25.702 34.361 14.187 1.00 34.30 1405 SER A C 1
ATOM 10775 O O . SER A 1 1409 ? 25.163 33.632 15.023 1.00 31.53 1405 SER A O 1
ATOM 10778 N N . GLY A 1 1410 ? 26.984 34.712 14.218 1.00 35.76 1406 GLY A N 1
ATOM 10779 C CA . GLY A 1 1410 ? 27.873 34.362 15.314 1.00 37.10 1406 GLY A CA 1
ATOM 10780 C C . GLY A 1 1410 ? 28.223 32.890 15.359 1.00 38.02 1406 GLY A C 1
ATOM 10781 O O . GLY A 1 1410 ? 28.567 32.369 16.430 1.00 35.90 1406 GLY A O 1
ATOM 10782 N N . ARG A 1 1411 ? 28.148 32.217 14.205 1.00 39.18 1407 ARG A N 1
ATOM 10783 C CA . ARG A 1 1411 ? 28.385 30.785 14.173 1.00 40.49 1407 ARG A CA 1
ATOM 10784 C C . ARG A 1 1411 ? 29.868 30.541 14.411 1.00 40.10 1407 ARG A C 1
ATOM 10785 O O . ARG A 1 1411 ? 30.720 31.136 13.739 1.00 39.48 1407 ARG A O 1
ATOM 10793 N N . THR A 1 1412 ? 30.146 29.689 15.398 1.00 38.62 1408 THR A N 1
ATOM 10794 C CA . THR A 1 1412 ? 31.489 29.480 15.907 1.00 37.57 1408 THR A CA 1
ATOM 10795 C C . THR A 1 1412 ? 31.761 27.989 16.096 1.00 37.02 1408 THR A C 1
ATOM 10796 O O . THR A 1 1412 ? 30.947 27.257 16.677 1.00 38.39 1408 THR A O 1
ATOM 10800 N N . GLU A 1 1413 ? 32.899 27.550 15.565 1.00 36.91 1409 GLU A N 1
ATOM 10801 C CA . GLU A 1 1413 ? 33.444 26.223 15.831 1.00 37.20 1409 GLU A CA 1
ATOM 10802 C C . GLU A 1 1413 ? 34.487 26.378 16.926 1.00 35.02 1409 GLU A C 1
ATOM 10803 O O . GLU A 1 1413 ? 35.415 27.180 16.788 1.00 32.85 1409 GLU A O 1
ATOM 10809 N N . TYR A 1 1414 ? 34.325 25.609 18.004 1.00 33.95 1410 TYR A N 1
ATOM 10810 C CA . TYR A 1 1414 ? 35.234 25.648 19.136 1.00 32.90 1410 TYR A CA 1
ATOM 10811 C C . TYR A 1 1414 ? 36.231 24.496 19.085 1.00 34.36 1410 TYR A C 1
ATOM 10812 O O . TYR A 1 1414 ? 35.923 23.420 18.585 1.00 34.31 1410 TYR A O 1
ATOM 10821 N N . ASP A 1 1415 ? 37.430 24.751 19.597 1.00 36.24 1411 ASP A N 1
ATOM 10822 C CA . ASP A 1 1415 ? 38.410 23.713 19.888 1.00 37.82 1411 ASP A CA 1
ATOM 10823 C C . ASP A 1 1415 ? 38.150 23.123 21.289 1.00 41.84 1411 ASP A C 1
ATOM 10824 O O . ASP A 1 1415 ? 37.108 23.393 21.904 1.00 42.47 1411 ASP A O 1
ATOM 10829 N N . GLY A 1 1416 ? 39.102 22.334 21.791 1.00 45.50 1412 GLY A N 1
ATOM 10830 C CA . GLY A 1 1416 ? 39.032 21.772 23.138 1.00 46.24 1412 GLY A CA 1
ATOM 10831 C C . GLY A 1 1416 ? 38.956 22.777 24.274 1.00 46.74 1412 GLY A C 1
ATOM 10832 O O . GLY A 1 1416 ? 38.176 22.587 25.211 1.00 45.99 1412 GLY A O 1
ATOM 10833 N N . LYS A 1 1417 ? 39.767 23.836 24.198 1.00 48.93 1413 LYS A N 1
ATOM 10834 C CA . LYS A 1 1417 ? 39.854 24.842 25.280 1.00 49.96 1413 LYS A CA 1
ATOM 10835 C C . LYS A 1 1417 ? 38.702 25.855 25.281 1.00 49.28 1413 LYS A C 1
ATOM 10836 O O . LYS A 1 1417 ? 38.599 26.667 26.203 1.00 48.73 1413 LYS A O 1
ATOM 10840 N N . GLY A 1 1418 ? 37.830 25.798 24.274 1.00 48.70 1414 GLY A N 1
ATOM 10841 C CA . GLY A 1 1418 ? 36.638 26.646 24.230 1.00 47.24 1414 GLY A CA 1
ATOM 10842 C C . GLY A 1 1418 ? 36.873 27.938 23.483 1.00 46.24 1414 GLY A C 1
ATOM 10843 O O . GLY A 1 1418 ? 36.087 28.888 23.614 1.00 43.97 1414 GLY A O 1
ATOM 10844 N N . GLN A 1 1419 ? 37.936 27.960 22.678 1.00 44.44 1415 GLN A N 1
ATOM 10845 C CA . GLN A 1 1419 ? 38.265 29.111 21.864 1.00 45.45 1415 GLN A CA 1
ATOM 10846 C C . GLN A 1 1419 ? 37.713 28.930 20.454 1.00 43.65 1415 GLN A C 1
ATOM 10847 O O . GLN A 1 1419 ? 37.702 27.825 19.909 1.00 38.44 1415 GLN A O 1
ATOM 10853 N N . GLY A 1 1420 ? 37.250 30.034 19.877 1.00 45.12 1416 GLY A N 1
ATOM 10854 C CA . GLY A 1 1420 ? 36.646 30.032 18.552 1.00 45.20 1416 GLY A CA 1
ATOM 10855 C C . GLY A 1 1420 ? 37.695 29.828 17.488 1.00 45.01 1416 GLY A C 1
ATOM 10856 O O . GLY A 1 1420 ? 38.455 30.740 17.189 1.00 43.70 1416 GLY A O 1
ATOM 10857 N N . ILE A 1 1421 ? 37.731 28.622 16.931 1.00 47.08 1417 ILE A N 1
ATOM 10858 C CA . ILE A 1 1421 ? 38.749 28.236 15.960 1.00 48.11 1417 ILE A CA 1
ATOM 10859 C C . ILE A 1 1421 ? 38.340 28.676 14.543 1.00 46.30 1417 ILE A C 1
ATOM 10860 O O . ILE A 1 1421 ? 39.189 29.026 13.727 1.00 43.30 1417 ILE A O 1
ATOM 10865 N N . ARG A 1 1422 ? 37.040 28.649 14.268 1.00 44.49 1418 ARG A N 1
ATOM 10866 C CA . ARG A 1 1422 ? 36.475 29.218 13.053 1.00 45.80 1418 ARG A CA 1
ATOM 10867 C C . ARG A 1 1422 ? 35.271 30.055 13.444 1.00 41.45 1418 ARG A C 1
ATOM 10868 O O . ARG A 1 1422 ? 34.430 29.587 14.205 1.00 38.82 1418 ARG A O 1
ATOM 10876 N N . VAL A 1 1423 ? 35.184 31.277 12.922 1.00 38.46 1419 VAL A N 1
ATOM 10877 C CA . VAL A 1 1423 ? 34.014 32.118 13.134 1.00 39.03 1419 VAL A CA 1
ATOM 10878 C C . VAL A 1 1423 ? 33.450 32.527 11.765 1.00 37.75 1419 VAL A C 1
ATOM 10879 O O . VAL A 1 1423 ? 34.122 33.185 10.978 1.00 37.10 1419 VAL A O 1
ATOM 10883 N N . TYR A 1 1424 ? 32.217 32.100 11.490 1.00 37.70 1420 TYR A N 1
ATOM 10884 C CA . TYR A 1 1424 ? 31.619 32.201 10.156 1.00 38.22 1420 TYR A CA 1
ATOM 10885 C C . TYR A 1 1424 ? 30.954 33.552 9.919 1.00 39.44 1420 TYR A C 1
ATOM 10886 O O . TYR A 1 1424 ? 30.474 34.194 10.863 1.00 39.47 1420 TYR A O 1
ATOM 10895 N N . GLN A 1 1425 ? 30.920 33.964 8.647 1.00 40.97 1421 GLN A N 1
ATOM 10896 C CA . GLN A 1 1425 ? 30.154 35.137 8.221 1.00 40.72 1421 GLN A CA 1
ATOM 10897 C C . GLN A 1 1425 ? 28.658 34.845 8.385 1.00 37.90 1421 GLN A C 1
ATOM 10898 O O . GLN A 1 1425 ? 28.250 33.683 8.418 1.00 36.52 1421 GLN A O 1
ATOM 10904 N N . PRO A 1 1426 ? 27.834 35.896 8.503 1.00 36.56 1422 PRO A N 1
ATOM 10905 C CA . PRO A 1 1426 ? 26.388 35.659 8.545 1.00 34.66 1422 PRO A CA 1
ATOM 10906 C C . PRO A 1 1426 ? 25.830 35.083 7.249 1.00 33.55 1422 PRO A C 1
ATOM 10907 O O . PRO A 1 1426 ? 26.391 35.320 6.183 1.00 31.37 1422 PRO A O 1
ATOM 10911 N N . TYR A 1 1427 ? 24.740 34.326 7.341 1.00 32.15 1423 TYR A N 1
ATOM 10912 C CA . TYR A 1 1427 ? 24.164 33.690 6.161 1.00 31.98 1423 TYR A CA 1
ATOM 10913 C C . TYR A 1 1427 ? 22.643 33.517 6.298 1.00 32.25 1423 TYR A C 1
ATOM 10914 O O . TYR A 1 1427 ? 22.122 33.409 7.417 1.00 30.72 1423 TYR A O 1
ATOM 10923 N N . PHE A 1 1428 ? 21.943 33.539 5.156 1.00 31.59 1424 PHE A N 1
ATOM 10924 C CA . PHE A 1 1428 ? 20.503 33.264 5.112 1.00 31.71 1424 PHE A CA 1
ATOM 10925 C C . PHE A 1 1428 ? 20.275 31.781 4.887 1.00 32.50 1424 PHE A C 1
ATOM 10926 O O . PHE A 1 1428 ? 21.017 31.137 4.147 1.00 32.12 1424 PHE A O 1
ATOM 10934 N N . LEU A 1 1429 ? 19.222 31.252 5.493 1.00 32.44 1425 LEU A N 1
ATOM 10935 C CA . LEU A 1 1429 ? 18.923 29.843 5.382 1.00 32.92 1425 LEU A CA 1
ATOM 10936 C C . LEU A 1 1429 ? 17.439 29.624 5.505 1.00 33.66 1425 LEU A C 1
ATOM 10937 O O . LEU A 1 1429 ? 16.804 30.224 6.362 1.00 34.75 1425 LEU A O 1
ATOM 10942 N N . ASP A 1 1430 ? 16.897 28.721 4.692 1.00 34.12 1426 ASP A N 1
ATOM 10943 C CA . ASP A 1 1430 ? 15.448 28.468 4.645 1.00 34.01 1426 ASP A CA 1
ATOM 10944 C C . ASP A 1 1430 ? 14.917 27.604 5.809 1.00 33.37 1426 ASP A C 1
ATOM 10945 O O . ASP A 1 1430 ? 13.948 26.867 5.635 1.00 32.25 1426 ASP A O 1
ATOM 10950 N N . ASP A 1 1431 ? 15.537 27.702 6.985 1.00 33.94 1427 ASP A N 1
ATOM 10951 C CA . ASP A 1 1431 ? 15.200 26.855 8.122 1.00 35.73 1427 ASP A CA 1
ATOM 10952 C C . ASP A 1 1431 ? 15.891 27.364 9.385 1.00 35.62 1427 ASP A C 1
ATOM 10953 O O . ASP A 1 1431 ? 17.036 27.824 9.338 1.00 37.92 1427 ASP A O 1
ATOM 10958 N N . TRP A 1 1432 ? 15.198 27.264 10.512 1.00 35.34 1428 TRP A N 1
ATOM 10959 C CA . TRP A 1 1432 ? 15.819 27.504 11.826 1.00 35.85 1428 TRP A CA 1
ATOM 10960 C C . TRP A 1 1432 ? 16.791 26.409 12.279 1.00 34.34 1428 TRP A C 1
ATOM 10961 O O . TRP A 1 1432 ? 17.607 26.653 13.155 1.00 34.22 1428 TRP A O 1
ATOM 10972 N N . ARG A 1 1433 ? 16.696 25.218 11.692 1.00 34.34 1429 ARG A N 1
ATOM 10973 C CA . ARG A 1 1433 ? 17.507 24.072 12.101 1.00 34.90 1429 ARG A CA 1
ATOM 10974 C C . ARG A 1 1433 ? 19.018 24.266 11.875 1.00 35.06 1429 ARG A C 1
ATOM 10975 O O . ARG A 1 1433 ? 19.456 25.215 11.208 1.00 34.09 1429 ARG A O 1
ATOM 10983 N N . TYR A 1 1434 ? 19.795 23.374 12.491 1.00 35.65 1430 TYR A N 1
ATOM 10984 C CA . TYR A 1 1434 ? 21.251 23.470 12.526 1.00 36.29 1430 TYR A CA 1
ATOM 10985 C C . TYR A 1 1434 ? 21.806 22.930 11.222 1.00 35.70 1430 TYR A C 1
ATOM 10986 O O . TYR A 1 1434 ? 21.472 21.816 10.830 1.00 36.83 1430 TYR A O 1
ATOM 10995 N N . LEU A 1 1435 ? 22.617 23.728 10.536 1.00 35.78 1431 LEU A N 1
ATOM 10996 C CA . LEU A 1 1435 ? 23.359 23.257 9.374 1.00 36.87 1431 LEU A CA 1
ATOM 10997 C C . LEU A 1 1435 ? 24.563 22.503 9.915 1.00 37.77 1431 LEU A C 1
ATOM 10998 O O . LEU A 1 1435 ? 25.271 23.030 10.771 1.00 37.70 1431 LEU A O 1
ATOM 11003 N N . SER A 1 1436 ? 24.795 21.280 9.438 1.00 39.99 1432 SER A N 1
ATOM 11004 C CA . SER A 1 1436 ? 25.923 20.447 9.931 1.00 41.58 1432 SER A CA 1
ATOM 11005 C C . SER A 1 1436 ? 27.285 21.163 9.832 1.00 41.62 1432 SER A C 1
ATOM 11006 O O . SER A 1 1436 ? 27.546 21.862 8.847 1.00 37.73 1432 SER A O 1
ATOM 11009 N N . ASP A 1 1437 ? 28.131 20.983 10.857 1.00 45.48 1433 ASP A N 1
ATOM 11010 C CA . ASP A 1 1437 ? 29.516 21.502 10.855 1.00 46.82 1433 ASP A CA 1
ATOM 11011 C C . ASP A 1 1437 ? 30.284 20.961 9.646 1.00 45.59 1433 ASP A C 1
ATOM 11012 O O . ASP A 1 1437 ? 31.195 21.613 9.146 1.00 43.91 1433 ASP A O 1
ATOM 11017 N N . ASP A 1 1438 ? 29.885 19.776 9.179 1.00 49.28 1434 ASP A N 1
ATOM 11018 C CA . ASP A 1 1438 ? 30.372 19.185 7.921 1.00 50.69 1434 ASP A CA 1
ATOM 11019 C C . ASP A 1 1438 ? 30.124 20.092 6.688 1.00 46.69 1434 ASP A C 1
ATOM 11020 O O . ASP A 1 1438 ? 31.069 20.419 5.970 1.00 43.62 1434 ASP A O 1
ATOM 11025 N N . SER A 1 1439 ? 28.877 20.520 6.456 1.00 45.60 1435 SER A N 1
ATOM 11026 C CA . SER A 1 1439 ? 28.564 21.456 5.341 1.00 43.65 1435 SER A CA 1
ATOM 11027 C C . SER A 1 1439 ? 29.147 22.860 5.542 1.00 41.47 1435 SER A C 1
ATOM 11028 O O . SER A 1 1439 ? 29.545 23.503 4.579 1.00 38.53 1435 SER A O 1
ATOM 11031 N N . ALA A 1 1440 ? 29.179 23.325 6.788 1.00 40.08 1436 ALA A N 1
ATOM 11032 C CA . ALA A 1 1440 ? 29.729 24.646 7.116 1.00 41.59 1436 ALA A CA 1
ATOM 11033 C C . ALA A 1 1440 ? 31.179 24.817 6.660 1.00 42.92 1436 ALA A C 1
ATOM 11034 O O . ALA A 1 1440 ? 31.511 25.807 6.005 1.00 43.39 1436 ALA A O 1
ATOM 11036 N N . ARG A 1 1441 ? 32.028 23.851 7.007 1.00 43.79 1437 ARG A N 1
ATOM 11037 C CA . ARG A 1 1441 ? 33.455 23.907 6.670 1.00 46.63 1437 ARG A CA 1
ATOM 11038 C C . ARG A 1 1441 ? 33.729 23.989 5.165 1.00 47.94 1437 ARG A C 1
ATOM 11039 O O . ARG A 1 1441 ? 34.658 24.686 4.745 1.00 49.51 1437 ARG A O 1
ATOM 11047 N N . THR A 1 1442 ? 32.926 23.280 4.371 1.00 49.36 1438 THR A N 1
ATOM 11048 C CA . THR A 1 1442 ? 33.066 23.265 2.909 1.00 51.43 1438 THR A CA 1
ATOM 11049 C C . THR A 1 1442 ? 32.595 24.544 2.218 1.00 49.94 1438 THR A C 1
ATOM 11050 O O . THR A 1 1442 ? 33.267 25.038 1.317 1.00 52.34 1438 THR A O 1
ATOM 11054 N N . ASP A 1 1443 ? 31.444 25.068 2.635 1.00 50.18 1439 ASP A N 1
ATOM 11055 C CA . ASP A 1 1443 ? 30.655 26.008 1.810 1.00 49.23 1439 ASP A CA 1
ATOM 11056 C C . ASP A 1 1443 ? 30.555 27.471 2.291 1.00 48.52 1439 ASP A C 1
ATOM 11057 O O . ASP A 1 1443 ? 30.288 28.366 1.474 1.00 50.34 1439 ASP A O 1
ATOM 11062 N N . LEU A 1 1444 ? 30.760 27.718 3.590 1.00 44.74 1440 LEU A N 1
ATOM 11063 C CA . LEU A 1 1444 ? 30.547 29.043 4.180 1.00 41.22 1440 LEU A CA 1
ATOM 11064 C C . LEU A 1 1444 ? 31.862 29.728 4.446 1.00 42.37 1440 LEU A C 1
ATOM 11065 O O . LEU A 1 1444 ? 32.875 29.082 4.714 1.00 45.17 1440 LEU A O 1
ATOM 11070 N N . PHE A 1 1445 ? 31.848 31.050 4.383 1.00 43.84 1441 PHE A N 1
ATOM 11071 C CA . PHE A 1 1445 ? 33.053 31.829 4.640 1.00 43.01 1441 PHE A CA 1
ATOM 11072 C C . PHE A 1 1445 ? 33.268 31.944 6.137 1.00 41.72 1441 PHE A C 1
ATOM 11073 O O . PHE A 1 1445 ? 32.313 32.082 6.902 1.00 40.28 1441 PHE A O 1
ATOM 11081 N N . ALA A 1 1446 ? 34.535 31.853 6.534 1.00 42.34 1442 ALA A N 1
ATOM 11082 C CA . ALA A 1 1446 ? 34.935 31.875 7.934 1.00 40.14 1442 ALA A CA 1
ATOM 11083 C C . ALA A 1 1446 ? 36.352 32.382 8.071 1.00 38.27 1442 ALA A C 1
ATOM 11084 O O . ALA A 1 1446 ? 37.200 32.121 7.218 1.00 36.95 1442 ALA A O 1
ATOM 11086 N N . ASP A 1 1447 ? 36.587 33.124 9.146 1.00 39.24 1443 ASP A N 1
ATOM 11087 C CA . ASP A 1 1447 ? 37.935 33.447 9.586 1.00 40.47 1443 ASP A CA 1
ATOM 11088 C C . ASP A 1 1447 ? 38.399 32.329 10.518 1.00 37.43 1443 ASP A C 1
ATOM 11089 O O . ASP A 1 1447 ? 37.636 31.872 11.358 1.00 35.37 1443 ASP A O 1
ATOM 11094 N N . THR A 1 1448 ? 39.648 31.904 10.344 1.00 35.72 1444 THR A N 1
ATOM 11095 C CA . THR A 1 1448 ? 40.265 30.843 11.128 1.00 34.11 1444 THR A CA 1
ATOM 11096 C C . THR A 1 1448 ? 41.225 31.501 12.109 1.00 33.77 1444 THR A C 1
ATOM 11097 O O . THR A 1 1448 ? 42.064 32.293 11.715 1.00 32.66 1444 THR A O 1
ATOM 11101 N N . HIS A 1 1449 ? 41.078 31.166 13.385 1.00 35.15 1445 HIS A N 1
ATOM 11102 C CA . HIS A 1 1449 ? 41.884 31.722 14.453 1.00 36.20 1445 HIS A CA 1
ATOM 11103 C C . HIS A 1 1449 ? 42.721 30.600 15.039 1.00 36.91 1445 HIS A C 1
ATOM 11104 O O . HIS A 1 1449 ? 42.182 29.579 15.439 1.00 37.97 1445 HIS A O 1
ATOM 11111 N N . ILE A 1 1450 ? 44.034 30.797 15.075 1.00 38.96 1446 ILE A N 1
ATOM 11112 C CA . ILE A 1 1450 ? 44.983 29.803 15.554 1.00 40.28 1446 ILE A CA 1
ATOM 11113 C C . ILE A 1 1450 ? 45.534 30.279 16.892 1.00 41.32 1446 ILE A C 1
ATOM 11114 O O . ILE A 1 1450 ? 46.088 31.379 16.981 1.00 39.80 1446 ILE A O 1
ATOM 11119 N N . TYR A 1 1451 ? 45.401 29.445 17.922 1.00 42.82 1447 TYR A N 1
ATOM 11120 C CA . TYR A 1 1451 ? 45.840 29.800 19.267 1.00 43.78 1447 TYR A CA 1
ATOM 11121 C C . TYR A 1 1451 ? 47.056 28.971 19.662 1.00 46.15 1447 TYR A C 1
ATOM 11122 O O . TYR A 1 1451 ? 47.171 27.812 19.266 1.00 45.06 1447 TYR A O 1
ATOM 11131 N N . ASP A 1 1452 ? 47.951 29.593 20.437 1.00 50.06 1448 ASP A N 1
ATOM 11132 C CA . ASP A 1 1452 ? 49.191 28.980 20.919 1.00 50.36 1448 ASP A CA 1
ATOM 11133 C C . ASP A 1 1452 ? 48.937 28.288 22.266 1.00 52.85 1448 ASP A C 1
ATOM 11134 O O . ASP A 1 1452 ? 47.851 28.433 22.826 1.00 54.30 1448 ASP A O 1
ATOM 11139 N N . PRO A 1 1453 ? 49.929 27.545 22.798 1.00 56.51 1449 PRO A N 1
ATOM 11140 C CA . PRO A 1 1453 ? 49.729 26.844 24.071 1.00 55.37 1449 PRO A CA 1
ATOM 11141 C C . PRO A 1 1453 ? 49.303 27.664 25.287 1.00 55.24 1449 PRO A C 1
ATOM 11142 O O . PRO A 1 1453 ? 48.769 27.085 26.219 1.00 61.64 1449 PRO A O 1
ATOM 11146 N N . LEU A 1 1454 ? 49.517 28.977 25.297 1.00 53.98 1450 LEU A N 1
ATOM 11147 C CA . LEU A 1 1454 ? 48.961 29.841 26.361 1.00 53.49 1450 LEU A CA 1
ATOM 11148 C C . LEU A 1 1454 ? 47.548 30.373 26.042 1.00 53.57 1450 LEU A C 1
ATOM 11149 O O . LEU A 1 1454 ? 47.030 31.231 26.765 1.00 51.27 1450 LEU A O 1
ATOM 11154 N N . GLY A 1 1455 ? 46.927 29.876 24.968 1.00 54.52 1451 GLY A N 1
ATOM 11155 C CA . GLY A 1 1455 ? 45.601 30.327 24.549 1.00 52.72 1451 GLY A CA 1
ATOM 11156 C C . GLY A 1 1455 ? 45.546 31.754 24.031 1.00 51.31 1451 GLY A C 1
ATOM 11157 O O . GLY A 1 1455 ? 44.516 32.421 24.150 1.00 51.55 1451 GLY A O 1
ATOM 11158 N N . ARG A 1 1456 ? 46.653 32.227 23.462 1.00 49.18 1452 ARG A N 1
ATOM 11159 C CA . ARG A 1 1456 ? 46.699 33.541 22.822 1.00 47.36 1452 ARG A CA 1
ATOM 11160 C C . ARG A 1 1456 ? 46.608 33.365 21.307 1.00 48.41 1452 ARG A C 1
ATOM 11161 O O . ARG A 1 1456 ? 47.285 32.516 20.721 1.00 47.21 1452 ARG A O 1
ATOM 11169 N N . GLU A 1 1457 ? 45.753 34.159 20.677 1.00 49.18 1453 GLU A N 1
ATOM 11170 C CA . GLU A 1 1457 ? 45.695 34.223 19.225 1.00 49.10 1453 GLU A CA 1
ATOM 11171 C C . GLU A 1 1457 ? 47.024 34.758 18.701 1.00 47.34 1453 GLU A C 1
ATOM 11172 O O . GLU A 1 1457 ? 47.434 35.859 19.076 1.00 46.88 1453 GLU A O 1
ATOM 11178 N N . TYR A 1 1458 ? 47.706 33.953 17.886 1.00 45.18 1454 TYR A N 1
ATOM 11179 C CA . TYR A 1 1458 ? 48.914 34.385 17.182 1.00 44.96 1454 TYR A CA 1
ATOM 11180 C C . TYR A 1 1458 ? 48.770 34.457 15.659 1.00 44.67 1454 TYR A C 1
ATOM 11181 O O . TYR A 1 1458 ? 49.641 35.006 14.986 1.00 43.31 1454 TYR A O 1
ATOM 11190 N N . GLN A 1 1459 ? 47.698 33.897 15.112 1.00 43.34 1455 GLN A N 1
ATOM 11191 C CA . GLN A 1 1459 ? 47.486 33.944 13.683 1.00 42.73 1455 GLN A CA 1
ATOM 11192 C C . GLN A 1 1459 ? 46.008 33.909 13.344 1.00 42.29 1455 GLN A C 1
ATOM 11193 O O . GLN A 1 1459 ? 45.233 33.249 14.023 1.00 42.89 1455 GLN A O 1
ATOM 11199 N N . VAL A 1 1460 ? 45.633 34.634 12.292 1.00 41.32 1456 VAL A N 1
ATOM 11200 C CA . VAL A 1 1460 ? 44.280 34.611 11.743 1.00 39.05 1456 VAL A CA 1
ATOM 11201 C C . VAL A 1 1460 ? 44.389 34.466 10.240 1.00 37.30 1456 VAL A C 1
ATOM 11202 O O . VAL A 1 1460 ? 45.142 35.203 9.617 1.00 35.03 1456 VAL A O 1
ATOM 11206 N N . ILE A 1 1461 ? 43.652 33.517 9.667 1.00 36.93 1457 ILE A N 1
ATOM 11207 C CA . ILE A 1 1461 ? 43.520 33.390 8.217 1.00 36.34 1457 ILE A CA 1
ATOM 11208 C C . ILE A 1 1461 ? 42.140 33.899 7.871 1.00 36.26 1457 ILE A C 1
ATOM 11209 O O . ILE A 1 1461 ? 41.155 33.272 8.224 1.00 35.49 1457 ILE A O 1
ATOM 11214 N N . THR A 1 1462 ? 42.068 35.033 7.180 1.00 38.18 1458 THR A N 1
ATOM 11215 C CA . THR A 1 1462 ? 40.781 35.644 6.831 1.00 38.58 1458 THR A CA 1
ATOM 11216 C C . THR A 1 1462 ? 40.104 34.807 5.749 1.00 40.04 1458 THR A C 1
ATOM 11217 O O . THR A 1 1462 ? 40.777 34.084 5.001 1.00 39.03 1458 THR A O 1
ATOM 11221 N N . ALA A 1 1463 ? 38.778 34.914 5.669 1.00 41.07 1459 ALA A N 1
ATOM 11222 C CA . ALA A 1 1463 ? 37.989 34.184 4.669 1.00 41.41 1459 ALA A CA 1
ATOM 11223 C C . ALA A 1 1463 ? 38.465 34.408 3.225 1.00 43.64 1459 ALA A C 1
ATOM 11224 O O . ALA A 1 1463 ? 38.394 33.504 2.401 1.00 46.24 1459 ALA A O 1
ATOM 11226 N N . LYS A 1 1464 ? 38.946 35.616 2.935 1.00 46.80 1460 LYS A N 1
ATOM 11227 C CA . LYS A 1 1464 ? 39.456 35.974 1.605 1.00 46.73 1460 LYS A CA 1
ATOM 11228 C C . LYS A 1 1464 ? 40.777 35.271 1.295 1.00 45.23 1460 LYS A C 1
ATOM 11229 O O . LYS A 1 1464 ? 41.107 35.095 0.135 1.00 48.97 1460 LYS A O 1
ATOM 11235 N N . GLY A 1 1465 ? 41.527 34.888 2.329 1.00 43.67 1461 GLY A N 1
ATOM 11236 C CA . GLY A 1 1465 ? 42.802 34.185 2.180 1.00 41.79 1461 GLY A CA 1
ATOM 11237 C C . GLY A 1 1465 ? 43.989 34.842 2.864 1.00 42.14 1461 GLY A C 1
ATOM 11238 O O . GLY A 1 1465 ? 45.043 34.234 2.930 1.00 41.99 1461 GLY A O 1
ATOM 11239 N N . TYR A 1 1466 ? 43.835 36.066 3.381 1.00 43.62 1462 TYR A N 1
ATOM 11240 C CA . TYR A 1 1466 ? 44.956 36.830 3.978 1.00 44.59 1462 TYR A CA 1
ATOM 11241 C C . TYR A 1 1466 ? 45.307 36.376 5.396 1.00 44.27 1462 TYR A C 1
ATOM 11242 O O . TYR A 1 1466 ? 44.648 35.497 5.940 1.00 43.41 1462 TYR A O 1
ATOM 11251 N N . ARG A 1 1467 ? 46.362 36.956 5.972 1.00 44.17 1463 ARG A N 1
ATOM 11252 C CA . ARG A 1 1467 ? 46.816 36.592 7.310 1.00 44.64 1463 ARG A CA 1
ATOM 11253 C C . ARG A 1 1467 ? 47.095 37.792 8.204 1.00 42.44 1463 ARG A C 1
ATOM 11254 O O . ARG A 1 1467 ? 47.666 38.787 7.768 1.00 39.95 1463 ARG A O 1
ATOM 11262 N N . ARG A 1 1468 ? 46.691 37.678 9.463 1.00 41.07 1464 ARG A N 1
ATOM 11263 C CA . ARG A 1 1468 ? 47.223 38.519 10.528 1.00 41.49 1464 ARG A CA 1
ATOM 11264 C C . ARG A 1 1468 ? 48.011 37.579 11.432 1.00 42.54 1464 ARG A C 1
ATOM 11265 O O . ARG A 1 1468 ? 47.495 36.549 11.855 1.00 43.33 1464 ARG A O 1
ATOM 11273 N N . GLU A 1 1469 ? 49.270 37.915 11.681 1.00 43.24 1465 GLU A N 1
ATOM 11274 C CA . GLU A 1 1469 ? 50.149 37.129 12.541 1.00 44.38 1465 GLU A CA 1
ATOM 11275 C C . GLU A 1 1469 ? 50.571 38.023 13.690 1.00 41.43 1465 GLU A C 1
ATOM 11276 O O . GLU A 1 1469 ? 50.542 39.237 13.591 1.00 39.01 1465 GLU A O 1
ATOM 11282 N N . ARG A 1 1470 ? 50.948 37.409 14.794 1.00 42.32 1466 ARG A N 1
ATOM 11283 C CA . ARG A 1 1470 ? 51.409 38.146 15.952 1.00 43.15 1466 ARG A CA 1
ATOM 11284 C C . ARG A 1 1470 ? 52.469 37.316 16.658 1.00 43.06 1466 ARG A C 1
ATOM 11285 O O . ARG A 1 1470 ? 52.308 36.113 16.802 1.00 43.03 1466 ARG A O 1
ATOM 11293 N N . GLN A 1 1471 ? 53.538 37.964 17.112 1.00 44.33 1467 GLN A N 1
ATOM 11294 C CA . GLN A 1 1471 ? 54.653 37.262 17.744 1.00 44.96 1467 GLN A CA 1
ATOM 11295 C C . GLN A 1 1471 ? 54.872 37.797 19.142 1.00 39.88 1467 GLN A C 1
ATOM 11296 O O . GLN A 1 1471 ? 55.009 39.002 19.334 1.00 37.29 1467 GLN A O 1
ATOM 11302 N N . TYR A 1 1472 ? 54.900 36.887 20.107 1.00 36.41 1468 TYR A N 1
ATOM 11303 C CA . TYR A 1 1472 ? 55.048 37.231 21.510 1.00 35.78 1468 TYR A CA 1
ATOM 11304 C C . TYR A 1 1472 ? 56.490 37.021 21.938 1.00 35.17 1468 TYR A C 1
ATOM 11305 O O . TYR A 1 1472 ? 57.057 35.954 21.716 1.00 33.64 1468 TYR A O 1
ATOM 11314 N N . THR A 1 1473 ? 57.087 38.058 22.518 1.00 36.31 1469 THR A N 1
ATOM 11315 C CA . THR A 1 1473 ? 58.389 37.948 23.174 1.00 37.00 1469 THR A CA 1
ATOM 11316 C C . THR A 1 1473 ? 58.267 38.588 24.558 1.00 37.25 1469 THR A C 1
ATOM 11317 O O . THR A 1 1473 ? 57.304 39.315 24.817 1.00 38.15 1469 THR A O 1
ATOM 11321 N N . PRO A 1 1474 ? 59.239 38.328 25.449 1.00 36.95 1470 PRO A N 1
ATOM 11322 C CA . PRO A 1 1474 ? 59.066 38.823 26.815 1.00 36.35 1470 PRO A CA 1
ATOM 11323 C C . PRO A 1 1474 ? 59.025 40.336 26.917 1.00 34.85 1470 PRO A C 1
ATOM 11324 O O . PRO A 1 1474 ? 58.312 40.860 27.755 1.00 36.12 1470 PRO A O 1
ATOM 11328 N N . TRP A 1 1475 ? 59.788 41.014 26.061 1.00 34.57 1471 TRP A N 1
ATOM 11329 C CA . TRP A 1 1475 ? 59.958 42.480 26.117 1.00 32.17 1471 TRP A CA 1
ATOM 11330 C C . TRP A 1 1475 ? 59.225 43.241 25.014 1.00 29.98 1471 TRP A C 1
ATOM 11331 O O . TRP A 1 1475 ? 59.143 44.470 25.063 1.00 27.91 1471 TRP A O 1
ATOM 11342 N N . PHE A 1 1476 ? 58.722 42.521 24.012 1.00 31.17 1472 PHE A N 1
ATOM 11343 C CA . PHE A 1 1476 ? 57.923 43.134 22.959 1.00 32.42 1472 PHE A CA 1
ATOM 11344 C C . PHE A 1 1476 ? 57.002 42.145 22.260 1.00 33.59 1472 PHE A C 1
ATOM 11345 O O . PHE A 1 1476 ? 57.267 40.932 22.231 1.00 33.70 1472 PHE A O 1
ATOM 11353 N N . VAL A 1 1477 ? 55.915 42.691 21.714 1.00 35.59 1473 VAL A N 1
ATOM 11354 C CA . VAL A 1 1477 ? 54.975 41.958 20.861 1.00 36.88 1473 VAL A CA 1
ATOM 11355 C C . VAL A 1 1477 ? 55.019 42.606 19.483 1.00 37.11 1473 VAL A C 1
ATOM 11356 O O . VAL A 1 1477 ? 55.114 43.828 19.386 1.00 38.42 1473 VAL A O 1
ATOM 11360 N N . VAL A 1 1478 ? 54.967 41.780 18.438 1.00 38.09 1474 VAL A N 1
ATOM 11361 C CA . VAL A 1 1478 ? 55.032 42.220 17.037 1.00 37.82 1474 VAL A CA 1
ATOM 11362 C C . VAL A 1 1478 ? 53.732 41.800 16.336 1.00 38.83 1474 VAL A C 1
ATOM 11363 O O . VAL A 1 1478 ? 53.449 40.589 16.229 1.00 37.15 1474 VAL A O 1
ATOM 11367 N N . ASN A 1 1479 ? 52.961 42.793 15.864 1.00 36.85 1475 ASN A N 1
ATOM 11368 C CA . ASN A 1 1479 ? 51.708 42.556 15.126 1.00 35.97 1475 ASN A CA 1
ATOM 11369 C C . ASN A 1 1479 ? 51.884 42.873 13.658 1.00 37.26 1475 ASN A C 1
ATOM 11370 O O . ASN A 1 1479 ? 52.420 43.924 13.304 1.00 38.58 1475 ASN A O 1
ATOM 11375 N N . GLN A 1 1480 ? 51.407 41.963 12.814 1.00 38.21 1476 GLN A N 1
ATOM 11376 C CA . GLN A 1 1480 ? 51.472 42.094 11.372 1.00 38.60 1476 GLN A CA 1
ATOM 11377 C C . GLN A 1 1480 ? 50.072 41.960 10.810 1.00 38.60 1476 GLN A C 1
ATOM 11378 O O . GLN A 1 1480 ? 49.412 40.957 11.054 1.00 38.87 1476 GLN A O 1
ATOM 11384 N N . ASP A 1 1481 ? 49.619 42.962 10.058 1.00 39.97 1477 ASP A N 1
ATOM 11385 C CA . ASP A 1 1481 ? 48.269 42.938 9.465 1.00 40.82 1477 ASP A CA 1
ATOM 11386 C C . ASP A 1 1481 ? 48.270 42.267 8.080 1.00 39.63 1477 ASP A C 1
ATOM 11387 O O . ASP A 1 1481 ? 49.257 41.632 7.690 1.00 37.30 1477 ASP A O 1
ATOM 11392 N N . GLU A 1 1482 ? 47.167 42.384 7.351 1.00 39.57 1478 GLU A N 1
ATOM 11393 C CA . GLU A 1 1482 ? 47.011 41.647 6.098 1.00 40.79 1478 GLU A CA 1
ATOM 11394 C C . GLU A 1 1482 ? 47.915 42.147 4.975 1.00 41.31 1478 GLU A C 1
ATOM 11395 O O . GLU A 1 1482 ? 48.313 41.360 4.117 1.00 41.01 1478 GLU A O 1
ATOM 11401 N N . ASN A 1 1483 ? 48.259 43.437 5.002 1.00 42.64 1479 ASN A N 1
ATOM 11402 C CA . ASN A 1 1483 ? 49.203 44.020 4.044 1.00 43.96 1479 ASN A CA 1
ATOM 11403 C C . ASN A 1 1483 ? 50.637 43.583 4.354 1.00 45.24 1479 ASN A C 1
ATOM 11404 O O . ASN A 1 1483 ? 51.376 43.212 3.444 1.00 44.94 1479 ASN A O 1
ATOM 11409 N N . ASP A 1 1484 ? 51.013 43.631 5.635 1.00 49.64 1480 ASP A N 1
ATOM 11410 C CA . ASP A 1 1484 ? 52.361 43.254 6.096 1.00 53.74 1480 ASP A CA 1
ATOM 11411 C C . ASP A 1 1484 ? 52.733 41.828 5.704 1.00 53.42 1480 ASP A C 1
ATOM 11412 O O . ASP A 1 1484 ? 53.735 41.603 5.040 1.00 52.93 1480 ASP A O 1
ATOM 11417 N N . THR A 1 1485 ? 51.908 40.877 6.126 1.00 56.04 1481 THR A N 1
ATOM 11418 C CA . THR A 1 1485 ? 52.150 39.449 5.888 1.00 57.91 1481 THR A CA 1
ATOM 11419 C C . THR A 1 1485 ? 52.090 39.055 4.408 1.00 61.12 1481 THR A C 1
ATOM 11420 O O . THR A 1 1485 ? 52.825 38.148 3.990 1.00 62.01 1481 THR A O 1
ATOM 11424 N N . ALA A 1 1486 ? 51.204 39.719 3.645 1.00 64.11 1482 ALA A N 1
ATOM 11425 C CA . ALA A 1 1486 ? 51.024 39.486 2.193 1.00 62.97 1482 ALA A CA 1
ATOM 11426 C C . ALA A 1 1486 ? 52.326 39.673 1.421 1.00 67.27 1482 ALA A C 1
ATOM 11427 O O . ALA A 1 1486 ? 52.574 38.961 0.447 1.00 65.14 1482 ALA A O 1
ATOM 11429 N N . ALA A 1 1487 ? 53.141 40.634 1.865 1.00 75.94 1483 ALA A N 1
ATOM 11430 C CA . ALA A 1 1487 ? 54.547 40.741 1.455 1.00 82.52 1483 ALA A CA 1
ATOM 11431 C C . ALA A 1 1487 ? 55.463 39.758 2.240 1.00 87.62 1483 ALA A C 1
ATOM 11432 O O . ALA A 1 1487 ? 56.154 40.157 3.189 1.00 85.53 1483 ALA A O 1
ATOM 11434 N N . ASN A 1 1488 ? 55.444 38.480 1.837 1.00 89.18 1484 ASN A N 1
ATOM 11435 C CA . ASN A 1 1488 ? 56.279 37.415 2.437 1.00 86.41 1484 ASN A CA 1
ATOM 11436 C C . ASN A 1 1488 ? 56.683 36.378 1.387 1.00 83.63 1484 ASN A C 1
ATOM 11437 O O . ASN A 1 1488 ? 55.900 36.040 0.497 1.00 75.85 1484 ASN A O 1
ATOM 11439 N N . SER B 2 4 ? 56.278 44.372 -0.585 1.00 80.53 4 SER B N 1
ATOM 11440 C CA . SER B 2 4 ? 57.508 45.203 -0.769 1.00 85.41 4 SER B CA 1
ATOM 11441 C C . SER B 2 4 ? 57.431 46.524 -0.001 1.00 86.36 4 SER B C 1
ATOM 11442 O O . SER B 2 4 ? 58.327 46.836 0.782 1.00 90.05 4 SER B O 1
ATOM 11445 N N . LEU B 2 5 ? 56.372 47.299 -0.237 1.00 83.18 5 LEU B N 1
ATOM 11446 C CA . LEU B 2 5 ? 56.138 48.546 0.510 1.00 81.32 5 LEU B CA 1
ATOM 11447 C C . LEU B 2 5 ? 55.775 48.271 1.977 1.00 77.37 5 LEU B C 1
ATOM 11448 O O . LEU B 2 5 ? 56.214 48.987 2.881 1.00 72.46 5 LEU B O 1
ATOM 11453 N N . PHE B 2 6 ? 54.965 47.240 2.199 1.00 73.87 6 PHE B N 1
ATOM 11454 C CA . PHE B 2 6 ? 54.472 46.901 3.535 1.00 70.71 6 PHE B CA 1
ATOM 11455 C C . PHE B 2 6 ? 55.260 45.760 4.209 1.00 67.00 6 PHE B C 1
ATOM 11456 O O . PHE B 2 6 ? 54.941 45.389 5.338 1.00 67.19 6 PHE B O 1
ATOM 11464 N N . SER B 2 7 ? 56.301 45.239 3.546 1.00 64.31 7 SER B N 1
ATOM 11465 C CA . SER B 2 7 ? 57.090 44.105 4.075 1.00 62.60 7 SER B CA 1
ATOM 11466 C C . SER B 2 7 ? 57.969 44.527 5.258 1.00 58.76 7 SER B C 1
ATOM 11467 O O . SER B 2 7 ? 58.683 45.536 5.184 1.00 54.42 7 SER B O 1
ATOM 11470 N N . ARG B 2 8 ? 57.910 43.745 6.336 1.00 54.74 8 ARG B N 1
ATOM 11471 C CA . ARG B 2 8 ? 58.643 44.047 7.559 1.00 53.93 8 ARG B CA 1
ATOM 11472 C C . ARG B 2 8 ? 58.351 45.487 8.024 1.00 51.43 8 ARG B C 1
ATOM 11473 O O . ARG B 2 8 ? 59.273 46.276 8.233 1.00 49.81 8 ARG B O 1
ATOM 11476 N N . THR B 2 9 ? 57.059 45.822 8.133 1.00 51.37 9 THR B N 1
ATOM 11477 C CA . THR B 2 9 ? 56.589 47.075 8.784 1.00 49.03 9 THR B CA 1
ATOM 11478 C C . THR B 2 9 ? 55.467 46.784 9.804 1.00 47.77 9 THR B C 1
ATOM 11479 O O . THR B 2 9 ? 54.320 47.240 9.629 1.00 45.21 9 THR B O 1
ATOM 11483 N N . PRO B 2 10 ? 55.794 46.016 10.867 1.00 46.02 10 PRO B N 1
ATOM 11484 C CA . PRO B 2 10 ? 54.789 45.671 11.867 1.00 44.98 10 PRO B CA 1
ATOM 11485 C C . PRO B 2 10 ? 54.468 46.829 12.811 1.00 43.54 10 PRO B C 1
ATOM 11486 O O . PRO B 2 10 ? 55.183 47.841 12.804 1.00 42.75 10 PRO B O 1
ATOM 11490 N N . LYS B 2 11 ? 53.368 46.683 13.559 1.00 41.68 11 LYS B N 1
ATOM 11491 C CA . LYS B 2 11 ? 53.112 47.460 14.781 1.00 41.71 11 LYS B CA 1
ATOM 11492 C C . LYS B 2 11 ? 53.764 46.664 15.919 1.00 40.70 11 LYS B C 1
ATOM 11493 O O . LYS B 2 11 ? 53.607 45.437 16.004 1.00 42.15 11 LYS B O 1
ATOM 11496 N N . VAL B 2 12 ? 54.507 47.357 16.775 1.00 37.22 12 VAL B N 1
ATOM 11497 C CA . VAL B 2 12 ? 55.284 46.707 17.811 1.00 35.57 12 VAL B CA 1
ATOM 11498 C C . VAL B 2 12 ? 55.021 47.379 19.144 1.00 34.55 12 VAL B C 1
ATOM 11499 O O . VAL B 2 12 ? 54.922 48.596 19.222 1.00 35.11 12 VAL B O 1
ATOM 11503 N N . THR B 2 13 ? 54.913 46.569 20.188 1.00 34.93 13 THR B N 1
ATOM 11504 C CA . THR B 2 13 ? 54.642 47.057 21.527 1.00 37.19 13 THR B CA 1
ATOM 11505 C C . THR B 2 13 ? 55.798 46.619 22.400 1.00 38.44 13 THR B C 1
ATOM 11506 O O . THR B 2 13 ? 56.030 45.429 22.548 1.00 38.78 13 THR B O 1
ATOM 11510 N N . VAL B 2 14 ? 56.524 47.587 22.963 1.00 39.58 14 VAL B N 1
ATOM 11511 C CA . VAL B 2 14 ? 57.693 47.312 23.808 1.00 39.24 14 VAL B CA 1
ATOM 11512 C C . VAL B 2 14 ? 57.357 47.517 25.290 1.00 37.89 14 VAL B C 1
ATOM 11513 O O . VAL B 2 14 ? 56.928 48.599 25.691 1.00 35.73 14 VAL B O 1
ATOM 11517 N N . PHE B 2 15 ? 57.553 46.474 26.092 1.00 37.43 15 PHE B N 1
ATOM 11518 C CA . PHE B 2 15 ? 57.205 46.525 27.513 1.00 38.86 15 PHE B CA 1
ATOM 11519 C C . PHE B 2 15 ? 58.386 46.946 28.392 1.00 39.52 15 PHE B C 1
ATOM 11520 O O . PHE B 2 15 ? 59.548 46.689 28.059 1.00 39.74 15 PHE B O 1
ATOM 11528 N N . ASP B 2 16 ? 58.070 47.576 29.526 1.00 38.47 16 ASP B N 1
ATOM 11529 C CA . ASP B 2 16 ? 59.010 47.680 30.640 1.00 37.88 16 ASP B CA 1
ATOM 11530 C C . ASP B 2 16 ? 59.056 46.308 31.358 1.00 38.90 16 ASP B C 1
ATOM 11531 O O . ASP B 2 16 ? 58.503 45.317 30.852 1.00 38.51 16 ASP B O 1
ATOM 11536 N N . ASN B 2 17 ? 59.701 46.244 32.523 1.00 38.18 17 ASN B N 1
ATOM 11537 C CA . ASN B 2 17 ? 59.786 44.989 33.279 1.00 37.99 17 ASN B CA 1
ATOM 11538 C C . ASN B 2 17 ? 58.549 44.677 34.123 1.00 39.30 17 ASN B C 1
ATOM 11539 O O . ASN B 2 17 ? 58.578 43.717 34.894 1.00 41.08 17 ASN B O 1
ATOM 11544 N N . ARG B 2 18 ? 57.477 45.466 33.966 1.00 40.12 18 ARG B N 1
ATOM 11545 C CA . ARG B 2 18 ? 56.191 45.254 34.641 1.00 39.26 18 ARG B CA 1
ATOM 11546 C C . ARG B 2 18 ? 55.052 45.028 33.645 1.00 40.24 18 ARG B C 1
ATOM 11547 O O . ARG B 2 18 ? 53.884 45.111 34.019 1.00 40.51 18 ARG B O 1
ATOM 11555 N N . GLY B 2 19 ? 55.378 44.767 32.377 1.00 40.93 19 GLY B N 1
ATOM 11556 C CA . GLY B 2 19 ? 54.358 44.584 31.337 1.00 40.91 19 GLY B CA 1
ATOM 11557 C C . GLY B 2 19 ? 53.554 45.817 30.958 1.00 40.92 19 GLY B C 1
ATOM 11558 O O . GLY B 2 19 ? 52.462 45.687 30.436 1.00 45.05 19 GLY B O 1
ATOM 11559 N N . LEU B 2 20 ? 54.086 47.010 31.214 1.00 40.68 20 LEU B N 1
ATOM 11560 C CA . LEU B 2 20 ? 53.470 48.265 30.775 1.00 39.37 20 LEU B CA 1
ATOM 11561 C C . LEU B 2 20 ? 54.138 48.699 29.468 1.00 39.51 20 LEU B C 1
ATOM 11562 O O . LEU B 2 20 ? 55.287 48.352 29.221 1.00 41.38 20 LEU B O 1
ATOM 11567 N N . THR B 2 21 ? 53.419 49.436 28.626 1.00 38.28 21 THR B N 1
ATOM 11568 C CA . THR B 2 21 ? 53.909 49.768 27.290 1.00 36.56 21 THR B CA 1
ATOM 11569 C C . THR B 2 21 ? 54.877 50.948 27.303 1.00 34.85 21 THR B C 1
ATOM 11570 O O . THR B 2 21 ? 54.455 52.099 27.331 1.00 33.41 21 THR B O 1
ATOM 11574 N N . ALA B 2 22 ? 56.173 50.650 27.262 1.00 34.86 22 ALA B N 1
ATOM 11575 C CA . ALA B 2 22 ? 57.220 51.681 27.261 1.00 35.90 22 ALA B CA 1
ATOM 11576 C C . ALA B 2 22 ? 57.364 52.396 25.916 1.00 36.77 22 ALA B C 1
ATOM 11577 O O . ALA B 2 22 ? 57.647 53.604 25.894 1.00 37.85 22 ALA B O 1
ATOM 11579 N N . ARG B 2 23 ? 57.226 51.650 24.813 1.00 34.96 23 ARG B N 1
ATOM 11580 C CA . ARG B 2 23 ? 57.327 52.217 23.472 1.00 34.16 23 ARG B CA 1
ATOM 11581 C C . ARG B 2 23 ? 56.318 51.584 22.545 1.00 34.82 23 ARG B C 1
ATOM 11582 O O . ARG B 2 23 ? 56.119 50.372 22.584 1.00 36.60 23 ARG B O 1
ATOM 11590 N N . ASP B 2 24 ? 55.687 52.414 21.719 1.00 35.39 24 ASP B N 1
ATOM 11591 C CA . ASP B 2 24 ? 54.947 51.955 20.554 1.00 37.04 24 ASP B CA 1
ATOM 11592 C C . ASP B 2 24 ? 55.832 52.267 19.353 1.00 39.18 24 ASP B C 1
ATOM 11593 O O . ASP B 2 24 ? 56.210 53.437 19.139 1.00 39.78 24 ASP B O 1
ATOM 11598 N N . ILE B 2 25 ? 56.158 51.228 18.577 1.00 39.07 25 ILE B N 1
ATOM 11599 C CA . ILE B 2 25 ? 57.037 51.372 17.418 1.00 39.22 25 ILE B CA 1
ATOM 11600 C C . ILE B 2 25 ? 56.263 51.091 16.148 1.00 37.83 25 ILE B C 1
ATOM 11601 O O . ILE B 2 25 ? 55.477 50.147 16.092 1.00 38.68 25 ILE B O 1
ATOM 11606 N N . ALA B 2 26 ? 56.503 51.940 15.146 1.00 36.90 26 ALA B N 1
ATOM 11607 C CA . ALA B 2 26 ? 55.888 51.866 13.820 1.00 35.81 26 ALA B CA 1
ATOM 11608 C C . ALA B 2 26 ? 56.989 52.053 12.780 1.00 36.00 26 ALA B C 1
ATOM 11609 O O . ALA B 2 26 ? 58.072 52.559 13.094 1.00 34.45 26 ALA B O 1
ATOM 11611 N N . TYR B 2 27 ? 56.711 51.640 11.548 1.00 35.96 27 TYR B N 1
ATOM 11612 C CA . TYR B 2 27 ? 57.732 51.623 10.508 1.00 36.99 27 TYR B CA 1
ATOM 11613 C C . TYR B 2 27 ? 57.171 52.302 9.266 1.00 37.34 27 TYR B C 1
ATOM 11614 O O . TYR B 2 27 ? 56.283 51.771 8.609 1.00 34.70 27 TYR B O 1
ATOM 11623 N N . HIS B 2 28 ? 57.678 53.507 8.993 1.00 39.38 28 HIS B N 1
ATOM 11624 C CA . HIS B 2 28 ? 57.187 54.356 7.907 1.00 41.09 28 HIS B CA 1
ATOM 11625 C C . HIS B 2 28 ? 57.962 54.101 6.630 1.00 40.96 28 HIS B C 1
ATOM 11626 O O . HIS B 2 28 ? 59.192 54.038 6.646 1.00 40.02 28 HIS B O 1
ATOM 11633 N N . ARG B 2 29 ? 57.230 53.969 5.529 1.00 42.54 29 ARG B N 1
ATOM 11634 C CA . ARG B 2 29 ? 57.817 53.831 4.207 1.00 45.55 29 ARG B CA 1
ATOM 11635 C C . ARG B 2 29 ? 56.900 54.480 3.169 1.00 48.46 29 ARG B C 1
ATOM 11636 O O . ARG B 2 29 ? 55.697 54.205 3.159 1.00 48.81 29 ARG B O 1
ATOM 11644 N N . HIS B 2 30 ? 57.472 55.346 2.319 1.00 52.70 30 HIS B N 1
ATOM 11645 C CA . HIS B 2 30 ? 56.747 56.019 1.221 1.00 54.09 30 HIS B CA 1
ATOM 11646 C C . HIS B 2 30 ? 56.951 55.151 -0.029 1.00 54.44 30 HIS B C 1
ATOM 11647 O O . HIS B 2 30 ? 58.049 54.613 -0.214 1.00 52.61 30 HIS B O 1
ATOM 11654 N N . PRO B 2 31 ? 55.902 54.972 -0.870 1.00 54.68 31 PRO B N 1
ATOM 11655 C CA . PRO B 2 31 ? 56.119 54.229 -2.132 1.00 55.79 31 PRO B CA 1
ATOM 11656 C C . PRO B 2 31 ? 57.101 54.891 -3.114 1.00 56.72 31 PRO B C 1
ATOM 11657 O O . PRO B 2 31 ? 57.720 54.186 -3.907 1.00 55.04 31 PRO B O 1
ATOM 11661 N N . ASP B 2 32 ? 57.202 56.223 -3.072 1.00 59.98 32 ASP B N 1
ATOM 11662 C CA . ASP B 2 32 ? 58.238 56.994 -3.783 1.00 62.08 32 ASP B CA 1
ATOM 11663 C C . ASP B 2 32 ? 59.662 56.498 -3.526 1.00 64.90 32 ASP B C 1
ATOM 11664 O O . ASP B 2 32 ? 60.456 56.394 -4.462 1.00 64.78 32 ASP B O 1
ATOM 11669 N N . ALA B 2 33 ? 59.973 56.210 -2.262 1.00 65.95 33 ALA B N 1
ATOM 11670 C CA . ALA B 2 33 ? 61.300 55.744 -1.852 1.00 65.07 33 ALA B CA 1
ATOM 11671 C C . ALA B 2 33 ? 61.189 54.411 -1.083 1.00 63.18 33 ALA B C 1
ATOM 11672 O O . ALA B 2 33 ? 61.294 54.388 0.147 1.00 61.93 33 ALA B O 1
ATOM 11674 N N . PRO B 2 34 ? 60.972 53.290 -1.812 1.00 63.47 34 PRO B N 1
ATOM 11675 C CA . PRO B 2 34 ? 60.776 51.993 -1.148 1.00 63.56 34 PRO B CA 1
ATOM 11676 C C . PRO B 2 34 ? 62.053 51.383 -0.549 1.00 65.14 34 PRO B C 1
ATOM 11677 O O . PRO B 2 34 ? 61.955 50.414 0.206 1.00 64.98 34 PRO B O 1
ATOM 11681 N N . GLU B 2 35 ? 63.225 51.929 -0.891 1.00 65.29 35 GLU B N 1
ATOM 11682 C CA . GLU B 2 35 ? 64.480 51.559 -0.234 1.00 62.97 35 GLU B CA 1
ATOM 11683 C C . GLU B 2 35 ? 64.530 52.004 1.248 1.00 60.77 35 GLU B C 1
ATOM 11684 O O . GLU B 2 35 ? 65.064 51.276 2.082 1.00 57.50 35 GLU B O 1
ATOM 11686 N N . VAL B 2 36 ? 63.955 53.173 1.571 1.00 62.16 36 VAL B N 1
ATOM 11687 C CA . VAL B 2 36 ? 64.059 53.779 2.933 1.00 59.10 36 VAL B CA 1
ATOM 11688 C C . VAL B 2 36 ? 62.860 53.480 3.875 1.00 56.17 36 VAL B C 1
ATOM 11689 O O . VAL B 2 36 ? 61.695 53.627 3.493 1.00 52.66 36 VAL B O 1
ATOM 11693 N N . THR B 2 37 ? 63.190 53.071 5.106 1.00 54.24 37 THR B N 1
ATOM 11694 C CA . THR B 2 37 ? 62.238 52.703 6.155 1.00 52.73 37 THR B CA 1
ATOM 11695 C C . THR B 2 37 ? 62.554 53.515 7.412 1.00 52.49 37 THR B C 1
ATOM 11696 O O . THR B 2 37 ? 63.592 53.303 8.022 1.00 51.95 37 THR B O 1
ATOM 11700 N N . ASN B 2 38 ? 61.654 54.421 7.801 1.00 54.01 38 ASN B N 1
ATOM 11701 C CA . ASN B 2 38 ? 61.832 55.269 8.998 1.00 54.02 38 ASN B CA 1
ATOM 11702 C C . ASN B 2 38 ? 61.155 54.674 10.247 1.00 53.82 38 ASN B C 1
ATOM 11703 O O . ASN B 2 38 ? 59.924 54.618 10.328 1.00 53.32 38 ASN B O 1
ATOM 11708 N N . GLU B 2 39 ? 61.962 54.241 11.216 1.00 52.92 39 GLU B N 1
ATOM 11709 C CA . GLU B 2 39 ? 61.450 53.704 12.480 1.00 51.58 39 GLU B CA 1
ATOM 11710 C C . GLU B 2 39 ? 60.940 54.857 13.336 1.00 48.95 39 GLU B C 1
ATOM 11711 O O . GLU B 2 39 ? 61.650 55.840 13.508 1.00 54.44 39 GLU B O 1
ATOM 11717 N N . ARG B 2 40 ? 59.730 54.723 13.877 1.00 45.81 40 ARG B N 1
ATOM 11718 C CA . ARG B 2 40 ? 59.083 55.788 14.650 1.00 45.44 40 ARG B CA 1
ATOM 11719 C C . ARG B 2 40 ? 58.704 55.273 16.048 1.00 44.49 40 ARG B C 1
ATOM 11720 O O . ARG B 2 40 ? 57.848 54.399 16.196 1.00 43.36 40 ARG B O 1
ATOM 11728 N N . ILE B 2 41 ? 59.346 55.837 17.067 1.00 42.68 41 ILE B N 1
ATOM 11729 C CA . ILE B 2 41 ? 59.193 55.415 18.454 1.00 40.62 41 ILE B CA 1
ATOM 11730 C C . ILE B 2 41 ? 58.348 56.430 19.238 1.00 39.26 41 ILE B C 1
ATOM 11731 O O . ILE B 2 41 ? 58.673 57.612 19.302 1.00 38.07 41 ILE B O 1
ATOM 11736 N N . THR B 2 42 ? 57.257 55.954 19.829 1.00 39.87 42 THR B N 1
ATOM 11737 C CA . THR B 2 42 ? 56.408 56.760 20.705 1.00 38.03 42 THR B CA 1
ATOM 11738 C C . THR B 2 42 ? 56.657 56.296 22.146 1.00 36.96 42 THR B C 1
ATOM 11739 O O . THR B 2 42 ? 56.138 55.262 22.550 1.00 35.49 42 THR B O 1
ATOM 11743 N N . PRO B 2 43 ? 57.476 57.044 22.916 1.00 37.48 43 PRO B N 1
ATOM 11744 C CA . PRO B 2 43 ? 57.746 56.605 24.292 1.00 37.00 43 PRO B CA 1
ATOM 11745 C C . PRO B 2 43 ? 56.653 56.986 25.277 1.00 36.71 43 PRO B C 1
ATOM 11746 O O . PRO B 2 43 ? 56.010 58.028 25.120 1.00 36.99 43 PRO B O 1
ATOM 11750 N N . HIS B 2 44 ? 56.468 56.123 26.279 1.00 37.59 44 HIS B N 1
ATOM 11751 C CA . HIS B 2 44 ? 55.560 56.348 27.408 1.00 36.65 44 HIS B CA 1
ATOM 11752 C C . HIS B 2 44 ? 56.307 56.023 28.707 1.00 35.29 44 HIS B C 1
ATOM 11753 O O . HIS B 2 44 ? 56.983 54.993 28.790 1.00 34.08 44 HIS B O 1
ATOM 11760 N N . GLN B 2 45 ? 56.169 56.896 29.706 1.00 36.64 45 GLN B N 1
ATOM 11761 C CA . GLN B 2 45 ? 56.780 56.726 31.035 1.00 38.06 45 GLN B CA 1
ATOM 11762 C C . GLN B 2 45 ? 55.759 56.392 32.105 1.00 37.31 45 GLN B C 1
ATOM 11763 O O . GLN B 2 45 ? 54.635 56.891 32.082 1.00 36.57 45 GLN B O 1
ATOM 11769 N N . TYR B 2 46 ? 56.180 55.584 33.071 1.00 38.20 46 TYR B N 1
ATOM 11770 C CA . TYR B 2 46 ? 55.343 55.219 34.205 1.00 39.75 46 TYR B CA 1
ATOM 11771 C C . TYR B 2 46 ? 56.093 55.463 35.499 1.00 39.46 46 TYR B C 1
ATOM 11772 O O . TYR B 2 46 ? 57.310 55.353 35.533 1.00 40.48 46 TYR B O 1
ATOM 11781 N N . ASP B 2 47 ? 55.360 55.798 36.557 1.00 40.32 47 ASP B N 1
ATOM 11782 C CA . ASP B 2 47 ? 55.952 55.990 37.876 1.00 41.38 47 ASP B CA 1
ATOM 11783 C C . ASP B 2 47 ? 55.986 54.670 38.656 1.00 42.48 47 ASP B C 1
ATOM 11784 O O . ASP B 2 47 ? 55.643 53.615 38.101 1.00 40.75 47 ASP B O 1
ATOM 11789 N N . ALA B 2 48 ? 56.413 54.740 39.923 1.00 42.90 48 ALA B N 1
ATOM 11790 C CA . ALA B 2 48 ? 56.529 53.578 40.806 1.00 43.07 48 ALA B CA 1
ATOM 11791 C C . ALA B 2 48 ? 55.266 52.728 40.910 1.00 45.23 48 ALA B C 1
ATOM 11792 O O . ALA B 2 48 ? 55.358 51.496 40.894 1.00 45.07 48 ALA B O 1
ATOM 11794 N N . ARG B 2 49 ? 54.099 53.370 41.001 1.00 48.13 49 ARG B N 1
ATOM 11795 C CA . ARG B 2 49 ? 52.819 52.628 41.127 1.00 50.00 49 ARG B CA 1
ATOM 11796 C C . ARG B 2 49 ? 52.438 51.866 39.841 1.00 46.17 49 ARG B C 1
ATOM 11797 O O . ARG B 2 49 ? 51.708 50.873 39.887 1.00 43.25 49 ARG B O 1
ATOM 11802 N N . GLY B 2 50 ? 52.936 52.341 38.707 1.00 43.65 50 GLY B N 1
ATOM 11803 C CA . GLY B 2 50 ? 52.567 51.800 37.412 1.00 44.41 50 GLY B CA 1
ATOM 11804 C C . GLY B 2 50 ? 51.527 52.629 36.681 1.00 42.10 50 GLY B C 1
ATOM 11805 O O . GLY B 2 50 ? 50.867 52.115 35.779 1.00 41.58 50 GLY B O 1
ATOM 11806 N N . PHE B 2 51 ? 51.386 53.902 37.057 1.00 41.96 51 PHE B N 1
ATOM 11807 C CA . PHE B 2 51 ? 50.505 54.836 36.357 1.00 41.71 51 PHE B CA 1
ATOM 11808 C C . PHE B 2 51 ? 51.331 55.600 35.332 1.00 42.05 51 PHE B C 1
ATOM 11809 O O . PHE B 2 51 ? 52.462 55.976 35.620 1.00 42.80 51 PHE B O 1
ATOM 11817 N N . LEU B 2 52 ? 50.760 55.798 34.139 1.00 41.95 52 LEU B N 1
ATOM 11818 C CA . LEU B 2 52 ? 51.354 56.613 33.071 1.00 41.36 52 LEU B CA 1
ATOM 11819 C C . LEU B 2 52 ? 51.583 58.056 33.537 1.00 42.45 52 LEU B C 1
ATOM 11820 O O . LEU B 2 52 ? 50.682 58.666 34.117 1.00 42.49 52 LEU B O 1
ATOM 11825 N N . THR B 2 53 ? 52.792 58.573 33.301 1.00 43.14 53 THR B N 1
ATOM 11826 C CA . THR B 2 53 ? 53.168 59.964 33.631 1.00 42.72 53 THR B CA 1
ATOM 11827 C C . THR B 2 53 ? 53.459 60.850 32.421 1.00 41.60 53 THR B C 1
ATOM 11828 O O . THR B 2 53 ? 53.290 62.071 32.496 1.00 39.73 53 THR B O 1
ATOM 11832 N N . GLN B 2 54 ? 53.939 60.243 31.338 1.00 42.51 54 GLN B N 1
ATOM 11833 C CA . GLN B 2 54 ? 54.361 60.973 30.148 1.00 44.22 54 GLN B CA 1
ATOM 11834 C C . GLN B 2 54 ? 54.150 60.186 28.879 1.00 43.81 54 GLN B C 1
ATOM 11835 O O . GLN B 2 54 ? 54.240 58.968 28.888 1.00 44.31 54 GLN B O 1
ATOM 11841 N N . SER B 2 55 ? 53.868 60.904 27.797 1.00 43.99 55 SER B N 1
ATOM 11842 C CA . SER B 2 55 ? 53.810 60.340 26.453 1.00 44.33 55 SER B CA 1
ATOM 11843 C C . SER B 2 55 ? 54.398 61.373 25.509 1.00 43.03 55 SER B C 1
ATOM 11844 O O . SER B 2 55 ? 54.342 62.560 25.781 1.00 45.02 55 SER B O 1
ATOM 11847 N N . ALA B 2 56 ? 54.972 60.925 24.407 1.00 42.71 56 ALA B N 1
ATOM 11848 C CA . ALA B 2 56 ? 55.466 61.843 23.392 1.00 43.32 56 ALA B CA 1
ATOM 11849 C C . ALA B 2 56 ? 55.473 61.178 22.013 1.00 44.44 56 ALA B C 1
ATOM 11850 O O . ALA B 2 56 ? 55.772 59.987 21.902 1.00 42.67 56 ALA B O 1
ATOM 11852 N N . ASP B 2 57 ? 55.129 61.951 20.976 1.00 45.82 57 ASP B N 1
ATOM 11853 C CA . ASP B 2 57 ? 55.167 61.475 19.582 1.00 47.00 57 ASP B CA 1
ATOM 11854 C C . ASP B 2 57 ? 56.630 61.392 19.127 1.00 46.45 57 ASP B C 1
ATOM 11855 O O . ASP B 2 57 ? 57.516 61.918 19.808 1.00 49.03 57 ASP B O 1
ATOM 11860 N N . PRO B 2 58 ? 56.902 60.721 17.998 1.00 45.77 58 PRO B N 1
ATOM 11861 C CA . PRO B 2 58 ? 58.314 60.604 17.588 1.00 46.38 58 PRO B CA 1
ATOM 11862 C C . PRO B 2 58 ? 59.022 61.944 17.302 1.00 47.50 58 PRO B C 1
ATOM 11863 O O . PRO B 2 58 ? 60.211 62.089 17.608 1.00 47.27 58 PRO B O 1
ATOM 11867 N N . ARG B 2 59 ? 58.286 62.905 16.740 1.00 48.84 59 ARG B N 1
ATOM 11868 C CA . ARG B 2 59 ? 58.848 64.204 16.335 1.00 50.84 59 ARG B CA 1
ATOM 11869 C C . ARG B 2 59 ? 59.304 65.049 17.524 1.00 50.70 59 ARG B C 1
ATOM 11870 O O . ARG B 2 59 ? 60.384 65.642 17.492 1.00 51.27 59 ARG B O 1
ATOM 11878 N N . LEU B 2 60 ? 58.465 65.102 18.556 1.00 50.28 60 LEU B N 1
ATOM 11879 C CA . LEU B 2 60 ? 58.770 65.850 19.775 1.00 50.67 60 LEU B CA 1
ATOM 11880 C C . LEU B 2 60 ? 59.752 65.136 20.717 1.00 51.53 60 LEU B C 1
ATOM 11881 O O . LEU B 2 60 ? 60.510 65.807 21.423 1.00 51.00 60 LEU B O 1
ATOM 11886 N N . HIS B 2 61 ? 59.746 63.799 20.739 1.00 51.01 61 HIS B N 1
ATOM 11887 C CA . HIS B 2 61 ? 60.789 63.045 21.452 1.00 50.24 61 HIS B CA 1
ATOM 11888 C C . HIS B 2 61 ? 62.141 63.355 20.829 1.00 51.44 61 HIS B C 1
ATOM 11889 O O . HIS B 2 61 ? 63.077 63.704 21.556 1.00 48.86 61 HIS B O 1
ATOM 11896 N N . ASP B 2 62 ? 62.223 63.252 19.493 1.00 53.16 62 ASP B N 1
ATOM 11897 C CA . ASP B 2 62 ? 63.425 63.654 18.729 1.00 55.31 62 ASP B CA 1
ATOM 11898 C C . ASP B 2 62 ? 63.959 65.032 19.166 1.00 54.85 62 ASP B C 1
ATOM 11899 O O . ASP B 2 62 ? 65.162 65.198 19.309 1.00 53.74 62 ASP B O 1
ATOM 11904 N N . ALA B 2 63 ? 63.063 65.994 19.405 1.00 55.01 63 ALA B N 1
ATOM 11905 C CA . ALA B 2 63 ? 63.439 67.336 19.868 1.00 54.13 63 ALA B CA 1
ATOM 11906 C C . ALA B 2 63 ? 63.495 67.497 21.399 1.00 54.88 63 ALA B C 1
ATOM 11907 O O . ALA B 2 63 ? 63.487 68.622 21.903 1.00 55.97 63 ALA B O 1
ATOM 11909 N N . GLY B 2 64 ? 63.541 66.387 22.138 1.00 57.82 64 GLY B N 1
ATOM 11910 C CA . GLY B 2 64 ? 63.577 66.409 23.607 1.00 56.69 64 GLY B CA 1
ATOM 11911 C C . GLY B 2 64 ? 62.363 66.971 24.333 1.00 57.43 64 GLY B C 1
ATOM 11912 O O . GLY B 2 64 ? 62.443 67.223 25.531 1.00 60.03 64 GLY B O 1
ATOM 11913 N N . ARG B 2 65 ? 61.240 67.152 23.634 1.00 58.27 65 ARG B N 1
ATOM 11914 C CA . ARG B 2 65 ? 60.008 67.687 24.231 1.00 57.66 65 ARG B CA 1
ATOM 11915 C C . ARG B 2 65 ? 58.971 66.581 24.465 1.00 55.50 65 ARG B C 1
ATOM 11916 O O . ARG B 2 65 ? 59.206 65.409 24.130 1.00 51.28 65 ARG B O 1
ATOM 11924 N N . VAL B 2 66 ? 57.842 66.962 25.066 1.00 52.31 66 VAL B N 1
ATOM 11925 C CA . VAL B 2 66 ? 56.806 66.022 25.502 1.00 50.38 66 VAL B CA 1
ATOM 11926 C C . VAL B 2 66 ? 55.416 66.479 25.036 1.00 48.57 66 VAL B C 1
ATOM 11927 O O . VAL B 2 66 ? 55.140 67.674 25.029 1.00 50.58 66 VAL B O 1
ATOM 11931 N N . ASN B 2 67 ? 54.550 65.525 24.671 1.00 46.70 67 ASN B N 1
ATOM 11932 C CA . ASN B 2 67 ? 53.136 65.809 24.312 1.00 45.64 67 ASN B CA 1
ATOM 11933 C C . ASN B 2 67 ? 52.194 65.959 25.509 1.00 43.43 67 ASN B C 1
ATOM 11934 O O . ASN B 2 67 ? 51.334 66.837 25.518 1.00 42.76 67 ASN B O 1
ATOM 11939 N N . PHE B 2 68 ? 52.308 65.053 26.474 1.00 43.90 68 PHE B N 1
ATOM 11940 C CA . PHE B 2 68 ? 51.451 65.055 27.676 1.00 45.20 68 PHE B CA 1
ATOM 11941 C C . PHE B 2 68 ? 52.229 64.708 28.948 1.00 44.75 68 PHE B C 1
ATOM 11942 O O . PHE B 2 68 ? 53.110 63.854 28.920 1.00 46.11 68 PHE B O 1
ATOM 11950 N N . SER B 2 69 ? 51.894 65.376 30.050 1.00 45.01 69 SER B N 1
ATOM 11951 C CA . SER B 2 69 ? 52.329 64.968 31.390 1.00 45.35 69 SER B CA 1
ATOM 11952 C C . SER B 2 69 ? 51.094 64.770 32.254 1.00 44.91 69 SER B C 1
ATOM 11953 O O . SER B 2 69 ? 50.171 65.580 32.199 1.00 46.55 69 SER B O 1
ATOM 11956 N N . TYR B 2 70 ? 51.076 63.702 33.046 1.00 43.05 70 TYR B N 1
ATOM 11957 C CA . TYR B 2 70 ? 49.927 63.370 33.887 1.00 41.58 70 TYR B CA 1
ATOM 11958 C C . TYR B 2 70 ? 50.344 63.290 35.355 1.00 41.02 70 TYR B C 1
ATOM 11959 O O . TYR B 2 70 ? 51.359 62.686 35.668 1.00 43.46 70 TYR B O 1
ATOM 11968 N N . LEU B 2 71 ? 49.567 63.901 36.245 1.00 42.18 71 LEU B N 1
ATOM 11969 C CA . LEU B 2 71 ? 49.740 63.763 37.693 1.00 44.08 71 LEU B CA 1
ATOM 11970 C C . LEU B 2 71 ? 48.484 63.149 38.273 1.00 43.97 71 LEU B C 1
ATOM 11971 O O . LEU B 2 71 ? 47.382 63.657 38.050 1.00 43.41 71 LEU B O 1
ATOM 11976 N N . THR B 2 72 ? 48.665 62.087 39.053 1.00 43.34 72 THR B N 1
ATOM 11977 C CA . THR B 2 72 ? 47.568 61.246 39.509 1.00 41.87 72 THR B CA 1
ATOM 11978 C C . THR B 2 72 ? 47.448 61.210 41.031 1.00 41.98 72 THR B C 1
ATOM 11979 O O . THR B 2 72 ? 48.437 61.347 41.754 1.00 41.26 72 THR B O 1
ATOM 11983 N N . ASP B 2 73 ? 46.223 61.002 41.512 1.00 41.05 73 ASP B N 1
ATOM 11984 C CA . ASP B 2 73 ? 46.015 60.641 42.908 1.00 39.71 73 ASP B CA 1
ATOM 11985 C C . ASP B 2 73 ? 46.503 59.201 43.095 1.00 37.29 73 ASP B C 1
ATOM 11986 O O . ASP B 2 73 ? 46.941 58.558 42.146 1.00 36.46 73 ASP B O 1
ATOM 11991 N N . LEU B 2 74 ? 46.424 58.699 44.312 1.00 36.83 74 LEU B N 1
ATOM 11992 C CA . LEU B 2 74 ? 47.037 57.421 44.665 1.00 37.87 74 LEU B CA 1
ATOM 11993 C C . LEU B 2 74 ? 46.273 56.220 44.111 1.00 38.70 74 LEU B C 1
ATOM 11994 O O . LEU B 2 74 ? 46.829 55.121 44.030 1.00 37.66 74 LEU B O 1
ATOM 11999 N N . ALA B 2 75 ? 45.010 56.436 43.732 1.00 39.73 75 ALA B N 1
ATOM 12000 C CA . ALA B 2 75 ? 44.202 55.425 43.050 1.00 40.56 75 ALA B CA 1
ATOM 12001 C C . ALA B 2 75 ? 44.366 55.411 41.514 1.00 43.00 75 ALA B C 1
ATOM 12002 O O . ALA B 2 75 ? 43.877 54.495 40.865 1.00 47.68 75 ALA B O 1
ATOM 12004 N N . GLY B 2 76 ? 45.055 56.395 40.934 1.00 44.78 76 GLY B N 1
ATOM 12005 C CA . GLY B 2 76 ? 45.208 56.499 39.471 1.00 45.00 76 GLY B CA 1
ATOM 12006 C C . GLY B 2 76 ? 44.387 57.602 38.800 1.00 46.45 76 GLY B C 1
ATOM 12007 O O . GLY B 2 76 ? 44.626 57.918 37.629 1.00 46.94 76 GLY B O 1
ATOM 12008 N N . GLY B 2 77 ? 43.421 58.183 39.520 1.00 45.35 77 GLY B N 1
ATOM 12009 C CA . GLY B 2 77 ? 42.659 59.330 39.022 1.00 44.64 77 GLY B CA 1
ATOM 12010 C C . GLY B 2 77 ? 43.570 60.487 38.635 1.00 43.94 77 GLY B C 1
ATOM 12011 O O . GLY B 2 77 ? 44.435 60.875 39.413 1.00 42.59 77 GLY B O 1
ATOM 12012 N N . VAL B 2 78 ? 43.379 61.025 37.431 1.00 43.29 78 VAL B N 1
ATOM 12013 C CA . VAL B 2 78 ? 44.250 62.068 36.899 1.00 42.33 78 VAL B CA 1
ATOM 12014 C C . VAL B 2 78 ? 43.788 63.421 37.410 1.00 42.38 78 VAL B C 1
ATOM 12015 O O . VAL B 2 78 ? 42.744 63.924 37.004 1.00 42.97 78 VAL B O 1
ATOM 12019 N N . LEU B 2 79 ? 44.584 63.994 38.309 1.00 44.64 79 LEU B N 1
ATOM 12020 C CA . LEU B 2 79 ? 44.336 65.322 38.861 1.00 44.66 79 LEU B CA 1
ATOM 12021 C C . LEU B 2 79 ? 44.844 66.450 37.960 1.00 46.40 79 LEU B C 1
ATOM 12022 O O . LEU B 2 79 ? 44.376 67.575 38.102 1.00 47.61 79 LEU B O 1
ATOM 12027 N N . ARG B 2 80 ? 45.810 66.185 37.074 1.00 46.64 80 ARG B N 1
ATOM 12028 C CA . ARG B 2 80 ? 46.310 67.230 36.176 1.00 47.39 80 ARG B CA 1
ATOM 12029 C C . ARG B 2 80 ? 46.929 66.724 34.886 1.00 45.45 80 ARG B C 1
ATOM 12030 O O . ARG B 2 80 ? 47.723 65.791 34.901 1.00 43.72 80 ARG B O 1
ATOM 12038 N N . THR B 2 81 ? 46.576 67.385 33.781 1.00 45.15 81 THR B N 1
ATOM 12039 C CA . THR B 2 81 ? 47.122 67.091 32.452 1.00 43.62 81 THR B CA 1
ATOM 12040 C C . THR B 2 81 ? 47.751 68.368 31.876 1.00 44.39 81 THR B C 1
ATOM 12041 O O . THR B 2 81 ? 47.084 69.390 31.793 1.00 41.83 81 THR B O 1
ATOM 12045 N N . GLN B 2 82 ? 49.036 68.296 31.518 1.00 48.87 82 GLN B N 1
ATOM 12046 C CA . GLN B 2 82 ? 49.754 69.362 30.810 1.00 49.98 82 GLN B CA 1
ATOM 12047 C C . GLN B 2 82 ? 49.990 68.876 29.399 1.00 47.59 82 GLN B C 1
ATOM 12048 O O . GLN B 2 82 ? 50.888 68.071 29.173 1.00 47.56 82 GLN B O 1
ATOM 12054 N N . GLY B 2 83 ? 49.183 69.355 28.459 1.00 45.50 83 GLY B N 1
ATOM 12055 C CA . GLY B 2 83 ? 49.274 68.941 27.067 1.00 44.67 83 GLY B CA 1
ATOM 12056 C C . GLY B 2 83 ? 49.869 70.004 26.168 1.00 44.11 83 GLY B C 1
ATOM 12057 O O . GLY B 2 83 ? 49.571 71.184 26.317 1.00 45.36 83 GLY B O 1
ATOM 12058 N N . ALA B 2 84 ? 50.704 69.573 25.228 1.00 43.61 84 ALA B N 1
ATOM 12059 C CA . ALA B 2 84 ? 51.264 70.456 24.210 1.00 43.51 84 ALA B CA 1
ATOM 12060 C C . ALA B 2 84 ? 50.174 71.075 23.344 1.00 45.24 84 ALA B C 1
ATOM 12061 O O . ALA B 2 84 ? 50.216 72.278 23.061 1.00 45.53 84 ALA B O 1
ATOM 12063 N N . ASP B 2 85 ? 49.204 70.254 22.935 1.00 46.10 85 ASP B N 1
ATOM 12064 C CA . ASP B 2 85 ? 48.119 70.709 22.057 1.00 46.28 85 ASP B CA 1
ATOM 12065 C C . ASP B 2 85 ? 46.987 71.444 22.806 1.00 45.77 85 ASP B C 1
ATOM 12066 O O . ASP B 2 85 ? 46.471 72.441 22.298 1.00 43.94 85 ASP B O 1
ATOM 12071 N N . ASN B 2 86 ? 46.613 70.974 24.001 1.00 45.96 86 ASN B N 1
ATOM 12072 C CA . ASN B 2 86 ? 45.387 71.460 24.684 1.00 45.02 86 ASN B CA 1
ATOM 12073 C C . ASN B 2 86 ? 45.600 72.116 26.053 1.00 42.33 86 ASN B C 1
ATOM 12074 O O . ASN B 2 86 ? 44.658 72.265 26.829 1.00 44.20 86 ASN B O 1
ATOM 12079 N N . GLY B 2 87 ? 46.835 72.481 26.356 1.00 40.14 87 GLY B N 1
ATOM 12080 C CA . GLY B 2 87 ? 47.133 73.211 27.565 1.00 41.44 87 GLY B CA 1
ATOM 12081 C C . GLY B 2 87 ? 47.062 72.386 28.828 1.00 43.13 87 GLY B C 1
ATOM 12082 O O . GLY B 2 87 ? 47.111 71.161 28.797 1.00 45.57 87 GLY B O 1
ATOM 12083 N N . THR B 2 88 ? 46.948 73.086 29.945 1.00 45.19 88 THR B N 1
ATOM 12084 C CA . THR B 2 88 ? 46.990 72.494 31.259 1.00 47.38 88 THR B CA 1
ATOM 12085 C C . THR B 2 88 ? 45.598 72.564 31.886 1.00 47.97 88 THR B C 1
ATOM 12086 O O . THR B 2 88 ? 44.877 73.551 31.702 1.00 48.92 88 THR B O 1
ATOM 12090 N N . SER B 2 89 ? 45.214 71.514 32.607 1.00 47.30 89 SER B N 1
ATOM 12091 C CA . SER B 2 89 ? 43.929 71.490 33.304 1.00 47.96 89 SER B CA 1
ATOM 12092 C C . SER B 2 89 ? 44.014 70.666 34.570 1.00 47.21 89 SER B C 1
ATOM 12093 O O . SER B 2 89 ? 44.739 69.673 34.618 1.00 46.98 89 SER B O 1
ATOM 12096 N N . VAL B 2 90 ? 43.243 71.080 35.574 1.00 46.47 90 VAL B N 1
ATOM 12097 C CA . VAL B 2 90 ? 43.196 70.426 36.868 1.00 45.41 90 VAL B CA 1
ATOM 12098 C C . VAL B 2 90 ? 41.767 69.973 37.155 1.00 44.26 90 VAL B C 1
ATOM 12099 O O . VAL B 2 90 ? 40.811 70.702 36.909 1.00 42.77 90 VAL B O 1
ATOM 12103 N N . SER B 2 91 ? 41.652 68.763 37.692 1.00 45.10 91 SER B N 1
ATOM 12104 C CA . SER B 2 91 ? 40.377 68.076 37.872 1.00 45.57 91 SER B CA 1
ATOM 12105 C C . SER B 2 91 ? 40.331 67.427 39.257 1.00 46.91 91 SER B C 1
ATOM 12106 O O . SER B 2 91 ? 41.349 66.932 39.751 1.00 50.36 91 SER B O 1
ATOM 12109 N N . LEU B 2 92 ? 39.162 67.452 39.893 1.00 45.85 92 LEU B N 1
ATOM 12110 C CA . LEU B 2 92 ? 38.950 66.751 41.164 1.00 44.23 92 LEU B CA 1
ATOM 12111 C C . LEU B 2 92 ? 37.503 66.291 41.264 1.00 42.48 92 LEU B C 1
ATOM 12112 O O . LEU B 2 92 ? 36.584 67.108 41.193 1.00 40.99 92 LEU B O 1
ATOM 12117 N N . ASN B 2 93 ? 37.307 64.986 41.415 1.00 41.68 93 ASN B N 1
ATOM 12118 C CA . ASN B 2 93 ? 35.988 64.436 41.713 1.00 41.64 93 ASN B CA 1
ATOM 12119 C C . ASN B 2 93 ? 35.829 64.287 43.218 1.00 39.26 93 ASN B C 1
ATOM 12120 O O . ASN B 2 93 ? 36.806 64.074 43.936 1.00 36.98 93 ASN B O 1
ATOM 12125 N N . ASP B 2 94 ? 34.598 64.396 43.698 1.00 38.39 94 ASP B N 1
ATOM 12126 C CA . ASP B 2 94 ? 34.341 64.161 45.109 1.00 39.95 94 ASP B CA 1
ATOM 12127 C C . ASP B 2 94 ? 34.419 62.663 45.445 1.00 39.62 94 ASP B C 1
ATOM 12128 O O . ASP B 2 94 ? 34.548 61.821 44.559 1.00 39.08 94 ASP B O 1
ATOM 12133 N N . VAL B 2 95 ? 34.371 62.345 46.730 1.00 39.83 95 VAL B N 1
ATOM 12134 C CA . VAL B 2 95 ? 34.425 60.951 47.189 1.00 40.07 95 VAL B CA 1
ATOM 12135 C C . VAL B 2 95 ? 33.305 60.051 46.638 1.00 39.21 95 VAL B C 1
ATOM 12136 O O . VAL B 2 95 ? 33.475 58.838 46.579 1.00 38.72 95 VAL B O 1
ATOM 12140 N N . ALA B 2 96 ? 32.177 60.633 46.231 1.00 38.13 96 ALA B N 1
ATOM 12141 C CA . ALA B 2 96 ? 31.138 59.877 45.525 1.00 39.19 96 ALA B CA 1
ATOM 12142 C C . ALA B 2 96 ? 31.418 59.637 44.032 1.00 38.97 96 ALA B C 1
ATOM 12143 O O . ALA B 2 96 ? 30.558 59.110 43.346 1.00 37.93 96 ALA B O 1
ATOM 12145 N N . GLY B 2 97 ? 32.588 60.035 43.528 1.00 40.87 97 GLY B N 1
ATOM 12146 C CA . GLY B 2 97 ? 32.954 59.849 42.118 1.00 42.55 97 GLY B CA 1
ATOM 12147 C C . GLY B 2 97 ? 32.398 60.868 41.124 1.00 44.66 97 GLY B C 1
ATOM 12148 O O . GLY B 2 97 ? 32.601 60.722 39.920 1.00 47.44 97 GLY B O 1
ATOM 12149 N N . ARG B 2 98 ? 31.733 61.914 41.614 1.00 43.48 98 ARG B N 1
ATOM 12150 C CA . ARG B 2 98 ? 31.046 62.877 40.756 1.00 43.95 98 ARG B CA 1
ATOM 12151 C C . ARG B 2 98 ? 32.013 64.025 40.412 1.00 45.17 98 ARG B C 1
ATOM 12152 O O . ARG B 2 98 ? 32.938 64.288 41.171 1.00 48.69 98 ARG B O 1
ATOM 12160 N N . PRO B 2 99 ? 31.801 64.718 39.279 1.00 44.82 99 PRO B N 1
ATOM 12161 C CA . PRO B 2 99 ? 32.540 65.956 39.021 1.00 44.14 99 PRO B CA 1
ATOM 12162 C C . PRO B 2 99 ? 32.353 66.975 40.139 1.00 44.12 99 PRO B C 1
ATOM 12163 O O . PRO B 2 99 ? 31.225 67.197 40.576 1.00 42.55 99 PRO B O 1
ATOM 12167 N N . PHE B 2 100 ? 33.452 67.551 40.619 1.00 44.76 100 PHE B N 1
ATOM 12168 C CA . PHE B 2 100 ? 33.395 68.598 41.652 1.00 46.22 100 PHE B CA 1
ATOM 12169 C C . PHE B 2 100 ? 34.002 69.922 41.183 1.00 44.54 100 PHE B C 1
ATOM 12170 O O . PHE B 2 100 ? 33.425 70.982 41.403 1.00 44.22 100 PHE B O 1
ATOM 12178 N N . ILE B 2 101 ? 35.175 69.861 40.569 1.00 43.66 101 ILE B N 1
ATOM 12179 C CA . ILE B 2 101 ? 35.819 71.050 40.040 1.00 44.38 101 ILE B CA 1
ATOM 12180 C C . ILE B 2 101 ? 36.738 70.702 38.870 1.00 44.63 101 ILE B C 1
ATOM 12181 O O . ILE B 2 101 ? 37.379 69.653 38.860 1.00 43.32 101 ILE B O 1
ATOM 12186 N N . VAL B 2 102 ? 36.752 71.581 37.872 1.00 45.77 102 VAL B N 1
ATOM 12187 C CA . VAL B 2 102 ? 37.695 71.508 36.765 1.00 45.40 102 VAL B CA 1
ATOM 12188 C C . VAL B 2 102 ? 38.156 72.920 36.484 1.00 44.71 102 VAL B C 1
ATOM 12189 O O . VAL B 2 102 ? 37.326 73.805 36.274 1.00 42.31 102 VAL B O 1
ATOM 12193 N N . VAL B 2 103 ? 39.475 73.111 36.486 1.00 43.87 103 VAL B N 1
ATOM 12194 C CA . VAL B 2 103 ? 40.099 74.383 36.163 1.00 42.09 103 VAL B CA 1
ATOM 12195 C C . VAL B 2 103 ? 40.942 74.180 34.899 1.00 41.94 103 VAL B C 1
ATOM 12196 O O . VAL B 2 103 ? 41.831 73.345 34.883 1.00 40.94 103 VAL B O 1
ATOM 12200 N N . SER B 2 104 ? 40.631 74.927 33.840 1.00 44.36 104 SER B N 1
ATOM 12201 C CA . SER B 2 104 ? 41.279 74.783 32.521 1.00 44.89 104 SER B CA 1
ATOM 12202 C C . SER B 2 104 ? 41.548 76.176 31.902 1.00 46.69 104 SER B C 1
ATOM 12203 O O . SER B 2 104 ? 41.377 77.189 32.589 1.00 46.68 104 SER B O 1
ATOM 12206 N N . HIS B 2 105 ? 41.960 76.225 30.628 1.00 47.08 105 HIS B N 1
ATOM 12207 C CA . HIS B 2 105 ? 42.457 77.457 29.996 1.00 50.09 105 HIS B CA 1
ATOM 12208 C C . HIS B 2 105 ? 43.653 77.999 30.778 1.00 52.74 105 HIS B C 1
ATOM 12209 O O . HIS B 2 105 ? 43.699 79.178 31.120 1.00 58.05 105 HIS B O 1
ATOM 12216 N N . ILE B 2 106 ? 44.598 77.114 31.080 1.00 54.97 106 ILE B N 1
ATOM 12217 C CA . ILE B 2 106 ? 45.839 77.464 31.766 1.00 57.87 106 ILE B CA 1
ATOM 12218 C C . ILE B 2 106 ? 46.962 77.088 30.810 1.00 64.17 106 ILE B C 1
ATOM 12219 O O . ILE B 2 106 ? 46.896 76.041 30.162 1.00 66.76 106 ILE B O 1
ATOM 12224 N N . SER B 2 107 ? 47.975 77.951 30.714 1.00 72.43 107 SER B N 1
ATOM 12225 C CA . SER B 2 107 ? 49.172 77.692 29.912 1.00 74.52 107 SER B CA 1
ATOM 12226 C C . SER B 2 107 ? 50.405 77.550 30.803 1.00 79.76 107 SER B C 1
ATOM 12227 O O . SER B 2 107 ? 50.493 78.198 31.845 1.00 79.95 107 SER B O 1
ATOM 12230 N N . ALA B 2 108 ? 51.348 76.704 30.384 1.00 84.85 108 ALA B N 1
ATOM 12231 C CA . ALA B 2 108 ? 52.651 76.574 31.051 1.00 87.57 108 ALA B CA 1
ATOM 12232 C C . ALA B 2 108 ? 53.735 77.386 30.302 1.00 91.47 108 ALA B C 1
ATOM 12233 O O . ALA B 2 108 ? 53.612 77.639 29.098 1.00 87.45 108 ALA B O 1
ATOM 12235 N N . THR B 2 109 ? 54.788 77.785 31.024 1.00 95.81 109 THR B N 1
ATOM 12236 C CA . THR B 2 109 ? 55.823 78.711 30.509 1.00 93.75 109 THR B CA 1
ATOM 12237 C C . THR B 2 109 ? 56.812 78.068 29.513 1.00 92.47 109 THR B C 1
ATOM 12238 O O . THR B 2 109 ? 57.295 76.948 29.703 1.00 89.43 109 THR B O 1
ATOM 12242 N N . THR B 2 113 ? 55.838 79.722 35.494 1.00 100.79 113 THR B N 1
ATOM 12243 C CA . THR B 2 113 ? 55.354 78.394 35.857 1.00 104.33 113 THR B CA 1
ATOM 12244 C C . THR B 2 113 ? 54.025 78.105 35.156 1.00 107.66 113 THR B C 1
ATOM 12245 O O . THR B 2 113 ? 53.975 77.246 34.273 1.00 112.85 113 THR B O 1
ATOM 12249 N N . GLU B 2 114 ? 52.963 78.821 35.538 1.00 104.77 114 GLU B N 1
ATOM 12250 C CA . GLU B 2 114 ? 51.617 78.579 34.992 1.00 102.73 114 GLU B CA 1
ATOM 12251 C C . GLU B 2 114 ? 50.800 79.870 34.839 1.00 99.93 114 GLU B C 1
ATOM 12252 O O . GLU B 2 114 ? 50.457 80.513 35.834 1.00 103.56 114 GLU B O 1
ATOM 12258 N N . ASP B 2 115 ? 50.493 80.229 33.589 1.00 92.57 115 ASP B N 1
ATOM 12259 C CA . ASP B 2 115 ? 49.665 81.397 33.267 1.00 87.52 115 ASP B CA 1
ATOM 12260 C C . ASP B 2 115 ? 48.194 81.083 33.597 1.00 86.62 115 ASP B C 1
ATOM 12261 O O . ASP B 2 115 ? 47.480 80.450 32.813 1.00 88.08 115 ASP B O 1
ATOM 12266 N N . ARG B 2 116 ? 47.761 81.544 34.771 1.00 84.09 116 ARG B N 1
ATOM 12267 C CA . ARG B 2 116 ? 46.429 81.265 35.323 1.00 78.32 116 ARG B CA 1
ATOM 12268 C C . ARG B 2 116 ? 45.395 82.390 35.032 1.00 71.31 116 ARG B C 1
ATOM 12269 O O . ARG B 2 116 ? 44.242 82.291 35.444 1.00 71.34 116 ARG B O 1
ATOM 12277 N N . SER B 2 117 ? 45.798 83.433 34.305 1.00 65.46 117 SER B N 1
ATOM 12278 C CA . SER B 2 117 ? 45.029 84.682 34.223 1.00 62.80 117 SER B CA 1
ATOM 12279 C C . SER B 2 117 ? 43.725 84.594 33.435 1.00 60.72 117 SER B C 1
ATOM 12280 O O . SER B 2 117 ? 42.781 85.332 33.727 1.00 61.78 117 SER B O 1
ATOM 12283 N N . LEU B 2 118 ? 43.689 83.718 32.430 1.00 59.34 118 LEU B N 1
ATOM 12284 C CA . LEU B 2 118 ? 42.494 83.505 31.595 1.00 56.84 118 LEU B CA 1
ATOM 12285 C C . LEU B 2 118 ? 41.757 82.197 31.964 1.00 55.01 118 LEU B C 1
ATOM 12286 O O . LEU B 2 118 ? 41.032 81.621 31.140 1.00 55.75 118 LEU B O 1
ATOM 12291 N N . ALA B 2 119 ? 41.915 81.748 33.209 1.00 51.72 119 ALA B N 1
ATOM 12292 C CA . ALA B 2 119 ? 41.521 80.395 33.584 1.00 49.67 119 ALA B CA 1
ATOM 12293 C C . ALA B 2 119 ? 40.024 80.305 33.810 1.00 47.93 119 ALA B C 1
ATOM 12294 O O . ALA B 2 119 ? 39.437 81.199 34.419 1.00 48.76 119 ALA B O 1
ATOM 12296 N N . VAL B 2 120 ? 39.420 79.224 33.321 1.00 44.74 120 VAL B N 1
ATOM 12297 C CA . VAL B 2 120 ? 38.006 78.936 33.559 1.00 45.20 120 VAL B CA 1
ATOM 12298 C C . VAL B 2 120 ? 37.898 77.885 34.659 1.00 43.87 120 VAL B C 1
ATOM 12299 O O . VAL B 2 120 ? 38.522 76.828 34.563 1.00 41.06 120 VAL B O 1
ATOM 12303 N N . THR B 2 121 ? 37.093 78.182 35.679 1.00 42.12 121 THR B N 1
ATOM 12304 C CA . THR B 2 121 ? 36.831 77.262 36.771 1.00 42.56 121 THR B CA 1
ATOM 12305 C C . THR B 2 121 ? 35.362 76.840 36.726 1.00 43.18 121 THR B C 1
ATOM 12306 O O . THR B 2 121 ? 34.469 77.665 36.871 1.00 41.58 121 THR B O 1
ATOM 12310 N N . ARG B 2 122 ? 35.144 75.541 36.515 1.00 45.20 122 ARG B N 1
ATOM 12311 C CA . ARG B 2 122 ? 33.816 74.941 36.418 1.00 45.89 122 ARG B CA 1
ATOM 12312 C C . ARG B 2 122 ? 33.557 74.101 37.670 1.00 44.92 122 ARG B C 1
ATOM 12313 O O . ARG B 2 122 ? 34.397 73.274 38.030 1.00 43.79 122 ARG B O 1
ATOM 12321 N N . THR B 2 123 ? 32.413 74.328 38.327 1.00 42.65 123 THR B N 1
ATOM 12322 C CA . THR B 2 123 ? 32.058 73.652 39.584 1.00 41.55 123 THR B CA 1
ATOM 12323 C C . THR B 2 123 ? 30.616 73.156 39.558 1.00 41.22 123 THR B C 1
ATOM 12324 O O . THR B 2 123 ? 29.802 73.611 38.761 1.00 42.20 123 THR B O 1
ATOM 12328 N N . TRP B 2 124 ? 30.330 72.209 40.443 1.00 42.02 124 TRP B N 1
ATOM 12329 C CA . TRP B 2 124 ? 29.051 71.508 40.504 1.00 43.16 124 TRP B CA 1
ATOM 12330 C C . TRP B 2 124 ? 28.473 71.602 41.903 1.00 44.36 124 TRP B C 1
ATOM 12331 O O . TRP B 2 124 ? 29.199 71.579 42.892 1.00 44.68 124 TRP B O 1
ATOM 12342 N N . GLN B 2 125 ? 27.156 71.690 41.965 1.00 46.62 125 GLN B N 1
ATOM 12343 C CA . GLN B 2 125 ? 26.428 71.708 43.219 1.00 49.89 125 GLN B CA 1
ATOM 12344 C C . GLN B 2 125 ? 25.376 70.589 43.167 1.00 45.54 125 GLN B C 1
ATOM 12345 O O . GLN B 2 125 ? 24.585 70.518 42.235 1.00 45.33 125 GLN B O 1
ATOM 12351 N N . TYR B 2 126 ? 25.397 69.704 44.155 1.00 43.08 126 TYR B N 1
ATOM 12352 C CA . TYR B 2 126 ? 24.493 68.561 44.200 1.00 40.42 126 TYR B CA 1
ATOM 12353 C C . TYR B 2 126 ? 23.451 68.811 45.276 1.00 40.70 126 TYR B C 1
ATOM 12354 O O . TYR B 2 126 ? 23.509 69.817 45.984 1.00 40.81 126 TYR B O 1
ATOM 12363 N N . GLU B 2 127 ? 22.466 67.923 45.352 1.00 41.86 127 GLU B N 1
ATOM 12364 C CA . GLU B 2 127 ? 21.512 67.923 46.455 1.00 41.88 127 GLU B CA 1
ATOM 12365 C C . GLU B 2 127 ? 22.243 67.658 47.766 1.00 41.58 127 GLU B C 1
ATOM 12366 O O . GLU B 2 127 ? 23.351 67.124 47.758 1.00 39.75 127 GLU B O 1
ATOM 12372 N N . ASP B 2 128 ? 21.617 68.027 48.883 1.00 42.88 128 ASP B N 1
ATOM 12373 C CA . ASP B 2 128 ? 22.191 67.775 50.210 1.00 43.12 128 ASP B CA 1
ATOM 12374 C C . ASP B 2 128 ? 22.159 66.294 50.543 1.00 42.29 128 ASP B C 1
ATOM 12375 O O . ASP B 2 128 ? 21.484 65.506 49.867 1.00 40.13 128 ASP B O 1
ATOM 12380 N N . ALA B 2 129 ? 22.873 65.945 51.611 1.00 43.50 129 ALA B N 1
ATOM 12381 C CA . ALA B 2 129 ? 23.096 64.553 52.016 1.00 43.73 129 ALA B CA 1
ATOM 12382 C C . ALA B 2 129 ? 21.848 63.745 52.361 1.00 42.89 129 ALA B C 1
ATOM 12383 O O . ALA B 2 129 ? 21.923 62.527 52.372 1.00 44.45 129 ALA B O 1
ATOM 12385 N N . ALA B 2 130 ? 20.731 64.406 52.660 1.00 41.21 130 ALA B N 1
ATOM 12386 C CA . ALA B 2 130 ? 19.460 63.725 52.921 1.00 42.25 130 ALA B CA 1
ATOM 12387 C C . ALA B 2 130 ? 18.651 63.379 51.669 1.00 41.74 130 ALA B C 1
ATOM 12388 O O . ALA B 2 130 ? 17.596 62.745 51.788 1.00 41.46 130 ALA B O 1
ATOM 12390 N N . LEU B 2 131 ? 19.124 63.818 50.498 1.00 40.28 131 LEU B N 1
ATOM 12391 C CA . LEU B 2 131 ? 18.529 63.473 49.196 1.00 39.43 131 LEU B CA 1
ATOM 12392 C C . LEU B 2 131 ? 19.484 62.552 48.418 1.00 37.72 131 LEU B C 1
ATOM 12393 O O . LEU B 2 131 ? 20.583 62.295 48.889 1.00 35.80 131 LEU B O 1
ATOM 12398 N N . PRO B 2 132 ? 19.058 62.016 47.252 1.00 37.77 132 PRO B N 1
ATOM 12399 C CA . PRO B 2 132 ? 19.918 61.040 46.541 1.00 37.93 132 PRO B CA 1
ATOM 12400 C C . PRO B 2 132 ? 21.264 61.539 46.000 1.00 38.17 132 PRO B C 1
ATOM 12401 O O . PRO B 2 132 ? 22.179 60.739 45.807 1.00 37.35 132 PRO B O 1
ATOM 12405 N N . GLY B 2 133 ? 21.381 62.841 45.768 1.00 39.92 133 GLY B N 1
ATOM 12406 C CA . GLY B 2 133 ? 22.635 63.445 45.324 1.00 41.22 133 GLY B CA 1
ATOM 12407 C C . GLY B 2 133 ? 22.681 63.736 43.837 1.00 42.79 133 GLY B C 1
ATOM 12408 O O . GLY B 2 133 ? 23.759 63.738 43.233 1.00 41.94 133 GLY B O 1
ATOM 12409 N N . ARG B 2 134 ? 21.510 64.007 43.256 1.00 43.61 134 ARG B N 1
ATOM 12410 C CA . ARG B 2 134 ? 21.402 64.386 41.852 1.00 42.57 134 ARG B CA 1
ATOM 12411 C C . ARG B 2 134 ? 21.921 65.826 41.669 1.00 42.23 134 ARG B C 1
ATOM 12412 O O . ARG B 2 134 ? 21.842 66.636 42.610 1.00 41.27 134 ARG B O 1
ATOM 12420 N N . PRO B 2 135 ? 22.459 66.149 40.470 1.00 41.42 135 PRO B N 1
ATOM 12421 C CA . PRO B 2 135 ? 23.034 67.496 40.265 1.00 41.16 135 PRO B CA 1
ATOM 12422 C C . PRO B 2 135 ? 21.989 68.599 40.297 1.00 41.19 135 PRO B C 1
ATOM 12423 O O . PRO B 2 135 ? 20.916 68.405 39.743 1.00 45.03 135 PRO B O 1
ATOM 12427 N N . LEU B 2 136 ? 22.295 69.732 40.933 1.00 40.16 136 LEU B N 1
ATOM 12428 C CA . LEU B 2 136 ? 21.373 70.883 40.992 1.00 39.17 136 LEU B CA 1
ATOM 12429 C C . LEU B 2 136 ? 21.788 72.038 40.081 1.00 38.92 136 LEU B C 1
ATOM 12430 O O . LEU B 2 136 ? 20.929 72.617 39.409 1.00 40.27 136 LEU B O 1
ATOM 12435 N N . ASN B 2 137 ? 23.071 72.394 40.075 1.00 36.95 137 ASN B N 1
ATOM 12436 C CA . ASN B 2 137 ? 23.579 73.360 39.105 1.00 38.28 137 ASN B CA 1
ATOM 12437 C C . ASN B 2 137 ? 25.061 73.203 38.769 1.00 39.96 137 ASN B C 1
ATOM 12438 O O . ASN B 2 137 ? 25.835 72.589 39.502 1.00 40.19 137 ASN B O 1
ATOM 12443 N N . VAL B 2 138 ? 25.419 73.771 37.625 1.00 41.87 138 VAL B N 1
ATOM 12444 C CA . VAL B 2 138 ? 26.786 73.868 37.167 1.00 43.30 138 VAL B CA 1
ATOM 12445 C C . VAL B 2 138 ? 27.105 75.350 37.153 1.00 45.11 138 VAL B C 1
ATOM 12446 O O . VAL B 2 138 ? 26.272 76.173 36.767 1.00 46.27 138 VAL B O 1
ATOM 12450 N N . THR B 2 139 ? 28.316 75.685 37.572 1.00 46.05 139 THR B N 1
ATOM 12451 C CA . THR B 2 139 ? 28.745 77.069 37.662 1.00 45.70 139 THR B CA 1
ATOM 12452 C C . THR B 2 139 ? 30.042 77.217 36.898 1.00 43.38 139 THR B C 1
ATOM 12453 O O . THR B 2 139 ? 30.825 76.283 36.843 1.00 39.43 139 THR B O 1
ATOM 12457 N N . GLU B 2 140 ? 30.230 78.382 36.285 1.00 45.47 140 GLU B N 1
ATOM 12458 C CA . GLU B 2 140 ? 31.424 78.697 35.515 1.00 48.03 140 GLU B CA 1
ATOM 12459 C C . GLU B 2 140 ? 31.904 80.098 35.868 1.00 47.79 140 GLU B C 1
ATOM 12460 O O . GLU B 2 140 ? 31.143 81.058 35.782 1.00 48.41 140 GLU B O 1
ATOM 12466 N N . GLN B 2 141 ? 33.170 80.188 36.269 1.00 49.22 141 GLN B N 1
ATOM 12467 C CA . GLN B 2 141 ? 33.810 81.429 36.688 1.00 51.15 141 GLN B CA 1
ATOM 12468 C C . GLN B 2 141 ? 35.047 81.609 35.814 1.00 51.51 141 GLN B C 1
ATOM 12469 O O . GLN B 2 141 ? 35.918 80.738 35.775 1.00 51.80 141 GLN B O 1
ATOM 12475 N N . ILE B 2 142 ? 35.102 82.727 35.100 1.00 53.89 142 ILE B N 1
ATOM 12476 C CA . ILE B 2 142 ? 36.164 83.003 34.136 1.00 58.29 142 ILE B CA 1
ATOM 12477 C C . ILE B 2 142 ? 37.022 84.154 34.672 1.00 62.02 142 ILE B C 1
ATOM 12478 O O . ILE B 2 142 ? 36.494 85.230 34.951 1.00 67.45 142 ILE B O 1
ATOM 12483 N N . SER B 2 143 ? 38.327 83.919 34.824 1.00 65.59 143 SER B N 1
ATOM 12484 C CA . SER B 2 143 ? 39.303 84.958 35.232 1.00 68.97 143 SER B CA 1
ATOM 12485 C C . SER B 2 143 ? 38.943 85.712 36.545 1.00 69.87 143 SER B C 1
ATOM 12486 O O . SER B 2 143 ? 38.962 85.115 37.629 1.00 63.69 143 SER B O 1
ATOM 12489 N N . THR B 2 144 ? 38.617 87.005 36.432 1.00 73.85 144 THR B N 1
ATOM 12490 C CA . THR B 2 144 ? 38.235 87.863 37.553 1.00 75.68 144 THR B CA 1
ATOM 12491 C C . THR B 2 144 ? 36.729 88.185 37.578 1.00 75.52 144 THR B C 1
ATOM 12492 O O . THR B 2 144 ? 36.263 88.860 38.501 1.00 72.47 144 THR B O 1
ATOM 12496 N N . GLU B 2 145 ? 35.978 87.702 36.579 1.00 72.05 145 GLU B N 1
ATOM 12497 C CA . GLU B 2 145 ? 34.536 87.958 36.473 1.00 70.19 145 GLU B CA 1
ATOM 12498 C C . GLU B 2 145 ? 33.750 87.200 37.542 1.00 63.92 145 GLU B C 1
ATOM 12499 O O . GLU B 2 145 ? 34.237 86.224 38.122 1.00 61.40 145 GLU B O 1
ATOM 12505 N N . VAL B 2 146 ? 32.525 87.651 37.788 1.00 57.81 146 VAL B N 1
ATOM 12506 C CA . VAL B 2 146 ? 31.654 86.987 38.752 1.00 57.25 146 VAL B CA 1
ATOM 12507 C C . VAL B 2 146 ? 31.233 85.626 38.172 1.00 55.06 146 VAL B C 1
ATOM 12508 O O . VAL B 2 146 ? 31.068 85.480 36.963 1.00 53.10 146 VAL B O 1
ATOM 12512 N N . ALA B 2 147 ? 31.089 84.633 39.043 1.00 54.08 147 ALA B N 1
ATOM 12513 C CA . ALA B 2 147 ? 30.584 83.322 38.647 1.00 52.25 147 ALA B CA 1
ATOM 12514 C C . ALA B 2 147 ? 29.207 83.432 37.983 1.00 51.38 147 ALA B C 1
ATOM 12515 O O . ALA B 2 147 ? 28.361 84.214 38.423 1.00 49.73 147 ALA B O 1
ATOM 12517 N N . ARG B 2 148 ? 29.008 82.663 36.915 1.00 49.67 148 ARG B N 1
ATOM 12518 C CA . ARG B 2 148 ? 27.708 82.538 36.258 1.00 49.17 148 ARG B CA 1
ATOM 12519 C C . ARG B 2 148 ? 27.174 81.118 36.434 1.00 45.35 148 ARG B C 1
ATOM 12520 O O . ARG B 2 148 ? 27.921 80.149 36.275 1.00 41.60 148 ARG B O 1
ATOM 12528 N N . ILE B 2 149 ? 25.885 81.005 36.754 1.00 41.74 149 ILE B N 1
ATOM 12529 C CA . ILE B 2 149 ? 25.224 79.706 36.855 1.00 41.06 149 ILE B CA 1
ATOM 12530 C C . ILE B 2 149 ? 24.745 79.281 35.460 1.00 40.31 149 ILE B C 1
ATOM 12531 O O . ILE B 2 149 ? 23.703 79.736 34.982 1.00 38.08 149 ILE B O 1
ATOM 12536 N N . THR B 2 150 ? 25.519 78.407 34.815 1.00 40.80 150 THR B N 1
ATOM 12537 C CA . THR B 2 150 ? 25.272 78.011 33.418 1.00 41.81 150 THR B CA 1
ATOM 12538 C C . THR B 2 150 ? 24.233 76.909 33.225 1.00 41.40 150 THR B C 1
ATOM 12539 O O . THR B 2 150 ? 23.654 76.815 32.136 1.00 41.12 150 THR B O 1
ATOM 12543 N N . GLU B 2 151 ? 24.016 76.077 34.250 1.00 40.05 151 GLU B N 1
ATOM 12544 C CA . GLU B 2 151 ? 23.032 74.994 34.188 1.00 39.93 151 GLU B CA 1
ATOM 12545 C C . GLU B 2 151 ? 22.252 74.840 35.487 1.00 37.97 151 GLU B C 1
ATOM 12546 O O . GLU B 2 151 ? 22.774 75.100 36.562 1.00 34.97 151 GLU B O 1
ATOM 12552 N N . ARG B 2 152 ? 20.994 74.422 35.367 1.00 37.15 152 ARG B N 1
ATOM 12553 C CA . ARG B 2 152 ? 20.176 74.029 36.515 1.00 37.95 152 ARG B CA 1
ATOM 12554 C C . ARG B 2 152 ? 19.264 72.853 36.180 1.00 37.34 152 ARG B C 1
ATOM 12555 O O . ARG B 2 152 ? 18.814 72.679 35.042 1.00 36.70 152 ARG B O 1
ATOM 12563 N N . PHE B 2 153 ? 18.980 72.068 37.205 1.00 36.41 153 PHE B N 1
ATOM 12564 C CA . PHE B 2 153 ? 18.160 70.889 37.088 1.00 36.44 153 PHE B CA 1
ATOM 12565 C C . PHE B 2 153 ? 17.079 70.961 38.139 1.00 35.90 153 PHE B C 1
ATOM 12566 O O . PHE B 2 153 ? 17.349 71.329 39.291 1.00 37.61 153 PHE B O 1
ATOM 12574 N N . VAL B 2 154 ? 15.862 70.613 37.735 1.00 35.84 154 VAL B N 1
ATOM 12575 C CA . VAL B 2 154 ? 14.712 70.533 38.631 1.00 36.46 154 VAL B CA 1
ATOM 12576 C C . VAL B 2 154 ? 14.136 69.140 38.413 1.00 36.78 154 VAL B C 1
ATOM 12577 O O . VAL B 2 154 ? 13.952 68.719 37.271 1.00 37.87 154 VAL B O 1
ATOM 12581 N N . TYR B 2 155 ? 13.864 68.433 39.504 1.00 36.55 155 TYR B N 1
ATOM 12582 C CA . TYR B 2 155 ? 13.423 67.045 39.446 1.00 37.05 155 TYR B CA 1
ATOM 12583 C C . TYR B 2 155 ? 11.964 66.948 39.816 1.00 36.30 155 TYR B C 1
ATOM 12584 O O . TYR B 2 155 ? 11.434 67.811 40.486 1.00 37.86 155 TYR B O 1
ATOM 12593 N N . ALA B 2 156 ? 11.313 65.896 39.352 1.00 36.58 156 ALA B N 1
ATOM 12594 C CA . ALA B 2 156 ? 9.926 65.635 39.705 1.00 36.52 156 ALA B CA 1
ATOM 12595 C C . ALA B 2 156 ? 9.911 64.832 40.980 1.00 36.29 156 ALA B C 1
ATOM 12596 O O . ALA B 2 156 ? 10.863 64.120 41.264 1.00 38.95 156 ALA B O 1
ATOM 12598 N N . GLY B 2 157 ? 8.829 64.953 41.744 1.00 37.20 157 GLY B N 1
ATOM 12599 C CA . GLY B 2 157 ? 8.594 64.130 42.932 1.00 36.92 157 GLY B CA 1
ATOM 12600 C C . GLY B 2 157 ? 8.031 62.790 42.506 1.00 38.14 157 GLY B C 1
ATOM 12601 O O . GLY B 2 157 ? 8.521 62.189 41.549 1.00 36.22 157 GLY B O 1
ATOM 12602 N N . ASN B 2 158 ? 7.007 62.316 43.211 1.00 38.01 158 ASN B N 1
ATOM 12603 C CA . ASN B 2 158 ? 6.283 61.126 42.785 1.00 38.45 158 ASN B CA 1
ATOM 12604 C C . ASN B 2 158 ? 4.804 61.199 43.158 1.00 38.55 158 ASN B C 1
ATOM 12605 O O . ASN B 2 158 ? 4.187 60.230 43.619 1.00 37.75 158 ASN B O 1
ATOM 12610 N N . THR B 2 159 ? 4.226 62.361 42.889 1.00 39.23 159 THR B N 1
ATOM 12611 C CA . THR B 2 159 ? 2.779 62.519 42.932 1.00 38.84 159 THR B CA 1
ATOM 12612 C C . THR B 2 159 ? 2.178 61.568 41.903 1.00 38.05 159 THR B C 1
ATOM 12613 O O . THR B 2 159 ? 2.860 61.159 40.961 1.00 40.26 159 THR B O 1
ATOM 12617 N N . GLY B 2 160 ? 0.916 61.207 42.092 1.00 36.53 160 GLY B N 1
ATOM 12618 C CA . GLY B 2 160 ? 0.212 60.328 41.167 1.00 35.76 160 GLY B CA 1
ATOM 12619 C C . GLY B 2 160 ? 0.265 60.789 39.719 1.00 36.13 160 GLY B C 1
ATOM 12620 O O . GLY B 2 160 ? 0.356 59.962 38.813 1.00 35.64 160 GLY B O 1
ATOM 12621 N N . ALA B 2 161 ? 0.208 62.104 39.502 1.00 37.07 161 ALA B N 1
ATOM 12622 C CA . ALA B 2 161 ? 0.272 62.681 38.153 1.00 37.66 161 ALA B CA 1
ATOM 12623 C C . ALA B 2 161 ? 1.631 62.433 37.519 1.00 39.20 161 ALA B C 1
ATOM 12624 O O . ALA B 2 161 ? 1.710 62.092 36.344 1.00 43.68 161 ALA B O 1
ATOM 12626 N N . GLU B 2 162 ? 2.689 62.621 38.303 1.00 37.35 162 GLU B N 1
ATOM 12627 C CA . GLU B 2 162 ? 4.047 62.357 37.845 1.00 36.89 162 GLU B CA 1
ATOM 12628 C C . GLU B 2 162 ? 4.263 60.883 37.494 1.00 35.31 162 GLU B C 1
ATOM 12629 O O . GLU B 2 162 ? 4.829 60.566 36.444 1.00 34.94 162 GLU B O 1
ATOM 12635 N N . LYS B 2 163 ? 3.758 59.991 38.335 1.00 33.96 163 LYS B N 1
ATOM 12636 C CA . LYS B 2 163 ? 3.853 58.559 38.072 1.00 32.66 163 LYS B CA 1
ATOM 12637 C C . LYS B 2 163 ? 3.150 58.184 36.783 1.00 33.02 163 LYS B C 1
ATOM 12638 O O . LYS B 2 163 ? 3.631 57.361 36.007 1.00 33.26 163 LYS B O 1
ATOM 12644 N N . THR B 2 164 ? 2.002 58.800 36.567 1.00 32.97 164 THR B N 1
ATOM 12645 C CA . THR B 2 164 ? 1.178 58.618 35.369 1.00 32.12 164 THR B CA 1
ATOM 12646 C C . THR B 2 164 ? 1.906 59.058 34.069 1.00 31.90 164 THR B C 1
ATOM 12647 O O . THR B 2 164 ? 1.590 58.589 32.964 1.00 28.92 164 THR B O 1
ATOM 12651 N N . LEU B 2 165 ? 2.885 59.949 34.223 1.00 32.06 165 LEU B N 1
ATOM 12652 C CA . LEU B 2 165 ? 3.750 60.384 33.124 1.00 34.06 165 LEU B CA 1
ATOM 12653 C C . LEU B 2 165 ? 5.180 59.761 33.169 1.00 33.37 165 LEU B C 1
ATOM 12654 O O . LEU B 2 165 ? 6.048 60.104 32.350 1.00 32.63 165 LEU B O 1
ATOM 12659 N N . ASN B 2 166 ? 5.387 58.819 34.091 1.00 32.60 166 ASN B N 1
ATOM 12660 C CA . ASN B 2 166 ? 6.667 58.131 34.280 1.00 33.14 166 ASN B CA 1
ATOM 12661 C C . ASN B 2 166 ? 7.808 59.108 34.483 1.00 32.80 166 ASN B C 1
ATOM 12662 O O . ASN B 2 166 ? 8.873 58.992 33.866 1.00 33.71 166 ASN B O 1
ATOM 12667 N N . LEU B 2 167 ? 7.551 60.063 35.366 1.00 32.34 167 LEU B N 1
ATOM 12668 C CA . LEU B 2 167 ? 8.437 61.177 35.615 1.00 32.19 167 LEU B CA 1
ATOM 12669 C C . LEU B 2 167 ? 9.144 61.077 36.956 1.00 31.72 167 LEU B C 1
ATOM 12670 O O . LEU B 2 167 ? 10.064 61.852 37.191 1.00 31.94 167 LEU B O 1
ATOM 12675 N N . ALA B 2 168 ? 8.750 60.127 37.817 1.00 31.42 168 ALA B N 1
ATOM 12676 C CA . ALA B 2 168 ? 9.182 60.114 39.237 1.00 30.60 168 ALA B CA 1
ATOM 12677 C C . ALA B 2 168 ? 10.698 60.174 39.427 1.00 30.27 168 ALA B C 1
ATOM 12678 O O . ALA B 2 168 ? 11.417 59.293 38.976 1.00 28.29 168 ALA B O 1
ATOM 12680 N N . GLY B 2 169 ? 11.171 61.246 40.057 1.00 32.26 169 GLY B N 1
ATOM 12681 C CA . GLY B 2 169 ? 12.588 61.420 40.343 1.00 33.40 169 GLY B CA 1
ATOM 12682 C C . GLY B 2 169 ? 13.490 61.828 39.190 1.00 35.30 169 GLY B C 1
ATOM 12683 O O . GLY B 2 169 ? 14.679 62.091 39.420 1.00 37.72 169 GLY B O 1
ATOM 12684 N N . LEU B 2 170 ? 12.958 61.890 37.964 1.00 35.99 170 LEU B N 1
ATOM 12685 C CA . LEU B 2 170 ? 13.742 62.297 36.795 1.00 36.66 170 LEU B CA 1
ATOM 12686 C C . LEU B 2 170 ? 13.728 63.822 36.653 1.00 37.79 170 LEU B C 1
ATOM 12687 O O . LEU B 2 170 ? 12.784 64.491 37.087 1.00 40.68 170 LEU B O 1
ATOM 12692 N N . CYS B 2 171 ? 14.785 64.362 36.049 1.00 37.22 171 CYS B N 1
ATOM 12693 C CA . CYS B 2 171 ? 14.870 65.787 35.739 1.00 35.01 171 CYS B CA 1
ATOM 12694 C C . CYS B 2 171 ? 13.812 66.167 34.722 1.00 33.10 171 CYS B C 1
ATOM 12695 O O . CYS B 2 171 ? 13.870 65.717 33.594 1.00 33.26 171 CYS B O 1
ATOM 12698 N N . VAL B 2 172 ? 12.844 66.983 35.126 1.00 33.40 172 VAL B N 1
ATOM 12699 C CA . VAL B 2 172 ? 11.799 67.472 34.207 1.00 33.19 172 VAL B CA 1
ATOM 12700 C C . VAL B 2 172 ? 12.116 68.833 33.602 1.00 33.40 172 VAL B C 1
ATOM 12701 O O . VAL B 2 172 ? 11.582 69.157 32.553 1.00 31.87 172 VAL B O 1
ATOM 12705 N N . ARG B 2 173 ? 12.947 69.633 34.274 1.00 34.49 173 ARG B N 1
ATOM 12706 C CA . ARG B 2 173 ? 13.396 70.925 33.744 1.00 35.50 173 ARG B CA 1
ATOM 12707 C C . ARG B 2 173 ? 14.909 70.972 33.797 1.00 34.17 173 ARG B C 1
ATOM 12708 O O . ARG B 2 173 ? 15.478 70.939 34.881 1.00 34.78 173 ARG B O 1
ATOM 12713 N N . HIS B 2 174 ? 15.545 71.023 32.625 1.00 33.93 174 HIS B N 1
ATOM 12714 C CA . HIS B 2 174 ? 16.988 71.233 32.510 1.00 33.73 174 HIS B CA 1
ATOM 12715 C C . HIS B 2 174 ? 17.220 72.595 31.867 1.00 32.04 174 HIS B C 1
ATOM 12716 O O . HIS B 2 174 ? 16.944 72.769 30.689 1.00 31.20 174 HIS B O 1
ATOM 12723 N N . TYR B 2 175 ? 17.714 73.549 32.660 1.00 31.42 175 TYR B N 1
ATOM 12724 C CA . TYR B 2 175 ? 18.094 74.880 32.169 1.00 31.49 175 TYR B CA 1
ATOM 12725 C C . TYR B 2 175 ? 19.550 74.773 31.752 1.00 32.19 175 TYR B C 1
ATOM 12726 O O . TYR B 2 175 ? 20.384 74.389 32.564 1.00 34.23 175 TYR B O 1
ATOM 12735 N N . ASP B 2 176 ? 19.867 75.089 30.501 1.00 32.25 176 ASP B N 1
ATOM 12736 C CA . ASP B 2 176 ? 21.230 74.938 29.992 1.00 32.27 176 ASP B CA 1
ATOM 12737 C C . ASP B 2 176 ? 21.775 76.235 29.359 1.00 33.59 176 ASP B C 1
ATOM 12738 O O . ASP B 2 176 ? 21.269 77.320 29.639 1.00 37.18 176 ASP B O 1
ATOM 12743 N N . THR B 2 177 ? 22.805 76.131 28.526 1.00 33.43 177 THR B N 1
ATOM 12744 C CA . THR B 2 177 ? 23.443 77.297 27.886 1.00 33.44 177 THR B CA 1
ATOM 12745 C C . THR B 2 177 ? 22.604 78.022 26.824 1.00 34.03 177 THR B C 1
ATOM 12746 O O . THR B 2 177 ? 22.984 79.114 26.374 1.00 32.71 177 THR B O 1
ATOM 12750 N N . ALA B 2 178 ? 21.526 77.387 26.366 1.00 34.63 178 ALA B N 1
ATOM 12751 C CA . ALA B 2 178 ? 20.645 77.966 25.350 1.00 35.86 178 ALA B CA 1
ATOM 12752 C C . ALA B 2 178 ? 19.271 78.335 25.886 1.00 35.62 178 ALA B C 1
ATOM 12753 O O . ALA B 2 178 ? 18.543 79.086 25.225 1.00 36.03 178 ALA B O 1
ATOM 12755 N N . GLY B 2 179 ? 18.918 77.826 27.067 1.00 34.13 179 GLY B N 1
ATOM 12756 C CA . GLY B 2 179 ? 17.598 78.061 27.645 1.00 34.26 179 GLY B CA 1
ATOM 12757 C C . GLY B 2 179 ? 17.097 76.844 28.395 1.00 33.44 179 GLY B C 1
ATOM 12758 O O . GLY B 2 179 ? 17.847 76.247 29.169 1.00 34.18 179 GLY B O 1
ATOM 12759 N N . LEU B 2 180 ? 15.839 76.475 28.156 1.00 32.58 180 LEU B N 1
ATOM 12760 C CA . LEU B 2 180 ? 15.177 75.400 28.895 1.00 33.15 180 LEU B CA 1
ATOM 12761 C C . LEU B 2 180 ? 14.795 74.222 28.003 1.00 32.58 180 LEU B C 1
ATOM 12762 O O . LEU B 2 180 ? 14.295 74.414 26.898 1.00 32.51 180 LEU B O 1
ATOM 12767 N N . VAL B 2 181 ? 15.023 73.012 28.520 1.00 33.20 181 VAL B N 1
ATOM 12768 C CA . VAL B 2 181 ? 14.493 71.766 27.964 1.00 33.22 181 VAL B CA 1
ATOM 12769 C C . VAL B 2 181 ? 13.597 71.149 29.034 1.00 33.47 181 VAL B C 1
ATOM 12770 O O . VAL B 2 181 ? 14.040 70.869 30.155 1.00 34.07 181 VAL B O 1
ATOM 12774 N N . GLN B 2 182 ? 12.341 70.931 28.660 1.00 34.00 182 GLN B N 1
ATOM 12775 C CA . GLN B 2 182 ? 11.292 70.514 29.563 1.00 34.42 182 GLN B CA 1
ATOM 12776 C C . GLN B 2 182 ? 10.774 69.164 29.096 1.00 33.61 182 GLN B C 1
ATOM 12777 O O . GLN B 2 182 ? 10.381 69.043 27.950 1.00 33.92 182 GLN B O 1
ATOM 12783 N N . THR B 2 183 ? 10.787 68.161 29.971 1.00 32.46 183 THR B N 1
ATOM 12784 C CA . THR B 2 183 ? 10.319 66.816 29.650 1.00 32.51 183 THR B CA 1
ATOM 12785 C C . THR B 2 183 ? 8.973 66.623 30.305 1.00 32.96 183 THR B C 1
ATOM 12786 O O . THR B 2 183 ? 8.888 66.625 31.522 1.00 35.39 183 THR B O 1
ATOM 12790 N N . ASP B 2 184 ? 7.915 66.466 29.520 1.00 34.11 184 ASP B N 1
ATOM 12791 C CA . ASP B 2 184 ? 6.550 66.405 30.079 1.00 35.40 184 ASP B CA 1
ATOM 12792 C C . ASP B 2 184 ? 5.929 65.017 30.112 1.00 34.26 184 ASP B C 1
ATOM 12793 O O . ASP B 2 184 ? 4.889 64.841 30.745 1.00 35.64 184 ASP B O 1
ATOM 12798 N N . SER B 2 185 ? 6.538 64.047 29.430 1.00 32.68 185 SER B N 1
ATOM 12799 C CA . SER B 2 185 ? 5.985 62.692 29.354 1.00 33.42 185 SER B CA 1
ATOM 12800 C C . SER B 2 185 ? 7.060 61.680 28.980 1.00 33.51 185 SER B C 1
ATOM 12801 O O . SER B 2 185 ? 7.914 61.951 28.132 1.00 34.87 185 SER B O 1
ATOM 12804 N N . ILE B 2 186 ? 7.011 60.516 29.622 1.00 32.69 186 ILE B N 1
ATOM 12805 C CA . ILE B 2 186 ? 7.951 59.429 29.348 1.00 31.60 186 ILE B CA 1
ATOM 12806 C C . ILE B 2 186 ? 7.162 58.122 29.220 1.00 30.47 186 ILE B C 1
ATOM 12807 O O . ILE B 2 186 ? 6.117 57.940 29.857 1.00 30.09 186 ILE B O 1
ATOM 12812 N N . ALA B 2 187 ? 7.656 57.226 28.372 1.00 30.21 187 ALA B N 1
ATOM 12813 C CA . ALA B 2 187 ? 7.009 55.935 28.143 1.00 29.23 187 ALA B CA 1
ATOM 12814 C C . ALA B 2 187 ? 7.327 54.956 29.263 1.00 29.28 187 ALA B C 1
ATOM 12815 O O . ALA B 2 187 ? 8.283 55.159 30.019 1.00 28.49 187 ALA B O 1
ATOM 12817 N N . LEU B 2 188 ? 6.529 53.886 29.346 1.00 29.98 188 LEU B N 1
ATOM 12818 C CA . LEU B 2 188 ? 6.860 52.693 30.142 1.00 30.58 188 LEU B CA 1
ATOM 12819 C C . LEU B 2 188 ? 8.273 52.156 29.829 1.00 30.38 188 LEU B C 1
ATOM 12820 O O . LEU B 2 188 ? 8.964 51.629 30.705 1.00 28.51 188 LEU B O 1
ATOM 12825 N N . THR B 2 189 ? 8.664 52.295 28.564 1.00 30.41 189 THR B N 1
ATOM 12826 C CA . THR B 2 189 ? 9.952 51.861 28.060 1.00 30.41 189 THR B CA 1
ATOM 12827 C C . THR B 2 189 ? 11.074 52.863 28.280 1.00 29.95 189 THR B C 1
ATOM 12828 O O . THR B 2 189 ? 12.226 52.564 27.969 1.00 30.63 189 THR B O 1
ATOM 12832 N N . GLY B 2 190 ? 10.741 54.055 28.767 1.00 30.24 190 GLY B N 1
ATOM 12833 C CA . GLY B 2 190 ? 11.730 55.077 29.120 1.00 30.94 190 GLY B CA 1
ATOM 12834 C C . GLY B 2 190 ? 12.026 56.143 28.079 1.00 32.55 190 GLY B C 1
ATOM 12835 O O . GLY B 2 190 ? 12.778 57.068 28.359 1.00 32.19 190 GLY B O 1
ATOM 12836 N N . VAL B 2 191 ? 11.446 56.032 26.883 1.00 35.07 191 VAL B N 1
ATOM 12837 C CA . VAL B 2 191 ? 11.652 57.028 25.817 1.00 35.74 191 VAL B CA 1
ATOM 12838 C C . VAL B 2 191 ? 10.865 58.318 26.108 1.00 35.80 191 VAL B C 1
ATOM 12839 O O . VAL B 2 191 ? 9.700 58.257 26.526 1.00 35.35 191 VAL B O 1
ATOM 12843 N N . SER B 2 192 ? 11.501 59.477 25.888 1.00 36.07 192 SER B N 1
ATOM 12844 C CA . SER B 2 192 ? 10.821 60.778 26.061 1.00 34.79 192 SER B CA 1
ATOM 12845 C C . SER B 2 192 ? 9.765 60.926 24.966 1.00 35.76 192 SER B C 1
ATOM 12846 O O . SER B 2 192 ? 10.077 60.784 23.779 1.00 35.65 192 SER B O 1
ATOM 12849 N N . LEU B 2 193 ? 8.517 61.161 25.382 1.00 36.80 193 LEU B N 1
ATOM 12850 C CA . LEU B 2 193 ? 7.364 61.275 24.475 1.00 36.69 193 LEU B CA 1
ATOM 12851 C C . LEU B 2 193 ? 7.006 62.725 24.149 1.00 35.43 193 LEU B C 1
ATOM 12852 O O . LEU B 2 193 ? 6.514 62.989 23.059 1.00 33.60 193 LEU B O 1
ATOM 12857 N N . SER B 2 194 ? 7.222 63.642 25.097 1.00 36.18 194 SER B N 1
ATOM 12858 C CA . SER B 2 194 ? 7.031 65.084 24.874 1.00 37.08 194 SER B CA 1
ATOM 12859 C C . SER B 2 194 ? 8.150 65.863 25.551 1.00 36.45 194 SER B C 1
ATOM 12860 O O . SER B 2 194 ? 8.309 65.801 26.772 1.00 33.79 194 SER B O 1
ATOM 12863 N N . VAL B 2 195 ? 8.931 66.573 24.741 1.00 37.30 195 VAL B N 1
ATOM 12864 C CA . VAL B 2 195 ? 9.903 67.539 25.238 1.00 37.93 195 VAL B CA 1
ATOM 12865 C C . VAL B 2 195 ? 9.581 68.893 24.616 1.00 37.14 195 VAL B C 1
ATOM 12866 O O . VAL B 2 195 ? 8.995 68.958 23.547 1.00 37.30 195 VAL B O 1
ATOM 12870 N N . THR B 2 196 ? 9.967 69.955 25.313 1.00 37.71 196 THR B N 1
ATOM 12871 C CA . THR B 2 196 ? 9.653 71.335 24.948 1.00 36.62 196 THR B CA 1
ATOM 12872 C C . THR B 2 196 ? 10.887 72.204 25.222 1.00 35.96 196 THR B C 1
ATOM 12873 O O . THR B 2 196 ? 11.450 72.175 26.321 1.00 32.25 196 THR B O 1
ATOM 12877 N N . ARG B 2 197 ? 11.285 72.966 24.206 1.00 35.03 197 ARG B N 1
ATOM 12878 C CA . ARG B 2 197 ? 12.455 73.828 24.264 1.00 33.48 197 ARG B CA 1
ATOM 12879 C C . ARG B 2 197 ? 11.988 75.291 24.241 1.00 33.85 197 ARG B C 1
ATOM 12880 O O . ARG B 2 197 ? 11.116 75.672 23.452 1.00 31.94 197 ARG B O 1
ATOM 12888 N N . ARG B 2 198 ? 12.561 76.096 25.129 1.00 35.03 198 ARG B N 1
ATOM 12889 C CA . ARG B 2 198 ? 12.466 77.553 25.054 1.00 34.84 198 ARG B CA 1
ATOM 12890 C C . ARG B 2 198 ? 13.881 78.115 25.028 1.00 35.50 198 ARG B C 1
ATOM 12891 O O . ARG B 2 198 ? 14.781 77.582 25.679 1.00 33.89 198 ARG B O 1
ATOM 12899 N N . LEU B 2 199 ? 14.078 79.173 24.249 1.00 36.49 199 LEU B N 1
ATOM 12900 C CA . LEU B 2 199 ? 15.364 79.857 24.186 1.00 37.24 199 LEU B CA 1
ATOM 12901 C C . LEU B 2 199 ? 15.462 81.004 25.215 1.00 38.86 199 LEU B C 1
ATOM 12902 O O . LEU B 2 199 ? 14.448 81.555 25.672 1.00 37.13 199 LEU B O 1
ATOM 12907 N N . LEU B 2 200 ? 16.698 81.358 25.558 1.00 40.36 200 LEU B N 1
ATOM 12908 C CA . LEU B 2 200 ? 16.999 82.606 26.266 1.00 42.12 200 LEU B CA 1
ATOM 12909 C C . LEU B 2 200 ? 16.383 83.806 25.562 1.00 44.14 200 LEU B C 1
ATOM 12910 O O . LEU B 2 200 ? 16.201 83.776 24.341 1.00 46.16 200 LEU B O 1
ATOM 12915 N N . LYS B 2 201 ? 16.070 84.859 26.321 1.00 46.30 201 LYS B N 1
ATOM 12916 C CA . LYS B 2 201 ? 15.794 86.180 25.723 1.00 45.64 201 LYS B CA 1
ATOM 12917 C C . LYS B 2 201 ? 17.051 86.690 25.023 1.00 46.01 201 LYS B C 1
ATOM 12918 O O . LYS B 2 201 ? 18.173 86.494 25.520 1.00 42.69 201 LYS B O 1
ATOM 12924 N N . ASP B 2 202 ? 16.849 87.314 23.860 1.00 49.54 202 ASP B N 1
ATOM 12925 C CA . ASP B 2 202 ? 17.928 87.909 23.071 1.00 52.84 202 ASP B CA 1
ATOM 12926 C C . ASP B 2 202 ? 18.991 86.836 22.794 1.00 51.66 202 ASP B C 1
ATOM 12927 O O . ASP B 2 202 ? 20.180 87.012 23.087 1.00 50.31 202 ASP B O 1
ATOM 12932 N N . ALA B 2 203 ? 18.529 85.710 22.251 1.00 50.99 203 ALA B N 1
ATOM 12933 C CA . ALA B 2 203 ? 19.384 84.537 22.024 1.00 50.51 203 ALA B CA 1
ATOM 12934 C C . ALA B 2 203 ? 20.234 84.660 20.766 1.00 48.59 203 ALA B C 1
ATOM 12935 O O . ALA B 2 203 ? 21.213 83.924 20.626 1.00 46.44 203 ALA B O 1
ATOM 12937 N N . ASP B 2 204 ? 19.872 85.574 19.863 1.00 47.84 204 ASP B N 1
ATOM 12938 C CA . ASP B 2 204 ? 20.662 85.798 18.641 1.00 49.92 204 ASP B CA 1
ATOM 12939 C C . ASP B 2 204 ? 21.945 86.604 18.879 1.00 51.84 204 ASP B C 1
ATOM 12940 O O . ASP B 2 204 ? 22.832 86.615 18.019 1.00 49.08 204 ASP B O 1
ATOM 12945 N N . ASN B 2 205 ? 22.037 87.263 20.038 1.00 54.21 205 ASN B N 1
ATOM 12946 C CA . ASN B 2 205 ? 23.178 88.105 20.394 1.00 55.99 205 ASN B CA 1
ATOM 12947 C C . ASN B 2 205 ? 24.233 87.277 21.135 1.00 54.00 205 ASN B C 1
ATOM 12948 O O . ASN B 2 205 ? 23.953 86.769 22.210 1.00 53.20 205 ASN B O 1
ATOM 12953 N N . PRO B 2 206 ? 25.466 87.176 20.591 1.00 54.17 206 PRO B N 1
ATOM 12954 C CA . PRO B 2 206 ? 26.476 86.362 21.288 1.00 55.06 206 PRO B CA 1
ATOM 12955 C C . PRO B 2 206 ? 27.000 86.982 22.602 1.00 54.68 206 PRO B C 1
ATOM 12956 O O . PRO B 2 206 ? 27.815 86.354 23.294 1.00 52.51 206 PRO B O 1
ATOM 12960 N N . ASP B 2 207 ? 26.562 88.205 22.916 1.00 53.93 207 ASP B N 1
ATOM 12961 C CA . ASP B 2 207 ? 26.821 88.827 24.210 1.00 55.17 207 ASP B CA 1
ATOM 12962 C C . ASP B 2 207 ? 26.016 88.175 25.324 1.00 53.89 207 ASP B C 1
ATOM 12963 O O . ASP B 2 207 ? 26.519 88.052 26.435 1.00 53.25 207 ASP B O 1
ATOM 12968 N N . THR B 2 208 ? 24.772 87.780 25.044 1.00 55.28 208 THR B N 1
ATOM 12969 C CA . THR B 2 208 ? 23.925 87.113 26.052 1.00 56.10 208 THR B CA 1
ATOM 12970 C C . THR B 2 208 ? 24.462 85.710 26.377 1.00 53.89 208 THR B C 1
ATOM 12971 O O . THR B 2 208 ? 24.525 84.857 25.502 1.00 50.77 208 THR B O 1
ATOM 12975 N N . VAL B 2 209 ? 24.890 85.512 27.625 1.00 54.04 209 VAL B N 1
ATOM 12976 C CA . VAL B 2 209 ? 25.331 84.213 28.140 1.00 52.26 209 VAL B CA 1
ATOM 12977 C C . VAL B 2 209 ? 24.273 83.757 29.125 1.00 49.22 209 VAL B C 1
ATOM 12978 O O . VAL B 2 209 ? 23.562 84.576 29.696 1.00 49.21 209 VAL B O 1
ATOM 12982 N N . ALA B 2 210 ? 24.148 82.451 29.308 1.00 47.09 210 ALA B N 1
ATOM 12983 C CA . ALA B 2 210 ? 23.260 81.929 30.327 1.00 46.13 210 ALA B CA 1
ATOM 12984 C C . ALA B 2 210 ? 23.828 82.275 31.700 1.00 45.97 210 ALA B C 1
ATOM 12985 O O . ALA B 2 210 ? 25.025 82.116 31.942 1.00 46.07 210 ALA B O 1
ATOM 12987 N N . ASP B 2 211 ? 22.967 82.793 32.570 1.00 45.50 211 ASP B N 1
ATOM 12988 C CA . ASP B 2 211 ? 23.271 82.955 33.992 1.00 45.57 211 ASP B CA 1
ATOM 12989 C C . ASP B 2 211 ? 21.946 82.843 34.732 1.00 44.51 211 ASP B C 1
ATOM 12990 O O . ASP B 2 211 ? 21.164 83.788 34.772 1.00 46.22 211 ASP B O 1
ATOM 12995 N N . TRP B 2 212 ? 21.694 81.676 35.306 1.00 43.95 212 TRP B N 1
ATOM 12996 C CA . TRP B 2 212 ? 20.392 81.361 35.864 1.00 43.87 212 TRP B CA 1
ATOM 12997 C C . TRP B 2 212 ? 20.280 81.847 37.305 1.00 45.85 212 TRP B C 1
ATOM 12998 O O . TRP B 2 212 ? 20.159 81.046 38.239 1.00 45.15 212 TRP B O 1
ATOM 13009 N N . GLN B 2 213 ? 20.265 83.175 37.449 1.00 47.07 213 GLN B N 1
ATOM 13010 C CA . GLN B 2 213 ? 20.212 83.849 38.745 1.00 47.33 213 GLN B CA 1
ATOM 13011 C C . GLN B 2 213 ? 18.756 83.933 39.188 1.00 46.05 213 GLN B C 1
ATOM 13012 O O . GLN B 2 213 ? 17.885 84.147 38.351 1.00 46.27 213 GLN B O 1
ATOM 13018 N N . GLY B 2 214 ? 18.497 83.749 40.487 1.00 45.75 214 GLY B N 1
ATOM 13019 C CA . GLY B 2 214 ? 17.139 83.862 41.055 1.00 47.88 214 GLY B CA 1
ATOM 13020 C C . GLY B 2 214 ? 16.803 82.805 42.094 1.00 50.33 214 GLY B C 1
ATOM 13021 O O . GLY B 2 214 ? 17.361 81.709 42.069 1.00 49.01 214 GLY B O 1
ATOM 13022 N N . GLU B 2 215 ? 15.871 83.132 42.994 1.00 55.05 215 GLU B N 1
ATOM 13023 C CA . GLU B 2 215 ? 15.516 82.258 44.139 1.00 57.56 215 GLU B CA 1
ATOM 13024 C C . GLU B 2 215 ? 14.726 80.997 43.775 1.00 59.10 215 GLU B C 1
ATOM 13025 O O . GLU B 2 215 ? 14.631 80.080 44.587 1.00 59.81 215 GLU B O 1
ATOM 13027 N N . GLY B 2 216 ? 14.136 80.953 42.583 1.00 61.16 216 GLY B N 1
ATOM 13028 C CA . GLY B 2 216 ? 13.350 79.790 42.164 1.00 60.61 216 GLY B CA 1
ATOM 13029 C C . GLY B 2 216 ? 12.958 79.842 40.701 1.00 60.40 216 GLY B C 1
ATOM 13030 O O . GLY B 2 216 ? 13.335 80.773 39.981 1.00 60.17 216 GLY B O 1
ATOM 13031 N N . ALA B 2 217 ? 12.191 78.840 40.270 1.00 58.53 217 ALA B N 1
ATOM 13032 C CA . ALA B 2 217 ? 11.833 78.675 38.858 1.00 58.22 217 ALA B CA 1
ATOM 13033 C C . ALA B 2 217 ? 11.058 79.852 38.250 1.00 59.52 217 ALA B C 1
ATOM 13034 O O . ALA B 2 217 ? 11.200 80.128 37.055 1.00 59.94 217 ALA B O 1
ATOM 13036 N N . SER B 2 218 ? 10.267 80.545 39.070 1.00 61.64 218 SER B N 1
ATOM 13037 C CA . SER B 2 218 ? 9.528 81.736 38.630 1.00 62.04 218 SER B CA 1
ATOM 13038 C C . SER B 2 218 ? 10.468 82.826 38.087 1.00 61.85 218 SER B C 1
ATOM 13039 O O . SER B 2 218 ? 10.160 83.476 37.079 1.00 64.06 218 SER B O 1
ATOM 13042 N N . ALA B 2 219 ? 11.611 83.000 38.752 1.00 57.96 219 ALA B N 1
ATOM 13043 C CA . ALA B 2 219 ? 12.631 83.972 38.339 1.00 58.14 219 ALA B CA 1
ATOM 13044 C C . ALA B 2 219 ? 13.413 83.537 37.096 1.00 57.39 219 ALA B C 1
ATOM 13045 O O . ALA B 2 219 ? 13.689 84.358 36.216 1.00 57.70 219 ALA B O 1
ATOM 13047 N N . TRP B 2 220 ? 13.775 82.251 37.048 1.00 55.34 220 TRP B N 1
ATOM 13048 C CA . TRP B 2 220 ? 14.576 81.691 35.951 1.00 51.93 220 TRP B CA 1
ATOM 13049 C C . TRP B 2 220 ? 13.801 81.712 34.646 1.00 49.53 220 TRP B C 1
ATOM 13050 O O . TRP B 2 220 ? 14.352 82.059 33.607 1.00 49.68 220 TRP B O 1
ATOM 13061 N N . ASN B 2 221 ? 12.522 81.353 34.714 1.00 45.74 221 ASN B N 1
ATOM 13062 C CA . ASN B 2 221 ? 11.646 81.414 33.554 1.00 45.87 221 ASN B CA 1
ATOM 13063 C C . ASN B 2 221 ? 11.496 82.825 32.982 1.00 46.49 221 ASN B C 1
ATOM 13064 O O . ASN B 2 221 ? 11.314 82.971 31.780 1.00 47.96 221 ASN B O 1
ATOM 13069 N N . ASP B 2 222 ? 11.594 83.860 33.819 1.00 48.14 222 ASP B N 1
ATOM 13070 C CA . ASP B 2 222 ? 11.538 85.254 33.333 1.00 48.07 222 ASP B CA 1
ATOM 13071 C C . ASP B 2 222 ? 12.740 85.660 32.477 1.00 44.50 222 ASP B C 1
ATOM 13072 O O . ASP B 2 222 ? 12.698 86.720 31.864 1.00 42.28 222 ASP B O 1
ATOM 13077 N N . LEU B 2 223 ? 13.792 84.836 32.437 1.00 43.64 223 LEU B N 1
ATOM 13078 C CA . LEU B 2 223 ? 14.920 85.033 31.512 1.00 45.15 223 LEU B CA 1
ATOM 13079 C C . LEU B 2 223 ? 14.750 84.303 30.163 1.00 45.11 223 LEU B C 1
ATOM 13080 O O . LEU B 2 223 ? 15.663 84.331 29.334 1.00 47.78 223 LEU B O 1
ATOM 13085 N N . LEU B 2 224 ? 13.597 83.666 29.939 1.00 44.25 224 LEU B N 1
ATOM 13086 C CA . LEU B 2 224 ? 13.336 82.905 28.714 1.00 44.49 224 LEU B CA 1
ATOM 13087 C C . LEU B 2 224 ? 12.381 83.614 27.775 1.00 44.57 224 LEU B C 1
ATOM 13088 O O . LEU B 2 224 ? 11.452 84.282 28.214 1.00 45.52 224 LEU B O 1
ATOM 13093 N N . SER B 2 225 ? 12.586 83.408 26.479 1.00 45.19 225 SER B N 1
ATOM 13094 C CA . SER B 2 225 ? 11.621 83.809 25.456 1.00 45.52 225 SER B CA 1
ATOM 13095 C C . SER B 2 225 ? 10.255 83.123 25.636 1.00 46.03 225 SER B C 1
ATOM 13096 O O . SER B 2 225 ? 10.124 82.098 26.310 1.00 47.13 225 SER B O 1
ATOM 13099 N N . GLY B 2 226 ? 9.239 83.707 25.018 1.00 47.62 226 GLY B N 1
ATOM 13100 C CA . GLY B 2 226 ? 7.886 83.177 25.082 1.00 48.86 226 GLY B CA 1
ATOM 13101 C C . GLY B 2 226 ? 7.654 81.921 24.255 1.00 49.62 226 GLY B C 1
ATOM 13102 O O . GLY B 2 226 ? 6.940 81.028 24.704 1.00 49.16 226 GLY B O 1
ATOM 13103 N N . GLU B 2 227 ? 8.241 81.847 23.053 1.00 50.03 227 GLU B N 1
ATOM 13104 C CA . GLU B 2 227 ? 7.904 80.785 22.092 1.00 49.23 227 GLU B CA 1
ATOM 13105 C C . GLU B 2 227 ? 8.361 79.399 22.585 1.00 45.70 227 GLU B C 1
ATOM 13106 O O . GLU B 2 227 ? 9.470 79.254 23.094 1.00 43.34 227 GLU B O 1
ATOM 13112 N N . GLU B 2 228 ? 7.476 78.408 22.453 1.00 43.23 228 GLU B N 1
ATOM 13113 C CA . GLU B 2 228 ? 7.739 77.016 22.841 1.00 42.74 228 GLU B CA 1
ATOM 13114 C C . GLU B 2 228 ? 7.876 76.132 21.617 1.00 39.61 228 GLU B C 1
ATOM 13115 O O . GLU B 2 228 ? 6.998 76.119 20.768 1.00 39.35 228 GLU B O 1
ATOM 13121 N N . TYR B 2 229 ? 8.971 75.392 21.530 1.00 36.18 229 TYR B N 1
ATOM 13122 C CA . TYR B 2 229 ? 9.169 74.453 20.443 1.00 34.94 229 TYR B CA 1
ATOM 13123 C C . TYR B 2 229 ? 9.014 73.031 20.977 1.00 34.62 229 TYR B C 1
ATOM 13124 O O . TYR B 2 229 ? 9.910 72.492 21.637 1.00 33.42 229 TYR B O 1
ATOM 13133 N N . VAL B 2 230 ? 7.854 72.440 20.700 1.00 34.75 230 VAL B N 1
ATOM 13134 C CA . VAL B 2 230 ? 7.459 71.158 21.270 1.00 33.80 230 VAL B CA 1
ATOM 13135 C C . VAL B 2 230 ? 7.746 70.036 20.273 1.00 34.04 230 VAL B C 1
ATOM 13136 O O . VAL B 2 230 ? 7.209 70.030 19.167 1.00 35.90 230 VAL B O 1
ATOM 13140 N N . THR B 2 231 ? 8.604 69.101 20.667 1.00 33.58 231 THR B N 1
ATOM 13141 C CA . THR B 2 231 ? 8.833 67.879 19.907 1.00 34.72 231 THR B CA 1
ATOM 13142 C C . THR B 2 231 ? 8.080 66.739 20.616 1.00 35.40 231 THR B C 1
ATOM 13143 O O . THR B 2 231 ? 8.250 66.536 21.834 1.00 34.26 231 THR B O 1
ATOM 13147 N N . LEU B 2 232 ? 7.226 66.035 19.863 1.00 35.29 232 LEU B N 1
ATOM 13148 C CA . LEU B 2 232 ? 6.508 64.854 20.375 1.00 36.41 232 LEU B CA 1
ATOM 13149 C C . LEU B 2 232 ? 7.015 63.572 19.712 1.00 35.46 232 LEU B C 1
ATOM 13150 O O . LEU B 2 232 ? 7.521 63.597 18.595 1.00 34.36 232 LEU B O 1
ATOM 13155 N N . THR B 2 233 ? 6.876 62.460 20.426 1.00 35.40 233 THR B N 1
ATOM 13156 C CA . THR B 2 233 ? 7.424 61.178 19.994 1.00 35.78 233 THR B CA 1
ATOM 13157 C C . THR B 2 233 ? 6.459 60.053 20.330 1.00 34.96 233 THR B C 1
ATOM 13158 O O . THR B 2 233 ? 5.747 60.105 21.326 1.00 35.09 233 THR B O 1
ATOM 13162 N N . THR B 2 234 ? 6.454 59.044 19.472 1.00 34.81 234 THR B N 1
ATOM 13163 C CA . THR B 2 234 ? 5.690 57.831 19.671 1.00 35.16 234 THR B CA 1
ATOM 13164 C C . THR B 2 234 ? 6.675 56.687 19.541 1.00 35.18 234 THR B C 1
ATOM 13165 O O . THR B 2 234 ? 7.625 56.792 18.765 1.00 34.97 234 THR B O 1
ATOM 13169 N N . ALA B 2 235 ? 6.462 55.611 20.310 1.00 34.82 235 ALA B N 1
ATOM 13170 C CA . ALA B 2 235 ? 7.403 54.488 20.347 1.00 32.86 235 ALA B CA 1
ATOM 13171 C C . ALA B 2 235 ? 6.738 53.142 20.551 1.00 31.89 235 ALA B C 1
ATOM 13172 O O . ALA B 2 235 ? 5.646 53.043 21.116 1.00 30.61 235 ALA B O 1
ATOM 13174 N N . ASP B 2 236 ? 7.428 52.099 20.094 1.00 31.25 236 ASP B N 1
ATOM 13175 C CA . ASP B 2 236 ? 6.888 50.745 20.136 1.00 30.84 236 ASP B CA 1
ATOM 13176 C C . ASP B 2 236 ? 7.210 50.048 21.468 1.00 30.35 236 ASP B C 1
ATOM 13177 O O . ASP B 2 236 ? 7.845 50.635 22.335 1.00 29.63 236 ASP B O 1
ATOM 13182 N N . ALA B 2 237 ? 6.767 48.803 21.617 1.00 29.93 237 ALA B N 1
ATOM 13183 C CA . ALA B 2 237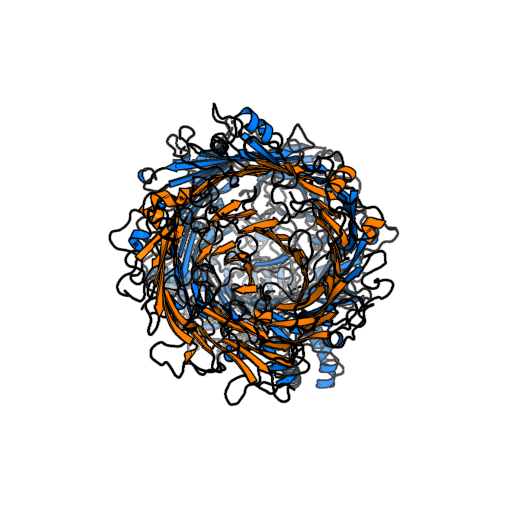 ? 6.982 48.037 22.849 1.00 30.99 237 ALA B CA 1
ATOM 13184 C C . ALA B 2 237 ? 8.456 47.820 23.237 1.00 31.30 237 ALA B C 1
ATOM 13185 O O . ALA B 2 237 ? 8.731 47.574 24.407 1.00 30.87 237 ALA B O 1
ATOM 13187 N N . THR B 2 238 ? 9.382 47.901 22.271 1.00 29.74 238 THR B N 1
ATOM 13188 C CA . THR B 2 238 ? 10.830 47.760 22.524 1.00 28.15 238 THR B CA 1
ATOM 13189 C C . THR B 2 238 ? 11.508 49.078 22.919 1.00 26.94 238 THR B C 1
ATOM 13190 O O . THR B 2 238 ? 12.731 49.123 23.058 1.00 24.59 238 THR B O 1
ATOM 13194 N N . GLY B 2 239 ? 10.719 50.144 23.058 1.00 26.61 239 GLY B N 1
ATOM 13195 C CA . GLY B 2 239 ? 11.245 51.480 23.266 1.00 26.45 239 GLY B CA 1
ATOM 13196 C C . GLY B 2 239 ? 11.939 52.079 22.057 1.00 27.07 239 GLY B C 1
ATOM 13197 O O . GLY B 2 239 ? 12.889 52.838 22.220 1.00 26.41 239 GLY B O 1
ATOM 13198 N N . THR B 2 240 ? 11.449 51.761 20.857 1.00 28.32 240 THR B N 1
ATOM 13199 C CA . THR B 2 240 ? 12.052 52.212 19.600 1.00 29.27 240 THR B CA 1
ATOM 13200 C C . THR B 2 240 ? 11.083 53.155 18.902 1.00 31.25 240 THR B C 1
ATOM 13201 O O . THR B 2 240 ? 9.876 52.874 18.837 1.00 33.77 240 THR B O 1
ATOM 13205 N N . VAL B 2 241 ? 11.620 54.248 18.356 1.00 31.23 241 VAL B N 1
ATOM 13206 C CA . VAL B 2 241 ? 10.801 55.351 17.833 1.00 32.71 241 VAL B CA 1
ATOM 13207 C C . VAL B 2 241 ? 9.986 54.905 16.624 1.00 33.29 241 VAL B C 1
ATOM 13208 O O . VAL B 2 241 ? 10.526 54.307 15.691 1.00 35.70 241 VAL B O 1
ATOM 13212 N N . LEU B 2 242 ? 8.691 55.216 16.661 1.00 32.27 242 LEU B N 1
ATOM 13213 C CA . LEU B 2 242 ? 7.770 55.002 15.551 1.00 32.36 242 LEU B CA 1
ATOM 13214 C C . LEU B 2 242 ? 7.441 56.322 14.831 1.00 33.49 242 LEU B C 1
ATOM 13215 O O . LEU B 2 242 ? 7.596 56.395 13.605 1.00 32.86 242 LEU B O 1
ATOM 13220 N N . THR B 2 243 ? 6.939 57.326 15.566 1.00 32.78 243 THR B N 1
ATOM 13221 C CA . THR B 2 243 ? 6.694 58.656 14.988 1.00 33.70 243 THR B CA 1
ATOM 13222 C C . THR B 2 243 ? 7.318 59.808 15.774 1.00 35.05 243 THR B C 1
ATOM 13223 O O . THR B 2 243 ? 7.527 59.718 16.988 1.00 33.38 243 THR B O 1
ATOM 13227 N N . THR B 2 244 ? 7.587 60.893 15.042 1.00 37.28 244 THR B N 1
ATOM 13228 C CA . THR B 2 244 ? 8.083 62.158 15.594 1.00 39.19 244 THR B CA 1
ATOM 13229 C C . THR B 2 244 ? 7.290 63.333 15.020 1.00 36.56 244 THR B C 1
ATOM 13230 O O . THR B 2 244 ? 7.289 63.533 13.818 1.00 36.45 244 THR B O 1
ATOM 13234 N N . THR B 2 245 ? 6.632 64.101 15.884 1.00 35.43 245 THR B N 1
ATOM 13235 C CA . THR B 2 245 ? 5.977 65.353 15.501 1.00 33.92 245 THR B CA 1
ATOM 13236 C C . THR B 2 245 ? 6.900 66.522 15.887 1.00 33.85 245 THR B C 1
ATOM 13237 O O . THR B 2 245 ? 7.163 66.743 17.072 1.00 33.83 245 THR B O 1
ATOM 13241 N N . ASP B 2 246 ? 7.401 67.253 14.889 1.00 34.24 246 ASP B N 1
ATOM 13242 C CA . ASP B 2 246 ? 8.293 68.392 15.140 1.00 34.82 246 ASP B CA 1
ATOM 13243 C C . ASP B 2 246 ? 7.526 69.609 15.661 1.00 34.12 246 ASP B C 1
ATOM 13244 O O . ASP B 2 246 ? 6.300 69.569 15.821 1.00 32.09 246 ASP B O 1
ATOM 13249 N N . ALA B 2 247 ? 8.266 70.676 15.947 1.00 34.57 247 ALA B N 1
ATOM 13250 C CA . ALA B 2 247 ? 7.708 71.881 16.561 1.00 35.06 247 ALA B CA 1
ATOM 13251 C C . ALA B 2 247 ? 6.752 72.661 15.660 1.00 34.40 247 ALA B C 1
ATOM 13252 O O . ALA B 2 247 ? 5.953 73.446 16.156 1.00 32.73 247 ALA B O 1
ATOM 13254 N N . LYS B 2 248 ? 6.830 72.450 14.349 1.00 36.61 248 LYS B N 1
ATOM 13255 C CA . LYS B 2 248 ? 5.854 73.031 13.429 1.00 38.29 248 LYS B CA 1
ATOM 13256 C C . LYS B 2 248 ? 4.765 72.046 12.985 1.00 38.89 248 LYS B C 1
ATOM 13257 O O . LYS B 2 248 ? 4.027 72.332 12.031 1.00 42.00 248 LYS B O 1
ATOM 13263 N N . GLY B 2 249 ? 4.635 70.922 13.699 1.00 37.52 249 GLY B N 1
ATOM 13264 C CA . GLY B 2 249 ? 3.551 69.965 13.489 1.00 35.73 249 GLY B CA 1
ATOM 13265 C C . GLY B 2 249 ? 3.735 68.958 12.366 1.00 35.16 249 GLY B C 1
ATOM 13266 O O . GLY B 2 249 ? 2.795 68.218 12.059 1.00 34.74 249 GLY B O 1
ATOM 13267 N N . ASN B 2 250 ? 4.923 68.917 11.753 1.00 34.58 250 ASN B N 1
ATOM 13268 C CA . ASN B 2 250 ? 5.218 67.935 10.691 1.00 35.02 250 ASN B CA 1
ATOM 13269 C C . ASN B 2 250 ? 5.528 66.569 11.308 1.00 33.24 250 ASN B C 1
ATOM 13270 O O . ASN B 2 250 ? 6.344 66.487 12.220 1.00 33.15 250 ASN B O 1
ATOM 13275 N N . ILE B 2 251 ? 4.903 65.510 10.797 1.00 31.94 251 ILE B N 1
ATOM 13276 C CA . ILE B 2 251 ? 5.041 64.158 11.356 1.00 30.91 251 ILE B CA 1
ATOM 13277 C C . ILE B 2 251 ? 5.915 63.246 10.491 1.00 29.72 251 ILE B C 1
ATOM 13278 O O . ILE B 2 251 ? 5.612 63.022 9.322 1.00 29.25 251 ILE B O 1
ATOM 13283 N N . GLN B 2 252 ? 6.978 62.704 11.084 1.00 30.38 252 GLN B N 1
ATOM 13284 C CA . GLN B 2 252 ? 7.760 61.602 10.490 1.00 30.97 252 GLN B CA 1
ATOM 13285 C C . GLN B 2 252 ? 7.377 60.266 11.097 1.00 30.93 252 GLN B C 1
ATOM 13286 O O . GLN B 2 252 ? 7.287 60.152 12.306 1.00 31.47 252 GLN B O 1
ATOM 13292 N N . ARG B 2 253 ? 7.179 59.259 10.255 1.00 32.29 253 ARG B N 1
ATOM 13293 C CA . ARG B 2 253 ? 6.730 57.948 10.700 1.00 33.97 253 ARG B CA 1
ATOM 13294 C C . ARG B 2 253 ? 7.625 56.850 10.127 1.00 32.92 253 ARG B C 1
ATOM 13295 O O . ARG B 2 253 ? 8.049 56.927 8.982 1.00 31.50 253 ARG B O 1
ATOM 13303 N N . VAL B 2 254 ? 7.911 55.834 10.937 1.00 33.09 254 VAL B N 1
ATOM 13304 C CA . VAL B 2 254 ? 8.680 54.679 10.478 1.00 33.58 254 VAL B CA 1
ATOM 13305 C C . VAL B 2 254 ? 8.024 53.350 10.843 1.00 33.57 254 VAL B C 1
ATOM 13306 O O . VAL B 2 254 ? 7.127 53.283 11.690 1.00 31.09 254 VAL B O 1
ATOM 13310 N N . ARG B 2 255 ? 8.467 52.313 10.141 1.00 36.18 255 ARG B N 1
ATOM 13311 C CA . ARG B 2 255 ? 7.984 50.953 10.323 1.00 38.42 255 ARG B CA 1
ATOM 13312 C C . ARG B 2 255 ? 9.175 50.004 10.369 1.00 36.77 255 ARG B C 1
ATOM 13313 O O . ARG B 2 255 ? 10.169 50.201 9.645 1.00 34.75 255 ARG B O 1
ATOM 13321 N N . TYR B 2 256 ? 9.065 48.983 11.225 1.00 34.97 256 TYR B N 1
ATOM 13322 C CA . TYR B 2 256 ? 10.133 47.979 11.406 1.00 32.86 256 TYR B CA 1
ATOM 13323 C C . TYR B 2 256 ? 9.687 46.617 10.873 1.00 31.44 256 TYR B C 1
ATOM 13324 O O . TYR B 2 256 ? 8.521 46.244 11.004 1.00 28.15 256 TYR B O 1
ATOM 13333 N N . ASP B 2 257 ? 10.623 45.899 10.250 1.00 32.62 257 ASP B N 1
ATOM 13334 C CA . ASP B 2 257 ? 10.365 44.539 9.751 1.00 34.44 257 ASP B CA 1
ATOM 13335 C C . ASP B 2 257 ? 10.365 43.532 10.917 1.00 35.67 257 ASP B C 1
ATOM 13336 O O . ASP B 2 257 ? 10.574 43.923 12.078 1.00 37.55 257 ASP B O 1
ATOM 13341 N N . VAL B 2 258 ? 10.143 42.249 10.611 1.00 34.88 258 VAL B N 1
ATOM 13342 C CA . VAL B 2 258 ? 10.075 41.197 11.640 1.00 35.32 258 VAL B CA 1
ATOM 13343 C C . VAL B 2 258 ? 11.384 40.960 12.406 1.00 36.03 258 VAL B C 1
ATOM 13344 O O . VAL B 2 258 ? 11.374 40.330 13.474 1.00 37.29 258 VAL B O 1
ATOM 13348 N N . ALA B 2 259 ? 12.493 41.455 11.855 1.00 35.10 259 ALA B N 1
ATOM 13349 C CA . ALA B 2 259 ? 13.778 41.460 12.551 1.00 36.81 259 ALA B CA 1
ATOM 13350 C C . ALA B 2 259 ? 14.105 42.766 13.321 1.00 37.36 259 ALA B C 1
ATOM 13351 O O . ALA B 2 259 ? 15.201 42.888 13.859 1.00 36.46 259 ALA B O 1
ATOM 13353 N N . GLY B 2 260 ? 13.175 43.723 13.383 1.00 38.58 260 GLY B N 1
ATOM 13354 C CA . GLY B 2 260 ? 13.409 45.021 14.045 1.00 37.60 260 GLY B CA 1
ATOM 13355 C C . GLY B 2 260 ? 14.197 46.080 13.265 1.00 37.76 260 GLY B C 1
ATOM 13356 O O . GLY B 2 260 ? 14.620 47.087 13.847 1.00 37.34 260 GLY B O 1
ATOM 13357 N N . LEU B 2 261 ? 14.362 45.878 11.956 1.00 36.18 261 LEU B N 1
ATOM 13358 C CA . LEU B 2 261 ? 15.053 46.828 11.082 1.00 37.12 261 LEU B CA 1
ATOM 13359 C C . LEU B 2 261 ? 14.071 47.705 10.301 1.00 37.06 261 LEU B C 1
ATOM 13360 O O . LEU B 2 261 ? 12.972 47.264 9.954 1.00 34.68 261 LEU B O 1
ATOM 13365 N N . LEU B 2 262 ? 14.483 48.947 10.035 1.00 37.47 262 LEU B N 1
ATOM 13366 C CA . LEU B 2 262 ? 13.668 49.942 9.303 1.00 38.81 262 LEU B CA 1
ATOM 13367 C C . LEU B 2 262 ? 13.259 49.377 7.934 1.00 39.00 262 LEU B C 1
ATOM 13368 O O . LEU B 2 262 ? 14.123 49.025 7.127 1.00 38.99 262 LEU B O 1
ATOM 13373 N N . SER B 2 263 ? 11.952 49.245 7.700 1.00 39.29 263 SER B N 1
ATOM 13374 C CA . SER B 2 263 ? 11.423 48.745 6.411 1.00 38.96 263 SER B CA 1
ATOM 13375 C C . SER B 2 263 ? 10.711 49.817 5.576 1.00 39.10 263 SER B C 1
ATOM 13376 O O . SER B 2 263 ? 10.583 49.655 4.370 1.00 42.68 263 SER B O 1
ATOM 13379 N N . GLY B 2 264 ? 10.233 50.887 6.207 1.00 38.02 264 GLY B N 1
ATOM 13380 C CA . GLY B 2 264 ? 9.604 51.992 5.495 1.00 37.40 264 GLY B CA 1
ATOM 13381 C C . GLY B 2 264 ? 9.564 53.259 6.329 1.00 38.08 264 GLY B C 1
ATOM 13382 O O . GLY B 2 264 ? 9.627 53.204 7.558 1.00 36.84 264 GLY B O 1
ATOM 13383 N N . SER B 2 265 ? 9.478 54.402 5.649 1.00 39.37 265 SER B N 1
ATOM 13384 C CA . SER B 2 265 ? 9.241 55.692 6.298 1.00 38.07 265 SER B CA 1
ATOM 13385 C C . SER B 2 265 ? 8.337 56.587 5.469 1.00 37.61 265 SER B C 1
ATOM 13386 O O . SER B 2 265 ? 8.249 56.455 4.238 1.00 37.86 265 SER B O 1
ATOM 13389 N N . TRP B 2 266 ? 7.680 57.499 6.179 1.00 37.79 266 TRP B N 1
ATOM 13390 C CA . TRP B 2 266 ? 6.705 58.433 5.622 1.00 37.52 266 TRP B CA 1
ATOM 13391 C C . TRP B 2 266 ? 6.909 59.831 6.198 1.00 37.13 266 TRP B C 1
ATOM 13392 O O . TRP B 2 266 ? 7.537 60.004 7.244 1.00 37.48 266 TRP B O 1
ATOM 13403 N N . LEU B 2 267 ? 6.372 60.827 5.509 1.00 36.49 267 LEU B N 1
ATOM 13404 C CA . LEU B 2 267 ? 6.317 62.189 6.035 1.00 37.39 267 LEU B CA 1
ATOM 13405 C C . LEU B 2 267 ? 4.899 62.710 5.843 1.00 36.28 267 LEU B C 1
ATOM 13406 O O . LEU B 2 267 ? 4.317 62.518 4.776 1.00 35.17 267 LEU B O 1
ATOM 13411 N N . THR B 2 268 ? 4.336 63.313 6.891 1.00 35.29 268 THR B N 1
ATOM 13412 C CA . THR B 2 268 ? 3.077 64.044 6.793 1.00 35.24 268 THR B CA 1
ATOM 13413 C C . THR B 2 268 ? 3.362 65.488 7.163 1.00 35.20 268 THR B C 1
ATOM 13414 O O . THR B 2 268 ? 3.408 65.830 8.343 1.00 34.21 268 THR B O 1
ATOM 13418 N N . VAL B 2 269 ? 3.565 66.325 6.147 1.00 37.04 269 VAL B N 1
ATOM 13419 C CA . VAL B 2 269 ? 3.741 67.768 6.345 1.00 40.10 269 VAL B CA 1
ATOM 13420 C C . VAL B 2 269 ? 2.455 68.329 6.944 1.00 41.69 269 VAL B C 1
ATOM 13421 O O . VAL B 2 269 ? 1.379 67.884 6.572 1.00 44.98 269 VAL B O 1
ATOM 13425 N N . ARG B 2 270 ? 2.560 69.281 7.870 1.00 44.16 270 ARG B N 1
ATOM 13426 C CA . ARG B 2 270 ? 1.368 69.884 8.520 1.00 48.00 270 ARG B CA 1
ATOM 13427 C C . ARG B 2 270 ? 0.275 70.277 7.507 1.00 46.45 270 ARG B C 1
ATOM 13428 O O . ARG B 2 270 ? 0.556 70.998 6.554 1.00 45.85 270 ARG B O 1
ATOM 13436 N N . ASP B 2 271 ? -0.949 69.789 7.728 1.00 46.38 271 ASP B N 1
ATOM 13437 C CA . ASP B 2 271 ? -2.117 70.047 6.862 1.00 48.06 271 ASP B CA 1
ATOM 13438 C C . ASP B 2 271 ? -2.012 69.444 5.453 1.00 46.90 271 ASP B C 1
ATOM 13439 O O . ASP B 2 271 ? -2.650 69.931 4.524 1.00 49.34 271 ASP B O 1
ATOM 13444 N N . ARG B 2 272 ? -1.225 68.390 5.292 1.00 45.94 272 ARG B N 1
ATOM 13445 C CA . ARG B 2 272 ? -1.176 67.648 4.038 1.00 47.34 272 ARG B CA 1
ATOM 13446 C C . ARG B 2 272 ? -1.464 66.194 4.350 1.00 44.09 272 ARG B C 1
ATOM 13447 O O . ARG B 2 272 ? -1.810 65.871 5.479 1.00 45.53 272 ARG B O 1
ATOM 13455 N N . THR B 2 273 ? -1.392 65.327 3.348 1.00 42.92 273 THR B N 1
ATOM 13456 C CA . THR B 2 273 ? -1.531 63.886 3.572 1.00 42.73 273 THR B CA 1
ATOM 13457 C C . THR B 2 273 ? -0.166 63.248 3.668 1.00 40.12 273 THR B C 1
ATOM 13458 O O . THR B 2 273 ? 0.847 63.835 3.294 1.00 39.61 273 THR B O 1
ATOM 13462 N N . GLU B 2 274 ? -0.163 62.032 4.191 1.00 40.15 274 GLU B N 1
ATOM 13463 C CA . GLU B 2 274 ? 1.050 61.266 4.344 1.00 39.03 274 GLU B CA 1
ATOM 13464 C C . GLU B 2 274 ? 1.576 60.862 2.973 1.00 38.22 274 GLU B C 1
ATOM 13465 O O . GLU B 2 274 ? 0.793 60.482 2.091 1.00 37.87 274 GLU B O 1
ATOM 13471 N N . GLN B 2 275 ? 2.897 60.968 2.813 1.00 36.06 275 GLN B N 1
ATOM 13472 C CA . GLN B 2 275 ? 3.598 60.558 1.605 1.00 35.62 275 GLN B CA 1
ATOM 13473 C C . GLN B 2 275 ? 4.789 59.665 1.944 1.00 36.83 275 GLN B C 1
ATOM 13474 O O . GLN B 2 275 ? 5.424 59.822 2.985 1.00 36.10 275 GLN B O 1
ATOM 13480 N N . VAL B 2 276 ? 5.108 58.772 1.015 1.00 38.51 276 VAL B N 1
ATOM 13481 C CA . VAL B 2 276 ? 6.124 57.743 1.193 1.00 38.01 276 VAL B CA 1
ATOM 13482 C C . VAL B 2 276 ? 7.503 58.349 0.964 1.00 38.60 276 VAL B C 1
ATOM 13483 O O . VAL B 2 276 ? 7.735 58.921 -0.089 1.00 39.27 276 VAL B O 1
ATOM 13487 N N . ILE B 2 277 ? 8.408 58.220 1.941 1.00 39.63 277 ILE B N 1
ATOM 13488 C CA . ILE B 2 277 ? 9.817 58.652 1.791 1.00 38.01 277 ILE B CA 1
ATOM 13489 C C . ILE B 2 277 ? 10.706 57.449 1.493 1.00 37.21 277 ILE B C 1
ATOM 13490 O O . ILE B 2 277 ? 11.545 57.514 0.605 1.00 38.11 277 ILE B O 1
ATOM 13495 N N . VAL B 2 278 ? 10.537 56.362 2.239 1.00 37.75 278 VAL B N 1
ATOM 13496 C CA . VAL B 2 278 ? 11.162 55.084 1.889 1.00 38.20 278 VAL B CA 1
ATOM 13497 C C . V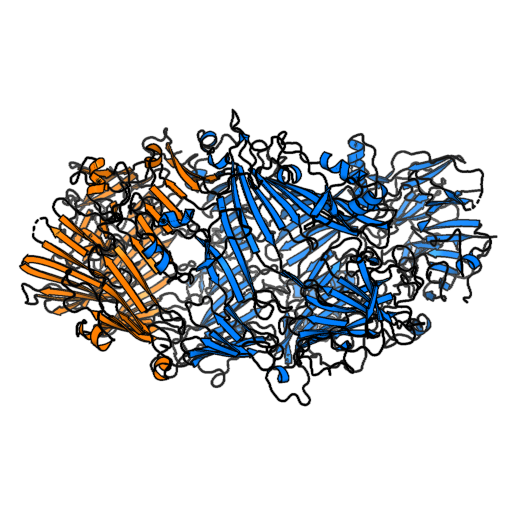AL B 2 278 ? 10.039 54.071 1.723 1.00 38.32 278 VAL B C 1
ATOM 13498 O O . VAL B 2 278 ? 9.302 53.802 2.670 1.00 36.53 278 VAL B O 1
ATOM 13502 N N . LYS B 2 279 ? 9.899 53.535 0.511 1.00 38.80 279 LYS B N 1
ATOM 13503 C CA . LYS B 2 279 ? 8.851 52.565 0.209 1.00 40.75 279 LYS B CA 1
ATOM 13504 C C . LYS B 2 279 ? 9.158 51.180 0.799 1.00 39.34 279 LYS B C 1
ATOM 13505 O O . LYS B 2 279 ? 8.281 50.519 1.353 1.00 40.39 279 LYS B O 1
ATOM 13511 N N . SER B 2 280 ? 10.399 50.741 0.655 1.00 38.20 280 SER B N 1
ATOM 13512 C CA . SER B 2 280 ? 10.816 49.428 1.116 1.00 36.86 280 SER B CA 1
ATOM 13513 C C . SER B 2 280 ? 12.307 49.460 1.357 1.00 37.01 280 SER B C 1
ATOM 13514 O O . SER B 2 280 ? 13.017 50.307 0.810 1.00 36.61 280 SER B O 1
ATOM 13517 N N . LEU B 2 281 ? 12.780 48.523 2.167 1.00 36.00 281 LEU B N 1
ATOM 13518 C CA . LEU B 2 281 ? 14.180 48.451 2.487 1.00 34.96 281 LEU B CA 1
ATOM 13519 C C . LEU B 2 281 ? 14.522 47.051 2.958 1.00 34.87 281 LEU B C 1
ATOM 13520 O O . LEU B 2 281 ? 14.067 46.622 4.012 1.00 36.67 281 LEU B O 1
ATOM 13525 N N . THR B 2 282 ? 15.304 46.342 2.147 1.00 36.02 282 THR B N 1
ATOM 13526 C CA . THR B 2 282 ? 15.780 44.986 2.454 1.00 36.41 282 THR B CA 1
ATOM 13527 C C . THR B 2 282 ? 17.213 45.010 2.981 1.00 34.91 282 THR B C 1
ATOM 13528 O O . THR B 2 282 ? 17.913 46.011 2.862 1.00 34.72 282 THR B O 1
ATOM 13532 N N . TYR B 2 283 ? 17.643 43.899 3.567 1.00 34.50 283 TYR B N 1
ATOM 13533 C CA . TYR B 2 283 ? 18.963 43.828 4.208 1.00 33.38 283 TYR B CA 1
ATOM 13534 C C . TYR B 2 283 ? 19.692 42.516 3.914 1.00 33.06 283 TYR B C 1
ATOM 13535 O O . TYR B 2 283 ? 19.064 41.481 3.671 1.00 33.36 283 TYR B O 1
ATOM 13544 N N . SER B 2 284 ? 21.023 42.569 3.948 1.00 32.14 284 SER B N 1
ATOM 13545 C CA . SER B 2 284 ? 21.853 41.367 3.916 1.00 31.34 284 SER B CA 1
ATOM 13546 C C . SER B 2 284 ? 21.729 40.579 5.218 1.00 31.16 284 SER B C 1
ATOM 13547 O O . SER B 2 284 ? 21.099 41.018 6.169 1.00 28.84 284 SER B O 1
ATOM 13550 N N . ALA B 2 285 ? 22.366 39.417 5.259 1.00 33.17 285 ALA B N 1
ATOM 13551 C CA . ALA B 2 285 ? 22.384 38.572 6.460 1.00 33.72 285 ALA B CA 1
ATOM 13552 C C . ALA B 2 285 ? 23.052 39.259 7.640 1.00 33.55 285 ALA B C 1
ATOM 13553 O O . ALA B 2 285 ? 22.714 38.994 8.788 1.00 34.67 285 ALA B O 1
ATOM 13555 N N . ALA B 2 286 ? 23.995 40.143 7.340 1.00 33.64 286 ALA B N 1
ATOM 13556 C CA . ALA B 2 286 ? 24.695 40.933 8.344 1.00 33.74 286 ALA B CA 1
ATOM 13557 C C . ALA B 2 286 ? 23.914 42.162 8.830 1.00 34.75 286 ALA B C 1
ATOM 13558 O O . ALA B 2 286 ? 24.401 42.879 9.703 1.00 34.87 286 ALA B O 1
ATOM 13560 N N . GLY B 2 287 ? 22.729 42.414 8.267 1.00 36.00 287 GLY B N 1
ATOM 13561 C CA . GLY B 2 287 ? 21.887 43.553 8.656 1.00 36.34 287 GLY B CA 1
ATOM 13562 C C . GLY B 2 287 ? 22.296 44.892 8.055 1.00 36.68 287 GLY B C 1
ATOM 13563 O O . GLY B 2 287 ? 22.000 45.935 8.616 1.00 37.07 287 GLY B O 1
ATOM 13564 N N . GLN B 2 288 ? 22.942 44.866 6.899 1.00 38.53 288 GLN B N 1
ATOM 13565 C CA . GLN B 2 288 ? 23.396 46.087 6.226 1.00 41.26 288 GLN B CA 1
ATOM 13566 C C . GLN B 2 288 ? 22.472 46.282 5.010 1.00 42.11 288 GLN B C 1
ATOM 13567 O O . GLN B 2 288 ? 21.987 45.302 4.429 1.00 41.40 288 GLN B O 1
ATOM 13573 N N . LYS B 2 289 ? 22.180 47.541 4.681 1.00 42.39 289 LYS B N 1
ATOM 13574 C CA . LYS B 2 289 ? 21.230 47.881 3.619 1.00 43.13 289 LYS B CA 1
ATOM 13575 C C . LYS B 2 289 ? 21.578 47.153 2.330 1.00 42.37 289 LYS B C 1
ATOM 13576 O O . LYS B 2 289 ? 22.733 47.184 1.908 1.00 40.08 289 LYS B O 1
ATOM 13582 N N . GLN B 2 290 ? 20.588 46.497 1.724 1.00 41.83 290 GLN B N 1
ATOM 13583 C CA . GLN B 2 290 ? 20.781 45.781 0.463 1.00 44.82 290 GLN B CA 1
ATOM 13584 C C . GLN B 2 290 ? 20.154 46.530 -0.703 1.00 44.49 290 GLN B C 1
ATOM 13585 O O . GLN B 2 290 ? 20.851 46.915 -1.637 1.00 44.22 290 GLN B O 1
ATOM 13591 N N . ARG B 2 291 ? 18.839 46.737 -0.619 1.00 45.22 291 ARG B N 1
ATOM 13592 C CA . ARG B 2 291 ? 18.037 47.363 -1.663 1.00 45.11 291 ARG B CA 1
ATOM 13593 C C . ARG B 2 291 ? 17.071 48.358 -1.010 1.00 42.72 291 ARG B C 1
ATOM 13594 O O . ARG B 2 291 ? 16.305 47.973 -0.126 1.00 39.59 291 ARG B O 1
ATOM 13602 N N . GLU B 2 292 ? 17.110 49.617 -1.457 1.00 40.48 292 GLU B N 1
ATOM 13603 C CA . GLU B 2 292 ? 16.309 50.695 -0.888 1.00 41.10 292 GLU B CA 1
ATOM 13604 C C . GLU B 2 292 ? 15.507 51.388 -1.978 1.00 44.11 292 GLU B C 1
ATOM 13605 O O . GLU B 2 292 ? 16.070 51.863 -2.964 1.00 44.25 292 GLU B O 1
ATOM 13611 N N . ASP B 2 293 ? 14.196 51.466 -1.772 1.00 46.18 293 ASP B N 1
ATOM 13612 C CA . ASP B 2 293 ? 13.278 52.039 -2.737 1.00 48.13 293 ASP B CA 1
ATOM 13613 C C . ASP B 2 293 ? 12.713 53.330 -2.147 1.00 43.49 293 ASP B C 1
ATOM 13614 O O . ASP B 2 293 ? 12.118 53.298 -1.083 1.00 42.63 293 ASP B O 1
ATOM 13619 N N . HIS B 2 294 ? 12.908 54.449 -2.848 1.00 41.68 294 HIS B N 1
ATOM 13620 C CA . HIS B 2 294 ? 12.451 55.774 -2.399 1.00 39.86 294 HIS B CA 1
ATOM 13621 C C . HIS B 2 294 ? 11.079 56.166 -2.943 1.00 38.05 294 HIS B C 1
ATOM 13622 O O . HIS B 2 294 ? 10.634 55.660 -3.974 1.00 37.56 294 HIS B O 1
ATOM 13629 N N . GLY B 2 295 ? 10.450 57.115 -2.243 1.00 37.63 295 GLY B N 1
ATOM 13630 C CA . GLY B 2 295 ? 9.182 57.734 -2.653 1.00 36.11 295 GLY B CA 1
ATOM 13631 C C . GLY B 2 295 ? 9.162 58.259 -4.075 1.00 34.88 295 GLY B C 1
ATOM 13632 O O . GLY B 2 295 ? 8.116 58.298 -4.693 1.00 33.76 295 GLY B O 1
ATOM 13633 N N . ASN B 2 296 ? 10.328 58.645 -4.591 1.00 35.09 296 ASN B N 1
ATOM 13634 C CA . ASN B 2 296 ? 10.466 59.097 -5.966 1.00 34.90 296 ASN B CA 1
ATOM 13635 C C . ASN B 2 296 ? 10.707 57.958 -6.955 1.00 36.32 296 ASN B C 1
ATOM 13636 O O . ASN B 2 296 ? 11.143 58.214 -8.073 1.00 37.88 296 ASN B O 1
ATOM 13641 N N . GLY B 2 297 ? 10.458 56.707 -6.553 1.00 36.45 297 GLY B N 1
ATOM 13642 C CA . GLY B 2 297 ? 10.688 55.557 -7.415 1.00 35.35 297 GLY B CA 1
ATOM 13643 C C . GLY B 2 297 ? 12.140 55.154 -7.638 1.00 37.01 297 GLY B C 1
ATOM 13644 O O . GLY B 2 297 ? 12.379 54.117 -8.257 1.00 38.11 297 GLY B O 1
ATOM 13645 N N . VAL B 2 298 ? 13.104 55.933 -7.125 1.00 37.76 298 VAL B N 1
ATOM 13646 C CA . VAL B 2 298 ? 14.540 55.658 -7.293 1.00 37.53 298 VAL B CA 1
ATOM 13647 C C . VAL B 2 298 ? 14.939 54.482 -6.400 1.00 37.72 298 VAL B C 1
ATOM 13648 O O . VAL B 2 298 ? 14.541 54.427 -5.240 1.00 38.21 298 VAL B O 1
ATOM 13652 N N . VAL B 2 299 ? 15.722 53.558 -6.959 1.00 37.89 299 VAL B N 1
ATOM 13653 C CA . VAL B 2 299 ? 16.173 52.349 -6.273 1.00 37.33 299 VAL B CA 1
ATOM 13654 C C . VAL B 2 299 ? 17.670 52.436 -6.040 1.00 38.76 299 VAL B C 1
ATOM 13655 O O . VAL B 2 299 ? 18.433 52.716 -6.973 1.00 38.94 299 VAL B O 1
ATOM 13659 N N . ILE B 2 300 ? 18.081 52.175 -4.797 1.00 40.65 300 ILE B N 1
ATOM 13660 C CA . ILE B 2 300 ? 19.497 52.032 -4.443 1.00 40.15 300 ILE B CA 1
ATOM 13661 C C . ILE B 2 300 ? 19.791 50.554 -4.191 1.00 40.29 300 ILE B C 1
ATOM 13662 O O . ILE B 2 300 ? 19.090 49.909 -3.408 1.00 39.66 300 ILE B O 1
ATOM 13667 N N . THR B 2 301 ? 20.808 50.022 -4.872 1.00 40.24 301 THR B N 1
ATOM 13668 C CA . THR B 2 301 ? 21.261 48.647 -4.668 1.00 40.61 301 THR B CA 1
ATOM 13669 C C . THR B 2 301 ? 22.677 48.711 -4.145 1.00 39.69 301 THR B C 1
ATOM 13670 O O . THR B 2 301 ? 23.554 49.291 -4.786 1.00 42.37 301 THR B O 1
ATOM 13674 N N . TYR B 2 302 ? 22.876 48.121 -2.972 1.00 38.25 302 TYR B N 1
ATOM 13675 C CA . TYR B 2 302 ? 24.172 48.047 -2.319 1.00 37.31 302 TYR B CA 1
ATOM 13676 C C . TYR B 2 302 ? 24.801 46.687 -2.545 1.00 36.65 302 TYR B C 1
ATOM 13677 O O . TYR B 2 302 ? 24.111 45.671 -2.512 1.00 38.94 302 TYR B O 1
ATOM 13686 N N . THR B 2 303 ? 26.116 46.666 -2.726 1.00 36.67 303 THR B N 1
ATOM 13687 C CA . THR B 2 303 ? 26.834 45.438 -3.034 1.00 36.80 303 THR B CA 1
ATOM 13688 C C . THR B 2 303 ? 28.002 45.227 -2.062 1.00 37.86 303 THR B C 1
ATOM 13689 O O . THR B 2 303 ? 28.760 46.160 -1.768 1.00 34.49 303 THR B O 1
ATOM 13693 N N . TYR B 2 304 ? 28.131 43.992 -1.568 1.00 39.35 304 TYR B N 1
ATOM 13694 C CA . TYR B 2 304 ? 29.133 43.637 -0.553 1.00 40.89 304 TYR B CA 1
ATOM 13695 C C . TYR B 2 304 ? 30.012 42.477 -0.993 1.00 42.48 304 TYR B C 1
ATOM 13696 O O . TYR B 2 304 ? 29.519 41.511 -1.562 1.00 44.81 304 TYR B O 1
ATOM 13705 N N . GLU B 2 305 ? 31.315 42.591 -0.735 1.00 44.69 305 GLU B N 1
ATOM 13706 C CA . GLU B 2 305 ? 32.230 41.457 -0.837 1.00 47.23 305 GLU B CA 1
ATOM 13707 C C . GLU B 2 305 ? 31.733 40.375 0.135 1.00 49.12 305 GLU B C 1
ATOM 13708 O O . GLU B 2 305 ? 31.497 40.669 1.317 1.00 48.25 305 GLU B O 1
ATOM 13714 N N . ALA B 2 306 ? 31.538 39.147 -0.359 1.00 49.84 306 ALA B N 1
ATOM 13715 C CA . ALA B 2 306 ? 30.999 38.047 0.487 1.00 50.52 306 ALA B CA 1
ATOM 13716 C C . ALA B 2 306 ? 31.920 37.659 1.665 1.00 49.73 306 ALA B C 1
ATOM 13717 O O . ALA B 2 306 ? 31.449 37.252 2.733 1.00 48.49 306 ALA B O 1
ATOM 13719 N N . GLU B 2 307 ? 33.222 37.833 1.468 1.00 48.78 307 GLU B N 1
ATOM 13720 C CA . GLU B 2 307 ? 34.222 37.389 2.416 1.00 51.07 307 GLU B CA 1
ATOM 13721 C C . GLU B 2 307 ? 34.380 38.383 3.548 1.00 51.08 307 GLU B C 1
ATOM 13722 O O . GLU B 2 307 ? 34.290 38.012 4.713 1.00 54.11 307 GLU B O 1
ATOM 13728 N N . THR B 2 308 ? 34.603 39.643 3.187 1.00 52.12 308 THR B N 1
ATOM 13729 C CA . THR B 2 308 ? 34.934 40.720 4.132 1.00 51.68 308 THR B CA 1
ATOM 13730 C C . THR B 2 308 ? 33.755 41.599 4.538 1.00 51.09 308 THR B C 1
ATOM 13731 O O . THR B 2 308 ? 33.867 42.388 5.478 1.00 49.66 308 THR B O 1
ATOM 13735 N N . GLN B 2 309 ? 32.657 41.511 3.790 1.00 52.04 309 GLN B N 1
ATOM 13736 C CA . GLN B 2 309 ? 31.466 42.348 4.006 1.00 54.59 309 GLN B CA 1
ATOM 13737 C C . GLN B 2 309 ? 31.686 43.831 3.735 1.00 51.02 309 GLN B C 1
ATOM 13738 O O . GLN B 2 309 ? 30.862 44.657 4.153 1.00 53.05 309 GLN B O 1
ATOM 13744 N N . ARG B 2 310 ? 32.768 44.162 3.023 1.00 45.29 310 ARG B N 1
ATOM 13745 C CA . ARG B 2 310 ? 33.079 45.540 2.685 1.00 41.58 310 ARG B CA 1
ATOM 13746 C C . ARG B 2 310 ? 32.128 45.981 1.596 1.00 41.49 310 ARG B C 1
ATOM 13747 O O . ARG B 2 310 ? 31.755 45.183 0.731 1.00 38.09 310 ARG B O 1
ATOM 13755 N N . LEU B 2 311 ? 31.728 47.248 1.659 1.00 42.11 311 LEU B N 1
ATOM 13756 C CA . LEU B 2 311 ? 30.845 47.848 0.661 1.00 43.33 311 LEU B CA 1
ATOM 13757 C C . LEU B 2 311 ? 31.586 47.992 -0.683 1.00 43.50 311 LEU B C 1
ATOM 13758 O O . LEU B 2 311 ? 32.525 48.779 -0.802 1.00 41.19 311 LEU B O 1
ATOM 13763 N N . THR B 2 312 ? 31.170 47.190 -1.663 1.00 44.42 312 THR B N 1
ATOM 13764 C CA . THR B 2 312 ? 31.784 47.137 -2.993 1.00 46.23 312 THR B CA 1
ATOM 13765 C C . THR B 2 312 ? 31.088 48.051 -4.009 1.00 46.84 312 THR B C 1
ATOM 13766 O O . THR B 2 312 ? 31.767 48.619 -4.870 1.00 46.12 312 THR B O 1
ATOM 13770 N N . GLY B 2 313 ? 29.754 48.165 -3.927 1.00 46.85 313 GLY B N 1
ATOM 13771 C CA . GLY B 2 313 ? 28.965 48.905 -4.910 1.00 46.10 313 GLY B CA 1
ATOM 13772 C C . GLY B 2 313 ? 27.801 49.708 -4.355 1.00 45.94 313 GLY B C 1
ATOM 13773 O O . GLY B 2 313 ? 27.051 49.226 -3.506 1.00 43.74 313 GLY B O 1
ATOM 13774 N N . ILE B 2 314 ? 27.656 50.940 -4.844 1.00 46.71 314 ILE B N 1
ATOM 13775 C CA . ILE B 2 314 ? 26.469 51.761 -4.581 1.00 47.99 314 ILE B CA 1
ATOM 13776 C C . ILE B 2 314 ? 25.851 52.128 -5.929 1.00 48.03 314 ILE B C 1
ATOM 13777 O O . ILE B 2 314 ? 26.406 52.955 -6.653 1.00 49.87 314 ILE B O 1
ATOM 13782 N N . ARG B 2 315 ? 24.708 51.527 -6.257 1.00 48.03 315 ARG B N 1
ATOM 13783 C CA . ARG B 2 315 ? 24.053 51.726 -7.552 1.00 49.79 315 ARG B CA 1
ATOM 13784 C C . ARG B 2 315 ? 22.713 52.440 -7.376 1.00 49.35 315 ARG B C 1
ATOM 13785 O O . ARG B 2 315 ? 21.794 51.885 -6.784 1.00 52.09 315 ARG B O 1
ATOM 13793 N N . THR B 2 316 ? 22.603 53.661 -7.898 1.00 48.93 316 THR B N 1
ATOM 13794 C CA . THR B 2 316 ? 21.364 54.447 -7.822 1.00 46.70 316 THR B CA 1
ATOM 13795 C C . THR B 2 316 ? 20.730 54.523 -9.211 1.00 44.40 316 THR B C 1
ATOM 13796 O O . THR B 2 316 ? 21.412 54.851 -10.176 1.00 42.14 316 THR B O 1
ATOM 13800 N N . GLU B 2 317 ? 19.438 54.231 -9.321 1.00 43.41 317 GLU B N 1
ATOM 13801 C CA . GLU B 2 317 ? 18.780 54.235 -10.630 1.00 45.91 317 GLU B CA 1
ATOM 13802 C C . GLU B 2 317 ? 17.258 54.451 -10.615 1.00 47.69 317 GLU B C 1
ATOM 13803 O O . GLU B 2 317 ? 16.570 54.113 -9.648 1.00 46.19 317 GLU B O 1
ATOM 13809 N N . ARG B 2 318 ? 16.747 55.006 -11.712 1.00 48.20 318 ARG B N 1
ATOM 13810 C CA . ARG B 2 318 ? 15.329 54.944 -12.016 1.00 49.41 318 ARG B CA 1
ATOM 13811 C C . ARG B 2 318 ? 15.143 53.655 -12.828 1.00 50.85 318 ARG B C 1
ATOM 13812 O O . ARG B 2 318 ? 15.735 53.511 -13.903 1.00 49.04 318 ARG B O 1
ATOM 13820 N N . PRO B 2 319 ? 14.351 52.697 -12.308 1.00 52.72 319 PRO B N 1
ATOM 13821 C CA . PRO B 2 319 ? 14.251 51.376 -12.944 1.00 55.96 319 PRO B CA 1
ATOM 13822 C C . PRO B 2 319 ? 13.328 51.318 -14.182 1.00 58.23 319 PRO B C 1
ATOM 13823 O O . PRO B 2 319 ? 12.845 52.351 -14.665 1.00 58.26 319 PRO B O 1
ATOM 13827 N N . ALA B 2 320 ? 13.119 50.106 -14.692 1.00 59.24 320 ALA B N 1
ATOM 13828 C CA . ALA B 2 320 ? 12.169 49.852 -15.779 1.00 59.97 320 ALA B CA 1
ATOM 13829 C C . ALA B 2 320 ? 10.765 50.366 -15.442 1.00 58.33 320 ALA B C 1
ATOM 13830 O O . ALA B 2 320 ? 10.254 50.115 -14.347 1.00 56.54 320 ALA B O 1
ATOM 13832 N N . GLY B 2 321 ? 10.166 51.088 -16.391 1.00 57.76 321 GLY B N 1
ATOM 13833 C CA . GLY B 2 321 ? 8.784 51.570 -16.281 1.00 56.40 321 GLY B CA 1
ATOM 13834 C C . GLY B 2 321 ? 8.574 52.786 -15.396 1.00 54.78 321 GLY B C 1
ATOM 13835 O O . GLY B 2 321 ? 7.463 53.025 -14.938 1.00 54.38 321 GLY B O 1
ATOM 13836 N N . HIS B 2 322 ? 9.632 53.555 -15.155 1.00 56.99 322 HIS B N 1
ATOM 13837 C CA . HIS B 2 322 ? 9.563 54.744 -14.298 1.00 58.37 322 HIS B CA 1
ATOM 13838 C C . HIS B 2 322 ? 9.127 55.950 -15.138 1.00 55.18 322 HIS B C 1
ATOM 13839 O O . HIS B 2 322 ? 9.693 56.184 -16.206 1.00 53.97 322 HIS B O 1
ATOM 13846 N N . ALA B 2 323 ? 8.152 56.719 -14.651 1.00 51.19 323 ALA B N 1
ATOM 13847 C CA . ALA B 2 323 ? 7.540 57.811 -15.427 1.00 48.29 323 ALA B CA 1
ATOM 13848 C C . ALA B 2 323 ? 8.551 58.764 -16.093 1.00 47.80 323 ALA B C 1
ATOM 13849 O O . ALA B 2 323 ? 8.376 59.143 -17.248 1.00 50.91 323 ALA B O 1
ATOM 13851 N N . SER B 2 324 ? 9.603 59.139 -15.372 1.00 46.33 324 SER B N 1
ATOM 13852 C CA . SER B 2 324 ? 10.702 59.953 -15.931 1.00 46.45 324 SER B CA 1
ATOM 13853 C C . SER B 2 324 ? 11.750 59.205 -16.792 1.00 45.78 324 SER B C 1
ATOM 13854 O O . SER B 2 324 ? 12.738 59.807 -17.239 1.00 43.78 324 SER B O 1
ATOM 13857 N N . GLY B 2 325 ? 11.554 57.908 -17.016 1.00 45.85 325 GLY B N 1
ATOM 13858 C CA . GLY B 2 325 ? 12.381 57.145 -17.943 1.00 47.69 325 GLY B CA 1
ATOM 13859 C C . GLY B 2 325 ? 13.614 56.570 -17.281 1.00 49.28 325 GLY B C 1
ATOM 13860 O O . GLY B 2 325 ? 14.344 57.276 -16.593 1.00 53.89 325 GLY B O 1
ATOM 13861 N N . ALA B 2 326 ? 13.852 55.285 -17.519 1.00 49.53 326 ALA B N 1
ATOM 13862 C CA . ALA B 2 326 ? 14.959 54.555 -16.908 1.00 49.09 326 ALA B CA 1
ATOM 13863 C C . ALA B 2 326 ? 16.319 55.199 -17.176 1.00 47.49 326 ALA B C 1
ATOM 13864 O O . ALA B 2 326 ? 16.590 55.660 -18.283 1.00 48.28 326 ALA B O 1
ATOM 13866 N N . LYS B 2 327 ? 17.144 55.243 -16.135 1.00 45.44 327 LYS B N 1
ATOM 13867 C CA . LYS B 2 327 ? 18.512 55.754 -16.209 1.00 46.04 327 LYS B CA 1
ATOM 13868 C C . LYS B 2 327 ? 19.278 55.274 -14.962 1.00 46.80 327 LYS B C 1
ATOM 13869 O O . LYS B 2 327 ? 18.706 55.197 -13.865 1.00 47.02 327 LYS B O 1
ATOM 13873 N N . VAL B 2 328 ? 20.550 54.922 -15.145 1.00 46.04 328 VAL B N 1
ATOM 13874 C CA . VAL B 2 328 ? 21.464 54.663 -14.040 1.00 46.64 328 VAL B CA 1
ATOM 13875 C C . VAL B 2 328 ? 22.170 55.990 -13.762 1.00 47.59 328 VAL B C 1
ATOM 13876 O O . VAL B 2 328 ? 22.923 56.493 -14.599 1.00 47.53 328 VAL B O 1
ATOM 13880 N N . LEU B 2 329 ? 21.906 56.546 -12.584 1.00 49.15 329 LEU B N 1
ATOM 13881 C CA . LEU B 2 329 ? 22.434 57.858 -12.170 1.00 49.50 329 LEU B CA 1
ATOM 13882 C C . LEU B 2 329 ? 23.815 57.748 -11.520 1.00 50.17 329 LEU B C 1
ATOM 13883 O O . LEU B 2 329 ? 24.610 58.691 -11.561 1.00 49.99 329 LEU B O 1
ATOM 13888 N N . GLN B 2 330 ? 24.078 56.597 -10.902 1.00 52.72 330 GLN B N 1
ATOM 13889 C CA . GLN B 2 330 ? 25.343 56.317 -10.232 1.00 50.29 330 GLN B CA 1
ATOM 13890 C C . GLN B 2 330 ? 25.575 54.803 -10.221 1.00 45.73 330 GLN B C 1
ATOM 13891 O O . GLN B 2 330 ? 24.638 54.035 -9.983 1.00 41.25 330 GLN B O 1
ATOM 13897 N N . ASP B 2 331 ? 26.806 54.383 -10.501 1.00 44.32 331 ASP B N 1
ATOM 13898 C CA . ASP B 2 331 ? 27.203 52.971 -10.374 1.00 45.57 331 ASP B CA 1
ATOM 13899 C C . ASP B 2 331 ? 28.629 52.903 -9.806 1.00 44.84 331 ASP B C 1
ATOM 13900 O O . ASP B 2 331 ? 29.591 52.547 -10.503 1.00 44.63 331 ASP B O 1
ATOM 13905 N N . LEU B 2 332 ? 28.734 53.254 -8.523 1.00 42.80 332 LEU B N 1
ATOM 13906 C CA . LEU B 2 332 ? 30.010 53.305 -7.826 1.00 43.99 332 LEU B CA 1
ATOM 13907 C C . LEU B 2 332 ? 30.511 51.899 -7.551 1.00 44.49 332 LEU B C 1
ATOM 13908 O O . LEU B 2 332 ? 29.726 51.019 -7.191 1.00 43.78 332 LEU B O 1
ATOM 13913 N N . ARG B 2 333 ? 31.814 51.709 -7.756 1.00 44.43 333 ARG B N 1
ATOM 13914 C CA . ARG B 2 333 ? 32.500 50.462 -7.465 1.00 44.35 333 ARG B CA 1
ATOM 13915 C C . ARG B 2 333 ? 33.809 50.758 -6.755 1.00 44.36 333 ARG B C 1
ATOM 13916 O O . ARG B 2 333 ? 34.550 51.647 -7.170 1.00 45.90 333 ARG B O 1
ATOM 13924 N N . TYR B 2 334 ? 34.074 50.014 -5.680 1.00 42.41 334 TYR B N 1
ATOM 13925 C CA . TYR B 2 334 ? 35.246 50.222 -4.828 1.00 40.59 334 TYR B CA 1
ATOM 13926 C C . TYR B 2 334 ? 36.155 48.990 -4.841 1.00 39.59 334 TYR B C 1
ATOM 13927 O O . TYR B 2 334 ? 35.685 47.849 -4.838 1.00 38.51 334 TYR B O 1
ATOM 13936 N N . GLU B 2 335 ? 37.456 49.247 -4.865 1.00 40.40 335 GLU B N 1
ATOM 13937 C CA . GLU B 2 335 ? 38.478 48.222 -4.839 1.00 42.09 335 GLU B CA 1
ATOM 13938 C C . GLU B 2 335 ? 39.339 48.519 -3.630 1.00 41.68 335 GLU B C 1
ATOM 13939 O O . GLU B 2 335 ? 39.883 49.620 -3.508 1.00 40.80 335 GLU B O 1
ATOM 13945 N N . TYR B 2 336 ? 39.435 47.547 -2.724 1.00 41.82 336 TYR B N 1
ATOM 13946 C CA . TYR B 2 336 ? 40.193 47.701 -1.486 1.00 40.71 336 TYR B CA 1
ATOM 13947 C C . TYR B 2 336 ? 41.515 46.953 -1.559 1.00 39.98 336 TYR B C 1
ATOM 13948 O O . TYR B 2 336 ? 41.635 45.951 -2.267 1.00 39.11 336 TYR B O 1
ATOM 13957 N N . ASP B 2 337 ? 42.498 47.440 -0.811 1.00 38.42 337 ASP B N 1
ATOM 13958 C CA . ASP B 2 337 ? 43.699 46.665 -0.546 1.00 38.89 337 ASP B CA 1
ATOM 13959 C C . ASP B 2 337 ? 43.351 45.689 0.605 1.00 38.93 337 ASP B C 1
ATOM 13960 O O . ASP B 2 337 ? 42.257 45.780 1.172 1.00 39.09 337 ASP B O 1
ATOM 13965 N N . PRO B 2 338 ? 44.265 44.766 0.961 1.00 38.17 338 PRO B N 1
ATOM 13966 C CA . PRO B 2 338 ? 43.896 43.727 1.927 1.00 37.14 338 PRO B CA 1
ATOM 13967 C C . PRO B 2 338 ? 43.355 44.220 3.279 1.00 35.28 338 PRO B C 1
ATOM 13968 O O . PRO B 2 338 ? 42.365 43.670 3.745 1.00 33.44 338 PRO B O 1
ATOM 13972 N N . VAL B 2 339 ? 43.964 45.249 3.877 1.00 33.41 339 VAL B N 1
ATOM 13973 C CA . VAL B 2 339 ? 43.463 45.804 5.157 1.00 32.97 339 VAL B CA 1
ATOM 13974 C C . VAL B 2 339 ? 42.245 46.722 5.047 1.00 33.69 339 VAL B C 1
ATOM 13975 O O . VAL B 2 339 ? 41.696 47.138 6.075 1.00 32.70 339 VAL B O 1
ATOM 13979 N N . GLY B 2 340 ? 41.837 47.066 3.827 1.00 35.05 340 GLY B N 1
ATOM 13980 C CA . GLY B 2 340 ? 40.591 47.820 3.610 1.00 35.79 340 GLY B CA 1
ATOM 13981 C C . GLY B 2 340 ? 40.727 49.311 3.355 1.00 35.68 340 GLY B C 1
ATOM 13982 O O . GLY B 2 340 ? 39.783 50.070 3.598 1.00 38.45 340 GLY B O 1
ATOM 13983 N N . ASN B 2 341 ? 41.897 49.730 2.878 1.00 34.98 341 ASN B N 1
ATOM 13984 C CA . ASN B 2 341 ? 42.086 51.075 2.341 1.00 34.52 341 ASN B CA 1
ATOM 13985 C C . ASN B 2 341 ? 41.539 51.048 0.920 1.00 35.01 341 ASN B C 1
ATOM 13986 O O . ASN B 2 341 ? 41.596 50.014 0.241 1.00 33.06 341 ASN B O 1
ATOM 13991 N N . VAL B 2 342 ? 40.999 52.183 0.483 1.00 36.00 342 VAL B N 1
ATOM 13992 C CA . VAL B 2 342 ? 40.380 52.287 -0.829 1.00 36.87 342 VAL B CA 1
ATOM 13993 C C . VAL B 2 342 ? 41.471 52.597 -1.839 1.00 37.93 342 VAL B C 1
ATOM 13994 O O . VAL B 2 342 ? 42.103 53.640 -1.754 1.00 37.78 342 VAL B O 1
ATOM 13998 N N . LEU B 2 343 ? 41.705 51.680 -2.770 1.00 38.63 343 LEU B N 1
ATOM 13999 C CA . LEU B 2 343 ? 42.710 51.884 -3.805 1.00 40.04 343 LEU B CA 1
ATOM 14000 C C . LEU B 2 343 ? 42.110 52.575 -5.037 1.00 43.42 343 LEU B C 1
ATOM 14001 O O . LEU B 2 343 ? 42.740 53.472 -5.610 1.00 41.43 343 LEU B O 1
ATOM 14006 N N . LYS B 2 344 ? 40.898 52.171 -5.426 1.00 46.79 344 LYS B N 1
ATOM 14007 C CA . LYS B 2 344 ? 40.303 52.606 -6.688 1.00 49.81 344 LYS B CA 1
ATOM 14008 C C . LYS B 2 344 ? 38.787 52.747 -6.546 1.00 47.13 344 LYS B C 1
ATOM 14009 O O . LYS B 2 344 ? 38.152 51.918 -5.905 1.00 46.13 344 LYS B O 1
ATOM 14015 N N . ILE B 2 345 ? 38.237 53.829 -7.107 1.00 45.95 345 ILE B N 1
ATOM 14016 C CA . ILE B 2 345 ? 36.786 54.068 -7.195 1.00 43.95 345 ILE B CA 1
ATOM 14017 C C . ILE B 2 345 ? 36.451 54.320 -8.666 1.00 44.38 345 ILE B C 1
ATOM 14018 O O . ILE B 2 345 ? 37.047 55.212 -9.283 1.00 46.62 345 ILE B O 1
ATOM 14023 N N . THR B 2 346 ? 35.528 53.535 -9.228 1.00 43.10 346 THR B N 1
ATOM 14024 C CA . THR B 2 346 ? 35.051 53.731 -10.610 1.00 43.43 346 THR B CA 1
ATOM 14025 C C . THR B 2 346 ? 33.545 53.994 -10.633 1.00 45.80 346 THR B C 1
ATOM 14026 O O . THR B 2 346 ? 32.809 53.544 -9.756 1.00 47.26 346 THR B O 1
ATOM 14030 N N . ASN B 2 347 ? 33.108 54.744 -11.639 1.00 47.59 347 ASN B N 1
ATOM 14031 C CA . ASN B 2 347 ? 31.700 55.038 -11.834 1.00 49.31 347 ASN B CA 1
ATOM 14032 C C . ASN B 2 347 ? 31.370 54.980 -13.331 1.00 51.49 347 ASN B C 1
ATOM 14033 O O . ASN B 2 347 ? 31.600 55.943 -14.075 1.00 51.25 347 ASN B O 1
ATOM 14038 N N . ASP B 2 348 ? 30.863 53.828 -13.762 1.00 53.12 348 ASP B N 1
ATOM 14039 C CA . ASP B 2 348 ? 30.533 53.612 -15.174 1.00 57.63 348 ASP B CA 1
ATOM 14040 C C . ASP B 2 348 ? 29.276 54.357 -15.619 1.00 58.55 348 ASP B C 1
ATOM 14041 O O . ASP B 2 348 ? 29.098 54.592 -16.808 1.00 61.99 348 ASP B O 1
ATOM 14046 N N . ALA B 2 349 ? 28.412 54.718 -14.673 1.00 59.20 349 ALA B N 1
ATOM 14047 C CA . ALA B 2 349 ? 27.206 55.491 -14.977 1.00 59.01 349 ALA B CA 1
ATOM 14048 C C . ALA B 2 349 ? 27.476 56.956 -15.328 1.00 59.63 349 ALA B C 1
ATOM 14049 O O . ALA B 2 349 ? 26.605 57.610 -15.908 1.00 61.97 349 ALA B O 1
ATOM 14051 N N . GLU B 2 350 ? 28.651 57.471 -14.953 1.00 59.77 350 GLU B N 1
ATOM 14052 C CA . GLU B 2 350 ? 29.059 58.852 -15.259 1.00 61.14 350 GLU B CA 1
ATOM 14053 C C . GLU B 2 350 ? 28.647 59.208 -16.699 1.00 65.00 350 GLU B C 1
ATOM 14054 O O . GLU B 2 350 ? 29.141 58.606 -17.652 1.00 64.42 350 GLU B O 1
ATOM 14060 N N . ALA B 2 351 ? 27.716 60.161 -16.831 1.00 69.88 351 ALA B N 1
ATOM 14061 C CA . ALA B 2 351 ? 27.028 60.470 -18.113 1.00 71.45 351 ALA B CA 1
ATOM 14062 C C . ALA B 2 351 ? 27.934 61.042 -19.215 1.00 70.53 351 ALA B C 1
ATOM 14063 O O . ALA B 2 351 ? 27.805 60.681 -20.387 1.00 63.61 351 ALA B O 1
ATOM 14065 N N . THR B 2 352 ? 28.832 61.946 -18.821 1.00 73.16 352 THR B N 1
ATOM 14066 C CA . THR B 2 352 ? 29.803 62.578 -19.724 1.00 72.10 352 THR B CA 1
ATOM 14067 C C . THR B 2 352 ? 30.779 61.592 -20.372 1.00 70.18 352 THR B C 1
ATOM 14068 O O . THR B 2 352 ? 31.310 61.886 -21.443 1.00 69.05 352 THR B O 1
ATOM 14072 N N . ARG B 2 353 ? 31.031 60.457 -19.711 1.00 69.25 353 ARG B N 1
ATOM 14073 C CA . ARG B 2 353 ? 32.002 59.457 -20.168 1.00 72.59 353 ARG B CA 1
ATOM 14074 C C . ARG B 2 353 ? 33.417 60.080 -20.173 1.00 73.08 353 ARG B C 1
ATOM 14075 O O . ARG B 2 353 ? 34.212 59.854 -21.088 1.00 78.34 353 ARG B O 1
ATOM 14080 N N . PHE B 2 354 ? 33.710 60.844 -19.115 1.00 70.20 354 PHE B N 1
ATOM 14081 C CA . PHE B 2 354 ? 34.928 61.667 -19.003 1.00 69.80 354 PHE B CA 1
ATOM 14082 C C . PHE B 2 354 ? 36.223 60.854 -18.932 1.00 72.31 354 PHE B C 1
ATOM 14083 O O . PHE B 2 354 ? 37.242 61.245 -19.525 1.00 71.74 354 PHE B O 1
ATOM 14091 N N . TRP B 2 355 ? 36.183 59.743 -18.196 1.00 73.90 355 TRP B N 1
ATOM 14092 C CA . TRP B 2 355 ? 37.397 58.970 -17.888 1.00 74.89 355 TRP B CA 1
ATOM 14093 C C . TRP B 2 355 ? 37.916 58.096 -19.046 1.00 73.84 355 TRP B C 1
ATOM 14094 O O . TRP B 2 355 ? 39.129 57.918 -19.175 1.00 73.76 355 TRP B O 1
ATOM 14105 N N . SER B 2 356 ? 37.020 57.569 -19.882 1.00 73.23 356 SER B N 1
ATOM 14106 C CA . SER B 2 356 ? 37.436 56.841 -21.089 1.00 75.32 356 SER B CA 1
ATOM 14107 C C . SER B 2 356 ? 37.940 57.772 -22.215 1.00 80.90 356 SER B C 1
ATOM 14108 O O . SER B 2 356 ? 38.560 57.289 -23.167 1.00 83.02 356 SER B O 1
ATOM 14111 N N . ASN B 2 357 ? 37.669 59.082 -22.107 1.00 88.07 357 ASN B N 1
ATOM 14112 C CA . ASN B 2 357 ? 38.280 60.119 -22.980 1.00 91.85 357 ASN B CA 1
ATOM 14113 C C . ASN B 2 357 ? 39.719 60.500 -22.569 1.00 97.20 357 ASN B C 1
ATOM 14114 O O . ASN B 2 357 ? 40.576 60.703 -23.433 1.00 95.91 357 ASN B O 1
ATOM 14119 N N . GLN B 2 358 ? 39.963 60.616 -21.260 1.00 101.25 358 GLN B N 1
ATOM 14120 C CA . GLN B 2 358 ? 41.263 61.022 -20.711 1.00 99.55 358 GLN B CA 1
ATOM 14121 C C . GLN B 2 358 ? 41.999 59.826 -20.095 1.00 101.77 358 GLN B C 1
ATOM 14122 O O . GLN B 2 358 ? 41.865 59.566 -18.893 1.00 101.71 358 GLN B O 1
ATOM 14124 N N . LYS B 2 359 ? 42.779 59.119 -20.923 1.00 100.50 359 LYS B N 1
ATOM 14125 C CA . LYS B 2 359 ? 43.596 57.967 -20.488 1.00 99.78 359 LYS B CA 1
ATOM 14126 C C . LYS B 2 359 ? 45.085 58.317 -20.251 1.00 99.66 359 LYS B C 1
ATOM 14127 O O . LYS B 2 359 ? 45.970 57.522 -20.582 1.00 96.82 359 LYS B O 1
ATOM 14129 N N . VAL B 2 360 ? 45.350 59.501 -19.685 1.00 100.44 360 VAL B N 1
ATOM 14130 C CA . VAL B 2 360 ? 46.686 59.886 -19.199 1.00 98.07 360 VAL B CA 1
ATOM 14131 C C . VAL B 2 360 ? 46.767 59.597 -17.694 1.00 97.46 360 VAL B C 1
ATOM 14132 O O . VAL B 2 360 ? 47.641 58.850 -17.254 1.00 91.94 360 VAL B O 1
ATOM 14134 N N . VAL B 2 361 ? 45.838 60.186 -16.930 1.00 100.55 361 VAL B N 1
ATOM 14135 C CA . VAL B 2 361 ? 45.677 59.963 -15.474 1.00 98.10 361 VAL B CA 1
ATOM 14136 C C . VAL B 2 361 ? 44.523 58.952 -15.230 1.00 94.75 361 VAL B C 1
ATOM 14137 O O . VAL B 2 361 ? 43.463 59.083 -15.857 1.00 93.25 361 VAL B O 1
ATOM 14141 N N . PRO B 2 362 ? 44.717 57.951 -14.324 1.00 91.00 362 PRO B N 1
ATOM 14142 C CA . PRO B 2 362 ? 43.645 56.951 -14.061 1.00 83.89 362 PRO B CA 1
ATOM 14143 C C . PRO B 2 362 ? 42.469 57.438 -13.171 1.00 75.38 362 PRO B C 1
ATOM 14144 O O . PRO B 2 362 ? 42.610 58.422 -12.428 1.00 69.27 362 PRO B O 1
ATOM 14148 N N . GLU B 2 363 ? 41.329 56.741 -13.262 1.00 68.92 363 GLU B N 1
ATOM 14149 C CA . GLU B 2 363 ? 40.095 57.107 -12.528 1.00 67.13 363 GLU B CA 1
ATOM 14150 C C . GLU B 2 363 ? 40.226 56.866 -11.015 1.00 66.97 363 GLU B C 1
ATOM 14151 O O . GLU B 2 363 ? 40.550 55.754 -10.591 1.00 72.24 363 GLU B O 1
ATOM 14157 N N . ASN B 2 364 ? 39.960 57.912 -10.225 1.00 59.61 364 ASN B N 1
ATOM 14158 C CA . ASN B 2 364 ? 40.146 57.925 -8.759 1.00 52.79 364 ASN B CA 1
ATOM 14159 C C . ASN B 2 364 ? 41.023 56.819 -8.184 1.00 47.93 364 ASN B C 1
ATOM 14160 O O . ASN B 2 364 ? 40.530 55.885 -7.567 1.00 46.49 364 ASN B O 1
ATOM 14165 N N . THR B 2 365 ? 42.323 56.930 -8.422 1.00 46.16 365 THR B N 1
ATOM 14166 C CA . THR B 2 365 ? 43.313 56.019 -7.866 1.00 44.94 365 THR B CA 1
ATOM 14167 C C . THR B 2 365 ? 43.919 56.694 -6.650 1.00 42.35 365 THR B C 1
ATOM 14168 O O . THR B 2 365 ? 44.094 57.912 -6.635 1.00 40.13 365 THR B O 1
ATOM 14172 N N . TYR B 2 366 ? 44.215 55.882 -5.636 1.00 41.19 366 TYR B N 1
ATOM 14173 C CA . TYR B 2 366 ? 44.745 56.343 -4.353 1.00 40.18 366 TYR B CA 1
ATOM 14174 C C . TYR B 2 366 ? 45.897 55.438 -3.941 1.00 39.03 366 TYR B C 1
ATOM 14175 O O . TYR B 2 366 ? 45.842 54.212 -4.161 1.00 38.99 366 TYR B O 1
ATOM 14184 N N . THR B 2 367 ? 46.930 56.049 -3.360 1.00 37.17 367 THR B N 1
ATOM 14185 C CA . THR B 2 367 ? 48.089 55.321 -2.839 1.00 38.30 367 THR B CA 1
ATOM 14186 C C . THR B 2 367 ? 48.368 55.769 -1.402 1.00 37.74 367 THR B C 1
ATOM 14187 O O . THR B 2 367 ? 48.080 56.915 -1.024 1.00 38.95 367 THR B O 1
ATOM 14191 N N . TYR B 2 368 ? 48.926 54.855 -0.614 1.00 36.32 368 TYR B N 1
ATOM 14192 C CA . TYR B 2 368 ? 49.156 55.078 0.807 1.00 35.88 368 TYR B CA 1
ATOM 14193 C C . TYR B 2 368 ? 50.565 54.693 1.208 1.00 36.88 368 TYR B C 1
ATOM 14194 O O . TYR B 2 368 ? 51.204 53.854 0.551 1.00 36.26 368 TYR B O 1
ATOM 14203 N N . ASP B 2 369 ? 51.044 55.305 2.294 1.00 39.15 369 ASP B N 1
ATOM 14204 C CA . ASP B 2 369 ? 52.290 54.865 2.959 1.00 39.62 369 ASP B CA 1
ATOM 14205 C C . ASP B 2 369 ? 52.021 53.636 3.856 1.00 38.97 369 ASP B C 1
ATOM 14206 O O . ASP B 2 369 ? 50.887 53.148 3.940 1.00 37.27 369 ASP B O 1
ATOM 14211 N N . SER B 2 370 ? 53.066 53.129 4.504 1.00 39.30 370 SER B N 1
ATOM 14212 C CA . SER B 2 370 ? 52.939 51.956 5.373 1.00 39.41 370 SER B CA 1
ATOM 14213 C C . SER B 2 370 ? 52.098 52.203 6.624 1.00 39.87 370 SER B C 1
ATOM 14214 O O . SER B 2 370 ? 51.634 51.242 7.240 1.00 41.06 370 SER B O 1
ATOM 14217 N N . LEU B 2 371 ? 51.916 53.477 6.985 1.00 39.61 371 LEU B N 1
ATOM 14218 C CA . LEU B 2 371 ? 51.022 53.881 8.084 1.00 41.31 371 LEU B CA 1
ATOM 14219 C C . LEU B 2 371 ? 49.552 54.135 7.628 1.00 40.63 371 LEU B C 1
ATOM 14220 O O . LEU B 2 371 ? 48.725 54.624 8.408 1.00 38.68 371 LEU B O 1
ATOM 14225 N N . TYR B 2 372 ? 49.251 53.790 6.374 1.00 41.00 372 TYR B N 1
ATOM 14226 C CA . TYR B 2 372 ? 47.924 53.942 5.763 1.00 40.72 372 TYR B CA 1
ATOM 14227 C C . TYR B 2 372 ? 47.411 55.376 5.768 1.00 39.07 372 TYR B C 1
ATOM 14228 O O . TYR B 2 372 ? 46.210 55.625 5.954 1.00 36.68 372 TYR B O 1
ATOM 14237 N N . GLN B 2 373 ? 48.357 56.297 5.538 1.00 39.10 373 GLN B N 1
ATOM 14238 C CA . GLN B 2 373 ? 48.090 57.718 5.276 1.00 39.89 373 GLN B CA 1
ATOM 14239 C C . GLN B 2 373 ? 48.038 57.940 3.749 1.00 38.98 373 GLN B C 1
ATOM 14240 O O . GLN B 2 373 ? 48.820 57.352 2.999 1.00 36.93 373 GLN B O 1
ATOM 14246 N N . LEU B 2 374 ? 47.086 58.758 3.306 1.00 38.05 374 LEU B N 1
ATOM 14247 C CA . LEU B 2 374 ? 46.856 58.973 1.887 1.00 38.49 374 LEU B CA 1
ATOM 14248 C C . LEU B 2 374 ? 47.958 59.875 1.360 1.00 38.38 374 LEU B C 1
ATOM 14249 O O . LEU B 2 374 ? 47.995 61.049 1.715 1.00 39.22 374 LEU B O 1
ATOM 14254 N N . VAL B 2 375 ? 48.843 59.333 0.525 1.00 38.36 375 VAL B N 1
ATOM 14255 C CA . VAL B 2 375 ? 49.963 60.123 -0.036 1.00 40.90 375 VAL B CA 1
ATOM 14256 C C . VAL B 2 375 ? 49.719 60.641 -1.455 1.00 41.93 375 VAL B C 1
ATOM 14257 O O . VAL B 2 375 ? 50.379 61.600 -1.870 1.00 42.48 375 VAL B O 1
ATOM 14261 N N . SER B 2 376 ? 48.816 60.003 -2.206 1.00 41.74 376 SER B N 1
ATOM 14262 C CA . SER B 2 376 ? 48.445 60.498 -3.535 1.00 43.24 376 SER B CA 1
ATOM 14263 C C . SER B 2 376 ? 47.013 60.149 -3.875 1.00 44.82 376 SER B C 1
ATOM 14264 O O . SER B 2 376 ? 46.524 59.088 -3.485 1.00 48.06 376 SER B O 1
ATOM 14267 N N . ALA B 2 377 ? 46.361 61.035 -4.625 1.00 45.65 377 ALA B N 1
ATOM 14268 C CA . ALA B 2 377 ? 44.991 60.815 -5.101 1.00 46.06 377 ALA B CA 1
ATOM 14269 C C . ALA B 2 377 ? 44.811 61.461 -6.469 1.00 46.41 377 ALA B C 1
ATOM 14270 O O . ALA B 2 377 ? 45.468 62.447 -6.777 1.00 48.89 377 ALA B O 1
ATOM 14272 N N . THR B 2 378 ? 43.928 60.901 -7.284 1.00 44.84 378 THR B N 1
ATOM 14273 C CA . THR B 2 378 ? 43.565 61.507 -8.554 1.00 44.67 378 THR B CA 1
ATOM 14274 C C . THR B 2 378 ? 42.059 61.623 -8.603 1.00 47.16 378 THR B C 1
ATOM 14275 O O . THR B 2 378 ? 41.349 60.840 -7.974 1.00 48.79 378 THR B O 1
ATOM 14279 N N . GLY B 2 379 ? 41.580 62.618 -9.339 1.00 48.78 379 GLY B N 1
ATOM 14280 C CA . GLY B 2 379 ? 40.150 62.782 -9.576 1.00 49.54 379 GLY B CA 1
ATOM 14281 C C . GLY B 2 379 ? 39.872 63.708 -10.743 1.00 49.74 379 GLY B C 1
ATOM 14282 O O . GLY B 2 379 ? 40.744 63.951 -11.581 1.00 49.17 379 GLY B O 1
ATOM 14283 N N . ARG B 2 380 ? 38.644 64.208 -10.789 1.00 48.54 380 ARG B N 1
ATOM 14284 C CA . ARG B 2 380 ? 38.265 65.254 -11.716 1.00 49.43 380 ARG B CA 1
ATOM 14285 C C . ARG B 2 380 ? 37.781 66.439 -10.915 1.00 49.75 380 ARG B C 1
ATOM 14286 O O . ARG B 2 380 ? 37.198 66.277 -9.838 1.00 47.11 380 ARG B O 1
ATOM 14294 N N . GLU B 2 381 ? 38.053 67.623 -11.443 1.00 51.21 381 GLU B N 1
ATOM 14295 C CA . GLU B 2 381 ? 37.451 68.854 -10.965 1.00 55.75 381 GLU B CA 1
ATOM 14296 C C . GLU B 2 381 ? 36.818 69.511 -12.185 1.00 58.74 381 GLU B C 1
ATOM 14297 O O . GLU B 2 381 ? 37.072 69.075 -13.309 1.00 59.49 381 GLU B O 1
ATOM 14303 N N . MET B 2 382 ? 35.975 70.524 -11.980 1.00 62.37 382 MET B N 1
ATOM 14304 C CA . MET B 2 382 ? 35.527 71.364 -13.100 1.00 64.80 382 MET B CA 1
ATOM 14305 C C . MET B 2 382 ? 36.649 72.308 -13.454 1.00 63.95 382 MET B C 1
ATOM 14306 O O . MET B 2 382 ? 37.206 72.946 -12.564 1.00 65.83 382 MET B O 1
ATOM 14311 N N . ALA B 2 383 ? 36.979 72.398 -14.744 1.00 63.70 383 ALA B N 1
ATOM 14312 C CA . ALA B 2 383 ? 38.132 73.191 -15.213 1.00 64.51 383 ALA B CA 1
ATOM 14313 C C . ALA B 2 383 ? 38.136 74.621 -14.669 1.00 62.67 383 ALA B C 1
ATOM 14314 O O . ALA B 2 383 ? 39.196 75.162 -14.352 1.00 58.80 383 ALA B O 1
ATOM 14316 N N . ASN B 2 384 ? 36.936 75.194 -14.539 1.00 64.47 384 ASN B N 1
ATOM 14317 C CA . ASN B 2 384 ? 36.732 76.543 -14.002 1.00 66.66 384 ASN B CA 1
ATOM 14318 C C . ASN B 2 384 ? 36.968 76.764 -12.499 1.00 64.31 384 ASN B C 1
ATOM 14319 O O . ASN B 2 384 ? 37.016 77.920 -12.088 1.00 62.76 384 ASN B O 1
ATOM 14324 N N . VAL B 2 385 ? 37.074 75.708 -11.680 1.00 64.59 385 VAL B N 1
ATOM 14325 C CA . VAL B 2 385 ? 37.123 75.884 -10.200 1.00 64.36 385 VAL B CA 1
ATOM 14326 C C . VAL B 2 385 ? 38.199 76.841 -9.737 1.00 61.88 385 VAL B C 1
ATOM 14327 O O . VAL B 2 385 ? 37.945 77.690 -8.882 1.00 62.92 385 VAL B O 1
ATOM 14331 N N . GLY B 2 386 ? 39.387 76.714 -10.319 1.00 59.66 386 GLY B N 1
ATOM 14332 C CA . GLY B 2 386 ? 40.542 77.454 -9.856 1.00 57.33 386 GLY B CA 1
ATOM 14333 C C . GLY B 2 386 ? 40.994 76.945 -8.505 1.00 54.33 386 GLY B C 1
ATOM 14334 O O . GLY B 2 386 ? 40.553 75.900 -8.035 1.00 55.64 386 GLY B O 1
ATOM 14335 N N . GLN B 2 387 ? 41.867 77.716 -7.877 1.00 54.11 387 GLN B N 1
ATOM 14336 C CA . GLN B 2 387 ? 42.532 77.313 -6.650 1.00 52.31 387 GLN B CA 1
ATOM 14337 C C . GLN B 2 387 ? 41.582 77.207 -5.459 1.00 52.35 387 GLN B C 1
ATOM 14338 O O . GLN B 2 387 ? 40.756 78.088 -5.232 1.00 54.82 387 GLN B O 1
ATOM 14344 N N . GLN B 2 388 ? 41.733 76.129 -4.696 1.00 52.01 388 GLN B N 1
ATOM 14345 C CA . GLN B 2 388 ? 40.903 75.864 -3.533 1.00 50.60 388 GLN B CA 1
ATOM 14346 C C . GLN B 2 388 ? 41.241 76.839 -2.408 1.00 47.27 388 GLN B C 1
ATOM 14347 O O . GLN B 2 388 ? 42.405 77.043 -2.103 1.00 43.91 388 GLN B O 1
ATOM 14353 N N . GLY B 2 389 ? 40.210 77.441 -1.824 1.00 47.55 389 GLY B N 1
ATOM 14354 C CA . GLY B 2 389 ? 40.313 78.189 -0.568 1.00 50.25 389 GLY B CA 1
ATOM 14355 C C . GLY B 2 389 ? 39.146 77.821 0.343 1.00 51.66 389 GLY B C 1
ATOM 14356 O O . GLY B 2 389 ? 38.765 76.660 0.420 1.00 53.66 389 GLY B O 1
ATOM 14357 N N . SER B 2 390 ? 38.568 78.803 1.030 1.00 53.08 390 SER B N 1
ATOM 14358 C CA . SER B 2 390 ? 37.429 78.546 1.917 1.00 52.63 390 SER B CA 1
ATOM 14359 C C . SER B 2 390 ? 36.094 78.597 1.176 1.00 52.21 390 SER B C 1
ATOM 14360 O O . SER B 2 390 ? 35.163 77.890 1.533 1.00 51.08 390 SER B O 1
ATOM 14363 N N . ARG B 2 391 ? 36.003 79.421 0.140 1.00 56.36 391 ARG B N 1
ATOM 14364 C CA . ARG B 2 391 ? 34.755 79.576 -0.598 1.00 57.74 391 ARG B CA 1
ATOM 14365 C C . ARG B 2 391 ? 34.454 78.337 -1.428 1.00 55.37 391 ARG B C 1
ATOM 14366 O O . ARG B 2 391 ? 35.345 77.580 -1.818 1.00 50.96 391 ARG B O 1
ATOM 14374 N N . LEU B 2 392 ? 33.172 78.152 -1.691 1.00 56.04 392 LEU B N 1
ATOM 14375 C CA . LEU B 2 392 ? 32.680 77.071 -2.525 1.00 54.42 392 LEU B CA 1
ATOM 14376 C C . LEU B 2 392 ? 32.823 77.567 -3.961 1.00 52.99 392 LEU B C 1
ATOM 14377 O O . LEU B 2 392 ? 32.640 78.767 -4.200 1.00 53.94 392 LEU B O 1
ATOM 14382 N N . PRO B 2 393 ? 33.153 76.674 -4.925 1.00 52.19 393 PRO B N 1
ATOM 14383 C CA . PRO B 2 393 ? 33.157 77.129 -6.323 1.00 52.47 393 PRO B CA 1
ATOM 14384 C C . PRO B 2 393 ? 31.793 77.658 -6.748 1.00 53.37 393 PRO B C 1
ATOM 14385 O O . PRO B 2 393 ? 30.776 77.345 -6.115 1.00 54.68 393 PRO B O 1
ATOM 14389 N N . SER B 2 394 ? 31.776 78.470 -7.797 1.00 54.46 394 SER B N 1
ATOM 14390 C CA . SER B 2 394 ? 30.518 78.906 -8.384 1.00 54.31 394 SER B CA 1
ATOM 14391 C C . SER B 2 394 ? 29.795 77.682 -8.946 1.00 52.84 394 SER B C 1
ATOM 14392 O O . SER B 2 394 ? 30.416 76.779 -9.535 1.00 49.90 394 SER B O 1
ATOM 14395 N N . ALA B 2 395 ? 28.488 77.641 -8.717 1.00 52.55 395 ALA B N 1
ATOM 14396 C CA . ALA B 2 395 ? 27.633 76.609 -9.302 1.00 54.90 395 ALA B CA 1
ATOM 14397 C C . ALA B 2 395 ? 27.611 76.696 -10.841 1.00 54.30 395 ALA B C 1
ATOM 14398 O O . ALA B 2 395 ? 27.327 77.750 -11.403 1.00 55.05 395 ALA B O 1
ATOM 14400 N N . THR B 2 396 ? 27.927 75.593 -11.511 1.00 53.17 396 THR B N 1
ATOM 14401 C CA . THR B 2 396 ? 27.806 75.511 -12.967 1.00 52.98 396 THR B CA 1
ATOM 14402 C C . THR B 2 396 ? 26.346 75.203 -13.318 1.00 52.52 396 THR B C 1
ATOM 14403 O O . THR B 2 396 ? 25.846 74.139 -12.955 1.00 55.91 396 THR B O 1
ATOM 14407 N N . VAL B 2 397 ? 25.673 76.135 -14.002 1.00 50.56 397 VAL B N 1
ATOM 14408 C CA . VAL B 2 397 ? 24.249 75.998 -14.345 1.00 49.80 397 VAL B CA 1
ATOM 14409 C C . VAL B 2 397 ? 24.063 76.255 -15.842 1.00 48.92 397 VAL B C 1
ATOM 14410 O O . VAL B 2 397 ? 24.566 77.255 -16.342 1.00 48.51 397 VAL B O 1
ATOM 14414 N N . PRO B 2 398 ? 23.355 75.383 -16.573 1.00 51.77 398 PRO B N 1
ATOM 14415 C CA . PRO B 2 398 ? 22.766 74.129 -16.084 1.00 51.76 398 PRO B CA 1
ATOM 14416 C C . PRO B 2 398 ? 23.846 73.030 -15.992 1.00 52.07 398 PRO B C 1
ATOM 14417 O O . PRO B 2 398 ? 25.035 73.348 -15.992 1.00 49.72 398 PRO B O 1
ATOM 14421 N N . PHE B 2 399 ? 23.455 71.759 -15.894 1.00 55.14 399 PHE B N 1
ATOM 14422 C CA . PHE B 2 399 ? 24.439 70.671 -15.884 1.00 56.43 399 PHE B CA 1
ATOM 14423 C C . PHE B 2 399 ? 25.318 70.759 -17.118 1.00 55.69 399 PHE B C 1
ATOM 14424 O O . PHE B 2 399 ? 24.803 71.029 -18.202 1.00 54.62 399 PHE B O 1
ATOM 14432 N N . PRO B 2 400 ? 26.639 70.530 -16.968 1.00 58.94 400 PRO B N 1
ATOM 14433 C CA . PRO B 2 400 ? 27.454 70.522 -18.177 1.00 60.86 400 PRO B CA 1
ATOM 14434 C C . PRO B 2 400 ? 27.114 69.290 -18.991 1.00 62.53 400 PRO B C 1
ATOM 14435 O O . PRO B 2 400 ? 26.576 68.325 -18.447 1.00 65.07 400 PRO B O 1
ATOM 14439 N N . THR B 2 401 ? 27.421 69.325 -20.280 1.00 65.63 401 THR B N 1
ATOM 14440 C CA . THR B 2 401 ? 26.879 68.346 -21.218 1.00 64.83 401 THR B CA 1
ATOM 14441 C C . THR B 2 401 ? 27.984 67.627 -22.040 1.00 66.10 401 THR B C 1
ATOM 14442 O O . THR B 2 401 ? 27.700 67.001 -23.055 1.00 65.02 401 THR B O 1
ATOM 14446 N N . ASP B 2 402 ? 29.224 67.665 -21.542 1.00 69.03 402 ASP B N 1
ATOM 14447 C CA . ASP B 2 402 ? 30.422 67.339 -22.328 1.00 72.83 402 ASP B CA 1
ATOM 14448 C C . ASP B 2 402 ? 31.691 67.276 -21.437 1.00 72.12 402 ASP B C 1
ATOM 14449 O O . ASP B 2 402 ? 31.786 67.973 -20.426 1.00 74.35 402 ASP B O 1
ATOM 14454 N N . SER B 2 403 ? 32.660 66.443 -21.828 1.00 68.92 403 SER B N 1
ATOM 14455 C CA . SER B 2 403 ? 33.932 66.266 -21.098 1.00 65.41 403 SER B CA 1
ATOM 14456 C C . SER B 2 403 ? 34.806 67.514 -20.958 1.00 64.25 403 SER B C 1
ATOM 14457 O O . SER B 2 403 ? 35.710 67.515 -20.126 1.00 61.96 403 SER B O 1
ATOM 14460 N N . SER B 2 404 ? 34.576 68.542 -21.783 1.00 63.69 404 SER B N 1
ATOM 14461 C CA . SER B 2 404 ? 35.277 69.843 -21.658 1.00 64.19 404 SER B CA 1
ATOM 14462 C C . SER B 2 404 ? 35.098 70.519 -20.276 1.00 64.15 404 SER B C 1
ATOM 14463 O O . SER B 2 404 ? 36.020 71.184 -19.771 1.00 60.49 404 SER B O 1
ATOM 14466 N N . ALA B 2 405 ? 33.907 70.336 -19.693 1.00 63.44 405 ALA B N 1
ATOM 14467 C CA . ALA B 2 405 ? 33.533 70.895 -18.382 1.00 61.27 405 ALA B CA 1
ATOM 14468 C C . ALA B 2 405 ? 34.425 70.460 -17.218 1.00 60.11 405 ALA B C 1
ATOM 14469 O O . ALA B 2 405 ? 34.653 71.249 -16.294 1.00 59.63 405 ALA B O 1
ATOM 14471 N N . TYR B 2 406 ? 34.905 69.211 -17.269 1.00 57.08 406 TYR B N 1
ATOM 14472 C CA . TYR B 2 406 ? 35.742 68.622 -16.218 1.00 53.44 406 TYR B CA 1
ATOM 14473 C C . TYR B 2 406 ? 37.138 68.345 -16.752 1.00 51.68 406 TYR B C 1
ATOM 14474 O O . TYR B 2 406 ? 37.264 67.851 -17.860 1.00 51.96 406 TYR B O 1
ATOM 14483 N N . THR B 2 407 ? 38.174 68.680 -15.979 1.00 51.97 407 THR B N 1
ATOM 14484 C CA . THR B 2 407 ? 39.554 68.227 -16.251 1.00 53.91 407 THR B CA 1
ATOM 14485 C C . THR B 2 407 ? 40.114 67.436 -15.052 1.00 54.05 407 THR B C 1
ATOM 14486 O O . THR B 2 407 ? 39.730 67.675 -13.900 1.00 56.19 407 THR B O 1
ATOM 14490 N N . SER B 2 408 ? 41.035 66.511 -15.337 1.00 51.39 408 SER B N 1
ATOM 14491 C CA . SER B 2 408 ? 41.589 65.609 -14.326 1.00 47.32 408 SER B CA 1
ATOM 14492 C C . SER B 2 408 ? 42.641 66.316 -13.472 1.00 46.12 408 SER B C 1
ATOM 14493 O O . SER B 2 408 ? 43.087 67.416 -13.815 1.00 46.02 408 SER B O 1
ATOM 14496 N N . TYR B 2 409 ? 42.983 65.699 -12.337 1.00 46.17 409 TYR B N 1
ATOM 14497 C CA . TYR B 2 409 ? 43.973 66.243 -11.380 1.00 45.84 409 TYR B CA 1
ATOM 14498 C C . TYR B 2 409 ? 44.649 65.120 -10.622 1.00 44.81 409 TYR B C 1
ATOM 14499 O O . TYR B 2 409 ? 44.177 63.985 -10.648 1.00 47.57 409 TYR B O 1
ATOM 14508 N N . THR B 2 410 ? 45.750 65.453 -9.955 1.00 43.69 410 THR B N 1
ATOM 14509 C CA . THR B 2 410 ? 46.502 64.503 -9.135 1.00 44.59 410 THR B CA 1
ATOM 14510 C C . THR B 2 410 ? 47.017 65.244 -7.896 1.00 45.97 410 THR B C 1
ATOM 14511 O O . THR B 2 410 ? 47.913 66.089 -8.012 1.00 49.01 410 THR B O 1
ATOM 14515 N N . ARG B 2 411 ? 46.444 64.946 -6.726 1.00 46.54 411 ARG B N 1
ATOM 14516 C CA . ARG B 2 411 ? 46.930 65.502 -5.457 1.00 44.51 411 ARG B CA 1
ATOM 14517 C C . ARG B 2 411 ? 47.975 64.609 -4.825 1.00 44.29 411 ARG B C 1
ATOM 14518 O O . ARG B 2 411 ? 47.928 63.390 -4.957 1.00 44.05 411 ARG B O 1
ATOM 14526 N N . THR B 2 412 ? 48.914 65.259 -4.142 1.00 44.83 412 THR B N 1
ATOM 14527 C CA . THR B 2 412 ? 50.044 64.629 -3.471 1.00 44.00 412 THR B CA 1
ATOM 14528 C C . THR B 2 412 ? 50.132 65.251 -2.065 1.00 42.42 412 THR B C 1
ATOM 14529 O O . THR B 2 412 ? 50.085 66.478 -1.915 1.00 44.23 412 THR B O 1
ATOM 14533 N N . TYR B 2 413 ? 50.245 64.394 -1.049 1.00 40.00 413 TYR B N 1
ATOM 14534 C CA . TYR B 2 413 ? 50.155 64.796 0.356 1.00 37.10 413 TYR B CA 1
ATOM 14535 C C . TYR B 2 413 ? 51.414 64.413 1.099 1.00 37.06 413 TYR B C 1
ATOM 14536 O O . TYR B 2 413 ? 51.936 63.320 0.905 1.00 37.66 413 TYR B O 1
ATOM 14545 N N . THR B 2 414 ? 51.872 65.305 1.972 1.00 37.20 414 THR B N 1
ATOM 14546 C CA . THR B 2 414 ? 53.133 65.149 2.686 1.00 36.98 414 THR B CA 1
ATOM 14547 C C . THR B 2 414 ? 52.870 65.275 4.189 1.00 37.45 414 THR B C 1
ATOM 14548 O O . THR B 2 414 ? 52.184 66.218 4.631 1.00 35.28 414 THR B O 1
ATOM 14552 N N . TYR B 2 415 ? 53.417 64.330 4.960 1.00 36.80 415 TYR B N 1
ATOM 14553 C CA . TYR B 2 415 ? 53.146 64.229 6.402 1.00 37.33 415 TYR B CA 1
ATOM 14554 C C . TYR B 2 415 ? 54.441 64.197 7.208 1.00 38.20 415 TYR B C 1
ATOM 14555 O O . TYR B 2 415 ? 55.402 63.528 6.824 1.00 36.10 415 TYR B O 1
ATOM 14564 N N . ASP B 2 416 ? 54.457 64.893 8.340 1.00 41.49 416 ASP B N 1
ATOM 14565 C CA . ASP B 2 416 ? 55.634 64.889 9.216 1.00 43.72 416 ASP B CA 1
ATOM 14566 C C . ASP B 2 416 ? 55.630 63.673 10.150 1.00 45.66 416 ASP B C 1
ATOM 14567 O O . ASP B 2 416 ? 54.701 62.860 10.121 1.00 42.61 416 ASP B O 1
ATOM 14572 N N . GLU B 2 417 ? 56.678 63.558 10.962 1.00 49.19 417 GLU B N 1
ATOM 14573 C CA . GLU B 2 417 ? 56.849 62.431 11.883 1.00 53.81 417 GLU B CA 1
ATOM 14574 C C . GLU B 2 417 ? 55.699 62.214 12.888 1.00 51.13 417 GLU B C 1
ATOM 14575 O O . GLU B 2 417 ? 55.551 61.101 13.404 1.00 49.93 417 GLU B O 1
ATOM 14581 N N . ALA B 2 418 ? 54.933 63.274 13.181 1.00 48.04 418 ALA B N 1
ATOM 14582 C CA . ALA B 2 418 ? 53.774 63.228 14.087 1.00 47.87 418 ALA B CA 1
ATOM 14583 C C . ALA B 2 418 ? 52.420 63.198 13.362 1.00 48.00 418 ALA B C 1
ATOM 14584 O O . ALA B 2 418 ? 51.386 63.505 13.969 1.00 49.84 418 ALA B O 1
ATOM 14586 N N . SER B 2 419 ? 52.426 62.833 12.079 1.00 45.37 419 SER B N 1
ATOM 14587 C CA . SER B 2 419 ? 51.215 62.743 11.259 1.00 45.09 419 SER B CA 1
ATOM 14588 C C . SER B 2 419 ? 50.446 64.068 11.074 1.00 44.24 419 SER B C 1
ATOM 14589 O O . SER B 2 419 ? 49.231 64.058 10.878 1.00 43.79 419 SER B O 1
ATOM 14592 N N . ASN B 2 420 ? 51.154 65.199 11.097 1.00 44.09 420 ASN B N 1
ATOM 14593 C CA . ASN B 2 420 ? 50.576 66.474 10.628 1.00 42.96 420 ASN B CA 1
ATOM 14594 C C . ASN B 2 420 ? 50.677 66.544 9.111 1.00 42.17 420 ASN B C 1
ATOM 14595 O O . ASN B 2 420 ? 51.716 66.187 8.542 1.00 40.55 420 ASN B O 1
ATOM 14600 N N . LEU B 2 421 ? 49.593 66.985 8.474 1.00 42.03 421 LEU B N 1
ATOM 14601 C CA . LEU B 2 421 ? 49.533 67.166 7.022 1.00 42.53 421 LEU B CA 1
ATOM 14602 C C . LEU B 2 421 ? 50.159 68.522 6.666 1.00 43.92 421 LEU B C 1
ATOM 14603 O O . LEU B 2 421 ? 49.478 69.551 6.731 1.00 44.51 421 LEU B O 1
ATOM 14608 N N . THR B 2 422 ? 51.445 68.508 6.286 1.00 45.72 422 THR B N 1
ATOM 14609 C CA . THR B 2 422 ? 52.238 69.737 6.022 1.00 45.82 422 THR B CA 1
ATOM 14610 C C . THR B 2 422 ? 52.115 70.315 4.601 1.00 45.60 422 THR B C 1
ATOM 14611 O O . THR B 2 422 ? 52.342 71.513 4.415 1.00 46.03 422 THR B O 1
ATOM 14615 N N . GLN B 2 423 ? 51.782 69.483 3.613 1.00 44.98 423 GLN B N 1
ATOM 14616 C CA . GLN B 2 423 ? 51.580 69.959 2.245 1.00 44.91 423 GLN B CA 1
ATOM 14617 C C . GLN B 2 423 ? 50.470 69.191 1.506 1.00 45.68 423 GLN B C 1
ATOM 14618 O O . GLN B 2 423 ? 50.456 67.952 1.511 1.00 42.76 423 GLN B O 1
ATOM 14624 N N . ILE B 2 424 ? 49.548 69.952 0.898 1.00 45.90 424 ILE B N 1
ATOM 14625 C CA . ILE B 2 424 ? 48.643 69.473 -0.152 1.00 47.77 424 ILE B CA 1
ATOM 14626 C C . ILE B 2 424 ? 49.107 70.068 -1.486 1.00 50.06 424 ILE B C 1
ATOM 14627 O O . ILE B 2 424 ? 48.935 71.260 -1.722 1.00 52.39 424 ILE B O 1
ATOM 14632 N N . ARG B 2 425 ? 49.676 69.242 -2.357 1.00 52.66 425 ARG B N 1
ATOM 14633 C CA . ARG B 2 425 ? 50.185 69.702 -3.655 1.00 54.83 425 ARG B CA 1
ATOM 14634 C C . ARG B 2 425 ? 49.234 69.280 -4.761 1.00 52.86 425 ARG B C 1
ATOM 14635 O O . ARG B 2 425 ? 48.984 68.092 -4.930 1.00 56.43 425 ARG B O 1
ATOM 14643 N N . HIS B 2 426 ? 48.738 70.252 -5.526 1.00 51.22 426 HIS B N 1
ATOM 14644 C CA . HIS B 2 426 ? 47.717 70.034 -6.553 1.00 48.70 426 HIS B CA 1
ATOM 14645 C C . HIS B 2 426 ? 48.341 70.179 -7.941 1.00 48.19 426 HIS B C 1
ATOM 14646 O O . HIS B 2 426 ? 48.913 71.222 -8.243 1.00 49.25 426 HIS B O 1
ATOM 14653 N N . SER B 2 427 ? 48.218 69.136 -8.770 1.00 48.91 427 SER B N 1
ATOM 14654 C CA . SER B 2 427 ? 48.848 69.061 -10.108 1.00 50.25 427 SER B CA 1
ATOM 14655 C C . SER B 2 427 ? 47.816 68.727 -11.197 1.00 49.31 427 SER B C 1
ATOM 14656 O O . SER B 2 427 ? 47.608 67.551 -11.505 1.00 50.17 427 SER B O 1
ATOM 14659 N N . PRO B 2 428 ? 47.161 69.751 -11.787 1.00 51.01 428 PRO B N 1
ATOM 14660 C CA . PRO B 2 428 ? 46.152 69.446 -12.810 1.00 52.77 428 PRO B CA 1
ATOM 14661 C C . PRO B 2 428 ? 46.771 68.980 -14.136 1.00 57.21 428 PRO B C 1
ATOM 14662 O O . PRO B 2 428 ? 47.992 69.070 -14.322 1.00 54.44 428 PRO B O 1
ATOM 14666 N N . ALA B 2 429 ? 45.914 68.477 -15.027 1.00 64.42 429 ALA B N 1
ATOM 14667 C CA . ALA B 2 429 ? 46.322 67.907 -16.326 1.00 71.29 429 ALA B CA 1
ATOM 14668 C C . ALA B 2 429 ? 47.041 68.912 -17.255 1.00 76.11 429 ALA B C 1
ATOM 14669 O O . ALA B 2 429 ? 48.147 68.635 -17.751 1.00 74.77 429 ALA B O 1
ATOM 14671 N N . THR B 2 430 ? 46.394 70.061 -17.473 1.00 79.32 430 THR B N 1
ATOM 14672 C CA . THR B 2 430 ? 46.872 71.109 -18.383 1.00 83.78 430 THR B CA 1
ATOM 14673 C C . THR B 2 430 ? 46.537 72.511 -17.834 1.00 80.15 430 THR B C 1
ATOM 14674 O O . THR B 2 430 ? 45.746 73.251 -18.421 1.00 84.78 430 THR B O 1
ATOM 14678 N N . ARG B 2 431 ? 47.132 72.849 -16.693 1.00 73.82 431 ARG B N 1
ATOM 14679 C CA . ARG B 2 431 ? 46.962 74.163 -16.045 1.00 69.85 431 ARG B CA 1
ATOM 14680 C C . ARG B 2 431 ? 48.077 74.320 -15.007 1.00 69.71 431 ARG B C 1
ATOM 14681 O O . ARG B 2 431 ? 48.755 73.342 -14.672 1.00 69.18 431 ARG B O 1
ATOM 14684 N N . SER B 2 432 ? 48.294 75.542 -14.526 1.00 69.67 432 SER B N 1
ATOM 14685 C CA . SER B 2 432 ? 49.326 75.788 -13.515 1.00 69.84 432 SER B CA 1
ATOM 14686 C C . SER B 2 432 ? 48.861 75.228 -12.170 1.00 68.14 432 SER B C 1
ATOM 14687 O O . SER B 2 432 ? 47.780 75.584 -11.686 1.00 70.92 432 SER B O 1
ATOM 14690 N N . GLY B 2 433 ? 49.663 74.332 -11.592 1.00 61.68 433 GLY B N 1
ATOM 14691 C CA . GLY B 2 433 ? 49.360 73.733 -10.297 1.00 57.45 433 GLY B CA 1
ATOM 14692 C C . GLY B 2 433 ? 49.659 74.684 -9.159 1.00 54.51 433 GLY B C 1
ATOM 14693 O O . GLY B 2 433 ? 50.371 75.670 -9.341 1.00 55.69 433 GLY B O 1
ATOM 14694 N N . TYR B 2 434 ? 49.117 74.386 -7.980 1.00 50.57 434 TYR B N 1
ATOM 14695 C CA . TYR B 2 434 ? 49.392 75.181 -6.774 1.00 48.40 434 TYR B CA 1
ATOM 14696 C C . TYR B 2 434 ? 49.729 74.287 -5.598 1.00 46.45 434 TYR B C 1
ATOM 14697 O O . TYR B 2 434 ? 49.571 73.073 -5.669 1.00 46.58 434 TYR B O 1
ATOM 14706 N N . THR B 2 435 ? 50.197 74.911 -4.524 1.00 46.15 435 THR B N 1
ATOM 14707 C CA . THR B 2 435 ? 50.549 74.214 -3.289 1.00 44.91 435 THR B CA 1
ATOM 14708 C C . THR B 2 435 ? 49.986 74.970 -2.082 1.00 44.51 435 THR B C 1
ATOM 14709 O O . THR B 2 435 ? 50.093 76.197 -1.988 1.00 45.84 435 THR B O 1
ATOM 14713 N N . THR B 2 436 ? 49.378 74.209 -1.177 1.00 43.98 436 THR B N 1
ATOM 14714 C CA . THR B 2 436 ? 48.922 74.690 0.117 1.00 43.09 436 THR B CA 1
ATOM 14715 C C . THR B 2 436 ? 49.943 74.143 1.111 1.00 43.26 436 THR B C 1
ATOM 14716 O O . THR B 2 436 ? 50.134 72.935 1.174 1.00 42.77 436 THR B O 1
ATOM 14720 N N . ASN B 2 437 ? 50.636 75.021 1.837 1.00 43.83 437 ASN B N 1
ATOM 14721 C CA . ASN B 2 437 ? 51.596 74.593 2.865 1.00 43.38 437 ASN B CA 1
ATOM 14722 C C . ASN B 2 437 ? 51.059 74.914 4.230 1.00 42.44 437 ASN B C 1
ATOM 14723 O O . ASN B 2 437 ? 50.520 76.001 4.444 1.00 40.10 437 ASN B O 1
ATOM 14728 N N . ILE B 2 438 ? 51.213 73.954 5.142 1.00 41.48 438 ILE B N 1
ATOM 14729 C CA . ILE B 2 438 ? 50.753 74.081 6.515 1.00 40.26 438 ILE B CA 1
ATOM 14730 C C . ILE B 2 438 ? 51.991 74.043 7.425 1.00 40.74 438 ILE B C 1
ATOM 14731 O O . ILE B 2 438 ? 52.794 73.100 7.368 1.00 41.55 438 ILE B O 1
ATOM 14736 N N . THR B 2 439 ? 52.143 75.079 8.251 1.00 40.10 439 THR B N 1
ATOM 14737 C CA . THR B 2 439 ? 53.332 75.243 9.087 1.00 40.47 439 THR B CA 1
ATOM 14738 C C . THR B 2 439 ? 53.046 74.664 10.464 1.00 41.01 439 THR B C 1
ATOM 14739 O O . THR B 2 439 ? 52.189 75.175 11.186 1.00 42.63 439 THR B O 1
ATOM 14743 N N . VAL B 2 440 ? 53.769 73.613 10.833 1.00 40.54 440 VAL B N 1
ATOM 14744 C CA . VAL B 2 440 ? 53.595 73.000 12.147 1.00 41.42 440 VAL B CA 1
ATOM 14745 C C . VAL B 2 440 ? 54.471 73.749 13.157 1.00 42.71 440 VAL B C 1
ATOM 14746 O O . VAL B 2 440 ? 55.597 74.167 12.841 1.00 42.64 440 VAL B O 1
ATOM 14750 N N . SER B 2 441 ? 53.949 73.894 14.374 1.00 44.63 441 SER B N 1
ATOM 14751 C CA . SER B 2 441 ? 54.728 74.387 15.523 1.00 46.77 441 SER B CA 1
ATOM 14752 C C . SER B 2 441 ? 55.939 73.508 15.857 1.00 48.13 441 SER B C 1
ATOM 14753 O O . SER B 2 441 ? 55.905 72.301 15.664 1.00 50.56 441 SER B O 1
ATOM 14756 N N . ASN B 2 442 ? 56.989 74.124 16.393 1.00 51.15 442 ASN B N 1
ATOM 14757 C CA . ASN B 2 442 ? 58.191 73.390 16.817 1.00 52.93 442 ASN B CA 1
ATOM 14758 C C . ASN B 2 442 ? 58.011 72.632 18.147 1.00 53.33 442 ASN B C 1
ATOM 14759 O O . ASN B 2 442 ? 58.825 71.759 18.460 1.00 50.84 442 ASN B O 1
ATOM 14764 N N . ARG B 2 443 ? 56.964 72.962 18.916 1.00 55.00 443 ARG B N 1
ATOM 14765 C CA . ARG B 2 443 ? 56.698 72.320 20.219 1.00 56.74 443 ARG B CA 1
ATOM 14766 C C . ARG B 2 443 ? 55.283 71.727 20.417 1.00 53.91 443 ARG B C 1
ATOM 14767 O O . ARG B 2 443 ? 54.930 71.322 21.530 1.00 52.58 443 ARG B O 1
ATOM 14775 N N . SER B 2 444 ? 54.498 71.639 19.345 1.00 50.10 444 SER B N 1
ATOM 14776 C CA . SER B 2 444 ? 53.154 71.060 19.406 1.00 48.28 444 SER B CA 1
ATOM 14777 C C . SER B 2 444 ? 52.681 70.648 18.010 1.00 45.84 444 SER B C 1
ATOM 14778 O O . SER B 2 444 ? 53.414 70.805 17.027 1.00 41.90 444 SER B O 1
ATOM 14781 N N . ASN B 2 445 ? 51.454 70.129 17.937 1.00 45.09 445 ASN B N 1
ATOM 14782 C CA . ASN B 2 445 ? 50.794 69.846 16.659 1.00 45.87 445 ASN B CA 1
ATOM 14783 C C . ASN B 2 445 ? 49.868 70.986 16.220 1.00 44.32 445 ASN B C 1
ATOM 14784 O O . ASN B 2 445 ? 49.123 70.840 15.244 1.00 44.38 445 ASN B O 1
ATOM 14789 N N . ARG B 2 446 ? 49.920 72.123 16.912 1.00 42.70 446 ARG B N 1
ATOM 14790 C CA . ARG B 2 446 ? 49.275 73.325 16.393 1.00 42.85 446 ARG B CA 1
ATOM 14791 C C . ARG B 2 446 ? 49.860 73.636 15.010 1.00 42.57 446 ARG B C 1
ATOM 14792 O O . ARG B 2 446 ? 51.068 73.545 14.802 1.00 41.69 446 ARG B O 1
ATOM 14800 N N . ALA B 2 447 ? 48.996 73.960 14.056 1.00 43.61 447 ALA B N 1
ATOM 14801 C CA . ALA B 2 447 ? 49.443 74.244 12.693 1.00 43.66 447 ALA B CA 1
ATOM 14802 C C . ALA B 2 447 ? 48.448 75.121 11.932 1.00 44.82 447 ALA B C 1
ATOM 14803 O O . ALA B 2 447 ? 47.232 75.006 12.122 1.00 45.20 447 ALA B O 1
ATOM 14805 N N . VAL B 2 448 ? 48.990 75.985 11.072 1.00 46.75 448 VAL B N 1
ATOM 14806 C CA . VAL B 2 448 ? 48.212 76.926 10.248 1.00 47.31 448 VAL B CA 1
ATOM 14807 C C . VAL B 2 448 ? 48.800 77.022 8.844 1.00 48.03 448 VAL B C 1
ATOM 14808 O O . VAL B 2 448 ? 49.985 76.713 8.635 1.00 48.25 448 VAL B O 1
ATOM 14812 N N . LEU B 2 449 ? 47.975 77.468 7.898 1.00 48.77 449 LEU B N 1
ATOM 14813 C CA . LEU B 2 449 ? 48.426 77.747 6.529 1.00 52.18 449 LEU B CA 1
ATOM 14814 C C . LEU B 2 449 ? 49.597 78.742 6.469 1.00 52.51 449 LEU B C 1
ATOM 14815 O O . LEU B 2 449 ? 49.712 79.634 7.318 1.00 49.94 449 LEU B O 1
ATOM 14820 N N . SER B 2 450 ? 50.428 78.595 5.432 1.00 55.85 450 SER B N 1
ATOM 14821 C CA . SER B 2 450 ? 51.655 79.401 5.253 1.00 56.27 450 SER B CA 1
ATOM 14822 C C . SER B 2 450 ? 51.391 80.908 5.165 1.00 55.36 450 SER B C 1
ATOM 14823 O O . SER B 2 450 ? 52.196 81.705 5.646 1.00 51.37 450 SER B O 1
ATOM 14826 N N . ASN B 2 451 ? 50.268 81.284 4.548 1.00 54.77 451 ASN B N 1
ATOM 14827 C CA . ASN B 2 451 ? 49.870 82.690 4.454 1.00 55.00 451 ASN B CA 1
ATOM 14828 C C . ASN B 2 451 ? 49.643 83.351 5.823 1.00 56.15 451 ASN B C 1
ATOM 14829 O O . ASN B 2 451 ? 49.868 84.551 5.957 1.00 63.17 451 ASN B O 1
ATOM 14834 N N . LEU B 2 452 ? 49.211 82.581 6.826 1.00 54.41 452 LEU B N 1
ATOM 14835 C CA . LEU B 2 452 ? 49.128 83.095 8.203 1.00 54.36 452 LEU B CA 1
ATOM 14836 C C . LEU B 2 452 ? 50.521 83.242 8.830 1.00 55.76 452 LEU B C 1
ATOM 14837 O O . LEU B 2 452 ? 50.813 84.265 9.449 1.00 57.03 452 LEU B O 1
ATOM 14842 N N . THR B 2 453 ? 51.359 82.212 8.682 1.00 56.77 453 THR B N 1
ATOM 14843 C CA . THR B 2 453 ? 52.781 82.268 9.072 1.00 55.32 453 THR B CA 1
ATOM 14844 C C . THR B 2 453 ? 53.587 81.164 8.409 1.00 55.84 453 THR B C 1
ATOM 14845 O O . THR B 2 453 ? 53.089 80.052 8.234 1.00 56.52 453 THR B O 1
ATOM 14849 N N . GLU B 2 454 ? 54.832 81.483 8.057 1.00 57.20 454 GLU B N 1
ATOM 14850 C CA . GLU B 2 454 ? 55.812 80.486 7.596 1.00 58.58 454 GLU B CA 1
ATOM 14851 C C . GLU B 2 454 ? 56.885 80.173 8.655 1.00 56.19 454 GLU B C 1
ATOM 14852 O O . GLU B 2 454 ? 57.857 79.481 8.355 1.00 52.33 454 GLU B O 1
ATOM 14858 N N . ASN B 2 455 ? 56.702 80.661 9.884 1.00 56.09 455 ASN B N 1
ATOM 14859 C CA . ASN B 2 455 ? 57.692 80.503 10.939 1.00 59.02 455 ASN B CA 1
ATOM 14860 C C . ASN B 2 455 ? 57.096 79.641 12.059 1.00 57.59 455 ASN B C 1
ATOM 14861 O O . ASN B 2 455 ? 56.106 80.033 12.686 1.00 56.61 455 ASN B O 1
ATOM 14866 N N . ALA B 2 456 ? 57.713 78.481 12.309 1.00 55.23 456 ALA B N 1
ATOM 14867 C CA . ALA B 2 456 ? 57.240 77.521 13.326 1.00 52.98 456 ALA B CA 1
ATOM 14868 C C . ALA B 2 456 ? 57.049 78.126 14.723 1.00 52.32 456 ALA B C 1
ATOM 14869 O O . ALA B 2 456 ? 56.042 77.873 15.372 1.00 55.04 456 ALA B O 1
ATOM 14871 N N . ALA B 2 457 ? 57.997 78.947 15.164 1.00 52.84 457 ALA B N 1
ATOM 14872 C CA . ALA B 2 457 ? 57.995 79.488 16.535 1.00 52.59 457 ALA B CA 1
ATOM 14873 C C . ALA B 2 457 ? 56.848 80.443 16.882 1.00 52.51 457 ALA B C 1
ATOM 14874 O O . ALA B 2 457 ? 56.600 80.669 18.057 1.00 50.40 457 ALA B O 1
ATOM 14876 N N . ASP B 2 458 ? 56.182 81.016 15.875 1.00 56.66 458 ASP B N 1
ATOM 14877 C CA . ASP B 2 458 ? 55.033 81.926 16.080 1.00 58.18 458 ASP B CA 1
ATOM 14878 C C . ASP B 2 458 ? 53.667 81.221 15.960 1.00 55.80 458 ASP B C 1
ATOM 14879 O O . ASP B 2 458 ? 52.636 81.892 16.045 1.00 57.85 458 ASP B O 1
ATOM 14884 N N . VAL B 2 459 ? 53.648 79.898 15.755 1.00 52.20 459 VAL B N 1
ATOM 14885 C CA . VAL B 2 459 ? 52.402 79.167 15.442 1.00 49.23 459 VAL B CA 1
ATOM 14886 C C . VAL B 2 459 ? 51.481 79.042 16.654 1.00 46.85 459 VAL B C 1
ATOM 14887 O O . VAL B 2 459 ? 50.275 79.229 16.516 1.00 45.25 459 VAL B O 1
ATOM 14891 N N . ASP B 2 460 ? 52.046 78.731 17.822 1.00 46.09 460 ASP B N 1
ATOM 14892 C CA . ASP B 2 460 ? 51.258 78.594 19.057 1.00 48.16 460 ASP B CA 1
ATOM 14893 C C . ASP B 2 460 ? 50.605 79.888 19.528 1.00 47.52 460 ASP B C 1
ATOM 14894 O O . ASP B 2 460 ? 49.591 79.844 20.212 1.00 47.30 460 ASP B O 1
ATOM 14899 N N . ALA B 2 461 ? 51.179 81.031 19.166 1.00 49.05 461 ALA B N 1
ATOM 14900 C CA . ALA B 2 461 ? 50.573 82.336 19.463 1.00 49.36 461 ALA B CA 1
ATOM 14901 C C . ALA B 2 461 ? 49.266 82.593 18.695 1.00 49.65 461 ALA B C 1
ATOM 14902 O O . ALA B 2 461 ? 48.493 83.475 19.080 1.00 51.51 461 ALA B O 1
ATOM 14904 N N . LEU B 2 462 ? 49.025 81.842 17.615 1.00 48.99 462 LEU B N 1
ATOM 14905 C CA . LEU B 2 462 ? 47.722 81.835 16.931 1.00 47.70 462 LEU B CA 1
ATOM 14906 C C . LEU B 2 462 ? 46.697 80.845 17.527 1.00 45.55 462 LEU B C 1
ATOM 14907 O O . LEU B 2 462 ? 45.670 80.552 16.900 1.00 45.16 462 LEU B O 1
ATOM 14912 N N . PHE B 2 463 ? 46.970 80.348 18.735 1.00 42.22 463 PHE B N 1
ATOM 14913 C CA . PHE B 2 463 ? 46.049 79.496 19.466 1.00 41.77 463 PHE B CA 1
ATOM 14914 C C . PHE B 2 463 ? 45.903 79.942 20.916 1.00 41.07 463 PHE B C 1
ATOM 14915 O O . PHE B 2 463 ? 46.845 80.460 21.511 1.00 40.59 463 PHE B O 1
ATOM 14923 N N . THR B 2 464 ? 44.722 79.717 21.486 1.00 42.04 464 THR B N 1
ATOM 14924 C CA . THR B 2 464 ? 44.514 79.894 22.926 1.00 43.18 464 THR B CA 1
ATOM 14925 C C . THR B 2 464 ? 45.234 78.765 23.669 1.00 43.39 464 THR B C 1
ATOM 14926 O O . THR B 2 464 ? 45.713 77.807 23.056 1.00 43.23 464 THR B O 1
ATOM 14930 N N . ALA B 2 465 ? 45.291 78.880 24.989 1.00 43.98 465 ALA B N 1
ATOM 14931 C CA . ALA B 2 465 ? 45.903 77.858 25.839 1.00 44.13 465 ALA B CA 1
ATOM 14932 C C . ALA B 2 465 ? 45.321 76.466 25.597 1.00 43.35 465 ALA B C 1
ATOM 14933 O O . ALA B 2 465 ? 46.059 75.491 25.476 1.00 42.65 465 ALA B O 1
ATOM 14935 N N . GLY B 2 466 ? 43.999 76.385 25.496 1.00 42.54 466 GLY B N 1
ATOM 14936 C CA . GLY B 2 466 ? 43.318 75.109 25.264 1.00 42.82 466 GLY B CA 1
ATOM 14937 C C . GLY B 2 466 ? 43.414 74.481 23.872 1.00 43.68 466 GLY B C 1
ATOM 14938 O O . GLY B 2 466 ? 42.801 73.433 23.643 1.00 45.68 466 GLY B O 1
ATOM 14939 N N . GLY B 2 467 ? 44.158 75.101 22.945 1.00 41.82 467 GLY B N 1
ATOM 14940 C CA . GLY B 2 467 ? 44.325 74.583 21.590 1.00 39.37 467 GLY B CA 1
ATOM 14941 C C . GLY B 2 467 ? 43.287 75.048 20.584 1.00 38.43 467 GLY B C 1
ATOM 14942 O O . GLY B 2 467 ? 43.113 74.411 19.544 1.00 36.83 467 GLY B O 1
ATOM 14943 N N . GLN B 2 468 ? 42.613 76.161 20.880 1.00 38.98 468 GLN B N 1
ATOM 14944 C CA . GLN B 2 468 ? 41.601 76.735 19.988 1.00 40.36 468 GLN B CA 1
ATOM 14945 C C . GLN B 2 468 ? 42.243 77.793 19.079 1.00 42.31 468 GLN B C 1
ATOM 14946 O O . GLN B 2 468 ? 42.928 78.694 19.551 1.00 44.13 468 GLN B O 1
ATOM 14952 N N . GLN B 2 469 ? 42.009 77.679 17.778 1.00 42.14 469 GLN B N 1
ATOM 14953 C CA . GLN B 2 469 ? 42.611 78.575 16.796 1.00 42.26 469 GLN B CA 1
ATOM 14954 C C . GLN B 2 469 ? 41.905 79.942 16.845 1.00 43.67 469 GLN B C 1
ATOM 14955 O O . GLN B 2 469 ? 40.669 79.993 16.831 1.00 41.39 469 GLN B O 1
ATOM 14961 N N . THR B 2 470 ? 42.687 81.032 16.914 1.00 44.69 470 THR B N 1
ATOM 14962 C CA . THR B 2 470 ? 42.137 82.409 17.029 1.00 45.31 470 THR B CA 1
ATOM 14963 C C . THR B 2 470 ? 41.916 83.117 15.679 1.00 45.87 470 THR B C 1
ATOM 14964 O O . THR B 2 470 ? 41.034 83.975 15.578 1.00 42.99 470 THR B O 1
ATOM 14968 N N . GLN B 2 471 ? 42.708 82.771 14.660 1.00 46.60 471 GLN B N 1
ATOM 14969 C CA . GLN B 2 471 ? 42.476 83.265 13.291 1.00 47.58 471 GLN B CA 1
ATOM 14970 C C . GLN B 2 471 ? 42.135 82.102 12.329 1.00 46.62 471 GLN B C 1
ATOM 14971 O O . GLN B 2 471 ? 42.898 81.143 12.197 1.00 43.84 471 GLN B O 1
ATOM 14977 N N . LEU B 2 472 ? 40.986 82.200 11.666 1.00 46.87 472 LEU B N 1
ATOM 14978 C CA . LEU B 2 472 ? 40.562 81.223 10.656 1.00 49.92 472 LEU B CA 1
ATOM 14979 C C . LEU B 2 472 ? 41.386 81.386 9.380 1.00 50.25 472 LEU B C 1
ATOM 14980 O O . LEU B 2 472 ? 41.935 80.420 8.850 1.00 46.66 472 LEU B O 1
ATOM 14985 N N . GLN B 2 473 ? 41.427 82.628 8.901 1.00 54.24 473 GLN B N 1
ATOM 14986 C CA . GLN B 2 473 ? 42.168 83.047 7.706 1.00 55.40 473 GLN B CA 1
ATOM 14987 C C . GLN B 2 473 ? 42.791 84.410 8.014 1.00 54.23 473 GLN B C 1
ATOM 14988 O O . GLN B 2 473 ? 42.540 84.952 9.093 1.00 54.04 473 GLN B O 1
ATOM 14994 N N . PRO B 2 474 ? 43.621 84.957 7.096 1.00 53.05 474 PRO B N 1
ATOM 14995 C CA . PRO B 2 474 ? 44.134 86.317 7.313 1.00 50.39 474 PRO B CA 1
ATOM 14996 C C . PRO B 2 474 ? 42.987 87.307 7.433 1.00 48.70 474 PRO B C 1
ATOM 14997 O O . PRO B 2 474 ? 42.124 87.363 6.560 1.00 48.59 474 PRO B O 1
ATOM 15001 N N . GLY B 2 475 ? 42.952 88.031 8.545 1.00 48.63 475 GLY B N 1
ATOM 15002 C CA . GLY B 2 475 ? 41.902 89.004 8.800 1.00 48.11 475 GLY B CA 1
ATOM 15003 C C . GLY B 2 475 ? 40.523 88.455 9.116 1.00 48.07 475 GLY B C 1
ATOM 15004 O O . GLY B 2 475 ? 39.553 89.193 9.035 1.00 49.48 475 GLY B O 1
ATOM 15005 N N . LEU B 2 476 ? 40.414 87.177 9.469 1.00 48.99 476 LEU B N 1
ATOM 15006 C CA . LEU B 2 476 ? 39.171 86.639 10.035 1.00 50.55 476 LEU B CA 1
ATOM 15007 C C . LEU B 2 476 ? 39.478 86.074 11.427 1.00 48.98 476 LEU B C 1
ATOM 15008 O O . LEU B 2 476 ? 40.304 85.177 11.556 1.00 52.46 476 LEU B O 1
ATOM 15013 N N . GLY B 2 477 ? 38.823 86.618 12.454 1.00 46.50 477 GLY B N 1
ATOM 15014 C CA . GLY B 2 477 ? 39.104 86.290 13.858 1.00 45.20 477 GLY B CA 1
ATOM 15015 C C . GLY B 2 477 ? 38.048 85.390 14.478 1.00 43.80 477 GLY B C 1
ATOM 15016 O O . GLY B 2 477 ? 36.874 85.453 14.112 1.00 41.76 477 GLY B O 1
ATOM 15017 N N . LEU B 2 478 ? 38.478 84.576 15.443 1.00 43.27 478 LEU B N 1
ATOM 15018 C CA . LEU B 2 478 ? 37.649 83.535 16.058 1.00 42.89 478 LEU B CA 1
ATOM 15019 C C . LEU B 2 478 ? 37.570 83.739 17.579 1.00 41.95 478 LEU B C 1
ATOM 15020 O O . LEU B 2 478 ? 38.590 83.948 18.239 1.00 42.21 478 LEU B O 1
ATOM 15025 N N . VAL B 2 479 ? 36.360 83.685 18.126 1.00 41.81 479 VAL B N 1
ATOM 15026 C CA . VAL B 2 479 ? 36.156 83.727 19.573 1.00 42.28 479 VAL B CA 1
ATOM 15027 C C . VAL B 2 479 ? 35.477 82.429 19.972 1.00 41.12 479 VAL B C 1
ATOM 15028 O O . VAL B 2 479 ? 34.612 81.936 19.245 1.00 41.32 479 VAL B O 1
ATOM 15032 N N . TRP B 2 480 ? 35.858 81.917 21.143 1.00 40.62 480 TRP B N 1
ATOM 15033 C CA . TRP B 2 480 ? 35.411 80.623 21.662 1.00 39.17 480 TRP B CA 1
ATOM 15034 C C . TRP B 2 480 ? 34.680 80.805 22.977 1.00 39.33 480 TRP B C 1
ATOM 15035 O O . TRP B 2 480 ? 34.989 81.724 23.723 1.00 40.15 480 TRP B O 1
ATOM 15046 N N . THR B 2 481 ? 33.722 79.928 23.274 1.00 41.34 481 THR B N 1
ATOM 15047 C CA . THR B 2 481 ? 32.995 79.981 24.566 1.00 41.83 481 THR B CA 1
ATOM 15048 C C . THR B 2 481 ? 33.881 79.535 25.748 1.00 43.42 481 THR B C 1
ATOM 15049 O O . THR B 2 481 ? 35.039 79.122 25.564 1.00 42.76 481 THR B O 1
ATOM 15053 N N . ALA B 2 482 ? 33.331 79.625 26.962 1.00 43.58 482 ALA B N 1
ATOM 15054 C CA . ALA B 2 482 ? 33.977 79.053 28.143 1.00 43.57 482 ALA B CA 1
ATOM 15055 C C . ALA B 2 482 ? 34.173 77.533 28.018 1.00 45.12 482 ALA B C 1
ATOM 15056 O O . ALA B 2 482 ? 35.105 76.990 28.599 1.00 45.12 482 ALA B O 1
ATOM 15058 N N . ARG B 2 483 ? 33.302 76.866 27.250 1.00 48.04 483 ARG B N 1
ATOM 15059 C CA . ARG B 2 483 ? 33.382 75.419 26.983 1.00 48.27 483 ARG B CA 1
ATOM 15060 C C . ARG B 2 483 ? 34.084 75.034 25.665 1.00 46.25 483 ARG B C 1
ATOM 15061 O O . ARG B 2 483 ? 33.891 73.924 25.192 1.00 47.21 483 ARG B O 1
ATOM 15069 N N . ASN B 2 484 ? 34.881 75.930 25.078 1.00 44.73 484 ASN B N 1
ATOM 15070 C CA . ASN B 2 484 ? 35.644 75.658 23.841 1.00 44.14 484 ASN B CA 1
ATOM 15071 C C . ASN B 2 484 ? 34.808 75.319 22.609 1.00 41.61 484 ASN B C 1
ATOM 15072 O O . ASN B 2 484 ? 35.224 74.522 21.769 1.00 39.98 484 ASN B O 1
ATOM 15077 N N . GLU B 2 485 ? 33.637 75.932 22.508 1.00 41.01 485 GLU B N 1
ATOM 15078 C CA . GLU B 2 485 ? 32.806 75.841 21.314 1.00 40.74 485 GLU B CA 1
ATOM 15079 C C . GLU B 2 485 ? 32.988 77.155 20.551 1.00 38.89 485 GLU B C 1
ATOM 15080 O O . GLU B 2 485 ? 33.227 78.209 21.155 1.00 33.25 485 GLU B O 1
ATOM 15086 N N . LEU B 2 486 ? 32.898 77.079 19.228 1.00 39.08 486 LEU B N 1
ATOM 15087 C CA . LEU B 2 486 ? 33.035 78.262 18.390 1.00 41.06 486 LEU B CA 1
ATOM 15088 C C . LEU B 2 486 ? 31.870 79.244 18.651 1.00 41.97 486 LEU B C 1
ATOM 15089 O O . LEU B 2 486 ? 30.716 78.941 18.341 1.00 40.37 486 LEU B O 1
ATOM 15094 N N . LEU B 2 487 ? 32.182 80.401 19.240 1.00 43.02 487 LEU B N 1
ATOM 15095 C CA . LEU B 2 487 ? 31.177 81.431 19.559 1.00 44.42 487 LEU B CA 1
ATOM 15096 C C . LEU B 2 487 ? 30.924 82.415 18.409 1.00 47.16 487 LEU B C 1
ATOM 15097 O O . LEU B 2 487 ? 29.769 82.761 18.145 1.00 47.97 487 LEU B O 1
ATOM 15102 N N . LYS B 2 488 ? 31.987 82.859 17.733 1.00 48.78 488 LYS B N 1
ATOM 15103 C CA . LYS B 2 488 ? 31.891 83.987 16.800 1.00 51.09 488 LYS B CA 1
ATOM 15104 C C . LYS B 2 488 ? 33.030 84.001 15.770 1.00 52.13 488 LYS B C 1
ATOM 15105 O O . LYS B 2 488 ? 34.200 83.773 16.106 1.00 51.33 488 LYS B O 1
ATOM 15109 N N . VAL B 2 489 ? 32.672 84.264 14.517 1.00 52.63 489 VAL B N 1
ATOM 15110 C CA . VAL B 2 489 ? 33.633 84.554 13.459 1.00 53.91 489 VAL B CA 1
ATOM 15111 C C . VAL B 2 489 ? 33.442 86.024 13.080 1.00 57.02 489 VAL B C 1
ATOM 15112 O O . VAL B 2 489 ? 32.325 86.432 12.738 1.00 56.47 489 VAL B O 1
ATOM 15116 N N . THR B 2 490 ? 34.520 86.813 13.158 1.00 60.91 490 THR B N 1
ATOM 15117 C CA . THR B 2 490 ? 34.480 88.278 12.946 1.00 61.15 490 THR B CA 1
ATOM 15118 C C . THR B 2 490 ? 35.617 88.714 12.021 1.00 61.35 490 THR B C 1
ATOM 15119 O O . THR B 2 490 ? 36.766 88.360 12.286 1.00 58.42 490 THR B O 1
ATOM 15123 N N . PRO B 2 491 ? 35.322 89.491 10.951 1.00 66.02 491 PRO B N 1
ATOM 15124 C CA . PRO B 2 491 ? 36.429 90.022 10.123 1.00 70.25 491 PRO B CA 1
ATOM 15125 C C . PRO B 2 491 ? 37.089 91.332 10.654 1.00 73.42 491 PRO B C 1
ATOM 15126 O O . PRO B 2 491 ? 36.396 92.207 11.207 1.00 67.99 491 PRO B O 1
ATOM 15130 N N . VAL B 2 492 ? 38.420 91.423 10.471 1.00 76.00 492 VAL B N 1
ATOM 15131 C CA . VAL B 2 492 ? 39.282 92.513 10.981 1.00 74.05 492 VAL B CA 1
ATOM 15132 C C . VAL B 2 492 ? 39.817 93.370 9.837 1.00 66.70 492 VAL B C 1
ATOM 15133 O O . VAL B 2 492 ? 39.058 93.795 8.970 1.00 64.68 492 VAL B O 1
ATOM 15135 N N . ASP B 2 499 ? 32.747 93.234 6.057 1.00 69.83 499 ASP B N 1
ATOM 15136 C CA . ASP B 2 499 ? 32.191 93.421 7.397 1.00 73.09 499 ASP B CA 1
ATOM 15137 C C . ASP B 2 499 ? 31.012 92.446 7.668 1.00 74.07 499 ASP B C 1
ATOM 15138 O O . ASP B 2 499 ? 29.919 92.846 8.091 1.00 67.16 499 ASP B O 1
ATOM 15143 N N . ASP B 2 500 ? 31.271 91.159 7.425 1.00 78.15 500 ASP B N 1
ATOM 15144 C CA . ASP B 2 500 ? 30.281 90.078 7.559 1.00 80.07 500 ASP B CA 1
ATOM 15145 C C . ASP B 2 500 ? 30.614 89.146 8.735 1.00 75.36 500 ASP B C 1
ATOM 15146 O O . ASP B 2 500 ? 31.603 88.400 8.665 1.00 78.79 500 ASP B O 1
ATOM 15151 N N . SER B 2 501 ? 29.791 89.162 9.790 1.00 65.62 501 SER B N 1
ATOM 15152 C CA . SER B 2 501 ? 29.976 88.250 10.939 1.00 61.11 501 SER B CA 1
ATOM 15153 C C . SER B 2 501 ? 29.046 87.021 10.903 1.00 54.37 501 SER B C 1
ATOM 15154 O O . SER B 2 501 ? 28.092 86.951 10.114 1.00 51.19 501 SER B O 1
ATOM 15157 N N . GLU B 2 502 ? 29.388 86.046 11.746 1.00 48.57 502 GLU B N 1
ATOM 15158 C CA . GLU B 2 502 ? 28.561 84.872 12.028 1.00 45.60 502 GLU B CA 1
ATOM 15159 C C . GLU B 2 502 ? 28.777 84.473 13.489 1.00 42.87 502 GLU B C 1
ATOM 15160 O O . GLU B 2 502 ? 29.887 84.591 14.006 1.00 45.46 502 GLU B O 1
ATOM 15166 N N . ASN B 2 503 ? 27.730 84.027 14.167 1.00 40.79 503 ASN B N 1
ATOM 15167 C CA . ASN B 2 503 ? 27.874 83.578 15.560 1.00 41.59 503 ASN B CA 1
ATOM 15168 C C . ASN B 2 503 ? 26.925 82.430 15.895 1.00 39.50 503 ASN B C 1
ATOM 15169 O O . ASN B 2 503 ? 25.997 82.143 15.133 1.00 37.40 503 ASN B O 1
ATOM 15174 N N . TYR B 2 504 ? 27.181 81.773 17.030 1.00 37.87 504 TYR B N 1
ATOM 15175 C CA . TYR B 2 504 ? 26.558 80.487 17.334 1.00 37.05 504 TYR B CA 1
ATOM 15176 C C . TYR B 2 504 ? 26.204 80.326 18.804 1.00 38.37 504 TYR B C 1
ATOM 15177 O O . TYR B 2 504 ? 26.780 80.982 19.672 1.00 39.34 504 TYR B O 1
ATOM 15186 N N . ARG B 2 505 ? 25.258 79.424 19.053 1.00 38.96 505 ARG B N 1
ATOM 15187 C CA . ARG B 2 505 ? 24.783 79.082 20.389 1.00 39.35 505 ARG B CA 1
ATOM 15188 C C . ARG B 2 505 ? 24.616 77.555 20.478 1.00 37.93 505 ARG B C 1
ATOM 15189 O O . ARG B 2 505 ? 24.179 76.914 19.520 1.00 36.98 505 ARG B O 1
ATOM 15197 N N . TYR B 2 506 ? 24.948 76.992 21.636 1.00 37.18 506 TYR B N 1
ATOM 15198 C CA . TYR B 2 506 ? 24.927 75.540 21.861 1.00 37.67 506 TYR B CA 1
ATOM 15199 C C . TYR B 2 506 ? 24.071 75.181 23.080 1.00 38.54 506 TYR B C 1
ATOM 15200 O O . TYR B 2 506 ? 23.855 76.013 23.978 1.00 36.96 506 TYR B O 1
ATOM 15209 N N . ASP B 2 507 ? 23.576 73.941 23.092 1.00 38.99 507 ASP B N 1
ATOM 15210 C CA . ASP B 2 507 ? 22.864 73.397 24.255 1.00 37.76 507 ASP B CA 1
ATOM 15211 C C . ASP B 2 507 ? 23.884 72.811 25.236 1.00 36.87 507 ASP B C 1
ATOM 15212 O O . ASP B 2 507 ? 25.093 72.893 25.003 1.00 36.18 507 ASP B O 1
ATOM 15217 N N . GLY B 2 508 ? 23.388 72.235 26.327 1.00 36.84 508 GLY B N 1
ATOM 15218 C CA . GLY B 2 508 ? 24.217 71.638 27.368 1.00 37.15 508 GLY B CA 1
ATOM 15219 C C . GLY B 2 508 ? 25.262 70.640 26.917 1.00 36.52 508 GLY B C 1
ATOM 15220 O O . GLY B 2 508 ? 26.350 70.607 27.484 1.00 37.42 508 GLY B O 1
ATOM 15221 N N . GLY B 2 509 ? 24.940 69.843 25.895 1.00 36.94 509 GLY B N 1
ATOM 15222 C CA . GLY B 2 509 ? 25.866 68.836 25.340 1.00 35.97 509 GLY B CA 1
ATOM 15223 C C . GLY B 2 509 ? 26.734 69.288 24.164 1.00 34.98 509 GLY B C 1
ATOM 15224 O O . GLY B 2 509 ? 27.205 68.434 23.393 1.00 33.63 509 GLY B O 1
ATOM 15225 N N . SER B 2 510 ? 26.952 70.611 24.046 1.00 33.13 510 SER B N 1
ATOM 15226 C CA . SER B 2 510 ? 27.716 71.272 22.955 1.00 31.99 510 SER B CA 1
ATOM 15227 C C . SER B 2 510 ? 27.129 71.145 21.533 1.00 32.87 510 SER B C 1
ATOM 15228 O O . SER B 2 510 ? 27.829 71.431 20.557 1.00 34.47 510 SER B O 1
ATOM 15231 N N . GLN B 2 511 ? 25.848 70.761 21.414 1.00 33.93 511 GLN B N 1
ATOM 15232 C CA . GLN B 2 511 ? 25.187 70.613 20.108 1.00 32.85 511 GLN B CA 1
ATOM 15233 C C . GLN B 2 511 ? 24.563 71.939 19.705 1.00 33.55 511 GLN B C 1
ATOM 15234 O O . GLN B 2 511 ? 23.755 72.511 20.438 1.00 34.49 511 GLN B O 1
ATOM 15240 N N . ARG B 2 512 ? 24.937 72.407 18.519 1.00 33.63 512 ARG B N 1
ATOM 15241 C CA . ARG B 2 512 ? 24.534 73.713 18.025 1.00 31.87 512 ARG B CA 1
ATOM 15242 C C . ARG B 2 512 ? 23.026 73.787 17.900 1.00 30.74 512 ARG B C 1
ATOM 15243 O O . ARG B 2 512 ? 22.417 72.943 17.264 1.00 30.41 512 ARG B O 1
ATOM 15251 N N . ILE B 2 513 ? 22.442 74.779 18.562 1.00 31.35 513 ILE B N 1
ATOM 15252 C CA . ILE B 2 513 ? 21.018 75.068 18.466 1.00 32.08 513 ILE B CA 1
ATOM 15253 C C . ILE B 2 513 ? 20.740 76.315 17.632 1.00 33.35 513 ILE B C 1
ATOM 15254 O O . ILE B 2 513 ? 19.626 76.481 17.145 1.00 33.59 513 ILE B O 1
ATOM 15259 N N . LEU B 2 514 ? 21.735 77.181 17.450 1.00 35.38 514 LEU B N 1
ATOM 15260 C CA . LEU B 2 514 ? 21.510 78.466 16.782 1.00 36.76 514 LEU B CA 1
ATOM 15261 C C . LEU B 2 514 ? 22.736 78.902 15.979 1.00 37.66 514 LEU B C 1
ATOM 15262 O O . LEU B 2 514 ? 23.868 78.705 16.415 1.00 37.23 514 LEU B O 1
ATOM 15267 N N . LYS B 2 515 ? 22.489 79.468 14.799 1.00 39.49 515 LYS B N 1
ATOM 15268 C CA . LYS B 2 515 ? 23.512 80.133 13.998 1.00 40.09 515 LYS B CA 1
ATOM 15269 C C . LYS B 2 515 ? 22.903 81.401 13.413 1.00 41.20 515 LYS B C 1
ATOM 15270 O O . LYS B 2 515 ? 21.849 81.344 12.779 1.00 40.10 515 LYS B O 1
ATOM 15276 N N . VAL B 2 516 ? 23.580 82.526 13.619 1.00 42.79 516 VAL B N 1
ATOM 15277 C CA . VAL B 2 516 ? 23.135 83.823 13.121 1.00 44.69 516 VAL B CA 1
ATOM 15278 C C . VAL B 2 516 ? 24.270 84.465 12.317 1.00 44.89 516 VAL B C 1
ATOM 15279 O O . VAL B 2 516 ? 25.370 84.638 12.824 1.00 45.18 516 VAL B O 1
ATOM 15283 N N . SER B 2 517 ? 23.991 84.799 11.061 1.00 45.93 517 SER B N 1
ATOM 15284 C CA . SER B 2 517 ? 24.935 85.483 10.185 1.00 47.72 517 SER B CA 1
ATOM 15285 C C . SER B 2 517 ? 24.454 86.916 9.951 1.00 50.56 517 SER B C 1
ATOM 15286 O O . SER B 2 517 ? 23.259 87.134 9.739 1.00 52.72 517 SER B O 1
ATOM 15289 N N . VAL B 2 518 ? 25.380 87.882 9.991 1.00 51.96 518 VAL B N 1
ATOM 15290 C CA . VAL B 2 518 ? 25.053 89.319 9.879 1.00 53.34 518 VAL B CA 1
ATOM 15291 C C . VAL B 2 518 ? 26.017 90.005 8.915 1.00 53.79 518 VAL B C 1
ATOM 15292 O O . VAL B 2 518 ? 27.222 89.817 9.032 1.00 53.37 518 VAL B O 1
ATOM 15296 N N . GLN B 2 519 ? 25.481 90.793 7.977 1.00 59.69 519 GLN B N 1
ATOM 15297 C CA . GLN B 2 519 ? 26.279 91.650 7.067 1.00 62.31 519 GLN B CA 1
ATOM 15298 C C . GLN B 2 519 ? 25.767 93.089 7.164 1.00 66.52 519 GLN B C 1
ATOM 15299 O O . GLN B 2 519 ? 24.632 93.355 6.779 1.00 65.88 519 GLN B O 1
ATOM 15305 N N . LYS B 2 520 ? 26.593 94.001 7.688 1.00 77.93 520 LYS B N 1
ATOM 15306 C CA . LYS B 2 520 ? 26.210 95.415 7.897 1.00 83.56 520 LYS B CA 1
ATOM 15307 C C . LYS B 2 520 ? 27.080 96.349 7.040 1.00 89.74 520 LYS B C 1
ATOM 15308 O O . LYS B 2 520 ? 28.306 96.329 7.166 1.00 96.17 520 LYS B O 1
ATOM 15310 N N . THR B 2 521 ? 26.448 97.153 6.174 1.00 93.40 521 THR B N 1
ATOM 15311 C CA . THR B 2 521 ? 27.164 98.074 5.264 1.00 93.74 521 THR B CA 1
ATOM 15312 C C . THR B 2 521 ? 27.299 99.486 5.853 1.00 94.09 521 THR B C 1
ATOM 15313 O O . THR B 2 521 ? 26.491 99.919 6.677 1.00 94.60 521 THR B O 1
ATOM 15317 N N . SER B 2 524 ? 22.750 99.413 5.756 1.00 95.56 524 SER B N 1
ATOM 15318 C CA . SER B 2 524 ? 21.668 98.609 6.332 1.00 98.19 524 SER B CA 1
ATOM 15319 C C . SER B 2 524 ? 22.151 97.182 6.648 1.00 94.69 524 SER B C 1
ATOM 15320 O O . SER B 2 524 ? 22.943 96.611 5.891 1.00 94.18 524 SER B O 1
ATOM 15323 N N . ALA B 2 525 ? 21.659 96.626 7.761 1.00 88.84 525 ALA B N 1
ATOM 15324 C CA . ALA B 2 525 ? 22.109 95.328 8.300 1.00 83.56 525 ALA B CA 1
ATOM 15325 C C . ALA B 2 525 ? 21.217 94.153 7.849 1.00 80.58 525 ALA B C 1
ATOM 15326 O O . ALA B 2 525 ? 20.075 94.030 8.305 1.00 81.37 525 ALA B O 1
ATOM 15328 N N . GLN B 2 526 ? 21.749 93.301 6.965 1.00 75.48 526 GLN B N 1
ATOM 15329 C CA . GLN B 2 526 ? 21.048 92.093 6.472 1.00 71.36 526 GLN B CA 1
ATOM 15330 C C . GLN B 2 526 ? 21.404 90.891 7.365 1.00 64.83 526 GLN B C 1
ATOM 15331 O O . GLN B 2 526 ? 22.563 90.728 7.763 1.00 59.06 526 GLN B O 1
ATOM 15337 N N . THR B 2 527 ? 20.407 90.051 7.658 1.00 59.09 527 THR B N 1
ATOM 15338 C CA . THR B 2 527 ? 20.514 89.019 8.700 1.00 55.73 527 THR B CA 1
ATOM 15339 C C . THR B 2 527 ? 19.871 87.698 8.281 1.00 54.19 527 THR B C 1
ATOM 15340 O O . THR B 2 527 ? 18.796 87.697 7.693 1.00 51.65 527 THR B O 1
ATOM 15344 N N . GLN B 2 528 ? 20.550 86.589 8.595 1.00 53.16 528 GLN B N 1
ATOM 15345 C CA . GLN B 2 528 ? 19.991 85.233 8.473 1.00 50.99 528 GLN B CA 1
ATOM 15346 C C . GLN B 2 528 ? 20.195 84.448 9.780 1.00 50.00 528 GLN B C 1
ATOM 15347 O O . GLN B 2 528 ? 21.207 84.603 10.466 1.00 49.73 528 GLN B O 1
ATOM 15353 N N . ARG B 2 529 ? 19.226 83.593 10.092 1.00 47.94 529 ARG B N 1
ATOM 15354 C CA . ARG B 2 529 ? 19.175 82.847 11.346 1.00 45.99 529 ARG B CA 1
ATOM 15355 C C . ARG B 2 529 ? 18.823 81.382 11.061 1.00 45.67 529 ARG B C 1
ATOM 15356 O O . ARG B 2 529 ? 17.913 81.103 10.271 1.00 46.51 529 ARG B O 1
ATOM 15364 N N . ALA B 2 530 ? 19.542 80.459 11.699 1.00 43.04 530 ALA B N 1
ATOM 15365 C CA . ALA B 2 530 ? 19.218 79.032 11.636 1.00 42.13 530 ALA B CA 1
ATOM 15366 C C . ALA B 2 530 ? 18.999 78.506 13.049 1.00 38.70 530 ALA B C 1
ATOM 15367 O O . ALA B 2 530 ? 19.902 78.586 13.876 1.00 35.68 530 ALA B O 1
ATOM 15369 N N . LEU B 2 531 ? 17.796 77.999 13.316 1.00 36.65 531 LEU B N 1
ATOM 15370 C CA . LEU B 2 531 ? 17.453 77.377 14.602 1.00 36.29 531 LEU B CA 1
ATOM 15371 C C . LEU B 2 531 ? 17.337 75.865 14.387 1.00 36.64 531 LEU B C 1
ATOM 15372 O O . LEU B 2 531 ? 16.461 75.426 13.645 1.00 38.58 531 LEU B O 1
ATOM 15377 N N . TYR B 2 532 ? 18.200 75.083 15.040 1.00 34.81 532 TYR B N 1
ATOM 15378 C CA . TYR B 2 532 ? 18.231 73.629 14.870 1.00 33.84 532 TYR B CA 1
ATOM 15379 C C . TYR B 2 532 ? 17.434 72.930 15.974 1.00 34.12 532 TYR B C 1
ATOM 15380 O O . TYR B 2 532 ? 17.789 72.989 17.151 1.00 34.86 532 TYR B O 1
ATOM 15389 N N . LEU B 2 533 ? 16.349 72.279 15.561 1.00 33.21 533 LEU B N 1
ATOM 15390 C CA . LEU B 2 533 ? 15.466 71.526 16.426 1.00 32.43 533 LEU B CA 1
ATOM 15391 C C . LEU B 2 533 ? 15.416 70.062 15.945 1.00 32.50 533 LEU B C 1
ATOM 15392 O O . LEU B 2 533 ? 15.967 69.732 14.891 1.00 32.59 533 LEU B O 1
ATOM 15397 N N . PRO B 2 534 ? 14.772 69.172 16.721 1.00 32.74 534 PRO B N 1
ATOM 15398 C CA . PRO B 2 534 ? 14.572 67.776 16.277 1.00 32.23 534 PRO B CA 1
ATOM 15399 C C . PRO B 2 534 ? 13.842 67.606 14.927 1.00 33.25 534 PRO B C 1
ATOM 15400 O O . PRO B 2 534 ? 12.656 67.933 14.811 1.00 34.91 534 PRO B O 1
ATOM 15404 N N . GLY B 2 535 ? 14.555 67.089 13.925 1.00 33.29 535 GLY B N 1
ATOM 15405 C CA . GLY B 2 535 ? 14.016 66.887 12.577 1.00 33.66 535 GLY B CA 1
ATOM 15406 C C . GLY B 2 535 ? 13.479 68.141 11.895 1.00 36.24 535 GLY B C 1
ATOM 15407 O O . GLY B 2 535 ? 12.519 68.074 11.110 1.00 38.66 535 GLY B O 1
ATOM 15408 N N . LEU B 2 536 ? 14.082 69.288 12.200 1.00 37.15 536 LEU B N 1
ATOM 15409 C CA . LEU B 2 536 ? 13.555 70.577 11.767 1.00 37.17 536 LEU B CA 1
ATOM 15410 C C . LEU B 2 536 ? 14.597 71.651 11.931 1.00 37.12 536 LEU B C 1
ATOM 15411 O O . LEU B 2 536 ? 15.172 71.769 13.000 1.00 35.81 536 LEU B O 1
ATOM 15416 N N . GLU B 2 537 ? 14.822 72.428 10.869 1.00 39.67 537 GLU B N 1
ATOM 15417 C CA . GLU B 2 537 ? 15.604 73.678 10.926 1.00 41.68 537 GLU B CA 1
ATOM 15418 C C . GLU B 2 537 ? 14.686 74.832 10.541 1.00 39.68 537 GLU B C 1
ATOM 15419 O O . GLU B 2 537 ? 14.155 74.848 9.426 1.00 40.47 537 GLU B O 1
ATOM 15425 N N . LEU B 2 538 ? 14.474 75.771 11.463 1.00 38.52 538 LEU B N 1
ATOM 15426 C CA . LEU B 2 538 ? 13.700 76.976 11.171 1.00 37.01 538 LEU B CA 1
ATOM 15427 C C . LEU B 2 538 ? 14.666 78.056 10.727 1.00 36.66 538 LEU B C 1
ATOM 15428 O O . LEU B 2 538 ? 15.459 78.574 11.520 1.00 32.82 538 LEU B O 1
ATOM 15433 N N . ARG B 2 539 ? 14.618 78.345 9.429 1.00 38.45 539 ARG B N 1
ATOM 15434 C CA . ARG B 2 539 ? 15.508 79.309 8.814 1.00 41.65 539 ARG B CA 1
ATOM 15435 C C . ARG B 2 539 ? 14.733 80.579 8.466 1.00 42.19 539 ARG B C 1
ATOM 15436 O O . ARG B 2 539 ? 13.595 80.517 8.017 1.00 42.10 539 ARG B O 1
ATOM 15444 N N . SER B 2 540 ? 15.352 81.726 8.706 1.00 42.05 540 SER B N 1
ATOM 15445 C CA . SER B 2 540 ? 14.729 83.002 8.423 1.00 43.39 540 SER B CA 1
ATOM 15446 C C . SER B 2 540 ? 15.754 83.992 7.893 1.00 45.76 540 SER B C 1
ATOM 15447 O O . SER B 2 540 ? 16.957 83.741 7.912 1.00 44.71 540 SER B O 1
ATOM 15450 N N . ALA B 2 541 ? 15.252 85.115 7.398 1.00 51.40 541 ALA B N 1
ATOM 15451 C CA . ALA B 2 541 ? 16.095 86.251 7.027 1.00 52.38 541 ALA B CA 1
ATOM 15452 C C . ALA B 2 541 ? 15.310 87.555 7.090 1.00 53.20 541 ALA B C 1
ATOM 15453 O O . ALA B 2 541 ? 14.095 87.571 6.862 1.00 51.38 541 ALA B O 1
ATOM 15455 N N . LYS B 2 542 ? 16.022 88.632 7.416 1.00 56.54 542 LYS B N 1
ATOM 15456 C CA . LYS B 2 542 ? 15.456 89.981 7.495 1.00 58.92 542 LYS B CA 1
ATOM 15457 C C . LYS B 2 542 ? 16.368 90.970 6.736 1.00 63.25 542 LYS B C 1
ATOM 15458 O O . LYS B 2 542 ? 17.601 90.881 6.841 1.00 62.56 542 LYS B O 1
ATOM 15461 N N . ASN B 2 543 ? 15.762 91.884 5.960 1.00 67.72 543 ASN B N 1
ATOM 15462 C CA . ASN B 2 543 ? 16.502 92.926 5.207 1.00 70.01 543 ASN B CA 1
ATOM 15463 C C . ASN B 2 543 ? 16.529 94.237 5.994 1.00 71.41 543 ASN B C 1
ATOM 15464 O O . ASN B 2 543 ? 16.230 95.294 5.441 1.00 73.60 543 ASN B O 1
ATOM 15466 N N . GLY B 2 544 ? 16.920 94.145 7.272 1.00 73.58 544 GLY B N 1
ATOM 15467 C CA . GLY B 2 544 ? 16.888 95.247 8.233 1.00 73.26 544 GLY B CA 1
ATOM 15468 C C . GLY B 2 544 ? 15.586 95.277 9.018 1.00 75.96 544 GLY B C 1
ATOM 15469 O O . GLY B 2 544 ? 14.717 96.105 8.742 1.00 88.11 544 GLY B O 1
ATOM 15470 N N . ASP B 2 545 ? 15.441 94.378 9.992 1.00 73.85 545 ASP B N 1
ATOM 15471 C CA . ASP B 2 545 ? 14.213 94.278 10.810 1.00 74.58 545 ASP B CA 1
ATOM 15472 C C . ASP B 2 545 ? 12.898 94.195 9.982 1.00 73.85 545 ASP B C 1
ATOM 15473 O O . ASP B 2 545 ? 11.861 94.725 10.384 1.00 78.71 545 ASP B O 1
ATOM 15475 N N . THR B 2 546 ? 12.965 93.518 8.835 1.00 72.51 546 THR B N 1
ATOM 15476 C CA . THR B 2 546 ? 11.828 93.327 7.920 1.00 70.31 546 THR B CA 1
ATOM 15477 C C . THR B 2 546 ? 12.012 91.983 7.162 1.00 67.60 546 THR B C 1
ATOM 15478 O O . THR B 2 546 ? 12.936 91.840 6.348 1.00 60.30 546 THR B O 1
ATOM 15482 N N . GLU B 2 547 ? 11.143 91.005 7.444 1.00 65.60 547 GLU B N 1
ATOM 15483 C CA . GLU B 2 547 ? 11.396 89.609 7.039 1.00 64.44 547 GLU B CA 1
ATOM 15484 C C . GLU B 2 547 ? 11.301 89.393 5.538 1.00 59.92 547 GLU B C 1
ATOM 15485 O O . GLU B 2 547 ? 10.247 89.604 4.962 1.00 58.89 547 GLU B O 1
ATOM 15491 N N . THR B 2 548 ? 12.404 88.959 4.926 1.00 56.32 548 THR B N 1
ATOM 15492 C CA . THR B 2 548 ? 12.427 88.599 3.508 1.00 57.58 548 THR B CA 1
ATOM 15493 C C . THR B 2 548 ? 12.102 87.122 3.221 1.00 59.10 548 THR B C 1
ATOM 15494 O O . THR B 2 548 ? 11.645 86.809 2.123 1.00 57.07 548 THR B O 1
ATOM 15498 N N . GLU B 2 549 ? 12.329 86.228 4.190 1.00 62.02 549 GLU B N 1
ATOM 15499 C CA . GLU B 2 549 ? 12.238 84.771 3.967 1.00 61.17 549 GLU B CA 1
ATOM 15500 C C . GLU B 2 549 ? 12.012 84.000 5.279 1.00 57.65 549 GLU B C 1
ATOM 15501 O O . GLU B 2 549 ? 12.590 84.346 6.307 1.00 57.17 549 GLU B O 1
ATOM 15507 N N . SER B 2 550 ? 11.175 82.962 5.230 1.00 55.05 550 SER B N 1
ATOM 15508 C CA . SER B 2 550 ? 10.833 82.126 6.405 1.00 52.64 550 SER B CA 1
ATOM 15509 C C . SER B 2 550 ? 10.610 80.659 5.967 1.00 50.62 550 SER B C 1
ATOM 15510 O O . SER B 2 550 ? 9.668 80.363 5.221 1.00 50.55 550 SER B O 1
ATOM 15513 N N . LEU B 2 551 ? 11.460 79.756 6.462 1.00 47.50 551 LEU B N 1
ATOM 15514 C CA . LEU B 2 551 ? 11.658 78.434 5.861 1.00 44.69 551 LEU B CA 1
ATOM 15515 C C . LEU B 2 551 ? 11.816 77.332 6.908 1.00 42.07 551 LEU B C 1
ATOM 15516 O O . LEU B 2 551 ? 12.610 77.464 7.844 1.00 41.68 551 LEU B O 1
ATOM 15521 N N . GLN B 2 552 ? 11.039 76.262 6.731 1.00 39.81 552 GLN B N 1
ATOM 15522 C CA . GLN B 2 552 ? 11.192 75.002 7.449 1.00 37.19 552 GLN B CA 1
ATOM 15523 C C . GLN B 2 552 ? 11.960 74.030 6.565 1.00 38.08 552 GLN B C 1
ATOM 15524 O O . GLN B 2 552 ? 11.502 73.706 5.459 1.00 37.65 552 GLN B O 1
ATOM 15530 N N . VAL B 2 553 ? 13.120 73.571 7.036 1.00 37.56 553 VAL B N 1
ATOM 15531 C CA . VAL B 2 553 ? 13.804 72.427 6.431 1.00 37.20 553 VAL B CA 1
ATOM 15532 C C . VAL B 2 553 ? 13.447 71.188 7.269 1.00 38.35 553 VAL B C 1
ATOM 15533 O O . VAL B 2 553 ? 14.003 70.972 8.346 1.00 38.93 553 VAL B O 1
ATOM 15537 N N . ILE B 2 554 ? 12.487 70.402 6.787 1.00 39.97 554 ILE B N 1
ATOM 15538 C CA . ILE B 2 554 ? 12.141 69.119 7.409 1.00 42.32 554 ILE B CA 1
ATOM 15539 C C . ILE B 2 554 ? 13.167 68.080 6.968 1.00 41.72 554 ILE B C 1
ATOM 15540 O O . ILE B 2 554 ? 13.334 67.859 5.775 1.00 40.72 554 ILE B O 1
ATOM 15545 N N . THR B 2 555 ? 13.834 67.451 7.933 1.00 42.40 555 THR B N 1
ATOM 15546 C CA . THR B 2 555 ? 14.908 66.500 7.660 1.00 45.48 555 THR B CA 1
ATOM 15547 C C . THR B 2 555 ? 14.509 65.105 8.144 1.00 46.30 555 THR B C 1
ATOM 15548 O O . THR B 2 555 ? 14.304 64.900 9.332 1.00 45.00 555 THR B O 1
ATOM 15552 N N . VAL B 2 556 ? 14.410 64.159 7.214 1.00 50.29 556 VAL B N 1
ATOM 15553 C CA . VAL B 2 556 ? 13.929 62.805 7.490 1.00 53.85 556 VAL B CA 1
ATOM 15554 C C . VAL B 2 556 ? 15.082 61.813 7.431 1.00 59.02 556 VAL B C 1
ATOM 15555 O O . VAL B 2 556 ? 15.735 61.682 6.392 1.00 60.26 556 VAL B O 1
ATOM 15559 N N . GLY B 2 557 ? 15.312 61.113 8.543 1.00 67.06 557 GLY B N 1
ATOM 15560 C CA . GLY B 2 557 ? 16.363 60.093 8.645 1.00 75.60 557 GLY B CA 1
ATOM 15561 C C . GLY B 2 557 ? 17.282 60.333 9.830 1.00 83.81 557 GLY B C 1
ATOM 15562 O O . GLY B 2 557 ? 16.874 60.914 10.836 1.00 89.27 557 GLY B O 1
ATOM 15563 N N . GLU B 2 558 ? 18.528 59.888 9.696 1.00 91.36 558 GLU B N 1
ATOM 15564 C CA . GLU B 2 558 ? 19.545 60.021 10.745 1.00 94.03 558 GLU B CA 1
ATOM 15565 C C . GLU B 2 558 ? 20.763 60.734 10.151 1.00 96.35 558 GLU B C 1
ATOM 15566 O O . GLU B 2 558 ? 21.079 60.546 8.966 1.00 91.66 558 GLU B O 1
ATOM 15572 N N . ALA B 2 559 ? 21.443 61.537 10.976 1.00 98.32 559 ALA B N 1
ATOM 15573 C CA . ALA B 2 559 ? 22.544 62.409 10.514 1.00 98.72 559 ALA B CA 1
ATOM 15574 C C . ALA B 2 559 ? 23.799 61.677 9.976 1.00 100.37 559 ALA B C 1
ATOM 15575 O O . ALA B 2 559 ? 24.645 62.313 9.331 1.00 96.15 559 ALA B O 1
ATOM 15577 N N . SER B 2 560 ? 23.918 60.369 10.244 1.00 101.16 560 SER B N 1
ATOM 15578 C CA . SER B 2 560 ? 24.970 59.512 9.661 1.00 102.90 560 SER B CA 1
ATOM 15579 C C . SER B 2 560 ? 24.404 58.526 8.616 1.00 106.44 560 SER B C 1
ATOM 15580 O O . SER B 2 560 ? 24.679 57.320 8.661 1.00 108.16 560 SER B O 1
ATOM 15583 N N . ARG B 2 561 ? 23.621 59.055 7.676 1.00 103.13 561 ARG B N 1
ATOM 15584 C CA . ARG B 2 561 ? 23.037 58.259 6.594 1.00 98.90 561 ARG B CA 1
ATOM 15585 C C . ARG B 2 561 ? 22.344 59.171 5.576 1.00 98.81 561 ARG B C 1
ATOM 15586 O O . ARG B 2 561 ? 21.994 60.311 5.905 1.00 92.41 561 ARG B O 1
ATOM 15588 N N . ALA B 2 562 ? 22.147 58.654 4.356 1.00 100.22 562 ALA B N 1
ATOM 15589 C CA . ALA B 2 562 ? 21.607 59.423 3.207 1.00 92.86 562 ALA B CA 1
ATOM 15590 C C . ALA B 2 562 ? 20.230 60.034 3.496 1.00 86.27 562 ALA B C 1
ATOM 15591 O O . ALA B 2 562 ? 19.205 59.350 3.428 1.00 85.83 562 ALA B O 1
ATOM 15593 N N . GLN B 2 563 ? 20.228 61.333 3.791 1.00 79.78 563 GLN B N 1
ATOM 15594 C CA . GLN B 2 563 ? 19.067 62.019 4.361 1.00 73.92 563 GLN B CA 1
ATOM 15595 C C . GLN B 2 563 ? 18.152 62.649 3.299 1.00 64.79 563 GLN B C 1
ATOM 15596 O O . GLN B 2 563 ? 18.576 62.933 2.181 1.00 62.72 563 GLN B O 1
ATOM 15602 N N . VAL B 2 564 ? 16.894 62.858 3.669 1.00 55.30 564 VAL B N 1
ATOM 15603 C CA . VAL B 2 564 ? 15.885 63.407 2.774 1.00 50.51 564 VAL B CA 1
ATOM 15604 C C . VAL B 2 564 ? 15.374 64.712 3.370 1.00 46.38 564 VAL B C 1
ATOM 15605 O O . VAL B 2 564 ? 14.955 64.731 4.514 1.00 42.44 564 VAL B O 1
ATOM 15609 N N . ARG B 2 565 ? 15.404 65.790 2.584 1.00 45.39 565 ARG B N 1
ATOM 15610 C CA . ARG B 2 565 ? 14.973 67.112 3.049 1.00 45.45 565 ARG B CA 1
ATOM 15611 C C . ARG B 2 565 ? 13.752 67.605 2.303 1.00 43.36 565 ARG B C 1
ATOM 15612 O O . ARG B 2 565 ? 13.617 67.380 1.113 1.00 42.76 565 ARG B O 1
ATOM 15620 N N . MET B 2 566 ? 12.877 68.292 3.023 1.00 42.18 566 MET B N 1
ATOM 15621 C CA . MET B 2 566 ? 11.638 68.836 2.487 1.00 43.01 566 MET B CA 1
ATOM 15622 C C . MET B 2 566 ? 11.633 70.322 2.810 1.00 39.80 566 MET B C 1
ATOM 15623 O O . MET B 2 566 ? 11.759 70.683 3.973 1.00 39.32 566 MET B O 1
ATOM 15628 N N . LEU B 2 567 ? 11.499 71.181 1.804 1.00 38.23 567 LEU B N 1
ATOM 15629 C CA . LEU B 2 567 ? 11.487 72.628 2.041 1.00 39.91 567 LEU B CA 1
ATOM 15630 C C . LEU B 2 567 ? 10.063 73.169 2.034 1.00 39.51 567 LEU B C 1
ATOM 15631 O O . LEU B 2 567 ? 9.418 73.153 0.998 1.00 43.03 567 LEU B O 1
ATOM 15636 N N . HIS B 2 568 ? 9.576 73.625 3.191 1.00 40.33 568 HIS B N 1
ATOM 15637 C CA . HIS B 2 568 ? 8.271 74.304 3.303 1.00 42.74 568 HIS B CA 1
ATOM 15638 C C . HIS B 2 568 ? 8.431 75.795 3.678 1.00 42.95 568 HIS B C 1
ATOM 15639 O O . HIS B 2 568 ? 8.956 76.100 4.743 1.00 44.36 568 HIS B O 1
ATOM 15646 N N . TRP B 2 569 ? 7.967 76.704 2.813 1.00 43.30 569 TRP B N 1
ATOM 15647 C CA . TRP B 2 569 ? 8.057 78.158 3.056 1.00 43.02 569 TRP B CA 1
ATOM 15648 C C . TRP B 2 569 ? 6.795 78.691 3.745 1.00 45.82 569 TRP B C 1
ATOM 15649 O O . TRP B 2 569 ? 5.703 78.610 3.188 1.00 48.44 569 TRP B O 1
ATOM 15660 N N . GLU B 2 570 ? 6.950 79.228 4.955 1.00 49.76 570 GLU B N 1
ATOM 15661 C CA . GLU B 2 570 ? 5.890 80.018 5.608 1.00 51.33 570 GLU B CA 1
ATOM 15662 C C . GLU B 2 570 ? 5.723 81.375 4.917 1.00 49.54 570 GLU B C 1
ATOM 15663 O O . GLU B 2 570 ? 4.636 81.944 4.924 1.00 48.04 570 GLU B O 1
ATOM 15669 N N . SER B 2 571 ? 6.812 81.887 4.344 1.00 49.62 571 SER B N 1
ATOM 15670 C CA . SER B 2 571 ? 6.846 83.219 3.742 1.00 50.31 571 SER B CA 1
ATOM 15671 C C . SER B 2 571 ? 8.108 83.395 2.892 1.00 49.62 571 SER B C 1
ATOM 15672 O O . SER B 2 571 ? 9.158 82.855 3.229 1.00 50.44 571 SER B O 1
ATOM 15675 N N . GLY B 2 572 ? 7.997 84.133 1.790 1.00 48.73 572 GLY B N 1
ATOM 15676 C CA . GLY B 2 572 ? 9.175 84.595 1.045 1.00 50.53 572 GLY B CA 1
ATOM 15677 C C . GLY B 2 572 ? 9.815 83.572 0.127 1.00 52.51 572 GLY B C 1
ATOM 15678 O O . GLY B 2 572 ? 11.037 83.565 -0.074 1.00 49.49 572 GLY B O 1
ATOM 15679 N N . ARG B 2 573 ? 8.977 82.723 -0.453 1.00 57.80 573 ARG B N 1
ATOM 15680 C CA . ARG B 2 573 ? 9.421 81.694 -1.381 1.00 62.01 573 ARG B CA 1
ATOM 15681 C C . ARG B 2 573 ? 9.893 82.331 -2.688 1.00 63.81 573 ARG B C 1
ATOM 15682 O O . ARG B 2 573 ? 9.171 83.146 -3.263 1.00 64.77 573 ARG B O 1
ATOM 15690 N N . PRO B 2 574 ? 11.102 81.972 -3.162 1.00 67.57 574 PRO B N 1
ATOM 15691 C CA . PRO B 2 574 ? 11.542 82.509 -4.454 1.00 69.93 574 PRO B CA 1
ATOM 15692 C C . PRO B 2 574 ? 10.803 81.852 -5.624 1.00 71.61 574 PRO B C 1
ATOM 15693 O O . PRO B 2 574 ? 10.452 80.669 -5.550 1.00 69.24 574 PRO B O 1
ATOM 15697 N N . ASP B 2 575 ? 10.556 82.624 -6.681 1.00 77.64 575 ASP B N 1
ATOM 15698 C CA . ASP B 2 575 ? 9.922 82.087 -7.888 1.00 79.93 575 ASP B CA 1
ATOM 15699 C C . ASP B 2 575 ? 10.874 81.120 -8.580 1.00 76.59 575 ASP B C 1
ATOM 15700 O O . ASP B 2 575 ? 12.084 81.371 -8.661 1.00 73.36 575 ASP B O 1
ATOM 15705 N N . GLY B 2 576 ? 10.315 80.014 -9.065 1.00 72.98 576 GLY B N 1
ATOM 15706 C CA . GLY B 2 576 ? 11.097 78.921 -9.625 1.00 71.47 576 GLY B CA 1
ATOM 15707 C C . GLY B 2 576 ? 11.244 77.737 -8.687 1.00 72.78 576 GLY B C 1
ATOM 15708 O O . GLY B 2 576 ? 11.856 76.736 -9.070 1.00 70.00 576 GLY B O 1
ATOM 15709 N N . ILE B 2 577 ? 10.710 77.844 -7.463 1.00 76.57 577 ILE B N 1
ATOM 15710 C CA . ILE B 2 577 ? 10.606 76.699 -6.547 1.00 78.26 577 ILE B CA 1
ATOM 15711 C C . ILE B 2 577 ? 9.153 76.508 -6.100 1.00 80.45 577 ILE B C 1
ATOM 15712 O O . ILE B 2 577 ? 8.573 77.377 -5.442 1.00 76.34 577 ILE B O 1
ATOM 15717 N N . THR B 2 578 ? 8.581 75.372 -6.513 1.00 83.99 578 THR B N 1
ATOM 15718 C CA . THR B 2 578 ? 7.286 74.867 -6.022 1.00 82.25 578 THR B CA 1
ATOM 15719 C C . THR B 2 578 ? 7.350 74.521 -4.514 1.00 81.45 578 THR B C 1
ATOM 15720 O O . THR B 2 578 ? 8.333 73.916 -4.050 1.00 83.52 578 THR B O 1
ATOM 15724 N N . ASP B 2 579 ? 6.314 74.905 -3.757 1.00 73.96 579 ASP B N 1
ATOM 15725 C CA . ASP B 2 579 ? 6.297 74.682 -2.295 1.00 70.67 579 ASP B CA 1
ATOM 15726 C C . ASP B 2 579 ? 6.288 73.186 -1.965 1.00 68.36 579 ASP B C 1
ATOM 15727 O O . ASP B 2 579 ? 5.803 72.367 -2.749 1.00 70.87 579 ASP B O 1
ATOM 15732 N N . ASP B 2 580 ? 6.852 72.849 -0.810 1.00 65.49 580 ASP B N 1
ATOM 15733 C CA . ASP B 2 580 ? 6.954 71.468 -0.339 1.00 64.61 580 ASP B CA 1
ATOM 15734 C C . ASP B 2 580 ? 7.657 70.532 -1.346 1.00 64.25 580 ASP B C 1
ATOM 15735 O O . ASP B 2 580 ? 7.237 69.394 -1.569 1.00 60.01 580 ASP B O 1
ATOM 15740 N N . LYS B 2 581 ? 8.753 71.037 -1.920 1.00 66.27 581 LYS B N 1
ATOM 15741 C CA . LYS B 2 581 ? 9.641 70.254 -2.781 1.00 64.73 581 LYS B CA 1
ATOM 15742 C C . LYS B 2 581 ? 10.578 69.401 -1.912 1.00 59.67 581 LYS B C 1
ATOM 15743 O O . LYS B 2 581 ? 11.298 69.939 -1.063 1.00 58.80 581 LYS B O 1
ATOM 15745 N N . VAL B 2 582 ? 10.554 68.082 -2.135 1.00 52.57 582 VAL B N 1
ATOM 15746 C CA . VAL B 2 582 ? 11.453 67.136 -1.472 1.00 47.81 582 VAL B CA 1
ATOM 15747 C C . VAL B 2 582 ? 12.783 67.071 -2.228 1.00 44.00 582 VAL B C 1
ATOM 15748 O O . VAL B 2 582 ? 12.796 67.030 -3.456 1.00 40.76 582 VAL B O 1
ATOM 15752 N N . ARG B 2 583 ? 13.887 67.057 -1.480 1.00 42.73 583 ARG B N 1
ATOM 15753 C CA . ARG B 2 583 ? 15.238 66.838 -2.012 1.00 43.17 583 ARG B CA 1
ATOM 15754 C C . ARG B 2 583 ? 15.850 65.559 -1.416 1.00 40.88 583 ARG B C 1
ATOM 15755 O O . ARG B 2 583 ? 16.280 65.547 -0.263 1.00 42.66 583 ARG B O 1
ATOM 15763 N N . TYR B 2 584 ? 15.868 64.488 -2.207 1.00 39.94 584 TYR B N 1
ATOM 15764 C CA . TYR B 2 584 ? 16.490 63.222 -1.812 1.00 39.37 584 TYR B CA 1
ATOM 15765 C C . TYR B 2 584 ? 17.979 63.354 -2.002 1.00 39.68 584 TYR B C 1
ATOM 15766 O O . TYR B 2 584 ? 18.413 63.816 -3.051 1.00 38.34 584 TYR B O 1
ATOM 15775 N N . SER B 2 585 ? 18.749 62.945 -0.993 1.00 41.68 585 SER B N 1
ATOM 15776 C CA . SER B 2 585 ? 20.213 62.930 -1.065 1.00 43.64 585 SER B CA 1
ATOM 15777 C C . SER B 2 585 ? 20.756 61.500 -1.250 1.00 42.99 585 SER B C 1
ATOM 15778 O O . SER B 2 585 ? 20.147 60.527 -0.787 1.00 45.55 585 SER B O 1
ATOM 15781 N N . TYR B 2 586 ? 21.887 61.384 -1.949 1.00 42.11 586 TYR B N 1
ATOM 15782 C CA . TYR B 2 586 ? 22.499 60.081 -2.286 1.00 40.60 586 TYR B CA 1
ATOM 15783 C C . TYR B 2 586 ? 23.974 60.204 -2.031 1.00 41.12 586 TYR B C 1
ATOM 15784 O O . TYR B 2 586 ? 24.595 61.127 -2.540 1.00 41.47 586 TYR B O 1
ATOM 15793 N N . ASP B 2 587 ? 24.514 59.293 -1.220 1.00 43.39 587 ASP B N 1
ATOM 15794 C CA . ASP B 2 587 ? 25.851 59.436 -0.636 1.00 45.04 587 ASP B CA 1
ATOM 15795 C C . ASP B 2 587 ? 26.852 58.468 -1.210 1.00 43.25 587 ASP B C 1
ATOM 15796 O O . ASP B 2 587 ? 26.488 57.498 -1.856 1.00 45.25 587 ASP B O 1
ATOM 15801 N N . ASN B 2 588 ? 28.123 58.745 -0.951 1.00 42.67 588 ASN B N 1
ATOM 15802 C CA . ASN B 2 588 ? 29.215 57.832 -1.300 1.00 42.75 588 ASN B CA 1
ATOM 15803 C C . ASN B 2 588 ? 29.598 57.026 -0.048 1.00 41.80 588 ASN B C 1
ATOM 15804 O O . ASN B 2 588 ? 28.942 57.147 0.990 1.00 41.50 588 ASN B O 1
ATOM 15809 N N . LEU B 2 589 ? 30.654 56.219 -0.142 1.00 39.99 589 LEU B N 1
ATOM 15810 C CA . LEU B 2 589 ? 31.121 55.403 0.977 1.00 39.29 589 LEU B CA 1
ATOM 15811 C C . LEU B 2 589 ? 31.215 56.174 2.295 1.00 39.35 589 LEU B C 1
ATOM 15812 O O . LEU B 2 589 ? 30.805 55.664 3.334 1.00 39.99 589 LEU B O 1
ATOM 15817 N N . THR B 2 590 ? 31.741 57.397 2.241 1.00 39.72 590 THR B N 1
ATOM 15818 C CA . THR B 2 590 ? 31.968 58.217 3.440 1.00 39.54 590 THR B CA 1
ATOM 15819 C C . THR B 2 590 ? 30.790 59.112 3.847 1.00 38.97 590 THR B C 1
ATOM 15820 O O . THR B 2 590 ? 30.934 59.925 4.760 1.00 39.28 590 THR B O 1
ATOM 15824 N N . GLY B 2 591 ? 29.636 58.962 3.194 1.00 36.65 591 GLY B N 1
ATOM 15825 C CA . GLY B 2 591 ? 28.435 59.679 3.581 1.00 35.52 591 GLY B CA 1
ATOM 15826 C C . GLY B 2 591 ? 28.330 61.096 3.049 1.00 36.06 591 GLY B C 1
ATOM 15827 O O . GLY B 2 591 ? 27.425 61.832 3.453 1.00 37.40 591 GLY B O 1
ATOM 15828 N N . SER B 2 592 ? 29.234 61.482 2.143 1.00 35.35 592 SER B N 1
ATOM 15829 C CA . SER B 2 592 ? 29.204 62.806 1.531 1.00 34.58 592 SER B CA 1
ATOM 15830 C C . SER B 2 592 ? 28.021 62.878 0.586 1.00 36.97 592 SER B C 1
ATOM 15831 O O . SER B 2 592 ? 27.774 61.925 -0.161 1.00 38.15 592 SER B O 1
ATOM 15834 N N . SER B 2 593 ? 27.294 63.996 0.623 1.00 37.51 593 SER B N 1
ATOM 15835 C CA . SER B 2 593 ? 26.145 64.207 -0.263 1.00 39.95 593 SER B CA 1
ATOM 15836 C C . SER B 2 593 ? 26.611 64.512 -1.692 1.00 40.84 593 SER B C 1
ATOM 15837 O O . SER B 2 593 ? 27.158 65.593 -1.950 1.00 42.82 593 SER B O 1
ATOM 15840 N N . VAL B 2 594 ? 26.379 63.563 -2.603 1.00 40.69 594 VAL B N 1
ATOM 15841 C CA . VAL B 2 594 ? 26.898 63.620 -3.976 1.00 41.82 594 VAL B CA 1
ATOM 15842 C C . VAL B 2 594 ? 25.803 63.967 -4.995 1.00 42.08 594 VAL B C 1
ATOM 15843 O O . VAL B 2 594 ? 26.029 64.813 -5.844 1.00 45.14 594 VAL B O 1
ATOM 15847 N N . LEU B 2 595 ? 24.644 63.323 -4.928 1.00 41.59 595 LEU B N 1
ATOM 15848 C CA . LEU B 2 595 ? 23.521 63.687 -5.799 1.00 43.54 595 LEU B CA 1
ATOM 15849 C C . LEU B 2 595 ? 22.341 64.139 -4.976 1.00 44.49 595 LEU B C 1
ATOM 15850 O O . LEU B 2 595 ? 22.124 63.630 -3.877 1.00 47.74 595 LEU B O 1
ATOM 15855 N N . GLU B 2 596 ? 21.580 65.086 -5.517 1.00 43.82 596 GLU B N 1
ATOM 15856 C CA . GLU B 2 596 ? 20.222 65.346 -5.064 1.00 43.35 596 GLU B CA 1
ATOM 15857 C C . GLU B 2 596 ? 19.271 65.050 -6.227 1.00 41.92 596 GLU B C 1
ATOM 15858 O O . GLU B 2 596 ? 19.536 65.436 -7.361 1.00 43.61 596 GLU B O 1
ATOM 15864 N N . LEU B 2 597 ? 18.184 64.345 -5.939 1.00 39.71 597 LEU B N 1
ATOM 15865 C CA . LEU B 2 597 ? 17.120 64.102 -6.899 1.00 37.40 597 LEU B CA 1
ATOM 15866 C C . LEU B 2 597 ? 15.840 64.689 -6.336 1.00 36.00 597 LEU B C 1
ATOM 15867 O O . LEU B 2 597 ? 15.736 64.899 -5.127 1.00 33.12 597 LEU B O 1
ATOM 15872 N N . ASP B 2 598 ? 14.873 64.953 -7.212 1.00 36.22 598 ASP B N 1
ATOM 15873 C CA . ASP B 2 598 ? 13.578 65.540 -6.813 1.00 37.58 598 ASP B CA 1
ATOM 15874 C C . ASP B 2 598 ? 12.523 64.440 -6.692 1.00 36.55 598 ASP B C 1
ATOM 15875 O O . ASP B 2 598 ? 12.858 63.271 -6.810 1.00 36.52 598 ASP B O 1
ATOM 15880 N N . SER B 2 599 ? 11.259 64.800 -6.473 1.00 37.24 599 SER B N 1
ATOM 15881 C CA . SER B 2 599 ? 10.200 63.800 -6.321 1.00 38.83 599 SER B CA 1
ATOM 15882 C C . SER B 2 599 ? 9.831 63.058 -7.609 1.00 39.32 599 SER B C 1
ATOM 15883 O O . SER B 2 599 ? 9.098 62.077 -7.538 1.00 41.28 599 SER B O 1
ATOM 15886 N N . ASP B 2 600 ? 10.331 63.521 -8.761 1.00 40.58 600 ASP B N 1
ATOM 15887 C CA . ASP B 2 600 ? 10.290 62.763 -10.036 1.00 41.69 600 ASP B CA 1
ATOM 15888 C C . ASP B 2 600 ? 11.529 61.891 -10.305 1.00 40.06 600 ASP B C 1
ATOM 15889 O O . ASP B 2 600 ? 11.624 61.253 -11.353 1.00 38.57 600 ASP B O 1
ATOM 15894 N N . GLY B 2 601 ? 12.491 61.890 -9.390 1.00 38.85 601 GLY B N 1
ATOM 15895 C CA . GLY B 2 601 ? 13.744 61.177 -9.581 1.00 38.86 601 GLY B CA 1
ATOM 15896 C C . GLY B 2 601 ? 14.736 61.874 -10.488 1.00 38.66 601 GLY B C 1
ATOM 15897 O O . GLY B 2 601 ? 15.774 61.295 -10.830 1.00 37.57 601 GLY B O 1
ATOM 15898 N N . LYS B 2 602 ? 14.450 63.120 -10.860 1.00 39.74 602 LYS B N 1
ATOM 15899 C CA . LYS B 2 602 ? 15.305 63.847 -11.800 1.00 40.18 602 LYS B CA 1
ATOM 15900 C C . LYS B 2 602 ? 16.375 64.593 -11.007 1.00 37.53 602 LYS B C 1
ATOM 15901 O O . LYS B 2 602 ? 16.115 65.099 -9.920 1.00 35.70 602 LYS B O 1
ATOM 15905 N N . LEU B 2 603 ? 17.584 64.619 -11.556 1.00 38.28 603 LEU B N 1
ATOM 15906 C CA . LEU B 2 603 ? 18.722 65.324 -10.958 1.00 39.74 603 LEU B CA 1
ATOM 15907 C C . LEU B 2 603 ? 18.451 66.801 -10.661 1.00 40.62 603 LEU B C 1
ATOM 15908 O O . LEU B 2 603 ? 18.041 67.545 -11.549 1.00 40.97 603 LEU B O 1
ATOM 15913 N N . ILE B 2 604 ? 18.673 67.206 -9.409 1.00 41.95 604 ILE B N 1
ATOM 15914 C CA . ILE B 2 604 ? 18.701 68.617 -9.017 1.00 41.66 604 ILE B CA 1
ATOM 15915 C C . ILE B 2 604 ? 20.136 69.120 -9.019 1.00 41.90 604 ILE B C 1
ATOM 15916 O O . ILE B 2 604 ? 20.419 70.168 -9.583 1.00 41.09 604 ILE B O 1
ATOM 15921 N N . SER B 2 605 ? 21.029 68.385 -8.359 1.00 41.74 605 SER B N 1
ATOM 15922 C CA . SER B 2 605 ? 22.421 68.807 -8.226 1.00 40.92 605 SER B CA 1
ATOM 15923 C C . SER B 2 605 ? 23.362 67.623 -8.152 1.00 40.07 605 SER B C 1
ATOM 15924 O O . SER B 2 605 ? 22.935 66.497 -7.892 1.00 37.75 605 SER B O 1
ATOM 15927 N N . MET B 2 606 ? 24.640 67.884 -8.405 1.00 41.27 606 MET B N 1
ATOM 15928 C CA . MET B 2 606 ? 25.674 66.903 -8.135 1.00 43.67 606 MET B CA 1
ATOM 15929 C C . MET B 2 606 ? 26.971 67.535 -7.673 1.00 41.20 606 MET B C 1
ATOM 15930 O O . MET B 2 606 ? 27.399 68.567 -8.180 1.00 39.53 606 MET B O 1
ATOM 15935 N N . GLU B 2 607 ? 27.580 66.896 -6.689 1.00 40.87 607 GLU B N 1
ATOM 15936 C CA . GLU B 2 607 ? 28.754 67.431 -6.029 1.00 42.93 607 GLU B CA 1
ATOM 15937 C C . GLU B 2 607 ? 29.780 66.316 -5.852 1.00 42.74 607 GLU B C 1
ATOM 15938 O O . GLU B 2 607 ? 29.415 65.195 -5.539 1.00 43.24 607 GLU B O 1
ATOM 15944 N N . GLU B 2 608 ? 31.047 66.616 -6.113 1.00 43.40 608 GLU B N 1
ATOM 15945 C CA . GLU B 2 608 ? 32.133 65.678 -5.863 1.00 46.25 608 GLU B CA 1
ATOM 15946 C C . GLU B 2 608 ? 33.198 66.384 -5.046 1.00 44.74 608 GLU B C 1
ATOM 15947 O O . GLU B 2 608 ? 33.235 67.618 -5.009 1.00 47.74 608 GLU B O 1
ATOM 15953 N N . TYR B 2 609 ? 34.050 65.598 -4.387 1.00 40.46 609 TYR B N 1
ATOM 15954 C CA . TYR B 2 609 ? 34.925 66.110 -3.339 1.00 38.11 609 TYR B CA 1
ATOM 15955 C C . TYR B 2 609 ? 36.375 65.697 -3.553 1.00 38.86 609 TYR B C 1
ATOM 15956 O O . TYR B 2 609 ? 36.655 64.597 -4.036 1.00 38.73 609 TYR B O 1
ATOM 15965 N N . TYR B 2 610 ? 37.291 66.607 -3.207 1.00 40.12 610 TYR B N 1
ATOM 15966 C CA . TYR B 2 610 ? 38.695 66.256 -3.000 1.00 40.95 610 TYR B CA 1
ATOM 15967 C C . TYR B 2 610 ? 38.725 65.407 -1.727 1.00 40.05 610 TYR B C 1
ATOM 15968 O O . TYR B 2 610 ? 37.915 65.629 -0.822 1.00 38.28 610 TYR B O 1
ATOM 15977 N N . PRO B 2 611 ? 39.655 64.446 -1.642 1.00 40.39 611 PRO B N 1
ATOM 15978 C CA . PRO B 2 611 ? 39.762 63.578 -0.472 1.00 40.15 611 PRO B CA 1
ATOM 15979 C C . PRO B 2 611 ? 39.405 64.224 0.877 1.00 40.25 611 PRO B C 1
ATOM 15980 O O . PRO B 2 611 ? 38.523 63.723 1.567 1.00 41.55 611 PRO B O 1
ATOM 15984 N N . TYR B 2 612 ? 40.029 65.352 1.219 1.00 39.22 612 TYR B N 1
ATOM 15985 C CA . TYR B 2 612 ? 39.820 65.981 2.538 1.00 36.75 612 TYR B CA 1
ATOM 15986 C C . TYR B 2 612 ? 38.594 66.925 2.651 1.00 36.30 612 TYR B C 1
ATOM 15987 O O . TYR B 2 612 ? 38.436 67.617 3.655 1.00 35.42 612 TYR B O 1
ATOM 15996 N N . GLY B 2 613 ? 37.729 66.952 1.639 1.00 35.60 613 GLY B N 1
ATOM 15997 C CA . GLY B 2 613 ? 36.399 67.561 1.768 1.00 36.02 613 GLY B CA 1
ATOM 15998 C C . GLY B 2 613 ? 36.138 68.933 1.167 1.00 36.02 613 GLY B C 1
ATOM 15999 O O . GLY B 2 613 ? 35.042 69.488 1.359 1.00 32.58 613 GLY B O 1
ATOM 16000 N N . GLY B 2 614 ? 37.125 69.482 0.456 1.00 35.77 614 GLY B N 1
ATOM 16001 C CA . GLY B 2 614 ? 36.886 70.612 -0.447 1.00 37.64 614 GLY B CA 1
ATOM 16002 C C . GLY B 2 614 ? 36.048 70.175 -1.636 1.00 37.60 614 GLY B C 1
ATOM 16003 O O . GLY B 2 614 ? 36.084 69.003 -2.026 1.00 36.23 614 GLY B O 1
ATOM 16004 N N . THR B 2 615 ? 35.295 71.105 -2.217 1.00 38.45 615 THR B N 1
ATOM 16005 C CA . THR B 2 615 ? 34.436 70.783 -3.363 1.00 40.85 615 THR B CA 1
ATOM 16006 C C . THR B 2 615 ? 35.171 71.003 -4.712 1.00 42.37 615 THR B C 1
ATOM 16007 O O . THR B 2 615 ? 35.747 72.071 -4.959 1.00 43.36 615 THR B O 1
ATOM 16011 N N . ALA B 2 616 ? 35.159 69.961 -5.550 1.00 41.43 616 ALA B N 1
ATOM 16012 C CA . ALA B 2 616 ? 35.826 69.948 -6.854 1.00 41.12 616 ALA B CA 1
ATOM 16013 C C . ALA B 2 616 ? 34.855 70.002 -8.043 1.00 41.81 616 ALA B C 1
ATOM 16014 O O . ALA B 2 616 ? 35.237 70.429 -9.134 1.00 43.38 616 ALA B O 1
ATOM 16016 N N . VAL B 2 617 ? 33.627 69.528 -7.841 1.00 41.05 617 VAL B N 1
ATOM 16017 C CA . VAL B 2 617 ? 32.549 69.651 -8.817 1.00 40.66 617 VAL B CA 1
ATOM 16018 C C . VAL B 2 617 ? 31.319 70.122 -8.049 1.00 41.45 617 VAL B C 1
ATOM 16019 O O . VAL B 2 617 ? 31.029 69.603 -6.976 1.00 40.71 617 VAL B O 1
ATOM 16023 N N . TRP B 2 618 ? 30.615 71.106 -8.604 1.00 41.78 618 TRP B N 1
ATOM 16024 C CA . TRP B 2 618 ? 29.378 71.627 -8.031 1.00 42.35 618 TRP B CA 1
ATOM 16025 C C . TRP B 2 618 ? 28.559 72.200 -9.169 1.00 41.75 618 TRP B C 1
ATOM 16026 O O . TRP B 2 618 ? 28.899 73.231 -9.732 1.00 41.62 618 TRP B O 1
ATOM 16037 N N . THR B 2 619 ? 27.482 71.504 -9.499 1.00 43.50 619 THR B N 1
ATOM 16038 C CA . THR B 2 619 ? 26.627 71.854 -10.614 1.00 42.98 619 THR B CA 1
ATOM 16039 C C . THR B 2 619 ? 25.173 71.587 -10.249 1.00 43.17 619 THR B C 1
ATOM 16040 O O . THR B 2 619 ? 24.875 70.673 -9.480 1.00 44.47 619 THR B O 1
ATOM 16044 N N . VAL B 2 620 ? 24.282 72.402 -10.805 1.00 43.04 620 VAL B N 1
ATOM 16045 C CA . VAL B 2 620 ? 22.859 72.389 -10.466 1.00 42.30 620 VAL B CA 1
ATOM 16046 C C . VAL B 2 620 ? 22.073 72.660 -11.749 1.00 41.74 620 VAL B C 1
ATOM 16047 O O . VAL B 2 620 ? 22.543 73.373 -12.637 1.00 41.90 620 VAL B O 1
ATOM 16051 N N . ARG B 2 621 ? 20.889 72.076 -11.856 1.00 41.66 621 ARG B N 1
ATOM 16052 C CA . ARG B 2 621 ? 20.030 72.284 -13.029 1.00 44.22 621 ARG B CA 1
ATOM 16053 C C . ARG B 2 621 ? 19.451 73.707 -13.132 1.00 46.06 621 ARG B C 1
ATOM 16054 O O . ARG B 2 621 ? 19.105 74.153 -14.230 1.00 49.01 621 ARG B O 1
ATOM 16062 N N . SER B 2 622 ? 19.300 74.384 -11.991 1.00 47.16 622 SER B N 1
ATOM 16063 C CA . SER B 2 622 ? 18.863 75.784 -11.952 1.00 46.66 622 SER B CA 1
ATOM 16064 C C . SER B 2 622 ? 19.679 76.604 -10.946 1.00 47.07 622 SER B C 1
ATOM 16065 O O . SER B 2 622 ? 20.430 76.062 -10.130 1.00 47.67 622 SER B O 1
ATOM 16068 N N . ALA B 2 623 ? 19.529 77.920 -11.042 1.00 46.39 623 ALA B N 1
ATOM 16069 C CA . ALA B 2 623 ? 20.314 78.864 -10.256 1.00 45.16 623 ALA B CA 1
ATOM 16070 C C . ALA B 2 623 ? 19.744 79.006 -8.850 1.00 42.81 623 ALA B C 1
ATOM 16071 O O . ALA B 2 623 ? 20.485 79.089 -7.872 1.00 39.63 623 ALA B O 1
ATOM 16073 N N . VAL B 2 624 ? 18.422 79.053 -8.762 1.00 42.48 624 VAL B N 1
ATOM 16074 C CA . VAL B 2 624 ? 17.739 79.233 -7.479 1.00 44.04 624 VAL B CA 1
ATOM 16075 C C . VAL B 2 624 ? 17.836 77.993 -6.562 1.00 46.68 624 VAL B C 1
ATOM 16076 O O . VAL B 2 624 ? 17.868 78.123 -5.327 1.00 47.81 624 VAL B O 1
ATOM 16080 N N . GLU B 2 625 ? 17.903 76.805 -7.162 1.00 46.93 625 GLU B N 1
ATOM 16081 C CA . GLU B 2 625 ? 18.008 75.558 -6.396 1.00 47.86 625 GLU B CA 1
ATOM 16082 C C . GLU B 2 625 ? 19.385 75.360 -5.732 1.00 46.20 625 GLU B C 1
ATOM 16083 O O . GLU B 2 625 ? 19.475 74.707 -4.690 1.00 46.22 625 GLU B O 1
ATOM 16089 N N . ALA B 2 626 ? 20.436 75.945 -6.305 1.00 44.89 626 ALA B N 1
ATOM 16090 C CA . ALA B 2 626 ? 21.796 75.824 -5.743 1.00 47.34 626 ALA B CA 1
ATOM 16091 C C . ALA B 2 626 ? 21.966 76.304 -4.291 1.00 49.62 626 ALA B C 1
ATOM 16092 O O . ALA B 2 626 ? 22.829 75.790 -3.578 1.00 50.46 626 ALA B O 1
ATOM 16094 N N . ASN B 2 627 ? 21.147 77.265 -3.856 1.00 51.90 627 ASN B N 1
ATOM 16095 C CA . ASN B 2 627 ? 21.324 77.919 -2.545 1.00 55.34 627 ASN B CA 1
ATOM 16096 C C . ASN B 2 627 ? 20.645 77.219 -1.359 1.00 52.13 627 ASN B C 1
ATOM 16097 O O . ASN B 2 627 ? 20.586 77.791 -0.267 1.00 50.96 627 ASN B O 1
ATOM 16102 N N . TYR B 2 628 ? 20.145 75.999 -1.560 1.00 49.88 628 TYR B N 1
ATOM 16103 C CA . TYR B 2 628 ? 19.394 75.279 -0.524 1.00 48.59 628 TYR B CA 1
ATOM 16104 C C . TYR B 2 628 ? 19.935 73.868 -0.221 1.00 48.26 628 TYR B C 1
ATOM 16105 O O . TYR B 2 628 ? 19.198 72.985 0.214 1.00 46.61 628 TYR B O 1
ATOM 16114 N N . LYS B 2 629 ? 21.231 73.671 -0.444 1.00 49.81 629 LYS B N 1
ATOM 16115 C CA . LYS B 2 629 ? 21.930 72.461 -0.037 1.00 50.23 629 LYS B CA 1
ATOM 16116 C C . LYS B 2 629 ? 22.963 72.927 0.973 1.00 51.86 629 LYS B C 1
ATOM 16117 O O . LYS B 2 629 ? 23.941 73.588 0.614 1.00 54.74 629 LYS B O 1
ATOM 16123 N N . THR B 2 630 ? 22.716 72.616 2.240 1.00 52.68 630 THR B N 1
ATOM 16124 C CA . THR B 2 630 ? 23.626 72.968 3.332 1.00 51.81 630 THR B CA 1
ATOM 16125 C C . THR B 2 630 ? 24.545 71.802 3.676 1.00 48.31 630 THR B C 1
ATOM 16126 O O . THR B 2 630 ? 25.753 71.990 3.857 1.00 47.32 630 THR B O 1
ATOM 16130 N N . VAL B 2 631 ? 23.966 70.606 3.765 1.00 45.74 631 VAL B N 1
ATOM 16131 C CA . VAL B 2 631 ? 24.721 69.382 4.048 1.00 44.43 631 VAL B CA 1
ATOM 16132 C C . VAL B 2 631 ? 25.452 68.839 2.796 1.00 42.53 631 VAL B C 1
ATOM 16133 O O . VAL B 2 631 ? 24.845 68.670 1.739 1.00 41.22 631 VAL B O 1
ATOM 16137 N N . ARG B 2 632 ? 26.753 68.561 2.945 1.00 41.03 632 ARG B N 1
ATOM 16138 C CA . ARG B 2 632 ? 27.661 68.241 1.824 1.00 39.84 632 ARG B CA 1
ATOM 16139 C C . ARG B 2 632 ? 28.633 67.094 2.188 1.00 38.46 632 ARG B C 1
ATOM 16140 O O . ARG B 2 632 ? 28.227 65.932 2.197 1.00 39.80 632 ARG B O 1
ATOM 16148 N N . TYR B 2 633 ? 29.896 67.418 2.475 1.00 36.48 633 TYR B N 1
ATOM 16149 C CA . TYR B 2 633 ? 30.916 66.459 2.910 1.00 36.15 633 TYR B CA 1
ATOM 16150 C C . TYR B 2 633 ? 30.538 65.764 4.223 1.00 37.84 633 TYR B C 1
ATOM 16151 O O . TYR B 2 633 ? 30.043 66.417 5.157 1.00 38.99 633 TYR B O 1
ATOM 16160 N N . SER B 2 634 ? 30.771 64.448 4.274 1.00 37.02 634 SER B N 1
ATOM 16161 C CA . SER B 2 634 ? 30.473 63.595 5.445 1.00 37.26 634 SER B CA 1
ATOM 16162 C C . SER B 2 634 ? 29.059 63.737 6.025 1.00 36.07 634 SER B C 1
ATOM 16163 O O . SER B 2 634 ? 28.847 63.490 7.213 1.00 36.27 634 SER B O 1
ATOM 16166 N N . GLY B 2 635 ? 28.096 64.117 5.192 1.00 36.18 635 GLY B N 1
ATOM 16167 C CA . GLY B 2 635 ? 26.754 64.441 5.667 1.00 37.31 635 GLY B CA 1
ATOM 16168 C C . GLY B 2 635 ? 26.709 65.527 6.737 1.00 37.74 635 GLY B C 1
ATOM 16169 O O . GLY B 2 635 ? 25.896 65.442 7.651 1.00 39.96 635 GLY B O 1
ATOM 16170 N N . LYS B 2 636 ? 27.561 66.550 6.607 1.00 36.90 636 LYS B N 1
ATOM 16171 C CA . LYS B 2 636 ? 27.638 67.647 7.573 1.00 37.45 636 LYS B CA 1
ATOM 16172 C C . LYS B 2 636 ? 27.465 68.999 6.910 1.00 36.21 636 LYS B C 1
ATOM 16173 O O . LYS B 2 636 ? 27.770 69.166 5.732 1.00 35.42 636 LYS B O 1
ATOM 16179 N N . GLU B 2 637 ? 27.005 69.970 7.695 1.00 35.96 637 GLU B N 1
ATOM 16180 C CA . GLU B 2 637 ? 26.711 71.308 7.198 1.00 34.89 637 GLU B CA 1
ATOM 16181 C C . GLU B 2 637 ? 27.991 72.073 6.951 1.00 34.73 637 GLU B C 1
ATOM 16182 O O . GLU B 2 637 ? 28.862 72.113 7.808 1.00 34.29 637 GLU B O 1
ATOM 16188 N N . ARG B 2 638 ? 28.097 72.660 5.764 1.00 36.78 638 ARG B N 1
ATOM 16189 C CA . ARG B 2 638 ? 29.155 73.610 5.444 1.00 37.62 638 ARG B CA 1
ATOM 16190 C C . ARG B 2 638 ? 28.590 74.986 5.735 1.00 36.86 638 ARG B C 1
ATOM 16191 O O . ARG B 2 638 ? 27.563 75.354 5.174 1.00 35.50 638 ARG B O 1
ATOM 16199 N N . ASP B 2 639 ? 29.231 75.743 6.619 1.00 37.82 639 ASP B N 1
ATOM 16200 C CA . ASP B 2 639 ? 28.776 77.116 6.899 1.00 39.51 639 ASP B CA 1
ATOM 16201 C C . ASP B 2 639 ? 29.347 78.090 5.871 1.00 39.85 639 ASP B C 1
ATOM 16202 O O . ASP B 2 639 ? 30.305 77.753 5.153 1.00 38.90 639 ASP B O 1
ATOM 16207 N N . ALA B 2 640 ? 28.776 79.298 5.819 1.00 37.85 640 ALA B N 1
ATOM 16208 C CA . ALA B 2 640 ? 29.266 80.358 4.917 1.00 36.89 640 ALA B CA 1
ATOM 16209 C C . ALA B 2 640 ? 30.755 80.690 5.114 1.00 36.13 640 ALA B C 1
ATOM 16210 O O . ALA B 2 640 ? 31.403 81.142 4.181 1.00 36.43 640 ALA B O 1
ATOM 16212 N N . THR B 2 641 ? 31.284 80.444 6.314 1.00 36.11 641 THR B N 1
ATOM 16213 C CA . THR B 2 641 ? 32.727 80.519 6.602 1.00 36.05 641 THR B CA 1
ATOM 16214 C C . THR B 2 641 ? 33.571 79.503 5.850 1.00 35.34 641 THR B C 1
ATOM 16215 O O . THR B 2 641 ? 34.787 79.655 5.788 1.00 36.36 641 THR B O 1
ATOM 16219 N N . GLY B 2 642 ? 32.946 78.440 5.341 1.00 35.36 642 GLY B N 1
ATOM 16220 C CA . GLY B 2 642 ? 33.662 77.350 4.685 1.00 35.77 642 GLY B CA 1
ATOM 16221 C C . GLY B 2 642 ? 34.004 76.200 5.620 1.00 36.74 642 GLY B C 1
ATOM 16222 O O . GLY B 2 642 ? 34.475 75.154 5.160 1.00 38.35 642 GLY B O 1
ATOM 16223 N N . LEU B 2 643 ? 33.790 76.394 6.928 1.00 35.38 643 LEU B N 1
ATOM 16224 C CA . LEU B 2 643 ? 33.954 75.336 7.907 1.00 33.57 643 LEU B CA 1
ATOM 16225 C C . LEU B 2 643 ? 32.798 74.320 7.841 1.00 33.15 643 LEU B C 1
ATOM 16226 O O . LEU B 2 643 ? 31.634 74.670 7.552 1.00 31.03 643 LEU B O 1
ATOM 16231 N N . TYR B 2 644 ? 33.136 73.059 8.101 1.00 32.04 644 TYR B N 1
ATOM 16232 C CA . TYR B 2 644 ? 32.128 72.036 8.334 1.00 30.76 644 TYR B CA 1
ATOM 16233 C C . TYR B 2 644 ? 31.893 71.885 9.832 1.00 30.27 644 TYR B C 1
ATOM 16234 O O . TYR B 2 644 ? 32.838 71.669 10.590 1.00 28.73 644 TYR B O 1
ATOM 16243 N N . TYR B 2 645 ? 30.633 72.014 10.242 1.00 29.43 645 TYR B N 1
ATOM 16244 C CA . TYR B 2 645 ? 30.239 71.754 11.613 1.00 29.95 645 TYR B CA 1
ATOM 16245 C C . TYR B 2 645 ? 29.910 70.259 11.784 1.00 31.69 645 TYR B C 1
ATOM 16246 O O . TYR B 2 645 ? 28.922 69.765 11.232 1.00 30.64 645 TYR B O 1
ATOM 16255 N N . TYR B 2 646 ? 30.735 69.568 12.571 1.00 34.20 646 TYR B N 1
ATOM 16256 C CA . TYR B 2 646 ? 30.556 68.136 12.881 1.00 35.83 646 TYR B CA 1
ATOM 16257 C C . TYR B 2 646 ? 29.761 67.858 14.178 1.00 36.78 646 TYR B C 1
ATOM 16258 O O . TYR B 2 646 ? 29.185 66.776 14.314 1.00 38.71 646 TYR B O 1
ATOM 16267 N N . GLY B 2 647 ? 29.739 68.807 15.122 1.00 36.31 647 GLY B N 1
ATOM 16268 C CA . GLY B 2 647 ? 29.055 68.618 16.413 1.00 35.56 647 GLY B CA 1
ATOM 16269 C C . GLY B 2 647 ? 29.845 69.189 17.578 1.00 34.91 647 GLY B C 1
ATOM 16270 O O . GLY B 2 647 ? 29.450 70.183 18.182 1.00 36.68 647 GLY B O 1
ATOM 16271 N N . TYR B 2 648 ? 30.955 68.531 17.892 1.00 34.13 648 TYR B N 1
ATOM 16272 C CA . TYR B 2 648 ? 31.862 68.927 18.978 1.00 34.61 648 TYR B CA 1
ATOM 16273 C C . TYR B 2 648 ? 33.002 69.840 18.492 1.00 35.28 648 TYR B C 1
ATOM 16274 O O . TYR B 2 648 ? 33.611 70.566 19.285 1.00 34.24 648 TYR B O 1
ATOM 16283 N N . ARG B 2 649 ? 33.288 69.784 17.193 1.00 35.53 649 ARG B N 1
ATOM 16284 C CA . ARG B 2 649 ? 34.312 70.612 16.564 1.00 35.52 649 ARG B CA 1
ATOM 16285 C C . ARG B 2 649 ? 33.924 71.023 15.134 1.00 35.45 649 ARG B C 1
ATOM 16286 O O . ARG B 2 649 ? 33.053 70.402 14.504 1.00 35.31 649 ARG B O 1
ATOM 16294 N N . TYR B 2 650 ? 34.587 72.078 14.650 1.00 34.52 650 TYR B N 1
ATOM 16295 C CA . TYR B 2 650 ? 34.497 72.535 13.260 1.00 33.18 650 TYR B CA 1
ATOM 16296 C C . TYR B 2 650 ? 35.750 72.098 12.489 1.00 33.25 650 TYR B C 1
ATOM 16297 O O . TYR B 2 650 ? 36.841 72.022 13.055 1.00 34.26 650 TYR B O 1
ATOM 16306 N N . TYR B 2 651 ? 35.591 71.828 11.197 1.00 33.43 651 TYR B N 1
ATOM 16307 C CA . TYR B 2 651 ? 36.656 71.266 10.371 1.00 33.87 651 TYR B CA 1
ATOM 16308 C C . TYR B 2 651 ? 37.038 72.211 9.219 1.00 35.21 651 TYR B C 1
ATOM 16309 O O . TYR B 2 651 ? 36.167 72.870 8.650 1.00 33.79 651 TYR B O 1
ATOM 16318 N N . GLN B 2 652 ? 38.338 72.258 8.889 1.00 37.87 652 GLN B N 1
ATOM 16319 C CA . GLN B 2 652 ? 38.878 73.048 7.752 1.00 39.61 652 GLN B CA 1
ATOM 16320 C C . GLN B 2 652 ? 39.245 72.129 6.562 1.00 38.43 652 GLN B C 1
ATOM 16321 O O . GLN B 2 652 ? 40.298 71.473 6.607 1.00 39.31 652 GLN B O 1
ATOM 16327 N N . PRO B 2 653 ? 38.389 72.062 5.512 1.00 35.59 653 PRO B N 1
ATOM 16328 C CA . PRO B 2 653 ? 38.688 71.213 4.338 1.00 36.49 653 PRO B CA 1
ATOM 16329 C C . PRO B 2 653 ? 39.922 71.624 3.508 1.00 37.99 653 PRO B C 1
ATOM 16330 O O . PRO B 2 653 ? 40.628 70.757 2.972 1.00 37.92 653 PRO B O 1
ATOM 16334 N N . TRP B 2 654 ? 40.157 72.931 3.414 1.00 38.76 654 TRP B N 1
ATOM 16335 C CA . TRP B 2 654 ? 41.363 73.493 2.776 1.00 39.02 654 TRP B CA 1
ATOM 16336 C C . TRP B 2 654 ? 42.651 73.142 3.525 1.00 39.09 654 TRP B C 1
ATOM 16337 O O . TRP B 2 654 ? 43.689 72.962 2.900 1.00 40.41 654 TRP B O 1
ATOM 16348 N N . ALA B 2 655 ? 42.583 73.037 4.852 1.00 39.81 655 ALA B N 1
ATOM 16349 C CA . ALA B 2 655 ? 43.750 72.651 5.675 1.00 40.11 655 ALA B CA 1
ATOM 16350 C C . ALA B 2 655 ? 43.832 71.150 5.992 1.00 40.73 655 ALA B C 1
ATOM 16351 O O . ALA B 2 655 ? 44.892 70.667 6.415 1.00 41.59 655 ALA B O 1
ATOM 16353 N N . GLY B 2 656 ? 42.730 70.420 5.800 1.00 41.29 656 GLY B N 1
ATOM 16354 C CA . GLY B 2 656 ? 42.681 68.992 6.117 1.00 40.64 656 GLY B CA 1
ATOM 16355 C C . GLY B 2 656 ? 42.936 68.714 7.588 1.00 39.41 656 GLY B C 1
ATOM 16356 O O . GLY B 2 656 ? 43.637 67.780 7.923 1.00 37.87 656 GLY B O 1
ATOM 16357 N N . ARG B 2 657 ? 42.389 69.556 8.461 1.00 40.93 657 ARG B N 1
ATOM 16358 C CA . ARG B 2 657 ? 42.556 69.411 9.907 1.00 39.97 657 ARG B CA 1
ATOM 16359 C C . ARG B 2 657 ? 41.517 70.215 10.687 1.00 39.79 657 ARG B C 1
ATOM 16360 O O . ARG B 2 657 ? 40.887 71.135 10.141 1.00 40.20 657 ARG B O 1
ATOM 16368 N N . TRP B 2 658 ? 41.382 69.877 11.970 1.00 37.77 658 TRP B N 1
ATOM 16369 C CA . TRP B 2 658 ? 40.357 70.461 12.836 1.00 36.22 658 TRP B CA 1
ATOM 16370 C C . TRP B 2 658 ? 40.744 71.860 13.276 1.00 35.64 658 TRP B C 1
ATOM 16371 O O . TRP B 2 658 ? 41.928 72.164 13.449 1.00 35.51 658 TRP B O 1
ATOM 16382 N N . LEU B 2 659 ? 39.732 72.698 13.479 1.00 34.47 659 LEU B N 1
ATOM 16383 C CA . LEU B 2 659 ? 39.941 74.068 13.937 1.00 34.90 659 LEU B CA 1
ATOM 16384 C C . LEU B 2 659 ? 40.338 74.155 15.419 1.00 35.68 659 LEU B C 1
ATOM 16385 O O . LEU B 2 659 ? 40.784 75.215 15.875 1.00 37.09 659 LEU B O 1
ATOM 16390 N N . SER B 2 660 ? 40.157 73.070 16.175 1.00 33.80 660 SER B N 1
ATOM 16391 C CA . SER B 2 660 ? 40.544 73.054 17.580 1.00 33.68 660 SER B CA 1
ATOM 16392 C C . SER B 2 660 ? 40.936 71.662 18.020 1.00 34.37 660 SER B C 1
ATOM 16393 O O . SER B 2 660 ? 40.698 70.688 17.313 1.00 33.29 660 SER B O 1
ATOM 16396 N N . ALA B 2 661 ? 41.546 71.597 19.201 1.00 35.62 661 ALA B N 1
ATOM 16397 C CA . ALA B 2 661 ? 42.049 70.351 19.783 1.00 35.01 661 ALA B CA 1
ATOM 16398 C C . ALA B 2 661 ? 40.912 69.412 20.177 1.00 34.54 661 ALA B C 1
ATOM 16399 O O . ALA B 2 661 ? 39.888 69.850 20.690 1.00 35.02 661 ALA B O 1
ATOM 16401 N N . ASP B 2 662 ? 41.121 68.121 19.928 1.00 34.07 662 ASP B N 1
ATOM 16402 C CA . ASP B 2 662 ? 40.162 67.065 20.241 1.00 34.21 662 ASP B CA 1
ATOM 16403 C C . ASP B 2 662 ? 39.742 67.186 21.716 1.00 33.90 662 ASP B C 1
ATOM 16404 O O . ASP B 2 662 ? 40.580 67.038 22.597 1.00 33.81 662 ASP B O 1
ATOM 16409 N N . PRO B 2 663 ? 38.452 67.464 21.984 1.00 33.85 663 PRO B N 1
ATOM 16410 C CA . PRO B 2 663 ? 38.001 67.563 23.379 1.00 34.50 663 PRO B CA 1
ATOM 16411 C C . PRO B 2 663 ? 37.980 66.226 24.152 1.00 33.33 663 PRO B C 1
ATOM 16412 O O . PRO B 2 663 ? 37.843 66.240 25.371 1.00 32.35 663 PRO B O 1
ATOM 16416 N N . ALA B 2 664 ? 38.110 65.096 23.457 1.00 33.80 664 ALA B N 1
ATOM 16417 C CA . ALA B 2 664 ? 38.287 63.783 24.106 1.00 34.59 664 ALA B CA 1
ATOM 16418 C C . ALA B 2 664 ? 39.757 63.420 24.387 1.00 36.42 664 ALA B C 1
ATOM 16419 O O . ALA B 2 664 ? 40.020 62.373 24.960 1.00 39.09 664 ALA B O 1
ATOM 16421 N N . GLY B 2 665 ? 40.714 64.254 23.984 1.00 36.69 665 GLY B N 1
ATOM 16422 C CA . GLY B 2 665 ? 42.115 64.044 24.362 1.00 36.57 665 GLY B CA 1
ATOM 16423 C C . GLY B 2 665 ? 42.789 63.006 23.493 1.00 36.46 665 GLY B C 1
ATOM 16424 O O . GLY B 2 665 ? 42.482 62.892 22.314 1.00 36.86 665 GLY B O 1
ATOM 16425 N N . SER B 2 666 ? 43.696 62.229 24.075 1.00 36.96 666 SER B N 1
ATOM 16426 C CA . SER B 2 666 ? 44.477 61.250 23.303 1.00 37.51 666 SER B CA 1
ATOM 16427 C C . SER B 2 666 ? 43.751 59.941 22.932 1.00 38.98 666 SER B C 1
ATOM 16428 O O . SER B 2 666 ? 44.389 59.013 22.448 1.00 41.26 666 SER B O 1
ATOM 16431 N N . VAL B 2 667 ? 42.436 59.864 23.106 1.00 42.01 667 VAL B N 1
ATOM 16432 C CA . VAL B 2 667 ? 41.697 58.618 22.846 1.00 46.92 667 VAL B CA 1
ATOM 16433 C C . VAL B 2 667 ? 41.946 58.067 21.431 1.00 49.14 667 VAL B C 1
ATOM 16434 O O . VAL B 2 667 ? 42.165 56.861 21.271 1.00 45.65 667 VAL B O 1
ATOM 16438 N N . ASP B 2 668 ? 41.931 58.956 20.434 1.00 53.28 668 ASP B N 1
ATOM 16439 C CA . ASP B 2 668 ? 42.097 58.587 19.014 1.00 58.34 668 ASP B CA 1
ATOM 16440 C C . ASP B 2 668 ? 43.536 58.760 18.500 1.00 55.40 668 ASP B C 1
ATOM 16441 O O . ASP B 2 668 ? 43.773 58.698 17.289 1.00 57.21 668 ASP B O 1
ATOM 16446 N N . GLY B 2 669 ? 44.495 58.952 19.402 1.00 49.78 669 GLY B N 1
ATOM 16447 C CA . GLY B 2 669 ? 45.864 59.256 19.013 1.00 46.30 669 GLY B CA 1
ATOM 16448 C C . GLY B 2 669 ? 46.358 60.503 19.715 1.00 43.61 669 GLY B C 1
ATOM 16449 O O . GLY B 2 669 ? 45.566 61.319 20.193 1.00 38.75 669 GLY B O 1
ATOM 16450 N N . LEU B 2 670 ? 47.684 60.637 19.759 1.00 42.69 670 LEU B N 1
ATOM 16451 C CA . LEU B 2 670 ? 48.355 61.772 20.398 1.00 40.43 670 LEU B CA 1
ATOM 16452 C C . LEU B 2 670 ? 48.134 63.116 19.707 1.00 39.11 670 LEU B C 1
ATOM 16453 O O . LEU B 2 670 ? 48.208 64.165 20.353 1.00 37.95 670 LEU B O 1
ATOM 16458 N N . ASN B 2 671 ? 47.900 63.081 18.399 1.00 39.22 671 ASN B N 1
ATOM 16459 C CA . ASN B 2 671 ? 47.739 64.293 17.618 1.00 39.27 671 ASN B CA 1
ATOM 16460 C C . ASN B 2 671 ? 46.286 64.730 17.706 1.00 38.33 671 ASN B C 1
ATOM 16461 O O . ASN B 2 671 ? 45.398 64.106 17.110 1.00 37.31 671 ASN B O 1
ATOM 16466 N N . LEU B 2 672 ? 46.070 65.834 18.417 1.00 37.35 672 LEU B N 1
ATOM 16467 C CA . LEU B 2 672 ? 44.731 66.342 18.727 1.00 37.12 672 LEU B CA 1
ATOM 16468 C C . LEU B 2 672 ? 44.078 67.150 17.592 1.00 35.76 672 LEU B C 1
ATOM 16469 O O . LEU B 2 672 ? 42.957 67.624 17.754 1.00 35.55 672 LEU B O 1
ATOM 16474 N N . TYR B 2 673 ? 44.766 67.315 16.459 1.00 35.22 673 TYR B N 1
ATOM 16475 C CA . TYR B 2 673 ? 44.201 67.995 15.279 1.00 35.53 673 TYR B CA 1
ATOM 16476 C C . TYR B 2 673 ? 44.069 67.101 14.039 1.00 34.88 673 TYR B C 1
ATOM 16477 O O . TYR B 2 673 ? 43.563 67.547 13.027 1.00 34.77 673 TYR B O 1
ATOM 16486 N N . ARG B 2 674 ? 44.509 65.851 14.103 1.00 37.15 674 ARG B N 1
ATOM 16487 C CA . ARG B 2 674 ? 44.556 65.010 12.900 1.00 39.18 674 ARG B CA 1
ATOM 16488 C C . ARG B 2 674 ? 43.163 64.566 12.472 1.00 37.75 674 ARG B C 1
ATOM 16489 O O . ARG B 2 674 ? 42.313 64.274 13.308 1.00 34.99 674 ARG B O 1
ATOM 16497 N N . MET B 2 675 ? 42.962 64.522 11.159 1.00 37.50 675 MET B N 1
ATOM 16498 C CA . MET B 2 675 ? 41.674 64.211 10.575 1.00 37.77 675 MET B CA 1
ATOM 16499 C C . MET B 2 675 ? 41.670 62.760 10.119 1.00 38.53 675 MET B C 1
ATOM 16500 O O . MET B 2 675 ? 42.496 62.367 9.291 1.00 38.54 675 MET B O 1
ATOM 16505 N N . VAL B 2 676 ? 40.727 61.988 10.669 1.00 37.77 676 VAL B N 1
ATOM 16506 C CA . VAL B 2 676 ? 40.499 60.563 10.367 1.00 36.81 676 VAL B CA 1
ATOM 16507 C C . VAL B 2 676 ? 41.737 59.726 10.002 1.00 37.68 676 VAL B C 1
ATOM 16508 O O . VAL B 2 676 ? 41.747 59.008 8.995 1.00 38.12 676 VAL B O 1
ATOM 16512 N N . ARG B 2 677 ? 42.759 59.815 10.862 1.00 38.08 677 ARG B N 1
ATOM 16513 C CA . ARG B 2 677 ? 44.031 59.075 10.729 1.00 39.32 677 ARG B CA 1
ATOM 16514 C C . ARG B 2 677 ? 44.702 59.318 9.362 1.00 39.60 677 ARG B C 1
ATOM 16515 O O . ARG B 2 677 ? 45.384 58.451 8.822 1.00 39.28 677 ARG B O 1
ATOM 16519 N N . ASN B 2 678 ? 44.507 60.530 8.838 1.00 40.39 678 ASN B N 1
ATOM 16520 C CA . ASN B 2 678 ? 44.900 60.930 7.480 1.00 41.19 678 ASN B CA 1
ATOM 16521 C C . ASN B 2 678 ? 44.511 59.965 6.352 1.00 42.12 678 ASN B C 1
ATOM 16522 O O . ASN B 2 678 ? 45.258 59.819 5.378 1.00 42.10 678 ASN B O 1
ATOM 16527 N N . ASN B 2 679 ? 43.337 59.340 6.480 1.00 42.12 679 ASN B N 1
ATOM 16528 C CA . ASN B 2 679 ? 42.796 58.435 5.466 1.00 42.93 679 ASN B CA 1
ATOM 16529 C C . ASN B 2 679 ? 41.317 58.766 5.246 1.00 43.46 679 ASN B C 1
ATOM 16530 O O . ASN B 2 679 ? 40.436 57.980 5.595 1.00 44.16 679 ASN B O 1
ATOM 16535 N N . PRO B 2 680 ? 41.035 59.935 4.644 1.00 44.55 680 PRO B N 1
ATOM 16536 C CA . PRO B 2 680 ? 39.648 60.408 4.524 1.00 44.44 680 PRO B CA 1
ATOM 16537 C C . PRO B 2 680 ? 38.775 59.708 3.476 1.00 44.40 680 PRO B C 1
ATOM 16538 O O . PRO B 2 680 ? 37.578 59.990 3.422 1.00 41.80 680 PRO B O 1
ATOM 16542 N N . VAL B 2 681 ? 39.351 58.809 2.674 1.00 47.10 681 VAL B N 1
ATOM 16543 C CA . VAL B 2 681 ? 38.602 58.134 1.609 1.00 50.54 681 VAL B CA 1
ATOM 16544 C C . VAL B 2 681 ? 37.856 56.921 2.159 1.00 53.56 681 VAL B C 1
ATOM 16545 O O . VAL B 2 681 ? 36.744 56.641 1.734 1.00 57.77 681 VAL B O 1
ATOM 16549 N N . ALA B 2 682 ? 38.474 56.193 3.082 1.00 58.33 682 ALA B N 1
ATOM 16550 C CA . ALA B 2 682 ? 37.797 55.104 3.770 1.00 62.68 682 ALA B CA 1
ATOM 16551 C C . ALA B 2 682 ? 37.008 55.665 4.948 1.00 63.20 682 ALA B C 1
ATOM 16552 O O . ALA B 2 682 ? 35.779 55.743 4.887 1.00 63.85 682 ALA B O 1
ATOM 16554 N N . TRP B 2 683 ? 37.714 56.104 5.992 1.00 69.70 683 TRP B N 1
ATOM 16555 C CA . TRP B 2 683 ? 37.070 56.423 7.287 1.00 75.98 683 TRP B CA 1
ATOM 16556 C C . TRP B 2 683 ? 36.335 57.777 7.286 1.00 72.42 683 TRP B C 1
ATOM 16557 O O . TRP B 2 683 ? 36.539 58.629 6.420 1.00 76.08 683 TRP B O 1
ATOM 16568 N N . LYS B 2 684 ? 35.475 57.946 8.276 1.00 70.28 684 LYS B N 1
ATOM 16569 C CA . LYS B 2 684 ? 34.584 59.097 8.383 1.00 69.11 684 LYS B CA 1
ATOM 16570 C C . LYS B 2 684 ? 34.441 59.471 9.860 1.00 66.65 684 LYS B C 1
ATOM 16571 O O . LYS B 2 684 ? 33.985 58.636 10.650 1.00 67.50 684 LYS B O 1
ATOM 16577 N N . ASP B 2 685 ? 34.800 60.711 10.229 1.00 63.11 685 ASP B N 1
ATOM 16578 C CA . ASP B 2 685 ? 34.618 61.191 11.616 1.00 57.37 685 ASP B CA 1
ATOM 16579 C C . ASP B 2 685 ? 33.147 61.489 11.854 1.00 54.09 685 ASP B C 1
ATOM 16580 O O . ASP B 2 685 ? 32.547 62.322 11.185 1.00 53.46 685 ASP B O 1
ATOM 16585 N N . ASN B 2 686 ? 32.576 60.793 12.824 1.00 54.90 686 ASN B N 1
ATOM 16586 C CA . ASN B 2 686 ? 31.163 60.860 13.061 1.00 54.54 686 ASN B CA 1
ATOM 16587 C C . ASN B 2 686 ? 30.773 62.253 13.568 1.00 50.28 686 ASN B C 1
ATOM 16588 O O . ASN B 2 686 ? 29.980 62.926 12.924 1.00 48.35 686 ASN B O 1
ATOM 16593 N N . ASP B 2 687 ? 31.363 62.687 14.682 1.00 47.16 687 ASP B N 1
ATOM 16594 C CA . ASP B 2 687 ? 30.893 63.884 15.404 1.00 46.55 687 ASP B CA 1
ATOM 16595 C C . ASP B 2 687 ? 31.942 64.945 15.806 1.00 45.71 687 ASP B C 1
ATOM 16596 O O . ASP B 2 687 ? 31.571 65.998 16.328 1.00 46.19 687 ASP B O 1
ATOM 16601 N N . GLY B 2 688 ? 33.223 64.701 15.540 1.00 45.46 688 GLY B N 1
ATOM 16602 C CA . GLY B 2 688 ? 34.288 65.642 15.903 1.00 45.10 688 GLY B CA 1
ATOM 16603 C C . GLY B 2 688 ? 34.821 65.469 17.311 1.00 46.88 688 GLY B C 1
ATOM 16604 O O . GLY B 2 688 ? 35.552 66.325 17.800 1.00 43.68 688 GLY B O 1
ATOM 16605 N N . ARG B 2 689 ? 34.466 64.357 17.956 1.00 52.35 689 ARG B N 1
ATOM 16606 C CA . ARG B 2 689 ? 34.932 64.027 19.299 1.00 57.66 689 ARG B CA 1
ATOM 16607 C C . ARG B 2 689 ? 35.686 62.705 19.233 1.00 62.82 689 ARG B C 1
ATOM 16608 O O . ARG B 2 689 ? 35.094 61.650 19.024 1.00 65.76 689 ARG B O 1
#

Sequence (2121 aa):
MAITTLSLPKGGAINGMGESVGQAGPDGMVTFSIPLPFSAGRGVAPALSLSYSSGAGNGPFGMGWQCSAMSISRRTQKGVPQYNEDDEFLSPSGEVMAIALNDSGFEDVRTANRRLQGIPLPFSYKVTRYQPRLIQDFIKIEYWQPVKQQTDGTPFWIIYSPDGQTHILGKNSHSRVANAENPSQIASWLLEETVTPTGEHIYYQYSGENQVNCTDAEIALHPQDSAQRYLARIDYGNISPQASLFVLDEEELPNLTQWLFHLVFDYGERDISINKIPTFEGGTTGWLARPDMFSRRYDFGIEIRNRRLCHQVLGFHRLEALNDRDVTDEIPVLVNRLTLDYDLNNSVSTLVAVRQVAYETDGSPITQPPLEFDYQRFDTGSIPGWQEMPQLEAFNGYQPYQMIDLYGEGTPGILYQETPGAWWYKSPQRQIGGDSNAVTYGAMKALPKIPRLQATLMDINGDGRLDWVITSAEWTHFTPLNTLPTEYFHPKAQLADLVGAGLSDLVLIGPKSVRLYANNVSLPVIGIDSRQLVAFADMLGSGQQHLVEITADSVKCWPNMGHGRFGQPLTLEGFSQPQTSFNPDRVFLADIDGSGTNDIIYAHSECLEIYLNESGNRFSKPISLLLPDGVNFDNTCQLQAADIQGLGIASLVMTVPHMSPTHWRCDLALNKPWLLNVMNNNRGAETCLFYRSSAQQFWLDEKQLVEAAGQQPECHLPFPMHLHWRSEIFDEITGNRLTQEQEYAHGSWDGQEREFRGFGRLIQRDTDGFAQGTVDIPTHPSRTVSWFATGIPEIDTTLSAEFWRGDDQAFSPFSPRFTRWENDSGSDVAFIPSEHDAFWLNRAMKGQLLRSELYGDDGTPEAEIPYSVTEMRHQVRALPTTDATVPSAWCSTIETRSYQYQRVAADPQCSQQVVIKADRYGSPLLSVAINYPRRKKPEKSPYPDDLPETLFDSSYDTQQQQLHLTKQQQNYFHLTNDDNWLLGLPKEQRNDGYQYDQERAPANGFTLETLIASNSLIGSNQPFTYLGQSRVAYQGGVDEQPSLQALVAYGETAILDEKTLQAFVGVLDSKTRDELLFFSAGYQLAPRLFRVESEPDVWVARQGYSEFGDYSQFWRPLSQRSTLLTGKTTLKWDKHYCVVIETQDAAQLVTQARYDYRFLTPYSLTDANDNQHYVVLNPFGEVIASRFWGTEAGKDAGYSTPQAKPFVVPATIEAALALSPGIPVAHCAIFEPESWMQKLTQHDVSERMADNGTLWNALLQARRFVTEDGYVCALGRRRWMARHGLSVLMLTLLAEIPRTPPHSLTITTDRYDSDDQQQLRQRILFSDGFGRLLQSAQRVEAGESWQRSEDSSLVVNVSGTPALVVTDNRWAVSGRTEYDGKGQGIRVYQPYFLDDWRYLSDDSARTDLFADTHIYDPLGREYQVITAKGYRRERQYTPWFVVNQDENDTAANSLFSRTPKVTVFDNRGLTARDIAYHRHPDAPEVTNERITPHQYDARGFLTQSADPRLHDAGRVNFSYLTDLAGGVLRTQGADNGTSVSLNDVAGRPFIVVSHISATTEDRSLAVTRTWQYEDAALPGRPLNVTEQISTEVARITERFVYAGNTGAEKTLNLAGLCVRHYDTAGLVQTDSIALTGVSLSVTRRLLKDADNPDTVADWQGEGASAWNDLLSGEEYVTLTTADATGTVLTTTDAKGNIQRVRYDVAGLLSGSWLTVRDRTEQVIVKSLTYSAAGQKQREDHGNGVVITYTYEAETQRLTGIRTERPAGHASGAKVLQDLRYEYDPVGNVLKITNDAEATRFWSNQKVVPENTYTYDSLYQLVSATGREMANVGQQGSRLPSATVPFPTDSSAYTSYTRTYTYDEASNLTQIRHSPATRSGYTTNITVSNRSNRAVLSNLTENAADVDALFTAGGQQTQLQPGLGLVWTARNELLKVTPVDDSENYRYDGGSQRILKVSVQKTSAQTQRALYLPGLELRSAKNGDTETESLQVITVGEASRAQVRMLHWESGRPDGITDDKVRYSYDNLTGSSVLELDSDGKLISMEEYYPYGGTAVWTVRSAVEANYKTVRYSGKERDATGLYYYGYRYYQPWAGRWLSADPAGSVDGLNLYRMVRNNPVAWKDNDGR

Nearest PDB structures (foldseek):
  5kis-assembly1_A  TM=1.001E+00  e=0.000E+00  Yersinia entomophaga
  4igl-assembly2_C  TM=9.960E-01  e=0.000E+00  Yersinia entomophaga
  4igl-assembly1_A  TM=9.957E-01  e=0.000E+00  Yersinia entomophaga
  6sup-assembly1_A  TM=9.728E-01  e=0.000E+00  Photorhabdus luminescens
  6p0x-assembly2_B  TM=9.551E-01  e=5.126E-30  Salmonella enterica subsp. enterica serovar Typhimurium str. LT2

CATH classification: 2.180.10.10

Radius of gyration: 43.17 Å; Cα contacts (8 Å, |Δi|>4): 5289; chains: 2; bounding box: 83×137×108 Å

Foldseek 3Di:
DDDDDFDFDDFDFDDDQPKDWDDQFLFQKTKIWGFDPAFCFQVPDDRWIWMFILPAQQDQAFGGTDIFDFKKFWDQLPFADDLDPPIWIAGSVRFTKFFFQDPVGDFPWDKDQADLNFGHPAIWIKTWIDGQACDFPKTKIKTAGPPNVVDAIWMWIFGQQFKIWIWQPDQLQFQAWLVDSNRTGMTGTAKMAHQLQWMKGWGKDWWDCAAHDPLVCVQPVREGRDIDTAKMFTLFQFRDRDDQSSDPDHDDPLRGFKMKGFAFCQDDLALLDFDFPDRDDNDHHFAQLKAWAQSNLHTHTDTTHGFKIWIWGQVCVQQVHDSPPGGTDTQKMKGWDWPGDLLTIHTFWIWIWFADPVRHIDTFFIKGFDWFFFDLPPFPAKDFDCLCLVDQLQFDWDQAQQQQLAATWIWGAPDPQWIWTFDWFQDPPDPLLDIHTHDIDTWDGDDPADQDWDDGNPPPDRFWGWAPPVHIAIDGNQLDADPLVPADDVSCVAQVVHFRDWHAQAHSKIWTHHVVEDDDHRDHQDQKTWIFDAQQLNPGGWIWIDHQFWIWTWDDNTRNDTHYIGTAHDGHDDNVPRHPVQWGWWAAQLSSHTWIWGDFQFWIWIWHRRNSHYTDNTRIGTHPDPGGDDPSKDKHWGPNSSARHTKMWIAGNVDPPGIMIGRRDPHRIDRIAWIDSLFQKIKGWDKDKVSSLSSVVCVVCVVVVHDDDDARRHIDIRTAWMWMARRFQRKIKIKGKHFAQWHADDVSRGGQGTQKIKIKIWIGGDDFPDDFDIWIKIKIWGAQSLPCVSVVCPQVVDDCLAVQAFDFADEWEWEWDDDCIFTDTDDDDPQASSSQSSSRRRPTAKMFMFTRPPDPLRSATQKMKGWYKYWYWADGPDPRRTRIYIDTAKMKMWGFRSQRHWIWIKMKGQLTADPSGHGFKIKIKTAATDDQDDDASDDPPDPPCCSVVLDDQVSFKIKMKMKGADADWDPPDPIRHDRHGFKMWIKIAIDGNVPADSNHDDSCLCPDPPHSPDPVHDIHTPWMKGWFPDDDDGRGDDSVRHTAKIKIFDFAPVRCVVCVVPDDDVRVVVVLVVVQWDWDDDPPDDDDGGTTTMHIFKHFDFDDSSLSRHTQWIDGHPVAWIKGFDARSSNSGTAWIAGPVRFIKGFDADVSRRGTAWIQGSLRKIKGFDAGSVRHGFFIWIWDDDPHDTDTFDDCVRPPDDRDQDPVVVVPDDALGRTQKGKDWDSNQSFFFADQCNVCVLVVPNCPVVVVLCVLQCADPRGTGDDVSVVVCCVPVNDDPSVVVSRVPGDGARTKMKMWGWDGYSVDPPIDTKIKMWGATPNSDTAKMKTWDAWDKFWEADPVQATDADPVGATDIDTERQKIKIAQHFDAIHVGDGQKTFDIGIYNDPGHRRSVRCSRHTFIKGFHADPVRDTAWIQGSVGFMWGWRDGNSDIDTADRVRRVVD/DQQPPFDFDFDADPVRDGQWTWTWWGDPVCSVDIDIWIWGWDADPVGATAFIAGRQQVVVVFGAWGFDADPVRHTQWIAGLQFGIKGFDDDPVRHGAKIKGLWHVPVIRRQQIKIKGWDFDDPVDPTHTAWIWIDTHPDDIATFKGFDADDPDPLCVVQVRHGHTQWIQHFFGIKGQDHADPLGHGFKIKDWGFVVSQDLVDTHGQDDDDDVSSCVRTDDDIWMKGFDADPNRHTAWIQTSQGKIKGFDADPVRHTFFIWIDGPPRDIATAWNGWDADPVRHTAWTAGSLQKIWGWDADPPPRDTAWTWIWNDPPAPVDTATQWTWGFDADPVGFTAAIDTPSPQQCQQVVDPPDHDFGWDAINLRFTFKTKHKFFPPQPDDDLAAGDAAAADDDHNNRIWMKMWGWDADSQGATAKTWIGTDPDDTDIWGWAAASRARQIDTCQVHPDRPCRCVQARSRNFGQAPHVQWGWDADSLGATAWICGVDKIKGFTATRQQFTQKIKIWDDVLIKIKIWGDDVQWIWIWIASNPHTQWTWIWRWDDDLQAFIKTWIATPDNDDPPDDGRWIWGFDADLLRFGAFTATSNRHTAWGWDADLLGGTRHTYGHDDVSSVPDQQGGSSFGQDSSSWTQQGNFIAHSSSSWTSGFQPVAQPVHSHRIHDPSNRSVNDYDRRSD